Protein 2JRT (pdb70)

Solvent-accessible surface area: 6737 Å² total; per-residue (Å²): 182,208,168,108,158,39,85,39,68,205,112,9,94,12,110,97,64,78,81,9,22,91,95,75,20,12,81,94,141,20,134,198,36,69,77,87,89,50,14,20,0,0,45,0,29,36,68,30,0,8,61,44,160,23,0,15,84,78,0,82,32,61,82,137,52,4,24,114,2,23,22,58,42,9,0,120,33,97,193,73,114,134,128,72,21,61,108,70,62,173,100,12,136,154,101

Organism: Cereibacter sphaeroides (strain ATCC 17023 / DSM 158 / JCM 6121 / CCUG 31486 / LMG 2827 / NBRC 12203 / NCIMB 8253 / ATH 2.4.1.) (NCBI:txid272943)

Foldseek 3Di:
DPDVADPDDQKDADPVRDIQGPVNQDDLPDPPDDLVNLLNLLVCCLRPVGPPVVSCVSNVHDCVGNLVSLVPNLPPDPPDCDPVSVSSVVVSDDD

InterPro domains:
  IPR009534 Protein of unknown function DUF1153 [NF051866] (1-90)
  IPR009534 Protein of unknown function DUF1153 [PF06627] (5-90)
  IPR010921 Trp repressor/replication initiator [SSF48295] (1-91)
  IPR036388 Winged helix-like DNA-binding domain superfamily [G3DSA:1.10.10.10] (10-92)

CATH classification: 1.10.10.10

Structure (mmCIF, N/CA/C/O backbone):
data_2JRT
#
_entry.id   2JRT
#
loop_
_atom_site.group_PDB
_atom_site.id
_atom_site.type_symbol
_atom_site.label_atom_id
_atom_site.label_alt_id
_atom_site.label_comp_id
_atom_site.label_asym_id
_atom_site.label_entity_id
_atom_site.label_seq_id
_atom_site.pdbx_PDB_ins_code
_atom_site.Cartn_x
_atom_site.Cartn_y
_atom_site.Cartn_z
_atom_site.occupancy
_atom_site.B_iso_or_equiv
_atom_site.auth_seq_id
_atom_site.auth_comp_id
_atom_site.auth_asym_id
_atom_site.auth_atom_id
_atom_site.pdbx_PDB_model_num
ATOM 1 N N . MET A 1 1 ? 6.331 19.682 9.900 1.00 60.00 1 MET A N 1
ATOM 2 C CA . MET A 1 1 ? 5.926 19.511 8.484 1.00 59.61 1 MET A CA 1
ATOM 3 C C . MET A 1 1 ? 4.522 20.058 8.272 1.00 59.61 1 MET A C 1
ATOM 4 O O . MET A 1 1 ? 3.747 20.179 9.220 1.00 61.00 1 MET A O 1
ATOM 20 N N . TYR A 1 2 ? 4.194 20.394 7.032 1.00 59.42 2 TYR A N 1
ATOM 21 C CA . TYR A 1 2 ? 2.854 20.852 6.694 1.00 59.02 2 TYR A CA 1
ATOM 22 C C . TYR A 1 2 ? 2.282 20.006 5.569 1.00 59.22 2 TYR A C 1
ATOM 23 O O . TYR A 1 2 ? 2.859 19.949 4.482 1.00 61.00 2 TYR A O 1
ATOM 41 N N . LEU A 1 3 ? 1.169 19.332 5.862 1.00 59.22 3 LEU A N 1
ATOM 42 C CA . LEU A 1 3 ? 0.471 18.461 4.910 1.00 59.02 3 LEU A CA 1
ATOM 43 C C . LEU A 1 3 ? 1.259 17.172 4.681 1.00 59.22 3 LEU A C 1
ATOM 44 O O . LEU A 1 3 ? 0.754 16.073 4.916 1.00 61.00 3 LEU A O 1
ATOM 60 N N . LYS A 1 4 ? 2.496 17.311 4.229 1.00 59.22 4 LYS A N 1
ATOM 61 C CA . LYS A 1 4 ? 3.335 16.163 3.936 1.00 58.82 4 LYS A CA 1
ATOM 62 C C . LYS A 1 4 ? 4.072 15.679 5.181 1.00 59.22 4 LYS A C 1
ATOM 63 O O . LYS A 1 4 ? 5.220 16.051 5.421 1.00 61.00 4 LYS A O 1
ATOM 82 N N . ARG A 1 5 ? 3.391 14.882 5.990 1.00 59.22 5 ARG A N 1
ATOM 83 C CA . ARG A 1 5 ? 4.033 14.207 7.107 1.00 59.02 5 ARG A CA 1
ATOM 84 C C . ARG A 1 5 ? 3.672 12.730 7.101 1.00 58.82 5 ARG A C 1
ATOM 85 O O . ARG A 1 5 ? 2.596 12.335 7.554 1.00 61.00 5 ARG A O 1
ATOM 106 N N . VAL A 1 6 ? 4.562 11.918 6.557 1.00 60.00 6 VAL A N 1
ATOM 107 C CA . VAL A 1 6 ? 4.369 10.482 6.561 1.00 59.22 6 VAL A CA 1
ATOM 108 C C . VAL A 1 6 ? 5.018 9.887 7.802 1.00 59.02 6 VAL A C 1
ATOM 109 O O . VAL A 1 6 ? 6.194 9.512 7.788 1.00 61.00 6 VAL A O 1
ATOM 122 N N . ASP A 1 7 ? 4.261 9.847 8.886 1.00 59.42 7 ASP A N 1
ATOM 123 C CA . ASP A 1 7 ? 4.773 9.341 10.150 1.00 58.82 7 ASP A CA 1
ATOM 124 C C . ASP A 1 7 ? 4.540 7.837 10.234 1.00 58.82 7 ASP A C 1
ATOM 125 O O . ASP A 1 7 ? 4.030 7.233 9.290 1.00 61.00 7 ASP A O 1
ATOM 134 N N . GLY A 1 8 ? 4.911 7.241 11.351 1.00 59.22 8 GLY A N 1
ATOM 135 C CA . GLY A 1 8 ? 4.800 5.808 11.501 1.00 58.82 8 GLY A CA 1
ATOM 136 C C . GLY A 1 8 ? 6.159 5.144 11.509 1.00 56.85 8 GLY A C 1
ATOM 137 O O . GLY A 1 8 ? 7.180 5.828 11.410 1.00 61.00 8 GLY A O 1
ATOM 141 N N . PRO A 1 9 ? 6.211 3.815 11.644 1.00 57.08 9 PRO A N 1
ATOM 142 C CA . PRO A 1 9 ? 7.468 3.071 11.656 1.00 33.85 9 PRO A CA 1
ATOM 143 C C . PRO A 1 9 ? 8.103 2.985 10.272 1.00 34.23 9 PRO A C 1
ATOM 144 O O . PRO A 1 9 ? 7.433 3.167 9.252 1.00 61.00 9 PRO A O 1
ATOM 155 N N . ARG A 1 10 ? 9.403 2.717 10.245 1.00 21.90 10 ARG A N 1
ATOM 156 C CA . ARG A 1 10 ? 10.117 2.516 8.991 1.00 61.00 10 ARG A CA 1
ATOM 157 C C . ARG A 1 10 ? 9.715 1.182 8.377 1.00 11.17 10 ARG A C 1
ATOM 158 O O . ARG A 1 10 ? 9.755 0.999 7.162 1.00 61.00 10 ARG A O 1
ATOM 179 N N . GLN A 1 11 ? 9.317 0.257 9.236 1.00 9.09 11 GLN A N 1
ATOM 180 C CA . GLN A 1 11 ? 8.862 -1.050 8.807 1.00 9.09 11 GLN A CA 1
ATOM 181 C C . GLN A 1 11 ? 7.788 -1.567 9.750 1.00 8.26 11 GLN A C 1
ATOM 182 O O . GLN A 1 11 ? 7.946 -1.529 10.971 1.00 61.00 11 GLN A O 1
ATOM 196 N N . VAL A 1 12 ? 6.690 -2.026 9.176 1.00 8.11 12 VAL A N 1
ATOM 197 C CA . VAL A 1 12 ? 5.576 -2.548 9.951 1.00 8.26 12 VAL A CA 1
ATOM 198 C C . VAL A 1 12 ? 5.471 -4.054 9.780 1.00 9.45 12 VAL A C 1
ATOM 199 O O . VAL A 1 12 ? 6.101 -4.631 8.894 1.00 61.00 12 VAL A O 1
ATOM 212 N N . THR A 1 13 ? 4.677 -4.689 10.623 1.00 13.15 13 THR A N 1
ATOM 213 C CA . THR A 1 13 ? 4.529 -6.132 10.584 1.00 17.57 13 THR A CA 1
ATOM 214 C C . THR A 1 13 ? 3.164 -6.509 10.011 1.00 22.23 13 THR A C 1
ATOM 215 O O . THR A 1 13 ? 2.182 -5.794 10.205 1.00 61.00 13 THR A O 1
ATOM 226 N N . LEU A 1 14 ? 3.115 -7.607 9.273 1.00 17.86 14 LEU A N 1
ATOM 227 C CA . LEU A 1 14 ? 1.863 -8.096 8.716 1.00 23.23 14 LEU A CA 1
ATOM 228 C C . LEU A 1 14 ? 1.302 -9.202 9.596 1.00 28.20 14 LEU A C 1
ATOM 229 O O . LEU A 1 14 ? 2.050 -9.858 10.322 1.00 61.00 14 LEU A O 1
ATOM 245 N N . PRO A 1 15 ? -0.017 -9.441 9.534 1.00 34.23 15 PRO A N 1
ATOM 246 C CA . PRO A 1 15 ? -0.637 -10.563 10.241 1.00 38.05 15 PRO A CA 1
ATOM 247 C C . PRO A 1 15 ? -0.207 -11.885 9.615 1.00 40.31 15 PRO A C 1
ATOM 248 O O . PRO A 1 15 ? -0.352 -12.958 10.203 1.00 61.00 15 PRO A O 1
ATOM 259 N N . ASP A 1 16 ? 0.334 -11.775 8.406 1.00 43.25 16 ASP A N 1
ATOM 260 C CA . ASP A 1 16 ? 0.873 -12.909 7.669 1.00 46.76 16 ASP A CA 1
ATOM 261 C C . ASP A 1 16 ? 2.157 -13.410 8.326 1.00 43.97 16 ASP A C 1
ATOM 262 O O . ASP A 1 16 ? 2.529 -14.574 8.186 1.00 61.00 16 ASP A O 1
ATOM 271 N N . GLY A 1 17 ? 2.827 -12.517 9.046 1.00 35.00 17 GLY A N 1
ATOM 272 C CA . GLY A 1 17 ? 4.135 -12.828 9.598 1.00 31.19 17 GLY A CA 1
ATOM 273 C C . GLY A 1 17 ? 5.239 -12.195 8.775 1.00 31.94 17 GLY A C 1
ATOM 274 O O . GLY A 1 17 ? 6.426 -12.365 9.052 1.00 61.00 17 GLY A O 1
ATOM 278 N N . THR A 1 18 ? 4.827 -11.458 7.756 1.00 33.47 18 THR A N 1
ATOM 279 C CA . THR A 1 18 ? 5.746 -10.789 6.856 1.00 32.70 18 THR A CA 1
ATOM 280 C C . THR A 1 18 ? 6.146 -9.422 7.417 1.00 24.96 18 THR A C 1
ATOM 281 O O . THR A 1 18 ? 5.506 -8.909 8.342 1.00 61.00 18 THR A O 1
ATOM 292 N N . VAL A 1 19 ? 7.208 -8.851 6.870 1.00 26.02 19 VAL A N 1
ATOM 293 C CA . VAL A 1 19 ? 7.650 -7.516 7.235 1.00 17.01 19 VAL A CA 1
ATOM 294 C C . VAL A 1 19 ? 7.422 -6.564 6.065 1.00 16.45 19 VAL A C 1
ATOM 295 O O . VAL A 1 19 ? 7.751 -6.885 4.921 1.00 61.00 19 VAL A O 1
ATOM 308 N N . LEU A 1 20 ? 6.841 -5.413 6.349 1.00 14.60 20 LEU A N 1
ATOM 309 C CA . LEU A 1 20 ? 6.569 -4.417 5.324 1.00 13.38 20 LEU A CA 1
ATOM 310 C C . LEU A 1 20 ? 7.311 -3.129 5.640 1.00 9.81 20 LEU A C 1
ATOM 311 O O . LEU A 1 20 ? 6.861 -2.322 6.453 1.00 61.00 20 LEU A O 1
ATOM 327 N N . SER A 1 21 ? 8.466 -2.959 5.028 1.00 14.60 21 SER A N 1
ATOM 328 C CA . SER A 1 21 ? 9.248 -1.758 5.227 1.00 14.10 21 SER A CA 1
ATOM 329 C C . SER A 1 21 ? 8.821 -0.689 4.232 1.00 13.62 21 SER A C 1
ATOM 330 O O . SER A 1 21 ? 8.033 -0.955 3.321 1.00 61.00 21 SER A O 1
ATOM 338 N N . ARG A 1 22 ? 9.354 0.510 4.390 1.00 15.91 22 ARG A N 1
ATOM 339 C CA . ARG A 1 22 ? 9.077 1.589 3.455 1.00 19.05 22 ARG A CA 1
ATOM 340 C C . ARG A 1 22 ? 9.855 1.373 2.159 1.00 20.29 22 ARG A C 1
ATOM 341 O O . ARG A 1 22 ? 9.756 2.159 1.215 1.00 61.00 22 ARG A O 1
ATOM 362 N N . ALA A 1 23 ? 10.633 0.297 2.132 1.00 18.45 23 ALA A N 1
ATOM 363 C CA . ALA A 1 23 ? 11.337 -0.117 0.932 1.00 20.92 23 ALA A CA 1
ATOM 364 C C . ALA A 1 23 ? 10.607 -1.276 0.253 1.00 17.29 23 ALA A C 1
ATOM 365 O O . ALA A 1 23 ? 10.881 -1.605 -0.903 1.00 61.00 23 ALA A O 1
ATOM 372 N N . ASP A 1 24 ? 9.672 -1.890 0.980 1.00 14.86 24 ASP A N 1
ATOM 373 C CA . ASP A 1 24 ? 8.893 -3.014 0.452 1.00 18.45 24 ASP A CA 1
ATOM 374 C C . ASP A 1 24 ? 7.779 -2.529 -0.460 1.00 17.01 24 ASP A C 1
ATOM 375 O O . ASP A 1 24 ? 7.207 -3.310 -1.222 1.00 61.00 24 ASP A O 1
ATOM 384 N N . LEU A 1 25 ? 7.460 -1.243 -0.363 1.00 9.63 25 LEU A N 1
ATOM 385 C CA . LEU A 1 25 ? 6.446 -0.635 -1.214 1.00 10.00 25 LEU A CA 1
ATOM 386 C C . LEU A 1 25 ? 6.750 -0.880 -2.691 1.00 10.18 25 LEU A C 1
ATOM 387 O O . LEU A 1 25 ? 7.903 -0.791 -3.121 1.00 61.00 25 LEU A O 1
ATOM 403 N N . PRO A 1 26 ? 5.717 -1.218 -3.478 1.00 10.57 26 PRO A N 1
ATOM 404 C CA . PRO A 1 26 ? 5.856 -1.496 -4.913 1.00 10.97 26 PRO A CA 1
ATOM 405 C C . PRO A 1 26 ? 6.405 -0.290 -5.679 1.00 60.00 26 PRO A C 1
ATOM 406 O O . PRO A 1 26 ? 6.311 0.845 -5.209 1.00 61.00 26 PRO A O 1
ATOM 417 N N . PRO A 1 27 ? 7.004 -0.526 -6.860 1.00 11.59 27 PRO A N 1
ATOM 418 C CA . PRO A 1 27 ? 7.570 0.542 -7.690 1.00 12.02 27 PRO A CA 1
ATOM 419 C C . PRO A 1 27 ? 6.529 1.588 -8.081 1.00 13.62 27 PRO A C 1
ATOM 420 O O . PRO A 1 27 ? 5.342 1.292 -8.183 1.00 61.00 27 PRO A O 1
ATOM 431 N N . LEU A 1 28 ? 6.984 2.806 -8.309 1.00 17.86 28 LEU A N 1
ATOM 432 C CA . LEU A 1 28 ? 6.092 3.899 -8.664 1.00 36.52 28 LEU A CA 1
ATOM 433 C C . LEU A 1 28 ? 5.749 3.842 -10.146 1.00 43.61 28 LEU A C 1
ATOM 434 O O . LEU A 1 28 ? 4.713 4.342 -10.576 1.00 61.00 28 LEU A O 1
ATOM 450 N N . ASP A 1 29 ? 6.631 3.218 -10.917 1.00 30.06 29 ASP A N 1
ATOM 451 C CA . ASP A 1 29 ? 6.475 3.141 -12.365 1.00 31.94 29 ASP A CA 1
ATOM 452 C C . ASP A 1 29 ? 5.503 2.039 -12.759 1.00 30.06 29 ASP A C 1
ATOM 453 O O . ASP A 1 29 ? 5.017 2.004 -13.892 1.00 61.00 29 ASP A O 1
ATOM 462 N N . THR A 1 30 ? 5.215 1.144 -11.824 1.00 31.94 30 THR A N 1
ATOM 463 C CA . THR A 1 30 ? 4.374 0.000 -12.119 1.00 35.00 30 THR A CA 1
ATOM 464 C C . THR A 1 30 ? 2.917 0.435 -12.274 1.00 48.42 30 THR A C 1
ATOM 465 O O . THR A 1 30 ? 2.422 1.288 -11.534 1.00 61.00 30 THR A O 1
ATOM 476 N N . ARG A 1 31 ? 2.252 -0.117 -13.272 1.00 29.31 31 ARG A N 1
ATOM 477 C CA . ARG A 1 31 ? 0.854 0.182 -13.504 1.00 61.00 31 ARG A CA 1
ATOM 478 C C . ARG A 1 31 ? 0.053 -1.113 -13.535 1.00 23.23 31 ARG A C 1
ATOM 479 O O . ARG A 1 31 ? -1.151 -1.127 -13.273 1.00 61.00 31 ARG A O 1
ATOM 500 N N . ARG A 1 32 ? 0.739 -2.209 -13.839 1.00 45.73 32 ARG A N 1
ATOM 501 C CA . ARG A 1 32 ? 0.141 -3.531 -13.751 1.00 46.42 32 ARG A CA 1
ATOM 502 C C . ARG A 1 32 ? 0.021 -3.926 -12.284 1.00 45.03 32 ARG A C 1
ATOM 503 O O . ARG A 1 32 ? 0.873 -4.627 -11.728 1.00 61.00 32 ARG A O 1
ATOM 524 N N . TRP A 1 33 ? -1.013 -3.411 -11.650 1.00 21.90 33 TRP A N 1
ATOM 525 C CA . TRP A 1 33 ? -1.234 -3.638 -10.236 1.00 20.29 33 TRP A CA 1
ATOM 526 C C . TRP A 1 33 ? -1.841 -5.007 -9.962 1.00 24.26 33 TRP A C 1
ATOM 527 O O . TRP A 1 33 ? -3.051 -5.206 -10.083 1.00 61.00 33 TRP A O 1
ATOM 548 N N . VAL A 1 34 ? -0.983 -5.954 -9.605 1.00 19.97 34 VAL A N 1
ATOM 549 C CA . VAL A 1 34 ? -1.437 -7.269 -9.179 1.00 23.57 34 VAL A CA 1
ATOM 550 C C . VAL A 1 34 ? -1.926 -7.209 -7.735 1.00 18.75 34 VAL A C 1
ATOM 551 O O . VAL A 1 34 ? -1.659 -6.234 -7.025 1.00 61.00 34 VAL A O 1
ATOM 564 N N . ALA A 1 35 ? -2.632 -8.248 -7.306 1.00 20.92 35 ALA A N 1
ATOM 565 C CA . ALA A 1 35 ? -3.248 -8.278 -5.980 1.00 19.05 35 ALA A CA 1
ATOM 566 C C . ALA A 1 35 ? -2.228 -8.042 -4.869 1.00 17.29 35 ALA A C 1
ATOM 567 O O . ALA A 1 35 ? -2.466 -7.245 -3.964 1.00 61.00 35 ALA A O 1
ATOM 574 N N . SER A 1 36 ? -1.089 -8.720 -4.950 1.00 18.16 36 SER A N 1
ATOM 575 C CA . SER A 1 36 ? -0.064 -8.627 -3.913 1.00 18.16 36 SER A CA 1
ATOM 576 C C . SER A 1 36 ? 0.529 -7.216 -3.816 1.00 16.73 36 SER A C 1
ATOM 577 O O . SER A 1 36 ? 0.860 -6.750 -2.725 1.00 61.00 36 SER A O 1
ATOM 585 N N . ARG A 1 37 ? 0.655 -6.535 -4.951 1.00 15.37 37 ARG A N 1
ATOM 586 C CA . ARG A 1 37 ? 1.183 -5.174 -4.961 1.00 13.15 37 ARG A CA 1
ATOM 587 C C . ARG A 1 37 ? 0.168 -4.206 -4.370 1.00 60.00 37 ARG A C 1
ATOM 588 O O . ARG A 1 37 ? 0.526 -3.292 -3.629 1.00 61.00 37 ARG A O 1
ATOM 609 N N . LYS A 1 38 ? -1.100 -4.423 -4.692 1.00 10.77 38 LYS A N 1
ATOM 610 C CA . LYS A 1 38 ? -2.178 -3.639 -4.103 1.00 10.00 38 LYS A CA 1
ATOM 611 C C . LYS A 1 38 ? -2.241 -3.887 -2.598 1.00 9.63 38 LYS A C 1
ATOM 612 O O . LYS A 1 38 ? -2.420 -2.957 -1.807 1.00 61.00 38 LYS A O 1
ATOM 631 N N . ALA A 1 39 ? -2.077 -5.149 -2.216 1.00 10.38 39 ALA A N 1
ATOM 632 C CA . ALA A 1 39 ? -2.083 -5.543 -0.815 1.00 10.77 39 ALA A CA 1
ATOM 633 C C . ALA A 1 39 ? -0.979 -4.836 -0.039 1.00 10.00 39 ALA A C 1
ATOM 634 O O . ALA A 1 39 ? -1.215 -4.315 1.046 1.00 61.00 39 ALA A O 1
ATOM 641 N N . ALA A 1 40 ? 0.221 -4.812 -0.611 1.00 9.63 40 ALA A N 1
ATOM 642 C CA . ALA A 1 40 ? 1.368 -4.175 0.029 1.00 9.45 40 ALA A CA 1
ATOM 643 C C . ALA A 1 40 ? 1.088 -2.705 0.334 1.00 8.59 40 ALA A C 1
ATOM 644 O O . ALA A 1 40 ? 1.424 -2.212 1.411 1.00 61.00 40 ALA A O 1
ATOM 651 N N . VAL A 1 41 ? 0.457 -2.017 -0.611 1.00 8.42 41 VAL A N 1
ATOM 652 C CA . VAL A 1 41 ? 0.150 -0.600 -0.450 1.00 7.80 41 VAL A CA 1
ATOM 653 C C . VAL A 1 41 ? -0.898 -0.378 0.634 1.00 7.65 41 VAL A C 1
ATOM 654 O O . VAL A 1 41 ? -0.712 0.449 1.528 1.00 61.00 41 VAL A O 1
ATOM 667 N N . VAL A 1 42 ? -1.992 -1.124 0.564 1.00 7.95 42 VAL A N 1
ATOM 668 C CA . VAL A 1 42 ? -3.088 -0.932 1.501 1.00 8.11 42 VAL A CA 1
ATOM 669 C C . VAL A 1 42 ? -2.683 -1.346 2.921 1.00 8.11 42 VAL A C 1
ATOM 670 O O . VAL A 1 42 ? -3.033 -0.670 3.889 1.00 61.00 42 VAL A O 1
ATOM 683 N N . LYS A 1 43 ? -1.916 -2.432 3.045 1.00 8.11 43 LYS A N 1
ATOM 684 C CA . LYS A 1 43 ? -1.434 -2.874 4.351 1.00 7.95 43 LYS A CA 1
ATOM 685 C C . LYS A 1 43 ? -0.527 -1.816 4.963 1.00 7.35 43 LYS A C 1
ATOM 686 O O . LYS A 1 43 ? -0.505 -1.634 6.181 1.00 61.00 43 LYS A O 1
ATOM 705 N N . ALA A 1 44 ? 0.219 -1.122 4.109 1.00 7.35 44 ALA A N 1
ATOM 706 C CA . ALA A 1 44 ? 1.121 -0.070 4.555 1.00 7.21 44 ALA A CA 1
ATOM 707 C C . ALA A 1 44 ? 0.348 1.043 5.246 1.00 7.21 44 ALA A C 1
ATOM 708 O O . ALA A 1 44 ? 0.714 1.482 6.333 1.00 61.00 44 ALA A O 1
ATOM 715 N N . VAL A 1 45 ? -0.733 1.480 4.618 1.00 7.50 45 VAL A N 1
ATOM 716 C CA . VAL A 1 45 ? -1.570 2.528 5.186 1.00 7.50 45 VAL A CA 1
ATOM 717 C C . VAL A 1 45 ? -2.241 2.050 6.472 1.00 7.80 45 VAL A C 1
ATOM 718 O O . VAL A 1 45 ? -2.242 2.751 7.483 1.00 61.00 45 VAL A O 1
ATOM 731 N N . ILE A 1 46 ? -2.786 0.840 6.427 1.00 7.65 46 ILE A N 1
ATOM 732 C CA . ILE A 1 46 ? -3.496 0.268 7.567 1.00 8.42 46 ILE A CA 1
ATOM 733 C C . ILE A 1 46 ? -2.578 0.117 8.782 1.00 7.95 46 ILE A C 1
ATOM 734 O O . ILE A 1 46 ? -2.977 0.404 9.908 1.00 61.00 46 ILE A O 1
ATOM 750 N N . HIS A 1 47 ? -1.339 -0.302 8.553 1.00 7.35 47 HIS A N 1
ATOM 751 C CA . HIS A 1 47 ? -0.402 -0.520 9.655 1.00 7.35 47 HIS A CA 1
ATOM 752 C C . HIS A 1 47 ? 0.307 0.766 10.061 1.00 7.65 47 HIS A C 1
ATOM 753 O O . HIS A 1 47 ? 1.113 0.766 10.989 1.00 61.00 47 HIS A O 1
ATOM 768 N N . GLY A 1 48 ? 0.021 1.855 9.362 1.00 7.95 48 GLY A N 1
ATOM 769 C CA . GLY A 1 48 ? 0.595 3.137 9.726 1.00 8.11 48 GLY A CA 1
ATOM 770 C C . GLY A 1 48 ? 2.011 3.306 9.217 1.00 7.95 48 GLY A C 1
ATOM 771 O O . GLY A 1 48 ? 2.778 4.103 9.753 1.00 61.00 48 GLY A O 1
ATOM 775 N N . LEU A 1 49 ? 2.353 2.550 8.186 1.00 7.50 49 LEU A N 1
ATOM 776 C CA . LEU A 1 49 ? 3.656 2.657 7.550 1.00 7.35 49 LEU A CA 1
ATOM 777 C C . LEU A 1 49 ? 3.709 3.939 6.734 1.00 8.11 49 LEU A C 1
ATOM 778 O O . LEU A 1 49 ? 4.677 4.700 6.793 1.00 61.00 49 LEU A O 1
ATOM 794 N N . ILE A 1 50 ? 2.648 4.157 5.971 1.00 8.11 50 ILE A N 1
ATOM 795 C CA . ILE A 1 50 ? 2.460 5.386 5.215 1.00 8.42 50 ILE A CA 1
ATOM 796 C C . ILE A 1 50 ? 1.034 5.873 5.425 1.00 8.59 50 ILE A C 1
ATOM 797 O O . ILE A 1 50 ? 0.264 5.235 6.141 1.00 61.00 50 ILE A O 1
ATOM 813 N N . THR A 1 51 ? 0.671 6.982 4.805 1.00 61.00 51 THR A N 1
ATOM 814 C CA . THR A 1 51 ? -0.686 7.476 4.924 1.00 10.57 51 THR A CA 1
ATOM 815 C C . THR A 1 51 ? -1.433 7.298 3.600 1.00 10.57 51 THR A C 1
ATOM 816 O O . THR A 1 51 ? -0.816 7.213 2.529 1.00 61.00 51 THR A O 1
ATOM 827 N N . GLU A 1 52 ? -2.757 7.223 3.688 1.00 11.80 52 GLU A N 1
ATOM 828 C CA . GLU A 1 52 ? -3.613 6.971 2.531 1.00 12.46 52 GLU A CA 1
ATOM 829 C C . GLU A 1 52 ? -3.341 7.982 1.415 1.00 12.91 52 GLU A C 1
ATOM 830 O O . GLU A 1 52 ? -3.211 7.613 0.246 1.00 61.00 52 GLU A O 1
ATOM 842 N N . ARG A 1 53 ? -3.213 9.250 1.788 1.00 13.86 53 ARG A N 1
ATOM 843 C CA . ARG A 1 53 ? -2.985 10.318 0.818 1.00 18.45 53 ARG A CA 1
ATOM 844 C C . ARG A 1 53 ? -1.592 10.243 0.204 1.00 13.38 53 ARG A C 1
ATOM 845 O O . ARG A 1 53 ? -1.350 10.801 -0.862 1.00 61.00 53 ARG A O 1
ATOM 866 N N . GLU A 1 54 ? -0.683 9.554 0.876 1.00 12.91 54 GLU A N 1
ATOM 867 C CA . GLU A 1 54 ? 0.663 9.372 0.358 1.00 12.24 54 GLU A CA 1
ATOM 868 C C . GLU A 1 54 ? 0.662 8.291 -0.710 1.00 12.24 54 GLU A C 1
ATOM 869 O O . GLU A 1 54 ? 1.364 8.389 -1.715 1.00 61.00 54 GLU A O 1
ATOM 881 N N . ALA A 1 55 ? -0.146 7.263 -0.490 1.00 11.59 55 ALA A N 1
ATOM 882 C CA . ALA A 1 55 ? -0.265 6.175 -1.449 1.00 11.38 55 ALA A CA 1
ATOM 883 C C . ALA A 1 55 ? -0.898 6.672 -2.743 1.00 12.68 55 ALA A C 1
ATOM 884 O O . ALA A 1 55 ? -0.391 6.418 -3.836 1.00 61.00 55 ALA A O 1
ATOM 891 N N . LEU A 1 56 ? -1.997 7.406 -2.603 1.00 11.59 56 LEU A N 1
ATOM 892 C CA . LEU A 1 56 ? -2.698 7.982 -3.747 1.00 12.46 56 LEU A CA 1
ATOM 893 C C . LEU A 1 56 ? -1.787 8.945 -4.500 1.00 13.15 56 LEU A C 1
ATOM 894 O O . LEU A 1 56 ? -1.840 9.044 -5.726 1.00 61.00 56 LEU A O 1
ATOM 910 N N . ASP A 1 57 ? -0.942 9.634 -3.745 1.00 12.02 57 ASP A N 1
ATOM 911 C CA . ASP A 1 57 ? -0.029 10.630 -4.289 1.00 12.68 57 ASP A CA 1
ATOM 912 C C . ASP A 1 57 ? 1.045 9.988 -5.162 1.00 12.91 57 ASP A C 1
ATOM 913 O O . ASP A 1 57 ? 1.211 10.349 -6.329 1.00 61.00 57 ASP A O 1
ATOM 922 N N . ARG A 1 58 ? 1.754 9.019 -4.599 1.00 13.62 58 ARG A N 1
ATOM 923 C CA . ARG A 1 58 ? 2.930 8.454 -5.256 1.00 14.10 58 ARG A CA 1
ATOM 924 C C . ARG A 1 58 ? 2.563 7.484 -6.379 1.00 14.86 58 ARG A C 1
ATOM 925 O O . ARG A 1 58 ? 3.275 7.388 -7.379 1.00 61.00 58 ARG A O 1
ATOM 946 N N . TYR A 1 59 ? 1.453 6.774 -6.231 1.00 12.02 59 TYR A N 1
ATOM 947 C CA . TYR A 1 59 ? 1.071 5.768 -7.219 1.00 12.91 59 TYR A CA 1
ATOM 948 C C . TYR A 1 59 ? 0.061 6.323 -8.212 1.00 15.91 59 TYR A C 1
ATOM 949 O O . TYR A 1 59 ? -0.396 5.605 -9.105 1.00 61.00 59 TYR A O 1
ATOM 967 N N . SER A 1 60 ? -0.272 7.602 -8.054 1.00 15.11 60 SER A N 1
ATOM 968 C CA . SER A 1 60 ? -1.233 8.272 -8.926 1.00 16.73 60 SER A CA 1
ATOM 969 C C . SER A 1 60 ? -2.577 7.546 -8.903 1.00 18.75 60 SER A C 1
ATOM 970 O O . SER A 1 60 ? -3.005 6.960 -9.899 1.00 61.00 60 SER A O 1
ATOM 978 N N . LEU A 1 61 ? -3.229 7.575 -7.748 1.00 14.35 61 LEU A N 1
ATOM 979 C CA . LEU A 1 61 ? -4.481 6.855 -7.558 1.00 14.60 61 LEU A CA 1
ATOM 980 C C . LEU A 1 61 ? -5.577 7.784 -7.059 1.00 14.60 61 LEU A C 1
ATOM 981 O O . LEU A 1 61 ? -5.305 8.897 -6.600 1.00 61.00 61 LEU A O 1
ATOM 997 N N . SER A 1 62 ? -6.814 7.325 -7.162 1.00 14.35 62 SER A N 1
ATOM 998 C CA . SER A 1 62 ? -7.948 8.034 -6.590 1.00 14.60 62 SER A CA 1
ATOM 999 C C . SER A 1 62 ? -8.385 7.328 -5.312 1.00 13.86 62 SER A C 1
ATOM 1000 O O . SER A 1 62 ? -8.032 6.168 -5.095 1.00 61.00 62 SER A O 1
ATOM 1008 N N . GLU A 1 63 ? -9.149 8.009 -4.467 1.00 22.23 63 GLU A N 1
ATOM 1009 C CA . GLU A 1 63 ? -9.568 7.429 -3.206 1.00 31.19 63 GLU A CA 1
ATOM 1010 C C . GLU A 1 63 ? -10.526 6.264 -3.440 1.00 26.02 63 GLU A C 1
ATOM 1011 O O . GLU A 1 63 ? -10.504 5.273 -2.710 1.00 61.00 63 GLU A O 1
ATOM 1023 N N . GLU A 1 64 ? -11.352 6.380 -4.474 1.00 23.23 64 GLU A N 1
ATOM 1024 C CA . GLU A 1 64 ? -12.266 5.303 -4.849 1.00 25.31 64 GLU A CA 1
ATOM 1025 C C . GLU A 1 64 ? -11.487 4.061 -5.282 1.00 18.45 64 GLU A C 1
ATOM 1026 O O . GLU A 1 64 ? -11.947 2.932 -5.110 1.00 61.00 64 GLU A O 1
ATOM 1038 N N . GLU A 1 65 ? -10.296 4.287 -5.827 1.00 15.11 65 GLU A N 1
ATOM 1039 C CA . GLU A 1 65 ? -9.398 3.206 -6.210 1.00 14.86 65 GLU A CA 1
ATOM 1040 C C . GLU A 1 65 ? -8.913 2.484 -4.957 1.00 13.86 65 GLU A C 1
ATOM 1041 O O . GLU A 1 65 ? -9.038 1.269 -4.835 1.00 61.00 65 GLU A O 1
ATOM 1053 N N . PHE A 1 66 ? -8.402 3.261 -4.008 1.00 13.38 66 PHE A N 1
ATOM 1054 C CA . PHE A 1 66 ? -7.900 2.718 -2.751 1.00 12.46 66 PHE A CA 1
ATOM 1055 C C . PHE A 1 66 ? -9.016 1.996 -1.996 1.00 12.68 66 PHE A C 1
ATOM 1056 O O . PHE A 1 66 ? -8.773 1.000 -1.307 1.00 61.00 66 PHE A O 1
ATOM 1073 N N . ALA A 1 67 ? -10.240 2.498 -2.140 1.00 13.15 67 ALA A N 1
ATOM 1074 C CA . ALA A 1 67 ? -11.409 1.860 -1.549 1.00 14.35 67 ALA A CA 1
ATOM 1075 C C . ALA A 1 67 ? -11.574 0.441 -2.087 1.00 61.00 67 ALA A C 1
ATOM 1076 O O . ALA A 1 67 ? -11.935 -0.474 -1.347 1.00 61.00 67 ALA A O 1
ATOM 1083 N N . LEU A 1 68 ? -11.294 0.268 -3.373 1.00 14.35 68 LEU A N 1
ATOM 1084 C CA . LEU A 1 68 ? -11.336 -1.049 -3.996 1.00 14.60 68 LEU A CA 1
ATOM 1085 C C . LEU A 1 68 ? -10.224 -1.926 -3.438 1.00 14.60 68 LEU A C 1
ATOM 1086 O O . LEU A 1 68 ? -10.451 -3.082 -3.097 1.00 61.00 68 LEU A O 1
ATOM 1102 N N . TRP A 1 69 ? -9.026 -1.353 -3.334 1.00 13.62 69 TRP A N 1
ATOM 1103 C CA . TRP A 1 69 ? -7.855 -2.083 -2.838 1.00 13.38 69 TRP A CA 1
ATOM 1104 C C . TRP A 1 69 ? -8.110 -2.661 -1.447 1.00 13.86 69 TRP A C 1
ATOM 1105 O O . TRP A 1 69 ? -7.947 -3.861 -1.226 1.00 61.00 69 TRP A O 1
ATOM 1126 N N . ARG A 1 70 ? -8.532 -1.814 -0.512 1.00 12.46 70 ARG A N 1
ATOM 1127 C CA . ARG A 1 70 ? -8.774 -2.261 0.853 1.00 12.91 70 ARG A CA 1
ATOM 1128 C C . ARG A 1 70 ? -9.943 -3.243 0.921 1.00 15.64 70 ARG A C 1
ATOM 1129 O O . ARG A 1 70 ? -9.980 -4.111 1.791 1.00 61.00 70 ARG A O 1
ATOM 1150 N N . SER A 1 71 ? -10.877 -3.126 -0.012 1.00 16.45 71 SER A N 1
ATOM 1151 C CA . SER A 1 71 ? -12.027 -4.015 -0.046 1.00 17.86 71 SER A CA 1
ATOM 1152 C C . SER A 1 71 ? -11.668 -5.359 -0.676 1.00 17.29 71 SER A C 1
ATOM 1153 O O . SER A 1 71 ? -12.254 -6.382 -0.338 1.00 61.00 71 SER A O 1
ATOM 1161 N N . ALA A 1 72 ? -10.693 -5.353 -1.572 1.00 17.29 72 ALA A N 1
ATOM 1162 C CA . ALA A 1 72 ? -10.291 -6.565 -2.267 1.00 20.92 72 ALA A CA 1
ATOM 1163 C C . ALA A 1 72 ? -9.226 -7.332 -1.493 1.00 23.92 72 ALA A C 1
ATOM 1164 O O . ALA A 1 72 ? -8.976 -8.506 -1.766 1.00 61.00 72 ALA A O 1
ATOM 1171 N N . VAL A 1 73 ? -8.600 -6.673 -0.527 1.00 18.75 73 VAL A N 1
ATOM 1172 C CA . VAL A 1 73 ? -7.543 -7.307 0.246 1.00 26.74 73 VAL A CA 1
ATOM 1173 C C . VAL A 1 73 ? -7.925 -7.447 1.716 1.00 38.80 73 VAL A C 1
ATOM 1174 O O . VAL A 1 73 ? -8.156 -8.552 2.204 1.00 61.00 73 VAL A O 1
ATOM 1187 N N . ALA A 1 74 ? -8.025 -6.319 2.407 1.00 47.76 74 ALA A N 1
ATOM 1188 C CA . ALA A 1 74 ? -8.159 -6.320 3.859 1.00 52.42 74 ALA A CA 1
ATOM 1189 C C . ALA A 1 74 ? -9.532 -6.792 4.313 1.00 55.89 74 ALA A C 1
ATOM 1190 O O . ALA A 1 74 ? -9.653 -7.497 5.318 1.00 61.00 74 ALA A O 1
ATOM 1197 N N . ALA A 1 75 ? -10.561 -6.413 3.572 1.00 56.85 75 ALA A N 1
ATOM 1198 C CA . ALA A 1 75 ? -11.932 -6.697 3.976 1.00 57.75 75 ALA A CA 1
ATOM 1199 C C . ALA A 1 75 ? -12.641 -7.594 2.972 1.00 57.53 75 ALA A C 1
ATOM 1200 O O . ALA A 1 75 ? -13.870 -7.634 2.926 1.00 61.00 75 ALA A O 1
ATOM 1207 N N . HIS A 1 76 ? -11.872 -8.332 2.183 1.00 56.85 76 HIS A N 1
ATOM 1208 C CA . HIS A 1 76 ? -12.460 -9.204 1.172 1.00 56.85 76 HIS A CA 1
ATOM 1209 C C . HIS A 1 76 ? -12.854 -10.540 1.791 1.00 58.61 76 HIS A C 1
ATOM 1210 O O . HIS A 1 76 ? -13.527 -11.359 1.167 1.00 61.00 76 HIS A O 1
ATOM 1225 N N . GLY A 1 77 ? -12.444 -10.747 3.034 1.00 58.61 77 GLY A N 1
ATOM 1226 C CA . GLY A 1 77 ? -12.797 -11.960 3.736 1.00 58.19 77 GLY A CA 1
ATOM 1227 C C . GLY A 1 77 ? -14.106 -11.818 4.483 1.00 58.61 77 GLY A C 1
ATOM 1228 O O . GLY A 1 77 ? -14.209 -12.195 5.648 1.00 61.00 77 GLY A O 1
ATOM 1232 N N . GLU A 1 78 ? -15.112 -11.281 3.805 1.00 58.40 78 GLU A N 1
ATOM 1233 C CA . GLU A 1 78 ? -16.407 -11.032 4.423 1.00 58.61 78 GLU A CA 1
ATOM 1234 C C . GLU A 1 78 ? -17.296 -12.270 4.350 1.00 58.61 78 GLU A C 1
ATOM 1235 O O . GLU A 1 78 ? -18.514 -12.188 4.528 1.00 61.00 78 GLU A O 1
ATOM 1247 N N . LYS A 1 79 ? -16.673 -13.416 4.100 1.00 58.40 79 LYS A N 1
ATOM 1248 C CA . LYS A 1 79 ? -17.374 -14.692 4.116 1.00 57.31 79 LYS A CA 1
ATOM 1249 C C . LYS A 1 79 ? -17.913 -14.957 5.514 1.00 57.31 79 LYS A C 1
ATOM 1250 O O . LYS A 1 79 ? -19.065 -15.354 5.692 1.00 61.00 79 LYS A O 1
ATOM 1269 N N . ALA A 1 80 ? -17.063 -14.720 6.501 1.00 57.08 80 ALA A N 1
ATOM 1270 C CA . ALA A 1 80 ? -17.437 -14.856 7.893 1.00 57.08 80 ALA A CA 1
ATOM 1271 C C . ALA A 1 80 ? -16.688 -13.829 8.729 1.00 57.53 80 ALA A C 1
ATOM 1272 O O . ALA A 1 80 ? -15.468 -13.689 8.605 1.00 61.00 80 ALA A O 1
ATOM 1279 N N . LEU A 1 81 ? -17.415 -13.105 9.563 1.00 55.39 81 LEU A N 1
ATOM 1280 C CA . LEU A 1 81 ? -16.810 -12.094 10.409 1.00 54.08 81 LEU A CA 1
ATOM 1281 C C . LEU A 1 81 ? -16.107 -12.748 11.587 1.00 54.35 81 LEU A C 1
ATOM 1282 O O . LEU A 1 81 ? -16.693 -12.949 12.655 1.00 61.00 81 LEU A O 1
ATOM 1298 N N . LYS A 1 82 ? -14.863 -13.135 11.352 1.00 54.35 82 LYS A N 1
ATOM 1299 C CA . LYS A 1 82 ? -13.993 -13.643 12.400 1.00 54.88 82 LYS A CA 1
ATOM 1300 C C . LYS A 1 82 ? -13.898 -12.611 13.520 1.00 55.89 82 LYS A C 1
ATOM 1301 O O . LYS A 1 82 ? -14.068 -11.421 13.273 1.00 61.00 82 LYS A O 1
ATOM 1320 N N . VAL A 1 83 ? -13.637 -13.059 14.741 1.00 56.37 83 VAL A N 1
ATOM 1321 C CA . VAL A 1 83 ? -13.518 -12.155 15.884 1.00 56.37 83 VAL A CA 1
ATOM 1322 C C . VAL A 1 83 ? -12.494 -11.044 15.610 1.00 56.37 83 VAL A C 1
ATOM 1323 O O . VAL A 1 83 ? -12.640 -9.915 16.074 1.00 61.00 83 VAL A O 1
ATOM 1336 N N . THR A 1 84 ? -11.479 -11.364 14.819 1.00 57.08 84 THR A N 1
ATOM 1337 C CA . THR A 1 84 ? -10.443 -10.407 14.468 1.00 57.08 84 THR A CA 1
ATOM 1338 C C . THR A 1 84 ? -10.866 -9.548 13.268 1.00 56.85 84 THR A C 1
ATOM 1339 O O . THR A 1 84 ? -10.269 -8.510 12.980 1.00 61.00 84 THR A O 1
ATOM 1350 N N . MET A 1 85 ? -11.921 -9.979 12.585 1.00 55.13 85 MET A N 1
ATOM 1351 C CA . MET A 1 85 ? -12.387 -9.307 11.376 1.00 54.62 85 MET A CA 1
ATOM 1352 C C . MET A 1 85 ? -13.088 -8.000 11.725 1.00 53.81 85 MET A C 1
ATOM 1353 O O . MET A 1 85 ? -13.132 -7.077 10.916 1.00 61.00 85 MET A O 1
ATOM 1367 N N . ILE A 1 86 ? -13.622 -7.915 12.938 1.00 53.54 86 ILE A N 1
ATOM 1368 C CA . ILE A 1 86 ? -14.283 -6.695 13.379 1.00 54.88 86 ILE A CA 1
ATOM 1369 C C . ILE A 1 86 ? -13.257 -5.573 13.495 1.00 54.62 86 ILE A C 1
ATOM 1370 O O . ILE A 1 86 ? -13.538 -4.424 13.160 1.00 61.00 86 ILE A O 1
ATOM 1386 N N . GLN A 1 87 ? -12.052 -5.926 13.936 1.00 55.13 87 GLN A N 1
ATOM 1387 C CA . GLN A 1 87 ? -10.961 -4.965 14.045 1.00 55.89 87 GLN A CA 1
ATOM 1388 C C . GLN A 1 87 ? -10.639 -4.389 12.670 1.00 55.39 87 GLN A C 1
ATOM 1389 O O . GLN A 1 87 ? -10.343 -3.200 12.534 1.00 61.00 87 GLN A O 1
ATOM 1403 N N . LYS A 1 88 ? -10.718 -5.246 11.651 1.00 55.64 88 LYS A N 1
ATOM 1404 C CA . LYS A 1 88 ? -10.557 -4.816 10.268 1.00 55.64 88 LYS A CA 1
ATOM 1405 C C . LYS A 1 88 ? -11.518 -3.674 9.963 1.00 56.37 88 LYS A C 1
ATOM 1406 O O . LYS A 1 88 ? -11.106 -2.607 9.528 1.00 61.00 88 LYS A O 1
ATOM 1425 N N . TYR A 1 89 ? -12.797 -3.905 10.238 1.00 55.89 89 TYR A N 1
ATOM 1426 C CA . TYR A 1 89 ? -13.845 -2.941 9.913 1.00 56.37 89 TYR A CA 1
ATOM 1427 C C . TYR A 1 89 ? -13.833 -1.741 10.860 1.00 55.13 89 TYR A C 1
ATOM 1428 O O . TYR A 1 89 ? -14.513 -0.743 10.616 1.00 61.00 89 TYR A O 1
ATOM 1446 N N . ARG A 1 90 ? -13.075 -1.842 11.945 1.00 55.89 90 ARG A N 1
ATOM 1447 C CA . ARG A 1 90 ? -12.944 -0.733 12.888 1.00 55.64 90 ARG A CA 1
ATOM 1448 C C . ARG A 1 90 ? -11.914 0.272 12.394 1.00 55.89 90 ARG A C 1
ATOM 1449 O O . ARG A 1 90 ? -12.075 1.481 12.576 1.00 61.00 90 ARG A O 1
ATOM 1470 N N . GLN A 1 91 ? -10.857 -0.228 11.771 1.00 55.39 91 GLN A N 1
ATOM 1471 C CA . GLN A 1 91 ? -9.791 0.633 11.281 1.00 56.37 91 GLN A CA 1
ATOM 1472 C C . GLN A 1 91 ? -10.013 0.980 9.810 1.00 58.19 91 GLN A C 1
ATOM 1473 O O . GLN A 1 91 ? -9.713 2.093 9.369 1.00 61.00 91 GLN A O 1
ATOM 1487 N N . LEU A 1 92 ? -10.546 0.026 9.062 1.00 57.53 92 LEU A N 1
ATOM 1488 C CA . LEU A 1 92 ? -10.902 0.246 7.669 1.00 58.19 92 LEU A CA 1
ATOM 1489 C C . LEU A 1 92 ? -12.209 1.023 7.614 1.00 59.02 92 LEU A C 1
ATOM 1490 O O . LEU A 1 92 ? -13.222 0.586 8.159 1.00 61.00 92 LEU A O 1
ATOM 1506 N N . HIS A 1 93 ? -12.185 2.174 6.964 1.00 59.22 93 HIS A N 1
ATOM 1507 C CA . HIS A 1 93 ? -13.355 3.031 6.910 1.00 58.82 93 HIS A CA 1
ATOM 1508 C C . HIS A 1 93 ? -14.054 2.927 5.564 1.00 59.22 93 HIS A C 1
ATOM 1509 O O . HIS A 1 93 ? -13.461 3.200 4.521 1.00 61.00 93 HIS A O 1
ATOM 1524 N N . HIS A 1 94 ? -15.312 2.497 5.618 1.00 59.61 94 HIS A N 1
ATOM 1525 C CA . HIS A 1 94 ? -16.191 2.423 4.454 1.00 59.02 94 HIS A CA 1
ATOM 1526 C C . HIS A 1 94 ? -15.815 1.266 3.534 1.00 59.22 94 HIS A C 1
ATOM 1527 O O . HIS A 1 94 ? -15.016 1.422 2.603 1.00 61.00 94 HIS A O 1
ATOM 1542 N N . HIS A 1 95 ? -16.383 0.103 3.813 1.00 59.81 95 HIS A N 1
ATOM 1543 C CA . HIS A 1 95 ? -16.234 -1.054 2.945 1.00 59.81 95 HIS A CA 1
ATOM 1544 C C . HIS A 1 95 ? -17.504 -1.242 2.127 1.00 59.81 95 HIS A C 1
ATOM 1545 O O . HIS A 1 95 ? -17.509 -0.851 0.944 1.00 61.00 95 HIS A O 1
ATOM 1561 N N . MET A 1 1 ? 15.810 23.559 11.916 1.00 61.00 1 MET A N 2
ATOM 1562 C CA . MET A 1 1 ? 14.799 23.228 10.884 1.00 61.00 1 MET A CA 2
ATOM 1563 C C . MET A 1 1 ? 14.384 21.762 10.972 1.00 61.00 1 MET A C 2
ATOM 1564 O O . MET A 1 1 ? 13.250 21.416 10.641 1.00 61.00 1 MET A O 2
ATOM 1580 N N . TYR A 1 2 ? 15.304 20.908 11.431 1.00 61.00 2 TYR A N 2
ATOM 1581 C CA . TYR A 1 2 ? 15.099 19.458 11.451 1.00 61.00 2 TYR A CA 2
ATOM 1582 C C . TYR A 1 2 ? 15.055 18.916 10.024 1.00 61.00 2 TYR A C 2
ATOM 1583 O O . TYR A 1 2 ? 16.085 18.545 9.465 1.00 61.00 2 TYR A O 2
ATOM 1601 N N . LEU A 1 3 ? 13.863 18.923 9.429 1.00 61.00 3 LEU A N 2
ATOM 1602 C CA . LEU A 1 3 ? 13.639 18.386 8.087 1.00 61.00 3 LEU A CA 2
ATOM 1603 C C . LEU A 1 3 ? 14.182 16.962 7.936 1.00 61.00 3 LEU A C 2
ATOM 1604 O O . LEU A 1 3 ? 15.151 16.725 7.214 1.00 61.00 3 LEU A O 2
ATOM 1620 N N . LYS A 1 4 ? 13.575 16.030 8.658 1.00 61.00 4 LYS A N 2
ATOM 1621 C CA . LYS A 1 4 ? 13.846 14.605 8.482 1.00 61.00 4 LYS A CA 2
ATOM 1622 C C . LYS A 1 4 ? 12.532 13.848 8.502 1.00 61.00 4 LYS A C 2
ATOM 1623 O O . LYS A 1 4 ? 12.458 12.715 8.981 1.00 61.00 4 LYS A O 2
ATOM 1642 N N . ARG A 1 5 ? 11.500 14.480 7.964 1.00 61.00 5 ARG A N 2
ATOM 1643 C CA . ARG A 1 5 ? 10.156 13.938 8.037 1.00 61.00 5 ARG A CA 2
ATOM 1644 C C . ARG A 1 5 ? 9.941 12.827 7.020 1.00 61.00 5 ARG A C 2
ATOM 1645 O O . ARG A 1 5 ? 9.757 13.077 5.831 1.00 61.00 5 ARG A O 2
ATOM 1666 N N . VAL A 1 6 ? 9.993 11.599 7.504 1.00 61.00 6 VAL A N 2
ATOM 1667 C CA . VAL A 1 6 ? 9.572 10.448 6.724 1.00 61.00 6 VAL A CA 2
ATOM 1668 C C . VAL A 1 6 ? 8.092 10.209 7.004 1.00 61.00 6 VAL A C 2
ATOM 1669 O O . VAL A 1 6 ? 7.367 9.637 6.190 1.00 61.00 6 VAL A O 2
ATOM 1682 N N . ASP A 1 7 ? 7.677 10.695 8.176 1.00 61.00 7 ASP A N 2
ATOM 1683 C CA . ASP A 1 7 ? 6.292 10.641 8.640 1.00 61.00 7 ASP A CA 2
ATOM 1684 C C . ASP A 1 7 ? 5.849 9.206 8.872 1.00 61.00 7 ASP A C 2
ATOM 1685 O O . ASP A 1 7 ? 5.260 8.567 8.000 1.00 61.00 7 ASP A O 2
ATOM 1694 N N . GLY A 1 8 ? 6.176 8.688 10.045 1.00 61.00 8 GLY A N 2
ATOM 1695 C CA . GLY A 1 8 ? 5.778 7.345 10.398 1.00 61.00 8 GLY A CA 2
ATOM 1696 C C . GLY A 1 8 ? 6.965 6.417 10.533 1.00 61.00 8 GLY A C 2
ATOM 1697 O O . GLY A 1 8 ? 8.110 6.849 10.378 1.00 61.00 8 GLY A O 2
ATOM 1701 N N . PRO A 1 9 ? 6.720 5.131 10.827 1.00 61.00 9 PRO A N 2
ATOM 1702 C CA . PRO A 1 9 ? 7.779 4.133 10.966 1.00 61.00 9 PRO A CA 2
ATOM 1703 C C . PRO A 1 9 ? 8.400 3.772 9.621 1.00 61.00 9 PRO A C 2
ATOM 1704 O O . PRO A 1 9 ? 7.908 4.179 8.563 1.00 61.00 9 PRO A O 2
ATOM 1715 N N . ARG A 1 10 ? 9.480 3.011 9.662 1.00 61.00 10 ARG A N 2
ATOM 1716 C CA . ARG A 1 10 ? 10.136 2.566 8.445 1.00 61.00 10 ARG A CA 2
ATOM 1717 C C . ARG A 1 10 ? 9.755 1.133 8.106 1.00 61.00 10 ARG A C 2
ATOM 1718 O O . ARG A 1 10 ? 9.899 0.709 6.963 1.00 61.00 10 ARG A O 2
ATOM 1739 N N . GLN A 1 11 ? 9.262 0.395 9.096 1.00 61.00 11 GLN A N 2
ATOM 1740 C CA . GLN A 1 11 ? 8.845 -0.985 8.882 1.00 61.00 11 GLN A CA 2
ATOM 1741 C C . GLN A 1 11 ? 7.690 -1.355 9.808 1.00 61.00 11 GLN A C 2
ATOM 1742 O O . GLN A 1 11 ? 7.611 -0.876 10.940 1.00 61.00 11 GLN A O 2
ATOM 1756 N N . VAL A 1 12 ? 6.788 -2.189 9.309 1.00 61.00 12 VAL A N 2
ATOM 1757 C CA . VAL A 1 12 ? 5.672 -2.689 10.104 1.00 61.00 12 VAL A CA 2
ATOM 1758 C C . VAL A 1 12 ? 5.549 -4.205 9.969 1.00 61.00 12 VAL A C 2
ATOM 1759 O O . VAL A 1 12 ? 6.071 -4.799 9.023 1.00 61.00 12 VAL A O 2
ATOM 1772 N N . THR A 1 13 ? 4.870 -4.822 10.923 1.00 61.00 13 THR A N 2
ATOM 1773 C CA . THR A 1 13 ? 4.667 -6.262 10.916 1.00 61.00 13 THR A CA 2
ATOM 1774 C C . THR A 1 13 ? 3.362 -6.619 10.202 1.00 61.00 13 THR A C 2
ATOM 1775 O O . THR A 1 13 ? 2.376 -5.878 10.275 1.00 61.00 13 THR A O 2
ATOM 1786 N N . LEU A 1 14 ? 3.366 -7.738 9.491 1.00 61.00 14 LEU A N 2
ATOM 1787 C CA . LEU A 1 14 ? 2.177 -8.212 8.795 1.00 61.00 14 LEU A CA 2
ATOM 1788 C C . LEU A 1 14 ? 1.508 -9.321 9.588 1.00 61.00 14 LEU A C 2
ATOM 1789 O O . LEU A 1 14 ? 2.149 -9.979 10.406 1.00 61.00 14 LEU A O 2
ATOM 1805 N N . PRO A 1 15 ? 0.206 -9.555 9.353 1.00 61.00 15 PRO A N 2
ATOM 1806 C CA . PRO A 1 15 ? -0.491 -10.711 9.911 1.00 61.00 15 PRO A CA 2
ATOM 1807 C C . PRO A 1 15 ? 0.024 -11.991 9.273 1.00 61.00 15 PRO A C 2
ATOM 1808 O O . PRO A 1 15 ? -0.146 -13.090 9.799 1.00 61.00 15 PRO A O 2
ATOM 1819 N N . ASP A 1 16 ? 0.679 -11.813 8.132 1.00 61.00 16 ASP A N 2
ATOM 1820 C CA . ASP A 1 16 ? 1.276 -12.910 7.389 1.00 61.00 16 ASP A CA 2
ATOM 1821 C C . ASP A 1 16 ? 2.592 -13.331 8.042 1.00 61.00 16 ASP A C 2
ATOM 1822 O O . ASP A 1 16 ? 3.174 -14.358 7.694 1.00 61.00 16 ASP A O 2
ATOM 1831 N N . GLY A 1 17 ? 3.056 -12.522 8.995 1.00 61.00 17 GLY A N 2
ATOM 1832 C CA . GLY A 1 17 ? 4.308 -12.800 9.676 1.00 61.00 17 GLY A CA 2
ATOM 1833 C C . GLY A 1 17 ? 5.491 -12.139 9.002 1.00 61.00 17 GLY A C 2
ATOM 1834 O O . GLY A 1 17 ? 6.633 -12.280 9.441 1.00 61.00 17 GLY A O 2
ATOM 1838 N N . THR A 1 18 ? 5.213 -11.421 7.927 1.00 61.00 18 THR A N 2
ATOM 1839 C CA . THR A 1 18 ? 6.244 -10.764 7.143 1.00 61.00 18 THR A CA 2
ATOM 1840 C C . THR A 1 18 ? 6.583 -9.386 7.717 1.00 61.00 18 THR A C 2
ATOM 1841 O O . THR A 1 18 ? 5.929 -8.912 8.653 1.00 61.00 18 THR A O 2
ATOM 1852 N N . VAL A 1 19 ? 7.611 -8.756 7.160 1.00 61.00 19 VAL A N 2
ATOM 1853 C CA . VAL A 1 19 ? 7.975 -7.392 7.511 1.00 61.00 19 VAL A CA 2
ATOM 1854 C C . VAL A 1 19 ? 7.832 -6.491 6.293 1.00 61.00 19 VAL A C 2
ATOM 1855 O O . VAL A 1 19 ? 8.408 -6.762 5.239 1.00 61.00 19 VAL A O 2
ATOM 1868 N N . LEU A 1 20 ? 7.050 -5.437 6.438 1.00 61.00 20 LEU A N 2
ATOM 1869 C CA . LEU A 1 20 ? 6.820 -4.500 5.354 1.00 61.00 20 LEU A CA 2
ATOM 1870 C C . LEU A 1 20 ? 7.451 -3.159 5.684 1.00 61.00 20 LEU A C 2
ATOM 1871 O O . LEU A 1 20 ? 6.971 -2.430 6.554 1.00 61.00 20 LEU A O 2
ATOM 1887 N N . SER A 1 21 ? 8.552 -2.854 5.025 1.00 61.00 21 SER A N 2
ATOM 1888 C CA . SER A 1 21 ? 9.179 -1.561 5.187 1.00 61.00 21 SER A CA 2
ATOM 1889 C C . SER A 1 21 ? 8.717 -0.642 4.067 1.00 61.00 21 SER A C 2
ATOM 1890 O O . SER A 1 21 ? 8.089 -1.095 3.110 1.00 61.00 21 SER A O 2
ATOM 1898 N N . ARG A 1 22 ? 9.023 0.641 4.177 1.00 61.00 22 ARG A N 2
ATOM 1899 C CA . ARG A 1 22 ? 8.646 1.596 3.142 1.00 61.00 22 ARG A CA 2
ATOM 1900 C C . ARG A 1 22 ? 9.452 1.338 1.867 1.00 61.00 22 ARG A C 2
ATOM 1901 O O . ARG A 1 22 ? 9.109 1.817 0.784 1.00 61.00 22 ARG A O 2
ATOM 1922 N N . ALA A 1 23 ? 10.515 0.548 2.006 1.00 61.00 23 ALA A N 2
ATOM 1923 C CA . ALA A 1 23 ? 11.327 0.140 0.869 1.00 61.00 23 ALA A CA 2
ATOM 1924 C C . ALA A 1 23 ? 10.738 -1.103 0.208 1.00 61.00 23 ALA A C 2
ATOM 1925 O O . ALA A 1 23 ? 11.047 -1.411 -0.941 1.00 61.00 23 ALA A O 2
ATOM 1932 N N . ASP A 1 24 ? 9.876 -1.805 0.941 1.00 61.00 24 ASP A N 2
ATOM 1933 C CA . ASP A 1 24 ? 9.212 -3.000 0.419 1.00 61.00 24 ASP A CA 2
ATOM 1934 C C . ASP A 1 24 ? 8.020 -2.617 -0.442 1.00 61.00 24 ASP A C 2
ATOM 1935 O O . ASP A 1 24 ? 7.446 -3.457 -1.135 1.00 61.00 24 ASP A O 2
ATOM 1944 N N . LEU A 1 25 ? 7.643 -1.349 -0.375 1.00 61.00 25 LEU A N 2
ATOM 1945 C CA . LEU A 1 25 ? 6.558 -0.824 -1.191 1.00 61.00 25 LEU A CA 2
ATOM 1946 C C . LEU A 1 25 ? 6.877 -0.972 -2.678 1.00 61.00 25 LEU A C 2
ATOM 1947 O O . LEU A 1 25 ? 8.022 -0.777 -3.098 1.00 61.00 25 LEU A O 2
ATOM 1963 N N . PRO A 1 26 ? 5.867 -1.339 -3.483 1.00 61.00 26 PRO A N 2
ATOM 1964 C CA . PRO A 1 26 ? 6.020 -1.540 -4.931 1.00 61.00 26 PRO A CA 2
ATOM 1965 C C . PRO A 1 26 ? 6.515 -0.285 -5.654 1.00 61.00 26 PRO A C 2
ATOM 1966 O O . PRO A 1 26 ? 6.371 0.831 -5.153 1.00 61.00 26 PRO A O 2
ATOM 1977 N N . PRO A 1 27 ? 7.117 -0.460 -6.840 1.00 61.00 27 PRO A N 2
ATOM 1978 C CA . PRO A 1 27 ? 7.613 0.654 -7.658 1.00 61.00 27 PRO A CA 2
ATOM 1979 C C . PRO A 1 27 ? 6.506 1.632 -8.052 1.00 61.00 27 PRO A C 2
ATOM 1980 O O . PRO A 1 27 ? 5.384 1.229 -8.373 1.00 61.00 27 PRO A O 2
ATOM 1991 N N . LEU A 1 28 ? 6.844 2.916 -8.034 1.00 61.00 28 LEU A N 2
ATOM 1992 C CA . LEU A 1 28 ? 5.891 3.987 -8.327 1.00 61.00 28 LEU A CA 2
ATOM 1993 C C . LEU A 1 28 ? 5.354 3.889 -9.753 1.00 61.00 28 LEU A C 2
ATOM 1994 O O . LEU A 1 28 ? 4.226 4.297 -10.029 1.00 61.00 28 LEU A O 2
ATOM 2010 N N . ASP A 1 29 ? 6.162 3.333 -10.648 1.00 61.00 29 ASP A N 2
ATOM 2011 C CA . ASP A 1 29 ? 5.806 3.259 -12.064 1.00 61.00 29 ASP A CA 2
ATOM 2012 C C . ASP A 1 29 ? 4.925 2.039 -12.347 1.00 61.00 29 ASP A C 2
ATOM 2013 O O . ASP A 1 29 ? 4.719 1.650 -13.495 1.00 61.00 29 ASP A O 2
ATOM 2022 N N . THR A 1 30 ? 4.397 1.431 -11.296 1.00 61.00 30 THR A N 2
ATOM 2023 C CA . THR A 1 30 ? 3.480 0.321 -11.460 1.00 61.00 30 THR A CA 2
ATOM 2024 C C . THR A 1 30 ? 2.093 0.829 -11.818 1.00 61.00 30 THR A C 2
ATOM 2025 O O . THR A 1 30 ? 1.450 1.528 -11.037 1.00 61.00 30 THR A O 2
ATOM 2036 N N . ARG A 1 31 ? 1.662 0.501 -13.022 1.00 61.00 31 ARG A N 2
ATOM 2037 C CA . ARG A 1 31 ? 0.331 0.836 -13.475 1.00 61.00 31 ARG A CA 2
ATOM 2038 C C . ARG A 1 31 ? -0.479 -0.446 -13.609 1.00 61.00 31 ARG A C 2
ATOM 2039 O O . ARG A 1 31 ? -1.641 -0.516 -13.204 1.00 61.00 31 ARG A O 2
ATOM 2060 N N . ARG A 1 32 ? 0.146 -1.477 -14.171 1.00 61.00 32 ARG A N 2
ATOM 2061 C CA . ARG A 1 32 ? -0.477 -2.791 -14.244 1.00 61.00 32 ARG A CA 2
ATOM 2062 C C . ARG A 1 32 ? -0.311 -3.516 -12.912 1.00 61.00 32 ARG A C 2
ATOM 2063 O O . ARG A 1 32 ? 0.498 -4.434 -12.767 1.00 61.00 32 ARG A O 2
ATOM 2084 N N . TRP A 1 33 ? -1.078 -3.057 -11.933 1.00 61.00 33 TRP A N 2
ATOM 2085 C CA . TRP A 1 33 ? -1.010 -3.575 -10.573 1.00 61.00 33 TRP A CA 2
ATOM 2086 C C . TRP A 1 33 ? -1.464 -5.026 -10.484 1.00 61.00 33 TRP A C 2
ATOM 2087 O O . TRP A 1 33 ? -2.466 -5.418 -11.087 1.00 61.00 33 TRP A O 2
ATOM 2108 N N . VAL A 1 34 ? -0.718 -5.813 -9.725 1.00 61.00 34 VAL A N 2
ATOM 2109 C CA . VAL A 1 34 ? -1.117 -7.171 -9.399 1.00 61.00 34 VAL A CA 2
ATOM 2110 C C . VAL A 1 34 ? -1.609 -7.218 -7.958 1.00 61.00 34 VAL A C 2
ATOM 2111 O O . VAL A 1 34 ? -1.415 -6.258 -7.204 1.00 61.00 34 VAL A O 2
ATOM 2124 N N . ALA A 1 35 ? -2.226 -8.328 -7.578 1.00 61.00 35 ALA A N 2
ATOM 2125 C CA . ALA A 1 35 ? -2.830 -8.468 -6.255 1.00 61.00 35 ALA A CA 2
ATOM 2126 C C . ALA A 1 35 ? -1.819 -8.236 -5.134 1.00 61.00 35 ALA A C 2
ATOM 2127 O O . ALA A 1 35 ? -2.093 -7.498 -4.188 1.00 61.00 35 ALA A O 2
ATOM 2134 N N . SER A 1 36 ? -0.651 -8.858 -5.251 1.00 61.00 36 SER A N 2
ATOM 2135 C CA . SER A 1 36 ? 0.375 -8.766 -4.218 1.00 61.00 36 SER A CA 2
ATOM 2136 C C . SER A 1 36 ? 0.839 -7.323 -4.001 1.00 61.00 36 SER A C 2
ATOM 2137 O O . SER A 1 36 ? 1.049 -6.898 -2.864 1.00 61.00 36 SER A O 2
ATOM 2145 N N . ARG A 1 37 ? 0.976 -6.566 -5.086 1.00 61.00 37 ARG A N 2
ATOM 2146 C CA . ARG A 1 37 ? 1.454 -5.190 -4.990 1.00 61.00 37 ARG A CA 2
ATOM 2147 C C . ARG A 1 37 ? 0.388 -4.292 -4.367 1.00 61.00 37 ARG A C 2
ATOM 2148 O O . ARG A 1 37 ? 0.701 -3.408 -3.567 1.00 61.00 37 ARG A O 2
ATOM 2169 N N . LYS A 1 38 ? -0.868 -4.527 -4.730 1.00 61.00 38 LYS A N 2
ATOM 2170 C CA . LYS A 1 38 ? -1.981 -3.779 -4.152 1.00 61.00 38 LYS A CA 2
ATOM 2171 C C . LYS A 1 38 ? -2.069 -4.028 -2.652 1.00 61.00 38 LYS A C 2
ATOM 2172 O O . LYS A 1 38 ? -2.228 -3.093 -1.862 1.00 61.00 38 LYS A O 2
ATOM 2191 N N . ALA A 1 39 ? -1.953 -5.295 -2.273 1.00 61.00 39 ALA A N 2
ATOM 2192 C CA . ALA A 1 39 ? -1.998 -5.689 -0.873 1.00 61.00 39 ALA A CA 2
ATOM 2193 C C . ALA A 1 39 ? -0.913 -4.991 -0.064 1.00 61.00 39 ALA A C 2
ATOM 2194 O O . ALA A 1 39 ? -1.170 -4.501 1.032 1.00 61.00 39 ALA A O 2
ATOM 2201 N N . ALA A 1 40 ? 0.294 -4.939 -0.616 1.00 61.00 40 ALA A N 2
ATOM 2202 C CA . ALA A 1 40 ? 1.425 -4.311 0.060 1.00 61.00 40 ALA A CA 2
ATOM 2203 C C . ALA A 1 40 ? 1.130 -2.850 0.396 1.00 61.00 40 ALA A C 2
ATOM 2204 O O . ALA A 1 40 ? 1.427 -2.386 1.496 1.00 61.00 40 ALA A O 2
ATOM 2211 N N . VAL A 1 41 ? 0.522 -2.141 -0.545 1.00 61.00 41 VAL A N 2
ATOM 2212 C CA . VAL A 1 41 ? 0.224 -0.724 -0.359 1.00 61.00 41 VAL A CA 2
ATOM 2213 C C . VAL A 1 41 ? -0.858 -0.517 0.694 1.00 61.00 41 VAL A C 2
ATOM 2214 O O . VAL A 1 41 ? -0.684 0.268 1.628 1.00 61.00 41 VAL A O 2
ATOM 2227 N N . VAL A 1 42 ? -1.970 -1.226 0.551 1.00 61.00 42 VAL A N 2
ATOM 2228 C CA . VAL A 1 42 ? -3.094 -1.062 1.463 1.00 61.00 42 VAL A CA 2
ATOM 2229 C C . VAL A 1 42 ? -2.719 -1.512 2.881 1.00 61.00 42 VAL A C 2
ATOM 2230 O O . VAL A 1 42 ? -3.119 -0.887 3.863 1.00 61.00 42 VAL A O 2
ATOM 2243 N N . LYS A 1 43 ? -1.918 -2.577 2.985 1.00 61.00 43 LYS A N 2
ATOM 2244 C CA . LYS A 1 43 ? -1.449 -3.046 4.285 1.00 61.00 43 LYS A CA 2
ATOM 2245 C C . LYS A 1 43 ? -0.571 -1.992 4.948 1.00 61.00 43 LYS A C 2
ATOM 2246 O O . LYS A 1 43 ? -0.647 -1.786 6.160 1.00 61.00 43 LYS A O 2
ATOM 2265 N N . ALA A 1 44 ? 0.258 -1.332 4.146 1.00 61.00 44 ALA A N 2
ATOM 2266 C CA . ALA A 1 44 ? 1.154 -0.298 4.650 1.00 61.00 44 ALA A CA 2
ATOM 2267 C C . ALA A 1 44 ? 0.365 0.811 5.337 1.00 61.00 44 ALA A C 2
ATOM 2268 O O . ALA A 1 44 ? 0.700 1.232 6.443 1.00 61.00 44 ALA A O 2
ATOM 2275 N N . VAL A 1 45 ? -0.697 1.258 4.686 1.00 61.00 45 VAL A N 2
ATOM 2276 C CA . VAL A 1 45 ? -1.542 2.317 5.225 1.00 61.00 45 VAL A CA 2
ATOM 2277 C C . VAL A 1 45 ? -2.290 1.848 6.474 1.00 61.00 45 VAL A C 2
ATOM 2278 O O . VAL A 1 45 ? -2.298 2.528 7.499 1.00 61.00 45 VAL A O 2
ATOM 2291 N N . ILE A 1 46 ? -2.904 0.674 6.379 1.00 61.00 46 ILE A N 2
ATOM 2292 C CA . ILE A 1 46 ? -3.726 0.138 7.460 1.00 61.00 46 ILE A CA 2
ATOM 2293 C C . ILE A 1 46 ? -2.897 -0.168 8.715 1.00 61.00 46 ILE A C 2
ATOM 2294 O O . ILE A 1 46 ? -3.389 -0.050 9.840 1.00 61.00 46 ILE A O 2
ATOM 2310 N N . HIS A 1 47 ? -1.638 -0.541 8.530 1.00 61.00 47 HIS A N 2
ATOM 2311 C CA . HIS A 1 47 ? -0.768 -0.834 9.668 1.00 61.00 47 HIS A CA 2
ATOM 2312 C C . HIS A 1 47 ? -0.150 0.437 10.235 1.00 61.00 47 HIS A C 2
ATOM 2313 O O . HIS A 1 47 ? 0.340 0.444 11.363 1.00 61.00 47 HIS A O 2
ATOM 2328 N N . GLY A 1 48 ? -0.172 1.509 9.454 1.00 61.00 48 GLY A N 2
ATOM 2329 C CA . GLY A 1 48 ? 0.362 2.771 9.923 1.00 61.00 48 GLY A CA 2
ATOM 2330 C C . GLY A 1 48 ? 1.780 3.027 9.449 1.00 61.00 48 GLY A C 2
ATOM 2331 O O . GLY A 1 48 ? 2.477 3.881 9.995 1.00 61.00 48 GLY A O 2
ATOM 2335 N N . LEU A 1 49 ? 2.203 2.289 8.431 1.00 61.00 49 LEU A N 2
ATOM 2336 C CA . LEU A 1 49 ? 3.528 2.466 7.853 1.00 61.00 49 LEU A CA 2
ATOM 2337 C C . LEU A 1 49 ? 3.567 3.766 7.062 1.00 61.00 49 LEU A C 2
ATOM 2338 O O . LEU A 1 49 ? 4.418 4.623 7.288 1.00 61.00 49 LEU A O 2
ATOM 2354 N N . ILE A 1 50 ? 2.622 3.898 6.143 1.00 61.00 50 ILE A N 2
ATOM 2355 C CA . ILE A 1 50 ? 2.484 5.109 5.354 1.00 61.00 50 ILE A CA 2
ATOM 2356 C C . ILE A 1 50 ? 1.070 5.643 5.501 1.00 61.00 50 ILE A C 2
ATOM 2357 O O . ILE A 1 50 ? 0.217 4.990 6.105 1.00 61.00 50 ILE A O 2
ATOM 2373 N N . THR A 1 51 ? 0.814 6.811 4.946 1.00 61.00 51 THR A N 2
ATOM 2374 C CA . THR A 1 51 ? -0.516 7.375 4.993 1.00 61.00 51 THR A CA 2
ATOM 2375 C C . THR A 1 51 ? -1.263 7.129 3.685 1.00 61.00 51 THR A C 2
ATOM 2376 O O . THR A 1 51 ? -0.658 7.013 2.611 1.00 61.00 51 THR A O 2
ATOM 2387 N N . GLU A 1 52 ? -2.577 7.043 3.806 1.00 61.00 52 GLU A N 2
ATOM 2388 C CA . GLU A 1 52 ? -3.475 6.833 2.678 1.00 61.00 52 GLU A CA 2
ATOM 2389 C C . GLU A 1 52 ? -3.234 7.885 1.605 1.00 61.00 52 GLU A C 2
ATOM 2390 O O . GLU A 1 52 ? -3.205 7.589 0.411 1.00 61.00 52 GLU A O 2
ATOM 2402 N N . ARG A 1 53 ? -3.019 9.111 2.059 1.00 61.00 53 ARG A N 2
ATOM 2403 C CA . ARG A 1 53 ? -2.819 10.245 1.171 1.00 61.00 53 ARG A CA 2
ATOM 2404 C C . ARG A 1 53 ? -1.537 10.078 0.359 1.00 61.00 53 ARG A C 2
ATOM 2405 O O . ARG A 1 53 ? -1.481 10.445 -0.814 1.00 61.00 53 ARG A O 2
ATOM 2426 N N . GLU A 1 54 ? -0.520 9.494 0.988 1.00 61.00 54 GLU A N 2
ATOM 2427 C CA . GLU A 1 54 ? 0.762 9.280 0.332 1.00 61.00 54 GLU A CA 2
ATOM 2428 C C . GLU A 1 54 ? 0.612 8.249 -0.768 1.00 61.00 54 GLU A C 2
ATOM 2429 O O . GLU A 1 54 ? 1.056 8.463 -1.890 1.00 61.00 54 GLU A O 2
ATOM 2441 N N . ALA A 1 55 ? -0.028 7.133 -0.436 1.00 61.00 55 ALA A N 2
ATOM 2442 C CA . ALA A 1 55 ? -0.215 6.042 -1.384 1.00 61.00 55 ALA A CA 2
ATOM 2443 C C . ALA A 1 55 ? -0.878 6.537 -2.665 1.00 61.00 55 ALA A C 2
ATOM 2444 O O . ALA A 1 55 ? -0.451 6.199 -3.767 1.00 61.00 55 ALA A O 2
ATOM 2451 N N . LEU A 1 56 ? -1.909 7.356 -2.507 1.00 61.00 56 LEU A N 2
ATOM 2452 C CA . LEU A 1 56 ? -2.612 7.939 -3.644 1.00 61.00 56 LEU A CA 2
ATOM 2453 C C . LEU A 1 56 ? -1.677 8.825 -4.457 1.00 61.00 56 LEU A C 2
ATOM 2454 O O . LEU A 1 56 ? -1.623 8.733 -5.680 1.00 61.00 56 LEU A O 2
ATOM 2470 N N . ASP A 1 57 ? -0.927 9.665 -3.761 1.00 61.00 57 ASP A N 2
ATOM 2471 C CA . ASP A 1 57 ? -0.064 10.644 -4.408 1.00 61.00 57 ASP A CA 2
ATOM 2472 C C . ASP A 1 57 ? 1.095 9.971 -5.142 1.00 61.00 57 ASP A C 2
ATOM 2473 O O . ASP A 1 57 ? 1.339 10.248 -6.316 1.00 61.00 57 ASP A O 2
ATOM 2482 N N . ARG A 1 58 ? 1.790 9.070 -4.450 1.00 61.00 58 ARG A N 2
ATOM 2483 C CA . ARG A 1 58 ? 3.000 8.449 -4.984 1.00 61.00 58 ARG A CA 2
ATOM 2484 C C . ARG A 1 58 ? 2.698 7.431 -6.083 1.00 61.00 58 ARG A C 2
ATOM 2485 O O . ARG A 1 58 ? 3.505 7.241 -6.991 1.00 61.00 58 ARG A O 2
ATOM 2506 N N . TYR A 1 59 ? 1.542 6.781 -6.012 1.00 61.00 59 TYR A N 2
ATOM 2507 C CA . TYR A 1 59 ? 1.207 5.746 -6.987 1.00 61.00 59 TYR A CA 2
ATOM 2508 C C . TYR A 1 59 ? 0.181 6.238 -7.998 1.00 61.00 59 TYR A C 2
ATOM 2509 O O . TYR A 1 59 ? -0.295 5.462 -8.831 1.00 61.00 59 TYR A O 2
ATOM 2527 N N . SER A 1 60 ? -0.160 7.520 -7.910 1.00 61.00 60 SER A N 2
ATOM 2528 C CA . SER A 1 60 ? -1.092 8.145 -8.844 1.00 61.00 60 SER A CA 2
ATOM 2529 C C . SER A 1 60 ? -2.474 7.505 -8.735 1.00 61.00 60 SER A C 2
ATOM 2530 O O . SER A 1 60 ? -3.242 7.474 -9.694 1.00 61.00 60 SER A O 2
ATOM 2538 N N . LEU A 1 61 ? -2.797 7.029 -7.544 1.00 61.00 61 LEU A N 2
ATOM 2539 C CA . LEU A 1 61 ? -4.047 6.327 -7.315 1.00 61.00 61 LEU A CA 2
ATOM 2540 C C . LEU A 1 61 ? -5.152 7.309 -6.971 1.00 61.00 61 LEU A C 2
ATOM 2541 O O . LEU A 1 61 ? -4.911 8.332 -6.332 1.00 61.00 61 LEU A O 2
ATOM 2557 N N . SER A 1 62 ? -6.359 7.003 -7.407 1.00 61.00 62 SER A N 2
ATOM 2558 C CA . SER A 1 62 ? -7.516 7.785 -7.026 1.00 61.00 62 SER A CA 2
ATOM 2559 C C . SER A 1 62 ? -8.128 7.203 -5.757 1.00 61.00 62 SER A C 2
ATOM 2560 O O . SER A 1 62 ? -7.856 6.056 -5.396 1.00 61.00 62 SER A O 2
ATOM 2568 N N . GLU A 1 63 ? -8.949 7.990 -5.088 1.00 61.00 63 GLU A N 2
ATOM 2569 C CA . GLU A 1 63 ? -9.552 7.578 -3.841 1.00 61.00 63 GLU A CA 2
ATOM 2570 C C . GLU A 1 63 ? -10.467 6.372 -4.054 1.00 61.00 63 GLU A C 2
ATOM 2571 O O . GLU A 1 63 ? -10.499 5.452 -3.236 1.00 61.00 63 GLU A O 2
ATOM 2583 N N . GLU A 1 64 ? -11.186 6.367 -5.174 1.00 61.00 64 GLU A N 2
ATOM 2584 C CA . GLU A 1 64 ? -12.072 5.258 -5.508 1.00 61.00 64 GLU A CA 2
ATOM 2585 C C . GLU A 1 64 ? -11.276 3.997 -5.855 1.00 61.00 64 GLU A C 2
ATOM 2586 O O . GLU A 1 64 ? -11.762 2.879 -5.686 1.00 61.00 64 GLU A O 2
ATOM 2598 N N . GLU A 1 65 ? -10.047 4.190 -6.326 1.00 61.00 65 GLU A N 2
ATOM 2599 C CA . GLU A 1 65 ? -9.136 3.079 -6.598 1.00 61.00 65 GLU A CA 2
ATOM 2600 C C . GLU A 1 65 ? -8.781 2.381 -5.284 1.00 61.00 65 GLU A C 2
ATOM 2601 O O . GLU A 1 65 ? -9.054 1.192 -5.097 1.00 61.00 65 GLU A O 2
ATOM 2613 N N . PHE A 1 66 ? -8.217 3.149 -4.355 1.00 61.00 66 PHE A N 2
ATOM 2614 C CA . PHE A 1 66 ? -7.808 2.623 -3.058 1.00 61.00 66 PHE A CA 2
ATOM 2615 C C . PHE A 1 66 ? -9.012 2.063 -2.301 1.00 61.00 66 PHE A C 2
ATOM 2616 O O . PHE A 1 66 ? -8.882 1.123 -1.512 1.00 61.00 66 PHE A O 2
ATOM 2633 N N . ALA A 1 67 ? -10.185 2.640 -2.555 1.00 61.00 67 ALA A N 2
ATOM 2634 C CA . ALA A 1 67 ? -11.426 2.157 -1.966 1.00 61.00 67 ALA A CA 2
ATOM 2635 C C . ALA A 1 67 ? -11.705 0.719 -2.388 1.00 61.00 67 ALA A C 2
ATOM 2636 O O . ALA A 1 67 ? -12.185 -0.084 -1.593 1.00 61.00 67 ALA A O 2
ATOM 2643 N N . LEU A 1 68 ? -11.389 0.397 -3.637 1.00 61.00 68 LEU A N 2
ATOM 2644 C CA . LEU A 1 68 ? -11.559 -0.959 -4.147 1.00 61.00 68 LEU A CA 2
ATOM 2645 C C . LEU A 1 68 ? -10.528 -1.892 -3.526 1.00 61.00 68 LEU A C 2
ATOM 2646 O O . LEU A 1 68 ? -10.845 -3.028 -3.156 1.00 61.00 68 LEU A O 2
ATOM 2662 N N . TRP A 1 69 ? -9.296 -1.400 -3.411 1.00 61.00 69 TRP A N 2
ATOM 2663 C CA . TRP A 1 69 ? -8.215 -2.167 -2.786 1.00 61.00 69 TRP A CA 2
ATOM 2664 C C . TRP A 1 69 ? -8.617 -2.602 -1.382 1.00 61.00 69 TRP A C 2
ATOM 2665 O O . TRP A 1 69 ? -8.579 -3.785 -1.047 1.00 61.00 69 TRP A O 2
ATOM 2686 N N . ARG A 1 70 ? -9.031 -1.634 -0.574 1.00 61.00 70 ARG A N 2
ATOM 2687 C CA . ARG A 1 70 ? -9.435 -1.904 0.798 1.00 61.00 70 ARG A CA 2
ATOM 2688 C C . ARG A 1 70 ? -10.770 -2.649 0.840 1.00 61.00 70 ARG A C 2
ATOM 2689 O O . ARG A 1 70 ? -11.106 -3.276 1.839 1.00 61.00 70 ARG A O 2
ATOM 2710 N N . SER A 1 71 ? -11.524 -2.581 -0.247 1.00 61.00 71 SER A N 2
ATOM 2711 C CA . SER A 1 71 ? -12.790 -3.291 -0.338 1.00 61.00 71 SER A CA 2
ATOM 2712 C C . SER A 1 71 ? -12.539 -4.790 -0.435 1.00 61.00 71 SER A C 2
ATOM 2713 O O . SER A 1 71 ? -13.242 -5.589 0.175 1.00 61.00 71 SER A O 2
ATOM 2721 N N . ALA A 1 72 ? -11.521 -5.161 -1.198 1.00 61.00 72 ALA A N 2
ATOM 2722 C CA . ALA A 1 72 ? -11.178 -6.564 -1.372 1.00 61.00 72 ALA A CA 2
ATOM 2723 C C . ALA A 1 72 ? -10.307 -7.075 -0.227 1.00 61.00 72 ALA A C 2
ATOM 2724 O O . ALA A 1 72 ? -10.556 -8.151 0.319 1.00 61.00 72 ALA A O 2
ATOM 2731 N N . VAL A 1 73 ? -9.296 -6.298 0.143 1.00 61.00 73 VAL A N 2
ATOM 2732 C CA . VAL A 1 73 ? -8.324 -6.736 1.139 1.00 61.00 73 VAL A CA 2
ATOM 2733 C C . VAL A 1 73 ? -8.853 -6.580 2.566 1.00 61.00 73 VAL A C 2
ATOM 2734 O O . VAL A 1 73 ? -8.816 -7.525 3.351 1.00 61.00 73 VAL A O 2
ATOM 2747 N N . ALA A 1 74 ? -9.377 -5.402 2.892 1.00 61.00 74 ALA A N 2
ATOM 2748 C CA . ALA A 1 74 ? -9.814 -5.111 4.260 1.00 61.00 74 ALA A CA 2
ATOM 2749 C C . ALA A 1 74 ? -11.198 -5.697 4.538 1.00 61.00 74 ALA A C 2
ATOM 2750 O O . ALA A 1 74 ? -11.890 -5.274 5.465 1.00 61.00 74 ALA A O 2
ATOM 2757 N N . ALA A 1 75 ? -11.591 -6.662 3.722 1.00 61.00 75 ALA A N 2
ATOM 2758 C CA . ALA A 1 75 ? -12.813 -7.419 3.939 1.00 61.00 75 ALA A CA 2
ATOM 2759 C C . ALA A 1 75 ? -12.529 -8.906 3.764 1.00 61.00 75 ALA A C 2
ATOM 2760 O O . ALA A 1 75 ? -13.439 -9.731 3.678 1.00 61.00 75 ALA A O 2
ATOM 2767 N N . HIS A 1 76 ? -11.242 -9.233 3.720 1.00 61.00 76 HIS A N 2
ATOM 2768 C CA . HIS A 1 76 ? -10.798 -10.607 3.534 1.00 61.00 76 HIS A CA 2
ATOM 2769 C C . HIS A 1 76 ? -10.918 -11.395 4.832 1.00 61.00 76 HIS A C 2
ATOM 2770 O O . HIS A 1 76 ? -10.146 -11.193 5.767 1.00 61.00 76 HIS A O 2
ATOM 2785 N N . GLY A 1 77 ? -11.885 -12.295 4.875 1.00 61.00 77 GLY A N 2
ATOM 2786 C CA . GLY A 1 77 ? -12.059 -13.148 6.028 1.00 61.00 77 GLY A CA 2
ATOM 2787 C C . GLY A 1 77 ? -11.760 -14.590 5.696 1.00 61.00 77 GLY A C 2
ATOM 2788 O O . GLY A 1 77 ? -12.575 -15.270 5.074 1.00 61.00 77 GLY A O 2
ATOM 2792 N N . GLU A 1 78 ? -10.583 -15.056 6.085 1.00 61.00 78 GLU A N 2
ATOM 2793 C CA . GLU A 1 78 ? -10.188 -16.432 5.818 1.00 61.00 78 GLU A CA 2
ATOM 2794 C C . GLU A 1 78 ? -10.661 -17.335 6.947 1.00 61.00 78 GLU A C 2
ATOM 2795 O O . GLU A 1 78 ? -10.866 -18.534 6.760 1.00 61.00 78 GLU A O 2
ATOM 2807 N N . LYS A 1 79 ? -10.826 -16.743 8.119 1.00 61.00 79 LYS A N 2
ATOM 2808 C CA . LYS A 1 79 ? -11.258 -17.478 9.295 1.00 61.00 79 LYS A CA 2
ATOM 2809 C C . LYS A 1 79 ? -12.777 -17.415 9.454 1.00 61.00 79 LYS A C 2
ATOM 2810 O O . LYS A 1 79 ? -13.448 -18.444 9.465 1.00 61.00 79 LYS A O 2
ATOM 2829 N N . ALA A 1 80 ? -13.308 -16.201 9.556 1.00 61.00 80 ALA A N 2
ATOM 2830 C CA . ALA A 1 80 ? -14.741 -15.988 9.732 1.00 61.00 80 ALA A CA 2
ATOM 2831 C C . ALA A 1 80 ? -15.055 -14.501 9.662 1.00 61.00 80 ALA A C 2
ATOM 2832 O O . ALA A 1 80 ? -14.179 -13.667 9.899 1.00 61.00 80 ALA A O 2
ATOM 2839 N N . LEU A 1 81 ? -16.287 -14.166 9.319 1.00 61.00 81 LEU A N 2
ATOM 2840 C CA . LEU A 1 81 ? -16.711 -12.775 9.299 1.00 61.00 81 LEU A CA 2
ATOM 2841 C C . LEU A 1 81 ? -17.735 -12.519 10.393 1.00 61.00 81 LEU A C 2
ATOM 2842 O O . LEU A 1 81 ? -18.943 -12.583 10.164 1.00 61.00 81 LEU A O 2
ATOM 2858 N N . LYS A 1 82 ? -17.226 -12.270 11.589 1.00 61.00 82 LYS A N 2
ATOM 2859 C CA . LYS A 1 82 ? -18.055 -11.961 12.745 1.00 61.00 82 LYS A CA 2
ATOM 2860 C C . LYS A 1 82 ? -18.052 -10.454 12.978 1.00 61.00 82 LYS A C 2
ATOM 2861 O O . LYS A 1 82 ? -17.136 -9.768 12.522 1.00 61.00 82 LYS A O 2
ATOM 2880 N N . VAL A 1 83 ? -19.059 -9.949 13.693 1.00 61.00 83 VAL A N 2
ATOM 2881 C CA . VAL A 1 83 ? -19.209 -8.508 13.937 1.00 61.00 83 VAL A CA 2
ATOM 2882 C C . VAL A 1 83 ? -17.909 -7.867 14.448 1.00 61.00 83 VAL A C 2
ATOM 2883 O O . VAL A 1 83 ? -17.554 -6.756 14.056 1.00 61.00 83 VAL A O 2
ATOM 2896 N N . THR A 1 84 ? -17.192 -8.588 15.298 1.00 61.00 84 THR A N 2
ATOM 2897 C CA . THR A 1 84 ? -15.949 -8.097 15.871 1.00 61.00 84 THR A CA 2
ATOM 2898 C C . THR A 1 84 ? -14.808 -8.149 14.853 1.00 61.00 84 THR A C 2
ATOM 2899 O O . THR A 1 84 ? -13.925 -7.286 14.838 1.00 61.00 84 THR A O 2
ATOM 2910 N N . MET A 1 85 ? -14.850 -9.147 13.984 1.00 61.00 85 MET A N 2
ATOM 2911 C CA . MET A 1 85 ? -13.773 -9.388 13.033 1.00 61.00 85 MET A CA 2
ATOM 2912 C C . MET A 1 85 ? -13.741 -8.327 11.942 1.00 61.00 85 MET A C 2
ATOM 2913 O O . MET A 1 85 ? -12.674 -8.009 11.426 1.00 61.00 85 MET A O 2
ATOM 2927 N N . ILE A 1 86 ? -14.903 -7.770 11.603 1.00 61.00 86 ILE A N 2
ATOM 2928 C CA . ILE A 1 86 ? -14.983 -6.743 10.560 1.00 61.00 86 ILE A CA 2
ATOM 2929 C C . ILE A 1 86 ? -14.046 -5.573 10.862 1.00 61.00 86 ILE A C 2
ATOM 2930 O O . ILE A 1 86 ? -13.324 -5.103 9.979 1.00 61.00 86 ILE A O 2
ATOM 2946 N N . GLN A 1 87 ? -14.037 -5.124 12.111 1.00 61.00 87 GLN A N 2
ATOM 2947 C CA . GLN A 1 87 ? -13.155 -4.034 12.512 1.00 61.00 87 GLN A CA 2
ATOM 2948 C C . GLN A 1 87 ? -11.696 -4.476 12.450 1.00 61.00 87 GLN A C 2
ATOM 2949 O O . GLN A 1 87 ? -10.807 -3.673 12.175 1.00 61.00 87 GLN A O 2
ATOM 2963 N N . LYS A 1 88 ? -11.458 -5.763 12.678 1.00 61.00 88 LYS A N 2
ATOM 2964 C CA . LYS A 1 88 ? -10.103 -6.304 12.661 1.00 61.00 88 LYS A CA 2
ATOM 2965 C C . LYS A 1 88 ? -9.579 -6.417 11.234 1.00 61.00 88 LYS A C 2
ATOM 2966 O O . LYS A 1 88 ? -8.381 -6.556 11.025 1.00 61.00 88 LYS A O 2
ATOM 2985 N N . TYR A 1 89 ? -10.485 -6.376 10.260 1.00 61.00 89 TYR A N 2
ATOM 2986 C CA . TYR A 1 89 ? -10.089 -6.395 8.855 1.00 61.00 89 TYR A CA 2
ATOM 2987 C C . TYR A 1 89 ? -9.974 -4.972 8.324 1.00 61.00 89 TYR A C 2
ATOM 2988 O O . TYR A 1 89 ? -9.008 -4.631 7.642 1.00 61.00 89 TYR A O 2
ATOM 3006 N N . ARG A 1 90 ? -10.965 -4.143 8.647 1.00 61.00 90 ARG A N 2
ATOM 3007 C CA . ARG A 1 90 ? -10.962 -2.741 8.239 1.00 61.00 90 ARG A CA 2
ATOM 3008 C C . ARG A 1 90 ? -9.771 -2.010 8.843 1.00 61.00 90 ARG A C 2
ATOM 3009 O O . ARG A 1 90 ? -9.092 -1.233 8.174 1.00 61.00 90 ARG A O 2
ATOM 3030 N N . GLN A 1 91 ? -9.529 -2.267 10.116 1.00 61.00 91 GLN A N 2
ATOM 3031 C CA . GLN A 1 91 ? -8.415 -1.678 10.818 1.00 61.00 91 GLN A CA 2
ATOM 3032 C C . GLN A 1 91 ? -7.474 -2.796 11.243 1.00 61.00 91 GLN A C 2
ATOM 3033 O O . GLN A 1 91 ? -7.229 -3.008 12.431 1.00 61.00 91 GLN A O 2
ATOM 3047 N N . LEU A 1 92 ? -6.998 -3.541 10.256 1.00 61.00 92 LEU A N 2
ATOM 3048 C CA . LEU A 1 92 ? -6.121 -4.676 10.496 1.00 61.00 92 LEU A CA 2
ATOM 3049 C C . LEU A 1 92 ? -4.806 -4.229 11.125 1.00 61.00 92 LEU A C 2
ATOM 3050 O O . LEU A 1 92 ? -3.905 -3.734 10.445 1.00 61.00 92 LEU A O 2
ATOM 3066 N N . HIS A 1 93 ? -4.705 -4.401 12.428 1.00 61.00 93 HIS A N 2
ATOM 3067 C CA . HIS A 1 93 ? -3.488 -4.086 13.150 1.00 61.00 93 HIS A CA 2
ATOM 3068 C C . HIS A 1 93 ? -2.743 -5.375 13.469 1.00 61.00 93 HIS A C 2
ATOM 3069 O O . HIS A 1 93 ? -1.528 -5.465 13.283 1.00 61.00 93 HIS A O 2
ATOM 3084 N N . HIS A 1 94 ? -3.494 -6.374 13.918 1.00 61.00 94 HIS A N 2
ATOM 3085 C CA . HIS A 1 94 ? -2.942 -7.677 14.267 1.00 61.00 94 HIS A CA 2
ATOM 3086 C C . HIS A 1 94 ? -4.086 -8.679 14.426 1.00 61.00 94 HIS A C 2
ATOM 3087 O O . HIS A 1 94 ? -5.183 -8.304 14.834 1.00 61.00 94 HIS A O 2
ATOM 3102 N N . HIS A 1 95 ? -3.849 -9.941 14.084 1.00 61.00 95 HIS A N 2
ATOM 3103 C CA . HIS A 1 95 ? -4.894 -10.953 14.220 1.00 61.00 95 HIS A CA 2
ATOM 3104 C C . HIS A 1 95 ? -5.055 -11.389 15.679 1.00 61.00 95 HIS A C 2
ATOM 3105 O O . HIS A 1 95 ? -5.702 -10.647 16.445 1.00 61.00 95 HIS A O 2
ATOM 3121 N N . MET A 1 1 ? 17.060 12.418 17.918 1.00 61.00 1 MET A N 3
ATOM 3122 C CA . MET A 1 1 ? 15.901 13.042 18.589 1.00 61.00 1 MET A CA 3
ATOM 3123 C C . MET A 1 1 ? 14.658 12.186 18.416 1.00 61.00 1 MET A C 3
ATOM 3124 O O . MET A 1 1 ? 14.276 11.851 17.296 1.00 61.00 1 MET A O 3
ATOM 3140 N N . TYR A 1 2 ? 14.048 11.815 19.534 1.00 61.00 2 TYR A N 3
ATOM 3141 C CA . TYR A 1 2 ? 12.808 11.052 19.528 1.00 61.00 2 TYR A CA 3
ATOM 3142 C C . TYR A 1 2 ? 11.762 11.731 20.406 1.00 61.00 2 TYR A C 3
ATOM 3143 O O . TYR A 1 2 ? 10.669 11.200 20.609 1.00 61.00 2 TYR A O 3
ATOM 3161 N N . LEU A 1 3 ? 12.103 12.903 20.932 1.00 61.00 3 LEU A N 3
ATOM 3162 C CA . LEU A 1 3 ? 11.189 13.647 21.791 1.00 61.00 3 LEU A CA 3
ATOM 3163 C C . LEU A 1 3 ? 10.183 14.423 20.954 1.00 61.00 3 LEU A C 3
ATOM 3164 O O . LEU A 1 3 ? 8.982 14.150 20.992 1.00 61.00 3 LEU A O 3
ATOM 3180 N N . LYS A 1 4 ? 10.682 15.381 20.187 1.00 61.00 4 LYS A N 3
ATOM 3181 C CA . LYS A 1 4 ? 9.832 16.204 19.340 1.00 61.00 4 LYS A CA 3
ATOM 3182 C C . LYS A 1 4 ? 9.942 15.786 17.881 1.00 61.00 4 LYS A C 3
ATOM 3183 O O . LYS A 1 4 ? 9.506 16.510 16.983 1.00 61.00 4 LYS A O 3
ATOM 3202 N N . ARG A 1 5 ? 10.522 14.621 17.646 1.00 61.00 5 ARG A N 3
ATOM 3203 C CA . ARG A 1 5 ? 10.659 14.101 16.296 1.00 61.00 5 ARG A CA 3
ATOM 3204 C C . ARG A 1 5 ? 10.456 12.595 16.275 1.00 61.00 5 ARG A C 3
ATOM 3205 O O . ARG A 1 5 ? 11.344 11.829 16.647 1.00 61.00 5 ARG A O 3
ATOM 3226 N N . VAL A 1 6 ? 9.268 12.177 15.875 1.00 61.00 6 VAL A N 3
ATOM 3227 C CA . VAL A 1 6 ? 8.990 10.770 15.666 1.00 61.00 6 VAL A CA 3
ATOM 3228 C C . VAL A 1 6 ? 9.107 10.450 14.183 1.00 61.00 6 VAL A C 3
ATOM 3229 O O . VAL A 1 6 ? 8.219 10.781 13.391 1.00 61.00 6 VAL A O 3
ATOM 3242 N N . ASP A 1 7 ? 10.226 9.847 13.810 1.00 61.00 7 ASP A N 3
ATOM 3243 C CA . ASP A 1 7 ? 10.490 9.500 12.424 1.00 61.00 7 ASP A CA 3
ATOM 3244 C C . ASP A 1 7 ? 9.407 8.566 11.912 1.00 61.00 7 ASP A C 3
ATOM 3245 O O . ASP A 1 7 ? 8.957 7.675 12.635 1.00 61.00 7 ASP A O 3
ATOM 3254 N N . GLY A 1 8 ? 8.968 8.805 10.686 1.00 61.00 8 GLY A N 3
ATOM 3255 C CA . GLY A 1 8 ? 7.919 7.995 10.092 1.00 61.00 8 GLY A CA 3
ATOM 3256 C C . GLY A 1 8 ? 8.255 6.518 10.113 1.00 61.00 8 GLY A C 3
ATOM 3257 O O . GLY A 1 8 ? 9.393 6.149 9.823 1.00 61.00 8 GLY A O 3
ATOM 3261 N N . PRO A 1 9 ? 7.283 5.655 10.452 1.00 61.00 9 PRO A N 3
ATOM 3262 C CA . PRO A 1 9 ? 7.509 4.212 10.581 1.00 61.00 9 PRO A CA 3
ATOM 3263 C C . PRO A 1 9 ? 8.264 3.645 9.387 1.00 61.00 9 PRO A C 3
ATOM 3264 O O . PRO A 1 9 ? 7.887 3.873 8.234 1.00 61.00 9 PRO A O 3
ATOM 3275 N N . ARG A 1 10 ? 9.331 2.923 9.672 1.00 61.00 10 ARG A N 3
ATOM 3276 C CA . ARG A 1 10 ? 10.221 2.438 8.635 1.00 61.00 10 ARG A CA 3
ATOM 3277 C C . ARG A 1 10 ? 9.911 0.990 8.285 1.00 61.00 10 ARG A C 3
ATOM 3278 O O . ARG A 1 10 ? 10.342 0.488 7.244 1.00 61.00 10 ARG A O 3
ATOM 3299 N N . GLN A 1 11 ? 9.150 0.330 9.150 1.00 61.00 11 GLN A N 3
ATOM 3300 C CA . GLN A 1 11 ? 8.696 -1.030 8.893 1.00 61.00 11 GLN A CA 3
ATOM 3301 C C . GLN A 1 11 ? 7.545 -1.400 9.825 1.00 61.00 11 GLN A C 3
ATOM 3302 O O . GLN A 1 11 ? 7.516 -0.994 10.988 1.00 61.00 11 GLN A O 3
ATOM 3316 N N . VAL A 1 12 ? 6.587 -2.143 9.291 1.00 61.00 12 VAL A N 3
ATOM 3317 C CA . VAL A 1 12 ? 5.434 -2.601 10.055 1.00 61.00 12 VAL A CA 3
ATOM 3318 C C . VAL A 1 12 ? 5.244 -4.101 9.867 1.00 61.00 12 VAL A C 3
ATOM 3319 O O . VAL A 1 12 ? 5.785 -4.683 8.930 1.00 61.00 12 VAL A O 3
ATOM 3332 N N . THR A 1 13 ? 4.486 -4.725 10.748 1.00 61.00 13 THR A N 3
ATOM 3333 C CA . THR A 1 13 ? 4.265 -6.161 10.668 1.00 61.00 13 THR A CA 3
ATOM 3334 C C . THR A 1 13 ? 2.962 -6.475 9.932 1.00 61.00 13 THR A C 3
ATOM 3335 O O . THR A 1 13 ? 1.939 -5.821 10.150 1.00 61.00 13 THR A O 3
ATOM 3346 N N . LEU A 1 14 ? 3.011 -7.460 9.043 1.00 61.00 14 LEU A N 3
ATOM 3347 C CA . LEU A 1 14 ? 1.824 -7.911 8.323 1.00 61.00 14 LEU A CA 3
ATOM 3348 C C . LEU A 1 14 ? 1.074 -8.939 9.152 1.00 61.00 14 LEU A C 3
ATOM 3349 O O . LEU A 1 14 ? 1.644 -9.532 10.065 1.00 61.00 14 LEU A O 3
ATOM 3365 N N . PRO A 1 15 ? -0.211 -9.183 8.842 1.00 61.00 15 PRO A N 3
ATOM 3366 C CA . PRO A 1 15 ? -0.970 -10.266 9.463 1.00 61.00 15 PRO A CA 3
ATOM 3367 C C . PRO A 1 15 ? -0.438 -11.613 8.996 1.00 61.00 15 PRO A C 3
ATOM 3368 O O . PRO A 1 15 ? -0.686 -12.652 9.606 1.00 61.00 15 PRO A O 3
ATOM 3379 N N . ASP A 1 16 ? 0.317 -11.554 7.905 1.00 61.00 16 ASP A N 3
ATOM 3380 C CA . ASP A 1 16 ? 0.963 -12.716 7.319 1.00 61.00 16 ASP A CA 3
ATOM 3381 C C . ASP A 1 16 ? 2.146 -13.152 8.178 1.00 61.00 16 ASP A C 3
ATOM 3382 O O . ASP A 1 16 ? 2.632 -14.276 8.067 1.00 61.00 16 ASP A O 3
ATOM 3391 N N . GLY A 1 17 ? 2.607 -12.249 9.038 1.00 61.00 17 GLY A N 3
ATOM 3392 C CA . GLY A 1 17 ? 3.788 -12.513 9.837 1.00 61.00 17 GLY A CA 3
ATOM 3393 C C . GLY A 1 17 ? 5.030 -11.944 9.188 1.00 61.00 17 GLY A C 3
ATOM 3394 O O . GLY A 1 17 ? 6.118 -11.979 9.762 1.00 61.00 17 GLY A O 3
ATOM 3398 N N . THR A 1 18 ? 4.852 -11.422 7.986 1.00 61.00 18 THR A N 3
ATOM 3399 C CA . THR A 1 18 ? 5.937 -10.835 7.219 1.00 61.00 18 THR A CA 3
ATOM 3400 C C . THR A 1 18 ? 6.255 -9.422 7.726 1.00 61.00 18 THR A C 3
ATOM 3401 O O . THR A 1 18 ? 5.495 -8.858 8.522 1.00 61.00 18 THR A O 3
ATOM 3412 N N . VAL A 1 19 ? 7.368 -8.861 7.269 1.00 61.00 19 VAL A N 3
ATOM 3413 C CA . VAL A 1 19 ? 7.747 -7.495 7.610 1.00 61.00 19 VAL A CA 3
ATOM 3414 C C . VAL A 1 19 ? 7.584 -6.586 6.395 1.00 61.00 19 VAL A C 3
ATOM 3415 O O . VAL A 1 19 ? 8.013 -6.923 5.289 1.00 61.00 19 VAL A O 3
ATOM 3428 N N . LEU A 1 20 ? 6.935 -5.452 6.601 1.00 61.00 20 LEU A N 3
ATOM 3429 C CA . LEU A 1 20 ? 6.697 -4.487 5.538 1.00 61.00 20 LEU A CA 3
ATOM 3430 C C . LEU A 1 20 ? 7.476 -3.210 5.803 1.00 61.00 20 LEU A C 3
ATOM 3431 O O . LEU A 1 20 ? 7.045 -2.361 6.585 1.00 61.00 20 LEU A O 3
ATOM 3447 N N . SER A 1 21 ? 8.634 -3.087 5.186 1.00 61.00 21 SER A N 3
ATOM 3448 C CA . SER A 1 21 ? 9.434 -1.886 5.334 1.00 61.00 21 SER A CA 3
ATOM 3449 C C . SER A 1 21 ? 9.024 -0.863 4.285 1.00 61.00 21 SER A C 3
ATOM 3450 O O . SER A 1 21 ? 8.235 -1.165 3.388 1.00 61.00 21 SER A O 3
ATOM 3458 N N . ARG A 1 22 ? 9.568 0.338 4.385 1.00 61.00 22 ARG A N 3
ATOM 3459 C CA . ARG A 1 22 ? 9.258 1.394 3.433 1.00 61.00 22 ARG A CA 3
ATOM 3460 C C . ARG A 1 22 ? 9.874 1.089 2.070 1.00 61.00 22 ARG A C 3
ATOM 3461 O O . ARG A 1 22 ? 9.568 1.744 1.075 1.00 61.00 22 ARG A O 3
ATOM 3482 N N . ALA A 1 23 ? 10.749 0.090 2.034 1.00 61.00 23 ALA A N 3
ATOM 3483 C CA . ALA A 1 23 ? 11.363 -0.343 0.789 1.00 61.00 23 ALA A CA 3
ATOM 3484 C C . ALA A 1 23 ? 10.639 -1.562 0.227 1.00 61.00 23 ALA A C 3
ATOM 3485 O O . ALA A 1 23 ? 10.948 -2.033 -0.870 1.00 61.00 23 ALA A O 3
ATOM 3492 N N . ASP A 1 24 ? 9.671 -2.073 0.984 1.00 61.00 24 ASP A N 3
ATOM 3493 C CA . ASP A 1 24 ? 8.873 -3.212 0.534 1.00 61.00 24 ASP A CA 3
ATOM 3494 C C . ASP A 1 24 ? 7.732 -2.747 -0.352 1.00 61.00 24 ASP A C 3
ATOM 3495 O O . ASP A 1 24 ? 7.115 -3.551 -1.053 1.00 61.00 24 ASP A O 3
ATOM 3504 N N . LEU A 1 25 ? 7.450 -1.448 -0.309 1.00 61.00 25 LEU A N 3
ATOM 3505 C CA . LEU A 1 25 ? 6.445 -0.855 -1.180 1.00 61.00 25 LEU A CA 3
ATOM 3506 C C . LEU A 1 25 ? 6.814 -1.075 -2.646 1.00 61.00 25 LEU A C 3
ATOM 3507 O O . LEU A 1 25 ? 7.992 -1.020 -3.012 1.00 61.00 25 LEU A O 3
ATOM 3523 N N . PRO A 1 26 ? 5.815 -1.356 -3.491 1.00 61.00 26 PRO A N 3
ATOM 3524 C CA . PRO A 1 26 ? 6.025 -1.566 -4.925 1.00 61.00 26 PRO A CA 3
ATOM 3525 C C . PRO A 1 26 ? 6.557 -0.310 -5.612 1.00 61.00 26 PRO A C 3
ATOM 3526 O O . PRO A 1 26 ? 6.211 0.809 -5.229 1.00 61.00 26 PRO A O 3
ATOM 3537 N N . PRO A 1 27 ? 7.409 -0.488 -6.633 1.00 61.00 27 PRO A N 3
ATOM 3538 C CA . PRO A 1 27 ? 8.030 0.625 -7.359 1.00 61.00 27 PRO A CA 3
ATOM 3539 C C . PRO A 1 27 ? 7.005 1.520 -8.049 1.00 61.00 27 PRO A C 3
ATOM 3540 O O . PRO A 1 27 ? 5.912 1.076 -8.406 1.00 61.00 27 PRO A O 3
ATOM 3551 N N . LEU A 1 28 ? 7.379 2.777 -8.263 1.00 61.00 28 LEU A N 3
ATOM 3552 C CA . LEU A 1 28 ? 6.486 3.756 -8.879 1.00 61.00 28 LEU A CA 3
ATOM 3553 C C . LEU A 1 28 ? 6.274 3.450 -10.361 1.00 61.00 28 LEU A C 3
ATOM 3554 O O . LEU A 1 28 ? 5.425 4.053 -11.014 1.00 61.00 28 LEU A O 3
ATOM 3570 N N . ASP A 1 29 ? 7.051 2.505 -10.879 1.00 61.00 29 ASP A N 3
ATOM 3571 C CA . ASP A 1 29 ? 6.967 2.124 -12.285 1.00 61.00 29 ASP A CA 3
ATOM 3572 C C . ASP A 1 29 ? 5.852 1.114 -12.502 1.00 61.00 29 ASP A C 3
ATOM 3573 O O . ASP A 1 29 ? 5.518 0.775 -13.639 1.00 61.00 29 ASP A O 3
ATOM 3582 N N . THR A 1 30 ? 5.284 0.628 -11.409 1.00 61.00 30 THR A N 3
ATOM 3583 C CA . THR A 1 30 ? 4.216 -0.346 -11.483 1.00 61.00 30 THR A CA 3
ATOM 3584 C C . THR A 1 30 ? 2.888 0.322 -11.806 1.00 61.00 30 THR A C 3
ATOM 3585 O O . THR A 1 30 ? 2.270 0.946 -10.945 1.00 61.00 30 THR A O 3
ATOM 3596 N N . ARG A 1 31 ? 2.477 0.234 -13.060 1.00 61.00 31 ARG A N 3
ATOM 3597 C CA . ARG A 1 31 ? 1.152 0.679 -13.446 1.00 61.00 31 ARG A CA 3
ATOM 3598 C C . ARG A 1 31 ? 0.257 -0.542 -13.625 1.00 61.00 31 ARG A C 3
ATOM 3599 O O . ARG A 1 31 ? -0.940 -0.504 -13.343 1.00 61.00 31 ARG A O 3
ATOM 3620 N N . ARG A 1 32 ? 0.854 -1.641 -14.075 1.00 61.00 32 ARG A N 3
ATOM 3621 C CA . ARG A 1 32 ? 0.135 -2.899 -14.160 1.00 61.00 32 ARG A CA 3
ATOM 3622 C C . ARG A 1 32 ? 0.049 -3.505 -12.760 1.00 61.00 32 ARG A C 3
ATOM 3623 O O . ARG A 1 32 ? 0.853 -4.360 -12.378 1.00 61.00 32 ARG A O 3
ATOM 3644 N N . TRP A 1 33 ? -0.904 -3.005 -11.989 1.00 61.00 33 TRP A N 3
ATOM 3645 C CA . TRP A 1 33 ? -1.071 -3.399 -10.594 1.00 61.00 33 TRP A CA 3
ATOM 3646 C C . TRP A 1 33 ? -1.680 -4.789 -10.447 1.00 61.00 33 TRP A C 3
ATOM 3647 O O . TRP A 1 33 ? -2.804 -5.042 -10.881 1.00 61.00 33 TRP A O 3
ATOM 3668 N N . VAL A 1 34 ? -0.929 -5.683 -9.825 1.00 61.00 34 VAL A N 3
ATOM 3669 C CA . VAL A 1 34 ? -1.450 -6.984 -9.441 1.00 61.00 34 VAL A CA 3
ATOM 3670 C C . VAL A 1 34 ? -1.894 -6.941 -7.981 1.00 61.00 34 VAL A C 3
ATOM 3671 O O . VAL A 1 34 ? -1.506 -6.030 -7.242 1.00 61.00 34 VAL A O 3
ATOM 3684 N N . ALA A 1 35 ? -2.702 -7.915 -7.576 1.00 61.00 35 ALA A N 3
ATOM 3685 C CA . ALA A 1 35 ? -3.285 -7.939 -6.233 1.00 61.00 35 ALA A CA 3
ATOM 3686 C C . ALA A 1 35 ? -2.225 -7.877 -5.139 1.00 61.00 35 ALA A C 3
ATOM 3687 O O . ALA A 1 35 ? -2.391 -7.163 -4.154 1.00 61.00 35 ALA A O 3
ATOM 3694 N N . SER A 1 36 ? -1.136 -8.614 -5.317 1.00 61.00 36 SER A N 3
ATOM 3695 C CA . SER A 1 36 ? -0.075 -8.665 -4.317 1.00 61.00 36 SER A CA 3
ATOM 3696 C C . SER A 1 36 ? 0.567 -7.291 -4.104 1.00 61.00 36 SER A C 3
ATOM 3697 O O . SER A 1 36 ? 0.799 -6.877 -2.966 1.00 61.00 36 SER A O 3
ATOM 3705 N N . ARG A 1 37 ? 0.839 -6.579 -5.194 1.00 61.00 37 ARG A N 3
ATOM 3706 C CA . ARG A 1 37 ? 1.442 -5.250 -5.105 1.00 61.00 37 ARG A CA 3
ATOM 3707 C C . ARG A 1 37 ? 0.439 -4.245 -4.544 1.00 61.00 37 ARG A C 3
ATOM 3708 O O . ARG A 1 37 ? 0.808 -3.343 -3.791 1.00 61.00 37 ARG A O 3
ATOM 3729 N N . LYS A 1 38 ? -0.832 -4.414 -4.898 1.00 61.00 38 LYS A N 3
ATOM 3730 C CA . LYS A 1 38 ? -1.896 -3.588 -4.333 1.00 61.00 38 LYS A CA 3
ATOM 3731 C C . LYS A 1 38 ? -1.991 -3.805 -2.827 1.00 61.00 38 LYS A C 3
ATOM 3732 O O . LYS A 1 38 ? -2.110 -2.852 -2.056 1.00 61.00 38 LYS A O 3
ATOM 3751 N N . ALA A 1 39 ? -1.921 -5.069 -2.425 1.00 61.00 39 ALA A N 3
ATOM 3752 C CA . ALA A 1 39 ? -1.974 -5.442 -1.021 1.00 61.00 39 ALA A CA 3
ATOM 3753 C C . ALA A 1 39 ? -0.850 -4.783 -0.237 1.00 61.00 39 ALA A C 3
ATOM 3754 O O . ALA A 1 39 ? -1.070 -4.275 0.856 1.00 61.00 39 ALA A O 3
ATOM 3761 N N . ALA A 1 40 ? 0.345 -4.778 -0.810 1.00 61.00 40 ALA A N 3
ATOM 3762 C CA . ALA A 1 40 ? 1.506 -4.182 -0.159 1.00 61.00 40 ALA A CA 3
ATOM 3763 C C . ALA A 1 40 ? 1.254 -2.713 0.175 1.00 61.00 40 ALA A C 3
ATOM 3764 O O . ALA A 1 40 ? 1.574 -2.252 1.272 1.00 61.00 40 ALA A O 3
ATOM 3771 N N . VAL A 1 41 ? 0.655 -1.995 -0.768 1.00 61.00 41 VAL A N 3
ATOM 3772 C CA . VAL A 1 41 ? 0.357 -0.578 -0.584 1.00 61.00 41 VAL A CA 3
ATOM 3773 C C . VAL A 1 41 ? -0.680 -0.368 0.510 1.00 61.00 41 VAL A C 3
ATOM 3774 O O . VAL A 1 41 ? -0.468 0.410 1.439 1.00 61.00 41 VAL A O 3
ATOM 3787 N N . VAL A 1 42 ? -1.796 -1.077 0.407 1.00 61.00 42 VAL A N 3
ATOM 3788 C CA . VAL A 1 42 ? -2.900 -0.883 1.334 1.00 61.00 42 VAL A CA 3
ATOM 3789 C C . VAL A 1 42 ? -2.546 -1.383 2.739 1.00 61.00 42 VAL A C 3
ATOM 3790 O O . VAL A 1 42 ? -2.939 -0.774 3.734 1.00 61.00 42 VAL A O 3
ATOM 3803 N N . LYS A 1 43 ? -1.780 -2.472 2.823 1.00 61.00 43 LYS A N 3
ATOM 3804 C CA . LYS A 1 43 ? -1.335 -2.984 4.113 1.00 61.00 43 LYS A CA 3
ATOM 3805 C C . LYS A 1 43 ? -0.465 -1.951 4.812 1.00 61.00 43 LYS A C 3
ATOM 3806 O O . LYS A 1 43 ? -0.497 -1.822 6.037 1.00 61.00 43 LYS A O 3
ATOM 3825 N N . ALA A 1 44 ? 0.300 -1.205 4.024 1.00 61.00 44 ALA A N 3
ATOM 3826 C CA . ALA A 1 44 ? 1.153 -0.154 4.556 1.00 61.00 44 ALA A CA 3
ATOM 3827 C C . ALA A 1 44 ? 0.315 0.929 5.221 1.00 61.00 44 ALA A C 3
ATOM 3828 O O . ALA A 1 44 ? 0.631 1.379 6.318 1.00 61.00 44 ALA A O 3
ATOM 3835 N N . VAL A 1 45 ? -0.762 1.326 4.564 1.00 61.00 45 VAL A N 3
ATOM 3836 C CA . VAL A 1 45 ? -1.652 2.351 5.100 1.00 61.00 45 VAL A CA 3
ATOM 3837 C C . VAL A 1 45 ? -2.373 1.842 6.347 1.00 61.00 45 VAL A C 3
ATOM 3838 O O . VAL A 1 45 ? -2.493 2.555 7.346 1.00 61.00 45 VAL A O 3
ATOM 3851 N N . ILE A 1 46 ? -2.830 0.596 6.284 1.00 61.00 46 ILE A N 3
ATOM 3852 C CA . ILE A 1 46 ? -3.574 -0.010 7.382 1.00 61.00 46 ILE A CA 3
ATOM 3853 C C . ILE A 1 46 ? -2.692 -0.213 8.616 1.00 61.00 46 ILE A C 3
ATOM 3854 O O . ILE A 1 46 ? -3.130 0.016 9.745 1.00 61.00 46 ILE A O 3
ATOM 3870 N N . HIS A 1 47 ? -1.443 -0.612 8.405 1.00 61.00 47 HIS A N 3
ATOM 3871 C CA . HIS A 1 47 ? -0.530 -0.845 9.528 1.00 61.00 47 HIS A CA 3
ATOM 3872 C C . HIS A 1 47 ? 0.113 0.449 10.002 1.00 61.00 47 HIS A C 3
ATOM 3873 O O . HIS A 1 47 ? 0.691 0.498 11.085 1.00 61.00 47 HIS A O 3
ATOM 3888 N N . GLY A 1 48 ? 0.026 1.489 9.189 1.00 61.00 48 GLY A N 3
ATOM 3889 C CA . GLY A 1 48 ? 0.548 2.781 9.592 1.00 61.00 48 GLY A CA 3
ATOM 3890 C C . GLY A 1 48 ? 1.972 3.015 9.130 1.00 61.00 48 GLY A C 3
ATOM 3891 O O . GLY A 1 48 ? 2.708 3.788 9.739 1.00 61.00 48 GLY A O 3
ATOM 3895 N N . LEU A 1 49 ? 2.369 2.336 8.064 1.00 61.00 49 LEU A N 3
ATOM 3896 C CA . LEU A 1 49 ? 3.679 2.549 7.465 1.00 61.00 49 LEU A CA 3
ATOM 3897 C C . LEU A 1 49 ? 3.662 3.852 6.680 1.00 61.00 49 LEU A C 3
ATOM 3898 O O . LEU A 1 49 ? 4.567 4.680 6.788 1.00 61.00 49 LEU A O 3
ATOM 3914 N N . ILE A 1 50 ? 2.610 4.016 5.895 1.00 61.00 50 ILE A N 3
ATOM 3915 C CA . ILE A 1 50 ? 2.379 5.239 5.149 1.00 61.00 50 ILE A CA 3
ATOM 3916 C C . ILE A 1 50 ? 0.937 5.678 5.348 1.00 61.00 50 ILE A C 3
ATOM 3917 O O . ILE A 1 50 ? 0.125 4.921 5.881 1.00 61.00 50 ILE A O 3
ATOM 3933 N N . THR A 1 51 ? 0.616 6.886 4.925 1.00 61.00 51 THR A N 3
ATOM 3934 C CA . THR A 1 51 ? -0.749 7.365 5.008 1.00 61.00 51 THR A CA 3
ATOM 3935 C C . THR A 1 51 ? -1.473 7.142 3.679 1.00 61.00 51 THR A C 3
ATOM 3936 O O . THR A 1 51 ? -0.842 6.992 2.627 1.00 61.00 51 THR A O 3
ATOM 3947 N N . GLU A 1 52 ? -2.795 7.101 3.740 1.00 61.00 52 GLU A N 3
ATOM 3948 C CA . GLU A 1 52 ? -3.624 6.880 2.564 1.00 61.00 52 GLU A CA 3
ATOM 3949 C C . GLU A 1 52 ? -3.345 7.938 1.500 1.00 61.00 52 GLU A C 3
ATOM 3950 O O . GLU A 1 52 ? -3.240 7.631 0.312 1.00 61.00 52 GLU A O 3
ATOM 3962 N N . ARG A 1 53 ? -3.185 9.179 1.941 1.00 61.00 53 ARG A N 3
ATOM 3963 C CA . ARG A 1 53 ? -2.935 10.289 1.030 1.00 61.00 53 ARG A CA 3
ATOM 3964 C C . ARG A 1 53 ? -1.545 10.186 0.412 1.00 61.00 53 ARG A C 3
ATOM 3965 O O . ARG A 1 53 ? -1.286 10.731 -0.656 1.00 61.00 53 ARG A O 3
ATOM 3986 N N . GLU A 1 54 ? -0.660 9.465 1.088 1.00 61.00 54 GLU A N 3
ATOM 3987 C CA . GLU A 1 54 ? 0.663 9.175 0.554 1.00 61.00 54 GLU A CA 3
ATOM 3988 C C . GLU A 1 54 ? 0.526 8.233 -0.629 1.00 61.00 54 GLU A C 3
ATOM 3989 O O . GLU A 1 54 ? 1.071 8.478 -1.702 1.00 61.00 54 GLU A O 3
ATOM 4001 N N . ALA A 1 55 ? -0.250 7.175 -0.427 1.00 61.00 55 ALA A N 3
ATOM 4002 C CA . ALA A 1 55 ? -0.440 6.152 -1.448 1.00 61.00 55 ALA A CA 3
ATOM 4003 C C . ALA A 1 55 ? -1.142 6.727 -2.674 1.00 61.00 55 ALA A C 3
ATOM 4004 O O . ALA A 1 55 ? -0.722 6.494 -3.810 1.00 61.00 55 ALA A O 3
ATOM 4011 N N . LEU A 1 56 ? -2.200 7.493 -2.434 1.00 61.00 56 LEU A N 3
ATOM 4012 C CA . LEU A 1 56 ? -2.971 8.102 -3.511 1.00 61.00 56 LEU A CA 3
ATOM 4013 C C . LEU A 1 56 ? -2.116 9.086 -4.300 1.00 61.00 56 LEU A C 3
ATOM 4014 O O . LEU A 1 56 ? -2.310 9.270 -5.500 1.00 61.00 56 LEU A O 3
ATOM 4030 N N . ASP A 1 57 ? -1.169 9.707 -3.621 1.00 61.00 57 ASP A N 3
ATOM 4031 C CA . ASP A 1 57 ? -0.297 10.686 -4.248 1.00 61.00 57 ASP A CA 3
ATOM 4032 C C . ASP A 1 57 ? 0.815 10.007 -5.042 1.00 61.00 57 ASP A C 3
ATOM 4033 O O . ASP A 1 57 ? 0.904 10.163 -6.261 1.00 61.00 57 ASP A O 3
ATOM 4042 N N . ARG A 1 58 ? 1.631 9.220 -4.349 1.00 61.00 58 ARG A N 3
ATOM 4043 C CA . ARG A 1 58 ? 2.826 8.625 -4.949 1.00 61.00 58 ARG A CA 3
ATOM 4044 C C . ARG A 1 58 ? 2.477 7.647 -6.069 1.00 61.00 58 ARG A C 3
ATOM 4045 O O . ARG A 1 58 ? 3.240 7.488 -7.022 1.00 61.00 58 ARG A O 3
ATOM 4066 N N . TYR A 1 59 ? 1.325 6.995 -5.965 1.00 61.00 59 TYR A N 3
ATOM 4067 C CA . TYR A 1 59 ? 0.922 6.032 -6.980 1.00 61.00 59 TYR A CA 3
ATOM 4068 C C . TYR A 1 59 ? -0.151 6.614 -7.888 1.00 61.00 59 TYR A C 3
ATOM 4069 O O . TYR A 1 59 ? -0.651 5.929 -8.778 1.00 61.00 59 TYR A O 3
ATOM 4087 N N . SER A 1 60 ? -0.489 7.884 -7.662 1.00 61.00 60 SER A N 3
ATOM 4088 C CA . SER A 1 60 ? -1.485 8.582 -8.474 1.00 61.00 60 SER A CA 3
ATOM 4089 C C . SER A 1 60 ? -2.807 7.813 -8.489 1.00 61.00 60 SER A C 3
ATOM 4090 O O . SER A 1 60 ? -3.364 7.517 -9.548 1.00 61.00 60 SER A O 3
ATOM 4098 N N . LEU A 1 61 ? -3.299 7.494 -7.302 1.00 61.00 61 LEU A N 3
ATOM 4099 C CA . LEU A 1 61 ? -4.516 6.716 -7.158 1.00 61.00 61 LEU A CA 3
ATOM 4100 C C . LEU A 1 61 ? -5.662 7.607 -6.711 1.00 61.00 61 LEU A C 3
ATOM 4101 O O . LEU A 1 61 ? -5.453 8.598 -6.008 1.00 61.00 61 LEU A O 3
ATOM 4117 N N . SER A 1 62 ? -6.861 7.264 -7.131 1.00 61.00 62 SER A N 3
ATOM 4118 C CA . SER A 1 62 ? -8.049 7.974 -6.695 1.00 61.00 62 SER A CA 3
ATOM 4119 C C . SER A 1 62 ? -8.638 7.288 -5.466 1.00 61.00 62 SER A C 3
ATOM 4120 O O . SER A 1 62 ? -8.344 6.120 -5.197 1.00 61.00 62 SER A O 3
ATOM 4128 N N . GLU A 1 63 ? -9.469 8.012 -4.729 1.00 61.00 63 GLU A N 3
ATOM 4129 C CA . GLU A 1 63 ? -10.088 7.487 -3.529 1.00 61.00 63 GLU A CA 3
ATOM 4130 C C . GLU A 1 63 ? -10.979 6.291 -3.867 1.00 61.00 63 GLU A C 3
ATOM 4131 O O . GLU A 1 63 ? -11.063 5.325 -3.104 1.00 61.00 63 GLU A O 3
ATOM 4143 N N . GLU A 1 64 ? -11.627 6.364 -5.027 1.00 61.00 64 GLU A N 3
ATOM 4144 C CA . GLU A 1 64 ? -12.459 5.275 -5.537 1.00 61.00 64 GLU A CA 3
ATOM 4145 C C . GLU A 1 64 ? -11.649 3.987 -5.704 1.00 61.00 64 GLU A C 3
ATOM 4146 O O . GLU A 1 64 ? -12.148 2.890 -5.457 1.00 61.00 64 GLU A O 3
ATOM 4158 N N . GLU A 1 65 ? -10.393 4.139 -6.107 1.00 61.00 65 GLU A N 3
ATOM 4159 C CA . GLU A 1 65 ? -9.515 3.006 -6.360 1.00 61.00 65 GLU A CA 3
ATOM 4160 C C . GLU A 1 65 ? -9.080 2.370 -5.041 1.00 61.00 65 GLU A C 3
ATOM 4161 O O . GLU A 1 65 ? -9.260 1.169 -4.830 1.00 61.00 65 GLU A O 3
ATOM 4173 N N . PHE A 1 66 ? -8.544 3.189 -4.140 1.00 61.00 66 PHE A N 3
ATOM 4174 C CA . PHE A 1 66 ? -8.035 2.694 -2.864 1.00 61.00 66 PHE A CA 3
ATOM 4175 C C . PHE A 1 66 ? -9.154 2.055 -2.039 1.00 61.00 66 PHE A C 3
ATOM 4176 O O . PHE A 1 66 ? -8.913 1.126 -1.262 1.00 61.00 66 PHE A O 3
ATOM 4193 N N . ALA A 1 67 ? -10.376 2.555 -2.213 1.00 61.00 67 ALA A N 3
ATOM 4194 C CA . ALA A 1 67 ? -11.535 1.980 -1.547 1.00 61.00 67 ALA A CA 3
ATOM 4195 C C . ALA A 1 67 ? -11.694 0.516 -1.933 1.00 61.00 67 ALA A C 3
ATOM 4196 O O . ALA A 1 67 ? -11.970 -0.337 -1.086 1.00 61.00 67 ALA A O 3
ATOM 4203 N N . LEU A 1 68 ? -11.491 0.232 -3.211 1.00 61.00 68 LEU A N 3
ATOM 4204 C CA . LEU A 1 68 ? -11.563 -1.128 -3.719 1.00 61.00 68 LEU A CA 3
ATOM 4205 C C . LEU A 1 68 ? -10.423 -1.960 -3.147 1.00 61.00 68 LEU A C 3
ATOM 4206 O O . LEU A 1 68 ? -10.636 -3.083 -2.684 1.00 61.00 68 LEU A O 3
ATOM 4222 N N . TRP A 1 69 ? -9.219 -1.386 -3.165 1.00 61.00 69 TRP A N 3
ATOM 4223 C CA . TRP A 1 69 ? -8.025 -2.063 -2.650 1.00 61.00 69 TRP A CA 3
ATOM 4224 C C . TRP A 1 69 ? -8.246 -2.573 -1.234 1.00 61.00 69 TRP A C 3
ATOM 4225 O O . TRP A 1 69 ? -8.114 -3.768 -0.967 1.00 61.00 69 TRP A O 3
ATOM 4246 N N . ARG A 1 70 ? -8.606 -1.667 -0.334 1.00 61.00 70 ARG A N 3
ATOM 4247 C CA . ARG A 1 70 ? -8.751 -2.009 1.074 1.00 61.00 70 ARG A CA 3
ATOM 4248 C C . ARG A 1 70 ? -9.885 -3.008 1.292 1.00 61.00 70 ARG A C 3
ATOM 4249 O O . ARG A 1 70 ? -9.810 -3.847 2.179 1.00 61.00 70 ARG A O 3
ATOM 4270 N N . SER A 1 71 ? -10.912 -2.944 0.457 1.00 61.00 71 SER A N 3
ATOM 4271 C CA . SER A 1 71 ? -12.055 -3.840 0.595 1.00 61.00 71 SER A CA 3
ATOM 4272 C C . SER A 1 71 ? -11.710 -5.250 0.114 1.00 61.00 71 SER A C 3
ATOM 4273 O O . SER A 1 71 ? -12.231 -6.235 0.634 1.00 61.00 71 SER A O 3
ATOM 4281 N N . ALA A 1 72 ? -10.825 -5.343 -0.869 1.00 61.00 72 ALA A N 3
ATOM 4282 C CA . ALA A 1 72 ? -10.417 -6.640 -1.395 1.00 61.00 72 ALA A CA 3
ATOM 4283 C C . ALA A 1 72 ? -9.354 -7.286 -0.514 1.00 61.00 72 ALA A C 3
ATOM 4284 O O . ALA A 1 72 ? -9.442 -8.470 -0.188 1.00 61.00 72 ALA A O 3
ATOM 4291 N N . VAL A 1 73 ? -8.360 -6.502 -0.119 1.00 61.00 73 VAL A N 3
ATOM 4292 C CA . VAL A 1 73 ? -7.239 -7.029 0.650 1.00 61.00 73 VAL A CA 3
ATOM 4293 C C . VAL A 1 73 ? -7.639 -7.344 2.093 1.00 61.00 73 VAL A C 3
ATOM 4294 O O . VAL A 1 73 ? -7.176 -8.330 2.666 1.00 61.00 73 VAL A O 3
ATOM 4307 N N . ALA A 1 74 ? -8.507 -6.527 2.673 1.00 61.00 74 ALA A N 3
ATOM 4308 C CA . ALA A 1 74 ? -8.977 -6.773 4.034 1.00 61.00 74 ALA A CA 3
ATOM 4309 C C . ALA A 1 74 ? -9.865 -8.008 4.080 1.00 61.00 74 ALA A C 3
ATOM 4310 O O . ALA A 1 74 ? -9.883 -8.736 5.074 1.00 61.00 74 ALA A O 3
ATOM 4317 N N . ALA A 1 75 ? -10.586 -8.247 2.989 1.00 61.00 75 ALA A N 3
ATOM 4318 C CA . ALA A 1 75 ? -11.451 -9.415 2.875 1.00 61.00 75 ALA A CA 3
ATOM 4319 C C . ALA A 1 75 ? -10.636 -10.662 2.549 1.00 61.00 75 ALA A C 3
ATOM 4320 O O . ALA A 1 75 ? -11.096 -11.786 2.737 1.00 61.00 75 ALA A O 3
ATOM 4327 N N . HIS A 1 76 ? -9.421 -10.453 2.059 1.00 61.00 76 HIS A N 3
ATOM 4328 C CA . HIS A 1 76 ? -8.510 -11.552 1.780 1.00 61.00 76 HIS A CA 3
ATOM 4329 C C . HIS A 1 76 ? -8.115 -12.238 3.087 1.00 61.00 76 HIS A C 3
ATOM 4330 O O . HIS A 1 76 ? -7.690 -11.576 4.039 1.00 61.00 76 HIS A O 3
ATOM 4345 N N . GLY A 1 77 ? -8.251 -13.558 3.131 1.00 61.00 77 GLY A N 3
ATOM 4346 C CA . GLY A 1 77 ? -7.933 -14.298 4.338 1.00 61.00 77 GLY A CA 3
ATOM 4347 C C . GLY A 1 77 ? -8.965 -14.085 5.422 1.00 61.00 77 GLY A C 3
ATOM 4348 O O . GLY A 1 77 ? -8.637 -14.049 6.605 1.00 61.00 77 GLY A O 3
ATOM 4352 N N . GLU A 1 78 ? -10.218 -13.962 4.998 1.00 61.00 78 GLU A N 3
ATOM 4353 C CA . GLU A 1 78 ? -11.347 -13.719 5.897 1.00 61.00 78 GLU A CA 3
ATOM 4354 C C . GLU A 1 78 ? -11.440 -14.758 7.015 1.00 61.00 78 GLU A C 3
ATOM 4355 O O . GLU A 1 78 ? -11.921 -14.464 8.111 1.00 61.00 78 GLU A O 3
ATOM 4367 N N . LYS A 1 79 ? -10.976 -15.969 6.739 1.00 61.00 79 LYS A N 3
ATOM 4368 C CA . LYS A 1 79 ? -11.159 -17.082 7.654 1.00 61.00 79 LYS A CA 3
ATOM 4369 C C . LYS A 1 79 ? -9.952 -17.239 8.570 1.00 61.00 79 LYS A C 3
ATOM 4370 O O . LYS A 1 79 ? -9.852 -18.207 9.327 1.00 61.00 79 LYS A O 3
ATOM 4389 N N . ALA A 1 80 ? -9.039 -16.285 8.498 1.00 61.00 80 ALA A N 3
ATOM 4390 C CA . ALA A 1 80 ? -7.883 -16.265 9.374 1.00 61.00 80 ALA A CA 3
ATOM 4391 C C . ALA A 1 80 ? -8.020 -15.130 10.379 1.00 61.00 80 ALA A C 3
ATOM 4392 O O . ALA A 1 80 ? -8.020 -13.959 10.009 1.00 61.00 80 ALA A O 3
ATOM 4399 N N . LEU A 1 81 ? -8.160 -15.475 11.649 1.00 61.00 81 LEU A N 3
ATOM 4400 C CA . LEU A 1 81 ? -8.335 -14.467 12.685 1.00 61.00 81 LEU A CA 3
ATOM 4401 C C . LEU A 1 81 ? -7.125 -14.424 13.609 1.00 61.00 81 LEU A C 3
ATOM 4402 O O . LEU A 1 81 ? -7.204 -14.792 14.780 1.00 61.00 81 LEU A O 3
ATOM 4418 N N . LYS A 1 82 ? -5.993 -14.006 13.056 1.00 61.00 82 LYS A N 3
ATOM 4419 C CA . LYS A 1 82 ? -4.786 -13.794 13.836 1.00 61.00 82 LYS A CA 3
ATOM 4420 C C . LYS A 1 82 ? -4.862 -12.417 14.494 1.00 61.00 82 LYS A C 3
ATOM 4421 O O . LYS A 1 82 ? -5.641 -11.575 14.058 1.00 61.00 82 LYS A O 3
ATOM 4440 N N . VAL A 1 83 ? -4.053 -12.191 15.523 1.00 61.00 83 VAL A N 3
ATOM 4441 C CA . VAL A 1 83 ? -4.058 -10.924 16.259 1.00 61.00 83 VAL A CA 3
ATOM 4442 C C . VAL A 1 83 ? -3.903 -9.703 15.332 1.00 61.00 83 VAL A C 3
ATOM 4443 O O . VAL A 1 83 ? -4.416 -8.621 15.628 1.00 61.00 83 VAL A O 3
ATOM 4456 N N . THR A 1 84 ? -3.225 -9.884 14.205 1.00 61.00 84 THR A N 3
ATOM 4457 C CA . THR A 1 84 ? -2.989 -8.790 13.270 1.00 61.00 84 THR A CA 3
ATOM 4458 C C . THR A 1 84 ? -4.062 -8.747 12.169 1.00 61.00 84 THR A C 3
ATOM 4459 O O . THR A 1 84 ? -4.003 -7.923 11.255 1.00 61.00 84 THR A O 3
ATOM 4470 N N . MET A 1 85 ? -5.046 -9.635 12.256 1.00 61.00 85 MET A N 3
ATOM 4471 C CA . MET A 1 85 ? -6.081 -9.726 11.229 1.00 61.00 85 MET A CA 3
ATOM 4472 C C . MET A 1 85 ? -7.300 -8.878 11.573 1.00 61.00 85 MET A C 3
ATOM 4473 O O . MET A 1 85 ? -8.040 -8.463 10.684 1.00 61.00 85 MET A O 3
ATOM 4487 N N . ILE A 1 86 ? -7.492 -8.605 12.857 1.00 61.00 86 ILE A N 3
ATOM 4488 C CA . ILE A 1 86 ? -8.698 -7.923 13.323 1.00 61.00 86 ILE A CA 3
ATOM 4489 C C . ILE A 1 86 ? -8.820 -6.530 12.709 1.00 61.00 86 ILE A C 3
ATOM 4490 O O . ILE A 1 86 ? -9.908 -6.123 12.298 1.00 61.00 86 ILE A O 3
ATOM 4506 N N . GLN A 1 87 ? -7.703 -5.814 12.624 1.00 61.00 87 GLN A N 3
ATOM 4507 C CA . GLN A 1 87 ? -7.700 -4.464 12.068 1.00 61.00 87 GLN A CA 3
ATOM 4508 C C . GLN A 1 87 ? -8.253 -4.464 10.642 1.00 61.00 87 GLN A C 3
ATOM 4509 O O . GLN A 1 87 ? -8.905 -3.512 10.216 1.00 61.00 87 GLN A O 3
ATOM 4523 N N . LYS A 1 88 ? -8.019 -5.558 9.919 1.00 61.00 88 LYS A N 3
ATOM 4524 C CA . LYS A 1 88 ? -8.530 -5.707 8.560 1.00 61.00 88 LYS A CA 3
ATOM 4525 C C . LYS A 1 88 ? -10.053 -5.678 8.546 1.00 61.00 88 LYS A C 3
ATOM 4526 O O . LYS A 1 88 ? -10.666 -5.138 7.630 1.00 61.00 88 LYS A O 3
ATOM 4545 N N . TYR A 1 89 ? -10.655 -6.243 9.581 1.00 61.00 89 TYR A N 3
ATOM 4546 C CA . TYR A 1 89 ? -12.104 -6.375 9.646 1.00 61.00 89 TYR A CA 3
ATOM 4547 C C . TYR A 1 89 ? -12.730 -5.166 10.329 1.00 61.00 89 TYR A C 3
ATOM 4548 O O . TYR A 1 89 ? -13.949 -5.001 10.332 1.00 61.00 89 TYR A O 3
ATOM 4566 N N . ARG A 1 90 ? -11.888 -4.317 10.902 1.00 61.00 90 ARG A N 3
ATOM 4567 C CA . ARG A 1 90 ? -12.358 -3.119 11.581 1.00 61.00 90 ARG A CA 3
ATOM 4568 C C . ARG A 1 90 ? -12.233 -1.893 10.683 1.00 61.00 90 ARG A C 3
ATOM 4569 O O . ARG A 1 90 ? -12.970 -0.918 10.838 1.00 61.00 90 ARG A O 3
ATOM 4590 N N . GLN A 1 91 ? -11.312 -1.941 9.729 1.00 61.00 91 GLN A N 3
ATOM 4591 C CA . GLN A 1 91 ? -11.164 -0.843 8.787 1.00 61.00 91 GLN A CA 3
ATOM 4592 C C . GLN A 1 91 ? -12.034 -1.109 7.577 1.00 61.00 91 GLN A C 3
ATOM 4593 O O . GLN A 1 91 ? -12.391 -0.192 6.834 1.00 61.00 91 GLN A O 3
ATOM 4607 N N . LEU A 1 92 ? -12.378 -2.375 7.391 1.00 61.00 92 LEU A N 3
ATOM 4608 C CA . LEU A 1 92 ? -13.382 -2.753 6.418 1.00 61.00 92 LEU A CA 3
ATOM 4609 C C . LEU A 1 92 ? -14.744 -2.370 6.984 1.00 61.00 92 LEU A C 3
ATOM 4610 O O . LEU A 1 92 ? -15.458 -3.187 7.570 1.00 61.00 92 LEU A O 3
ATOM 4626 N N . HIS A 1 93 ? -15.048 -1.094 6.854 1.00 61.00 93 HIS A N 3
ATOM 4627 C CA . HIS A 1 93 ? -16.251 -0.505 7.412 1.00 61.00 93 HIS A CA 3
ATOM 4628 C C . HIS A 1 93 ? -16.407 0.898 6.845 1.00 61.00 93 HIS A C 3
ATOM 4629 O O . HIS A 1 93 ? -16.049 1.877 7.496 1.00 61.00 93 HIS A O 3
ATOM 4644 N N . HIS A 1 94 ? -16.912 0.961 5.607 1.00 61.00 94 HIS A N 3
ATOM 4645 C CA . HIS A 1 94 ? -16.956 2.185 4.787 1.00 61.00 94 HIS A CA 3
ATOM 4646 C C . HIS A 1 94 ? -15.608 2.920 4.774 1.00 61.00 94 HIS A C 3
ATOM 4647 O O . HIS A 1 94 ? -14.598 2.421 5.276 1.00 61.00 94 HIS A O 3
ATOM 4662 N N . HIS A 1 95 ? -15.587 4.083 4.149 1.00 61.00 95 HIS A N 3
ATOM 4663 C CA . HIS A 1 95 ? -14.380 4.898 4.096 1.00 61.00 95 HIS A CA 3
ATOM 4664 C C . HIS A 1 95 ? -14.545 6.102 5.008 1.00 61.00 95 HIS A C 3
ATOM 4665 O O . HIS A 1 95 ? -13.680 6.315 5.875 1.00 61.00 95 HIS A O 3
ATOM 4681 N N . MET A 1 1 ? 18.828 23.470 8.607 1.00 61.00 1 MET A N 4
ATOM 4682 C CA . MET A 1 1 ? 17.401 23.141 8.407 1.00 61.00 1 MET A CA 4
ATOM 4683 C C . MET A 1 1 ? 16.938 22.145 9.461 1.00 61.00 1 MET A C 4
ATOM 4684 O O . MET A 1 1 ? 17.676 21.231 9.833 1.00 61.00 1 MET A O 4
ATOM 4700 N N . TYR A 1 2 ? 15.725 22.331 9.951 1.00 61.00 2 TYR A N 4
ATOM 4701 C CA . TYR A 1 2 ? 15.142 21.399 10.898 1.00 61.00 2 TYR A CA 4
ATOM 4702 C C . TYR A 1 2 ? 14.444 20.278 10.140 1.00 61.00 2 TYR A C 4
ATOM 4703 O O . TYR A 1 2 ? 13.902 20.504 9.057 1.00 61.00 2 TYR A O 4
ATOM 4721 N N . LEU A 1 3 ? 14.474 19.070 10.690 1.00 61.00 3 LEU A N 4
ATOM 4722 C CA . LEU A 1 3 ? 13.821 17.938 10.051 1.00 61.00 3 LEU A CA 4
ATOM 4723 C C . LEU A 1 3 ? 12.306 18.086 10.178 1.00 61.00 3 LEU A C 4
ATOM 4724 O O . LEU A 1 3 ? 11.693 17.585 11.123 1.00 61.00 3 LEU A O 4
ATOM 4740 N N . LYS A 1 4 ? 11.719 18.826 9.250 1.00 61.00 4 LYS A N 4
ATOM 4741 C CA . LYS A 1 4 ? 10.280 19.001 9.217 1.00 61.00 4 LYS A CA 4
ATOM 4742 C C . LYS A 1 4 ? 9.688 18.140 8.111 1.00 61.00 4 LYS A C 4
ATOM 4743 O O . LYS A 1 4 ? 9.550 18.571 6.966 1.00 61.00 4 LYS A O 4
ATOM 4762 N N . ARG A 1 5 ? 9.378 16.906 8.462 1.00 61.00 5 ARG A N 4
ATOM 4763 C CA . ARG A 1 5 ? 8.847 15.935 7.519 1.00 61.00 5 ARG A CA 4
ATOM 4764 C C . ARG A 1 5 ? 8.132 14.848 8.305 1.00 61.00 5 ARG A C 4
ATOM 4765 O O . ARG A 1 5 ? 8.389 14.692 9.502 1.00 61.00 5 ARG A O 4
ATOM 4786 N N . VAL A 1 6 ? 7.237 14.110 7.662 1.00 61.00 6 VAL A N 4
ATOM 4787 C CA . VAL A 1 6 ? 6.583 12.996 8.328 1.00 61.00 6 VAL A CA 4
ATOM 4788 C C . VAL A 1 6 ? 7.570 11.848 8.496 1.00 61.00 6 VAL A C 4
ATOM 4789 O O . VAL A 1 6 ? 7.792 11.055 7.579 1.00 61.00 6 VAL A O 4
ATOM 4802 N N . ASP A 1 7 ? 8.200 11.802 9.657 1.00 61.00 7 ASP A N 4
ATOM 4803 C CA . ASP A 1 7 ? 9.183 10.775 9.952 1.00 61.00 7 ASP A CA 4
ATOM 4804 C C . ASP A 1 7 ? 8.538 9.688 10.794 1.00 61.00 7 ASP A C 4
ATOM 4805 O O . ASP A 1 7 ? 8.474 9.791 12.020 1.00 61.00 7 ASP A O 4
ATOM 4814 N N . GLY A 1 8 ? 8.014 8.673 10.132 1.00 61.00 8 GLY A N 4
ATOM 4815 C CA . GLY A 1 8 ? 7.322 7.616 10.835 1.00 61.00 8 GLY A CA 4
ATOM 4816 C C . GLY A 1 8 ? 8.133 6.341 10.899 1.00 61.00 8 GLY A C 4
ATOM 4817 O O . GLY A 1 8 ? 9.364 6.385 10.861 1.00 61.00 8 GLY A O 4
ATOM 4821 N N . PRO A 1 9 ? 7.471 5.185 11.013 1.00 61.00 9 PRO A N 4
ATOM 4822 C CA . PRO A 1 9 ? 8.143 3.891 11.055 1.00 61.00 9 PRO A CA 4
ATOM 4823 C C . PRO A 1 9 ? 8.644 3.475 9.680 1.00 61.00 9 PRO A C 4
ATOM 4824 O O . PRO A 1 9 ? 7.997 3.748 8.667 1.00 61.00 9 PRO A O 4
ATOM 4835 N N . ARG A 1 10 ? 9.799 2.832 9.640 1.00 61.00 10 ARG A N 4
ATOM 4836 C CA . ARG A 1 10 ? 10.338 2.329 8.384 1.00 61.00 10 ARG A CA 4
ATOM 4837 C C . ARG A 1 10 ? 9.879 0.902 8.138 1.00 61.00 10 ARG A C 4
ATOM 4838 O O . ARG A 1 10 ? 9.961 0.407 7.019 1.00 61.00 10 ARG A O 4
ATOM 4859 N N . GLN A 1 11 ? 9.384 0.247 9.180 1.00 61.00 11 GLN A N 4
ATOM 4860 C CA . GLN A 1 11 ? 8.924 -1.128 9.059 1.00 61.00 11 GLN A CA 4
ATOM 4861 C C . GLN A 1 11 ? 7.704 -1.378 9.941 1.00 61.00 11 GLN A C 4
ATOM 4862 O O . GLN A 1 11 ? 7.581 -0.808 11.028 1.00 61.00 11 GLN A O 4
ATOM 4876 N N . VAL A 1 12 ? 6.799 -2.212 9.449 1.00 61.00 12 VAL A N 4
ATOM 4877 C CA . VAL A 1 12 ? 5.650 -2.678 10.220 1.00 61.00 12 VAL A CA 4
ATOM 4878 C C . VAL A 1 12 ? 5.507 -4.187 10.058 1.00 61.00 12 VAL A C 4
ATOM 4879 O O . VAL A 1 12 ? 6.245 -4.798 9.284 1.00 61.00 12 VAL A O 4
ATOM 4892 N N . THR A 1 13 ? 4.566 -4.785 10.771 1.00 61.00 13 THR A N 4
ATOM 4893 C CA . THR A 1 13 ? 4.381 -6.227 10.719 1.00 61.00 13 THR A CA 4
ATOM 4894 C C . THR A 1 13 ? 3.088 -6.588 9.989 1.00 61.00 13 THR A C 4
ATOM 4895 O O . THR A 1 13 ? 2.093 -5.864 10.067 1.00 61.00 13 THR A O 4
ATOM 4906 N N . LEU A 1 14 ? 3.119 -7.691 9.253 1.00 61.00 14 LEU A N 4
ATOM 4907 C CA . LEU A 1 14 ? 1.935 -8.197 8.573 1.00 61.00 14 LEU A CA 4
ATOM 4908 C C . LEU A 1 14 ? 1.238 -9.244 9.436 1.00 61.00 14 LEU A C 4
ATOM 4909 O O . LEU A 1 14 ? 1.869 -9.883 10.278 1.00 61.00 14 LEU A O 4
ATOM 4925 N N . PRO A 1 15 ? -0.069 -9.462 9.212 1.00 61.00 15 PRO A N 4
ATOM 4926 C CA . PRO A 1 15 ? -0.814 -10.549 9.856 1.00 61.00 15 PRO A CA 4
ATOM 4927 C C . PRO A 1 15 ? -0.355 -11.901 9.320 1.00 61.00 15 PRO A C 4
ATOM 4928 O O . PRO A 1 15 ? -0.798 -12.958 9.768 1.00 61.00 15 PRO A O 4
ATOM 4939 N N . ASP A 1 16 ? 0.525 -11.835 8.335 1.00 61.00 16 ASP A N 4
ATOM 4940 C CA . ASP A 1 16 ? 1.088 -13.011 7.701 1.00 61.00 16 ASP A CA 4
ATOM 4941 C C . ASP A 1 16 ? 2.438 -13.351 8.326 1.00 61.00 16 ASP A C 4
ATOM 4942 O O . ASP A 1 16 ? 3.086 -14.325 7.941 1.00 61.00 16 ASP A O 4
ATOM 4951 N N . GLY A 1 17 ? 2.863 -12.534 9.292 1.00 61.00 17 GLY A N 4
ATOM 4952 C CA . GLY A 1 17 ? 4.115 -12.784 9.992 1.00 61.00 17 GLY A CA 4
ATOM 4953 C C . GLY A 1 17 ? 5.308 -12.140 9.310 1.00 61.00 17 GLY A C 4
ATOM 4954 O O . GLY A 1 17 ? 6.446 -12.299 9.748 1.00 61.00 17 GLY A O 4
ATOM 4958 N N . THR A 1 18 ? 5.047 -11.412 8.239 1.00 61.00 18 THR A N 4
ATOM 4959 C CA . THR A 1 18 ? 6.100 -10.791 7.450 1.00 61.00 18 THR A CA 4
ATOM 4960 C C . THR A 1 18 ? 6.383 -9.364 7.938 1.00 61.00 18 THR A C 4
ATOM 4961 O O . THR A 1 18 ? 5.618 -8.813 8.735 1.00 61.00 18 THR A O 4
ATOM 4972 N N . VAL A 1 19 ? 7.479 -8.776 7.465 1.00 61.00 19 VAL A N 4
ATOM 4973 C CA . VAL A 1 19 ? 7.814 -7.392 7.772 1.00 61.00 19 VAL A CA 4
ATOM 4974 C C . VAL A 1 19 ? 7.611 -6.525 6.538 1.00 61.00 19 VAL A C 4
ATOM 4975 O O . VAL A 1 19 ? 8.103 -6.844 5.452 1.00 61.00 19 VAL A O 4
ATOM 4988 N N . LEU A 1 20 ? 6.877 -5.442 6.705 1.00 61.00 20 LEU A N 4
ATOM 4989 C CA . LEU A 1 20 ? 6.608 -4.516 5.619 1.00 61.00 20 LEU A CA 4
ATOM 4990 C C . LEU A 1 20 ? 7.334 -3.208 5.865 1.00 61.00 20 LEU A C 4
ATOM 4991 O O . LEU A 1 20 ? 6.954 -2.436 6.743 1.00 61.00 20 LEU A O 4
ATOM 5007 N N . SER A 1 21 ? 8.391 -2.974 5.118 1.00 61.00 21 SER A N 4
ATOM 5008 C CA . SER A 1 21 ? 9.123 -1.734 5.229 1.00 61.00 21 SER A CA 4
ATOM 5009 C C . SER A 1 21 ? 8.626 -0.755 4.171 1.00 61.00 21 SER A C 4
ATOM 5010 O O . SER A 1 21 ? 7.923 -1.148 3.239 1.00 61.00 21 SER A O 4
ATOM 5018 N N . ARG A 1 22 ? 8.993 0.510 4.304 1.00 61.00 22 ARG A N 4
ATOM 5019 C CA . ARG A 1 22 ? 8.604 1.519 3.324 1.00 61.00 22 ARG A CA 4
ATOM 5020 C C . ARG A 1 22 ? 9.402 1.341 2.034 1.00 61.00 22 ARG A C 4
ATOM 5021 O O . ARG A 1 22 ? 9.204 2.068 1.058 1.00 61.00 22 ARG A O 4
ATOM 5042 N N . ALA A 1 23 ? 10.309 0.370 2.051 1.00 61.00 23 ALA A N 4
ATOM 5043 C CA . ALA A 1 23 ? 11.077 0.004 0.873 1.00 61.00 23 ALA A CA 4
ATOM 5044 C C . ALA A 1 23 ? 10.400 -1.146 0.130 1.00 61.00 23 ALA A C 4
ATOM 5045 O O . ALA A 1 23 ? 10.697 -1.403 -1.035 1.00 61.00 23 ALA A O 4
ATOM 5052 N N . ASP A 1 24 ? 9.480 -1.831 0.814 1.00 61.00 24 ASP A N 4
ATOM 5053 C CA . ASP A 1 24 ? 8.761 -2.957 0.214 1.00 61.00 24 ASP A CA 4
ATOM 5054 C C . ASP A 1 24 ? 7.636 -2.462 -0.673 1.00 61.00 24 ASP A C 4
ATOM 5055 O O . ASP A 1 24 ? 7.044 -3.236 -1.425 1.00 61.00 24 ASP A O 4
ATOM 5064 N N . LEU A 1 25 ? 7.334 -1.174 -0.568 1.00 61.00 25 LEU A N 4
ATOM 5065 C CA . LEU A 1 25 ? 6.307 -0.562 -1.396 1.00 61.00 25 LEU A CA 4
ATOM 5066 C C . LEU A 1 25 ? 6.656 -0.716 -2.874 1.00 61.00 25 LEU A C 4
ATOM 5067 O O . LEU A 1 25 ? 7.787 -0.438 -3.283 1.00 61.00 25 LEU A O 4
ATOM 5083 N N . PRO A 1 26 ? 5.692 -1.195 -3.678 1.00 61.00 26 PRO A N 4
ATOM 5084 C CA . PRO A 1 26 ? 5.874 -1.421 -5.118 1.00 61.00 26 PRO A CA 4
ATOM 5085 C C . PRO A 1 26 ? 6.351 -0.167 -5.856 1.00 61.00 26 PRO A C 4
ATOM 5086 O O . PRO A 1 26 ? 6.150 0.956 -5.388 1.00 61.00 26 PRO A O 4
ATOM 5097 N N . PRO A 1 27 ? 7.005 -0.350 -7.014 1.00 61.00 27 PRO A N 4
ATOM 5098 C CA . PRO A 1 27 ? 7.517 0.756 -7.828 1.00 61.00 27 PRO A CA 4
ATOM 5099 C C . PRO A 1 27 ? 6.410 1.683 -8.316 1.00 61.00 27 PRO A C 4
ATOM 5100 O O . PRO A 1 27 ? 5.250 1.283 -8.439 1.00 61.00 27 PRO A O 4
ATOM 5111 N N . LEU A 1 28 ? 6.779 2.919 -8.621 1.00 61.00 28 LEU A N 4
ATOM 5112 C CA . LEU A 1 28 ? 5.815 3.926 -9.052 1.00 61.00 28 LEU A CA 4
ATOM 5113 C C . LEU A 1 28 ? 5.500 3.767 -10.536 1.00 61.00 28 LEU A C 4
ATOM 5114 O O . LEU A 1 28 ? 4.726 4.534 -11.110 1.00 61.00 28 LEU A O 4
ATOM 5130 N N . ASP A 1 29 ? 6.110 2.763 -11.151 1.00 61.00 29 ASP A N 4
ATOM 5131 C CA . ASP A 1 29 ? 5.935 2.502 -12.574 1.00 61.00 29 ASP A CA 4
ATOM 5132 C C . ASP A 1 29 ? 4.862 1.446 -12.794 1.00 61.00 29 ASP A C 4
ATOM 5133 O O . ASP A 1 29 ? 4.561 1.076 -13.930 1.00 61.00 29 ASP A O 4
ATOM 5142 N N . THR A 1 30 ? 4.295 0.960 -11.703 1.00 61.00 30 THR A N 4
ATOM 5143 C CA . THR A 1 30 ? 3.325 -0.116 -11.766 1.00 61.00 30 THR A CA 4
ATOM 5144 C C . THR A 1 30 ? 1.917 0.406 -12.031 1.00 61.00 30 THR A C 4
ATOM 5145 O O . THR A 1 30 ? 1.414 1.263 -11.305 1.00 61.00 30 THR A O 4
ATOM 5156 N N . ARG A 1 31 ? 1.301 -0.097 -13.085 1.00 61.00 31 ARG A N 4
ATOM 5157 C CA . ARG A 1 31 ? -0.118 0.110 -13.301 1.00 61.00 31 ARG A CA 4
ATOM 5158 C C . ARG A 1 31 ? -0.820 -1.221 -13.497 1.00 61.00 31 ARG A C 4
ATOM 5159 O O . ARG A 1 31 ? -2.022 -1.341 -13.261 1.00 61.00 31 ARG A O 4
ATOM 5180 N N . ARG A 1 32 ? -0.063 -2.237 -13.901 1.00 61.00 32 ARG A N 4
ATOM 5181 C CA . ARG A 1 32 ? -0.579 -3.597 -13.899 1.00 61.00 32 ARG A CA 4
ATOM 5182 C C . ARG A 1 32 ? -0.529 -4.142 -12.474 1.00 61.00 32 ARG A C 4
ATOM 5183 O O . ARG A 1 32 ? 0.280 -5.007 -12.137 1.00 61.00 32 ARG A O 4
ATOM 5204 N N . TRP A 1 33 ? -1.384 -3.584 -11.632 1.00 61.00 33 TRP A N 4
ATOM 5205 C CA . TRP A 1 33 ? -1.383 -3.879 -10.211 1.00 61.00 33 TRP A CA 4
ATOM 5206 C C . TRP A 1 33 ? -1.926 -5.267 -9.916 1.00 61.00 33 TRP A C 4
ATOM 5207 O O . TRP A 1 33 ? -3.126 -5.509 -10.025 1.00 61.00 33 TRP A O 4
ATOM 5228 N N . VAL A 1 34 ? -1.035 -6.180 -9.553 1.00 61.00 34 VAL A N 4
ATOM 5229 C CA . VAL A 1 34 ? -1.446 -7.488 -9.063 1.00 61.00 34 VAL A CA 4
ATOM 5230 C C . VAL A 1 34 ? -1.839 -7.381 -7.593 1.00 61.00 34 VAL A C 4
ATOM 5231 O O . VAL A 1 34 ? -1.533 -6.377 -6.940 1.00 61.00 34 VAL A O 4
ATOM 5244 N N . ALA A 1 35 ? -2.498 -8.408 -7.076 1.00 61.00 35 ALA A N 4
ATOM 5245 C CA . ALA A 1 35 ? -2.994 -8.388 -5.703 1.00 61.00 35 ALA A CA 4
ATOM 5246 C C . ALA A 1 35 ? -1.859 -8.193 -4.710 1.00 61.00 35 ALA A C 4
ATOM 5247 O O . ALA A 1 35 ? -2.005 -7.471 -3.727 1.00 61.00 35 ALA A O 4
ATOM 5254 N N . SER A 1 36 ? -0.726 -8.821 -4.994 1.00 61.00 36 SER A N 4
ATOM 5255 C CA . SER A 1 36 ? 0.452 -8.734 -4.146 1.00 61.00 36 SER A CA 4
ATOM 5256 C C . SER A 1 36 ? 0.897 -7.283 -3.952 1.00 61.00 36 SER A C 4
ATOM 5257 O O . SER A 1 36 ? 1.180 -6.851 -2.834 1.00 61.00 36 SER A O 4
ATOM 5265 N N . ARG A 1 37 ? 0.938 -6.533 -5.045 1.00 61.00 37 ARG A N 4
ATOM 5266 C CA . ARG A 1 37 ? 1.422 -5.159 -5.006 1.00 61.00 37 ARG A CA 4
ATOM 5267 C C . ARG A 1 37 ? 0.376 -4.234 -4.391 1.00 61.00 37 ARG A C 4
ATOM 5268 O O . ARG A 1 37 ? 0.712 -3.325 -3.632 1.00 61.00 37 ARG A O 4
ATOM 5289 N N . LYS A 1 38 ? -0.892 -4.479 -4.705 1.00 61.00 38 LYS A N 4
ATOM 5290 C CA . LYS A 1 38 ? -1.982 -3.705 -4.111 1.00 61.00 38 LYS A CA 4
ATOM 5291 C C . LYS A 1 38 ? -2.006 -3.904 -2.599 1.00 61.00 38 LYS A C 4
ATOM 5292 O O . LYS A 1 38 ? -2.159 -2.946 -1.838 1.00 61.00 38 LYS A O 4
ATOM 5311 N N . ALA A 1 39 ? -1.852 -5.157 -2.180 1.00 61.00 39 ALA A N 4
ATOM 5312 C CA . ALA A 1 39 ? -1.849 -5.508 -0.768 1.00 61.00 39 ALA A CA 4
ATOM 5313 C C . ALA A 1 39 ? -0.742 -4.777 -0.025 1.00 61.00 39 ALA A C 4
ATOM 5314 O O . ALA A 1 39 ? -0.965 -4.253 1.059 1.00 61.00 39 ALA A O 4
ATOM 5321 N N . ALA A 1 40 ? 0.443 -4.741 -0.619 1.00 61.00 40 ALA A N 4
ATOM 5322 C CA . ALA A 1 40 ? 1.588 -4.083 0.003 1.00 61.00 40 ALA A CA 4
ATOM 5323 C C . ALA A 1 40 ? 1.284 -2.622 0.319 1.00 61.00 40 ALA A C 4
ATOM 5324 O O . ALA A 1 40 ? 1.613 -2.129 1.401 1.00 61.00 40 ALA A O 4
ATOM 5331 N N . VAL A 1 41 ? 0.639 -1.938 -0.617 1.00 61.00 41 VAL A N 4
ATOM 5332 C CA . VAL A 1 41 ? 0.295 -0.531 -0.441 1.00 61.00 41 VAL A CA 4
ATOM 5333 C C . VAL A 1 41 ? -0.759 -0.350 0.646 1.00 61.00 41 VAL A C 4
ATOM 5334 O O . VAL A 1 41 ? -0.566 0.418 1.591 1.00 61.00 41 VAL A O 4
ATOM 5347 N N . VAL A 1 42 ? -1.869 -1.064 0.515 1.00 61.00 42 VAL A N 4
ATOM 5348 C CA . VAL A 1 42 ? -2.987 -0.899 1.433 1.00 61.00 42 VAL A CA 4
ATOM 5349 C C . VAL A 1 42 ? -2.622 -1.378 2.846 1.00 61.00 42 VAL A C 4
ATOM 5350 O O . VAL A 1 42 ? -3.007 -0.755 3.835 1.00 61.00 42 VAL A O 4
ATOM 5363 N N . LYS A 1 43 ? -1.849 -2.462 2.942 1.00 61.00 43 LYS A N 4
ATOM 5364 C CA . LYS A 1 43 ? -1.420 -2.979 4.238 1.00 61.00 43 LYS A CA 4
ATOM 5365 C C . LYS A 1 43 ? -0.491 -1.988 4.926 1.00 61.00 43 LYS A C 4
ATOM 5366 O O . LYS A 1 43 ? -0.455 -1.912 6.153 1.00 61.00 43 LYS A O 4
ATOM 5385 N N . ALA A 1 44 ? 0.253 -1.223 4.134 1.00 61.00 44 ALA A N 4
ATOM 5386 C CA . ALA A 1 44 ? 1.136 -0.200 4.676 1.00 61.00 44 ALA A CA 4
ATOM 5387 C C . ALA A 1 44 ? 0.329 0.883 5.379 1.00 61.00 44 ALA A C 4
ATOM 5388 O O . ALA A 1 44 ? 0.710 1.366 6.446 1.00 61.00 44 ALA A O 4
ATOM 5395 N N . VAL A 1 45 ? -0.796 1.251 4.788 1.00 61.00 45 VAL A N 4
ATOM 5396 C CA . VAL A 1 45 ? -1.673 2.256 5.378 1.00 61.00 45 VAL A CA 4
ATOM 5397 C C . VAL A 1 45 ? -2.384 1.695 6.612 1.00 61.00 45 VAL A C 4
ATOM 5398 O O . VAL A 1 45 ? -2.534 2.380 7.624 1.00 61.00 45 VAL A O 4
ATOM 5411 N N . ILE A 1 46 ? -2.797 0.439 6.521 1.00 61.00 46 ILE A N 4
ATOM 5412 C CA . ILE A 1 46 ? -3.547 -0.207 7.596 1.00 61.00 46 ILE A CA 4
ATOM 5413 C C . ILE A 1 46 ? -2.670 -0.474 8.829 1.00 61.00 46 ILE A C 4
ATOM 5414 O O . ILE A 1 46 ? -3.141 -0.402 9.964 1.00 61.00 46 ILE A O 4
ATOM 5430 N N . HIS A 1 47 ? -1.389 -0.752 8.615 1.00 61.00 47 HIS A N 4
ATOM 5431 C CA . HIS A 1 47 ? -0.492 -1.056 9.733 1.00 61.00 47 HIS A CA 4
ATOM 5432 C C . HIS A 1 47 ? 0.186 0.195 10.274 1.00 61.00 47 HIS A C 4
ATOM 5433 O O . HIS A 1 47 ? 0.963 0.117 11.229 1.00 61.00 47 HIS A O 4
ATOM 5448 N N . GLY A 1 48 ? -0.097 1.339 9.669 1.00 61.00 48 GLY A N 4
ATOM 5449 C CA . GLY A 1 48 ? 0.466 2.588 10.151 1.00 61.00 48 GLY A CA 4
ATOM 5450 C C . GLY A 1 48 ? 1.894 2.800 9.690 1.00 61.00 48 GLY A C 4
ATOM 5451 O O . GLY A 1 48 ? 2.728 3.311 10.436 1.00 61.00 48 GLY A O 4
ATOM 5455 N N . LEU A 1 49 ? 2.172 2.392 8.465 1.00 61.00 49 LEU A N 4
ATOM 5456 C CA . LEU A 1 49 ? 3.485 2.573 7.869 1.00 61.00 49 LEU A CA 4
ATOM 5457 C C . LEU A 1 49 ? 3.493 3.839 7.021 1.00 61.00 49 LEU A C 4
ATOM 5458 O O . LEU A 1 49 ? 4.420 4.651 7.084 1.00 61.00 49 LEU A O 4
ATOM 5474 N N . ILE A 1 50 ? 2.443 3.989 6.224 1.00 61.00 50 ILE A N 4
ATOM 5475 C CA . ILE A 1 50 ? 2.245 5.179 5.416 1.00 61.00 50 ILE A CA 4
ATOM 5476 C C . ILE A 1 50 ? 0.814 5.666 5.587 1.00 61.00 50 ILE A C 4
ATOM 5477 O O . ILE A 1 50 ? 0.003 5.000 6.229 1.00 61.00 50 ILE A O 4
ATOM 5493 N N . THR A 1 51 ? 0.501 6.815 5.016 1.00 61.00 51 THR A N 4
ATOM 5494 C CA . THR A 1 51 ? -0.855 7.327 5.063 1.00 61.00 51 THR A CA 4
ATOM 5495 C C . THR A 1 51 ? -1.531 7.151 3.703 1.00 61.00 51 THR A C 4
ATOM 5496 O O . THR A 1 51 ? -0.852 7.073 2.670 1.00 61.00 51 THR A O 4
ATOM 5507 N N . GLU A 1 52 ? -2.861 7.084 3.709 1.00 61.00 52 GLU A N 4
ATOM 5508 C CA . GLU A 1 52 ? -3.640 6.867 2.491 1.00 61.00 52 GLU A CA 4
ATOM 5509 C C . GLU A 1 52 ? -3.280 7.904 1.433 1.00 61.00 52 GLU A C 4
ATOM 5510 O O . GLU A 1 52 ? -3.082 7.575 0.263 1.00 61.00 52 GLU A O 4
ATOM 5522 N N . ARG A 1 53 ? -3.158 9.151 1.864 1.00 61.00 53 ARG A N 4
ATOM 5523 C CA . ARG A 1 53 ? -2.878 10.253 0.958 1.00 61.00 53 ARG A CA 4
ATOM 5524 C C . ARG A 1 53 ? -1.485 10.140 0.344 1.00 61.00 53 ARG A C 4
ATOM 5525 O O . ARG A 1 53 ? -1.261 10.614 -0.762 1.00 61.00 53 ARG A O 4
ATOM 5546 N N . GLU A 1 54 ? -0.556 9.495 1.044 1.00 61.00 54 GLU A N 4
ATOM 5547 C CA . GLU A 1 54 ? 0.782 9.308 0.501 1.00 61.00 54 GLU A CA 4
ATOM 5548 C C . GLU A 1 54 ? 0.741 8.250 -0.587 1.00 61.00 54 GLU A C 4
ATOM 5549 O O . GLU A 1 54 ? 1.388 8.383 -1.625 1.00 61.00 54 GLU A O 4
ATOM 5561 N N . ALA A 1 55 ? -0.042 7.203 -0.344 1.00 61.00 55 ALA A N 4
ATOM 5562 C CA . ALA A 1 55 ? -0.213 6.133 -1.316 1.00 61.00 55 ALA A CA 4
ATOM 5563 C C . ALA A 1 55 ? -0.846 6.677 -2.590 1.00 61.00 55 ALA A C 4
ATOM 5564 O O . ALA A 1 55 ? -0.369 6.422 -3.696 1.00 61.00 55 ALA A O 4
ATOM 5571 N N . LEU A 1 56 ? -1.910 7.447 -2.414 1.00 61.00 56 LEU A N 4
ATOM 5572 C CA . LEU A 1 56 ? -2.609 8.068 -3.529 1.00 61.00 56 LEU A CA 4
ATOM 5573 C C . LEU A 1 56 ? -1.703 9.054 -4.254 1.00 61.00 56 LEU A C 4
ATOM 5574 O O . LEU A 1 56 ? -1.745 9.167 -5.476 1.00 61.00 56 LEU A O 4
ATOM 5590 N N . ASP A 1 57 ? -0.882 9.756 -3.490 1.00 61.00 57 ASP A N 4
ATOM 5591 C CA . ASP A 1 57 ? 0.014 10.766 -4.042 1.00 61.00 57 ASP A CA 4
ATOM 5592 C C . ASP A 1 57 ? 1.129 10.140 -4.871 1.00 61.00 57 ASP A C 4
ATOM 5593 O O . ASP A 1 57 ? 1.291 10.461 -6.047 1.00 61.00 57 ASP A O 4
ATOM 5602 N N . ARG A 1 58 ? 1.883 9.233 -4.257 1.00 61.00 58 ARG A N 4
ATOM 5603 C CA . ARG A 1 58 ? 3.075 8.672 -4.890 1.00 61.00 58 ARG A CA 4
ATOM 5604 C C . ARG A 1 58 ? 2.730 7.755 -6.066 1.00 61.00 58 ARG A C 4
ATOM 5605 O O . ARG A 1 58 ? 3.562 7.534 -6.944 1.00 61.00 58 ARG A O 4
ATOM 5626 N N . TYR A 1 59 ? 1.517 7.212 -6.086 1.00 61.00 59 TYR A N 4
ATOM 5627 C CA . TYR A 1 59 ? 1.128 6.289 -7.155 1.00 61.00 59 TYR A CA 4
ATOM 5628 C C . TYR A 1 59 ? 0.132 6.920 -8.120 1.00 61.00 59 TYR A C 4
ATOM 5629 O O . TYR A 1 59 ? -0.296 6.275 -9.077 1.00 61.00 59 TYR A O 4
ATOM 5647 N N . SER A 1 60 ? -0.238 8.175 -7.863 1.00 61.00 60 SER A N 4
ATOM 5648 C CA . SER A 1 60 ? -1.210 8.882 -8.693 1.00 61.00 60 SER A CA 4
ATOM 5649 C C . SER A 1 60 ? -2.548 8.141 -8.673 1.00 61.00 60 SER A C 4
ATOM 5650 O O . SER A 1 60 ? -3.184 7.924 -9.708 1.00 61.00 60 SER A O 4
ATOM 5658 N N . LEU A 1 61 ? -2.974 7.764 -7.476 1.00 61.00 61 LEU A N 4
ATOM 5659 C CA . LEU A 1 61 ? -4.214 7.024 -7.299 1.00 61.00 61 LEU A CA 4
ATOM 5660 C C . LEU A 1 61 ? -5.310 7.955 -6.803 1.00 61.00 61 LEU A C 4
ATOM 5661 O O . LEU A 1 61 ? -5.027 9.025 -6.265 1.00 61.00 61 LEU A O 4
ATOM 5677 N N . SER A 1 62 ? -6.552 7.541 -6.979 1.00 61.00 62 SER A N 4
ATOM 5678 C CA . SER A 1 62 ? -7.688 8.302 -6.485 1.00 61.00 62 SER A CA 4
ATOM 5679 C C . SER A 1 62 ? -8.439 7.482 -5.437 1.00 61.00 62 SER A C 4
ATOM 5680 O O . SER A 1 62 ? -8.143 6.300 -5.249 1.00 61.00 62 SER A O 4
ATOM 5688 N N . GLU A 1 63 ? -9.396 8.104 -4.751 1.00 61.00 63 GLU A N 4
ATOM 5689 C CA . GLU A 1 63 ? -10.206 7.410 -3.754 1.00 61.00 63 GLU A CA 4
ATOM 5690 C C . GLU A 1 63 ? -10.862 6.164 -4.341 1.00 61.00 63 GLU A C 4
ATOM 5691 O O . GLU A 1 63 ? -10.884 5.112 -3.703 1.00 61.00 63 GLU A O 4
ATOM 5703 N N . GLU A 1 64 ? -11.381 6.293 -5.560 1.00 61.00 64 GLU A N 4
ATOM 5704 C CA . GLU A 1 64 ? -11.991 5.170 -6.279 1.00 61.00 64 GLU A CA 4
ATOM 5705 C C . GLU A 1 64 ? -11.063 3.956 -6.319 1.00 61.00 64 GLU A C 4
ATOM 5706 O O . GLU A 1 64 ? -11.510 2.816 -6.219 1.00 61.00 64 GLU A O 4
ATOM 5718 N N . GLU A 1 65 ? -9.772 4.223 -6.443 1.00 61.00 65 GLU A N 4
ATOM 5719 C CA . GLU A 1 65 ? -8.772 3.178 -6.575 1.00 61.00 65 GLU A CA 4
ATOM 5720 C C . GLU A 1 65 ? -8.540 2.497 -5.227 1.00 61.00 65 GLU A C 4
ATOM 5721 O O . GLU A 1 65 ? -8.827 1.311 -5.053 1.00 61.00 65 GLU A O 4
ATOM 5733 N N . PHE A 1 66 ? -8.071 3.278 -4.258 1.00 61.00 66 PHE A N 4
ATOM 5734 C CA . PHE A 1 66 ? -7.671 2.747 -2.956 1.00 61.00 66 PHE A CA 4
ATOM 5735 C C . PHE A 1 66 ? -8.849 2.097 -2.230 1.00 61.00 66 PHE A C 4
ATOM 5736 O O . PHE A 1 66 ? -8.675 1.123 -1.489 1.00 61.00 66 PHE A O 4
ATOM 5753 N N . ALA A 1 67 ? -10.047 2.628 -2.447 1.00 61.00 67 ALA A N 4
ATOM 5754 C CA . ALA A 1 67 ? -11.248 2.070 -1.843 1.00 61.00 67 ALA A CA 4
ATOM 5755 C C . ALA A 1 67 ? -11.473 0.634 -2.308 1.00 61.00 67 ALA A C 4
ATOM 5756 O O . ALA A 1 67 ? -11.898 -0.219 -1.531 1.00 61.00 67 ALA A O 4
ATOM 5763 N N . LEU A 1 68 ? -11.155 0.371 -3.572 1.00 61.00 68 LEU A N 4
ATOM 5764 C CA . LEU A 1 68 ? -11.294 -0.967 -4.137 1.00 61.00 68 LEU A CA 4
ATOM 5765 C C . LEU A 1 68 ? -10.174 -1.871 -3.638 1.00 61.00 68 LEU A C 4
ATOM 5766 O O . LEU A 1 68 ? -10.388 -3.056 -3.367 1.00 61.00 68 LEU A O 4
ATOM 5782 N N . TRP A 1 69 ? -8.979 -1.300 -3.509 1.00 61.00 69 TRP A N 4
ATOM 5783 C CA . TRP A 1 69 ? -7.824 -2.041 -3.009 1.00 61.00 69 TRP A CA 4
ATOM 5784 C C . TRP A 1 69 ? -8.113 -2.626 -1.629 1.00 61.00 69 TRP A C 4
ATOM 5785 O O . TRP A 1 69 ? -7.886 -3.812 -1.390 1.00 61.00 69 TRP A O 4
ATOM 5806 N N . ARG A 1 70 ? -8.633 -1.801 -0.728 1.00 61.00 70 ARG A N 4
ATOM 5807 C CA . ARG A 1 70 ? -8.989 -2.274 0.601 1.00 61.00 70 ARG A CA 4
ATOM 5808 C C . ARG A 1 70 ? -10.272 -3.104 0.561 1.00 61.00 70 ARG A C 4
ATOM 5809 O O . ARG A 1 70 ? -10.499 -3.943 1.429 1.00 61.00 70 ARG A O 4
ATOM 5830 N N . SER A 1 71 ? -11.101 -2.892 -0.449 1.00 61.00 71 SER A N 4
ATOM 5831 C CA . SER A 1 71 ? -12.275 -3.734 -0.644 1.00 61.00 71 SER A CA 4
ATOM 5832 C C . SER A 1 71 ? -11.836 -5.166 -0.946 1.00 61.00 71 SER A C 4
ATOM 5833 O O . SER A 1 71 ? -12.514 -6.131 -0.590 1.00 61.00 71 SER A O 4
ATOM 5841 N N . ALA A 1 72 ? -10.686 -5.297 -1.590 1.00 61.00 72 ALA A N 4
ATOM 5842 C CA . ALA A 1 72 ? -10.133 -6.606 -1.897 1.00 61.00 72 ALA A CA 4
ATOM 5843 C C . ALA A 1 72 ? -9.308 -7.150 -0.731 1.00 61.00 72 ALA A C 4
ATOM 5844 O O . ALA A 1 72 ? -9.560 -8.253 -0.246 1.00 61.00 72 ALA A O 4
ATOM 5851 N N . VAL A 1 73 ? -8.343 -6.362 -0.271 1.00 61.00 73 VAL A N 4
ATOM 5852 C CA . VAL A 1 73 ? -7.366 -6.832 0.709 1.00 61.00 73 VAL A CA 4
ATOM 5853 C C . VAL A 1 73 ? -7.879 -6.738 2.151 1.00 61.00 73 VAL A C 4
ATOM 5854 O O . VAL A 1 73 ? -7.730 -7.681 2.930 1.00 61.00 73 VAL A O 4
ATOM 5867 N N . ALA A 1 74 ? -8.479 -5.609 2.516 1.00 61.00 74 ALA A N 4
ATOM 5868 C CA . ALA A 1 74 ? -8.944 -5.417 3.887 1.00 61.00 74 ALA A CA 4
ATOM 5869 C C . ALA A 1 74 ? -10.148 -6.304 4.171 1.00 61.00 74 ALA A C 4
ATOM 5870 O O . ALA A 1 74 ? -10.207 -6.973 5.203 1.00 61.00 74 ALA A O 4
ATOM 5877 N N . ALA A 1 75 ? -11.083 -6.343 3.228 1.00 61.00 75 ALA A N 4
ATOM 5878 C CA . ALA A 1 75 ? -12.278 -7.169 3.366 1.00 61.00 75 ALA A CA 4
ATOM 5879 C C . ALA A 1 75 ? -11.959 -8.644 3.129 1.00 61.00 75 ALA A C 4
ATOM 5880 O O . ALA A 1 75 ? -12.851 -9.492 3.135 1.00 61.00 75 ALA A O 4
ATOM 5887 N N . HIS A 1 76 ? -10.686 -8.946 2.906 1.00 61.00 76 HIS A N 4
ATOM 5888 C CA . HIS A 1 76 ? -10.234 -10.325 2.794 1.00 61.00 76 HIS A CA 4
ATOM 5889 C C . HIS A 1 76 ? -10.204 -10.954 4.184 1.00 61.00 76 HIS A C 4
ATOM 5890 O O . HIS A 1 76 ? -9.399 -10.564 5.034 1.00 61.00 76 HIS A O 4
ATOM 5905 N N . GLY A 1 77 ? -11.094 -11.909 4.411 1.00 61.00 77 GLY A N 4
ATOM 5906 C CA . GLY A 1 77 ? -11.218 -12.516 5.719 1.00 61.00 77 GLY A CA 4
ATOM 5907 C C . GLY A 1 77 ? -12.280 -11.831 6.558 1.00 61.00 77 GLY A C 4
ATOM 5908 O O . GLY A 1 77 ? -12.253 -11.898 7.784 1.00 61.00 77 GLY A O 4
ATOM 5912 N N . GLU A 1 78 ? -13.228 -11.179 5.884 1.00 61.00 78 GLU A N 4
ATOM 5913 C CA . GLU A 1 78 ? -14.296 -10.437 6.557 1.00 61.00 78 GLU A CA 4
ATOM 5914 C C . GLU A 1 78 ? -15.262 -11.376 7.279 1.00 61.00 78 GLU A C 4
ATOM 5915 O O . GLU A 1 78 ? -16.012 -10.954 8.158 1.00 61.00 78 GLU A O 4
ATOM 5927 N N . LYS A 1 79 ? -15.236 -12.648 6.902 1.00 61.00 79 LYS A N 4
ATOM 5928 C CA . LYS A 1 79 ? -16.176 -13.622 7.441 1.00 61.00 79 LYS A CA 4
ATOM 5929 C C . LYS A 1 79 ? -15.721 -14.116 8.810 1.00 61.00 79 LYS A C 4
ATOM 5930 O O . LYS A 1 79 ? -16.499 -14.716 9.556 1.00 61.00 79 LYS A O 4
ATOM 5949 N N . ALA A 1 80 ? -14.467 -13.860 9.141 1.00 61.00 80 ALA A N 4
ATOM 5950 C CA . ALA A 1 80 ? -13.904 -14.322 10.398 1.00 61.00 80 ALA A CA 4
ATOM 5951 C C . ALA A 1 80 ? -13.279 -13.168 11.168 1.00 61.00 80 ALA A C 4
ATOM 5952 O O . ALA A 1 80 ? -12.188 -12.705 10.834 1.00 61.00 80 ALA A O 4
ATOM 5959 N N . LEU A 1 81 ? -13.975 -12.703 12.196 1.00 61.00 81 LEU A N 4
ATOM 5960 C CA . LEU A 1 81 ? -13.482 -11.598 13.006 1.00 61.00 81 LEU A CA 4
ATOM 5961 C C . LEU A 1 81 ? -12.447 -12.093 14.008 1.00 61.00 81 LEU A C 4
ATOM 5962 O O . LEU A 1 81 ? -12.743 -12.296 15.186 1.00 61.00 81 LEU A O 4
ATOM 5978 N N . LYS A 1 82 ? -11.241 -12.325 13.517 1.00 61.00 82 LYS A N 4
ATOM 5979 C CA . LYS A 1 82 ? -10.129 -12.727 14.361 1.00 61.00 82 LYS A CA 4
ATOM 5980 C C . LYS A 1 82 ? -9.532 -11.487 15.018 1.00 61.00 82 LYS A C 4
ATOM 5981 O O . LYS A 1 82 ? -9.798 -10.376 14.567 1.00 61.00 82 LYS A O 4
ATOM 6000 N N . VAL A 1 83 ? -8.739 -11.668 16.074 1.00 61.00 83 VAL A N 4
ATOM 6001 C CA . VAL A 1 83 ? -8.152 -10.542 16.810 1.00 61.00 83 VAL A CA 4
ATOM 6002 C C . VAL A 1 83 ? -7.436 -9.561 15.872 1.00 61.00 83 VAL A C 4
ATOM 6003 O O . VAL A 1 83 ? -7.446 -8.348 16.095 1.00 61.00 83 VAL A O 4
ATOM 6016 N N . THR A 1 84 ? -6.849 -10.089 14.811 1.00 61.00 84 THR A N 4
ATOM 6017 C CA . THR A 1 84 ? -6.122 -9.281 13.846 1.00 61.00 84 THR A CA 4
ATOM 6018 C C . THR A 1 84 ? -7.076 -8.428 13.003 1.00 61.00 84 THR A C 4
ATOM 6019 O O . THR A 1 84 ? -6.705 -7.371 12.492 1.00 61.00 84 THR A O 4
ATOM 6030 N N . MET A 1 85 ? -8.315 -8.885 12.880 1.00 61.00 85 MET A N 4
ATOM 6031 C CA . MET A 1 85 ? -9.306 -8.220 12.046 1.00 61.00 85 MET A CA 4
ATOM 6032 C C . MET A 1 85 ? -9.809 -6.941 12.696 1.00 61.00 85 MET A C 4
ATOM 6033 O O . MET A 1 85 ? -10.267 -6.029 12.009 1.00 61.00 85 MET A O 4
ATOM 6047 N N . ILE A 1 86 ? -9.703 -6.866 14.016 1.00 61.00 86 ILE A N 4
ATOM 6048 C CA . ILE A 1 86 ? -10.172 -5.694 14.750 1.00 61.00 86 ILE A CA 4
ATOM 6049 C C . ILE A 1 86 ? -9.366 -4.451 14.372 1.00 61.00 86 ILE A C 4
ATOM 6050 O O . ILE A 1 86 ? -9.883 -3.334 14.413 1.00 61.00 86 ILE A O 4
ATOM 6066 N N . GLN A 1 87 ? -8.113 -4.646 13.972 1.00 61.00 87 GLN A N 4
ATOM 6067 C CA . GLN A 1 87 ? -7.286 -3.536 13.508 1.00 61.00 87 GLN A CA 4
ATOM 6068 C C . GLN A 1 87 ? -7.933 -2.873 12.292 1.00 61.00 87 GLN A C 4
ATOM 6069 O O . GLN A 1 87 ? -7.971 -1.646 12.177 1.00 61.00 87 GLN A O 4
ATOM 6083 N N . LYS A 1 88 ? -8.482 -3.698 11.409 1.00 61.00 88 LYS A N 4
ATOM 6084 C CA . LYS A 1 88 ? -9.173 -3.199 10.229 1.00 61.00 88 LYS A CA 4
ATOM 6085 C C . LYS A 1 88 ? -10.415 -2.415 10.638 1.00 61.00 88 LYS A C 4
ATOM 6086 O O . LYS A 1 88 ? -10.758 -1.413 10.022 1.00 61.00 88 LYS A O 4
ATOM 6105 N N . TYR A 1 89 ? -11.064 -2.868 11.706 1.00 61.00 89 TYR A N 4
ATOM 6106 C CA . TYR A 1 89 ? -12.327 -2.281 12.141 1.00 61.00 89 TYR A CA 4
ATOM 6107 C C . TYR A 1 89 ? -12.106 -0.998 12.945 1.00 61.00 89 TYR A C 4
ATOM 6108 O O . TYR A 1 89 ? -12.950 -0.104 12.934 1.00 61.00 89 TYR A O 4
ATOM 6126 N N . ARG A 1 90 ? -10.975 -0.906 13.639 1.00 61.00 90 ARG A N 4
ATOM 6127 C CA . ARG A 1 90 ? -10.664 0.293 14.416 1.00 61.00 90 ARG A CA 4
ATOM 6128 C C . ARG A 1 90 ? -10.231 1.429 13.492 1.00 61.00 90 ARG A C 4
ATOM 6129 O O . ARG A 1 90 ? -10.452 2.603 13.786 1.00 61.00 90 ARG A O 4
ATOM 6150 N N . GLN A 1 91 ? -9.624 1.075 12.365 1.00 61.00 91 GLN A N 4
ATOM 6151 C CA . GLN A 1 91 ? -9.215 2.069 11.385 1.00 61.00 91 GLN A CA 4
ATOM 6152 C C . GLN A 1 91 ? -10.302 2.227 10.320 1.00 61.00 91 GLN A C 4
ATOM 6153 O O . GLN A 1 91 ? -10.198 3.060 9.420 1.00 61.00 91 GLN A O 4
ATOM 6167 N N . LEU A 1 92 ? -11.359 1.432 10.448 1.00 61.00 92 LEU A N 4
ATOM 6168 C CA . LEU A 1 92 ? -12.435 1.414 9.463 1.00 61.00 92 LEU A CA 4
ATOM 6169 C C . LEU A 1 92 ? -13.173 2.747 9.414 1.00 61.00 92 LEU A C 4
ATOM 6170 O O . LEU A 1 92 ? -13.745 3.199 10.410 1.00 61.00 92 LEU A O 4
ATOM 6186 N N . HIS A 1 93 ? -13.128 3.376 8.252 1.00 61.00 93 HIS A N 4
ATOM 6187 C CA . HIS A 1 93 ? -13.893 4.580 7.969 1.00 61.00 93 HIS A CA 4
ATOM 6188 C C . HIS A 1 93 ? -14.379 4.502 6.531 1.00 61.00 93 HIS A C 4
ATOM 6189 O O . HIS A 1 93 ? -13.811 3.754 5.733 1.00 61.00 93 HIS A O 4
ATOM 6204 N N . HIS A 1 94 ? -15.428 5.240 6.196 1.00 61.00 94 HIS A N 4
ATOM 6205 C CA . HIS A 1 94 ? -15.885 5.293 4.814 1.00 61.00 94 HIS A CA 4
ATOM 6206 C C . HIS A 1 94 ? -14.795 5.942 3.973 1.00 61.00 94 HIS A C 4
ATOM 6207 O O . HIS A 1 94 ? -14.462 5.471 2.884 1.00 61.00 94 HIS A O 4
ATOM 6222 N N . HIS A 1 95 ? -14.252 7.025 4.507 1.00 61.00 95 HIS A N 4
ATOM 6223 C CA . HIS A 1 95 ? -13.058 7.653 3.971 1.00 61.00 95 HIS A CA 4
ATOM 6224 C C . HIS A 1 95 ? -12.512 8.641 4.986 1.00 61.00 95 HIS A C 4
ATOM 6225 O O . HIS A 1 95 ? -11.467 8.352 5.596 1.00 61.00 95 HIS A O 4
ATOM 6241 N N . MET A 1 1 ? -0.644 11.122 18.105 1.00 61.00 1 MET A N 5
ATOM 6242 C CA . MET A 1 1 ? -1.227 9.790 17.793 1.00 61.00 1 MET A CA 5
ATOM 6243 C C . MET A 1 1 ? -0.731 8.731 18.778 1.00 61.00 1 MET A C 5
ATOM 6244 O O . MET A 1 1 ? -1.287 7.635 18.858 1.00 61.00 1 MET A O 5
ATOM 6260 N N . TYR A 1 2 ? 0.312 9.068 19.526 1.00 61.00 2 TYR A N 5
ATOM 6261 C CA . TYR A 1 2 ? 0.950 8.136 20.445 1.00 61.00 2 TYR A CA 5
ATOM 6262 C C . TYR A 1 2 ? 2.030 8.887 21.203 1.00 61.00 2 TYR A C 5
ATOM 6263 O O . TYR A 1 2 ? 1.929 9.112 22.408 1.00 61.00 2 TYR A O 5
ATOM 6281 N N . LEU A 1 3 ? 3.058 9.286 20.467 1.00 61.00 3 LEU A N 5
ATOM 6282 C CA . LEU A 1 3 ? 4.058 10.210 20.973 1.00 61.00 3 LEU A CA 5
ATOM 6283 C C . LEU A 1 3 ? 3.646 11.625 20.591 1.00 61.00 3 LEU A C 5
ATOM 6284 O O . LEU A 1 3 ? 2.626 11.814 19.922 1.00 61.00 3 LEU A O 5
ATOM 6300 N N . LYS A 1 4 ? 4.436 12.610 20.995 1.00 61.00 4 LYS A N 5
ATOM 6301 C CA . LYS A 1 4 ? 4.132 14.005 20.682 1.00 61.00 4 LYS A CA 5
ATOM 6302 C C . LYS A 1 4 ? 4.666 14.385 19.307 1.00 61.00 4 LYS A C 5
ATOM 6303 O O . LYS A 1 4 ? 4.447 15.502 18.831 1.00 61.00 4 LYS A O 5
ATOM 6322 N N . ARG A 1 5 ? 5.364 13.456 18.676 1.00 61.00 5 ARG A N 5
ATOM 6323 C CA . ARG A 1 5 ? 5.882 13.660 17.337 1.00 61.00 5 ARG A CA 5
ATOM 6324 C C . ARG A 1 5 ? 5.617 12.422 16.491 1.00 61.00 5 ARG A C 5
ATOM 6325 O O . ARG A 1 5 ? 5.649 11.301 17.001 1.00 61.00 5 ARG A O 5
ATOM 6346 N N . VAL A 1 6 ? 5.335 12.625 15.215 1.00 61.00 6 VAL A N 5
ATOM 6347 C CA . VAL A 1 6 ? 5.104 11.518 14.302 1.00 61.00 6 VAL A CA 5
ATOM 6348 C C . VAL A 1 6 ? 6.419 11.050 13.689 1.00 61.00 6 VAL A C 5
ATOM 6349 O O . VAL A 1 6 ? 6.910 11.632 12.722 1.00 61.00 6 VAL A O 5
ATOM 6362 N N . ASP A 1 7 ? 7.001 10.020 14.282 1.00 61.00 7 ASP A N 5
ATOM 6363 C CA . ASP A 1 7 ? 8.206 9.411 13.738 1.00 61.00 7 ASP A CA 5
ATOM 6364 C C . ASP A 1 7 ? 7.816 8.436 12.639 1.00 61.00 7 ASP A C 5
ATOM 6365 O O . ASP A 1 7 ? 7.029 7.518 12.874 1.00 61.00 7 ASP A O 5
ATOM 6374 N N . GLY A 1 8 ? 8.338 8.661 11.440 1.00 61.00 8 GLY A N 5
ATOM 6375 C CA . GLY A 1 8 ? 7.977 7.840 10.298 1.00 61.00 8 GLY A CA 5
ATOM 6376 C C . GLY A 1 8 ? 8.359 6.381 10.469 1.00 61.00 8 GLY A C 5
ATOM 6377 O O . GLY A 1 8 ? 9.546 6.048 10.526 1.00 61.00 8 GLY A O 5
ATOM 6381 N N . PRO A 1 9 ? 7.366 5.482 10.559 1.00 61.00 9 PRO A N 5
ATOM 6382 C CA . PRO A 1 9 ? 7.610 4.046 10.663 1.00 61.00 9 PRO A CA 5
ATOM 6383 C C . PRO A 1 9 ? 8.202 3.502 9.373 1.00 61.00 9 PRO A C 5
ATOM 6384 O O . PRO A 1 9 ? 7.621 3.649 8.299 1.00 61.00 9 PRO A O 5
ATOM 6395 N N . ARG A 1 10 ? 9.369 2.890 9.478 1.00 61.00 10 ARG A N 5
ATOM 6396 C CA . ARG A 1 10 ? 10.061 2.388 8.304 1.00 61.00 10 ARG A CA 5
ATOM 6397 C C . ARG A 1 10 ? 9.759 0.911 8.092 1.00 61.00 10 ARG A C 5
ATOM 6398 O O . ARG A 1 10 ? 10.058 0.357 7.038 1.00 61.00 10 ARG A O 5
ATOM 6419 N N . GLN A 1 11 ? 9.153 0.283 9.091 1.00 61.00 11 GLN A N 5
ATOM 6420 C CA . GLN A 1 11 ? 8.747 -1.109 8.982 1.00 61.00 11 GLN A CA 5
ATOM 6421 C C . GLN A 1 11 ? 7.534 -1.376 9.862 1.00 61.00 11 GLN A C 5
ATOM 6422 O O . GLN A 1 11 ? 7.422 -0.830 10.961 1.00 61.00 11 GLN A O 5
ATOM 6436 N N . VAL A 1 12 ? 6.617 -2.188 9.360 1.00 61.00 12 VAL A N 5
ATOM 6437 C CA . VAL A 1 12 ? 5.431 -2.577 10.107 1.00 61.00 12 VAL A CA 5
ATOM 6438 C C . VAL A 1 12 ? 5.230 -4.085 10.037 1.00 61.00 12 VAL A C 5
ATOM 6439 O O . VAL A 1 12 ? 5.707 -4.743 9.111 1.00 61.00 12 VAL A O 5
ATOM 6452 N N . THR A 1 13 ? 4.533 -4.628 11.018 1.00 61.00 13 THR A N 5
ATOM 6453 C CA . THR A 1 13 ? 4.304 -6.059 11.083 1.00 61.00 13 THR A CA 5
ATOM 6454 C C . THR A 1 13 ? 2.941 -6.425 10.487 1.00 61.00 13 THR A C 5
ATOM 6455 O O . THR A 1 13 ? 1.937 -5.746 10.724 1.00 61.00 13 THR A O 5
ATOM 6466 N N . LEU A 1 14 ? 2.920 -7.486 9.696 1.00 61.00 14 LEU A N 5
ATOM 6467 C CA . LEU A 1 14 ? 1.684 -7.970 9.099 1.00 61.00 14 LEU A CA 5
ATOM 6468 C C . LEU A 1 14 ? 0.995 -8.956 10.034 1.00 61.00 14 LEU A C 5
ATOM 6469 O O . LEU A 1 14 ? 1.634 -9.535 10.915 1.00 61.00 14 LEU A O 5
ATOM 6485 N N . PRO A 1 15 ? -0.319 -9.166 9.855 1.00 61.00 15 PRO A N 5
ATOM 6486 C CA . PRO A 1 15 ? -1.042 -10.242 10.533 1.00 61.00 15 PRO A CA 5
ATOM 6487 C C . PRO A 1 15 ? -0.634 -11.590 9.951 1.00 61.00 15 PRO A C 5
ATOM 6488 O O . PRO A 1 15 ? -0.887 -12.648 10.529 1.00 61.00 15 PRO A O 5
ATOM 6499 N N . ASP A 1 16 ? 0.011 -11.521 8.788 1.00 61.00 16 ASP A N 5
ATOM 6500 C CA . ASP A 1 16 ? 0.538 -12.688 8.100 1.00 61.00 16 ASP A CA 5
ATOM 6501 C C . ASP A 1 16 ? 1.802 -13.175 8.802 1.00 61.00 16 ASP A C 5
ATOM 6502 O O . ASP A 1 16 ? 2.258 -14.294 8.582 1.00 61.00 16 ASP A O 5
ATOM 6511 N N . GLY A 1 17 ? 2.365 -12.321 9.652 1.00 61.00 17 GLY A N 5
ATOM 6512 C CA . GLY A 1 17 ? 3.604 -12.651 10.329 1.00 61.00 17 GLY A CA 5
ATOM 6513 C C . GLY A 1 17 ? 4.810 -12.113 9.586 1.00 61.00 17 GLY A C 5
ATOM 6514 O O . GLY A 1 17 ? 5.954 -12.345 9.978 1.00 61.00 17 GLY A O 5
ATOM 6518 N N . THR A 1 18 ? 4.547 -11.397 8.506 1.00 61.00 18 THR A N 5
ATOM 6519 C CA . THR A 1 18 ? 5.592 -10.842 7.666 1.00 61.00 18 THR A CA 5
ATOM 6520 C C . THR A 1 18 ? 6.003 -9.449 8.156 1.00 61.00 18 THR A C 5
ATOM 6521 O O . THR A 1 18 ? 5.344 -8.869 9.024 1.00 61.00 18 THR A O 5
ATOM 6532 N N . VAL A 1 19 ? 7.090 -8.924 7.601 1.00 61.00 19 VAL A N 5
ATOM 6533 C CA . VAL A 1 19 ? 7.529 -7.565 7.887 1.00 61.00 19 VAL A CA 5
ATOM 6534 C C . VAL A 1 19 ? 7.465 -6.725 6.618 1.00 61.00 19 VAL A C 5
ATOM 6535 O O . VAL A 1 19 ? 8.028 -7.095 5.589 1.00 61.00 19 VAL A O 5
ATOM 6548 N N . LEU A 1 20 ? 6.763 -5.609 6.699 1.00 61.00 20 LEU A N 5
ATOM 6549 C CA . LEU A 1 20 ? 6.596 -4.719 5.563 1.00 61.00 20 LEU A CA 5
ATOM 6550 C C . LEU A 1 20 ? 7.296 -3.395 5.828 1.00 61.00 20 LEU A C 5
ATOM 6551 O O . LEU A 1 20 ? 6.862 -2.609 6.670 1.00 61.00 20 LEU A O 5
ATOM 6567 N N . SER A 1 21 ? 8.390 -3.159 5.134 1.00 61.00 21 SER A N 5
ATOM 6568 C CA . SER A 1 21 ? 9.121 -1.920 5.293 1.00 61.00 21 SER A CA 5
ATOM 6569 C C . SER A 1 21 ? 8.762 -0.956 4.170 1.00 61.00 21 SER A C 5
ATOM 6570 O O . SER A 1 21 ? 8.109 -1.342 3.197 1.00 61.00 21 SER A O 5
ATOM 6578 N N . ARG A 1 22 ? 9.194 0.291 4.294 1.00 61.00 22 ARG A N 5
ATOM 6579 C CA . ARG A 1 22 ? 8.918 1.289 3.270 1.00 61.00 22 ARG A CA 5
ATOM 6580 C C . ARG A 1 22 ? 9.747 1.020 2.016 1.00 61.00 22 ARG A C 5
ATOM 6581 O O . ARG A 1 22 ? 9.566 1.672 0.989 1.00 61.00 22 ARG A O 5
ATOM 6602 N N . ALA A 1 23 ? 10.649 0.049 2.107 1.00 61.00 23 ALA A N 5
ATOM 6603 C CA . ALA A 1 23 ? 11.431 -0.383 0.957 1.00 61.00 23 ALA A CA 5
ATOM 6604 C C . ALA A 1 23 ? 10.744 -1.545 0.246 1.00 61.00 23 ALA A C 5
ATOM 6605 O O . ALA A 1 23 ? 11.146 -1.948 -0.843 1.00 61.00 23 ALA A O 5
ATOM 6612 N N . ASP A 1 24 ? 9.695 -2.076 0.870 1.00 61.00 24 ASP A N 5
ATOM 6613 C CA . ASP A 1 24 ? 8.934 -3.180 0.292 1.00 61.00 24 ASP A CA 5
ATOM 6614 C C . ASP A 1 24 ? 7.794 -2.654 -0.558 1.00 61.00 24 ASP A C 5
ATOM 6615 O O . ASP A 1 24 ? 7.064 -3.424 -1.184 1.00 61.00 24 ASP A O 5
ATOM 6624 N N . LEU A 1 25 ? 7.635 -1.337 -0.562 1.00 61.00 25 LEU A N 5
ATOM 6625 C CA . LEU A 1 25 ? 6.618 -0.696 -1.378 1.00 61.00 25 LEU A CA 5
ATOM 6626 C C . LEU A 1 25 ? 6.951 -0.844 -2.859 1.00 61.00 25 LEU A C 5
ATOM 6627 O O . LEU A 1 25 ? 8.100 -0.645 -3.268 1.00 61.00 25 LEU A O 5
ATOM 6643 N N . PRO A 1 26 ? 5.947 -1.202 -3.672 1.00 61.00 26 PRO A N 5
ATOM 6644 C CA . PRO A 1 26 ? 6.111 -1.374 -5.117 1.00 61.00 26 PRO A CA 5
ATOM 6645 C C . PRO A 1 26 ? 6.532 -0.068 -5.792 1.00 61.00 26 PRO A C 5
ATOM 6646 O O . PRO A 1 26 ? 6.197 1.019 -5.317 1.00 61.00 26 PRO A O 5
ATOM 6657 N N . PRO A 1 27 ? 7.293 -0.158 -6.894 1.00 61.00 27 PRO A N 5
ATOM 6658 C CA . PRO A 1 27 ? 7.795 1.020 -7.610 1.00 61.00 27 PRO A CA 5
ATOM 6659 C C . PRO A 1 27 ? 6.673 1.903 -8.158 1.00 61.00 27 PRO A C 5
ATOM 6660 O O . PRO A 1 27 ? 5.588 1.416 -8.483 1.00 61.00 27 PRO A O 5
ATOM 6671 N N . LEU A 1 28 ? 6.954 3.195 -8.282 1.00 61.00 28 LEU A N 5
ATOM 6672 C CA . LEU A 1 28 ? 5.964 4.173 -8.732 1.00 61.00 28 LEU A CA 5
ATOM 6673 C C . LEU A 1 28 ? 5.645 3.991 -10.211 1.00 61.00 28 LEU A C 5
ATOM 6674 O O . LEU A 1 28 ? 4.603 4.434 -10.694 1.00 61.00 28 LEU A O 5
ATOM 6690 N N . ASP A 1 29 ? 6.552 3.337 -10.922 1.00 61.00 29 ASP A N 5
ATOM 6691 C CA . ASP A 1 29 ? 6.393 3.110 -12.354 1.00 61.00 29 ASP A CA 5
ATOM 6692 C C . ASP A 1 29 ? 5.451 1.933 -12.609 1.00 61.00 29 ASP A C 5
ATOM 6693 O O . ASP A 1 29 ? 5.238 1.523 -13.749 1.00 61.00 29 ASP A O 5
ATOM 6702 N N . THR A 1 30 ? 4.879 1.401 -11.539 1.00 61.00 30 THR A N 5
ATOM 6703 C CA . THR A 1 30 ? 3.973 0.275 -11.643 1.00 61.00 30 THR A CA 5
ATOM 6704 C C . THR A 1 30 ? 2.555 0.733 -11.966 1.00 61.00 30 THR A C 5
ATOM 6705 O O . THR A 1 30 ? 1.856 1.271 -11.110 1.00 61.00 30 THR A O 5
ATOM 6716 N N . ARG A 1 31 ? 2.154 0.555 -13.214 1.00 61.00 31 ARG A N 5
ATOM 6717 C CA . ARG A 1 31 ? 0.767 0.734 -13.597 1.00 61.00 31 ARG A CA 5
ATOM 6718 C C . ARG A 1 31 ? 0.160 -0.623 -13.914 1.00 61.00 31 ARG A C 5
ATOM 6719 O O . ARG A 1 31 ? 0.891 -1.618 -13.992 1.00 61.00 31 ARG A O 5
ATOM 6740 N N . ARG A 1 32 ? -1.162 -0.658 -14.072 1.00 61.00 32 ARG A N 5
ATOM 6741 C CA . ARG A 1 32 ? -1.923 -1.905 -14.238 1.00 61.00 32 ARG A CA 5
ATOM 6742 C C . ARG A 1 32 ? -2.072 -2.594 -12.889 1.00 61.00 32 ARG A C 5
ATOM 6743 O O . ARG A 1 32 ? -3.184 -2.920 -12.466 1.00 61.00 32 ARG A O 5
ATOM 6764 N N . TRP A 1 33 ? -0.933 -2.808 -12.230 1.00 61.00 33 TRP A N 5
ATOM 6765 C CA . TRP A 1 33 ? -0.880 -3.362 -10.884 1.00 61.00 33 TRP A CA 5
ATOM 6766 C C . TRP A 1 33 ? -1.256 -4.834 -10.844 1.00 61.00 33 TRP A C 5
ATOM 6767 O O . TRP A 1 33 ? -1.893 -5.362 -11.753 1.00 61.00 33 TRP A O 5
ATOM 6788 N N . VAL A 1 34 ? -0.830 -5.482 -9.774 1.00 61.00 34 VAL A N 5
ATOM 6789 C CA . VAL A 1 34 ? -1.209 -6.849 -9.491 1.00 61.00 34 VAL A CA 5
ATOM 6790 C C . VAL A 1 34 ? -1.610 -6.952 -8.024 1.00 61.00 34 VAL A C 5
ATOM 6791 O O . VAL A 1 34 ? -1.272 -6.067 -7.228 1.00 61.00 34 VAL A O 5
ATOM 6804 N N . ALA A 1 35 ? -2.320 -8.011 -7.671 1.00 61.00 35 ALA A N 5
ATOM 6805 C CA . ALA A 1 35 ? -2.888 -8.150 -6.332 1.00 61.00 35 ALA A CA 5
ATOM 6806 C C . ALA A 1 35 ? -1.825 -8.076 -5.236 1.00 61.00 35 ALA A C 5
ATOM 6807 O O . ALA A 1 35 ? -2.044 -7.453 -4.200 1.00 61.00 35 ALA A O 5
ATOM 6814 N N . SER A 1 36 ? -0.683 -8.708 -5.469 1.00 61.00 36 SER A N 5
ATOM 6815 C CA . SER A 1 36 ? 0.397 -8.733 -4.491 1.00 61.00 36 SER A CA 5
ATOM 6816 C C . SER A 1 36 ? 0.869 -7.319 -4.130 1.00 61.00 36 SER A C 5
ATOM 6817 O O . SER A 1 36 ? 1.003 -6.979 -2.952 1.00 61.00 36 SER A O 5
ATOM 6825 N N . ARG A 1 37 ? 1.097 -6.499 -5.149 1.00 61.00 37 ARG A N 5
ATOM 6826 C CA . ARG A 1 37 ? 1.571 -5.131 -4.944 1.00 61.00 37 ARG A CA 5
ATOM 6827 C C . ARG A 1 37 ? 0.489 -4.272 -4.302 1.00 61.00 37 ARG A C 5
ATOM 6828 O O . ARG A 1 37 ? 0.773 -3.454 -3.431 1.00 61.00 37 ARG A O 5
ATOM 6849 N N . LYS A 1 38 ? -0.749 -4.473 -4.729 1.00 61.00 38 LYS A N 5
ATOM 6850 C CA . LYS A 1 38 ? -1.879 -3.754 -4.147 1.00 61.00 38 LYS A CA 5
ATOM 6851 C C . LYS A 1 38 ? -2.030 -4.094 -2.669 1.00 61.00 38 LYS A C 5
ATOM 6852 O O . LYS A 1 38 ? -2.277 -3.213 -1.843 1.00 61.00 38 LYS A O 5
ATOM 6871 N N . ALA A 1 39 ? -1.866 -5.373 -2.342 1.00 61.00 39 ALA A N 5
ATOM 6872 C CA . ALA A 1 39 ? -1.957 -5.833 -0.964 1.00 61.00 39 ALA A CA 5
ATOM 6873 C C . ALA A 1 39 ? -0.878 -5.193 -0.104 1.00 61.00 39 ALA A C 5
ATOM 6874 O O . ALA A 1 39 ? -1.127 -4.823 1.039 1.00 61.00 39 ALA A O 5
ATOM 6881 N N . ALA A 1 40 ? 0.318 -5.059 -0.660 1.00 61.00 40 ALA A N 5
ATOM 6882 C CA . ALA A 1 40 ? 1.422 -4.436 0.054 1.00 61.00 40 ALA A CA 5
ATOM 6883 C C . ALA A 1 40 ? 1.116 -2.974 0.360 1.00 61.00 40 ALA A C 5
ATOM 6884 O O . ALA A 1 40 ? 1.320 -2.510 1.482 1.00 61.00 40 ALA A O 5
ATOM 6891 N N . VAL A 1 41 ? 0.604 -2.258 -0.637 1.00 61.00 41 VAL A N 5
ATOM 6892 C CA . VAL A 1 41 ? 0.284 -0.842 -0.482 1.00 61.00 41 VAL A CA 5
ATOM 6893 C C . VAL A 1 41 ? -0.809 -0.631 0.559 1.00 61.00 41 VAL A C 5
ATOM 6894 O O . VAL A 1 41 ? -0.675 0.211 1.448 1.00 61.00 41 VAL A O 5
ATOM 6907 N N . VAL A 1 42 ? -1.887 -1.401 0.456 1.00 61.00 42 VAL A N 5
ATOM 6908 C CA . VAL A 1 42 ? -3.011 -1.237 1.366 1.00 61.00 42 VAL A CA 5
ATOM 6909 C C . VAL A 1 42 ? -2.616 -1.599 2.799 1.00 61.00 42 VAL A C 5
ATOM 6910 O O . VAL A 1 42 ? -2.967 -0.888 3.741 1.00 61.00 42 VAL A O 5
ATOM 6923 N N . LYS A 1 43 ? -1.851 -2.679 2.967 1.00 61.00 43 LYS A N 5
ATOM 6924 C CA . LYS A 1 43 ? -1.408 -3.093 4.294 1.00 61.00 43 LYS A CA 5
ATOM 6925 C C . LYS A 1 43 ? -0.451 -2.064 4.888 1.00 61.00 43 LYS A C 5
ATOM 6926 O O . LYS A 1 43 ? -0.395 -1.891 6.109 1.00 61.00 43 LYS A O 5
ATOM 6945 N N . ALA A 1 44 ? 0.290 -1.382 4.021 1.00 61.00 44 ALA A N 5
ATOM 6946 C CA . ALA A 1 44 ? 1.202 -0.327 4.450 1.00 61.00 44 ALA A CA 5
ATOM 6947 C C . ALA A 1 44 ? 0.433 0.798 5.129 1.00 61.00 44 ALA A C 5
ATOM 6948 O O . ALA A 1 44 ? 0.789 1.230 6.224 1.00 61.00 44 ALA A O 5
ATOM 6955 N N . VAL A 1 45 ? -0.630 1.259 4.486 1.00 61.00 45 VAL A N 5
ATOM 6956 C CA . VAL A 1 45 ? -1.457 2.322 5.048 1.00 61.00 45 VAL A CA 5
ATOM 6957 C C . VAL A 1 45 ? -2.155 1.851 6.319 1.00 61.00 45 VAL A C 5
ATOM 6958 O O . VAL A 1 45 ? -2.162 2.551 7.331 1.00 61.00 45 VAL A O 5
ATOM 6971 N N . ILE A 1 46 ? -2.724 0.649 6.260 1.00 61.00 46 ILE A N 5
ATOM 6972 C CA . ILE A 1 46 ? -3.469 0.080 7.381 1.00 61.00 46 ILE A CA 5
ATOM 6973 C C . ILE A 1 46 ? -2.625 0.020 8.658 1.00 61.00 46 ILE A C 5
ATOM 6974 O O . ILE A 1 46 ? -3.113 0.329 9.743 1.00 61.00 46 ILE A O 5
ATOM 6990 N N . HIS A 1 47 ? -1.355 -0.352 8.527 1.00 61.00 47 HIS A N 5
ATOM 6991 C CA . HIS A 1 47 ? -0.496 -0.505 9.701 1.00 61.00 47 HIS A CA 5
ATOM 6992 C C . HIS A 1 47 ? 0.200 0.801 10.068 1.00 61.00 47 HIS A C 5
ATOM 6993 O O . HIS A 1 47 ? 0.894 0.874 11.082 1.00 61.00 47 HIS A O 5
ATOM 7008 N N . GLY A 1 48 ? 0.023 1.824 9.243 1.00 61.00 48 GLY A N 5
ATOM 7009 C CA . GLY A 1 48 ? 0.602 3.122 9.538 1.00 61.00 48 GLY A CA 5
ATOM 7010 C C . GLY A 1 48 ? 2.007 3.280 8.993 1.00 61.00 48 GLY A C 5
ATOM 7011 O O . GLY A 1 48 ? 2.741 4.171 9.410 1.00 61.00 48 GLY A O 5
ATOM 7015 N N . LEU A 1 49 ? 2.378 2.420 8.055 1.00 61.00 49 LEU A N 5
ATOM 7016 C CA . LEU A 1 49 ? 3.685 2.502 7.414 1.00 61.00 49 LEU A CA 5
ATOM 7017 C C . LEU A 1 49 ? 3.738 3.740 6.528 1.00 61.00 49 LEU A C 5
ATOM 7018 O O . LEU A 1 49 ? 4.720 4.487 6.523 1.00 61.00 49 LEU A O 5
ATOM 7034 N N . ILE A 1 50 ? 2.669 3.935 5.771 1.00 61.00 50 ILE A N 5
ATOM 7035 C CA . ILE A 1 50 ? 2.507 5.124 4.954 1.00 61.00 50 ILE A CA 5
ATOM 7036 C C . ILE A 1 50 ? 1.124 5.701 5.192 1.00 61.00 50 ILE A C 5
ATOM 7037 O O . ILE A 1 50 ? 0.297 5.082 5.863 1.00 61.00 50 ILE A O 5
ATOM 7053 N N . THR A 1 51 ? 0.869 6.873 4.647 1.00 61.00 51 THR A N 5
ATOM 7054 C CA . THR A 1 51 ? -0.445 7.462 4.740 1.00 61.00 51 THR A CA 5
ATOM 7055 C C . THR A 1 51 ? -1.217 7.239 3.443 1.00 61.00 51 THR A C 5
ATOM 7056 O O . THR A 1 51 ? -0.628 7.138 2.358 1.00 61.00 51 THR A O 5
ATOM 7067 N N . GLU A 1 52 ? -2.529 7.139 3.570 1.00 61.00 52 GLU A N 5
ATOM 7068 C CA . GLU A 1 52 ? -3.409 6.866 2.445 1.00 61.00 52 GLU A CA 5
ATOM 7069 C C . GLU A 1 52 ? -3.230 7.920 1.361 1.00 61.00 52 GLU A C 5
ATOM 7070 O O . GLU A 1 52 ? -3.185 7.605 0.172 1.00 61.00 52 GLU A O 5
ATOM 7082 N N . ARG A 1 53 ? -3.079 9.173 1.781 1.00 61.00 53 ARG A N 5
ATOM 7083 C CA . ARG A 1 53 ? -2.928 10.279 0.846 1.00 61.00 53 ARG A CA 5
ATOM 7084 C C . ARG A 1 53 ? -1.601 10.146 0.101 1.00 61.00 53 ARG A C 5
ATOM 7085 O O . ARG A 1 53 ? -1.490 10.538 -1.059 1.00 61.00 53 ARG A O 5
ATOM 7106 N N . GLU A 1 54 ? -0.606 9.561 0.763 1.00 61.00 54 GLU A N 5
ATOM 7107 C CA . GLU A 1 54 ? 0.693 9.347 0.139 1.00 61.00 54 GLU A CA 5
ATOM 7108 C C . GLU A 1 54 ? 0.556 8.341 -0.988 1.00 61.00 54 GLU A C 5
ATOM 7109 O O . GLU A 1 54 ? 1.046 8.567 -2.092 1.00 61.00 54 GLU A O 5
ATOM 7121 N N . ALA A 1 55 ? -0.137 7.245 -0.711 1.00 61.00 55 ALA A N 5
ATOM 7122 C CA . ALA A 1 55 ? -0.316 6.186 -1.694 1.00 61.00 55 ALA A CA 5
ATOM 7123 C C . ALA A 1 55 ? -1.034 6.713 -2.932 1.00 61.00 55 ALA A C 5
ATOM 7124 O O . ALA A 1 55 ? -0.687 6.367 -4.062 1.00 61.00 55 ALA A O 5
ATOM 7131 N N . LEU A 1 56 ? -2.015 7.573 -2.704 1.00 61.00 56 LEU A N 5
ATOM 7132 C CA . LEU A 1 56 ? -2.793 8.161 -3.786 1.00 61.00 56 LEU A CA 5
ATOM 7133 C C . LEU A 1 56 ? -1.939 9.122 -4.606 1.00 61.00 56 LEU A C 5
ATOM 7134 O O . LEU A 1 56 ? -2.128 9.266 -5.811 1.00 61.00 56 LEU A O 5
ATOM 7150 N N . ASP A 1 57 ? -0.992 9.766 -3.943 1.00 61.00 57 ASP A N 5
ATOM 7151 C CA . ASP A 1 57 ? -0.122 10.738 -4.593 1.00 61.00 57 ASP A CA 5
ATOM 7152 C C . ASP A 1 57 ? 0.982 10.049 -5.381 1.00 61.00 57 ASP A C 5
ATOM 7153 O O . ASP A 1 57 ? 1.137 10.273 -6.582 1.00 61.00 57 ASP A O 5
ATOM 7162 N N . ARG A 1 58 ? 1.733 9.198 -4.695 1.00 61.00 58 ARG A N 5
ATOM 7163 C CA . ARG A 1 58 ? 2.935 8.598 -5.265 1.00 61.00 58 ARG A CA 5
ATOM 7164 C C . ARG A 1 58 ? 2.602 7.630 -6.400 1.00 61.00 58 ARG A C 5
ATOM 7165 O O . ARG A 1 58 ? 3.317 7.573 -7.399 1.00 61.00 58 ARG A O 5
ATOM 7186 N N . TYR A 1 59 ? 1.507 6.895 -6.264 1.00 61.00 59 TYR A N 5
ATOM 7187 C CA . TYR A 1 59 ? 1.139 5.905 -7.268 1.00 61.00 59 TYR A CA 5
ATOM 7188 C C . TYR A 1 59 ? 0.108 6.458 -8.241 1.00 61.00 59 TYR A C 5
ATOM 7189 O O . TYR A 1 59 ? -0.300 5.768 -9.173 1.00 61.00 59 TYR A O 5
ATOM 7207 N N . SER A 1 60 ? -0.298 7.705 -8.016 1.00 61.00 60 SER A N 5
ATOM 7208 C CA . SER A 1 60 ? -1.329 8.347 -8.824 1.00 61.00 60 SER A CA 5
ATOM 7209 C C . SER A 1 60 ? -2.612 7.519 -8.781 1.00 61.00 60 SER A C 5
ATOM 7210 O O . SER A 1 60 ? -2.951 6.807 -9.727 1.00 61.00 60 SER A O 5
ATOM 7218 N N . LEU A 1 61 ? -3.297 7.588 -7.653 1.00 61.00 61 LEU A N 5
ATOM 7219 C CA . LEU A 1 61 ? -4.516 6.826 -7.447 1.00 61.00 61 LEU A CA 5
ATOM 7220 C C . LEU A 1 61 ? -5.642 7.751 -7.005 1.00 61.00 61 LEU A C 5
ATOM 7221 O O . LEU A 1 61 ? -5.574 8.965 -7.195 1.00 61.00 61 LEU A O 5
ATOM 7237 N N . SER A 1 62 ? -6.682 7.172 -6.433 1.00 61.00 62 SER A N 5
ATOM 7238 C CA . SER A 1 62 ? -7.787 7.935 -5.885 1.00 61.00 62 SER A CA 5
ATOM 7239 C C . SER A 1 62 ? -8.372 7.187 -4.700 1.00 61.00 62 SER A C 5
ATOM 7240 O O . SER A 1 62 ? -8.193 5.974 -4.584 1.00 61.00 62 SER A O 5
ATOM 7248 N N . GLU A 1 63 ? -9.045 7.908 -3.817 1.00 61.00 63 GLU A N 5
ATOM 7249 C CA . GLU A 1 63 ? -9.612 7.324 -2.619 1.00 61.00 63 GLU A CA 5
ATOM 7250 C C . GLU A 1 63 ? -10.603 6.212 -2.969 1.00 61.00 63 GLU A C 5
ATOM 7251 O O . GLU A 1 63 ? -10.627 5.165 -2.323 1.00 61.00 63 GLU A O 5
ATOM 7263 N N . GLU A 1 64 ? -11.405 6.444 -4.004 1.00 61.00 64 GLU A N 5
ATOM 7264 C CA . GLU A 1 64 ? -12.343 5.439 -4.499 1.00 61.00 64 GLU A CA 5
ATOM 7265 C C . GLU A 1 64 ? -11.605 4.174 -4.948 1.00 61.00 64 GLU A C 5
ATOM 7266 O O . GLU A 1 64 ? -12.074 3.056 -4.739 1.00 61.00 64 GLU A O 5
ATOM 7278 N N . GLU A 1 65 ? -10.433 4.370 -5.549 1.00 61.00 65 GLU A N 5
ATOM 7279 C CA . GLU A 1 65 ? -9.599 3.266 -6.009 1.00 61.00 65 GLU A CA 5
ATOM 7280 C C . GLU A 1 65 ? -9.058 2.490 -4.808 1.00 61.00 65 GLU A C 5
ATOM 7281 O O . GLU A 1 65 ? -9.189 1.268 -4.731 1.00 61.00 65 GLU A O 5
ATOM 7293 N N . PHE A 1 66 ? -8.485 3.217 -3.851 1.00 61.00 66 PHE A N 5
ATOM 7294 C CA . PHE A 1 66 ? -7.913 2.605 -2.655 1.00 61.00 66 PHE A CA 5
ATOM 7295 C C . PHE A 1 66 ? -8.994 1.885 -1.851 1.00 61.00 66 PHE A C 5
ATOM 7296 O O . PHE A 1 66 ? -8.740 0.851 -1.229 1.00 61.00 66 PHE A O 5
ATOM 7313 N N . ALA A 1 67 ? -10.201 2.438 -1.872 1.00 61.00 67 ALA A N 5
ATOM 7314 C CA . ALA A 1 67 ? -11.345 1.810 -1.232 1.00 61.00 67 ALA A CA 5
ATOM 7315 C C . ALA A 1 67 ? -11.583 0.424 -1.816 1.00 61.00 67 ALA A C 5
ATOM 7316 O O . ALA A 1 67 ? -11.876 -0.521 -1.090 1.00 61.00 67 ALA A O 5
ATOM 7323 N N . LEU A 1 68 ? -11.429 0.312 -3.129 1.00 61.00 68 LEU A N 5
ATOM 7324 C CA . LEU A 1 68 ? -11.572 -0.966 -3.808 1.00 61.00 68 LEU A CA 5
ATOM 7325 C C . LEU A 1 68 ? -10.458 -1.913 -3.390 1.00 61.00 68 LEU A C 5
ATOM 7326 O O . LEU A 1 68 ? -10.698 -3.091 -3.136 1.00 61.00 68 LEU A O 5
ATOM 7342 N N . TRP A 1 69 ? -9.240 -1.380 -3.303 1.00 61.00 69 TRP A N 5
ATOM 7343 C CA . TRP A 1 69 ? -8.077 -2.167 -2.898 1.00 61.00 69 TRP A CA 5
ATOM 7344 C C . TRP A 1 69 ? -8.304 -2.831 -1.543 1.00 61.00 69 TRP A C 5
ATOM 7345 O O . TRP A 1 69 ? -8.133 -4.039 -1.398 1.00 61.00 69 TRP A O 5
ATOM 7366 N N . ARG A 1 70 ? -8.707 -2.044 -0.552 1.00 61.00 70 ARG A N 5
ATOM 7367 C CA . ARG A 1 70 ? -8.917 -2.574 0.788 1.00 61.00 70 ARG A CA 5
ATOM 7368 C C . ARG A 1 70 ? -10.164 -3.454 0.863 1.00 61.00 70 ARG A C 5
ATOM 7369 O O . ARG A 1 70 ? -10.270 -4.305 1.742 1.00 61.00 70 ARG A O 5
ATOM 7390 N N . SER A 1 71 ? -11.094 -3.270 -0.062 1.00 61.00 71 SER A N 5
ATOM 7391 C CA . SER A 1 71 ? -12.274 -4.123 -0.124 1.00 61.00 71 SER A CA 5
ATOM 7392 C C . SER A 1 71 ? -11.945 -5.447 -0.817 1.00 61.00 71 SER A C 5
ATOM 7393 O O . SER A 1 71 ? -12.610 -6.460 -0.599 1.00 61.00 71 SER A O 5
ATOM 7401 N N . ALA A 1 72 ? -10.903 -5.434 -1.637 1.00 61.00 72 ALA A N 5
ATOM 7402 C CA . ALA A 1 72 ? -10.462 -6.635 -2.326 1.00 61.00 72 ALA A CA 5
ATOM 7403 C C . ALA A 1 72 ? -9.445 -7.410 -1.491 1.00 61.00 72 ALA A C 5
ATOM 7404 O O . ALA A 1 72 ? -9.269 -8.614 -1.674 1.00 61.00 72 ALA A O 5
ATOM 7411 N N . VAL A 1 73 ? -8.771 -6.719 -0.578 1.00 61.00 73 VAL A N 5
ATOM 7412 C CA . VAL A 1 73 ? -7.764 -7.361 0.260 1.00 61.00 73 VAL A CA 5
ATOM 7413 C C . VAL A 1 73 ? -8.244 -7.512 1.702 1.00 61.00 73 VAL A C 5
ATOM 7414 O O . VAL A 1 73 ? -8.490 -8.625 2.165 1.00 61.00 73 VAL A O 5
ATOM 7427 N N . ALA A 1 74 ? -8.390 -6.392 2.400 1.00 61.00 74 ALA A N 5
ATOM 7428 C CA . ALA A 1 74 ? -8.752 -6.410 3.817 1.00 61.00 74 ALA A CA 5
ATOM 7429 C C . ALA A 1 74 ? -10.157 -6.961 4.027 1.00 61.00 74 ALA A C 5
ATOM 7430 O O . ALA A 1 74 ? -10.400 -7.738 4.950 1.00 61.00 74 ALA A O 5
ATOM 7437 N N . ALA A 1 75 ? -11.079 -6.568 3.158 1.00 61.00 75 ALA A N 5
ATOM 7438 C CA . ALA A 1 75 ? -12.454 -7.044 3.242 1.00 61.00 75 ALA A CA 5
ATOM 7439 C C . ALA A 1 75 ? -12.553 -8.486 2.760 1.00 61.00 75 ALA A C 5
ATOM 7440 O O . ALA A 1 75 ? -13.565 -9.155 2.959 1.00 61.00 75 ALA A O 5
ATOM 7447 N N . HIS A 1 76 ? -11.484 -8.961 2.133 1.00 61.00 76 HIS A N 5
ATOM 7448 C CA . HIS A 1 76 ? -11.405 -10.347 1.699 1.00 61.00 76 HIS A CA 5
ATOM 7449 C C . HIS A 1 76 ? -10.820 -11.204 2.823 1.00 61.00 76 HIS A C 5
ATOM 7450 O O . HIS A 1 76 ? -10.602 -12.406 2.668 1.00 61.00 76 HIS A O 5
ATOM 7465 N N . GLY A 1 77 ? -10.596 -10.572 3.971 1.00 61.00 77 GLY A N 5
ATOM 7466 C CA . GLY A 1 77 ? -10.217 -11.299 5.169 1.00 61.00 77 GLY A CA 5
ATOM 7467 C C . GLY A 1 77 ? -11.426 -11.943 5.815 1.00 61.00 77 GLY A C 5
ATOM 7468 O O . GLY A 1 77 ? -11.379 -12.383 6.961 1.00 61.00 77 GLY A O 5
ATOM 7472 N N . GLU A 1 78 ? -12.504 -11.992 5.038 1.00 61.00 78 GLU A N 5
ATOM 7473 C CA . GLU A 1 78 ? -13.786 -12.576 5.422 1.00 61.00 78 GLU A CA 5
ATOM 7474 C C . GLU A 1 78 ? -13.638 -13.979 6.015 1.00 61.00 78 GLU A C 5
ATOM 7475 O O . GLU A 1 78 ? -14.467 -14.420 6.812 1.00 61.00 78 GLU A O 5
ATOM 7487 N N . LYS A 1 79 ? -12.581 -14.670 5.623 1.00 61.00 79 LYS A N 5
ATOM 7488 C CA . LYS A 1 79 ? -12.368 -16.045 6.043 1.00 61.00 79 LYS A CA 5
ATOM 7489 C C . LYS A 1 79 ? -11.400 -16.139 7.221 1.00 61.00 79 LYS A C 5
ATOM 7490 O O . LYS A 1 79 ? -10.995 -17.231 7.607 1.00 61.00 79 LYS A O 5
ATOM 7509 N N . ALA A 1 80 ? -11.042 -14.999 7.798 1.00 61.00 80 ALA A N 5
ATOM 7510 C CA . ALA A 1 80 ? -10.083 -14.988 8.894 1.00 61.00 80 ALA A CA 5
ATOM 7511 C C . ALA A 1 80 ? -10.355 -13.860 9.882 1.00 61.00 80 ALA A C 5
ATOM 7512 O O . ALA A 1 80 ? -9.442 -13.143 10.290 1.00 61.00 80 ALA A O 5
ATOM 7519 N N . LEU A 1 81 ? -11.609 -13.716 10.286 1.00 61.00 81 LEU A N 5
ATOM 7520 C CA . LEU A 1 81 ? -11.957 -12.747 11.314 1.00 61.00 81 LEU A CA 5
ATOM 7521 C C . LEU A 1 81 ? -11.643 -13.292 12.703 1.00 61.00 81 LEU A C 5
ATOM 7522 O O . LEU A 1 81 ? -12.532 -13.738 13.430 1.00 61.00 81 LEU A O 5
ATOM 7538 N N . LYS A 1 82 ? -10.366 -13.288 13.043 1.00 61.00 82 LYS A N 5
ATOM 7539 C CA . LYS A 1 82 ? -9.914 -13.704 14.362 1.00 61.00 82 LYS A CA 5
ATOM 7540 C C . LYS A 1 82 ? -9.717 -12.466 15.233 1.00 61.00 82 LYS A C 5
ATOM 7541 O O . LYS A 1 82 ? -9.421 -11.400 14.702 1.00 61.00 82 LYS A O 5
ATOM 7560 N N . VAL A 1 83 ? -9.891 -12.601 16.551 1.00 61.00 83 VAL A N 5
ATOM 7561 C CA . VAL A 1 83 ? -9.789 -11.461 17.474 1.00 61.00 83 VAL A CA 5
ATOM 7562 C C . VAL A 1 83 ? -8.515 -10.647 17.216 1.00 61.00 83 VAL A C 5
ATOM 7563 O O . VAL A 1 83 ? -8.520 -9.415 17.283 1.00 61.00 83 VAL A O 5
ATOM 7576 N N . THR A 1 84 ? -7.450 -11.359 16.893 1.00 61.00 84 THR A N 5
ATOM 7577 C CA . THR A 1 84 ? -6.180 -10.763 16.528 1.00 61.00 84 THR A CA 5
ATOM 7578 C C . THR A 1 84 ? -6.316 -9.903 15.272 1.00 61.00 84 THR A C 5
ATOM 7579 O O . THR A 1 84 ? -5.936 -8.730 15.258 1.00 61.00 84 THR A O 5
ATOM 7590 N N . MET A 1 85 ? -6.878 -10.502 14.228 1.00 61.00 85 MET A N 5
ATOM 7591 C CA . MET A 1 85 ? -7.058 -9.843 12.941 1.00 61.00 85 MET A CA 5
ATOM 7592 C C . MET A 1 85 ? -7.996 -8.647 13.059 1.00 61.00 85 MET A C 5
ATOM 7593 O O . MET A 1 85 ? -7.834 -7.646 12.363 1.00 61.00 85 MET A O 5
ATOM 7607 N N . ILE A 1 86 ? -8.963 -8.748 13.957 1.00 61.00 86 ILE A N 5
ATOM 7608 C CA . ILE A 1 86 ? -9.941 -7.688 14.145 1.00 61.00 86 ILE A CA 5
ATOM 7609 C C . ILE A 1 86 ? -9.302 -6.447 14.757 1.00 61.00 86 ILE A C 5
ATOM 7610 O O . ILE A 1 86 ? -9.721 -5.324 14.478 1.00 61.00 86 ILE A O 5
ATOM 7626 N N . GLN A 1 87 ? -8.272 -6.637 15.572 1.00 61.00 87 GLN A N 5
ATOM 7627 C CA . GLN A 1 87 ? -7.552 -5.498 16.123 1.00 61.00 87 GLN A CA 5
ATOM 7628 C C . GLN A 1 87 ? -6.864 -4.754 14.988 1.00 61.00 87 GLN A C 5
ATOM 7629 O O . GLN A 1 87 ? -6.721 -3.533 15.020 1.00 61.00 87 GLN A O 5
ATOM 7643 N N . LYS A 1 88 ? -6.477 -5.504 13.962 1.00 61.00 88 LYS A N 5
ATOM 7644 C CA . LYS A 1 88 ? -5.853 -4.920 12.787 1.00 61.00 88 LYS A CA 5
ATOM 7645 C C . LYS A 1 88 ? -6.904 -4.210 11.939 1.00 61.00 88 LYS A C 5
ATOM 7646 O O . LYS A 1 88 ? -6.584 -3.320 11.156 1.00 61.00 88 LYS A O 5
ATOM 7665 N N . TYR A 1 89 ? -8.163 -4.609 12.104 1.00 61.00 89 TYR A N 5
ATOM 7666 C CA . TYR A 1 89 ? -9.271 -3.925 11.451 1.00 61.00 89 TYR A CA 5
ATOM 7667 C C . TYR A 1 89 ? -9.644 -2.670 12.233 1.00 61.00 89 TYR A C 5
ATOM 7668 O O . TYR A 1 89 ? -10.201 -1.724 11.682 1.00 61.00 89 TYR A O 5
ATOM 7686 N N . ARG A 1 90 ? -9.337 -2.671 13.523 1.00 61.00 90 ARG A N 5
ATOM 7687 C CA . ARG A 1 90 ? -9.606 -1.518 14.372 1.00 61.00 90 ARG A CA 5
ATOM 7688 C C . ARG A 1 90 ? -8.536 -0.447 14.193 1.00 61.00 90 ARG A C 5
ATOM 7689 O O . ARG A 1 90 ? -8.778 0.733 14.441 1.00 61.00 90 ARG A O 5
ATOM 7710 N N . GLN A 1 91 ? -7.353 -0.862 13.755 1.00 61.00 91 GLN A N 5
ATOM 7711 C CA . GLN A 1 91 ? -6.302 0.088 13.404 1.00 61.00 91 GLN A CA 5
ATOM 7712 C C . GLN A 1 91 ? -6.450 0.479 11.937 1.00 61.00 91 GLN A C 5
ATOM 7713 O O . GLN A 1 91 ? -5.751 1.355 11.431 1.00 61.00 91 GLN A O 5
ATOM 7727 N N . LEU A 1 92 ? -7.387 -0.186 11.276 1.00 61.00 92 LEU A N 5
ATOM 7728 C CA . LEU A 1 92 ? -7.709 0.071 9.885 1.00 61.00 92 LEU A CA 5
ATOM 7729 C C . LEU A 1 92 ? -8.817 1.111 9.805 1.00 61.00 92 LEU A C 5
ATOM 7730 O O . LEU A 1 92 ? -9.891 0.919 10.375 1.00 61.00 92 LEU A O 5
ATOM 7746 N N . HIS A 1 93 ? -8.546 2.209 9.113 1.00 61.00 93 HIS A N 5
ATOM 7747 C CA . HIS A 1 93 ? -9.546 3.251 8.894 1.00 61.00 93 HIS A CA 5
ATOM 7748 C C . HIS A 1 93 ? -9.049 4.248 7.860 1.00 61.00 93 HIS A C 5
ATOM 7749 O O . HIS A 1 93 ? -9.520 4.265 6.724 1.00 61.00 93 HIS A O 5
ATOM 7764 N N . HIS A 1 94 ? -8.084 5.063 8.260 1.00 61.00 94 HIS A N 5
ATOM 7765 C CA . HIS A 1 94 ? -7.501 6.063 7.377 1.00 61.00 94 HIS A CA 5
ATOM 7766 C C . HIS A 1 94 ? -6.285 6.693 8.040 1.00 61.00 94 HIS A C 5
ATOM 7767 O O . HIS A 1 94 ? -6.417 7.592 8.870 1.00 61.00 94 HIS A O 5
ATOM 7782 N N . HIS A 1 95 ? -5.109 6.215 7.691 1.00 61.00 95 HIS A N 5
ATOM 7783 C CA . HIS A 1 95 ? -3.885 6.777 8.229 1.00 61.00 95 HIS A CA 5
ATOM 7784 C C . HIS A 1 95 ? -3.358 7.829 7.277 1.00 61.00 95 HIS A C 5
ATOM 7785 O O . HIS A 1 95 ? -3.249 8.998 7.684 1.00 61.00 95 HIS A O 5
ATOM 7801 N N . MET A 1 1 ? 17.454 5.753 20.402 1.00 61.00 1 MET A N 6
ATOM 7802 C CA . MET A 1 1 ? 17.168 6.110 18.996 1.00 61.00 1 MET A CA 6
ATOM 7803 C C . MET A 1 1 ? 16.433 7.440 18.933 1.00 61.00 1 MET A C 6
ATOM 7804 O O . MET A 1 1 ? 16.490 8.223 19.882 1.00 61.00 1 MET A O 6
ATOM 7820 N N . TYR A 1 2 ? 15.769 7.690 17.800 1.00 61.00 2 TYR A N 6
ATOM 7821 C CA . TYR A 1 2 ? 15.032 8.931 17.555 1.00 61.00 2 TYR A CA 6
ATOM 7822 C C . TYR A 1 2 ? 16.002 10.076 17.295 1.00 61.00 2 TYR A C 6
ATOM 7823 O O . TYR A 1 2 ? 16.178 10.484 16.146 1.00 61.00 2 TYR A O 6
ATOM 7841 N N . LEU A 1 3 ? 16.638 10.567 18.362 1.00 61.00 3 LEU A N 6
ATOM 7842 C CA . LEU A 1 3 ? 17.627 11.645 18.278 1.00 61.00 3 LEU A CA 6
ATOM 7843 C C . LEU A 1 3 ? 17.008 12.921 17.712 1.00 61.00 3 LEU A C 6
ATOM 7844 O O . LEU A 1 3 ? 16.517 13.768 18.461 1.00 61.00 3 LEU A O 6
ATOM 7860 N N . LYS A 1 4 ? 17.027 13.051 16.394 1.00 61.00 4 LYS A N 6
ATOM 7861 C CA . LYS A 1 4 ? 16.370 14.162 15.722 1.00 61.00 4 LYS A CA 6
ATOM 7862 C C . LYS A 1 4 ? 14.879 13.876 15.614 1.00 61.00 4 LYS A C 6
ATOM 7863 O O . LYS A 1 4 ? 14.049 14.592 16.176 1.00 61.00 4 LYS A O 6
ATOM 7882 N N . ARG A 1 5 ? 14.565 12.810 14.890 1.00 61.00 5 ARG A N 6
ATOM 7883 C CA . ARG A 1 5 ? 13.195 12.373 14.668 1.00 61.00 5 ARG A CA 6
ATOM 7884 C C . ARG A 1 5 ? 13.205 11.174 13.736 1.00 61.00 5 ARG A C 6
ATOM 7885 O O . ARG A 1 5 ? 13.937 11.162 12.747 1.00 61.00 5 ARG A O 6
ATOM 7906 N N . VAL A 1 6 ? 12.418 10.161 14.059 1.00 61.00 6 VAL A N 6
ATOM 7907 C CA . VAL A 1 6 ? 12.282 9.012 13.181 1.00 61.00 6 VAL A CA 6
ATOM 7908 C C . VAL A 1 6 ? 11.294 9.348 12.072 1.00 61.00 6 VAL A C 6
ATOM 7909 O O . VAL A 1 6 ? 10.222 9.891 12.341 1.00 61.00 6 VAL A O 6
ATOM 7922 N N . ASP A 1 7 ? 11.666 9.057 10.831 1.00 61.00 7 ASP A N 6
ATOM 7923 C CA . ASP A 1 7 ? 10.805 9.339 9.687 1.00 61.00 7 ASP A CA 6
ATOM 7924 C C . ASP A 1 7 ? 9.675 8.313 9.627 1.00 61.00 7 ASP A C 6
ATOM 7925 O O . ASP A 1 7 ? 9.719 7.366 8.834 1.00 61.00 7 ASP A O 6
ATOM 7934 N N . GLY A 1 8 ? 8.695 8.484 10.511 1.00 61.00 8 GLY A N 6
ATOM 7935 C CA . GLY A 1 8 ? 7.578 7.563 10.589 1.00 61.00 8 GLY A CA 6
ATOM 7936 C C . GLY A 1 8 ? 8.023 6.144 10.890 1.00 61.00 8 GLY A C 6
ATOM 7937 O O . GLY A 1 8 ? 9.091 5.929 11.466 1.00 61.00 8 GLY A O 6
ATOM 7941 N N . PRO A 1 9 ? 7.204 5.147 10.544 1.00 61.00 9 PRO A N 6
ATOM 7942 C CA . PRO A 1 9 ? 7.594 3.748 10.621 1.00 61.00 9 PRO A CA 6
ATOM 7943 C C . PRO A 1 9 ? 8.411 3.339 9.404 1.00 61.00 9 PRO A C 6
ATOM 7944 O O . PRO A 1 9 ? 7.994 3.552 8.267 1.00 61.00 9 PRO A O 6
ATOM 7955 N N . ARG A 1 10 ? 9.584 2.779 9.647 1.00 61.00 10 ARG A N 6
ATOM 7956 C CA . ARG A 1 10 ? 10.423 2.290 8.567 1.00 61.00 10 ARG A CA 6
ATOM 7957 C C . ARG A 1 10 ? 9.900 0.947 8.075 1.00 61.00 10 ARG A C 6
ATOM 7958 O O . ARG A 1 10 ? 10.017 0.615 6.893 1.00 61.00 10 ARG A O 6
ATOM 7979 N N . GLN A 1 11 ? 9.309 0.190 8.987 1.00 61.00 11 GLN A N 6
ATOM 7980 C CA . GLN A 1 11 ? 8.818 -1.138 8.677 1.00 61.00 11 GLN A CA 6
ATOM 7981 C C . GLN A 1 11 ? 7.712 -1.531 9.647 1.00 61.00 11 GLN A C 6
ATOM 7982 O O . GLN A 1 11 ? 7.769 -1.198 10.831 1.00 61.00 11 GLN A O 6
ATOM 7996 N N . VAL A 1 12 ? 6.700 -2.212 9.135 1.00 61.00 12 VAL A N 6
ATOM 7997 C CA . VAL A 1 12 ? 5.582 -2.657 9.954 1.00 61.00 12 VAL A CA 6
ATOM 7998 C C . VAL A 1 12 ? 5.402 -4.163 9.839 1.00 61.00 12 VAL A C 6
ATOM 7999 O O . VAL A 1 12 ? 5.821 -4.775 8.855 1.00 61.00 12 VAL A O 6
ATOM 8012 N N . THR A 1 13 ? 4.791 -4.756 10.847 1.00 61.00 13 THR A N 6
ATOM 8013 C CA . THR A 1 13 ? 4.577 -6.189 10.871 1.00 61.00 13 THR A CA 6
ATOM 8014 C C . THR A 1 13 ? 3.200 -6.545 10.308 1.00 61.00 13 THR A C 6
ATOM 8015 O O . THR A 1 13 ? 2.198 -5.895 10.624 1.00 61.00 13 THR A O 6
ATOM 8026 N N . LEU A 1 14 ? 3.160 -7.563 9.461 1.00 61.00 14 LEU A N 6
ATOM 8027 C CA . LEU A 1 14 ? 1.907 -8.033 8.884 1.00 61.00 14 LEU A CA 6
ATOM 8028 C C . LEU A 1 14 ? 1.285 -9.100 9.774 1.00 61.00 14 LEU A C 6
ATOM 8029 O O . LEU A 1 14 ? 1.987 -9.764 10.541 1.00 61.00 14 LEU A O 6
ATOM 8045 N N . PRO A 1 15 ? -0.039 -9.296 9.673 1.00 61.00 15 PRO A N 6
ATOM 8046 C CA . PRO A 1 15 ? -0.722 -10.411 10.331 1.00 61.00 15 PRO A CA 6
ATOM 8047 C C . PRO A 1 15 ? -0.315 -11.728 9.685 1.00 61.00 15 PRO A C 6
ATOM 8048 O O . PRO A 1 15 ? -0.549 -12.810 10.219 1.00 61.00 15 PRO A O 6
ATOM 8059 N N . ASP A 1 16 ? 0.300 -11.603 8.517 1.00 61.00 16 ASP A N 6
ATOM 8060 C CA . ASP A 1 16 ? 0.840 -12.737 7.784 1.00 61.00 16 ASP A CA 6
ATOM 8061 C C . ASP A 1 16 ? 2.136 -13.204 8.437 1.00 61.00 16 ASP A C 6
ATOM 8062 O O . ASP A 1 16 ? 2.625 -14.299 8.162 1.00 61.00 16 ASP A O 6
ATOM 8071 N N . GLY A 1 17 ? 2.687 -12.358 9.306 1.00 61.00 17 GLY A N 6
ATOM 8072 C CA . GLY A 1 17 ? 3.956 -12.654 9.947 1.00 61.00 17 GLY A CA 6
ATOM 8073 C C . GLY A 1 17 ? 5.120 -12.056 9.184 1.00 61.00 17 GLY A C 6
ATOM 8074 O O . GLY A 1 17 ? 6.282 -12.265 9.534 1.00 61.00 17 GLY A O 6
ATOM 8078 N N . THR A 1 18 ? 4.795 -11.316 8.141 1.00 61.00 18 THR A N 6
ATOM 8079 C CA . THR A 1 18 ? 5.793 -10.725 7.264 1.00 61.00 18 THR A CA 6
ATOM 8080 C C . THR A 1 18 ? 6.215 -9.336 7.763 1.00 61.00 18 THR A C 6
ATOM 8081 O O . THR A 1 18 ? 5.592 -8.778 8.672 1.00 61.00 18 THR A O 6
ATOM 8092 N N . VAL A 1 19 ? 7.276 -8.794 7.171 1.00 61.00 19 VAL A N 6
ATOM 8093 C CA . VAL A 1 19 ? 7.724 -7.436 7.460 1.00 61.00 19 VAL A CA 6
ATOM 8094 C C . VAL A 1 19 ? 7.569 -6.564 6.218 1.00 61.00 19 VAL A C 6
ATOM 8095 O O . VAL A 1 19 ? 8.054 -6.913 5.140 1.00 61.00 19 VAL A O 6
ATOM 8108 N N . LEU A 1 20 ? 6.882 -5.444 6.374 1.00 61.00 20 LEU A N 6
ATOM 8109 C CA . LEU A 1 20 ? 6.645 -4.525 5.272 1.00 61.00 20 LEU A CA 6
ATOM 8110 C C . LEU A 1 20 ? 7.337 -3.197 5.542 1.00 61.00 20 LEU A C 6
ATOM 8111 O O . LEU A 1 20 ? 6.893 -2.414 6.382 1.00 61.00 20 LEU A O 6
ATOM 8127 N N . SER A 1 21 ? 8.442 -2.963 4.855 1.00 61.00 21 SER A N 6
ATOM 8128 C CA . SER A 1 21 ? 9.189 -1.733 5.033 1.00 61.00 21 SER A CA 6
ATOM 8129 C C . SER A 1 21 ? 8.765 -0.698 4.001 1.00 61.00 21 SER A C 6
ATOM 8130 O O . SER A 1 21 ? 8.049 -1.012 3.049 1.00 61.00 21 SER A O 6
ATOM 8138 N N . ARG A 1 22 ? 9.223 0.533 4.186 1.00 61.00 22 ARG A N 6
ATOM 8139 C CA . ARG A 1 22 ? 8.945 1.608 3.241 1.00 61.00 22 ARG A CA 6
ATOM 8140 C C . ARG A 1 22 ? 9.626 1.348 1.896 1.00 61.00 22 ARG A C 6
ATOM 8141 O O . ARG A 1 22 ? 9.321 2.003 0.900 1.00 61.00 22 ARG A O 6
ATOM 8162 N N . ALA A 1 23 ? 10.543 0.387 1.876 1.00 61.00 23 ALA A N 6
ATOM 8163 C CA . ALA A 1 23 ? 11.229 0.012 0.647 1.00 61.00 23 ALA A CA 6
ATOM 8164 C C . ALA A 1 23 ? 10.570 -1.211 0.018 1.00 61.00 23 ALA A C 6
ATOM 8165 O O . ALA A 1 23 ? 10.908 -1.606 -1.099 1.00 61.00 23 ALA A O 6
ATOM 8172 N N . ASP A 1 24 ? 9.628 -1.812 0.739 1.00 61.00 24 ASP A N 6
ATOM 8173 C CA . ASP A 1 24 ? 8.874 -2.945 0.211 1.00 61.00 24 ASP A CA 6
ATOM 8174 C C . ASP A 1 24 ? 7.682 -2.447 -0.586 1.00 61.00 24 ASP A C 6
ATOM 8175 O O . ASP A 1 24 ? 7.041 -3.213 -1.310 1.00 61.00 24 ASP A O 6
ATOM 8184 N N . LEU A 1 25 ? 7.379 -1.162 -0.429 1.00 61.00 25 LEU A N 6
ATOM 8185 C CA . LEU A 1 25 ? 6.364 -0.508 -1.239 1.00 61.00 25 LEU A CA 6
ATOM 8186 C C . LEU A 1 25 ? 6.707 -0.657 -2.718 1.00 61.00 25 LEU A C 6
ATOM 8187 O O . LEU A 1 25 ? 7.835 -0.379 -3.129 1.00 61.00 25 LEU A O 6
ATOM 8203 N N . PRO A 1 26 ? 5.741 -1.108 -3.528 1.00 61.00 26 PRO A N 6
ATOM 8204 C CA . PRO A 1 26 ? 5.941 -1.338 -4.962 1.00 61.00 26 PRO A CA 6
ATOM 8205 C C . PRO A 1 26 ? 6.415 -0.077 -5.690 1.00 61.00 26 PRO A C 6
ATOM 8206 O O . PRO A 1 26 ? 6.085 1.044 -5.293 1.00 61.00 26 PRO A O 6
ATOM 8217 N N . PRO A 1 27 ? 7.215 -0.243 -6.754 1.00 61.00 27 PRO A N 6
ATOM 8218 C CA . PRO A 1 27 ? 7.767 0.881 -7.515 1.00 61.00 27 PRO A CA 6
ATOM 8219 C C . PRO A 1 27 ? 6.691 1.662 -8.264 1.00 61.00 27 PRO A C 6
ATOM 8220 O O . PRO A 1 27 ? 5.635 1.125 -8.601 1.00 61.00 27 PRO A O 6
ATOM 8231 N N . LEU A 1 28 ? 6.979 2.930 -8.540 1.00 61.00 28 LEU A N 6
ATOM 8232 C CA . LEU A 1 28 ? 6.037 3.804 -9.235 1.00 61.00 28 LEU A CA 6
ATOM 8233 C C . LEU A 1 28 ? 5.861 3.367 -10.685 1.00 61.00 28 LEU A C 6
ATOM 8234 O O . LEU A 1 28 ? 4.899 3.750 -11.358 1.00 61.00 28 LEU A O 6
ATOM 8250 N N . ASP A 1 29 ? 6.802 2.556 -11.158 1.00 61.00 29 ASP A N 6
ATOM 8251 C CA . ASP A 1 29 ? 6.746 2.010 -12.507 1.00 61.00 29 ASP A CA 6
ATOM 8252 C C . ASP A 1 29 ? 5.594 1.034 -12.638 1.00 61.00 29 ASP A C 6
ATOM 8253 O O . ASP A 1 29 ? 5.101 0.786 -13.739 1.00 61.00 29 ASP A O 6
ATOM 8262 N N . THR A 1 30 ? 5.169 0.481 -11.510 1.00 61.00 30 THR A N 6
ATOM 8263 C CA . THR A 1 30 ? 4.060 -0.445 -11.501 1.00 61.00 30 THR A CA 6
ATOM 8264 C C . THR A 1 30 ? 2.772 0.262 -11.883 1.00 61.00 30 THR A C 6
ATOM 8265 O O . THR A 1 30 ? 2.292 1.151 -11.178 1.00 61.00 30 THR A O 6
ATOM 8276 N N . ARG A 1 31 ? 2.239 -0.118 -13.025 1.00 61.00 31 ARG A N 6
ATOM 8277 C CA . ARG A 1 31 ? 0.997 0.436 -13.503 1.00 61.00 31 ARG A CA 6
ATOM 8278 C C . ARG A 1 31 ? -0.026 -0.679 -13.626 1.00 61.00 31 ARG A C 6
ATOM 8279 O O . ARG A 1 31 ? -1.190 -0.519 -13.262 1.00 61.00 31 ARG A O 6
ATOM 8300 N N . ARG A 1 32 ? 0.420 -1.821 -14.130 1.00 61.00 32 ARG A N 6
ATOM 8301 C CA . ARG A 1 32 ? -0.388 -3.021 -14.059 1.00 61.00 32 ARG A CA 6
ATOM 8302 C C . ARG A 1 32 ? -0.302 -3.567 -12.641 1.00 61.00 32 ARG A C 6
ATOM 8303 O O . ARG A 1 32 ? 0.526 -4.427 -12.333 1.00 61.00 32 ARG A O 6
ATOM 8324 N N . TRP A 1 33 ? -1.111 -2.994 -11.771 1.00 61.00 33 TRP A N 6
ATOM 8325 C CA . TRP A 1 33 ? -1.139 -3.381 -10.372 1.00 61.00 33 TRP A CA 6
ATOM 8326 C C . TRP A 1 33 ? -1.656 -4.799 -10.190 1.00 61.00 33 TRP A C 6
ATOM 8327 O O . TRP A 1 33 ? -2.791 -5.113 -10.551 1.00 61.00 33 TRP A O 6
ATOM 8348 N N . VAL A 1 34 ? -0.813 -5.650 -9.631 1.00 61.00 34 VAL A N 6
ATOM 8349 C CA . VAL A 1 34 ? -1.227 -6.993 -9.266 1.00 61.00 34 VAL A CA 6
ATOM 8350 C C . VAL A 1 34 ? -1.677 -7.007 -7.811 1.00 61.00 34 VAL A C 6
ATOM 8351 O O . VAL A 1 34 ? -1.349 -6.090 -7.051 1.00 61.00 34 VAL A O 6
ATOM 8364 N N . ALA A 1 35 ? -2.418 -8.041 -7.429 1.00 61.00 35 ALA A N 6
ATOM 8365 C CA . ALA A 1 35 ? -2.976 -8.139 -6.084 1.00 61.00 35 ALA A CA 6
ATOM 8366 C C . ALA A 1 35 ? -1.895 -8.014 -5.015 1.00 61.00 35 ALA A C 6
ATOM 8367 O O . ALA A 1 35 ? -2.082 -7.327 -4.015 1.00 61.00 35 ALA A O 6
ATOM 8374 N N . SER A 1 36 ? -0.759 -8.663 -5.241 1.00 61.00 36 SER A N 6
ATOM 8375 C CA . SER A 1 36 ? 0.337 -8.650 -4.278 1.00 61.00 36 SER A CA 6
ATOM 8376 C C . SER A 1 36 ? 0.846 -7.231 -4.014 1.00 61.00 36 SER A C 6
ATOM 8377 O O . SER A 1 36 ? 1.119 -6.863 -2.869 1.00 61.00 36 SER A O 6
ATOM 8385 N N . ARG A 1 37 ? 0.946 -6.427 -5.071 1.00 61.00 37 ARG A N 6
ATOM 8386 C CA . ARG A 1 37 ? 1.468 -5.068 -4.947 1.00 61.00 37 ARG A CA 6
ATOM 8387 C C . ARG A 1 37 ? 0.402 -4.129 -4.397 1.00 61.00 37 ARG A C 6
ATOM 8388 O O . ARG A 1 37 ? 0.710 -3.194 -3.661 1.00 61.00 37 ARG A O 6
ATOM 8409 N N . LYS A 1 38 ? -0.852 -4.395 -4.741 1.00 61.00 38 LYS A N 6
ATOM 8410 C CA . LYS A 1 38 ? -1.969 -3.648 -4.172 1.00 61.00 38 LYS A CA 6
ATOM 8411 C C . LYS A 1 38 ? -2.079 -3.914 -2.674 1.00 61.00 38 LYS A C 6
ATOM 8412 O O . LYS A 1 38 ? -2.284 -2.995 -1.879 1.00 61.00 38 LYS A O 6
ATOM 8431 N N . ALA A 1 39 ? -1.930 -5.182 -2.301 1.00 61.00 39 ALA A N 6
ATOM 8432 C CA . ALA A 1 39 ? -1.992 -5.591 -0.906 1.00 61.00 39 ALA A CA 6
ATOM 8433 C C . ALA A 1 39 ? -0.893 -4.926 -0.087 1.00 61.00 39 ALA A C 6
ATOM 8434 O O . ALA A 1 39 ? -1.122 -4.516 1.047 1.00 61.00 39 ALA A O 6
ATOM 8441 N N . ALA A 1 40 ? 0.293 -4.811 -0.667 1.00 61.00 40 ALA A N 6
ATOM 8442 C CA . ALA A 1 40 ? 1.416 -4.184 0.018 1.00 61.00 40 ALA A CA 6
ATOM 8443 C C . ALA A 1 40 ? 1.092 -2.737 0.377 1.00 61.00 40 ALA A C 6
ATOM 8444 O O . ALA A 1 40 ? 1.340 -2.295 1.498 1.00 61.00 40 ALA A O 6
ATOM 8451 N N . VAL A 1 41 ? 0.505 -2.015 -0.568 1.00 61.00 41 VAL A N 6
ATOM 8452 C CA . VAL A 1 41 ? 0.160 -0.617 -0.353 1.00 61.00 41 VAL A CA 6
ATOM 8453 C C . VAL A 1 41 ? -0.932 -0.470 0.704 1.00 61.00 41 VAL A C 6
ATOM 8454 O O . VAL A 1 41 ? -0.802 0.325 1.636 1.00 61.00 41 VAL A O 6
ATOM 8467 N N . VAL A 1 42 ? -1.998 -1.251 0.571 1.00 61.00 42 VAL A N 6
ATOM 8468 C CA . VAL A 1 42 ? -3.125 -1.147 1.488 1.00 61.00 42 VAL A CA 6
ATOM 8469 C C . VAL A 1 42 ? -2.734 -1.576 2.904 1.00 61.00 42 VAL A C 6
ATOM 8470 O O . VAL A 1 42 ? -3.121 -0.935 3.882 1.00 61.00 42 VAL A O 6
ATOM 8483 N N . LYS A 1 43 ? -1.935 -2.636 3.018 1.00 61.00 43 LYS A N 6
ATOM 8484 C CA . LYS A 1 43 ? -1.480 -3.103 4.322 1.00 61.00 43 LYS A CA 6
ATOM 8485 C C . LYS A 1 43 ? -0.576 -2.063 4.975 1.00 61.00 43 LYS A C 6
ATOM 8486 O O . LYS A 1 43 ? -0.607 -1.878 6.194 1.00 61.00 43 LYS A O 6
ATOM 8505 N N . ALA A 1 44 ? 0.212 -1.376 4.158 1.00 61.00 44 ALA A N 6
ATOM 8506 C CA . ALA A 1 44 ? 1.084 -0.317 4.645 1.00 61.00 44 ALA A CA 6
ATOM 8507 C C . ALA A 1 44 ? 0.266 0.776 5.315 1.00 61.00 44 ALA A C 6
ATOM 8508 O O . ALA A 1 44 ? 0.593 1.235 6.408 1.00 61.00 44 ALA A O 6
ATOM 8515 N N . VAL A 1 45 ? -0.812 1.171 4.655 1.00 61.00 45 VAL A N 6
ATOM 8516 C CA . VAL A 1 45 ? -1.687 2.222 5.153 1.00 61.00 45 VAL A CA 6
ATOM 8517 C C . VAL A 1 45 ? -2.415 1.789 6.425 1.00 61.00 45 VAL A C 6
ATOM 8518 O O . VAL A 1 45 ? -2.485 2.542 7.397 1.00 61.00 45 VAL A O 6
ATOM 8531 N N . ILE A 1 46 ? -2.940 0.571 6.413 1.00 61.00 46 ILE A N 6
ATOM 8532 C CA . ILE A 1 46 ? -3.715 0.056 7.537 1.00 61.00 46 ILE A CA 6
ATOM 8533 C C . ILE A 1 46 ? -2.845 -0.104 8.788 1.00 61.00 46 ILE A C 6
ATOM 8534 O O . ILE A 1 46 ? -3.290 0.175 9.902 1.00 61.00 46 ILE A O 6
ATOM 8550 N N . HIS A 1 47 ? -1.599 -0.526 8.605 1.00 61.00 47 HIS A N 6
ATOM 8551 C CA . HIS A 1 47 ? -0.702 -0.727 9.742 1.00 61.00 47 HIS A CA 6
ATOM 8552 C C . HIS A 1 47 ? -0.071 0.586 10.190 1.00 61.00 47 HIS A C 6
ATOM 8553 O O . HIS A 1 47 ? 0.443 0.690 11.303 1.00 61.00 47 HIS A O 6
ATOM 8568 N N . GLY A 1 48 ? -0.102 1.586 9.326 1.00 61.00 48 GLY A N 6
ATOM 8569 C CA . GLY A 1 48 ? 0.389 2.895 9.703 1.00 61.00 48 GLY A CA 6
ATOM 8570 C C . GLY A 1 48 ? 1.749 3.216 9.114 1.00 61.00 48 GLY A C 6
ATOM 8571 O O . GLY A 1 48 ? 2.302 4.281 9.387 1.00 61.00 48 GLY A O 6
ATOM 8575 N N . LEU A 1 49 ? 2.281 2.300 8.304 1.00 61.00 49 LEU A N 6
ATOM 8576 C CA . LEU A 1 49 ? 3.563 2.508 7.627 1.00 61.00 49 LEU A CA 6
ATOM 8577 C C . LEU A 1 49 ? 3.512 3.800 6.822 1.00 61.00 49 LEU A C 6
ATOM 8578 O O . LEU A 1 49 ? 4.368 4.673 6.958 1.00 61.00 49 LEU A O 6
ATOM 8594 N N . ILE A 1 50 ? 2.488 3.910 5.992 1.00 61.00 50 ILE A N 6
ATOM 8595 C CA . ILE A 1 50 ? 2.214 5.129 5.258 1.00 61.00 50 ILE A CA 6
ATOM 8596 C C . ILE A 1 50 ? 0.757 5.508 5.468 1.00 61.00 50 ILE A C 6
ATOM 8597 O O . ILE A 1 50 ? 0.047 4.848 6.228 1.00 61.00 50 ILE A O 6
ATOM 8613 N N . THR A 1 51 ? 0.305 6.553 4.804 1.00 61.00 51 THR A N 6
ATOM 8614 C CA . THR A 1 51 ? -1.086 6.947 4.895 1.00 61.00 51 THR A CA 6
ATOM 8615 C C . THR A 1 51 ? -1.717 6.983 3.507 1.00 61.00 51 THR A C 6
ATOM 8616 O O . THR A 1 51 ? -1.012 6.926 2.496 1.00 61.00 51 THR A O 6
ATOM 8627 N N . GLU A 1 52 ? -3.041 7.067 3.468 1.00 61.00 52 GLU A N 6
ATOM 8628 C CA . GLU A 1 52 ? -3.787 7.084 2.216 1.00 61.00 52 GLU A CA 6
ATOM 8629 C C . GLU A 1 52 ? -3.315 8.197 1.299 1.00 61.00 52 GLU A C 6
ATOM 8630 O O . GLU A 1 52 ? -3.043 7.973 0.122 1.00 61.00 52 GLU A O 6
ATOM 8642 N N . ARG A 1 53 ? -3.193 9.389 1.856 1.00 61.00 53 ARG A N 6
ATOM 8643 C CA . ARG A 1 53 ? -2.799 10.558 1.084 1.00 61.00 53 ARG A CA 6
ATOM 8644 C C . ARG A 1 53 ? -1.391 10.389 0.513 1.00 61.00 53 ARG A C 6
ATOM 8645 O O . ARG A 1 53 ? -1.070 10.922 -0.547 1.00 61.00 53 ARG A O 6
ATOM 8666 N N . GLU A 1 54 ? -0.568 9.632 1.225 1.00 61.00 54 GLU A N 6
ATOM 8667 C CA . GLU A 1 54 ? 0.791 9.344 0.793 1.00 61.00 54 GLU A CA 6
ATOM 8668 C C . GLU A 1 54 ? 0.775 8.387 -0.394 1.00 61.00 54 GLU A C 6
ATOM 8669 O O . GLU A 1 54 ? 1.438 8.617 -1.407 1.00 61.00 54 GLU A O 6
ATOM 8681 N N . ALA A 1 55 ? -0.016 7.329 -0.275 1.00 61.00 55 ALA A N 6
ATOM 8682 C CA . ALA A 1 55 ? -0.100 6.311 -1.310 1.00 61.00 55 ALA A CA 6
ATOM 8683 C C . ALA A 1 55 ? -0.733 6.869 -2.578 1.00 61.00 55 ALA A C 6
ATOM 8684 O O . ALA A 1 55 ? -0.192 6.720 -3.677 1.00 61.00 55 ALA A O 6
ATOM 8691 N N . LEU A 1 56 ? -1.871 7.534 -2.414 1.00 61.00 56 LEU A N 6
ATOM 8692 C CA . LEU A 1 56 ? -2.620 8.072 -3.544 1.00 61.00 56 LEU A CA 6
ATOM 8693 C C . LEU A 1 56 ? -1.788 9.092 -4.311 1.00 61.00 56 LEU A C 6
ATOM 8694 O O . LEU A 1 56 ? -1.853 9.163 -5.537 1.00 61.00 56 LEU A O 6
ATOM 8710 N N . ASP A 1 57 ? -0.993 9.867 -3.584 1.00 61.00 57 ASP A N 6
ATOM 8711 C CA . ASP A 1 57 ? -0.179 10.907 -4.200 1.00 61.00 57 ASP A CA 6
ATOM 8712 C C . ASP A 1 57 ? 0.946 10.310 -5.035 1.00 61.00 57 ASP A C 6
ATOM 8713 O O . ASP A 1 57 ? 1.065 10.596 -6.228 1.00 61.00 57 ASP A O 6
ATOM 8722 N N . ARG A 1 58 ? 1.762 9.470 -4.409 1.00 61.00 58 ARG A N 6
ATOM 8723 C CA . ARG A 1 58 ? 2.943 8.920 -5.069 1.00 61.00 58 ARG A CA 6
ATOM 8724 C C . ARG A 1 58 ? 2.567 8.002 -6.232 1.00 61.00 58 ARG A C 6
ATOM 8725 O O . ARG A 1 58 ? 3.223 8.008 -7.271 1.00 61.00 58 ARG A O 6
ATOM 8746 N N . TYR A 1 59 ? 1.504 7.225 -6.070 1.00 61.00 59 TYR A N 6
ATOM 8747 C CA . TYR A 1 59 ? 1.126 6.254 -7.088 1.00 61.00 59 TYR A CA 6
ATOM 8748 C C . TYR A 1 59 ? 0.116 6.826 -8.075 1.00 61.00 59 TYR A C 6
ATOM 8749 O O . TYR A 1 59 ? -0.303 6.131 -9.000 1.00 61.00 59 TYR A O 6
ATOM 8767 N N . SER A 1 60 ? -0.265 8.089 -7.877 1.00 61.00 60 SER A N 6
ATOM 8768 C CA . SER A 1 60 ? -1.231 8.754 -8.755 1.00 61.00 60 SER A CA 6
ATOM 8769 C C . SER A 1 60 ? -2.560 7.995 -8.770 1.00 61.00 60 SER A C 6
ATOM 8770 O O . SER A 1 60 ? -3.214 7.873 -9.806 1.00 61.00 60 SER A O 6
ATOM 8778 N N . LEU A 1 61 ? -2.954 7.503 -7.605 1.00 61.00 61 LEU A N 6
ATOM 8779 C CA . LEU A 1 61 ? -4.171 6.718 -7.473 1.00 61.00 61 LEU A CA 6
ATOM 8780 C C . LEU A 1 61 ? -5.343 7.607 -7.088 1.00 61.00 61 LEU A C 6
ATOM 8781 O O . LEU A 1 61 ? -5.161 8.763 -6.712 1.00 61.00 61 LEU A O 6
ATOM 8797 N N . SER A 1 62 ? -6.539 7.059 -7.181 1.00 61.00 62 SER A N 6
ATOM 8798 C CA . SER A 1 62 ? -7.730 7.761 -6.744 1.00 61.00 62 SER A CA 6
ATOM 8799 C C . SER A 1 62 ? -8.224 7.155 -5.436 1.00 61.00 62 SER A C 6
ATOM 8800 O O . SER A 1 62 ? -7.968 5.982 -5.154 1.00 61.00 62 SER A O 6
ATOM 8808 N N . GLU A 1 63 ? -8.914 7.954 -4.638 1.00 61.00 63 GLU A N 6
ATOM 8809 C CA . GLU A 1 63 ? -9.378 7.522 -3.330 1.00 61.00 63 GLU A CA 6
ATOM 8810 C C . GLU A 1 63 ? -10.378 6.371 -3.461 1.00 61.00 63 GLU A C 6
ATOM 8811 O O . GLU A 1 63 ? -10.389 5.445 -2.647 1.00 61.00 63 GLU A O 6
ATOM 8823 N N . GLU A 1 64 ? -11.192 6.416 -4.510 1.00 61.00 64 GLU A N 6
ATOM 8824 C CA . GLU A 1 64 ? -12.157 5.354 -4.787 1.00 61.00 64 GLU A CA 6
ATOM 8825 C C . GLU A 1 64 ? -11.450 4.083 -5.262 1.00 61.00 64 GLU A C 6
ATOM 8826 O O . GLU A 1 64 ? -11.974 2.978 -5.123 1.00 61.00 64 GLU A O 6
ATOM 8838 N N . GLU A 1 65 ? -10.257 4.251 -5.816 1.00 61.00 65 GLU A N 6
ATOM 8839 C CA . GLU A 1 65 ? -9.443 3.125 -6.257 1.00 61.00 65 GLU A CA 6
ATOM 8840 C C . GLU A 1 65 ? -8.929 2.368 -5.036 1.00 61.00 65 GLU A C 6
ATOM 8841 O O . GLU A 1 65 ? -9.101 1.152 -4.919 1.00 61.00 65 GLU A O 6
ATOM 8853 N N . PHE A 1 66 ? -8.345 3.109 -4.098 1.00 61.00 66 PHE A N 6
ATOM 8854 C CA . PHE A 1 66 ? -7.818 2.520 -2.875 1.00 61.00 66 PHE A CA 6
ATOM 8855 C C . PHE A 1 66 ? -8.945 1.884 -2.063 1.00 61.00 66 PHE A C 6
ATOM 8856 O O . PHE A 1 66 ? -8.731 0.909 -1.334 1.00 61.00 66 PHE A O 6
ATOM 8873 N N . ALA A 1 67 ? -10.146 2.440 -2.193 1.00 61.00 67 ALA A N 6
ATOM 8874 C CA . ALA A 1 67 ? -11.327 1.869 -1.559 1.00 61.00 67 ALA A CA 6
ATOM 8875 C C . ALA A 1 67 ? -11.565 0.448 -2.055 1.00 61.00 67 ALA A C 6
ATOM 8876 O O . ALA A 1 67 ? -11.907 -0.441 -1.277 1.00 61.00 67 ALA A O 6
ATOM 8883 N N . LEU A 1 68 ? -11.361 0.235 -3.353 1.00 61.00 68 LEU A N 6
ATOM 8884 C CA . LEU A 1 68 ? -11.496 -1.091 -3.941 1.00 61.00 68 LEU A CA 6
ATOM 8885 C C . LEU A 1 68 ? -10.402 -2.010 -3.416 1.00 61.00 68 LEU A C 6
ATOM 8886 O O . LEU A 1 68 ? -10.660 -3.164 -3.073 1.00 61.00 68 LEU A O 6
ATOM 8902 N N . TRP A 1 69 ? -9.181 -1.482 -3.345 1.00 61.00 69 TRP A N 6
ATOM 8903 C CA . TRP A 1 69 ? -8.036 -2.248 -2.844 1.00 61.00 69 TRP A CA 6
ATOM 8904 C C . TRP A 1 69 ? -8.322 -2.823 -1.461 1.00 61.00 69 TRP A C 6
ATOM 8905 O O . TRP A 1 69 ? -8.228 -4.032 -1.249 1.00 61.00 69 TRP A O 6
ATOM 8926 N N . ARG A 1 70 ? -8.692 -1.954 -0.528 1.00 61.00 70 ARG A N 6
ATOM 8927 C CA . ARG A 1 70 ? -8.896 -2.362 0.855 1.00 61.00 70 ARG A CA 6
ATOM 8928 C C . ARG A 1 70 ? -10.140 -3.238 0.994 1.00 61.00 70 ARG A C 6
ATOM 8929 O O . ARG A 1 70 ? -10.199 -4.108 1.866 1.00 61.00 70 ARG A O 6
ATOM 8950 N N . SER A 1 71 ? -11.116 -3.028 0.120 1.00 61.00 71 SER A N 6
ATOM 8951 C CA . SER A 1 71 ? -12.351 -3.797 0.163 1.00 61.00 71 SER A CA 6
ATOM 8952 C C . SER A 1 71 ? -12.121 -5.201 -0.392 1.00 61.00 71 SER A C 6
ATOM 8953 O O . SER A 1 71 ? -12.791 -6.156 -0.001 1.00 61.00 71 SER A O 6
ATOM 8961 N N . ALA A 1 72 ? -11.168 -5.327 -1.302 1.00 61.00 72 ALA A N 6
ATOM 8962 C CA . ALA A 1 72 ? -10.856 -6.617 -1.894 1.00 61.00 72 ALA A CA 6
ATOM 8963 C C . ALA A 1 72 ? -9.857 -7.394 -1.045 1.00 61.00 72 ALA A C 6
ATOM 8964 O O . ALA A 1 72 ? -9.973 -8.610 -0.900 1.00 61.00 72 ALA A O 6
ATOM 8971 N N . VAL A 1 73 ? -8.874 -6.697 -0.488 1.00 61.00 73 VAL A N 6
ATOM 8972 C CA . VAL A 1 73 ? -7.829 -7.353 0.289 1.00 61.00 73 VAL A CA 6
ATOM 8973 C C . VAL A 1 73 ? -8.261 -7.563 1.738 1.00 61.00 73 VAL A C 6
ATOM 8974 O O . VAL A 1 73 ? -8.447 -8.697 2.179 1.00 61.00 73 VAL A O 6
ATOM 8987 N N . ALA A 1 74 ? -8.437 -6.472 2.469 1.00 61.00 74 ALA A N 6
ATOM 8988 C CA . ALA A 1 74 ? -8.740 -6.550 3.893 1.00 61.00 74 ALA A CA 6
ATOM 8989 C C . ALA A 1 74 ? -10.177 -7.002 4.130 1.00 61.00 74 ALA A C 6
ATOM 8990 O O . ALA A 1 74 ? -10.448 -7.814 5.019 1.00 61.00 74 ALA A O 6
ATOM 8997 N N . ALA A 1 75 ? -11.091 -6.499 3.315 1.00 61.00 75 ALA A N 6
ATOM 8998 C CA . ALA A 1 75 ? -12.508 -6.786 3.494 1.00 61.00 75 ALA A CA 6
ATOM 8999 C C . ALA A 1 75 ? -12.924 -8.049 2.742 1.00 61.00 75 ALA A C 6
ATOM 9000 O O . ALA A 1 75 ? -14.113 -8.314 2.569 1.00 61.00 75 ALA A O 6
ATOM 9007 N N . HIS A 1 76 ? -11.943 -8.831 2.296 1.00 61.00 76 HIS A N 6
ATOM 9008 C CA . HIS A 1 76 ? -12.223 -10.131 1.693 1.00 61.00 76 HIS A CA 6
ATOM 9009 C C . HIS A 1 76 ? -12.870 -11.042 2.733 1.00 61.00 76 HIS A C 6
ATOM 9010 O O . HIS A 1 76 ? -13.729 -11.866 2.419 1.00 61.00 76 HIS A O 6
ATOM 9025 N N . GLY A 1 77 ? -12.439 -10.878 3.972 1.00 61.00 77 GLY A N 6
ATOM 9026 C CA . GLY A 1 77 ? -13.045 -11.585 5.074 1.00 61.00 77 GLY A CA 6
ATOM 9027 C C . GLY A 1 77 ? -13.757 -10.629 6.005 1.00 61.00 77 GLY A C 6
ATOM 9028 O O . GLY A 1 77 ? -13.226 -10.265 7.055 1.00 61.00 77 GLY A O 6
ATOM 9032 N N . GLU A 1 78 ? -14.941 -10.190 5.601 1.00 61.00 78 GLU A N 6
ATOM 9033 C CA . GLU A 1 78 ? -15.722 -9.251 6.398 1.00 61.00 78 GLU A CA 6
ATOM 9034 C C . GLU A 1 78 ? -16.869 -9.961 7.109 1.00 61.00 78 GLU A C 6
ATOM 9035 O O . GLU A 1 78 ? -17.658 -9.336 7.816 1.00 61.00 78 GLU A O 6
ATOM 9047 N N . LYS A 1 79 ? -16.964 -11.267 6.908 1.00 61.00 79 LYS A N 6
ATOM 9048 C CA . LYS A 1 79 ? -18.059 -12.041 7.472 1.00 61.00 79 LYS A CA 6
ATOM 9049 C C . LYS A 1 79 ? -17.675 -12.615 8.829 1.00 61.00 79 LYS A C 6
ATOM 9050 O O . LYS A 1 79 ? -18.536 -12.963 9.637 1.00 61.00 79 LYS A O 6
ATOM 9069 N N . ALA A 1 80 ? -16.380 -12.713 9.074 1.00 61.00 80 ALA A N 6
ATOM 9070 C CA . ALA A 1 80 ? -15.887 -13.214 10.344 1.00 61.00 80 ALA A CA 6
ATOM 9071 C C . ALA A 1 80 ? -15.507 -12.059 11.255 1.00 61.00 80 ALA A C 6
ATOM 9072 O O . ALA A 1 80 ? -14.375 -11.584 11.228 1.00 61.00 80 ALA A O 6
ATOM 9079 N N . LEU A 1 81 ? -16.463 -11.590 12.039 1.00 61.00 81 LEU A N 6
ATOM 9080 C CA . LEU A 1 81 ? -16.208 -10.495 12.960 1.00 61.00 81 LEU A CA 6
ATOM 9081 C C . LEU A 1 81 ? -15.528 -11.008 14.222 1.00 61.00 81 LEU A C 6
ATOM 9082 O O . LEU A 1 81 ? -16.162 -11.195 15.260 1.00 61.00 81 LEU A O 6
ATOM 9098 N N . LYS A 1 82 ? -14.240 -11.278 14.109 1.00 61.00 82 LYS A N 6
ATOM 9099 C CA . LYS A 1 82 ? -13.447 -11.689 15.251 1.00 61.00 82 LYS A CA 6
ATOM 9100 C C . LYS A 1 82 ? -12.732 -10.469 15.809 1.00 61.00 82 LYS A C 6
ATOM 9101 O O . LYS A 1 82 ? -12.686 -9.434 15.147 1.00 61.00 82 LYS A O 6
ATOM 9120 N N . VAL A 1 83 ? -12.176 -10.587 17.009 1.00 61.00 83 VAL A N 6
ATOM 9121 C CA . VAL A 1 83 ? -11.559 -9.451 17.697 1.00 61.00 83 VAL A CA 6
ATOM 9122 C C . VAL A 1 83 ? -10.496 -8.744 16.843 1.00 61.00 83 VAL A C 6
ATOM 9123 O O . VAL A 1 83 ? -10.319 -7.528 16.935 1.00 61.00 83 VAL A O 6
ATOM 9136 N N . THR A 1 84 ? -9.811 -9.495 15.995 1.00 61.00 84 THR A N 6
ATOM 9137 C CA . THR A 1 84 ? -8.765 -8.928 15.156 1.00 61.00 84 THR A CA 6
ATOM 9138 C C . THR A 1 84 ? -9.363 -8.177 13.962 1.00 61.00 84 THR A C 6
ATOM 9139 O O . THR A 1 84 ? -8.709 -7.338 13.344 1.00 61.00 84 THR A O 6
ATOM 9150 N N . MET A 1 85 ? -10.621 -8.463 13.660 1.00 61.00 85 MET A N 6
ATOM 9151 C CA . MET A 1 85 ? -11.242 -7.982 12.435 1.00 61.00 85 MET A CA 6
ATOM 9152 C C . MET A 1 85 ? -11.894 -6.619 12.608 1.00 61.00 85 MET A C 6
ATOM 9153 O O . MET A 1 85 ? -12.165 -5.940 11.621 1.00 61.00 85 MET A O 6
ATOM 9167 N N . ILE A 1 86 ? -12.132 -6.200 13.844 1.00 61.00 86 ILE A N 6
ATOM 9168 C CA . ILE A 1 86 ? -12.780 -4.912 14.085 1.00 61.00 86 ILE A CA 6
ATOM 9169 C C . ILE A 1 86 ? -11.943 -3.764 13.508 1.00 61.00 86 ILE A C 6
ATOM 9170 O O . ILE A 1 86 ? -12.483 -2.755 13.047 1.00 61.00 86 ILE A O 6
ATOM 9186 N N . GLN A 1 87 ? -10.630 -3.952 13.482 1.00 61.00 87 GLN A N 6
ATOM 9187 C CA . GLN A 1 87 ? -9.718 -2.931 12.982 1.00 61.00 87 GLN A CA 6
ATOM 9188 C C . GLN A 1 87 ? -10.008 -2.598 11.515 1.00 61.00 87 GLN A C 6
ATOM 9189 O O . GLN A 1 87 ? -9.952 -1.433 11.111 1.00 61.00 87 GLN A O 6
ATOM 9203 N N . LYS A 1 88 ? -10.352 -3.616 10.726 1.00 61.00 88 LYS A N 6
ATOM 9204 C CA . LYS A 1 88 ? -10.589 -3.421 9.298 1.00 61.00 88 LYS A CA 6
ATOM 9205 C C . LYS A 1 88 ? -11.909 -2.693 9.068 1.00 61.00 88 LYS A C 6
ATOM 9206 O O . LYS A 1 88 ? -12.075 -1.984 8.077 1.00 61.00 88 LYS A O 6
ATOM 9225 N N . TYR A 1 89 ? -12.844 -2.854 9.994 1.00 61.00 89 TYR A N 6
ATOM 9226 C CA . TYR A 1 89 ? -14.147 -2.215 9.868 1.00 61.00 89 TYR A CA 6
ATOM 9227 C C . TYR A 1 89 ? -14.047 -0.752 10.270 1.00 61.00 89 TYR A C 6
ATOM 9228 O O . TYR A 1 89 ? -14.751 0.101 9.734 1.00 61.00 89 TYR A O 6
ATOM 9246 N N . ARG A 1 90 ? -13.147 -0.463 11.200 1.00 61.00 90 ARG A N 6
ATOM 9247 C CA . ARG A 1 90 ? -12.952 0.902 11.659 1.00 61.00 90 ARG A CA 6
ATOM 9248 C C . ARG A 1 90 ? -12.103 1.696 10.672 1.00 61.00 90 ARG A C 6
ATOM 9249 O O . ARG A 1 90 ? -12.209 2.917 10.604 1.00 61.00 90 ARG A O 6
ATOM 9270 N N . GLN A 1 91 ? -11.268 1.008 9.889 1.00 61.00 91 GLN A N 6
ATOM 9271 C CA . GLN A 1 91 ? -10.485 1.691 8.861 1.00 61.00 91 GLN A CA 6
ATOM 9272 C C . GLN A 1 91 ? -11.324 1.862 7.606 1.00 61.00 91 GLN A C 6
ATOM 9273 O O . GLN A 1 91 ? -10.956 2.592 6.687 1.00 61.00 91 GLN A O 6
ATOM 9287 N N . LEU A 1 92 ? -12.458 1.174 7.582 1.00 61.00 92 LEU A N 6
ATOM 9288 C CA . LEU A 1 92 ? -13.423 1.326 6.509 1.00 61.00 92 LEU A CA 6
ATOM 9289 C C . LEU A 1 92 ? -14.224 2.594 6.755 1.00 61.00 92 LEU A C 6
ATOM 9290 O O . LEU A 1 92 ? -14.728 3.229 5.827 1.00 61.00 92 LEU A O 6
ATOM 9306 N N . HIS A 1 93 ? -14.306 2.965 8.027 1.00 61.00 93 HIS A N 6
ATOM 9307 C CA . HIS A 1 93 ? -14.955 4.197 8.434 1.00 61.00 93 HIS A CA 6
ATOM 9308 C C . HIS A 1 93 ? -14.021 5.377 8.180 1.00 61.00 93 HIS A C 6
ATOM 9309 O O . HIS A 1 93 ? -13.434 5.935 9.102 1.00 61.00 93 HIS A O 6
ATOM 9324 N N . HIS A 1 94 ? -13.849 5.715 6.909 1.00 61.00 94 HIS A N 6
ATOM 9325 C CA . HIS A 1 94 ? -13.037 6.864 6.531 1.00 61.00 94 HIS A CA 6
ATOM 9326 C C . HIS A 1 94 ? -13.933 8.085 6.366 1.00 61.00 94 HIS A C 6
ATOM 9327 O O . HIS A 1 94 ? -13.473 9.189 6.073 1.00 61.00 94 HIS A O 6
ATOM 9342 N N . HIS A 1 95 ? -15.226 7.854 6.542 1.00 61.00 95 HIS A N 6
ATOM 9343 C CA . HIS A 1 95 ? -16.215 8.918 6.567 1.00 61.00 95 HIS A CA 6
ATOM 9344 C C . HIS A 1 95 ? -17.323 8.539 7.542 1.00 61.00 95 HIS A C 6
ATOM 9345 O O . HIS A 1 95 ? -17.495 9.246 8.550 1.00 61.00 95 HIS A O 6
ATOM 9361 N N . MET A 1 1 ? 18.515 18.686 6.208 1.00 61.00 1 MET A N 7
ATOM 9362 C CA . MET A 1 1 ? 18.895 17.376 6.788 1.00 61.00 1 MET A CA 7
ATOM 9363 C C . MET A 1 1 ? 19.108 17.491 8.295 1.00 61.00 1 MET A C 7
ATOM 9364 O O . MET A 1 1 ? 18.617 16.663 9.062 1.00 61.00 1 MET A O 7
ATOM 9380 N N . TYR A 1 2 ? 19.823 18.527 8.715 1.00 61.00 2 TYR A N 7
ATOM 9381 C CA . TYR A 1 2 ? 20.165 18.693 10.117 1.00 61.00 2 TYR A CA 7
ATOM 9382 C C . TYR A 1 2 ? 19.025 19.357 10.878 1.00 61.00 2 TYR A C 7
ATOM 9383 O O . TYR A 1 2 ? 18.993 20.582 11.032 1.00 61.00 2 TYR A O 7
ATOM 9401 N N . LEU A 1 3 ? 18.078 18.531 11.305 1.00 61.00 3 LEU A N 7
ATOM 9402 C CA . LEU A 1 3 ? 16.938 18.965 12.104 1.00 61.00 3 LEU A CA 7
ATOM 9403 C C . LEU A 1 3 ? 16.074 17.748 12.405 1.00 61.00 3 LEU A C 7
ATOM 9404 O O . LEU A 1 3 ? 16.088 17.218 13.518 1.00 61.00 3 LEU A O 7
ATOM 9420 N N . LYS A 1 4 ? 15.347 17.300 11.393 1.00 61.00 4 LYS A N 7
ATOM 9421 C CA . LYS A 1 4 ? 14.504 16.124 11.500 1.00 61.00 4 LYS A CA 7
ATOM 9422 C C . LYS A 1 4 ? 13.999 15.731 10.120 1.00 61.00 4 LYS A C 7
ATOM 9423 O O . LYS A 1 4 ? 13.405 16.545 9.409 1.00 61.00 4 LYS A O 7
ATOM 9442 N N . ARG A 1 5 ? 14.266 14.497 9.737 1.00 61.00 5 ARG A N 7
ATOM 9443 C CA . ARG A 1 5 ? 13.735 13.939 8.508 1.00 61.00 5 ARG A CA 7
ATOM 9444 C C . ARG A 1 5 ? 12.499 13.118 8.851 1.00 61.00 5 ARG A C 7
ATOM 9445 O O . ARG A 1 5 ? 12.265 12.833 10.026 1.00 61.00 5 ARG A O 7
ATOM 9466 N N . VAL A 1 6 ? 11.693 12.767 7.855 1.00 61.00 6 VAL A N 7
ATOM 9467 C CA . VAL A 1 6 ? 10.524 11.929 8.093 1.00 61.00 6 VAL A CA 7
ATOM 9468 C C . VAL A 1 6 ? 10.953 10.547 8.581 1.00 61.00 6 VAL A C 7
ATOM 9469 O O . VAL A 1 6 ? 11.190 9.632 7.790 1.00 61.00 6 VAL A O 7
ATOM 9482 N N . ASP A 1 7 ? 11.092 10.420 9.889 1.00 61.00 7 ASP A N 7
ATOM 9483 C CA . ASP A 1 7 ? 11.482 9.164 10.505 1.00 61.00 7 ASP A CA 7
ATOM 9484 C C . ASP A 1 7 ? 10.461 8.762 11.550 1.00 61.00 7 ASP A C 7
ATOM 9485 O O . ASP A 1 7 ? 10.296 9.430 12.573 1.00 61.00 7 ASP A O 7
ATOM 9494 N N . GLY A 1 8 ? 9.763 7.685 11.267 1.00 61.00 8 GLY A N 7
ATOM 9495 C CA . GLY A 1 8 ? 8.775 7.163 12.180 1.00 61.00 8 GLY A CA 7
ATOM 9496 C C . GLY A 1 8 ? 8.546 5.699 11.920 1.00 61.00 8 GLY A C 7
ATOM 9497 O O . GLY A 1 8 ? 9.417 4.881 12.209 1.00 61.00 8 GLY A O 7
ATOM 9501 N N . PRO A 1 9 ? 7.398 5.329 11.350 1.00 61.00 9 PRO A N 7
ATOM 9502 C CA . PRO A 1 9 ? 7.147 3.955 10.945 1.00 61.00 9 PRO A CA 7
ATOM 9503 C C . PRO A 1 9 ? 7.877 3.621 9.649 1.00 61.00 9 PRO A C 7
ATOM 9504 O O . PRO A 1 9 ? 7.346 3.809 8.553 1.00 61.00 9 PRO A O 7
ATOM 9515 N N . ARG A 1 10 ? 9.117 3.173 9.771 1.00 61.00 10 ARG A N 7
ATOM 9516 C CA . ARG A 1 10 ? 9.899 2.814 8.600 1.00 61.00 10 ARG A CA 7
ATOM 9517 C C . ARG A 1 10 ? 9.577 1.393 8.167 1.00 61.00 10 ARG A C 7
ATOM 9518 O O . ARG A 1 10 ? 9.813 1.018 7.020 1.00 61.00 10 ARG A O 7
ATOM 9539 N N . GLN A 1 11 ? 9.004 0.621 9.085 1.00 61.00 11 GLN A N 7
ATOM 9540 C CA . GLN A 1 11 ? 8.642 -0.762 8.810 1.00 61.00 11 GLN A CA 7
ATOM 9541 C C . GLN A 1 11 ? 7.498 -1.208 9.709 1.00 61.00 11 GLN A C 7
ATOM 9542 O O . GLN A 1 11 ? 7.445 -0.852 10.887 1.00 61.00 11 GLN A O 7
ATOM 9556 N N . VAL A 1 12 ? 6.581 -1.973 9.143 1.00 61.00 12 VAL A N 7
ATOM 9557 C CA . VAL A 1 12 ? 5.443 -2.487 9.887 1.00 61.00 12 VAL A CA 7
ATOM 9558 C C . VAL A 1 12 ? 5.387 -4.007 9.809 1.00 61.00 12 VAL A C 7
ATOM 9559 O O . VAL A 1 12 ? 5.967 -4.616 8.905 1.00 61.00 12 VAL A O 7
ATOM 9572 N N . THR A 1 13 ? 4.684 -4.608 10.752 1.00 61.00 13 THR A N 7
ATOM 9573 C CA . THR A 1 13 ? 4.575 -6.052 10.823 1.00 61.00 13 THR A CA 7
ATOM 9574 C C . THR A 1 13 ? 3.244 -6.521 10.244 1.00 61.00 13 THR A C 7
ATOM 9575 O O . THR A 1 13 ? 2.180 -6.009 10.601 1.00 61.00 13 THR A O 7
ATOM 9586 N N . LEU A 1 14 ? 3.309 -7.482 9.336 1.00 61.00 14 LEU A N 7
ATOM 9587 C CA . LEU A 1 14 ? 2.112 -8.054 8.738 1.00 61.00 14 LEU A CA 7
ATOM 9588 C C . LEU A 1 14 ? 1.555 -9.143 9.645 1.00 61.00 14 LEU A C 7
ATOM 9589 O O . LEU A 1 14 ? 2.305 -9.761 10.400 1.00 61.00 14 LEU A O 7
ATOM 9605 N N . PRO A 1 15 ? 0.237 -9.413 9.576 1.00 61.00 15 PRO A N 7
ATOM 9606 C CA . PRO A 1 15 ? -0.364 -10.534 10.298 1.00 61.00 15 PRO A CA 7
ATOM 9607 C C . PRO A 1 15 ? 0.129 -11.853 9.718 1.00 61.00 15 PRO A C 7
ATOM 9608 O O . PRO A 1 15 ? -0.005 -12.915 10.322 1.00 61.00 15 PRO A O 7
ATOM 9619 N N . ASP A 1 16 ? 0.718 -11.742 8.532 1.00 61.00 16 ASP A N 7
ATOM 9620 C CA . ASP A 1 16 ? 1.334 -12.861 7.840 1.00 61.00 16 ASP A CA 7
ATOM 9621 C C . ASP A 1 16 ? 2.654 -13.238 8.510 1.00 61.00 16 ASP A C 7
ATOM 9622 O O . ASP A 1 16 ? 3.195 -14.318 8.279 1.00 61.00 16 ASP A O 7
ATOM 9631 N N . GLY A 1 17 ? 3.172 -12.335 9.338 1.00 61.00 17 GLY A N 7
ATOM 9632 C CA . GLY A 1 17 ? 4.465 -12.549 9.965 1.00 61.00 17 GLY A CA 7
ATOM 9633 C C . GLY A 1 17 ? 5.588 -11.938 9.151 1.00 61.00 17 GLY A C 7
ATOM 9634 O O . GLY A 1 17 ? 6.764 -12.073 9.486 1.00 61.00 17 GLY A O 7
ATOM 9638 N N . THR A 1 18 ? 5.207 -11.269 8.073 1.00 61.00 18 THR A N 7
ATOM 9639 C CA . THR A 1 18 ? 6.153 -10.646 7.161 1.00 61.00 18 THR A CA 7
ATOM 9640 C C . THR A 1 18 ? 6.511 -9.232 7.636 1.00 61.00 18 THR A C 7
ATOM 9641 O O . THR A 1 18 ? 5.842 -8.682 8.516 1.00 61.00 18 THR A O 7
ATOM 9652 N N . VAL A 1 19 ? 7.562 -8.659 7.061 1.00 61.00 19 VAL A N 7
ATOM 9653 C CA . VAL A 1 19 ? 7.958 -7.287 7.359 1.00 61.00 19 VAL A CA 7
ATOM 9654 C C . VAL A 1 19 ? 7.766 -6.411 6.125 1.00 61.00 19 VAL A C 7
ATOM 9655 O O . VAL A 1 19 ? 8.209 -6.759 5.030 1.00 61.00 19 VAL A O 7
ATOM 9668 N N . LEU A 1 20 ? 7.089 -5.289 6.306 1.00 61.00 20 LEU A N 7
ATOM 9669 C CA . LEU A 1 20 ? 6.837 -4.356 5.217 1.00 61.00 20 LEU A CA 7
ATOM 9670 C C . LEU A 1 20 ? 7.392 -2.983 5.565 1.00 61.00 20 LEU A C 7
ATOM 9671 O O . LEU A 1 20 ? 6.850 -2.280 6.416 1.00 61.00 20 LEU A O 7
ATOM 9687 N N . SER A 1 21 ? 8.489 -2.613 4.928 1.00 61.00 21 SER A N 7
ATOM 9688 C CA . SER A 1 21 ? 9.085 -1.311 5.161 1.00 61.00 21 SER A CA 7
ATOM 9689 C C . SER A 1 21 ? 8.718 -0.357 4.033 1.00 61.00 21 SER A C 7
ATOM 9690 O O . SER A 1 21 ? 8.116 -0.764 3.038 1.00 61.00 21 SER A O 7
ATOM 9698 N N . ARG A 1 22 ? 9.089 0.907 4.177 1.00 61.00 22 ARG A N 7
ATOM 9699 C CA . ARG A 1 22 ? 8.784 1.910 3.165 1.00 61.00 22 ARG A CA 7
ATOM 9700 C C . ARG A 1 22 ? 9.633 1.695 1.915 1.00 61.00 22 ARG A C 7
ATOM 9701 O O . ARG A 1 22 ? 9.400 2.318 0.879 1.00 61.00 22 ARG A O 7
ATOM 9722 N N . ALA A 1 23 ? 10.608 0.805 2.019 1.00 61.00 23 ALA A N 7
ATOM 9723 C CA . ALA A 1 23 ? 11.432 0.433 0.878 1.00 61.00 23 ALA A CA 7
ATOM 9724 C C . ALA A 1 23 ? 10.901 -0.841 0.224 1.00 61.00 23 ALA A C 7
ATOM 9725 O O . ALA A 1 23 ? 11.375 -1.254 -0.834 1.00 61.00 23 ALA A O 7
ATOM 9732 N N . ASP A 1 24 ? 9.909 -1.458 0.863 1.00 61.00 24 ASP A N 7
ATOM 9733 C CA . ASP A 1 24 ? 9.308 -2.685 0.343 1.00 61.00 24 ASP A CA 7
ATOM 9734 C C . ASP A 1 24 ? 8.129 -2.370 -0.561 1.00 61.00 24 ASP A C 7
ATOM 9735 O O . ASP A 1 24 ? 7.703 -3.214 -1.349 1.00 61.00 24 ASP A O 7
ATOM 9744 N N . LEU A 1 25 ? 7.604 -1.153 -0.437 1.00 61.00 25 LEU A N 7
ATOM 9745 C CA . LEU A 1 25 ? 6.482 -0.702 -1.254 1.00 61.00 25 LEU A CA 7
ATOM 9746 C C . LEU A 1 25 ? 6.770 -0.900 -2.738 1.00 61.00 25 LEU A C 7
ATOM 9747 O O . LEU A 1 25 ? 7.892 -0.661 -3.195 1.00 61.00 25 LEU A O 7
ATOM 9763 N N . PRO A 1 26 ? 5.759 -1.339 -3.508 1.00 61.00 26 PRO A N 7
ATOM 9764 C CA . PRO A 1 26 ? 5.903 -1.578 -4.947 1.00 61.00 26 PRO A CA 7
ATOM 9765 C C . PRO A 1 26 ? 6.417 -0.331 -5.663 1.00 61.00 26 PRO A C 7
ATOM 9766 O O . PRO A 1 26 ? 6.003 0.785 -5.353 1.00 61.00 26 PRO A O 7
ATOM 9777 N N . PRO A 1 27 ? 7.350 -0.502 -6.605 1.00 61.00 27 PRO A N 7
ATOM 9778 C CA . PRO A 1 27 ? 7.993 0.619 -7.292 1.00 61.00 27 PRO A CA 7
ATOM 9779 C C . PRO A 1 27 ? 6.998 1.499 -8.045 1.00 61.00 27 PRO A C 7
ATOM 9780 O O . PRO A 1 27 ? 5.965 1.023 -8.514 1.00 61.00 27 PRO A O 7
ATOM 9791 N N . LEU A 1 28 ? 7.330 2.780 -8.164 1.00 61.00 28 LEU A N 7
ATOM 9792 C CA . LEU A 1 28 ? 6.501 3.728 -8.906 1.00 61.00 28 LEU A CA 7
ATOM 9793 C C . LEU A 1 28 ? 6.494 3.362 -10.388 1.00 61.00 28 LEU A C 7
ATOM 9794 O O . LEU A 1 28 ? 5.652 3.817 -11.158 1.00 61.00 28 LEU A O 7
ATOM 9810 N N . ASP A 1 29 ? 7.454 2.531 -10.769 1.00 61.00 29 ASP A N 7
ATOM 9811 C CA . ASP A 1 29 ? 7.536 1.987 -12.117 1.00 61.00 29 ASP A CA 7
ATOM 9812 C C . ASP A 1 29 ? 6.337 1.093 -12.421 1.00 61.00 29 ASP A C 7
ATOM 9813 O O . ASP A 1 29 ? 5.914 0.970 -13.572 1.00 61.00 29 ASP A O 7
ATOM 9822 N N . THR A 1 30 ? 5.783 0.490 -11.379 1.00 61.00 30 THR A N 7
ATOM 9823 C CA . THR A 1 30 ? 4.669 -0.428 -11.522 1.00 61.00 30 THR A CA 7
ATOM 9824 C C . THR A 1 30 ? 3.421 0.264 -12.051 1.00 61.00 30 THR A C 7
ATOM 9825 O O . THR A 1 30 ? 2.895 1.193 -11.438 1.00 61.00 30 THR A O 7
ATOM 9836 N N . ARG A 1 31 ? 2.964 -0.197 -13.204 1.00 61.00 31 ARG A N 7
ATOM 9837 C CA . ARG A 1 31 ? 1.702 0.249 -13.753 1.00 61.00 31 ARG A CA 7
ATOM 9838 C C . ARG A 1 31 ? 0.740 -0.934 -13.795 1.00 61.00 31 ARG A C 7
ATOM 9839 O O . ARG A 1 31 ? -0.465 -0.787 -13.570 1.00 61.00 31 ARG A O 7
ATOM 9860 N N . ARG A 1 32 ? 1.290 -2.115 -14.081 1.00 61.00 32 ARG A N 7
ATOM 9861 C CA . ARG A 1 32 ? 0.525 -3.352 -14.007 1.00 61.00 32 ARG A CA 7
ATOM 9862 C C . ARG A 1 32 ? 0.263 -3.702 -12.551 1.00 61.00 32 ARG A C 7
ATOM 9863 O O . ARG A 1 32 ? 1.007 -4.469 -11.934 1.00 61.00 32 ARG A O 7
ATOM 9884 N N . TRP A 1 33 ? -0.760 -3.087 -11.992 1.00 61.00 33 TRP A N 7
ATOM 9885 C CA . TRP A 1 33 ? -1.130 -3.325 -10.607 1.00 61.00 33 TRP A CA 7
ATOM 9886 C C . TRP A 1 33 ? -1.800 -4.679 -10.421 1.00 61.00 33 TRP A C 7
ATOM 9887 O O . TRP A 1 33 ? -3.011 -4.816 -10.588 1.00 61.00 33 TRP A O 7
ATOM 9908 N N . VAL A 1 34 ? -0.995 -5.676 -10.087 1.00 61.00 34 VAL A N 7
ATOM 9909 C CA . VAL A 1 34 ? -1.512 -6.997 -9.774 1.00 61.00 34 VAL A CA 7
ATOM 9910 C C . VAL A 1 34 ? -1.982 -7.046 -8.320 1.00 61.00 34 VAL A C 7
ATOM 9911 O O . VAL A 1 34 ? -1.712 -6.121 -7.544 1.00 61.00 34 VAL A O 7
ATOM 9924 N N . ALA A 1 35 ? -2.661 -8.125 -7.958 1.00 61.00 35 ALA A N 7
ATOM 9925 C CA . ALA A 1 35 ? -3.297 -8.251 -6.647 1.00 61.00 35 ALA A CA 7
ATOM 9926 C C . ALA A 1 35 ? -2.312 -8.052 -5.493 1.00 61.00 35 ALA A C 7
ATOM 9927 O O . ALA A 1 35 ? -2.541 -7.223 -4.614 1.00 61.00 35 ALA A O 7
ATOM 9934 N N . SER A 1 36 ? -1.218 -8.803 -5.505 1.00 61.00 36 SER A N 7
ATOM 9935 C CA . SER A 1 36 ? -0.267 -8.787 -4.395 1.00 61.00 36 SER A CA 7
ATOM 9936 C C . SER A 1 36 ? 0.402 -7.417 -4.225 1.00 61.00 36 SER A C 7
ATOM 9937 O O . SER A 1 36 ? 0.714 -7.010 -3.105 1.00 61.00 36 SER A O 7
ATOM 9945 N N . ARG A 1 37 ? 0.609 -6.701 -5.328 1.00 61.00 37 ARG A N 7
ATOM 9946 C CA . ARG A 1 37 ? 1.213 -5.371 -5.260 1.00 61.00 37 ARG A CA 7
ATOM 9947 C C . ARG A 1 37 ? 0.238 -4.378 -4.639 1.00 61.00 37 ARG A C 7
ATOM 9948 O O . ARG A 1 37 ? 0.627 -3.528 -3.840 1.00 61.00 37 ARG A O 7
ATOM 9969 N N . LYS A 1 38 ? -1.032 -4.506 -5.003 1.00 61.00 38 LYS A N 7
ATOM 9970 C CA . LYS A 1 38 ? -2.086 -3.700 -4.392 1.00 61.00 38 LYS A CA 7
ATOM 9971 C C . LYS A 1 38 ? -2.193 -4.012 -2.902 1.00 61.00 38 LYS A C 7
ATOM 9972 O O . LYS A 1 38 ? -2.342 -3.111 -2.074 1.00 61.00 38 LYS A O 7
ATOM 9991 N N . ALA A 1 39 ? -2.105 -5.300 -2.578 1.00 61.00 39 ALA A N 7
ATOM 9992 C CA . ALA A 1 39 ? -2.192 -5.762 -1.198 1.00 61.00 39 ALA A CA 7
ATOM 9993 C C . ALA A 1 39 ? -1.066 -5.185 -0.349 1.00 61.00 39 ALA A C 7
ATOM 9994 O O . ALA A 1 39 ? -1.275 -4.825 0.806 1.00 61.00 39 ALA A O 7
ATOM 10001 N N . ALA A 1 40 ? 0.125 -5.098 -0.923 1.00 61.00 40 ALA A N 7
ATOM 10002 C CA . ALA A 1 40 ? 1.269 -4.526 -0.223 1.00 61.00 40 ALA A CA 7
ATOM 10003 C C . ALA A 1 40 ? 1.007 -3.068 0.140 1.00 61.00 40 ALA A C 7
ATOM 10004 O O . ALA A 1 40 ? 1.286 -2.636 1.260 1.00 61.00 40 ALA A O 7
ATOM 10011 N N . VAL A 1 41 ? 0.444 -2.322 -0.801 1.00 61.00 41 VAL A N 7
ATOM 10012 C CA . VAL A 1 41 ? 0.150 -0.909 -0.587 1.00 61.00 41 VAL A CA 7
ATOM 10013 C C . VAL A 1 41 ? -0.898 -0.722 0.505 1.00 61.00 41 VAL A C 7
ATOM 10014 O O . VAL A 1 41 ? -0.727 0.090 1.412 1.00 61.00 41 VAL A O 7
ATOM 10027 N N . VAL A 1 42 ? -1.982 -1.485 0.421 1.00 61.00 42 VAL A N 7
ATOM 10028 C CA . VAL A 1 42 ? -3.069 -1.341 1.373 1.00 61.00 42 VAL A CA 7
ATOM 10029 C C . VAL A 1 42 ? -2.643 -1.800 2.771 1.00 61.00 42 VAL A C 7
ATOM 10030 O O . VAL A 1 42 ? -2.989 -1.163 3.764 1.00 61.00 42 VAL A O 7
ATOM 10043 N N . LYS A 1 43 ? -1.860 -2.877 2.848 1.00 61.00 43 LYS A N 7
ATOM 10044 C CA . LYS A 1 43 ? -1.373 -3.363 4.134 1.00 61.00 43 LYS A CA 7
ATOM 10045 C C . LYS A 1 43 ? -0.469 -2.320 4.789 1.00 61.00 43 LYS A C 7
ATOM 10046 O O . LYS A 1 43 ? -0.419 -2.210 6.016 1.00 61.00 43 LYS A O 7
ATOM 10065 N N . ALA A 1 44 ? 0.223 -1.548 3.962 1.00 61.00 44 ALA A N 7
ATOM 10066 C CA . ALA A 1 44 ? 1.090 -0.484 4.451 1.00 61.00 44 ALA A CA 7
ATOM 10067 C C . ALA A 1 44 ? 0.280 0.592 5.169 1.00 61.00 44 ALA A C 7
ATOM 10068 O O . ALA A 1 44 ? 0.656 1.049 6.248 1.00 61.00 44 ALA A O 7
ATOM 10075 N N . VAL A 1 45 ? -0.837 0.984 4.573 1.00 61.00 45 VAL A N 7
ATOM 10076 C CA . VAL A 1 45 ? -1.697 2.010 5.155 1.00 61.00 45 VAL A CA 7
ATOM 10077 C C . VAL A 1 45 ? -2.452 1.467 6.366 1.00 61.00 45 VAL A C 7
ATOM 10078 O O . VAL A 1 45 ? -2.642 2.167 7.362 1.00 61.00 45 VAL A O 7
ATOM 10091 N N . ILE A 1 46 ? -2.877 0.213 6.272 1.00 61.00 46 ILE A N 7
ATOM 10092 C CA . ILE A 1 46 ? -3.619 -0.440 7.345 1.00 61.00 46 ILE A CA 7
ATOM 10093 C C . ILE A 1 46 ? -2.792 -0.514 8.633 1.00 61.00 46 ILE A C 7
ATOM 10094 O O . ILE A 1 46 ? -3.316 -0.304 9.729 1.00 61.00 46 ILE A O 7
ATOM 10110 N N . HIS A 1 47 ? -1.498 -0.778 8.499 1.00 61.00 47 HIS A N 7
ATOM 10111 C CA . HIS A 1 47 ? -0.630 -0.887 9.671 1.00 61.00 47 HIS A CA 7
ATOM 10112 C C . HIS A 1 47 ? -0.104 0.473 10.103 1.00 61.00 47 HIS A C 7
ATOM 10113 O O . HIS A 1 47 ? 0.353 0.639 11.233 1.00 61.00 47 HIS A O 7
ATOM 10128 N N . GLY A 1 48 ? -0.162 1.442 9.204 1.00 61.00 48 GLY A N 7
ATOM 10129 C CA . GLY A 1 48 ? 0.305 2.773 9.536 1.00 61.00 48 GLY A CA 7
ATOM 10130 C C . GLY A 1 48 ? 1.738 3.013 9.102 1.00 61.00 48 GLY A C 7
ATOM 10131 O O . GLY A 1 48 ? 2.439 3.835 9.689 1.00 61.00 48 GLY A O 7
ATOM 10135 N N . LEU A 1 49 ? 2.173 2.283 8.085 1.00 61.00 49 LEU A N 7
ATOM 10136 C CA . LEU A 1 49 ? 3.492 2.481 7.495 1.00 61.00 49 LEU A CA 7
ATOM 10137 C C . LEU A 1 49 ? 3.475 3.754 6.670 1.00 61.00 49 LEU A C 7
ATOM 10138 O O . LEU A 1 49 ? 4.335 4.630 6.799 1.00 61.00 49 LEU A O 7
ATOM 10154 N N . ILE A 1 50 ? 2.476 3.835 5.815 1.00 61.00 50 ILE A N 7
ATOM 10155 C CA . ILE A 1 50 ? 2.220 5.029 5.044 1.00 61.00 50 ILE A CA 7
ATOM 10156 C C . ILE A 1 50 ? 0.791 5.460 5.292 1.00 61.00 50 ILE A C 7
ATOM 10157 O O . ILE A 1 50 ? -0.010 4.678 5.807 1.00 61.00 50 ILE A O 7
ATOM 10173 N N . THR A 1 51 ? 0.463 6.686 4.949 1.00 61.00 51 THR A N 7
ATOM 10174 C CA . THR A 1 51 ? -0.903 7.136 5.086 1.00 61.00 51 THR A CA 7
ATOM 10175 C C . THR A 1 51 ? -1.659 6.893 3.779 1.00 61.00 51 THR A C 7
ATOM 10176 O O . THR A 1 51 ? -1.050 6.715 2.716 1.00 61.00 51 THR A O 7
ATOM 10187 N N . GLU A 1 52 ? -2.980 6.862 3.872 1.00 61.00 52 GLU A N 7
ATOM 10188 C CA . GLU A 1 52 ? -3.831 6.478 2.754 1.00 61.00 52 GLU A CA 7
ATOM 10189 C C . GLU A 1 52 ? -3.576 7.368 1.539 1.00 61.00 52 GLU A C 7
ATOM 10190 O O . GLU A 1 52 ? -3.425 6.877 0.421 1.00 61.00 52 GLU A O 7
ATOM 10202 N N . ARG A 1 53 ? -3.500 8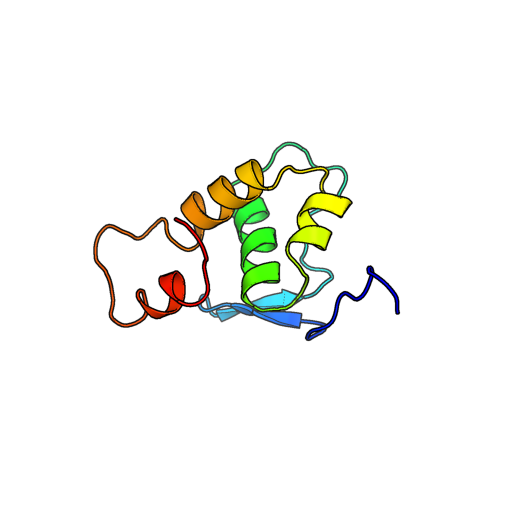.673 1.763 1.00 61.00 53 ARG A N 7
ATOM 10203 C CA . ARG A 1 53 ? -3.218 9.607 0.682 1.00 61.00 53 ARG A CA 7
ATOM 10204 C C . ARG A 1 53 ? -1.779 9.503 0.206 1.00 61.00 53 ARG A C 7
ATOM 10205 O O . ARG A 1 53 ? -1.489 9.799 -0.942 1.00 61.00 53 ARG A O 7
ATOM 10226 N N . GLU A 1 54 ? -0.880 9.070 1.079 1.00 61.00 54 GLU A N 7
ATOM 10227 C CA . GLU A 1 54 ? 0.513 8.899 0.693 1.00 61.00 54 GLU A CA 7
ATOM 10228 C C . GLU A 1 54 ? 0.610 7.843 -0.398 1.00 61.00 54 GLU A C 7
ATOM 10229 O O . GLU A 1 54 ? 1.404 7.969 -1.332 1.00 61.00 54 GLU A O 7
ATOM 10241 N N . ALA A 1 55 ? -0.227 6.820 -0.286 1.00 61.00 55 ALA A N 7
ATOM 10242 C CA . ALA A 1 55 ? -0.321 5.798 -1.318 1.00 61.00 55 ALA A CA 7
ATOM 10243 C C . ALA A 1 55 ? -0.880 6.392 -2.609 1.00 61.00 55 ALA A C 7
ATOM 10244 O O . ALA A 1 55 ? -0.339 6.178 -3.692 1.00 61.00 55 ALA A O 7
ATOM 10251 N N . LEU A 1 56 ? -1.953 7.160 -2.474 1.00 61.00 56 LEU A N 7
ATOM 10252 C CA . LEU A 1 56 ? -2.618 7.776 -3.619 1.00 61.00 56 LEU A CA 7
ATOM 10253 C C . LEU A 1 56 ? -1.684 8.734 -4.347 1.00 61.00 56 LEU A C 7
ATOM 10254 O O . LEU A 1 56 ? -1.458 8.602 -5.545 1.00 61.00 56 LEU A O 7
ATOM 10270 N N . ASP A 1 57 ? -1.123 9.673 -3.598 1.00 61.00 57 ASP A N 7
ATOM 10271 C CA . ASP A 1 57 ? -0.326 10.757 -4.162 1.00 61.00 57 ASP A CA 7
ATOM 10272 C C . ASP A 1 57 ? 0.935 10.252 -4.853 1.00 61.00 57 ASP A C 7
ATOM 10273 O O . ASP A 1 57 ? 1.389 10.856 -5.823 1.00 61.00 57 ASP A O 7
ATOM 10282 N N . ARG A 1 58 ? 1.504 9.148 -4.376 1.00 61.00 58 ARG A N 7
ATOM 10283 C CA . ARG A 1 58 ? 2.739 8.639 -4.970 1.00 61.00 58 ARG A CA 7
ATOM 10284 C C . ARG A 1 58 ? 2.465 7.730 -6.168 1.00 61.00 58 ARG A C 7
ATOM 10285 O O . ARG A 1 58 ? 3.328 7.557 -7.026 1.00 61.00 58 ARG A O 7
ATOM 10306 N N . TYR A 1 59 ? 1.276 7.149 -6.235 1.00 61.00 59 TYR A N 7
ATOM 10307 C CA . TYR A 1 59 ? 0.950 6.234 -7.327 1.00 61.00 59 TYR A CA 7
ATOM 10308 C C . TYR A 1 59 ? -0.081 6.841 -8.274 1.00 61.00 59 TYR A C 7
ATOM 10309 O O . TYR A 1 59 ? -0.539 6.176 -9.203 1.00 61.00 59 TYR A O 7
ATOM 10327 N N . SER A 1 60 ? -0.447 8.099 -8.024 1.00 61.00 60 SER A N 7
ATOM 10328 C CA . SER A 1 60 ? -1.436 8.810 -8.841 1.00 61.00 60 SER A CA 7
ATOM 10329 C C . SER A 1 60 ? -2.802 8.125 -8.756 1.00 61.00 60 SER A C 7
ATOM 10330 O O . SER A 1 60 ? -3.640 8.256 -9.652 1.00 61.00 60 SER A O 7
ATOM 10338 N N . LEU A 1 61 ? -3.026 7.422 -7.656 1.00 61.00 61 LEU A N 7
ATOM 10339 C CA . LEU A 1 61 ? -4.256 6.674 -7.457 1.00 61.00 61 LEU A CA 7
ATOM 10340 C C . LEU A 1 61 ? -5.371 7.585 -6.972 1.00 61.00 61 LEU A C 7
ATOM 10341 O O . LEU A 1 61 ? -5.123 8.623 -6.361 1.00 61.00 61 LEU A O 7
ATOM 10357 N N . SER A 1 62 ? -6.596 7.190 -7.245 1.00 61.00 62 SER A N 7
ATOM 10358 C CA . SER A 1 62 ? -7.748 7.921 -6.774 1.00 61.00 62 SER A CA 7
ATOM 10359 C C . SER A 1 62 ? -8.204 7.347 -5.444 1.00 61.00 62 SER A C 7
ATOM 10360 O O . SER A 1 62 ? -7.960 6.174 -5.152 1.00 61.00 62 SER A O 7
ATOM 10368 N N . GLU A 1 63 ? -8.859 8.171 -4.649 1.00 61.00 63 GLU A N 7
ATOM 10369 C CA . GLU A 1 63 ? -9.332 7.771 -3.342 1.00 61.00 63 GLU A CA 7
ATOM 10370 C C . GLU A 1 63 ? -10.254 6.559 -3.444 1.00 61.00 63 GLU A C 7
ATOM 10371 O O . GLU A 1 63 ? -10.153 5.616 -2.657 1.00 61.00 63 GLU A O 7
ATOM 10383 N N . GLU A 1 64 ? -11.130 6.583 -4.445 1.00 61.00 64 GLU A N 7
ATOM 10384 C CA . GLU A 1 64 ? -12.090 5.504 -4.666 1.00 61.00 64 GLU A CA 7
ATOM 10385 C C . GLU A 1 64 ? -11.382 4.225 -5.106 1.00 61.00 64 GLU A C 7
ATOM 10386 O O . GLU A 1 64 ? -11.833 3.122 -4.805 1.00 61.00 64 GLU A O 7
ATOM 10398 N N . GLU A 1 65 ? -10.260 4.388 -5.800 1.00 61.00 65 GLU A N 7
ATOM 10399 C CA . GLU A 1 65 ? -9.433 3.259 -6.210 1.00 61.00 65 GLU A CA 7
ATOM 10400 C C . GLU A 1 65 ? -8.944 2.507 -4.974 1.00 61.00 65 GLU A C 7
ATOM 10401 O O . GLU A 1 65 ? -9.252 1.331 -4.779 1.00 61.00 65 GLU A O 7
ATOM 10413 N N . PHE A 1 66 ? -8.230 3.219 -4.112 1.00 61.00 66 PHE A N 7
ATOM 10414 C CA . PHE A 1 66 ? -7.674 2.622 -2.907 1.00 61.00 66 PHE A CA 7
ATOM 10415 C C . PHE A 1 66 ? -8.786 2.137 -1.980 1.00 61.00 66 PHE A C 7
ATOM 10416 O O . PHE A 1 66 ? -8.618 1.154 -1.250 1.00 61.00 66 PHE A O 7
ATOM 10433 N N . ALA A 1 67 ? -9.919 2.832 -2.013 1.00 61.00 67 ALA A N 7
ATOM 10434 C CA . ALA A 1 67 ? -11.087 2.421 -1.248 1.00 61.00 67 ALA A CA 7
ATOM 10435 C C . ALA A 1 67 ? -11.493 1.006 -1.631 1.00 61.00 67 ALA A C 7
ATOM 10436 O O . ALA A 1 67 ? -11.778 0.181 -0.766 1.00 61.00 67 ALA A O 7
ATOM 10443 N N . LEU A 1 68 ? -11.495 0.728 -2.930 1.00 61.00 68 LEU A N 7
ATOM 10444 C CA . LEU A 1 68 ? -11.813 -0.603 -3.427 1.00 61.00 68 LEU A CA 7
ATOM 10445 C C . LEU A 1 68 ? -10.735 -1.600 -3.011 1.00 61.00 68 LEU A C 7
ATOM 10446 O O . LEU A 1 68 ? -11.042 -2.731 -2.636 1.00 61.00 68 LEU A O 7
ATOM 10462 N N . TRP A 1 69 ? -9.477 -1.168 -3.071 1.00 61.00 69 TRP A N 7
ATOM 10463 C CA . TRP A 1 69 ? -8.348 -2.011 -2.663 1.00 61.00 69 TRP A CA 7
ATOM 10464 C C . TRP A 1 69 ? -8.550 -2.551 -1.250 1.00 61.00 69 TRP A C 7
ATOM 10465 O O . TRP A 1 69 ? -8.452 -3.755 -1.017 1.00 61.00 69 TRP A O 7
ATOM 10486 N N . ARG A 1 70 ? -8.844 -1.664 -0.307 1.00 61.00 70 ARG A N 7
ATOM 10487 C CA . ARG A 1 70 ? -9.018 -2.070 1.079 1.00 61.00 70 ARG A CA 7
ATOM 10488 C C . ARG A 1 70 ? -10.381 -2.719 1.308 1.00 61.00 70 ARG A C 7
ATOM 10489 O O . ARG A 1 70 ? -10.556 -3.473 2.259 1.00 61.00 70 ARG A O 7
ATOM 10510 N N . SER A 1 71 ? -11.338 -2.444 0.435 1.00 61.00 71 SER A N 7
ATOM 10511 C CA . SER A 1 71 ? -12.632 -3.114 0.502 1.00 61.00 71 SER A CA 7
ATOM 10512 C C . SER A 1 71 ? -12.520 -4.525 -0.062 1.00 61.00 71 SER A C 7
ATOM 10513 O O . SER A 1 71 ? -13.404 -5.362 0.128 1.00 61.00 71 SER A O 7
ATOM 10521 N N . ALA A 1 72 ? -11.435 -4.769 -0.782 1.00 61.00 72 ALA A N 7
ATOM 10522 C CA . ALA A 1 72 ? -11.127 -6.098 -1.273 1.00 61.00 72 ALA A CA 7
ATOM 10523 C C . ALA A 1 72 ? -10.231 -6.845 -0.290 1.00 61.00 72 ALA A C 7
ATOM 10524 O O . ALA A 1 72 ? -10.637 -7.847 0.290 1.00 61.00 72 ALA A O 7
ATOM 10531 N N . VAL A 1 73 ? -9.019 -6.332 -0.088 1.00 61.00 73 VAL A N 7
ATOM 10532 C CA . VAL A 1 73 ? -8.011 -7.016 0.722 1.00 61.00 73 VAL A CA 7
ATOM 10533 C C . VAL A 1 73 ? -8.414 -7.088 2.196 1.00 61.00 73 VAL A C 7
ATOM 10534 O O . VAL A 1 73 ? -8.405 -8.165 2.794 1.00 61.00 73 VAL A O 7
ATOM 10547 N N . ALA A 1 74 ? -8.800 -5.948 2.768 1.00 61.00 74 ALA A N 7
ATOM 10548 C CA . ALA A 1 74 ? -9.129 -5.880 4.191 1.00 61.00 74 ALA A CA 7
ATOM 10549 C C . ALA A 1 74 ? -10.527 -6.423 4.456 1.00 61.00 74 ALA A C 7
ATOM 10550 O O . ALA A 1 74 ? -11.065 -6.279 5.552 1.00 61.00 74 ALA A O 7
ATOM 10557 N N . ALA A 1 75 ? -11.114 -7.038 3.443 1.00 61.00 75 ALA A N 7
ATOM 10558 C CA . ALA A 1 75 ? -12.387 -7.719 3.593 1.00 61.00 75 ALA A CA 7
ATOM 10559 C C . ALA A 1 75 ? -12.307 -9.105 2.967 1.00 61.00 75 ALA A C 7
ATOM 10560 O O . ALA A 1 75 ? -13.320 -9.776 2.778 1.00 61.00 75 ALA A O 7
ATOM 10567 N N . HIS A 1 76 ? -11.088 -9.531 2.656 1.00 61.00 76 HIS A N 7
ATOM 10568 C CA . HIS A 1 76 ? -10.870 -10.828 2.033 1.00 61.00 76 HIS A CA 7
ATOM 10569 C C . HIS A 1 76 ? -10.385 -11.841 3.056 1.00 61.00 76 HIS A C 7
ATOM 10570 O O . HIS A 1 76 ? -9.272 -11.738 3.573 1.00 61.00 76 HIS A O 7
ATOM 10585 N N . GLY A 1 77 ? -11.232 -12.814 3.333 1.00 61.00 77 GLY A N 7
ATOM 10586 C CA . GLY A 1 77 ? -10.890 -13.863 4.260 1.00 61.00 77 GLY A CA 7
ATOM 10587 C C . GLY A 1 77 ? -11.897 -14.983 4.223 1.00 61.00 77 GLY A C 7
ATOM 10588 O O . GLY A 1 77 ? -12.872 -14.979 4.969 1.00 61.00 77 GLY A O 7
ATOM 10592 N N . GLU A 1 78 ? -11.683 -15.928 3.323 1.00 61.00 78 GLU A N 7
ATOM 10593 C CA . GLU A 1 78 ? -12.560 -17.080 3.207 1.00 61.00 78 GLU A CA 7
ATOM 10594 C C . GLU A 1 78 ? -11.931 -18.284 3.895 1.00 61.00 78 GLU A C 7
ATOM 10595 O O . GLU A 1 78 ? -12.613 -19.255 4.228 1.00 61.00 78 GLU A O 7
ATOM 10607 N N . LYS A 1 79 ? -10.625 -18.209 4.106 1.00 61.00 79 LYS A N 7
ATOM 10608 C CA . LYS A 1 79 ? -9.873 -19.314 4.678 1.00 61.00 79 LYS A CA 7
ATOM 10609 C C . LYS A 1 79 ? -10.081 -19.405 6.187 1.00 61.00 79 LYS A C 7
ATOM 10610 O O . LYS A 1 79 ? -10.562 -20.421 6.691 1.00 61.00 79 LYS A O 7
ATOM 10629 N N . ALA A 1 80 ? -9.728 -18.343 6.905 1.00 61.00 80 ALA A N 7
ATOM 10630 C CA . ALA A 1 80 ? -9.839 -18.344 8.359 1.00 61.00 80 ALA A CA 7
ATOM 10631 C C . ALA A 1 80 ? -9.973 -16.929 8.906 1.00 61.00 80 ALA A C 7
ATOM 10632 O O . ALA A 1 80 ? -9.242 -16.023 8.503 1.00 61.00 80 ALA A O 7
ATOM 10639 N N . LEU A 1 81 ? -10.904 -16.752 9.830 1.00 61.00 81 LEU A N 7
ATOM 10640 C CA . LEU A 1 81 ? -11.101 -15.475 10.496 1.00 61.00 81 LEU A CA 7
ATOM 10641 C C . LEU A 1 81 ? -10.724 -15.606 11.963 1.00 61.00 81 LEU A C 7
ATOM 10642 O O . LEU A 1 81 ? -11.568 -15.908 12.808 1.00 61.00 81 LEU A O 7
ATOM 10658 N N . LYS A 1 82 ? -9.445 -15.419 12.254 1.00 61.00 82 LYS A N 7
ATOM 10659 C CA . LYS A 1 82 ? -8.958 -15.484 13.623 1.00 61.00 82 LYS A CA 7
ATOM 10660 C C . LYS A 1 82 ? -9.558 -14.336 14.432 1.00 61.00 82 LYS A C 7
ATOM 10661 O O . LYS A 1 82 ? -9.914 -13.304 13.869 1.00 61.00 82 LYS A O 7
ATOM 10680 N N . VAL A 1 83 ? -9.674 -14.511 15.744 1.00 61.00 83 VAL A N 7
ATOM 10681 C CA . VAL A 1 83 ? -10.187 -13.456 16.620 1.00 61.00 83 VAL A CA 7
ATOM 10682 C C . VAL A 1 83 ? -9.337 -12.189 16.502 1.00 61.00 83 VAL A C 7
ATOM 10683 O O . VAL A 1 83 ? -9.791 -11.082 16.789 1.00 61.00 83 VAL A O 7
ATOM 10696 N N . THR A 1 84 ? -8.109 -12.363 16.042 1.00 61.00 84 THR A N 7
ATOM 10697 C CA . THR A 1 84 ? -7.188 -11.261 15.831 1.00 61.00 84 THR A CA 7
ATOM 10698 C C . THR A 1 84 ? -7.395 -10.626 14.445 1.00 61.00 84 THR A C 7
ATOM 10699 O O . THR A 1 84 ? -6.844 -9.564 14.140 1.00 61.00 84 THR A O 7
ATOM 10710 N N . MET A 1 85 ? -8.214 -11.268 13.617 1.00 61.00 85 MET A N 7
ATOM 10711 C CA . MET A 1 85 ? -8.363 -10.871 12.221 1.00 61.00 85 MET A CA 7
ATOM 10712 C C . MET A 1 85 ? -9.510 -9.880 12.030 1.00 61.00 85 MET A C 7
ATOM 10713 O O . MET A 1 85 ? -9.478 -9.063 11.109 1.00 61.00 85 MET A O 7
ATOM 10727 N N . ILE A 1 86 ? -10.514 -9.938 12.907 1.00 61.00 86 ILE A N 7
ATOM 10728 C CA . ILE A 1 86 ? -11.696 -9.078 12.783 1.00 61.00 86 ILE A CA 7
ATOM 10729 C C . ILE A 1 86 ? -11.300 -7.601 12.795 1.00 61.00 86 ILE A C 7
ATOM 10730 O O . ILE A 1 86 ? -11.872 -6.793 12.064 1.00 61.00 86 ILE A O 7
ATOM 10746 N N . GLN A 1 87 ? -10.305 -7.267 13.616 1.00 61.00 87 GLN A N 7
ATOM 10747 C CA . GLN A 1 87 ? -9.752 -5.914 13.668 1.00 61.00 87 GLN A CA 7
ATOM 10748 C C . GLN A 1 87 ? -9.422 -5.390 12.266 1.00 61.00 87 GLN A C 7
ATOM 10749 O O . GLN A 1 87 ? -9.756 -4.256 11.919 1.00 61.00 87 GLN A O 7
ATOM 10763 N N . LYS A 1 88 ? -8.805 -6.244 11.454 1.00 61.00 88 LYS A N 7
ATOM 10764 C CA . LYS A 1 88 ? -8.362 -5.860 10.117 1.00 61.00 88 LYS A CA 7
ATOM 10765 C C . LYS A 1 88 ? -9.558 -5.630 9.200 1.00 61.00 88 LYS A C 7
ATOM 10766 O O . LYS A 1 88 ? -9.508 -4.800 8.294 1.00 61.00 88 LYS A O 7
ATOM 10785 N N . TYR A 1 89 ? -10.639 -6.353 9.461 1.00 61.00 89 TYR A N 7
ATOM 10786 C CA . TYR A 1 89 ? -11.852 -6.229 8.664 1.00 61.00 89 TYR A CA 7
ATOM 10787 C C . TYR A 1 89 ? -12.660 -5.012 9.099 1.00 61.00 89 TYR A C 7
ATOM 10788 O O . TYR A 1 89 ? -13.524 -4.541 8.368 1.00 61.00 89 TYR A O 7
ATOM 10806 N N . ARG A 1 90 ? -12.385 -4.512 10.297 1.00 61.00 90 ARG A N 7
ATOM 10807 C CA . ARG A 1 90 ? -13.141 -3.391 10.841 1.00 61.00 90 ARG A CA 7
ATOM 10808 C C . ARG A 1 90 ? -12.520 -2.058 10.459 1.00 61.00 90 ARG A C 7
ATOM 10809 O O . ARG A 1 90 ? -13.223 -1.063 10.307 1.00 61.00 90 ARG A O 7
ATOM 10830 N N . GLN A 1 91 ? -11.206 -2.038 10.294 1.00 61.00 91 GLN A N 7
ATOM 10831 C CA . GLN A 1 91 ? -10.500 -0.801 9.959 1.00 61.00 91 GLN A CA 7
ATOM 10832 C C . GLN A 1 91 ? -10.469 -0.555 8.451 1.00 61.00 91 GLN A C 7
ATOM 10833 O O . GLN A 1 91 ? -9.670 0.245 7.959 1.00 61.00 91 GLN A O 7
ATOM 10847 N N . LEU A 1 92 ? -11.342 -1.223 7.714 1.00 61.00 92 LEU A N 7
ATOM 10848 C CA . LEU A 1 92 ? -11.396 -1.043 6.266 1.00 61.00 92 LEU A CA 7
ATOM 10849 C C . LEU A 1 92 ? -12.072 0.281 5.892 1.00 61.00 92 LEU A C 7
ATOM 10850 O O . LEU A 1 92 ? -11.909 0.756 4.770 1.00 61.00 92 LEU A O 7
ATOM 10866 N N . HIS A 1 93 ? -12.773 0.882 6.863 1.00 61.00 93 HIS A N 7
ATOM 10867 C CA . HIS A 1 93 ? -13.688 2.015 6.637 1.00 61.00 93 HIS A CA 7
ATOM 10868 C C . HIS A 1 93 ? -14.423 1.916 5.302 1.00 61.00 93 HIS A C 7
ATOM 10869 O O . HIS A 1 93 ? -13.993 2.451 4.280 1.00 61.00 93 HIS A O 7
ATOM 10884 N N . HIS A 1 94 ? -15.545 1.218 5.343 1.00 61.00 94 HIS A N 7
ATOM 10885 C CA . HIS A 1 94 ? -16.349 0.941 4.158 1.00 61.00 94 HIS A CA 7
ATOM 10886 C C . HIS A 1 94 ? -17.763 0.556 4.569 1.00 61.00 94 HIS A C 7
ATOM 10887 O O . HIS A 1 94 ? -18.726 0.833 3.849 1.00 61.00 94 HIS A O 7
ATOM 10902 N N . HIS A 1 95 ? -17.867 -0.072 5.738 1.00 61.00 95 HIS A N 7
ATOM 10903 C CA . HIS A 1 95 ? -19.116 -0.657 6.206 1.00 61.00 95 HIS A CA 7
ATOM 10904 C C . HIS A 1 95 ? -19.515 -1.787 5.256 1.00 61.00 95 HIS A C 7
ATOM 10905 O O . HIS A 1 95 ? -20.694 -1.859 4.857 1.00 61.00 95 HIS A O 7
ATOM 10921 N N . MET A 1 1 ? 16.644 9.213 14.002 1.00 61.00 1 MET A N 8
ATOM 10922 C CA . MET A 1 1 ? 15.421 10.026 14.167 1.00 61.00 1 MET A CA 8
ATOM 10923 C C . MET A 1 1 ? 15.203 10.886 12.930 1.00 61.00 1 MET A C 8
ATOM 10924 O O . MET A 1 1 ? 16.148 11.473 12.403 1.00 61.00 1 MET A O 8
ATOM 10940 N N . TYR A 1 2 ? 13.965 10.956 12.462 1.00 61.00 2 TYR A N 8
ATOM 10941 C CA . TYR A 1 2 ? 13.656 11.6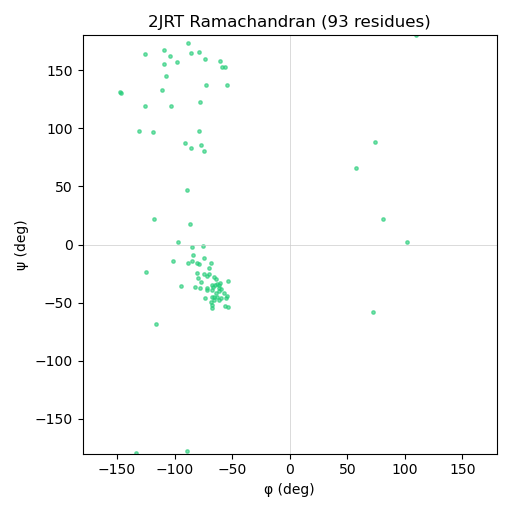99 11.249 1.00 61.00 2 TYR A CA 8
ATOM 10942 C C . TYR A 1 2 ? 13.278 13.141 11.548 1.00 61.00 2 TYR A C 8
ATOM 10943 O O . TYR A 1 2 ? 12.161 13.417 11.982 1.00 61.00 2 TYR A O 8
ATOM 10961 N N . LEU A 1 3 ? 14.239 14.039 11.326 1.00 61.00 3 LEU A N 8
ATOM 10962 C CA . LEU A 1 3 ? 14.023 15.487 11.402 1.00 61.00 3 LEU A CA 8
ATOM 10963 C C . LEU A 1 3 ? 13.471 15.923 12.759 1.00 61.00 3 LEU A C 8
ATOM 10964 O O . LEU A 1 3 ? 14.230 16.192 13.693 1.00 61.00 3 LEU A O 8
ATOM 10980 N N . LYS A 1 4 ? 12.156 15.985 12.860 1.00 61.00 4 LYS A N 8
ATOM 10981 C CA . LYS A 1 4 ? 11.498 16.419 14.078 1.00 61.00 4 LYS A CA 8
ATOM 10982 C C . LYS A 1 4 ? 10.293 15.531 14.351 1.00 61.00 4 LYS A C 8
ATOM 10983 O O . LYS A 1 4 ? 10.188 14.907 15.407 1.00 61.00 4 LYS A O 8
ATOM 11002 N N . ARG A 1 5 ? 9.389 15.482 13.384 1.00 61.00 5 ARG A N 8
ATOM 11003 C CA . ARG A 1 5 ? 8.198 14.657 13.485 1.00 61.00 5 ARG A CA 8
ATOM 11004 C C . ARG A 1 5 ? 8.356 13.406 12.634 1.00 61.00 5 ARG A C 8
ATOM 11005 O O . ARG A 1 5 ? 8.557 13.490 11.421 1.00 61.00 5 ARG A O 8
ATOM 11026 N N . VAL A 1 6 ? 8.274 12.252 13.273 1.00 61.00 6 VAL A N 8
ATOM 11027 C CA . VAL A 1 6 ? 8.401 10.983 12.574 1.00 61.00 6 VAL A CA 8
ATOM 11028 C C . VAL A 1 6 ? 7.097 10.652 11.861 1.00 61.00 6 VAL A C 8
ATOM 11029 O O . VAL A 1 6 ? 6.062 10.449 12.503 1.00 61.00 6 VAL A O 8
ATOM 11042 N N . ASP A 1 7 ? 7.146 10.605 10.538 1.00 61.00 7 ASP A N 8
ATOM 11043 C CA . ASP A 1 7 ? 5.956 10.357 9.734 1.00 61.00 7 ASP A CA 8
ATOM 11044 C C . ASP A 1 7 ? 5.570 8.883 9.761 1.00 61.00 7 ASP A C 8
ATOM 11045 O O . ASP A 1 7 ? 4.412 8.532 9.541 1.00 61.00 7 ASP A O 8
ATOM 11054 N N . GLY A 1 8 ? 6.535 8.025 10.045 1.00 61.00 8 GLY A N 8
ATOM 11055 C CA . GLY A 1 8 ? 6.252 6.612 10.165 1.00 61.00 8 GLY A CA 8
ATOM 11056 C C . GLY A 1 8 ? 7.508 5.791 10.353 1.00 61.00 8 GLY A C 8
ATOM 11057 O O . GLY A 1 8 ? 8.612 6.298 10.149 1.00 61.00 8 GLY A O 8
ATOM 11061 N N . PRO A 1 9 ? 7.371 4.519 10.754 1.00 61.00 9 PRO A N 8
ATOM 11062 C CA . PRO A 1 9 ? 8.502 3.610 10.924 1.00 61.00 9 PRO A CA 8
ATOM 11063 C C . PRO A 1 9 ? 9.026 3.111 9.582 1.00 61.00 9 PRO A C 8
ATOM 11064 O O . PRO A 1 9 ? 8.431 3.379 8.539 1.00 61.00 9 PRO A O 8
ATOM 11075 N N . ARG A 1 10 ? 10.124 2.368 9.607 1.00 61.00 10 ARG A N 8
ATOM 11076 C CA . ARG A 1 10 ? 10.705 1.853 8.377 1.00 61.00 10 ARG A CA 8
ATOM 11077 C C . ARG A 1 10 ? 10.095 0.509 8.016 1.00 61.00 10 ARG A C 8
ATOM 11078 O O . ARG A 1 10 ? 10.158 0.079 6.867 1.00 61.00 10 ARG A O 8
ATOM 11099 N N . GLN A 1 11 ? 9.502 -0.151 9.002 1.00 61.00 11 GLN A N 8
ATOM 11100 C CA . GLN A 1 11 ? 8.864 -1.442 8.783 1.00 61.00 11 GLN A CA 8
ATOM 11101 C C . GLN A 1 11 ? 7.695 -1.643 9.740 1.00 61.00 11 GLN A C 8
ATOM 11102 O O . GLN A 1 11 ? 7.727 -1.189 10.885 1.00 61.00 11 GLN A O 8
ATOM 11116 N N . VAL A 1 12 ? 6.659 -2.311 9.251 1.00 61.00 12 VAL A N 8
ATOM 11117 C CA . VAL A 1 12 ? 5.491 -2.642 10.056 1.00 61.00 12 VAL A CA 8
ATOM 11118 C C . VAL A 1 12 ? 5.173 -4.129 9.945 1.00 61.00 12 VAL A C 8
ATOM 11119 O O . VAL A 1 12 ? 5.562 -4.783 8.975 1.00 61.00 12 VAL A O 8
ATOM 11132 N N . THR A 1 13 ? 4.474 -4.658 10.934 1.00 61.00 13 THR A N 8
ATOM 11133 C CA . THR A 1 13 ? 4.130 -6.070 10.958 1.00 61.00 13 THR A CA 8
ATOM 11134 C C . THR A 1 13 ? 2.789 -6.321 10.266 1.00 61.00 13 THR A C 8
ATOM 11135 O O . THR A 1 13 ? 1.832 -5.568 10.452 1.00 61.00 13 THR A O 8
ATOM 11146 N N . LEU A 1 14 ? 2.729 -7.370 9.456 1.00 61.00 14 LEU A N 8
ATOM 11147 C CA . LEU A 1 14 ? 1.488 -7.758 8.795 1.00 61.00 14 LEU A CA 8
ATOM 11148 C C . LEU A 1 14 ? 0.723 -8.757 9.660 1.00 61.00 14 LEU A C 8
ATOM 11149 O O . LEU A 1 14 ? 1.314 -9.425 10.506 1.00 61.00 14 LEU A O 8
ATOM 11165 N N . PRO A 1 15 ? -0.599 -8.889 9.449 1.00 61.00 15 PRO A N 8
ATOM 11166 C CA . PRO A 1 15 ? -1.417 -9.866 10.176 1.00 61.00 15 PRO A CA 8
ATOM 11167 C C . PRO A 1 15 ? -1.172 -11.284 9.674 1.00 61.00 15 PRO A C 8
ATOM 11168 O O . PRO A 1 15 ? -1.708 -12.256 10.209 1.00 61.00 15 PRO A O 8
ATOM 11179 N N . ASP A 1 16 ? -0.354 -11.381 8.636 1.00 61.00 16 ASP A N 8
ATOM 11180 C CA . ASP A 1 16 ? 0.014 -12.658 8.052 1.00 61.00 16 ASP A CA 8
ATOM 11181 C C . ASP A 1 16 ? 1.422 -13.060 8.495 1.00 61.00 16 ASP A C 8
ATOM 11182 O O . ASP A 1 16 ? 1.956 -14.077 8.055 1.00 61.00 16 ASP A O 8
ATOM 11191 N N . GLY A 1 17 ? 2.016 -12.250 9.373 1.00 61.00 17 GLY A N 8
ATOM 11192 C CA . GLY A 1 17 ? 3.293 -12.601 9.971 1.00 61.00 17 GLY A CA 8
ATOM 11193 C C . GLY A 1 17 ? 4.488 -11.998 9.258 1.00 61.00 17 GLY A C 8
ATOM 11194 O O . GLY A 1 17 ? 5.612 -12.068 9.757 1.00 61.00 17 GLY A O 8
ATOM 11198 N N . THR A 1 18 ? 4.250 -11.412 8.095 1.00 61.00 18 THR A N 8
ATOM 11199 C CA . THR A 1 18 ? 5.319 -10.831 7.291 1.00 61.00 18 THR A CA 8
ATOM 11200 C C . THR A 1 18 ? 5.721 -9.445 7.823 1.00 61.00 18 THR A C 8
ATOM 11201 O O . THR A 1 18 ? 5.034 -8.874 8.679 1.00 61.00 18 THR A O 8
ATOM 11212 N N . VAL A 1 19 ? 6.843 -8.926 7.332 1.00 61.00 19 VAL A N 8
ATOM 11213 C CA . VAL A 1 19 ? 7.272 -7.563 7.632 1.00 61.00 19 VAL A CA 8
ATOM 11214 C C . VAL A 1 19 ? 7.181 -6.701 6.376 1.00 61.00 19 VAL A C 8
ATOM 11215 O O . VAL A 1 19 ? 7.627 -7.106 5.302 1.00 61.00 19 VAL A O 8
ATOM 11228 N N . LEU A 1 20 ? 6.594 -5.525 6.515 1.00 61.00 20 LEU A N 8
ATOM 11229 C CA . LEU A 1 20 ? 6.456 -4.595 5.403 1.00 61.00 20 LEU A CA 8
ATOM 11230 C C . LEU A 1 20 ? 7.295 -3.353 5.653 1.00 61.00 20 LEU A C 8
ATOM 11231 O O . LEU A 1 20 ? 6.963 -2.529 6.506 1.00 61.00 20 LEU A O 8
ATOM 11247 N N . SER A 1 21 ? 8.394 -3.241 4.931 1.00 61.00 21 SER A N 8
ATOM 11248 C CA . SER A 1 21 ? 9.262 -2.089 5.053 1.00 61.00 21 SER A CA 8
ATOM 11249 C C . SER A 1 21 ? 8.914 -1.047 3.993 1.00 61.00 21 SER A C 8
ATOM 11250 O O . SER A 1 21 ? 8.223 -1.347 3.017 1.00 61.00 21 SER A O 8
ATOM 11258 N N . ARG A 1 22 ? 9.391 0.175 4.184 1.00 61.00 22 ARG A N 8
ATOM 11259 C CA . ARG A 1 22 ? 9.124 1.256 3.242 1.00 61.00 22 ARG A CA 8
ATOM 11260 C C . ARG A 1 22 ? 9.870 1.047 1.928 1.00 61.00 22 ARG A C 8
ATOM 11261 O O . ARG A 1 22 ? 9.604 1.730 0.940 1.00 61.00 22 ARG A O 8
ATOM 11282 N N . ALA A 1 23 ? 10.798 0.096 1.919 1.00 61.00 23 ALA A N 8
ATOM 11283 C CA . ALA A 1 23 ? 11.511 -0.264 0.700 1.00 61.00 23 ALA A CA 8
ATOM 11284 C C . ALA A 1 23 ? 10.820 -1.431 0.006 1.00 61.00 23 ALA A C 8
ATOM 11285 O O . ALA A 1 23 ? 11.177 -1.805 -1.115 1.00 61.00 23 ALA A O 8
ATOM 11292 N N . ASP A 1 24 ? 9.826 -2.000 0.675 1.00 61.00 24 ASP A N 8
ATOM 11293 C CA . ASP A 1 24 ? 9.085 -3.135 0.137 1.00 61.00 24 ASP A CA 8
ATOM 11294 C C . ASP A 1 24 ? 7.862 -2.651 -0.632 1.00 61.00 24 ASP A C 8
ATOM 11295 O O . ASP A 1 24 ? 7.221 -3.414 -1.353 1.00 61.00 24 ASP A O 8
ATOM 11304 N N . LEU A 1 25 ? 7.547 -1.367 -0.472 1.00 61.00 25 LEU A N 8
ATOM 11305 C CA . LEU A 1 25 ? 6.482 -0.743 -1.244 1.00 61.00 25 LEU A CA 8
ATOM 11306 C C . LEU A 1 25 ? 6.786 -0.822 -2.737 1.00 61.00 25 LEU A C 8
ATOM 11307 O O . LEU A 1 25 ? 7.934 -0.653 -3.154 1.00 61.00 25 LEU A O 8
ATOM 11323 N N . PRO A 1 26 ? 5.762 -1.100 -3.557 1.00 61.00 26 PRO A N 8
ATOM 11324 C CA . PRO A 1 26 ? 5.916 -1.220 -5.011 1.00 61.00 26 PRO A CA 8
ATOM 11325 C C . PRO A 1 26 ? 6.408 0.079 -5.651 1.00 61.00 26 PRO A C 8
ATOM 11326 O O . PRO A 1 26 ? 5.976 1.168 -5.278 1.00 61.00 26 PRO A O 8
ATOM 11337 N N . PRO A 1 27 ? 7.337 -0.034 -6.612 1.00 61.00 27 PRO A N 8
ATOM 11338 C CA . PRO A 1 27 ? 7.918 1.117 -7.318 1.00 61.00 27 PRO A CA 8
ATOM 11339 C C . PRO A 1 27 ? 6.902 1.863 -8.184 1.00 61.00 27 PRO A C 8
ATOM 11340 O O . PRO A 1 27 ? 5.822 1.350 -8.492 1.00 61.00 27 PRO A O 8
ATOM 11351 N N . LEU A 1 28 ? 7.278 3.063 -8.607 1.00 61.00 28 LEU A N 8
ATOM 11352 C CA . LEU A 1 28 ? 6.378 3.942 -9.348 1.00 61.00 28 LEU A CA 8
ATOM 11353 C C . LEU A 1 28 ? 6.283 3.545 -10.820 1.00 61.00 28 LEU A C 8
ATOM 11354 O O . LEU A 1 28 ? 5.505 4.127 -11.578 1.00 61.00 28 LEU A O 8
ATOM 11370 N N . ASP A 1 29 ? 7.075 2.557 -11.223 1.00 61.00 29 ASP A N 8
ATOM 11371 C CA . ASP A 1 29 ? 7.037 2.063 -12.600 1.00 61.00 29 ASP A CA 8
ATOM 11372 C C . ASP A 1 29 ? 5.760 1.274 -12.820 1.00 61.00 29 ASP A C 8
ATOM 11373 O O . ASP A 1 29 ? 5.263 1.156 -13.942 1.00 61.00 29 ASP A O 8
ATOM 11382 N N . THR A 1 30 ? 5.231 0.764 -11.725 1.00 61.00 30 THR A N 8
ATOM 11383 C CA . THR A 1 30 ? 4.119 -0.149 -11.759 1.00 61.00 30 THR A CA 8
ATOM 11384 C C . THR A 1 30 ? 2.791 0.572 -11.957 1.00 61.00 30 THR A C 8
ATOM 11385 O O . THR A 1 30 ? 2.373 1.382 -11.127 1.00 61.00 30 THR A O 8
ATOM 11396 N N . ARG A 1 31 ? 2.149 0.289 -13.079 1.00 61.00 31 ARG A N 8
ATOM 11397 C CA . ARG A 1 31 ? 0.801 0.764 -13.332 1.00 61.00 31 ARG A CA 8
ATOM 11398 C C . ARG A 1 31 ? -0.151 -0.414 -13.448 1.00 61.00 31 ARG A C 8
ATOM 11399 O O . ARG A 1 31 ? -1.339 -0.301 -13.138 1.00 61.00 31 ARG A O 8
ATOM 11420 N N . ARG A 1 32 ? 0.373 -1.551 -13.886 1.00 61.00 32 ARG A N 8
ATOM 11421 C CA . ARG A 1 32 ? -0.391 -2.787 -13.860 1.00 61.00 32 ARG A CA 8
ATOM 11422 C C . ARG A 1 32 ? -0.460 -3.305 -12.435 1.00 61.00 32 ARG A C 8
ATOM 11423 O O . ARG A 1 32 ? 0.293 -4.193 -12.036 1.00 61.00 32 ARG A O 8
ATOM 11444 N N . TRP A 1 33 ? -1.331 -2.695 -11.658 1.00 61.00 33 TRP A N 8
ATOM 11445 C CA . TRP A 1 33 ? -1.482 -3.042 -10.262 1.00 61.00 33 TRP A CA 8
ATOM 11446 C C . TRP A 1 33 ? -2.140 -4.399 -10.094 1.00 61.00 33 TRP A C 8
ATOM 11447 O O . TRP A 1 33 ? -3.302 -4.590 -10.449 1.00 61.00 33 TRP A O 8
ATOM 11468 N N . VAL A 1 34 ? -1.371 -5.343 -9.577 1.00 61.00 34 VAL A N 8
ATOM 11469 C CA . VAL A 1 34 ? -1.878 -6.665 -9.257 1.00 61.00 34 VAL A CA 8
ATOM 11470 C C . VAL A 1 34 ? -2.071 -6.788 -7.746 1.00 61.00 34 VAL A C 8
ATOM 11471 O O . VAL A 1 34 ? -1.562 -5.957 -6.989 1.00 61.00 34 VAL A O 8
ATOM 11484 N N . ALA A 1 35 ? -2.789 -7.822 -7.316 1.00 61.00 35 ALA A N 8
ATOM 11485 C CA . ALA A 1 35 ? -3.161 -7.988 -5.909 1.00 61.00 35 ALA A CA 8
ATOM 11486 C C . ALA A 1 35 ? -1.952 -7.926 -4.973 1.00 61.00 35 ALA A C 8
ATOM 11487 O O . ALA A 1 35 ? -2.022 -7.312 -3.912 1.00 61.00 35 ALA A O 8
ATOM 11494 N N . SER A 1 36 ? -0.853 -8.553 -5.375 1.00 61.00 36 SER A N 8
ATOM 11495 C CA . SER A 1 36 ? 0.364 -8.573 -4.565 1.00 61.00 36 SER A CA 8
ATOM 11496 C C . SER A 1 36 ? 0.840 -7.153 -4.246 1.00 61.00 36 SER A C 8
ATOM 11497 O O . SER A 1 36 ? 1.098 -6.810 -3.090 1.00 61.00 36 SER A O 8
ATOM 11505 N N . ARG A 1 37 ? 0.927 -6.326 -5.279 1.00 61.00 37 ARG A N 8
ATOM 11506 C CA . ARG A 1 37 ? 1.430 -4.969 -5.130 1.00 61.00 37 ARG A CA 8
ATOM 11507 C C . ARG A 1 37 ? 0.400 -4.082 -4.437 1.00 61.00 37 ARG A C 8
ATOM 11508 O O . ARG A 1 37 ? 0.756 -3.201 -3.654 1.00 61.00 37 ARG A O 8
ATOM 11529 N N . LYS A 1 38 ? -0.874 -4.323 -4.724 1.00 61.00 38 LYS A N 8
ATOM 11530 C CA . LYS A 1 38 ? -1.959 -3.588 -4.080 1.00 61.00 38 LYS A CA 8
ATOM 11531 C C . LYS A 1 38 ? -1.960 -3.847 -2.577 1.00 61.00 38 LYS A C 8
ATOM 11532 O O . LYS A 1 38 ? -2.120 -2.920 -1.776 1.00 61.00 38 LYS A O 8
ATOM 11551 N N . ALA A 1 39 ? -1.769 -5.111 -2.207 1.00 61.00 39 ALA A N 8
ATOM 11552 C CA . ALA A 1 39 ? -1.740 -5.514 -0.807 1.00 61.00 39 ALA A CA 8
ATOM 11553 C C . ALA A 1 39 ? -0.656 -4.769 -0.041 1.00 61.00 39 ALA A C 8
ATOM 11554 O O . ALA A 1 39 ? -0.890 -4.287 1.062 1.00 61.00 39 ALA A O 8
ATOM 11561 N N . ALA A 1 40 ? 0.523 -4.669 -0.637 1.00 61.00 40 ALA A N 8
ATOM 11562 C CA . ALA A 1 40 ? 1.640 -3.976 -0.004 1.00 61.00 40 ALA A CA 8
ATOM 11563 C C . ALA A 1 40 ? 1.289 -2.516 0.294 1.00 61.00 40 ALA A C 8
ATOM 11564 O O . ALA A 1 40 ? 1.589 -2.006 1.373 1.00 61.00 40 ALA A O 8
ATOM 11571 N N . VAL A 1 41 ? 0.630 -1.861 -0.654 1.00 61.00 41 VAL A N 8
ATOM 11572 C CA . VAL A 1 41 ? 0.255 -0.459 -0.498 1.00 61.00 41 VAL A CA 8
ATOM 11573 C C . VAL A 1 41 ? -0.792 -0.283 0.595 1.00 61.00 41 VAL A C 8
ATOM 11574 O O . VAL A 1 41 ? -0.621 0.529 1.507 1.00 61.00 41 VAL A O 8
ATOM 11587 N N . VAL A 1 42 ? -1.870 -1.048 0.507 1.00 61.00 42 VAL A N 8
ATOM 11588 C CA . VAL A 1 42 ? -2.978 -0.897 1.435 1.00 61.00 42 VAL A CA 8
ATOM 11589 C C . VAL A 1 42 ? -2.572 -1.291 2.858 1.00 61.00 42 VAL A C 8
ATOM 11590 O O . VAL A 1 42 ? -2.926 -0.610 3.820 1.00 61.00 42 VAL A O 8
ATOM 11603 N N . LYS A 1 43 ? -1.790 -2.359 2.989 1.00 61.00 43 LYS A N 8
ATOM 11604 C CA . LYS A 1 43 ? -1.341 -2.811 4.300 1.00 61.00 43 LYS A CA 8
ATOM 11605 C C . LYS A 1 43 ? -0.403 -1.787 4.931 1.00 61.00 43 LYS A C 8
ATOM 11606 O O . LYS A 1 43 ? -0.323 -1.682 6.155 1.00 61.00 43 LYS A O 8
ATOM 11625 N N . ALA A 1 44 ? 0.297 -1.030 4.095 1.00 61.00 44 ALA A N 8
ATOM 11626 C CA . ALA A 1 44 ? 1.190 0.012 4.576 1.00 61.00 44 ALA A CA 8
ATOM 11627 C C . ALA A 1 44 ? 0.406 1.094 5.307 1.00 61.00 44 ALA A C 8
ATOM 11628 O O . ALA A 1 44 ? 0.772 1.505 6.408 1.00 61.00 44 ALA A O 8
ATOM 11635 N N . VAL A 1 45 ? -0.685 1.539 4.698 1.00 61.00 45 VAL A N 8
ATOM 11636 C CA . VAL A 1 45 ? -1.534 2.563 5.296 1.00 61.00 45 VAL A CA 8
ATOM 11637 C C . VAL A 1 45 ? -2.257 2.017 6.524 1.00 61.00 45 VAL A C 8
ATOM 11638 O O . VAL A 1 45 ? -2.348 2.681 7.557 1.00 61.00 45 VAL A O 8
ATOM 11651 N N . ILE A 1 46 ? -2.748 0.791 6.405 1.00 61.00 46 ILE A N 8
ATOM 11652 C CA . ILE A 1 46 ? -3.492 0.144 7.480 1.00 61.00 46 ILE A CA 8
ATOM 11653 C C . ILE A 1 46 ? -2.628 -0.054 8.734 1.00 61.00 46 ILE A C 8
ATOM 11654 O O . ILE A 1 46 ? -3.138 -0.081 9.853 1.00 61.00 46 ILE A O 8
ATOM 11670 N N . HIS A 1 47 ? -1.316 -0.167 8.555 1.00 61.00 47 HIS A N 8
ATOM 11671 C CA . HIS A 1 47 ? -0.425 -0.389 9.693 1.00 61.00 47 HIS A CA 8
ATOM 11672 C C . HIS A 1 47 ? 0.301 0.883 10.114 1.00 61.00 47 HIS A C 8
ATOM 11673 O O . HIS A 1 47 ? 1.098 0.861 11.048 1.00 61.00 47 HIS A O 8
ATOM 11688 N N . GLY A 1 48 ? 0.036 1.981 9.425 1.00 61.00 48 GLY A N 8
ATOM 11689 C CA . GLY A 1 48 ? 0.626 3.250 9.813 1.00 61.00 48 GLY A CA 8
ATOM 11690 C C . GLY A 1 48 ? 2.053 3.403 9.327 1.00 61.00 48 GLY A C 8
ATOM 11691 O O . GLY A 1 48 ? 2.826 4.196 9.873 1.00 61.00 48 GLY A O 8
ATOM 11695 N N . LEU A 1 49 ? 2.406 2.633 8.307 1.00 61.00 49 LEU A N 8
ATOM 11696 C CA . LEU A 1 49 ? 3.715 2.730 7.686 1.00 61.00 49 LEU A CA 8
ATOM 11697 C C . LEU A 1 49 ? 3.766 3.986 6.831 1.00 61.00 49 LEU A C 8
ATOM 11698 O O . LEU A 1 49 ? 4.718 4.763 6.893 1.00 61.00 49 LEU A O 8
ATOM 11714 N N . ILE A 1 50 ? 2.722 4.167 6.037 1.00 61.00 50 ILE A N 8
ATOM 11715 C CA . ILE A 1 50 ? 2.545 5.371 5.241 1.00 61.00 50 ILE A CA 8
ATOM 11716 C C . ILE A 1 50 ? 1.121 5.876 5.431 1.00 61.00 50 ILE A C 8
ATOM 11717 O O . ILE A 1 50 ? 0.285 5.170 5.997 1.00 61.00 50 ILE A O 8
ATOM 11733 N N . THR A 1 51 ? 0.842 7.080 4.966 1.00 61.00 51 THR A N 8
ATOM 11734 C CA . THR A 1 51 ? -0.497 7.629 5.068 1.00 61.00 51 THR A CA 8
ATOM 11735 C C . THR A 1 51 ? -1.277 7.386 3.777 1.00 61.00 51 THR A C 8
ATOM 11736 O O . THR A 1 51 ? -0.691 7.184 2.705 1.00 61.00 51 THR A O 8
ATOM 11747 N N . GLU A 1 52 ? -2.598 7.395 3.890 1.00 61.00 52 GLU A N 8
ATOM 11748 C CA . GLU A 1 52 ? -3.482 7.123 2.767 1.00 61.00 52 GLU A CA 8
ATOM 11749 C C . GLU A 1 52 ? -3.268 8.152 1.662 1.00 61.00 52 GLU A C 8
ATOM 11750 O O . GLU A 1 52 ? -3.256 7.815 0.478 1.00 61.00 52 GLU A O 8
ATOM 11762 N N . ARG A 1 53 ? -3.068 9.402 2.069 1.00 61.00 53 ARG A N 8
ATOM 11763 C CA . ARG A 1 53 ? -2.763 10.476 1.132 1.00 61.00 53 ARG A CA 8
ATOM 11764 C C . ARG A 1 53 ? -1.503 10.157 0.350 1.00 61.00 53 ARG A C 8
ATOM 11765 O O . ARG A 1 53 ? -1.448 10.355 -0.858 1.00 61.00 53 ARG A O 8
ATOM 11786 N N . GLU A 1 54 ? -0.508 9.643 1.058 1.00 61.00 54 GLU A N 8
ATOM 11787 C CA . GLU A 1 54 ? 0.766 9.284 0.460 1.00 61.00 54 GLU A CA 8
ATOM 11788 C C . GLU A 1 54 ? 0.547 8.286 -0.663 1.00 61.00 54 GLU A C 8
ATOM 11789 O O . GLU A 1 54 ? 1.051 8.470 -1.767 1.00 61.00 54 GLU A O 8
ATOM 11801 N N . ALA A 1 55 ? -0.242 7.256 -0.387 1.00 61.00 55 ALA A N 8
ATOM 11802 C CA . ALA A 1 55 ? -0.514 6.219 -1.373 1.00 61.00 55 ALA A CA 8
ATOM 11803 C C . ALA A 1 55 ? -1.203 6.798 -2.605 1.00 61.00 55 ALA A C 8
ATOM 11804 O O . ALA A 1 55 ? -0.798 6.527 -3.739 1.00 61.00 55 ALA A O 8
ATOM 11811 N N . LEU A 1 56 ? -2.229 7.615 -2.376 1.00 61.00 56 LEU A N 8
ATOM 11812 C CA . LEU A 1 56 ? -3.000 8.210 -3.465 1.00 61.00 56 LEU A CA 8
ATOM 11813 C C . LEU A 1 56 ? -2.139 9.165 -4.287 1.00 61.00 56 LEU A C 8
ATOM 11814 O O . LEU A 1 56 ? -2.311 9.277 -5.499 1.00 61.00 56 LEU A O 8
ATOM 11830 N N . ASP A 1 57 ? -1.210 9.847 -3.626 1.00 61.00 57 ASP A N 8
ATOM 11831 C CA . ASP A 1 57 ? -0.327 10.788 -4.308 1.00 61.00 57 ASP A CA 8
ATOM 11832 C C . ASP A 1 57 ? 0.756 10.055 -5.096 1.00 61.00 57 ASP A C 8
ATOM 11833 O O . ASP A 1 57 ? 0.841 10.190 -6.314 1.00 61.00 57 ASP A O 8
ATOM 11842 N N . ARG A 1 58 ? 1.563 9.264 -4.396 1.00 61.00 58 ARG A N 8
ATOM 11843 C CA . ARG A 1 58 ? 2.748 8.645 -4.993 1.00 61.00 58 ARG A CA 8
ATOM 11844 C C . ARG A 1 58 ? 2.385 7.662 -6.107 1.00 61.00 58 ARG A C 8
ATOM 11845 O O . ARG A 1 58 ? 3.106 7.548 -7.094 1.00 61.00 58 ARG A O 8
ATOM 11866 N N . TYR A 1 59 ? 1.266 6.967 -5.966 1.00 61.00 59 TYR A N 8
ATOM 11867 C CA . TYR A 1 59 ? 0.884 5.960 -6.949 1.00 61.00 59 TYR A CA 8
ATOM 11868 C C . TYR A 1 59 ? -0.195 6.483 -7.885 1.00 61.00 59 TYR A C 8
ATOM 11869 O O . TYR A 1 59 ? -0.660 5.756 -8.764 1.00 61.00 59 TYR A O 8
ATOM 11887 N N . SER A 1 60 ? -0.574 7.746 -7.695 1.00 61.00 60 SER A N 8
ATOM 11888 C CA . SER A 1 60 ? -1.622 8.370 -8.496 1.00 61.00 60 SER A CA 8
ATOM 11889 C C . SER A 1 60 ? -2.908 7.545 -8.430 1.00 61.00 60 SER A C 8
ATOM 11890 O O . SER A 1 60 ? -3.390 7.026 -9.440 1.00 61.00 60 SER A O 8
ATOM 11898 N N . LEU A 1 61 ? -3.442 7.419 -7.225 1.00 61.00 61 LEU A N 8
ATOM 11899 C CA . LEU A 1 61 ? -4.632 6.619 -6.987 1.00 61.00 61 LEU A CA 8
ATOM 11900 C C . LEU A 1 61 ? -5.799 7.513 -6.606 1.00 61.00 61 LEU A C 8
ATOM 11901 O O . LEU A 1 61 ? -5.612 8.561 -5.987 1.00 61.00 61 LEU A O 8
ATOM 11917 N N . SER A 1 62 ? -6.991 7.100 -6.983 1.00 61.00 62 SER A N 8
ATOM 11918 C CA . SER A 1 62 ? -8.197 7.815 -6.607 1.00 61.00 62 SER A CA 8
ATOM 11919 C C . SER A 1 62 ? -8.856 7.138 -5.411 1.00 61.00 62 SER A C 8
ATOM 11920 O O . SER A 1 62 ? -8.469 6.030 -5.026 1.00 61.00 62 SER A O 8
ATOM 11928 N N . GLU A 1 63 ? -9.848 7.802 -4.827 1.00 61.00 63 GLU A N 8
ATOM 11929 C CA . GLU A 1 63 ? -10.502 7.315 -3.625 1.00 61.00 63 GLU A CA 8
ATOM 11930 C C . GLU A 1 63 ? -11.101 5.925 -3.841 1.00 61.00 63 GLU A C 8
ATOM 11931 O O . GLU A 1 63 ? -10.952 5.039 -2.997 1.00 61.00 63 GLU A O 8
ATOM 11943 N N . GLU A 1 64 ? -11.770 5.734 -4.975 1.00 61.00 64 GLU A N 8
ATOM 11944 C CA . GLU A 1 64 ? -12.383 4.448 -5.292 1.00 61.00 64 GLU A CA 8
ATOM 11945 C C . GLU A 1 64 ? -11.322 3.379 -5.509 1.00 61.00 64 GLU A C 8
ATOM 11946 O O . GLU A 1 64 ? -11.534 2.214 -5.180 1.00 61.00 64 GLU A O 8
ATOM 11958 N N . GLU A 1 65 ? -10.175 3.789 -6.042 1.00 61.00 65 GLU A N 8
ATOM 11959 C CA . GLU A 1 65 ? -9.076 2.871 -6.305 1.00 61.00 65 GLU A CA 8
ATOM 11960 C C . GLU A 1 65 ? -8.637 2.206 -5.009 1.00 61.00 65 GLU A C 8
ATOM 11961 O O . GLU A 1 65 ? -8.739 0.990 -4.854 1.00 61.00 65 GLU A O 8
ATOM 11973 N N . PHE A 1 66 ? -8.198 3.025 -4.060 1.00 61.00 66 PHE A N 8
ATOM 11974 C CA . PHE A 1 66 ? -7.723 2.526 -2.778 1.00 61.00 66 PHE A CA 8
ATOM 11975 C C . PHE A 1 66 ? -8.846 1.798 -2.043 1.00 61.00 66 PHE A C 8
ATOM 11976 O O . PHE A 1 66 ? -8.605 0.838 -1.307 1.00 61.00 66 PHE A O 8
ATOM 11993 N N . ALA A 1 67 ? -10.077 2.254 -2.256 1.00 61.00 67 ALA A N 8
ATOM 11994 C CA . ALA A 1 67 ? -11.244 1.609 -1.671 1.00 61.00 67 ALA A CA 8
ATOM 11995 C C . ALA A 1 67 ? -11.385 0.180 -2.187 1.00 61.00 67 ALA A C 8
ATOM 11996 O O . ALA A 1 67 ? -11.681 -0.734 -1.423 1.00 61.00 67 ALA A O 8
ATOM 12003 N N . LEU A 1 68 ? -11.157 -0.007 -3.481 1.00 61.00 68 LEU A N 8
ATOM 12004 C CA . LEU A 1 68 ? -11.202 -1.336 -4.083 1.00 61.00 68 LEU A CA 8
ATOM 12005 C C . LEU A 1 68 ? -10.093 -2.214 -3.519 1.00 61.00 68 LEU A C 8
ATOM 12006 O O . LEU A 1 68 ? -10.333 -3.358 -3.135 1.00 61.00 68 LEU A O 8
ATOM 12022 N N . TRP A 1 69 ? -8.886 -1.660 -3.454 1.00 61.00 69 TRP A N 8
ATOM 12023 C CA . TRP A 1 69 ? -7.722 -2.389 -2.949 1.00 61.00 69 TRP A CA 8
ATOM 12024 C C . TRP A 1 69 ? -7.977 -2.909 -1.539 1.00 61.00 69 TRP A C 8
ATOM 12025 O O . TRP A 1 69 ? -7.777 -4.091 -1.254 1.00 61.00 69 TRP A O 8
ATOM 12046 N N . ARG A 1 70 ? -8.441 -2.027 -0.662 1.00 61.00 70 ARG A N 8
ATOM 12047 C CA . ARG A 1 70 ? -8.665 -2.388 0.731 1.00 61.00 70 ARG A CA 8
ATOM 12048 C C . ARG A 1 70 ? -9.854 -3.337 0.869 1.00 61.00 70 ARG A C 8
ATOM 12049 O O . ARG A 1 70 ? -9.941 -4.092 1.833 1.00 61.00 70 ARG A O 8
ATOM 12070 N N . SER A 1 71 ? -10.750 -3.322 -0.107 1.00 61.00 71 SER A N 8
ATOM 12071 C CA . SER A 1 71 ? -11.904 -4.210 -0.081 1.00 61.00 71 SER A CA 8
ATOM 12072 C C . SER A 1 71 ? -11.547 -5.587 -0.641 1.00 61.00 71 SER A C 8
ATOM 12073 O O . SER A 1 71 ? -12.131 -6.597 -0.250 1.00 61.00 71 SER A O 8
ATOM 12081 N N . ALA A 1 72 ? -10.587 -5.624 -1.553 1.00 61.00 72 ALA A N 8
ATOM 12082 C CA . ALA A 1 72 ? -10.160 -6.878 -2.159 1.00 61.00 72 ALA A CA 8
ATOM 12083 C C . ALA A 1 72 ? -9.180 -7.623 -1.262 1.00 61.00 72 ALA A C 8
ATOM 12084 O O . ALA A 1 72 ? -9.148 -8.853 -1.247 1.00 61.00 72 ALA A O 8
ATOM 12091 N N . VAL A 1 73 ? -8.381 -6.876 -0.514 1.00 61.00 73 VAL A N 8
ATOM 12092 C CA . VAL A 1 73 ? -7.379 -7.474 0.355 1.00 61.00 73 VAL A CA 8
ATOM 12093 C C . VAL A 1 73 ? -7.853 -7.523 1.804 1.00 61.00 73 VAL A C 8
ATOM 12094 O O . VAL A 1 73 ? -8.037 -8.599 2.370 1.00 61.00 73 VAL A O 8
ATOM 12107 N N . ALA A 1 74 ? -8.072 -6.355 2.395 1.00 61.00 74 ALA A N 8
ATOM 12108 C CA . ALA A 1 74 ? -8.364 -6.269 3.821 1.00 61.00 74 ALA A CA 8
ATOM 12109 C C . ALA A 1 74 ? -9.781 -6.736 4.139 1.00 61.00 74 ALA A C 8
ATOM 12110 O O . ALA A 1 74 ? -10.007 -7.407 5.145 1.00 61.00 74 ALA A O 8
ATOM 12117 N N . ALA A 1 75 ? -10.724 -6.396 3.275 1.00 61.00 75 ALA A N 8
ATOM 12118 C CA . ALA A 1 75 ? -12.124 -6.732 3.508 1.00 61.00 75 ALA A CA 8
ATOM 12119 C C . ALA A 1 75 ? -12.473 -8.089 2.909 1.00 61.00 75 ALA A C 8
ATOM 12120 O O . ALA A 1 75 ? -13.642 -8.482 2.864 1.00 61.00 75 ALA A O 8
ATOM 12127 N N . HIS A 1 76 ? -11.451 -8.801 2.452 1.00 61.00 76 HIS A N 8
ATOM 12128 C CA . HIS A 1 76 ? -11.636 -10.130 1.895 1.00 61.00 76 HIS A CA 8
ATOM 12129 C C . HIS A 1 76 ? -11.914 -11.127 3.013 1.00 61.00 76 HIS A C 8
ATOM 12130 O O . HIS A 1 76 ? -11.035 -11.442 3.814 1.00 61.00 76 HIS A O 8
ATOM 12145 N N . GLY A 1 77 ? -13.150 -11.593 3.066 1.00 61.00 77 GLY A N 8
ATOM 12146 C CA . GLY A 1 77 ? -13.547 -12.552 4.069 1.00 61.00 77 GLY A CA 8
ATOM 12147 C C . GLY A 1 77 ? -14.834 -13.237 3.685 1.00 61.00 77 GLY A C 8
ATOM 12148 O O . GLY A 1 77 ? -15.900 -12.919 4.215 1.00 61.00 77 GLY A O 8
ATOM 12152 N N . GLU A 1 78 ? -14.737 -14.178 2.759 1.00 61.00 78 GLU A N 8
ATOM 12153 C CA . GLU A 1 78 ? -15.906 -14.883 2.246 1.00 61.00 78 GLU A CA 8
ATOM 12154 C C . GLU A 1 78 ? -16.360 -15.958 3.225 1.00 61.00 78 GLU A C 8
ATOM 12155 O O . GLU A 1 78 ? -17.403 -16.582 3.038 1.00 61.00 78 GLU A O 8
ATOM 12167 N N . LYS A 1 79 ? -15.556 -16.178 4.258 1.00 61.00 79 LYS A N 8
ATOM 12168 C CA . LYS A 1 79 ? -15.883 -17.148 5.293 1.00 61.00 79 LYS A CA 8
ATOM 12169 C C . LYS A 1 79 ? -17.080 -16.664 6.100 1.00 61.00 79 LYS A C 8
ATOM 12170 O O . LYS A 1 79 ? -18.193 -17.167 5.947 1.00 61.00 79 LYS A O 8
ATOM 12189 N N . ALA A 1 80 ? -16.830 -15.667 6.939 1.00 61.00 80 ALA A N 8
ATOM 12190 C CA . ALA A 1 80 ? -17.853 -15.059 7.779 1.00 61.00 80 ALA A CA 8
ATOM 12191 C C . ALA A 1 80 ? -17.250 -13.884 8.529 1.00 61.00 80 ALA A C 8
ATOM 12192 O O . ALA A 1 80 ? -16.835 -14.012 9.678 1.00 61.00 80 ALA A O 8
ATOM 12199 N N . LEU A 1 81 ? -17.148 -12.755 7.846 1.00 61.00 81 LEU A N 8
ATOM 12200 C CA . LEU A 1 81 ? -16.530 -11.570 8.412 1.00 61.00 81 LEU A CA 8
ATOM 12201 C C . LEU A 1 81 ? -17.466 -10.377 8.298 1.00 61.00 81 LEU A C 8
ATOM 12202 O O . LEU A 1 81 ? -17.653 -9.819 7.214 1.00 61.00 81 LEU A O 8
ATOM 12218 N N . LYS A 1 82 ? -18.080 -10.016 9.411 1.00 61.00 82 LYS A N 8
ATOM 12219 C CA . LYS A 1 82 ? -18.878 -8.803 9.484 1.00 61.00 82 LYS A CA 8
ATOM 12220 C C . LYS A 1 82 ? -17.937 -7.607 9.568 1.00 61.00 82 LYS A C 8
ATOM 12221 O O . LYS A 1 82 ? -16.783 -7.769 9.960 1.00 61.00 82 LYS A O 8
ATOM 12240 N N . VAL A 1 83 ? -18.419 -6.424 9.191 1.00 61.00 83 VAL A N 8
ATOM 12241 C CA . VAL A 1 83 ? -17.597 -5.207 9.159 1.00 61.00 83 VAL A CA 8
ATOM 12242 C C . VAL A 1 83 ? -16.733 -5.052 10.418 1.00 61.00 83 VAL A C 8
ATOM 12243 O O . VAL A 1 83 ? -15.553 -4.708 10.334 1.00 61.00 83 VAL A O 8
ATOM 12256 N N . THR A 1 84 ? -17.318 -5.338 11.573 1.00 61.00 84 THR A N 8
ATOM 12257 C CA . THR A 1 84 ? -16.617 -5.251 12.843 1.00 61.00 84 THR A CA 8
ATOM 12258 C C . THR A 1 84 ? -15.492 -6.277 12.926 1.00 61.00 84 THR A C 8
ATOM 12259 O O . THR A 1 84 ? -14.389 -5.979 13.387 1.00 61.00 84 THR A O 8
ATOM 12270 N N . MET A 1 85 ? -15.785 -7.483 12.459 1.00 61.00 85 MET A N 8
ATOM 12271 C CA . MET A 1 85 ? -14.828 -8.581 12.482 1.00 61.00 85 MET A CA 8
ATOM 12272 C C . MET A 1 85 ? -13.582 -8.221 11.686 1.00 61.00 85 MET A C 8
ATOM 12273 O O . MET A 1 85 ? -12.463 -8.445 12.142 1.00 61.00 85 MET A O 8
ATOM 12287 N N . ILE A 1 86 ? -13.788 -7.623 10.517 1.00 61.00 86 ILE A N 8
ATOM 12288 C CA . ILE A 1 86 ? -12.685 -7.282 9.619 1.00 61.00 86 ILE A CA 8
ATOM 12289 C C . ILE A 1 86 ? -11.705 -6.330 10.297 1.00 61.00 86 ILE A C 8
ATOM 12290 O O . ILE A 1 86 ? -10.487 -6.517 10.222 1.00 61.00 86 ILE A O 8
ATOM 12306 N N . GLN A 1 87 ? -12.240 -5.322 10.977 1.00 61.00 87 GLN A N 8
ATOM 12307 C CA . GLN A 1 87 ? -11.416 -4.348 11.676 1.00 61.00 87 GLN A CA 8
ATOM 12308 C C . GLN A 1 87 ? -10.551 -5.034 12.730 1.00 61.00 87 GLN A C 8
ATOM 12309 O O . GLN A 1 87 ? -9.408 -4.647 12.953 1.00 61.00 87 GLN A O 8
ATOM 12323 N N . LYS A 1 88 ? -11.085 -6.086 13.339 1.00 61.00 88 LYS A N 8
ATOM 12324 C CA . LYS A 1 88 ? -10.382 -6.795 14.399 1.00 61.00 88 LYS A CA 8
ATOM 12325 C C . LYS A 1 88 ? -9.298 -7.717 13.845 1.00 61.00 88 LYS A C 8
ATOM 12326 O O . LYS A 1 88 ? -8.500 -8.269 14.603 1.00 61.00 88 LYS A O 8
ATOM 12345 N N . TYR A 1 89 ? -9.272 -7.891 12.527 1.00 61.00 89 TYR A N 8
ATOM 12346 C CA . TYR A 1 89 ? -8.246 -8.709 11.894 1.00 61.00 89 TYR A CA 8
ATOM 12347 C C . TYR A 1 89 ? -7.227 -7.835 11.167 1.00 61.00 89 TYR A C 8
ATOM 12348 O O . TYR A 1 89 ? -6.168 -8.307 10.756 1.00 61.00 89 TYR A O 8
ATOM 12366 N N . ARG A 1 90 ? -7.555 -6.561 10.996 1.00 61.00 90 ARG A N 8
ATOM 12367 C CA . ARG A 1 90 ? -6.664 -5.642 10.294 1.00 61.00 90 ARG A CA 8
ATOM 12368 C C . ARG A 1 90 ? -6.047 -4.640 11.263 1.00 61.00 90 ARG A C 8
ATOM 12369 O O . ARG A 1 90 ? -4.861 -4.321 11.174 1.00 61.00 90 ARG A O 8
ATOM 12390 N N . GLN A 1 91 ? -6.857 -4.161 12.197 1.00 61.00 91 GLN A N 8
ATOM 12391 C CA . GLN A 1 91 ? -6.399 -3.255 13.243 1.00 61.00 91 GLN A CA 8
ATOM 12392 C C . GLN A 1 91 ? -6.235 -4.029 14.545 1.00 61.00 91 GLN A C 8
ATOM 12393 O O . GLN A 1 91 ? -6.336 -3.468 15.637 1.00 61.00 91 GLN A O 8
ATOM 12407 N N . LEU A 1 92 ? -5.970 -5.327 14.404 1.00 61.00 92 LEU A N 8
ATOM 12408 C CA . LEU A 1 92 ? -5.869 -6.239 15.540 1.00 61.00 92 LEU A CA 8
ATOM 12409 C C . LEU A 1 92 ? -4.899 -5.722 16.604 1.00 61.00 92 LEU A C 8
ATOM 12410 O O . LEU A 1 92 ? -5.256 -5.658 17.783 1.00 61.00 92 LEU A O 8
ATOM 12426 N N . HIS A 1 93 ? -3.692 -5.343 16.175 1.00 61.00 93 HIS A N 8
ATOM 12427 C CA . HIS A 1 93 ? -2.632 -4.893 17.083 1.00 61.00 93 HIS A CA 8
ATOM 12428 C C . HIS A 1 93 ? -2.528 -5.826 18.290 1.00 61.00 93 HIS A C 8
ATOM 12429 O O . HIS A 1 93 ? -2.905 -5.471 19.408 1.00 61.00 93 HIS A O 8
ATOM 12444 N N . HIS A 1 94 ? -2.036 -7.031 18.049 1.00 61.00 94 HIS A N 8
ATOM 12445 C CA . HIS A 1 94 ? -1.978 -8.048 19.084 1.00 61.00 94 HIS A CA 8
ATOM 12446 C C . HIS A 1 94 ? -0.539 -8.362 19.457 1.00 61.00 94 HIS A C 8
ATOM 12447 O O . HIS A 1 94 ? 0.306 -8.569 18.589 1.00 61.00 94 HIS A O 8
ATOM 12462 N N . HIS A 1 95 ? -0.267 -8.378 20.751 1.00 61.00 95 HIS A N 8
ATOM 12463 C CA . HIS A 1 95 ? 1.043 -8.748 21.247 1.00 61.00 95 HIS A CA 8
ATOM 12464 C C . HIS A 1 95 ? 1.005 -10.188 21.735 1.00 61.00 95 HIS A C 8
ATOM 12465 O O . HIS A 1 95 ? 1.397 -11.088 20.971 1.00 61.00 95 HIS A O 8
ATOM 12481 N N . MET A 1 1 ? 11.875 9.644 7.555 1.00 61.00 1 MET A N 9
ATOM 12482 C CA . MET A 1 1 ? 12.998 10.378 8.181 1.00 61.00 1 MET A CA 9
ATOM 12483 C C . MET A 1 1 ? 13.274 9.822 9.568 1.00 61.00 1 MET A C 9
ATOM 12484 O O . MET A 1 1 ? 12.347 9.504 10.310 1.00 61.00 1 MET A O 9
ATOM 12500 N N . TYR A 1 2 ? 14.545 9.697 9.919 1.00 61.00 2 TYR A N 9
ATOM 12501 C CA . TYR A 1 2 ? 14.913 9.270 11.257 1.00 61.00 2 TYR A CA 9
ATOM 12502 C C . TYR A 1 2 ? 15.151 10.480 12.139 1.00 61.00 2 TYR A C 9
ATOM 12503 O O . TYR A 1 2 ? 16.227 11.082 12.128 1.00 61.00 2 TYR A O 9
ATOM 12521 N N . LEU A 1 3 ? 14.113 10.841 12.864 1.00 61.00 3 LEU A N 9
ATOM 12522 C CA . LEU A 1 3 ? 14.126 11.993 13.743 1.00 61.00 3 LEU A CA 9
ATOM 12523 C C . LEU A 1 3 ? 13.352 11.647 15.006 1.00 61.00 3 LEU A C 9
ATOM 12524 O O . LEU A 1 3 ? 12.451 10.806 14.963 1.00 61.00 3 LEU A O 9
ATOM 12540 N N . LYS A 1 4 ? 13.709 12.268 16.124 1.00 61.00 4 LYS A N 9
ATOM 12541 C CA . LYS A 1 4 ? 12.985 12.046 17.375 1.00 61.00 4 LYS A CA 9
ATOM 12542 C C . LYS A 1 4 ? 11.512 12.421 17.216 1.00 61.00 4 LYS A C 9
ATOM 12543 O O . LYS A 1 4 ? 10.653 11.925 17.947 1.00 61.00 4 LYS A O 9
ATOM 12562 N N . ARG A 1 5 ? 11.232 13.303 16.259 1.00 61.00 5 ARG A N 9
ATOM 12563 C CA . ARG A 1 5 ? 9.866 13.566 15.835 1.00 61.00 5 ARG A CA 9
ATOM 12564 C C . ARG A 1 5 ? 9.607 12.795 14.541 1.00 61.00 5 ARG A C 9
ATOM 12565 O O . ARG A 1 5 ? 9.900 13.274 13.444 1.00 61.00 5 ARG A O 9
ATOM 12586 N N . VAL A 1 6 ? 9.079 11.591 14.690 1.00 61.00 6 VAL A N 9
ATOM 12587 C CA . VAL A 1 6 ? 9.013 10.630 13.594 1.00 61.00 6 VAL A CA 9
ATOM 12588 C C . VAL A 1 6 ? 7.917 10.986 12.582 1.00 61.00 6 VAL A C 9
ATOM 12589 O O . VAL A 1 6 ? 6.850 11.485 12.948 1.00 61.00 6 VAL A O 9
ATOM 12602 N N . ASP A 1 7 ? 8.199 10.745 11.305 1.00 61.00 7 ASP A N 9
ATOM 12603 C CA . ASP A 1 7 ? 7.223 10.985 10.247 1.00 61.00 7 ASP A CA 9
ATOM 12604 C C . ASP A 1 7 ? 6.485 9.691 9.910 1.00 61.00 7 ASP A C 9
ATOM 12605 O O . ASP A 1 7 ? 5.424 9.709 9.282 1.00 61.00 7 ASP A O 9
ATOM 12614 N N . GLY A 1 8 ? 7.058 8.578 10.345 1.00 61.00 8 GLY A N 9
ATOM 12615 C CA . GLY A 1 8 ? 6.459 7.279 10.122 1.00 61.00 8 GLY A CA 9
ATOM 12616 C C . GLY A 1 8 ? 7.465 6.162 10.319 1.00 61.00 8 GLY A C 9
ATOM 12617 O O . GLY A 1 8 ? 8.646 6.335 10.005 1.00 61.00 8 GLY A O 9
ATOM 12621 N N . PRO A 1 9 ? 7.034 5.008 10.853 1.00 61.00 9 PRO A N 9
ATOM 12622 C CA . PRO A 1 9 ? 7.918 3.856 11.074 1.00 61.00 9 PRO A CA 9
ATOM 12623 C C . PRO A 1 9 ? 8.527 3.360 9.770 1.00 61.00 9 PRO A C 9
ATOM 12624 O O . PRO A 1 9 ? 7.889 3.435 8.720 1.00 61.00 9 PRO A O 9
ATOM 12635 N N . ARG A 1 10 ? 9.759 2.860 9.825 1.00 61.00 10 ARG A N 9
ATOM 12636 C CA . ARG A 1 10 ? 10.436 2.417 8.611 1.00 61.00 10 ARG A CA 9
ATOM 12637 C C . ARG A 1 10 ? 9.833 1.109 8.098 1.00 61.00 10 ARG A C 9
ATOM 12638 O O . ARG A 1 10 ? 9.889 0.826 6.900 1.00 61.00 10 ARG A O 9
ATOM 12659 N N . GLN A 1 11 ? 9.270 0.310 9.005 1.00 61.00 11 GLN A N 9
ATOM 12660 C CA . GLN A 1 11 ? 8.681 -0.968 8.629 1.00 61.00 11 GLN A CA 9
ATOM 12661 C C . GLN A 1 11 ? 7.589 -1.402 9.601 1.00 61.00 11 GLN A C 9
ATOM 12662 O O . GLN A 1 11 ? 7.676 -1.171 10.808 1.00 61.00 11 GLN A O 9
ATOM 12676 N N . VAL A 1 12 ? 6.564 -2.032 9.057 1.00 61.00 12 VAL A N 9
ATOM 12677 C CA . VAL A 1 12 ? 5.488 -2.592 9.851 1.00 61.00 12 VAL A CA 9
ATOM 12678 C C . VAL A 1 12 ? 5.437 -4.103 9.667 1.00 61.00 12 VAL A C 9
ATOM 12679 O O . VAL A 1 12 ? 5.933 -4.635 8.669 1.00 61.00 12 VAL A O 9
ATOM 12692 N N . THR A 1 13 ? 4.849 -4.791 10.627 1.00 61.00 13 THR A N 9
ATOM 12693 C CA . THR A 1 13 ? 4.779 -6.237 10.583 1.00 61.00 13 THR A CA 9
ATOM 12694 C C . THR A 1 13 ? 3.412 -6.692 10.075 1.00 61.00 13 THR A C 9
ATOM 12695 O O . THR A 1 13 ? 2.383 -6.092 10.395 1.00 61.00 13 THR A O 9
ATOM 12706 N N . LEU A 1 14 ? 3.409 -7.731 9.255 1.00 61.00 14 LEU A N 9
ATOM 12707 C CA . LEU A 1 14 ? 2.172 -8.303 8.750 1.00 61.00 14 LEU A CA 9
ATOM 12708 C C . LEU A 1 14 ? 1.733 -9.447 9.651 1.00 61.00 14 LEU A C 9
ATOM 12709 O O . LEU A 1 14 ? 2.571 -10.144 10.223 1.00 61.00 14 LEU A O 9
ATOM 12725 N N . PRO A 1 15 ? 0.415 -9.669 9.784 1.00 61.00 15 PRO A N 9
ATOM 12726 C CA . PRO A 1 15 ? -0.119 -10.818 10.523 1.00 61.00 15 PRO A CA 9
ATOM 12727 C C . PRO A 1 15 ? 0.274 -12.125 9.840 1.00 61.00 15 PRO A C 9
ATOM 12728 O O . PRO A 1 15 ? 0.224 -13.203 10.432 1.00 61.00 15 PRO A O 9
ATOM 12739 N N . ASP A 1 16 ? 0.673 -11.999 8.580 1.00 61.00 16 ASP A N 9
ATOM 12740 C CA . ASP A 1 16 ? 1.136 -13.125 7.781 1.00 61.00 16 ASP A CA 9
ATOM 12741 C C . ASP A 1 16 ? 2.562 -13.508 8.170 1.00 61.00 16 ASP A C 9
ATOM 12742 O O . ASP A 1 16 ? 3.071 -14.549 7.761 1.00 61.00 16 ASP A O 9
ATOM 12751 N N . GLY A 1 17 ? 3.202 -12.649 8.954 1.00 61.00 17 GLY A N 9
ATOM 12752 C CA . GLY A 1 17 ? 4.580 -12.872 9.345 1.00 61.00 17 GLY A CA 9
ATOM 12753 C C . GLY A 1 17 ? 5.551 -12.165 8.420 1.00 61.00 17 GLY A C 9
ATOM 12754 O O . GLY A 1 17 ? 6.764 -12.220 8.611 1.00 61.00 17 GLY A O 9
ATOM 12758 N N . THR A 1 18 ? 5.004 -11.502 7.416 1.00 61.00 18 THR A N 9
ATOM 12759 C CA . THR A 1 18 ? 5.801 -10.761 6.452 1.00 61.00 18 THR A CA 9
ATOM 12760 C C . THR A 1 18 ? 6.193 -9.394 7.027 1.00 61.00 18 THR A C 9
ATOM 12761 O O . THR A 1 18 ? 5.604 -8.935 8.010 1.00 61.00 18 THR A O 9
ATOM 12772 N N . VAL A 1 19 ? 7.186 -8.756 6.426 1.00 61.00 19 VAL A N 9
ATOM 12773 C CA . VAL A 1 19 ? 7.632 -7.441 6.863 1.00 61.00 19 VAL A CA 9
ATOM 12774 C C . VAL A 1 19 ? 7.465 -6.433 5.733 1.00 61.00 19 VAL A C 9
ATOM 12775 O O . VAL A 1 19 ? 7.998 -6.621 4.638 1.00 61.00 19 VAL A O 9
ATOM 12788 N N . LEU A 1 20 ? 6.724 -5.372 6.002 1.00 61.00 20 LEU A N 9
ATOM 12789 C CA . LEU A 1 20 ? 6.453 -4.353 5.002 1.00 61.00 20 LEU A CA 9
ATOM 12790 C C . LEU A 1 20 ? 7.125 -3.044 5.394 1.00 61.00 20 LEU A C 9
ATOM 12791 O O . LEU A 1 20 ? 6.721 -2.389 6.352 1.00 61.00 20 LEU A O 9
ATOM 12807 N N . SER A 1 21 ? 8.156 -2.672 4.659 1.00 61.00 21 SER A N 9
ATOM 12808 C CA . SER A 1 21 ? 8.910 -1.476 4.974 1.00 61.00 21 SER A CA 9
ATOM 12809 C C . SER A 1 21 ? 8.642 -0.376 3.952 1.00 61.00 21 SER A C 9
ATOM 12810 O O . SER A 1 21 ? 8.096 -0.630 2.878 1.00 61.00 21 SER A O 9
ATOM 12818 N N . ARG A 1 22 ? 9.037 0.843 4.295 1.00 61.00 22 ARG A N 9
ATOM 12819 C CA . ARG A 1 22 ? 8.847 2.000 3.423 1.00 61.00 22 ARG A CA 9
ATOM 12820 C C . ARG A 1 22 ? 9.621 1.840 2.115 1.00 61.00 22 ARG A C 9
ATOM 12821 O O . ARG A 1 22 ? 9.321 2.496 1.118 1.00 61.00 22 ARG A O 9
ATOM 12842 N N . ALA A 1 23 ? 10.616 0.961 2.126 1.00 61.00 23 ALA A N 9
ATOM 12843 C CA . ALA A 1 23 ? 11.413 0.685 0.938 1.00 61.00 23 ALA A CA 9
ATOM 12844 C C . ALA A 1 23 ? 10.961 -0.609 0.268 1.00 61.00 23 ALA A C 9
ATOM 12845 O O . ALA A 1 23 ? 11.474 -0.987 -0.784 1.00 61.00 23 ALA A O 9
ATOM 12852 N N . ASP A 1 24 ? 9.991 -1.283 0.879 1.00 61.00 24 ASP A N 9
ATOM 12853 C CA . ASP A 1 24 ? 9.485 -2.545 0.345 1.00 61.00 24 ASP A CA 9
ATOM 12854 C C . ASP A 1 24 ? 8.225 -2.301 -0.467 1.00 61.00 24 ASP A C 9
ATOM 12855 O O . ASP A 1 24 ? 7.796 -3.163 -1.237 1.00 61.00 24 ASP A O 9
ATOM 12864 N N . LEU A 1 25 ? 7.637 -1.118 -0.290 1.00 61.00 25 LEU A N 9
ATOM 12865 C CA . LEU A 1 25 ? 6.485 -0.706 -1.082 1.00 61.00 25 LEU A CA 9
ATOM 12866 C C . LEU A 1 25 ? 6.761 -0.890 -2.573 1.00 61.00 25 LEU A C 9
ATOM 12867 O O . LEU A 1 25 ? 7.877 -0.642 -3.042 1.00 61.00 25 LEU A O 9
ATOM 12883 N N . PRO A 1 26 ? 5.752 -1.352 -3.328 1.00 61.00 26 PRO A N 9
ATOM 12884 C CA . PRO A 1 26 ? 5.890 -1.627 -4.760 1.00 61.00 26 PRO A CA 9
ATOM 12885 C C . PRO A 1 26 ? 6.347 -0.396 -5.543 1.00 61.00 26 PRO A C 9
ATOM 12886 O O . PRO A 1 26 ? 6.029 0.736 -5.180 1.00 61.00 26 PRO A O 9
ATOM 12897 N N . PRO A 1 27 ? 7.122 -0.608 -6.615 1.00 61.00 27 PRO A N 9
ATOM 12898 C CA . PRO A 1 27 ? 7.666 0.487 -7.421 1.00 61.00 27 PRO A CA 9
ATOM 12899 C C . PRO A 1 27 ? 6.580 1.283 -8.138 1.00 61.00 27 PRO A C 9
ATOM 12900 O O . PRO A 1 27 ? 5.508 0.760 -8.452 1.00 61.00 27 PRO A O 9
ATOM 12911 N N . LEU A 1 28 ? 6.880 2.548 -8.411 1.00 61.00 28 LEU A N 9
ATOM 12912 C CA . LEU A 1 28 ? 5.939 3.445 -9.079 1.00 61.00 28 LEU A CA 9
ATOM 12913 C C . LEU A 1 28 ? 5.758 3.028 -10.538 1.00 61.00 28 LEU A C 9
ATOM 12914 O O . LEU A 1 28 ? 4.802 3.430 -11.203 1.00 61.00 28 LEU A O 9
ATOM 12930 N N . ASP A 1 29 ? 6.693 2.206 -11.013 1.00 61.00 29 ASP A N 9
ATOM 12931 C CA . ASP A 1 29 ? 6.678 1.699 -12.383 1.00 61.00 29 ASP A CA 9
ATOM 12932 C C . ASP A 1 29 ? 5.497 0.767 -12.601 1.00 61.00 29 ASP A C 9
ATOM 12933 O O . ASP A 1 29 ? 5.055 0.559 -13.729 1.00 61.00 29 ASP A O 9
ATOM 12942 N N . THR A 1 30 ? 4.994 0.202 -11.518 1.00 61.00 30 THR A N 9
ATOM 12943 C CA . THR A 1 30 ? 3.909 -0.753 -11.602 1.00 61.00 30 THR A CA 9
ATOM 12944 C C . THR A 1 30 ? 2.577 -0.060 -11.799 1.00 61.00 30 THR A C 9
ATOM 12945 O O . THR A 1 30 ? 2.052 0.576 -10.887 1.00 61.00 30 THR A O 9
ATOM 12956 N N . ARG A 1 31 ? 2.052 -0.161 -13.009 1.00 61.00 31 ARG A N 9
ATOM 12957 C CA . ARG A 1 31 ? 0.710 0.305 -13.273 1.00 61.00 31 ARG A CA 9
ATOM 12958 C C . ARG A 1 31 ? -0.231 -0.883 -13.403 1.00 61.00 31 ARG A C 9
ATOM 12959 O O . ARG A 1 31 ? -1.390 -0.819 -12.994 1.00 61.00 31 ARG A O 9
ATOM 12980 N N . ARG A 1 32 ? 0.270 -1.978 -13.963 1.00 61.00 32 ARG A N 9
ATOM 12981 C CA . ARG A 1 32 ? -0.485 -3.220 -13.968 1.00 61.00 32 ARG A CA 9
ATOM 12982 C C . ARG A 1 32 ? -0.377 -3.875 -12.593 1.00 61.00 32 ARG A C 9
ATOM 12983 O O . ARG A 1 32 ? 0.403 -4.800 -12.363 1.00 61.00 32 ARG A O 9
ATOM 13004 N N . TRP A 1 33 ? -1.138 -3.325 -11.663 1.00 61.00 33 TRP A N 9
ATOM 13005 C CA . TRP A 1 33 ? -1.094 -3.743 -10.272 1.00 61.00 33 TRP A CA 9
ATOM 13006 C C . TRP A 1 33 ? -1.576 -5.172 -10.083 1.00 61.00 33 TRP A C 9
ATOM 13007 O O . TRP A 1 33 ? -2.710 -5.510 -10.424 1.00 61.00 33 TRP A O 9
ATOM 13028 N N . VAL A 1 34 ? -0.706 -6.005 -9.532 1.00 61.00 34 VAL A N 9
ATOM 13029 C CA . VAL A 1 34 ? -1.081 -7.361 -9.182 1.00 61.00 34 VAL A CA 9
ATOM 13030 C C . VAL A 1 34 ? -1.588 -7.392 -7.744 1.00 61.00 34 VAL A C 9
ATOM 13031 O O . VAL A 1 34 ? -1.313 -6.472 -6.965 1.00 61.00 34 VAL A O 9
ATOM 13044 N N . ALA A 1 35 ? -2.324 -8.441 -7.395 1.00 61.00 35 ALA A N 9
ATOM 13045 C CA . ALA A 1 35 ? -2.951 -8.547 -6.080 1.00 61.00 35 ALA A CA 9
ATOM 13046 C C . ALA A 1 35 ? -1.933 -8.391 -4.951 1.00 61.00 35 ALA A C 9
ATOM 13047 O O . ALA A 1 35 ? -2.207 -7.730 -3.950 1.00 61.00 35 ALA A O 9
ATOM 13054 N N . SER A 1 36 ? -0.761 -8.984 -5.128 1.00 61.00 36 SER A N 9
ATOM 13055 C CA . SER A 1 36 ? 0.284 -8.946 -4.116 1.00 61.00 36 SER A CA 9
ATOM 13056 C C . SER A 1 36 ? 0.723 -7.510 -3.814 1.00 61.00 36 SER A C 9
ATOM 13057 O O . SER A 1 36 ? 0.916 -7.141 -2.655 1.00 61.00 36 SER A O 9
ATOM 13065 N N . ARG A 1 37 ? 0.847 -6.699 -4.858 1.00 61.00 37 ARG A N 9
ATOM 13066 C CA . ARG A 1 37 ? 1.368 -5.346 -4.712 1.00 61.00 37 ARG A CA 9
ATOM 13067 C C . ARG A 1 37 ? 0.283 -4.385 -4.247 1.00 61.00 37 ARG A C 9
ATOM 13068 O O . ARG A 1 37 ? 0.565 -3.415 -3.546 1.00 61.00 37 ARG A O 9
ATOM 13089 N N . LYS A 1 38 ? -0.956 -4.661 -4.632 1.00 61.00 38 LYS A N 9
ATOM 13090 C CA . LYS A 1 38 ? -2.092 -3.900 -4.121 1.00 61.00 38 LYS A CA 9
ATOM 13091 C C . LYS A 1 38 ? -2.224 -4.111 -2.620 1.00 61.00 38 LYS A C 9
ATOM 13092 O O . LYS A 1 38 ? -2.454 -3.164 -1.864 1.00 61.00 38 LYS A O 9
ATOM 13111 N N . ALA A 1 39 ? -2.055 -5.361 -2.199 1.00 61.00 39 ALA A N 9
ATOM 13112 C CA . ALA A 1 39 ? -2.128 -5.716 -0.791 1.00 61.00 39 ALA A CA 9
ATOM 13113 C C . ALA A 1 39 ? -1.048 -5.000 0.009 1.00 61.00 39 ALA A C 9
ATOM 13114 O O . ALA A 1 39 ? -1.282 -4.581 1.137 1.00 61.00 39 ALA A O 9
ATOM 13121 N N . ALA A 1 40 ? 0.130 -4.856 -0.585 1.00 61.00 40 ALA A N 9
ATOM 13122 C CA . ALA A 1 40 ? 1.242 -4.185 0.077 1.00 61.00 40 ALA A CA 9
ATOM 13123 C C . ALA A 1 40 ? 0.902 -2.729 0.377 1.00 61.00 40 ALA A C 9
ATOM 13124 O O . ALA A 1 40 ? 1.091 -2.257 1.497 1.00 61.00 40 ALA A O 9
ATOM 13131 N N . VAL A 1 41 ? 0.381 -2.026 -0.621 1.00 61.00 41 VAL A N 9
ATOM 13132 C CA . VAL A 1 41 ? 0.050 -0.611 -0.470 1.00 61.00 41 VAL A CA 9
ATOM 13133 C C . VAL A 1 41 ? -1.042 -0.406 0.573 1.00 61.00 41 VAL A C 9
ATOM 13134 O O . VAL A 1 41 ? -0.915 0.440 1.462 1.00 61.00 41 VAL A O 9
ATOM 13147 N N . VAL A 1 42 ? -2.108 -1.188 0.475 1.00 61.00 42 VAL A N 9
ATOM 13148 C CA . VAL A 1 42 ? -3.240 -1.033 1.378 1.00 61.00 42 VAL A CA 9
ATOM 13149 C C . VAL A 1 42 ? -2.862 -1.409 2.814 1.00 61.00 42 VAL A C 9
ATOM 13150 O O . VAL A 1 42 ? -3.246 -0.718 3.759 1.00 61.00 42 VAL A O 9
ATOM 13163 N N . LYS A 1 43 ? -2.076 -2.470 2.980 1.00 61.00 43 LYS A N 9
ATOM 13164 C CA . LYS A 1 43 ? -1.662 -2.900 4.312 1.00 61.00 43 LYS A CA 9
ATOM 13165 C C . LYS A 1 43 ? -0.683 -1.904 4.920 1.00 61.00 43 LYS A C 9
ATOM 13166 O O . LYS A 1 43 ? -0.565 -1.807 6.142 1.00 61.00 43 LYS A O 9
ATOM 13185 N N . ALA A 1 44 ? 0.010 -1.159 4.066 1.00 61.00 44 ALA A N 9
ATOM 13186 C CA . ALA A 1 44 ? 0.933 -0.132 4.525 1.00 61.00 44 ALA A CA 9
ATOM 13187 C C . ALA A 1 44 ? 0.180 0.960 5.272 1.00 61.00 44 ALA A C 9
ATOM 13188 O O . ALA A 1 44 ? 0.548 1.334 6.386 1.00 61.00 44 ALA A O 9
ATOM 13195 N N . VAL A 1 45 ? -0.887 1.453 4.660 1.00 61.00 45 VAL A N 9
ATOM 13196 C CA . VAL A 1 45 ? -1.717 2.474 5.285 1.00 61.00 45 VAL A CA 9
ATOM 13197 C C . VAL A 1 45 ? -2.404 1.908 6.524 1.00 61.00 45 VAL A C 9
ATOM 13198 O O . VAL A 1 45 ? -2.447 2.549 7.577 1.00 61.00 45 VAL A O 9
ATOM 13211 N N . ILE A 1 46 ? -2.911 0.692 6.387 1.00 61.00 46 ILE A N 9
ATOM 13212 C CA . ILE A 1 46 ? -3.620 0.012 7.462 1.00 61.00 46 ILE A CA 9
ATOM 13213 C C . ILE A 1 46 ? -2.744 -0.185 8.705 1.00 61.00 46 ILE A C 9
ATOM 13214 O O . ILE A 1 46 ? -3.200 0.019 9.831 1.00 61.00 46 ILE A O 9
ATOM 13230 N N . HIS A 1 47 ? -1.487 -0.563 8.508 1.00 61.00 47 HIS A N 9
ATOM 13231 C CA . HIS A 1 47 ? -0.599 -0.835 9.637 1.00 61.00 47 HIS A CA 9
ATOM 13232 C C . HIS A 1 47 ? 0.092 0.430 10.134 1.00 61.00 47 HIS A C 9
ATOM 13233 O O . HIS A 1 47 ? 0.871 0.382 11.082 1.00 61.00 47 HIS A O 9
ATOM 13248 N N . GLY A 1 48 ? -0.185 1.554 9.489 1.00 61.00 48 GLY A N 9
ATOM 13249 C CA . GLY A 1 48 ? 0.355 2.819 9.949 1.00 61.00 48 GLY A CA 9
ATOM 13250 C C . GLY A 1 48 ? 1.743 3.097 9.411 1.00 61.00 48 GLY A C 9
ATOM 13251 O O . GLY A 1 48 ? 2.453 3.963 9.923 1.00 61.00 48 GLY A O 9
ATOM 13255 N N . LEU A 1 49 ? 2.133 2.360 8.379 1.00 61.00 49 LEU A N 9
ATOM 13256 C CA . LEU A 1 49 ? 3.419 2.571 7.731 1.00 61.00 49 LEU A CA 9
ATOM 13257 C C . LEU A 1 49 ? 3.406 3.904 7.000 1.00 61.00 49 LEU A C 9
ATOM 13258 O O . LEU A 1 49 ? 4.270 4.757 7.205 1.00 61.00 49 LEU A O 9
ATOM 13274 N N . ILE A 1 50 ? 2.399 4.078 6.156 1.00 61.00 50 ILE A N 9
ATOM 13275 C CA . ILE A 1 50 ? 2.200 5.326 5.439 1.00 61.00 50 ILE A CA 9
ATOM 13276 C C . ILE A 1 50 ? 0.758 5.789 5.619 1.00 61.00 50 ILE A C 9
ATOM 13277 O O . ILE A 1 50 ? -0.079 5.047 6.136 1.00 61.00 50 ILE A O 9
ATOM 13293 N N . THR A 1 51 ? 0.475 7.010 5.207 1.00 61.00 51 THR A N 9
ATOM 13294 C CA . THR A 1 51 ? -0.879 7.525 5.246 1.00 61.00 51 THR A CA 9
ATOM 13295 C C . THR A 1 51 ? -1.558 7.332 3.880 1.00 61.00 51 THR A C 9
ATOM 13296 O O . THR A 1 51 ? -0.887 7.147 2.863 1.00 61.00 51 THR A O 9
ATOM 13307 N N . GLU A 1 52 ? -2.887 7.357 3.865 1.00 61.00 52 GLU A N 9
ATOM 13308 C CA . GLU A 1 52 ? -3.650 7.073 2.649 1.00 61.00 52 GLU A CA 9
ATOM 13309 C C . GLU A 1 52 ? -3.368 8.124 1.579 1.00 61.00 52 GLU A C 9
ATOM 13310 O O . GLU A 1 52 ? -3.181 7.797 0.404 1.00 61.00 52 GLU A O 9
ATOM 13322 N N . ARG A 1 53 ? -3.324 9.387 2.003 1.00 61.00 53 ARG A N 9
ATOM 13323 C CA . ARG A 1 53 ? -2.973 10.503 1.121 1.00 61.00 53 ARG A CA 9
ATOM 13324 C C . ARG A 1 53 ? -1.641 10.233 0.429 1.00 61.00 53 ARG A C 9
ATOM 13325 O O . ARG A 1 53 ? -1.480 10.495 -0.761 1.00 61.00 53 ARG A O 9
ATOM 13346 N N . GLU A 1 54 ? -0.705 9.682 1.194 1.00 61.00 54 GLU A N 9
ATOM 13347 C CA . GLU A 1 54 ? 0.619 9.338 0.690 1.00 61.00 54 GLU A CA 9
ATOM 13348 C C . GLU A 1 54 ? 0.508 8.310 -0.427 1.00 61.00 54 GLU A C 9
ATOM 13349 O O . GLU A 1 54 ? 1.036 8.514 -1.518 1.00 61.00 54 GLU A O 9
ATOM 13361 N N . ALA A 1 55 ? -0.209 7.222 -0.154 1.00 61.00 55 ALA A N 9
ATOM 13362 C CA . ALA A 1 55 ? -0.364 6.131 -1.115 1.00 61.00 55 ALA A CA 9
ATOM 13363 C C . ALA A 1 55 ? -0.956 6.628 -2.428 1.00 61.00 55 ALA A C 9
ATOM 13364 O O . ALA A 1 55 ? -0.465 6.302 -3.512 1.00 61.00 55 ALA A O 9
ATOM 13371 N N . LEU A 1 56 ? -2.004 7.428 -2.318 1.00 61.00 56 LEU A N 9
ATOM 13372 C CA . LEU A 1 56 ? -2.697 7.959 -3.483 1.00 61.00 56 LEU A CA 9
ATOM 13373 C C . LEU A 1 56 ? -1.803 8.903 -4.273 1.00 61.00 56 LEU A C 9
ATOM 13374 O O . LEU A 1 56 ? -1.731 8.819 -5.492 1.00 61.00 56 LEU A O 9
ATOM 13390 N N . ASP A 1 57 ? -1.110 9.786 -3.575 1.00 61.00 57 ASP A N 9
ATOM 13391 C CA . ASP A 1 57 ? -0.267 10.778 -4.233 1.00 61.00 57 ASP A CA 9
ATOM 13392 C C . ASP A 1 57 ? 0.933 10.148 -4.927 1.00 61.00 57 ASP A C 9
ATOM 13393 O O . ASP A 1 57 ? 1.204 10.441 -6.092 1.00 61.00 57 ASP A O 9
ATOM 13402 N N . ARG A 1 58 ? 1.644 9.274 -4.223 1.00 61.00 58 ARG A N 9
ATOM 13403 C CA . ARG A 1 58 ? 2.870 8.682 -4.760 1.00 61.00 58 ARG A CA 9
ATOM 13404 C C . ARG A 1 58 ? 2.590 7.806 -5.982 1.00 61.00 58 ARG A C 9
ATOM 13405 O O . ARG A 1 58 ? 3.347 7.829 -6.950 1.00 61.00 58 ARG A O 9
ATOM 13426 N N . TYR A 1 59 ? 1.505 7.046 -5.948 1.00 61.00 59 TYR A N 9
ATOM 13427 C CA . TYR A 1 59 ? 1.183 6.143 -7.047 1.00 61.00 59 TYR A CA 9
ATOM 13428 C C . TYR A 1 59 ? 0.195 6.782 -8.015 1.00 61.00 59 TYR A C 9
ATOM 13429 O O . TYR A 1 59 ? -0.228 6.152 -8.986 1.00 61.00 59 TYR A O 9
ATOM 13447 N N . SER A 1 60 ? -0.176 8.029 -7.736 1.00 61.00 60 SER A N 9
ATOM 13448 C CA . SER A 1 60 ? -1.118 8.768 -8.576 1.00 61.00 60 SER A CA 9
ATOM 13449 C C . SER A 1 60 ? -2.466 8.055 -8.629 1.00 61.00 60 SER A C 9
ATOM 13450 O O . SER A 1 60 ? -3.196 8.127 -9.618 1.00 61.00 60 SER A O 9
ATOM 13458 N N . LEU A 1 61 ? -2.800 7.394 -7.531 1.00 61.00 61 LEU A N 9
ATOM 13459 C CA . LEU A 1 61 ? -4.051 6.673 -7.421 1.00 61.00 61 LEU A CA 9
ATOM 13460 C C . LEU A 1 61 ? -5.133 7.609 -6.917 1.00 61.00 61 LEU A C 9
ATOM 13461 O O . LEU A 1 61 ? -4.846 8.590 -6.234 1.00 61.00 61 LEU A O 9
ATOM 13477 N N . SER A 1 62 ? -6.366 7.317 -7.263 1.00 61.00 62 SER A N 9
ATOM 13478 C CA . SER A 1 62 ? -7.486 8.094 -6.776 1.00 61.00 62 SER A CA 9
ATOM 13479 C C . SER A 1 62 ? -8.082 7.418 -5.551 1.00 61.00 62 SER A C 9
ATOM 13480 O O . SER A 1 62 ? -7.865 6.226 -5.328 1.00 61.00 62 SER A O 9
ATOM 13488 N N . GLU A 1 63 ? -8.814 8.182 -4.759 1.00 61.00 63 GLU A N 9
ATOM 13489 C CA . GLU A 1 63 ? -9.418 7.680 -3.542 1.00 61.00 63 GLU A CA 9
ATOM 13490 C C . GLU A 1 63 ? -10.378 6.531 -3.851 1.00 61.00 63 GLU A C 9
ATOM 13491 O O . GLU A 1 63 ? -10.503 5.581 -3.075 1.00 61.00 63 GLU A O 9
ATOM 13503 N N . GLU A 1 64 ? -11.035 6.626 -5.003 1.00 61.00 64 GLU A N 9
ATOM 13504 C CA . GLU A 1 64 ? -11.899 5.562 -5.507 1.00 61.00 64 GLU A CA 9
ATOM 13505 C C . GLU A 1 64 ? -11.126 4.247 -5.654 1.00 61.00 64 GLU A C 9
ATOM 13506 O O . GLU A 1 64 ? -11.638 3.174 -5.338 1.00 61.00 64 GLU A O 9
ATOM 13518 N N . GLU A 1 65 ? -9.885 4.354 -6.113 1.00 61.00 65 GLU A N 9
ATOM 13519 C CA . GLU A 1 65 ? -9.035 3.194 -6.347 1.00 61.00 65 GLU A CA 9
ATOM 13520 C C . GLU A 1 65 ? -8.729 2.493 -5.027 1.00 61.00 65 GLU A C 9
ATOM 13521 O O . GLU A 1 65 ? -9.017 1.312 -4.851 1.00 61.00 65 GLU A O 9
ATOM 13533 N N . PHE A 1 66 ? -8.176 3.253 -4.088 1.00 61.00 66 PHE A N 9
ATOM 13534 C CA . PHE A 1 66 ? -7.780 2.714 -2.793 1.00 61.00 66 PHE A CA 9
ATOM 13535 C C . PHE A 1 66 ? -8.981 2.121 -2.060 1.00 61.00 66 PHE A C 9
ATOM 13536 O O . PHE A 1 66 ? -8.847 1.162 -1.296 1.00 61.00 66 PHE A O 9
ATOM 13553 N N . ALA A 1 67 ? -10.154 2.702 -2.296 1.00 61.00 67 ALA A N 9
ATOM 13554 C CA . ALA A 1 67 ? -11.390 2.190 -1.723 1.00 61.00 67 ALA A CA 9
ATOM 13555 C C . ALA A 1 67 ? -11.635 0.758 -2.180 1.00 61.00 67 ALA A C 9
ATOM 13556 O O . ALA A 1 67 ? -11.983 -0.108 -1.377 1.00 61.00 67 ALA A O 9
ATOM 13563 N N . LEU A 1 68 ? -11.427 0.516 -3.467 1.00 61.00 68 LEU A N 9
ATOM 13564 C CA . LEU A 1 68 ? -11.599 -0.812 -4.035 1.00 61.00 68 LEU A CA 9
ATOM 13565 C C . LEU A 1 68 ? -10.555 -1.771 -3.475 1.00 61.00 68 LEU A C 9
ATOM 13566 O O . LEU A 1 68 ? -10.870 -2.907 -3.124 1.00 61.00 68 LEU A O 9
ATOM 13582 N N . TRP A 1 69 ? -9.315 -1.297 -3.375 1.00 61.00 69 TRP A N 9
ATOM 13583 C CA . TRP A 1 69 ? -8.212 -2.115 -2.871 1.00 61.00 69 TRP A CA 9
ATOM 13584 C C . TRP A 1 69 ? -8.513 -2.654 -1.474 1.00 61.00 69 TRP A C 9
ATOM 13585 O O . TRP A 1 69 ? -8.468 -3.860 -1.245 1.00 61.00 69 TRP A O 9
ATOM 13606 N N . ARG A 1 70 ? -8.839 -1.764 -0.544 1.00 61.00 70 ARG A N 9
ATOM 13607 C CA . ARG A 1 70 ? -9.096 -2.173 0.832 1.00 61.00 70 ARG A CA 9
ATOM 13608 C C . ARG A 1 70 ? -10.332 -3.068 0.920 1.00 61.00 70 ARG A C 9
ATOM 13609 O O . ARG A 1 70 ? -10.428 -3.915 1.806 1.00 61.00 70 ARG A O 9
ATOM 13630 N N . SER A 1 71 ? -11.255 -2.910 -0.015 1.00 61.00 71 SER A N 9
ATOM 13631 C CA . SER A 1 71 ? -12.448 -3.740 -0.040 1.00 61.00 71 SER A CA 9
ATOM 13632 C C . SER A 1 71 ? -12.119 -5.141 -0.555 1.00 61.00 71 SER A C 9
ATOM 13633 O O . SER A 1 71 ? -12.670 -6.135 -0.080 1.00 61.00 71 SER A O 9
ATOM 13641 N N . ALA A 1 72 ? -11.198 -5.217 -1.506 1.00 61.00 72 ALA A N 9
ATOM 13642 C CA . ALA A 1 72 ? -10.842 -6.487 -2.127 1.00 61.00 72 ALA A CA 9
ATOM 13643 C C . ALA A 1 72 ? -9.790 -7.243 -1.316 1.00 61.00 72 ALA A C 9
ATOM 13644 O O . ALA A 1 72 ? -9.669 -8.463 -1.430 1.00 61.00 72 ALA A O 9
ATOM 13651 N N . VAL A 1 73 ? -9.027 -6.522 -0.503 1.00 61.00 73 VAL A N 9
ATOM 13652 C CA . VAL A 1 73 ? -7.953 -7.138 0.268 1.00 61.00 73 VAL A CA 9
ATOM 13653 C C . VAL A 1 73 ? -8.348 -7.358 1.725 1.00 61.00 73 VAL A C 9
ATOM 13654 O O . VAL A 1 73 ? -8.315 -8.488 2.215 1.00 61.00 73 VAL A O 9
ATOM 13667 N N . ALA A 1 74 ? -8.717 -6.284 2.417 1.00 61.00 74 ALA A N 9
ATOM 13668 C CA . ALA A 1 74 ? -9.039 -6.372 3.837 1.00 61.00 74 ALA A CA 9
ATOM 13669 C C . ALA A 1 74 ? -10.320 -7.169 4.054 1.00 61.00 74 ALA A C 9
ATOM 13670 O O . ALA A 1 74 ? -10.385 -8.038 4.924 1.00 61.00 74 ALA A O 9
ATOM 13677 N N . ALA A 1 75 ? -11.331 -6.879 3.253 1.00 61.00 75 ALA A N 9
ATOM 13678 C CA . ALA A 1 75 ? -12.591 -7.599 3.338 1.00 61.00 75 ALA A CA 9
ATOM 13679 C C . ALA A 1 75 ? -12.521 -8.861 2.492 1.00 61.00 75 ALA A C 9
ATOM 13680 O O . ALA A 1 75 ? -12.551 -9.973 3.024 1.00 61.00 75 ALA A O 9
ATOM 13687 N N . HIS A 1 76 ? -12.431 -8.668 1.175 1.00 61.00 76 HIS A N 9
ATOM 13688 C CA . HIS A 1 76 ? -12.231 -9.755 0.210 1.00 61.00 76 HIS A CA 9
ATOM 13689 C C . HIS A 1 76 ? -13.498 -10.598 0.036 1.00 61.00 76 HIS A C 9
ATOM 13690 O O . HIS A 1 76 ? -13.565 -11.460 -0.838 1.00 61.00 76 HIS A O 9
ATOM 13705 N N . GLY A 1 77 ? -14.502 -10.342 0.857 1.00 61.00 77 GLY A N 9
ATOM 13706 C CA . GLY A 1 77 ? -15.735 -11.085 0.759 1.00 61.00 77 GLY A CA 9
ATOM 13707 C C . GLY A 1 77 ? -16.595 -10.931 1.990 1.00 61.00 77 GLY A C 9
ATOM 13708 O O . GLY A 1 77 ? -16.379 -11.608 2.996 1.00 61.00 77 GLY A O 9
ATOM 13712 N N . GLU A 1 78 ? -17.575 -10.046 1.912 1.00 61.00 78 GLU A N 9
ATOM 13713 C CA . GLU A 1 78 ? -18.516 -9.829 3.007 1.00 61.00 78 GLU A CA 9
ATOM 13714 C C . GLU A 1 78 ? -19.655 -10.846 2.931 1.00 61.00 78 GLU A C 9
ATOM 13715 O O . GLU A 1 78 ? -20.788 -10.576 3.328 1.00 61.00 78 GLU A O 9
ATOM 13727 N N . LYS A 1 79 ? -19.322 -12.027 2.433 1.00 61.00 79 LYS A N 9
ATOM 13728 C CA . LYS A 1 79 ? -20.293 -13.090 2.224 1.00 61.00 79 LYS A CA 9
ATOM 13729 C C . LYS A 1 79 ? -20.521 -13.860 3.515 1.00 61.00 79 LYS A C 9
ATOM 13730 O O . LYS A 1 79 ? -21.635 -14.281 3.816 1.00 61.00 79 LYS A O 9
ATOM 13749 N N . ALA A 1 80 ? -19.452 -14.023 4.280 1.00 61.00 80 ALA A N 9
ATOM 13750 C CA . ALA A 1 80 ? -19.506 -14.775 5.521 1.00 61.00 80 ALA A CA 9
ATOM 13751 C C . ALA A 1 80 ? -19.131 -13.890 6.697 1.00 61.00 80 ALA A C 9
ATOM 13752 O O . ALA A 1 80 ? -17.952 -13.632 6.940 1.00 61.00 80 ALA A O 9
ATOM 13759 N N . LEU A 1 81 ? -20.134 -13.416 7.416 1.00 61.00 81 LEU A N 9
ATOM 13760 C CA . LEU A 1 81 ? -19.901 -12.510 8.526 1.00 61.00 81 LEU A CA 9
ATOM 13761 C C . LEU A 1 81 ? -19.643 -13.279 9.815 1.00 61.00 81 LEU A C 9
ATOM 13762 O O . LEU A 1 81 ? -20.540 -13.449 10.643 1.00 61.00 81 LEU A O 9
ATOM 13778 N N . LYS A 1 82 ? -18.427 -13.777 9.958 1.00 61.00 82 LYS A N 9
ATOM 13779 C CA . LYS A 1 82 ? -17.998 -14.409 11.196 1.00 61.00 82 LYS A CA 9
ATOM 13780 C C . LYS A 1 82 ? -17.507 -13.327 12.148 1.00 61.00 82 LYS A C 9
ATOM 13781 O O . LYS A 1 82 ? -17.125 -12.255 11.697 1.00 61.00 82 LYS A O 9
ATOM 13800 N N . VAL A 1 83 ? -17.523 -13.597 13.453 1.00 61.00 83 VAL A N 9
ATOM 13801 C CA . VAL A 1 83 ? -17.128 -12.606 14.461 1.00 61.00 83 VAL A CA 9
ATOM 13802 C C . VAL A 1 83 ? -15.748 -12.002 14.162 1.00 61.00 83 VAL A C 9
ATOM 13803 O O . VAL A 1 83 ? -15.500 -10.828 14.434 1.00 61.00 83 VAL A O 9
ATOM 13816 N N . THR A 1 84 ? -14.872 -12.799 13.567 1.00 61.00 84 THR A N 9
ATOM 13817 C CA . THR A 1 84 ? -13.527 -12.355 13.222 1.00 61.00 84 THR A CA 9
ATOM 13818 C C . THR A 1 84 ? -13.546 -11.419 12.004 1.00 61.00 84 THR A C 9
ATOM 13819 O O . THR A 1 84 ? -12.589 -10.691 11.744 1.00 61.00 84 THR A O 9
ATOM 13830 N N . MET A 1 85 ? -14.652 -11.431 11.274 1.00 61.00 85 MET A N 9
ATOM 13831 C CA . MET A 1 85 ? -14.779 -10.650 10.052 1.00 61.00 85 MET A CA 9
ATOM 13832 C C . MET A 1 85 ? -15.203 -9.214 10.341 1.00 61.00 85 MET A C 9
ATOM 13833 O O . MET A 1 85 ? -14.789 -8.293 9.639 1.00 61.00 85 MET A O 9
ATOM 13847 N N . ILE A 1 86 ? -16.003 -9.023 11.388 1.00 61.00 86 ILE A N 9
ATOM 13848 C CA . ILE A 1 86 ? -16.561 -7.704 11.694 1.00 61.00 86 ILE A CA 9
ATOM 13849 C C . ILE A 1 86 ? -15.458 -6.679 11.953 1.00 61.00 86 ILE A C 9
ATOM 13850 O O . ILE A 1 86 ? -15.546 -5.539 11.495 1.00 61.00 86 ILE A O 9
ATOM 13866 N N . GLN A 1 87 ? -14.405 -7.089 12.654 1.00 61.00 87 GLN A N 9
ATOM 13867 C CA . GLN A 1 87 ? -13.306 -6.177 12.955 1.00 61.00 87 GLN A CA 9
ATOM 13868 C C . GLN A 1 87 ? -12.627 -5.706 11.670 1.00 61.00 87 GLN A C 9
ATOM 13869 O O . GLN A 1 87 ? -12.158 -4.572 11.590 1.00 61.00 87 GLN A O 9
ATOM 13883 N N . LYS A 1 88 ? -12.603 -6.566 10.655 1.00 61.00 88 LYS A N 9
ATOM 13884 C CA . LYS A 1 88 ? -12.025 -6.196 9.371 1.00 61.00 88 LYS A CA 9
ATOM 13885 C C . LYS A 1 88 ? -12.948 -5.244 8.622 1.00 61.00 88 LYS A C 9
ATOM 13886 O O . LYS A 1 88 ? -12.487 -4.396 7.867 1.00 61.00 88 LYS A O 9
ATOM 13905 N N . TYR A 1 89 ? -14.251 -5.384 8.841 1.00 61.00 89 TYR A N 9
ATOM 13906 C CA . TYR A 1 89 ? -15.226 -4.495 8.215 1.00 61.00 89 TYR A CA 9
ATOM 13907 C C . TYR A 1 89 ? -15.169 -3.112 8.859 1.00 61.00 89 TYR A C 9
ATOM 13908 O O . TYR A 1 89 ? -15.489 -2.104 8.228 1.00 61.00 89 TYR A O 9
ATOM 13926 N N . ARG A 1 90 ? -14.755 -3.072 10.121 1.00 61.00 90 ARG A N 9
ATOM 13927 C CA . ARG A 1 90 ? -14.567 -1.805 10.817 1.00 61.00 90 ARG A CA 9
ATOM 13928 C C . ARG A 1 90 ? -13.321 -1.104 10.292 1.00 61.00 90 ARG A C 9
ATOM 13929 O O . ARG A 1 90 ? -13.307 0.108 10.103 1.00 61.00 90 ARG A O 9
ATOM 13950 N N . GLN A 1 91 ? -12.286 -1.889 10.040 1.00 61.00 91 GLN A N 9
ATOM 13951 C CA . GLN A 1 91 ? -11.036 -1.371 9.496 1.00 61.00 91 GLN A CA 9
ATOM 13952 C C . GLN A 1 91 ? -11.198 -1.075 7.999 1.00 61.00 91 GLN A C 9
ATOM 13953 O O . GLN A 1 91 ? -10.429 -0.321 7.403 1.00 61.00 91 GLN A O 9
ATOM 13967 N N . LEU A 1 92 ? -12.229 -1.669 7.413 1.00 61.00 92 LEU A N 9
ATOM 13968 C CA . LEU A 1 92 ? -12.591 -1.441 6.020 1.00 61.00 92 LEU A CA 9
ATOM 13969 C C . LEU A 1 92 ? -13.166 -0.041 5.826 1.00 61.00 92 LEU A C 9
ATOM 13970 O O . LEU A 1 92 ? -13.024 0.551 4.756 1.00 61.00 92 LEU A O 9
ATOM 13986 N N . HIS A 1 93 ? -13.801 0.464 6.886 1.00 61.00 93 HIS A N 9
ATOM 13987 C CA . HIS A 1 93 ? -14.537 1.731 6.862 1.00 61.00 93 HIS A CA 9
ATOM 13988 C C . HIS A 1 93 ? -13.763 2.835 6.139 1.00 61.00 93 HIS A C 9
ATOM 13989 O O . HIS A 1 93 ? -12.710 3.279 6.593 1.00 61.00 93 HIS A O 9
ATOM 14004 N N . HIS A 1 94 ? -14.305 3.263 5.006 1.00 61.00 94 HIS A N 9
ATOM 14005 C CA . HIS A 1 94 ? -13.701 4.321 4.208 1.00 61.00 94 HIS A CA 9
ATOM 14006 C C . HIS A 1 94 ? -14.761 5.360 3.843 1.00 61.00 94 HIS A C 9
ATOM 14007 O O . HIS A 1 94 ? -14.825 5.848 2.718 1.00 61.00 94 HIS A O 9
ATOM 14022 N N . HIS A 1 95 ? -15.596 5.687 4.815 1.00 61.00 95 HIS A N 9
ATOM 14023 C CA . HIS A 1 95 ? -16.641 6.679 4.626 1.00 61.00 95 HIS A CA 9
ATOM 14024 C C . HIS A 1 95 ? -17.028 7.256 5.978 1.00 61.00 95 HIS A C 9
ATOM 14025 O O . HIS A 1 95 ? -18.066 6.840 6.530 1.00 61.00 95 HIS A O 9
ATOM 14041 N N . MET A 1 1 ? 4.121 5.589 23.832 1.00 61.00 1 MET A N 10
ATOM 14042 C CA . MET A 1 1 ? 3.951 6.838 23.060 1.00 61.00 1 MET A CA 10
ATOM 14043 C C . MET A 1 1 ? 4.076 8.057 23.968 1.00 61.00 1 MET A C 10
ATOM 14044 O O . MET A 1 1 ? 3.106 8.472 24.605 1.00 61.00 1 MET A O 10
ATOM 14060 N N . TYR A 1 2 ? 5.276 8.612 24.047 1.00 61.00 2 TYR A N 10
ATOM 14061 C CA . TYR A 1 2 ? 5.517 9.805 24.847 1.00 61.00 2 TYR A CA 10
ATOM 14062 C C . TYR A 1 2 ? 6.354 10.817 24.072 1.00 61.00 2 TYR A C 10
ATOM 14063 O O . TYR A 1 2 ? 7.573 10.875 24.236 1.00 61.00 2 TYR A O 10
ATOM 14081 N N . LEU A 1 3 ? 5.686 11.570 23.196 1.00 61.00 3 LEU A N 10
ATOM 14082 C CA . LEU A 1 3 ? 6.297 12.672 22.434 1.00 61.00 3 LEU A CA 10
ATOM 14083 C C . LEU A 1 3 ? 7.276 12.189 21.361 1.00 61.00 3 LEU A C 10
ATOM 14084 O O . LEU A 1 3 ? 7.267 12.700 20.242 1.00 61.00 3 LEU A O 10
ATOM 14100 N N . LYS A 1 4 ? 8.122 11.233 21.698 1.00 61.00 4 LYS A N 10
ATOM 14101 C CA . LYS A 1 4 ? 9.094 10.710 20.751 1.00 61.00 4 LYS A CA 10
ATOM 14102 C C . LYS A 1 4 ? 8.425 9.747 19.777 1.00 61.00 4 LYS A C 10
ATOM 14103 O O . LYS A 1 4 ? 8.059 8.628 20.142 1.00 61.00 4 LYS A O 10
ATOM 14122 N N . ARG A 1 5 ? 8.249 10.202 18.547 1.00 61.00 5 ARG A N 10
ATOM 14123 C CA . ARG A 1 5 ? 7.605 9.409 17.516 1.00 61.00 5 ARG A CA 10
ATOM 14124 C C . ARG A 1 5 ? 8.203 9.721 16.153 1.00 61.00 5 ARG A C 10
ATOM 14125 O O . ARG A 1 5 ? 8.516 10.875 15.853 1.00 61.00 5 ARG A O 10
ATOM 14146 N N . VAL A 1 6 ? 8.372 8.694 15.337 1.00 61.00 6 VAL A N 10
ATOM 14147 C CA . VAL A 1 6 ? 8.741 8.895 13.950 1.00 61.00 6 VAL A CA 10
ATOM 14148 C C . VAL A 1 6 ? 7.469 9.068 13.122 1.00 61.00 6 VAL A C 10
ATOM 14149 O O . VAL A 1 6 ? 6.521 8.293 13.265 1.00 61.00 6 VAL A O 10
ATOM 14162 N N . ASP A 1 7 ? 7.433 10.115 12.303 1.00 61.00 7 ASP A N 10
ATOM 14163 C CA . ASP A 1 7 ? 6.259 10.418 11.484 1.00 61.00 7 ASP A CA 10
ATOM 14164 C C . ASP A 1 7 ? 5.904 9.232 10.597 1.00 61.00 7 ASP A C 10
ATOM 14165 O O . ASP A 1 7 ? 4.788 8.712 10.646 1.00 61.00 7 ASP A O 10
ATOM 14174 N N . GLY A 1 8 ? 6.866 8.803 9.799 1.00 61.00 8 GLY A N 10
ATOM 14175 C CA . GLY A 1 8 ? 6.665 7.653 8.950 1.00 61.00 8 GLY A CA 10
ATOM 14176 C C . GLY A 1 8 ? 7.547 6.493 9.358 1.00 61.00 8 GLY A C 10
ATOM 14177 O O . GLY A 1 8 ? 8.757 6.531 9.128 1.00 61.00 8 GLY A O 10
ATOM 14181 N N . PRO A 1 9 ? 6.971 5.462 9.995 1.00 61.00 9 PRO A N 10
ATOM 14182 C CA . PRO A 1 9 ? 7.715 4.268 10.404 1.00 61.00 9 PRO A CA 10
ATOM 14183 C C . PRO A 1 9 ? 8.409 3.610 9.222 1.00 61.00 9 PRO A C 10
ATOM 14184 O O . PRO A 1 9 ? 7.884 3.603 8.110 1.00 61.00 9 PRO A O 10
ATOM 14195 N N . ARG A 1 10 ? 9.584 3.056 9.460 1.00 61.00 10 ARG A N 10
ATOM 14196 C CA . ARG A 1 10 ? 10.382 2.503 8.380 1.00 61.00 10 ARG A CA 10
ATOM 14197 C C . ARG A 1 10 ? 9.926 1.096 8.017 1.00 61.00 10 ARG A C 10
ATOM 14198 O O . ARG A 1 10 ? 10.048 0.679 6.866 1.00 61.00 10 ARG A O 10
ATOM 14219 N N . GLN A 1 11 ? 9.384 0.372 8.989 1.00 61.00 11 GLN A N 10
ATOM 14220 C CA . GLN A 1 11 ? 8.884 -0.973 8.736 1.00 61.00 11 GLN A CA 10
ATOM 14221 C C . GLN A 1 11 ? 7.757 -1.342 9.690 1.00 61.00 11 GLN A C 10
ATOM 14222 O O . GLN A 1 11 ? 7.752 -0.940 10.856 1.00 61.00 11 GLN A O 10
ATOM 14236 N N . VAL A 1 12 ? 6.797 -2.091 9.173 1.00 61.00 12 VAL A N 10
ATOM 14237 C CA . VAL A 1 12 ? 5.688 -2.598 9.964 1.00 61.00 12 VAL A CA 10
ATOM 14238 C C . VAL A 1 12 ? 5.555 -4.105 9.769 1.00 61.00 12 VAL A C 10
ATOM 14239 O O . VAL A 1 12 ? 6.351 -4.718 9.053 1.00 61.00 12 VAL A O 10
ATOM 14252 N N . THR A 1 13 ? 4.554 -4.696 10.396 1.00 61.00 13 THR A N 10
ATOM 14253 C CA . THR A 1 13 ? 4.336 -6.129 10.298 1.00 61.00 13 THR A CA 10
ATOM 14254 C C . THR A 1 13 ? 2.971 -6.425 9.678 1.00 61.00 13 THR A C 10
ATOM 14255 O O . THR A 1 13 ? 2.021 -5.666 9.859 1.00 61.00 13 THR A O 10
ATOM 14266 N N . LEU A 1 14 ? 2.883 -7.515 8.930 1.00 61.00 14 LEU A N 10
ATOM 14267 C CA . LEU A 1 14 ? 1.624 -7.927 8.324 1.00 61.00 14 LEU A CA 10
ATOM 14268 C C . LEU A 1 14 ? 0.918 -8.937 9.218 1.00 61.00 14 LEU A C 10
ATOM 14269 O O . LEU A 1 14 ? 1.557 -9.586 10.046 1.00 61.00 14 LEU A O 10
ATOM 14285 N N . PRO A 1 15 ? -0.406 -9.101 9.055 1.00 61.00 15 PRO A N 10
ATOM 14286 C CA . PRO A 1 15 ? -1.150 -10.171 9.723 1.00 61.00 15 PRO A CA 10
ATOM 14287 C C . PRO A 1 15 ? -0.774 -11.520 9.125 1.00 61.00 15 PRO A C 10
ATOM 14288 O O . PRO A 1 15 ? -1.077 -12.578 9.676 1.00 61.00 15 PRO A O 10
ATOM 14299 N N . ASP A 1 16 ? -0.105 -11.448 7.984 1.00 61.00 16 ASP A N 10
ATOM 14300 C CA . ASP A 1 16 ? 0.406 -12.617 7.288 1.00 61.00 16 ASP A CA 10
ATOM 14301 C C . ASP A 1 16 ? 1.642 -13.153 8.002 1.00 61.00 16 ASP A C 10
ATOM 14302 O O . ASP A 1 16 ? 2.081 -14.277 7.761 1.00 61.00 16 ASP A O 10
ATOM 14311 N N . GLY A 1 17 ? 2.203 -12.327 8.878 1.00 61.00 17 GLY A N 10
ATOM 14312 C CA . GLY A 1 17 ? 3.424 -12.686 9.573 1.00 61.00 17 GLY A CA 10
ATOM 14313 C C . GLY A 1 17 ? 4.650 -12.150 8.865 1.00 61.00 17 GLY A C 10
ATOM 14314 O O . GLY A 1 17 ? 5.780 -12.389 9.289 1.00 61.00 17 GLY A O 10
ATOM 14318 N N . THR A 1 18 ? 4.420 -11.416 7.788 1.00 61.00 18 THR A N 10
ATOM 14319 C CA . THR A 1 18 ? 5.495 -10.871 6.976 1.00 61.00 18 THR A CA 10
ATOM 14320 C C . THR A 1 18 ? 5.932 -9.498 7.493 1.00 61.00 18 THR A C 10
ATOM 14321 O O . THR A 1 18 ? 5.280 -8.916 8.365 1.00 61.00 18 THR A O 10
ATOM 14332 N N . VAL A 1 19 ? 7.027 -8.980 6.944 1.00 61.00 19 VAL A N 10
ATOM 14333 C CA . VAL A 1 19 ? 7.501 -7.639 7.272 1.00 61.00 19 VAL A CA 10
ATOM 14334 C C . VAL A 1 19 ? 7.287 -6.700 6.084 1.00 61.00 19 VAL A C 10
ATOM 14335 O O . VAL A 1 19 ? 7.528 -7.074 4.935 1.00 61.00 19 VAL A O 10
ATOM 14348 N N . LEU A 1 20 ? 6.820 -5.491 6.366 1.00 61.00 20 LEU A N 10
ATOM 14349 C CA . LEU A 1 20 ? 6.551 -4.513 5.323 1.00 61.00 20 LEU A CA 10
ATOM 14350 C C . LEU A 1 20 ? 7.273 -3.209 5.617 1.00 61.00 20 LEU A C 10
ATOM 14351 O O . LEU A 1 20 ? 6.844 -2.424 6.460 1.00 61.00 20 LEU A O 10
ATOM 14367 N N . SER A 1 21 ? 8.385 -2.995 4.946 1.00 61.00 21 SER A N 10
ATOM 14368 C CA . SER A 1 21 ? 9.121 -1.757 5.086 1.00 61.00 21 SER A CA 10
ATOM 14369 C C . SER A 1 21 ? 8.652 -0.766 4.026 1.00 61.00 21 SER A C 10
ATOM 14370 O O . SER A 1 21 ? 7.960 -1.148 3.082 1.00 61.00 21 SER A O 10
ATOM 14378 N N . ARG A 1 22 ? 9.021 0.496 4.170 1.00 61.00 22 ARG A N 10
ATOM 14379 C CA . ARG A 1 22 ? 8.675 1.498 3.167 1.00 61.00 22 ARG A CA 10
ATOM 14380 C C . ARG A 1 22 ? 9.454 1.233 1.883 1.00 61.00 22 ARG A C 10
ATOM 14381 O O . ARG A 1 22 ? 9.055 1.658 0.801 1.00 61.00 22 ARG A O 10
ATOM 14402 N N . ALA A 1 23 ? 10.560 0.511 2.016 1.00 61.00 23 ALA A N 10
ATOM 14403 C CA . ALA A 1 23 ? 11.336 0.065 0.866 1.00 61.00 23 ALA A CA 10
ATOM 14404 C C . ALA A 1 23 ? 10.769 -1.234 0.289 1.00 61.00 23 ALA A C 10
ATOM 14405 O O . ALA A 1 23 ? 11.201 -1.693 -0.767 1.00 61.00 23 ALA A O 10
ATOM 14412 N N . ASP A 1 24 ? 9.802 -1.819 0.989 1.00 61.00 24 ASP A N 10
ATOM 14413 C CA . ASP A 1 24 ? 9.137 -3.037 0.520 1.00 61.00 24 ASP A CA 10
ATOM 14414 C C . ASP A 1 24 ? 7.956 -2.688 -0.367 1.00 61.00 24 ASP A C 10
ATOM 14415 O O . ASP A 1 24 ? 7.348 -3.565 -0.981 1.00 61.00 24 ASP A O 10
ATOM 14424 N N . LEU A 1 25 ? 7.627 -1.407 -0.415 1.00 61.00 25 LEU A N 10
ATOM 14425 C CA . LEU A 1 25 ? 6.551 -0.921 -1.263 1.00 61.00 25 LEU A CA 10
ATOM 14426 C C . LEU A 1 25 ? 6.891 -1.129 -2.736 1.00 61.00 25 LEU A C 10
ATOM 14427 O O . LEU A 1 25 ? 8.062 -1.065 -3.122 1.00 61.00 25 LEU A O 10
ATOM 14443 N N . PRO A 1 26 ? 5.877 -1.392 -3.571 1.00 61.00 26 PRO A N 10
ATOM 14444 C CA . PRO A 1 26 ? 6.071 -1.629 -5.006 1.00 61.00 26 PRO A CA 10
ATOM 14445 C C . PRO A 1 26 ? 6.601 -0.393 -5.730 1.00 61.00 26 PRO A C 10
ATOM 14446 O O . PRO A 1 26 ? 6.305 0.738 -5.338 1.00 61.00 26 PRO A O 10
ATOM 14457 N N . PRO A 1 27 ? 7.407 -0.596 -6.788 1.00 61.00 27 PRO A N 10
ATOM 14458 C CA . PRO A 1 27 ? 7.977 0.500 -7.575 1.00 61.00 27 PRO A CA 10
ATOM 14459 C C . PRO A 1 27 ? 6.912 1.466 -8.089 1.00 61.00 27 PRO A C 10
ATOM 14460 O O . PRO A 1 27 ? 5.810 1.061 -8.461 1.00 61.00 27 PRO A O 10
ATOM 14471 N N . LEU A 1 28 ? 7.260 2.745 -8.121 1.00 61.00 28 LEU A N 10
ATOM 14472 C CA . LEU A 1 28 ? 6.316 3.802 -8.478 1.00 61.00 28 LEU A CA 10
ATOM 14473 C C . LEU A 1 28 ? 5.864 3.684 -9.931 1.00 61.00 28 LEU A C 10
ATOM 14474 O O . LEU A 1 28 ? 4.784 4.147 -10.299 1.00 61.00 28 LEU A O 10
ATOM 14490 N N . ASP A 1 29 ? 6.695 3.056 -10.752 1.00 61.00 29 ASP A N 10
ATOM 14491 C CA . ASP A 1 29 ? 6.401 2.909 -12.170 1.00 61.00 29 ASP A CA 10
ATOM 14492 C C . ASP A 1 29 ? 5.421 1.768 -12.415 1.00 61.00 29 ASP A C 10
ATOM 14493 O O . ASP A 1 29 ? 4.952 1.579 -13.536 1.00 61.00 29 ASP A O 10
ATOM 14502 N N . THR A 1 30 ? 5.102 1.020 -11.366 1.00 61.00 30 THR A N 10
ATOM 14503 C CA . THR A 1 30 ? 4.151 -0.070 -11.482 1.00 61.00 30 THR A CA 10
ATOM 14504 C C . THR A 1 30 ? 2.751 0.457 -11.746 1.00 61.00 30 THR A C 10
ATOM 14505 O O . THR A 1 30 ? 2.082 0.973 -10.851 1.00 61.00 30 THR A O 10
ATOM 14516 N N . ARG A 1 31 ? 2.338 0.358 -12.994 1.00 61.00 31 ARG A N 10
ATOM 14517 C CA . ARG A 1 31 ? 0.977 0.663 -13.374 1.00 61.00 31 ARG A CA 10
ATOM 14518 C C . ARG A 1 31 ? 0.250 -0.652 -13.594 1.00 61.00 31 ARG A C 10
ATOM 14519 O O . ARG A 1 31 ? -0.967 -0.758 -13.440 1.00 61.00 31 ARG A O 10
ATOM 14540 N N . ARG A 1 32 ? 1.035 -1.664 -13.939 1.00 61.00 32 ARG A N 10
ATOM 14541 C CA . ARG A 1 32 ? 0.548 -3.028 -14.039 1.00 61.00 32 ARG A CA 10
ATOM 14542 C C . ARG A 1 32 ? 0.409 -3.610 -12.634 1.00 61.00 32 ARG A C 10
ATOM 14543 O O . ARG A 1 32 ? 1.240 -4.395 -12.172 1.00 61.00 32 ARG A O 10
ATOM 14564 N N . TRP A 1 33 ? -0.625 -3.166 -11.939 1.00 61.00 33 TRP A N 10
ATOM 14565 C CA . TRP A 1 33 ? -0.842 -3.554 -10.555 1.00 61.00 33 TRP A CA 10
ATOM 14566 C C . TRP A 1 33 ? -1.304 -4.995 -10.429 1.00 61.00 33 TRP A C 10
ATOM 14567 O O . TRP A 1 33 ? -2.293 -5.410 -11.034 1.00 61.00 33 TRP A O 10
ATOM 14588 N N . VAL A 1 34 ? -0.570 -5.754 -9.638 1.00 61.00 34 VAL A N 10
ATOM 14589 C CA . VAL A 1 34 ? -0.966 -7.101 -9.286 1.00 61.00 34 VAL A CA 10
ATOM 14590 C C . VAL A 1 34 ? -1.470 -7.120 -7.846 1.00 61.00 34 VAL A C 10
ATOM 14591 O O . VAL A 1 34 ? -1.141 -6.225 -7.063 1.00 61.00 34 VAL A O 10
ATOM 14604 N N . ALA A 1 35 ? -2.262 -8.128 -7.508 1.00 61.00 35 ALA A N 10
ATOM 14605 C CA . ALA A 1 35 ? -2.884 -8.228 -6.187 1.00 61.00 35 ALA A CA 10
ATOM 14606 C C . ALA A 1 35 ? -1.857 -8.115 -5.058 1.00 61.00 35 ALA A C 10
ATOM 14607 O O . ALA A 1 35 ? -2.110 -7.459 -4.045 1.00 61.00 35 ALA A O 10
ATOM 14614 N N . SER A 1 36 ? -0.701 -8.737 -5.246 1.00 61.00 36 SER A N 10
ATOM 14615 C CA . SER A 1 36 ? 0.345 -8.731 -4.232 1.00 61.00 36 SER A CA 10
ATOM 14616 C C . SER A 1 36 ? 0.870 -7.317 -3.981 1.00 61.00 36 SER A C 10
ATOM 14617 O O . SER A 1 36 ? 1.157 -6.948 -2.841 1.00 61.00 36 SER A O 10
ATOM 14625 N N . ARG A 1 37 ? 0.982 -6.521 -5.038 1.00 61.00 37 ARG A N 10
ATOM 14626 C CA . ARG A 1 37 ? 1.501 -5.165 -4.905 1.00 61.00 37 ARG A CA 10
ATOM 14627 C C . ARG A 1 37 ? 0.415 -4.223 -4.406 1.00 61.00 37 ARG A C 10
ATOM 14628 O O . ARG A 1 37 ? 0.700 -3.241 -3.724 1.00 61.00 37 ARG A O 10
ATOM 14649 N N . LYS A 1 38 ? -0.829 -4.540 -4.731 1.00 61.00 38 LYS A N 10
ATOM 14650 C CA . LYS A 1 38 ? -1.961 -3.817 -4.170 1.00 61.00 38 LYS A CA 10
ATOM 14651 C C . LYS A 1 38 ? -2.014 -4.027 -2.666 1.00 61.00 38 LYS A C 10
ATOM 14652 O O . LYS A 1 38 ? -2.170 -3.077 -1.898 1.00 61.00 38 LYS A O 10
ATOM 14671 N N . ALA A 1 39 ? -1.867 -5.284 -2.260 1.00 61.00 39 ALA A N 10
ATOM 14672 C CA . ALA A 1 39 ? -1.871 -5.650 -0.855 1.00 61.00 39 ALA A CA 10
ATOM 14673 C C . ALA A 1 39 ? -0.777 -4.909 -0.097 1.00 61.00 39 ALA A C 10
ATOM 14674 O O . ALA A 1 39 ? -0.993 -4.451 1.019 1.00 61.00 39 ALA A O 10
ATOM 14681 N N . ALA A 1 40 ? 0.386 -4.783 -0.719 1.00 61.00 40 ALA A N 10
ATOM 14682 C CA . ALA A 1 40 ? 1.513 -4.090 -0.106 1.00 61.00 40 ALA A CA 10
ATOM 14683 C C . ALA A 1 40 ? 1.160 -2.639 0.214 1.00 61.00 40 ALA A C 10
ATOM 14684 O O . ALA A 1 40 ? 1.467 -2.143 1.296 1.00 61.00 40 ALA A O 10
ATOM 14691 N N . VAL A 1 41 ? 0.496 -1.972 -0.722 1.00 61.00 41 VAL A N 10
ATOM 14692 C CA . VAL A 1 41 ? 0.130 -0.572 -0.551 1.00 61.00 41 VAL A CA 10
ATOM 14693 C C . VAL A 1 41 ? -0.950 -0.409 0.511 1.00 61.00 41 VAL A C 10
ATOM 14694 O O . VAL A 1 41 ? -0.811 0.397 1.432 1.00 61.00 41 VAL A O 10
ATOM 14707 N N . VAL A 1 42 ? -2.019 -1.188 0.392 1.00 61.00 42 VAL A N 10
ATOM 14708 C CA . VAL A 1 42 ? -3.154 -1.050 1.291 1.00 61.00 42 VAL A CA 10
ATOM 14709 C C . VAL A 1 42 ? -2.781 -1.448 2.721 1.00 61.00 42 VAL A C 10
ATOM 14710 O O . VAL A 1 42 ? -3.157 -0.768 3.678 1.00 61.00 42 VAL A O 10
ATOM 14723 N N . LYS A 1 43 ? -2.007 -2.519 2.870 1.00 61.00 43 LYS A N 10
ATOM 14724 C CA . LYS A 1 43 ? -1.598 -2.975 4.192 1.00 61.00 43 LYS A CA 10
ATOM 14725 C C . LYS A 1 43 ? -0.645 -1.967 4.830 1.00 61.00 43 LYS A C 10
ATOM 14726 O O . LYS A 1 43 ? -0.605 -1.830 6.053 1.00 61.00 43 LYS A O 10
ATOM 14745 N N . ALA A 1 44 ? 0.107 -1.253 3.998 1.00 61.00 44 ALA A N 10
ATOM 14746 C CA . ALA A 1 44 ? 1.033 -0.237 4.482 1.00 61.00 44 ALA A CA 10
ATOM 14747 C C . ALA A 1 44 ? 0.286 0.881 5.198 1.00 61.00 44 ALA A C 10
ATOM 14748 O O . ALA A 1 44 ? 0.681 1.303 6.285 1.00 61.00 44 ALA A O 10
ATOM 14755 N N . VAL A 1 45 ? -0.802 1.346 4.601 1.00 61.00 45 VAL A N 10
ATOM 14756 C CA . VAL A 1 45 ? -1.594 2.416 5.195 1.00 61.00 45 VAL A CA 10
ATOM 14757 C C . VAL A 1 45 ? -2.333 1.923 6.437 1.00 61.00 45 VAL A C 10
ATOM 14758 O O . VAL A 1 45 ? -2.382 2.608 7.460 1.00 61.00 45 VAL A O 10
ATOM 14771 N N . ILE A 1 46 ? -2.890 0.723 6.349 1.00 61.00 46 ILE A N 10
ATOM 14772 C CA . ILE A 1 46 ? -3.666 0.154 7.447 1.00 61.00 46 ILE A CA 10
ATOM 14773 C C . ILE A 1 46 ? -2.794 -0.080 8.687 1.00 61.00 46 ILE A C 10
ATOM 14774 O O . ILE A 1 46 ? -3.277 -0.005 9.820 1.00 61.00 46 ILE A O 10
ATOM 14790 N N . HIS A 1 47 ? -1.506 -0.336 8.481 1.00 61.00 47 HIS A N 10
ATOM 14791 C CA . HIS A 1 47 ? -0.590 -0.553 9.602 1.00 61.00 47 HIS A CA 10
ATOM 14792 C C . HIS A 1 47 ? 0.051 0.752 10.056 1.00 61.00 47 HIS A C 10
ATOM 14793 O O . HIS A 1 47 ? 0.718 0.796 11.086 1.00 61.00 47 HIS A O 10
ATOM 14808 N N . GLY A 1 48 ? -0.150 1.813 9.285 1.00 61.00 48 GLY A N 10
ATOM 14809 C CA . GLY A 1 48 ? 0.425 3.095 9.636 1.00 61.00 48 GLY A CA 10
ATOM 14810 C C . GLY A 1 48 ? 1.875 3.208 9.212 1.00 61.00 48 GLY A C 10
ATOM 14811 O O . GLY A 1 48 ? 2.654 3.930 9.833 1.00 61.00 48 GLY A O 10
ATOM 14815 N N . LEU A 1 49 ? 2.235 2.479 8.161 1.00 61.00 49 LEU A N 10
ATOM 14816 C CA . LEU A 1 49 ? 3.569 2.556 7.581 1.00 61.00 49 LEU A CA 10
ATOM 14817 C C . LEU A 1 49 ? 3.660 3.801 6.716 1.00 61.00 49 LEU A C 10
ATOM 14818 O O . LEU A 1 49 ? 4.642 4.546 6.758 1.00 61.00 49 LEU A O 10
ATOM 14834 N N . ILE A 1 50 ? 2.620 4.007 5.927 1.00 61.00 50 ILE A N 10
ATOM 14835 C CA . ILE A 1 50 ? 2.488 5.203 5.117 1.00 61.00 50 ILE A CA 10
ATOM 14836 C C . ILE A 1 50 ? 1.101 5.785 5.333 1.00 61.00 50 ILE A C 10
ATOM 14837 O O . ILE A 1 50 ? 0.218 5.108 5.862 1.00 61.00 50 ILE A O 10
ATOM 14853 N N . THR A 1 51 ? 0.905 7.027 4.941 1.00 61.00 51 THR A N 10
ATOM 14854 C CA . THR A 1 51 ? -0.406 7.632 5.045 1.00 61.00 51 THR A CA 10
ATOM 14855 C C . THR A 1 51 ? -1.187 7.419 3.756 1.00 61.00 51 THR A C 10
ATOM 14856 O O . THR A 1 51 ? -0.608 7.279 2.674 1.00 61.00 51 THR A O 10
ATOM 14867 N N . GLU A 1 52 ? -2.503 7.384 3.883 1.00 61.00 52 GLU A N 10
ATOM 14868 C CA . GLU A 1 52 ? -3.388 7.103 2.765 1.00 61.00 52 GLU A CA 10
ATOM 14869 C C . GLU A 1 52 ? -3.236 8.171 1.688 1.00 61.00 52 GLU A C 10
ATOM 14870 O O . GLU A 1 52 ? -3.275 7.881 0.492 1.00 61.00 52 GLU A O 10
ATOM 14882 N N . ARG A 1 53 ? -3.020 9.403 2.131 1.00 61.00 53 ARG A N 10
ATOM 14883 C CA . ARG A 1 53 ? -2.841 10.528 1.229 1.00 61.00 53 ARG A CA 10
ATOM 14884 C C . ARG A 1 53 ? -1.544 10.361 0.435 1.00 61.00 53 ARG A C 10
ATOM 14885 O O . ARG A 1 53 ? -1.466 10.740 -0.733 1.00 61.00 53 ARG A O 10
ATOM 14906 N N . GLU A 1 54 ? -0.543 9.762 1.075 1.00 61.00 54 GLU A N 10
ATOM 14907 C CA . GLU A 1 54 ? 0.745 9.521 0.432 1.00 61.00 54 GLU A CA 10
ATOM 14908 C C . GLU A 1 54 ? 0.604 8.463 -0.650 1.00 61.00 54 GLU A C 10
ATOM 14909 O O . GLU A 1 54 ? 1.125 8.621 -1.752 1.00 61.00 54 GLU A O 10
ATOM 14921 N N . ALA A 1 55 ? -0.124 7.396 -0.339 1.00 61.00 55 ALA A N 10
ATOM 14922 C CA . ALA A 1 55 ? -0.298 6.291 -1.275 1.00 61.00 55 ALA A CA 10
ATOM 14923 C C . ALA A 1 55 ? -0.959 6.770 -2.561 1.00 61.00 55 ALA A C 10
ATOM 14924 O O . ALA A 1 55 ? -0.523 6.431 -3.662 1.00 61.00 55 ALA A O 10
ATOM 14931 N N . LEU A 1 56 ? -1.997 7.580 -2.408 1.00 61.00 56 LEU A N 10
ATOM 14932 C CA . LEU A 1 56 ? -2.737 8.105 -3.546 1.00 61.00 56 LEU A CA 10
ATOM 14933 C C . LEU A 1 56 ? -1.869 9.045 -4.374 1.00 61.00 56 LEU A C 10
ATOM 14934 O O . LEU A 1 56 ? -1.998 9.111 -5.595 1.00 61.00 56 LEU A O 10
ATOM 14950 N N . ASP A 1 57 ? -0.974 9.757 -3.707 1.00 61.00 57 ASP A N 10
ATOM 14951 C CA . ASP A 1 57 ? -0.132 10.738 -4.376 1.00 61.00 57 ASP A CA 10
ATOM 14952 C C . ASP A 1 57 ? 1.026 10.065 -5.107 1.00 61.00 57 ASP A C 10
ATOM 14953 O O . ASP A 1 57 ? 1.208 10.260 -6.310 1.00 61.00 57 ASP A O 10
ATOM 14962 N N . ARG A 1 58 ? 1.783 9.247 -4.380 1.00 61.00 58 ARG A N 10
ATOM 14963 C CA . ARG A 1 58 ? 3.000 8.635 -4.920 1.00 61.00 58 ARG A CA 10
ATOM 14964 C C . ARG A 1 58 ? 2.691 7.623 -6.023 1.00 61.00 58 ARG A C 10
ATOM 14965 O O . ARG A 1 58 ? 3.489 7.436 -6.939 1.00 61.00 58 ARG A O 10
ATOM 14986 N N . TYR A 1 59 ? 1.534 6.975 -5.947 1.00 61.00 59 TYR A N 10
ATOM 14987 C CA . TYR A 1 59 ? 1.170 5.975 -6.947 1.00 61.00 59 TYR A CA 10
ATOM 14988 C C . TYR A 1 59 ? 0.157 6.526 -7.939 1.00 61.00 59 TYR A C 10
ATOM 14989 O O . TYR A 1 59 ? -0.279 5.818 -8.844 1.00 61.00 59 TYR A O 10
ATOM 15007 N N . SER A 1 60 ? -0.210 7.793 -7.758 1.00 61.00 60 SER A N 10
ATOM 15008 C CA . SER A 1 60 ? -1.159 8.461 -8.646 1.00 61.00 60 SER A CA 10
ATOM 15009 C C . SER A 1 60 ? -2.474 7.683 -8.708 1.00 61.00 60 SER A C 10
ATOM 15010 O O . SER A 1 60 ? -2.914 7.237 -9.774 1.00 61.00 60 SER A O 10
ATOM 15018 N N . LEU A 1 61 ? -3.082 7.513 -7.546 1.00 61.00 61 LEU A N 10
ATOM 15019 C CA . LEU A 1 61 ? -4.323 6.769 -7.423 1.00 61.00 61 LEU A CA 10
ATOM 15020 C C . LEU A 1 61 ? -5.432 7.682 -6.922 1.00 61.00 61 LEU A C 10
ATOM 15021 O O . LEU A 1 61 ? -5.229 8.885 -6.747 1.00 61.00 61 LEU A O 10
ATOM 15037 N N . SER A 1 62 ? -6.594 7.099 -6.684 1.00 61.00 62 SER A N 10
ATOM 15038 C CA . SER A 1 62 ? -7.737 7.838 -6.189 1.00 61.00 62 SER A CA 10
ATOM 15039 C C . SER A 1 62 ? -8.414 7.052 -5.073 1.00 61.00 62 SER A C 10
ATOM 15040 O O . SER A 1 62 ? -8.169 5.851 -4.930 1.00 61.00 62 SER A O 10
ATOM 15048 N N . GLU A 1 63 ? -9.250 7.727 -4.286 1.00 61.00 63 GLU A N 10
ATOM 15049 C CA . GLU A 1 63 ? -10.010 7.080 -3.215 1.00 61.00 63 GLU A CA 10
ATOM 15050 C C . GLU A 1 63 ? -10.757 5.863 -3.732 1.00 61.00 63 GLU A C 10
ATOM 15051 O O . GLU A 1 63 ? -10.702 4.798 -3.125 1.00 61.00 63 GLU A O 10
ATOM 15063 N N . GLU A 1 64 ? -11.448 6.033 -4.854 1.00 61.00 64 GLU A N 10
ATOM 15064 C CA . GLU A 1 64 ? -12.239 4.962 -5.453 1.00 61.00 64 GLU A CA 10
ATOM 15065 C C . GLU A 1 64 ? -11.401 3.705 -5.673 1.00 61.00 64 GLU A C 10
ATOM 15066 O O . GLU A 1 64 ? -11.879 2.589 -5.471 1.00 61.00 64 GLU A O 10
ATOM 15078 N N . GLU A 1 65 ? -10.146 3.900 -6.055 1.00 61.00 65 GLU A N 10
ATOM 15079 C CA . GLU A 1 65 ? -9.230 2.797 -6.306 1.00 61.00 65 GLU A CA 10
ATOM 15080 C C . GLU A 1 65 ? -8.853 2.119 -4.989 1.00 61.00 65 GLU A C 10
ATOM 15081 O O . GLU A 1 65 ? -9.123 0.933 -4.785 1.00 61.00 65 GLU A O 10
ATOM 15093 N N . PHE A 1 66 ? -8.272 2.896 -4.080 1.00 61.00 66 PHE A N 10
ATOM 15094 C CA . PHE A 1 66 ? -7.789 2.368 -2.808 1.00 61.00 66 PHE A CA 10
ATOM 15095 C C . PHE A 1 66 ? -8.937 1.784 -1.983 1.00 61.00 66 PHE A C 10
ATOM 15096 O O . PHE A 1 66 ? -8.756 0.810 -1.251 1.00 61.00 66 PHE A O 10
ATOM 15113 N N . ALA A 1 67 ? -10.115 2.381 -2.107 1.00 61.00 67 ALA A N 10
ATOM 15114 C CA . ALA A 1 67 ? -11.297 1.904 -1.405 1.00 61.00 67 ALA A CA 10
ATOM 15115 C C . ALA A 1 67 ? -11.649 0.485 -1.836 1.00 61.00 67 ALA A C 10
ATOM 15116 O O . ALA A 1 67 ? -12.097 -0.326 -1.025 1.00 61.00 67 ALA A O 10
ATOM 15123 N N . LEU A 1 68 ? -11.430 0.184 -3.109 1.00 61.00 68 LEU A N 10
ATOM 15124 C CA . LEU A 1 68 ? -11.664 -1.156 -3.620 1.00 61.00 68 LEU A CA 10
ATOM 15125 C C . LEU A 1 68 ? -10.585 -2.102 -3.116 1.00 61.00 68 LEU A C 10
ATOM 15126 O O . LEU A 1 68 ? -10.875 -3.222 -2.696 1.00 61.00 68 LEU A O 10
ATOM 15142 N N . TRP A 1 69 ? -9.341 -1.633 -3.143 1.00 61.00 69 TRP A N 10
ATOM 15143 C CA . TRP A 1 69 ? -8.211 -2.421 -2.651 1.00 61.00 69 TRP A CA 10
ATOM 15144 C C . TRP A 1 69 ? -8.444 -2.861 -1.207 1.00 61.00 69 TRP A C 10
ATOM 15145 O O . TRP A 1 69 ? -8.323 -4.042 -0.881 1.00 61.00 69 TRP A O 10
ATOM 15166 N N . ARG A 1 70 ? -8.799 -1.910 -0.350 1.00 61.00 70 ARG A N 10
ATOM 15167 C CA . ARG A 1 70 ? -8.998 -2.198 1.066 1.00 61.00 70 ARG A CA 10
ATOM 15168 C C . ARG A 1 70 ? -10.203 -3.119 1.268 1.00 61.00 70 ARG A C 10
ATOM 15169 O O . ARG A 1 70 ? -10.216 -3.941 2.180 1.00 61.00 70 ARG A O 10
ATOM 15190 N N . SER A 1 71 ? -11.192 -3.001 0.391 1.00 61.00 71 SER A N 10
ATOM 15191 C CA . SER A 1 71 ? -12.404 -3.795 0.505 1.00 61.00 71 SER A CA 10
ATOM 15192 C C . SER A 1 71 ? -12.152 -5.235 0.059 1.00 61.00 71 SER A C 10
ATOM 15193 O O . SER A 1 71 ? -12.780 -6.168 0.556 1.00 61.00 71 SER A O 10
ATOM 15201 N N . ALA A 1 72 ? -11.230 -5.410 -0.872 1.00 61.00 72 ALA A N 10
ATOM 15202 C CA . ALA A 1 72 ? -10.925 -6.732 -1.400 1.00 61.00 72 ALA A CA 10
ATOM 15203 C C . ALA A 1 72 ? -9.856 -7.434 -0.570 1.00 61.00 72 ALA A C 10
ATOM 15204 O O . ALA A 1 72 ? -9.972 -8.623 -0.274 1.00 61.00 72 ALA A O 10
ATOM 15211 N N . VAL A 1 73 ? -8.816 -6.700 -0.188 1.00 61.00 73 VAL A N 10
ATOM 15212 C CA . VAL A 1 73 ? -7.687 -7.295 0.515 1.00 61.00 73 VAL A CA 10
ATOM 15213 C C . VAL A 1 73 ? -7.973 -7.471 2.007 1.00 61.00 73 VAL A C 10
ATOM 15214 O O . VAL A 1 73 ? -7.871 -8.577 2.537 1.00 61.00 73 VAL A O 10
ATOM 15227 N N . ALA A 1 74 ? -8.337 -6.387 2.680 1.00 61.00 74 ALA A N 10
ATOM 15228 C CA . ALA A 1 74 ? -8.526 -6.421 4.126 1.00 61.00 74 ALA A CA 10
ATOM 15229 C C . ALA A 1 74 ? -9.802 -7.162 4.506 1.00 61.00 74 ALA A C 10
ATOM 15230 O O . ALA A 1 74 ? -9.828 -7.915 5.480 1.00 61.00 74 ALA A O 10
ATOM 15237 N N . ALA A 1 75 ? -10.855 -6.968 3.723 1.00 61.00 75 ALA A N 10
ATOM 15238 C CA . ALA A 1 75 ? -12.129 -7.626 3.985 1.00 61.00 75 ALA A CA 10
ATOM 15239 C C . ALA A 1 75 ? -12.202 -8.977 3.276 1.00 61.00 75 ALA A C 10
ATOM 15240 O O . ALA A 1 75 ? -13.286 -9.489 2.993 1.00 61.00 75 ALA A O 10
ATOM 15247 N N . HIS A 1 76 ? -11.037 -9.555 3.005 1.00 61.00 76 HIS A N 10
ATOM 15248 C CA . HIS A 1 76 ? -10.956 -10.860 2.359 1.00 61.00 76 HIS A CA 10
ATOM 15249 C C . HIS A 1 76 ? -11.200 -11.969 3.383 1.00 61.00 76 HIS A C 10
ATOM 15250 O O . HIS A 1 76 ? -11.493 -13.110 3.023 1.00 61.00 76 HIS A O 10
ATOM 15265 N N . GLY A 1 77 ? -11.082 -11.622 4.664 1.00 61.00 77 GLY A N 10
ATOM 15266 C CA . GLY A 1 77 ? -11.398 -12.562 5.728 1.00 61.00 77 GLY A CA 10
ATOM 15267 C C . GLY A 1 77 ? -12.894 -12.661 5.944 1.00 61.00 77 GLY A C 10
ATOM 15268 O O . GLY A 1 77 ? -13.389 -12.518 7.060 1.00 61.00 77 GLY A O 10
ATOM 15272 N N . GLU A 1 78 ? -13.600 -12.914 4.857 1.00 61.00 78 GLU A N 10
ATOM 15273 C CA . GLU A 1 78 ? -15.055 -12.881 4.826 1.00 61.00 78 GLU A CA 10
ATOM 15274 C C . GLU A 1 78 ? -15.657 -14.241 5.162 1.00 61.00 78 GLU A C 10
ATOM 15275 O O . GLU A 1 78 ? -16.855 -14.354 5.419 1.00 61.00 78 GLU A O 10
ATOM 15287 N N . LYS A 1 79 ? -14.822 -15.268 5.155 1.00 61.00 79 LYS A N 10
ATOM 15288 C CA . LYS A 1 79 ? -15.293 -16.633 5.330 1.00 61.00 79 LYS A CA 10
ATOM 15289 C C . LYS A 1 79 ? -15.325 -17.004 6.807 1.00 61.00 79 LYS A C 10
ATOM 15290 O O . LYS A 1 79 ? -15.989 -17.962 7.207 1.00 61.00 79 LYS A O 10
ATOM 15309 N N . ALA A 1 80 ? -14.590 -16.245 7.608 1.00 61.00 80 ALA A N 10
ATOM 15310 C CA . ALA A 1 80 ? -14.563 -16.436 9.046 1.00 61.00 80 ALA A CA 10
ATOM 15311 C C . ALA A 1 80 ? -14.125 -15.155 9.739 1.00 61.00 80 ALA A C 10
ATOM 15312 O O . ALA A 1 80 ? -12.952 -14.777 9.688 1.00 61.00 80 ALA A O 10
ATOM 15319 N N . LEU A 1 81 ? -15.076 -14.476 10.360 1.00 61.00 81 LEU A N 10
ATOM 15320 C CA . LEU A 1 81 ? -14.779 -13.256 11.094 1.00 61.00 81 LEU A CA 10
ATOM 15321 C C . LEU A 1 81 ? -14.151 -13.584 12.444 1.00 61.00 81 LEU A C 10
ATOM 15322 O O . LEU A 1 81 ? -14.836 -13.653 13.468 1.00 61.00 81 LEU A O 10
ATOM 15338 N N . LYS A 1 82 ? -12.852 -13.841 12.421 1.00 61.00 82 LYS A N 10
ATOM 15339 C CA . LYS A 1 82 ? -12.079 -14.014 13.640 1.00 61.00 82 LYS A CA 10
ATOM 15340 C C . LYS A 1 82 ? -11.973 -12.663 14.338 1.00 61.00 82 LYS A C 10
ATOM 15341 O O . LYS A 1 82 ? -12.062 -11.635 13.676 1.00 61.00 82 LYS A O 10
ATOM 15360 N N . VAL A 1 83 ? -11.796 -12.659 15.658 1.00 61.00 83 VAL A N 10
ATOM 15361 C CA . VAL A 1 83 ? -11.719 -11.411 16.428 1.00 61.00 83 VAL A CA 10
ATOM 15362 C C . VAL A 1 83 ? -10.710 -10.432 15.815 1.00 61.00 83 VAL A C 10
ATOM 15363 O O . VAL A 1 83 ? -10.926 -9.218 15.813 1.00 61.00 83 VAL A O 10
ATOM 15376 N N . THR A 1 84 ? -9.632 -10.974 15.269 1.00 61.00 84 THR A N 10
ATOM 15377 C CA . THR A 1 84 ? -8.615 -10.179 14.608 1.00 61.00 84 THR A CA 10
ATOM 15378 C C . THR A 1 84 ? -9.190 -9.478 13.375 1.00 61.00 84 THR A C 10
ATOM 15379 O O . THR A 1 84 ? -8.855 -8.331 13.086 1.00 61.00 84 THR A O 10
ATOM 15390 N N . MET A 1 85 ? -10.090 -10.166 12.682 1.00 61.00 85 MET A N 10
ATOM 15391 C CA . MET A 1 85 ? -10.684 -9.650 11.458 1.00 61.00 85 MET A CA 10
ATOM 15392 C C . MET A 1 85 ? -11.581 -8.463 11.758 1.00 61.00 85 MET A C 10
ATOM 15393 O O . MET A 1 85 ? -11.641 -7.516 10.978 1.00 61.00 85 MET A O 10
ATOM 15407 N N . ILE A 1 86 ? -12.265 -8.503 12.898 1.00 61.00 86 ILE A N 10
ATOM 15408 C CA . ILE A 1 86 ? -13.111 -7.385 13.307 1.00 61.00 86 ILE A CA 10
ATOM 15409 C C . ILE A 1 86 ? -12.251 -6.156 13.561 1.00 61.00 86 ILE A C 10
ATOM 15410 O O . ILE A 1 86 ? -12.607 -5.043 13.171 1.00 61.00 86 ILE A O 10
ATOM 15426 N N . GLN A 1 87 ? -11.105 -6.372 14.194 1.00 61.00 87 GLN A N 10
ATOM 15427 C CA . GLN A 1 87 ? -10.156 -5.296 14.431 1.00 61.00 87 GLN A CA 10
ATOM 15428 C C . GLN A 1 87 ? -9.700 -4.709 13.101 1.00 61.00 87 GLN A C 10
ATOM 15429 O O . GLN A 1 87 ? -9.597 -3.491 12.949 1.00 61.00 87 GLN A O 10
ATOM 15443 N N . LYS A 1 88 ? -9.449 -5.588 12.131 1.00 61.00 88 LYS A N 10
ATOM 15444 C CA . LYS A 1 88 ? -9.029 -5.164 10.802 1.00 61.00 88 LYS A CA 10
ATOM 15445 C C . LYS A 1 88 ? -10.135 -4.367 10.124 1.00 61.00 88 LYS A C 10
ATOM 15446 O O . LYS A 1 88 ? -9.865 -3.382 9.450 1.00 61.00 88 LYS A O 10
ATOM 15465 N N . TYR A 1 89 ? -11.380 -4.793 10.322 1.00 61.00 89 TYR A N 10
ATOM 15466 C CA . TYR A 1 89 ? -12.532 -4.093 9.761 1.00 61.00 89 TYR A CA 10
ATOM 15467 C C . TYR A 1 89 ? -12.653 -2.682 10.337 1.00 61.00 89 TYR A C 10
ATOM 15468 O O . TYR A 1 89 ? -13.058 -1.751 9.642 1.00 61.00 89 TYR A O 10
ATOM 15486 N N . ARG A 1 90 ? -12.304 -2.529 11.609 1.00 61.00 90 ARG A N 10
ATOM 15487 C CA . ARG A 1 90 ? -12.404 -1.236 12.277 1.00 61.00 90 ARG A CA 10
ATOM 15488 C C . ARG A 1 90 ? -11.293 -0.296 11.821 1.00 61.00 90 ARG A C 10
ATOM 15489 O O . ARG A 1 90 ? -11.529 0.888 11.583 1.00 61.00 90 ARG A O 10
ATOM 15510 N N . GLN A 1 91 ? -10.084 -0.829 11.680 1.00 61.00 91 GLN A N 10
ATOM 15511 C CA . GLN A 1 91 ? -8.939 -0.017 11.275 1.00 61.00 91 GLN A CA 10
ATOM 15512 C C . GLN A 1 91 ? -8.881 0.111 9.752 1.00 61.00 91 GLN A C 10
ATOM 15513 O O . GLN A 1 91 ? -8.068 0.859 9.203 1.00 61.00 91 GLN A O 10
ATOM 15527 N N . LEU A 1 92 ? -9.754 -0.630 9.083 1.00 61.00 92 LEU A N 10
ATOM 15528 C CA . LEU A 1 92 ? -9.956 -0.490 7.650 1.00 61.00 92 LEU A CA 10
ATOM 15529 C C . LEU A 1 92 ? -10.647 0.837 7.372 1.00 61.00 92 LEU A C 10
ATOM 15530 O O . LEU A 1 92 ? -10.406 1.482 6.350 1.00 61.00 92 LEU A O 10
ATOM 15546 N N . HIS A 1 93 ? -11.493 1.243 8.306 1.00 61.00 93 HIS A N 10
ATOM 15547 C CA . HIS A 1 93 ? -12.243 2.480 8.177 1.00 61.00 93 HIS A CA 10
ATOM 15548 C C . HIS A 1 93 ? -11.389 3.666 8.606 1.00 61.00 93 HIS A C 10
ATOM 15549 O O . HIS A 1 93 ? -10.801 3.665 9.684 1.00 61.00 93 HIS A O 10
ATOM 15564 N N . HIS A 1 94 ? -11.327 4.672 7.750 1.00 61.00 94 HIS A N 10
ATOM 15565 C CA . HIS A 1 94 ? -10.599 5.895 8.056 1.00 61.00 94 HIS A CA 10
ATOM 15566 C C . HIS A 1 94 ? -11.498 7.110 7.887 1.00 61.00 94 HIS A C 10
ATOM 15567 O O . HIS A 1 94 ? -12.674 6.980 7.544 1.00 61.00 94 HIS A O 10
ATOM 15582 N N . HIS A 1 95 ? -10.937 8.283 8.141 1.00 61.00 95 HIS A N 10
ATOM 15583 C CA . HIS A 1 95 ? -11.661 9.540 8.014 1.00 61.00 95 HIS A CA 10
ATOM 15584 C C . HIS A 1 95 ? -10.676 10.702 8.103 1.00 61.00 95 HIS A C 10
ATOM 15585 O O . HIS A 1 95 ? -11.101 11.826 8.442 1.00 61.00 95 HIS A O 10
ATOM 15601 N N . MET A 1 1 ? 2.876 16.439 11.404 1.00 61.00 1 MET A N 11
ATOM 15602 C CA . MET A 1 1 ? 3.774 17.613 11.354 1.00 61.00 1 MET A CA 11
ATOM 15603 C C . MET A 1 1 ? 3.243 18.620 10.336 1.00 61.00 1 MET A C 11
ATOM 15604 O O . MET A 1 1 ? 2.332 18.307 9.567 1.00 61.00 1 MET A O 11
ATOM 15620 N N . TYR A 1 2 ? 3.778 19.836 10.359 1.00 61.00 2 TYR A N 11
ATOM 15621 C CA . TYR A 1 2 ? 3.393 20.863 9.400 1.00 61.00 2 TYR A CA 11
ATOM 15622 C C . TYR A 1 2 ? 3.696 20.394 7.978 1.00 61.00 2 TYR A C 11
ATOM 15623 O O . TYR A 1 2 ? 4.800 19.912 7.704 1.00 61.00 2 TYR A O 11
ATOM 15641 N N . LEU A 1 3 ? 2.706 20.528 7.090 1.00 61.00 3 LEU A N 11
ATOM 15642 C CA . LEU A 1 3 ? 2.812 20.048 5.706 1.00 61.00 3 LEU A CA 11
ATOM 15643 C C . LEU A 1 3 ? 2.883 18.527 5.682 1.00 61.00 3 LEU A C 11
ATOM 15644 O O . LEU A 1 3 ? 3.556 17.937 4.834 1.00 61.00 3 LEU A O 11
ATOM 15660 N N . LYS A 1 4 ? 2.158 17.910 6.616 1.00 61.00 4 LYS A N 11
ATOM 15661 C CA . LYS A 1 4 ? 2.165 16.460 6.812 1.00 61.00 4 LYS A CA 11
ATOM 15662 C C . LYS A 1 4 ? 3.520 15.997 7.332 1.00 61.00 4 LYS A C 11
ATOM 15663 O O . LYS A 1 4 ? 3.697 15.854 8.542 1.00 61.00 4 LYS A O 11
ATOM 15682 N N . ARG A 1 5 ? 4.471 15.808 6.411 1.00 61.00 5 ARG A N 11
ATOM 15683 C CA . ARG A 1 5 ? 5.826 15.358 6.736 1.00 61.00 5 ARG A CA 11
ATOM 15684 C C . ARG A 1 5 ? 5.817 13.949 7.326 1.00 61.00 5 ARG A C 11
ATOM 15685 O O . ARG A 1 5 ? 5.147 13.671 8.318 1.00 61.00 5 ARG A O 11
ATOM 15706 N N . VAL A 1 6 ? 6.578 13.058 6.714 1.00 61.00 6 VAL A N 11
ATOM 15707 C CA . VAL A 1 6 ? 6.561 11.654 7.098 1.00 61.00 6 VAL A CA 11
ATOM 15708 C C . VAL A 1 6 ? 7.535 11.368 8.237 1.00 61.00 6 VAL A C 11
ATOM 15709 O O . VAL A 1 6 ? 8.753 11.439 8.062 1.00 61.00 6 VAL A O 11
ATOM 15722 N N . ASP A 1 7 ? 6.984 11.067 9.404 1.00 61.00 7 ASP A N 11
ATOM 15723 C CA . ASP A 1 7 ? 7.769 10.590 10.533 1.00 61.00 7 ASP A CA 11
ATOM 15724 C C . ASP A 1 7 ? 7.044 9.434 11.203 1.00 61.00 7 ASP A C 11
ATOM 15725 O O . ASP A 1 7 ? 5.921 9.587 11.685 1.00 61.00 7 ASP A O 11
ATOM 15734 N N . GLY A 1 8 ? 7.682 8.281 11.222 1.00 61.00 8 GLY A N 11
ATOM 15735 C CA . GLY A 1 8 ? 7.072 7.115 11.812 1.00 61.00 8 GLY A CA 11
ATOM 15736 C C . GLY A 1 8 ? 7.892 5.870 11.570 1.00 61.00 8 GLY A C 11
ATOM 15737 O O . GLY A 1 8 ? 9.119 5.947 11.485 1.00 61.00 8 GLY A O 11
ATOM 15741 N N . PRO A 1 9 ? 7.244 4.710 11.449 1.00 61.00 9 PRO A N 11
ATOM 15742 C CA . PRO A 1 9 ? 7.925 3.441 11.209 1.00 61.00 9 PRO A CA 11
ATOM 15743 C C . PRO A 1 9 ? 8.415 3.317 9.773 1.00 61.00 9 PRO A C 11
ATOM 15744 O O . PRO A 1 9 ? 7.731 3.726 8.833 1.00 61.00 9 PRO A O 11
ATOM 15755 N N . ARG A 1 10 ? 9.603 2.760 9.606 1.00 61.00 10 ARG A N 11
ATOM 15756 C CA . ARG A 1 10 ? 10.128 2.491 8.280 1.00 61.00 10 ARG A CA 11
ATOM 15757 C C . ARG A 1 10 ? 9.755 1.082 7.846 1.00 61.00 10 ARG A C 11
ATOM 15758 O O . ARG A 1 10 ? 9.923 0.712 6.683 1.00 61.00 10 ARG A O 11
ATOM 15779 N N . GLN A 1 11 ? 9.242 0.304 8.790 1.00 61.00 11 GLN A N 11
ATOM 15780 C CA . GLN A 1 11 ? 8.747 -1.030 8.502 1.00 61.00 11 GLN A CA 11
ATOM 15781 C C . GLN A 1 11 ? 7.689 -1.442 9.513 1.00 61.00 11 GLN A C 11
ATOM 15782 O O . GLN A 1 11 ? 7.831 -1.210 10.713 1.00 61.00 11 GLN A O 11
ATOM 15796 N N . VAL A 1 12 ? 6.616 -2.032 9.008 1.00 61.00 12 VAL A N 11
ATOM 15797 C CA . VAL A 1 12 ? 5.522 -2.493 9.849 1.00 61.00 12 VAL A CA 11
ATOM 15798 C C . VAL A 1 12 ? 5.347 -4.000 9.727 1.00 61.00 12 VAL A C 11
ATOM 15799 O O . VAL A 1 12 ? 5.824 -4.620 8.773 1.00 61.00 12 VAL A O 11
ATOM 15812 N N . THR A 1 13 ? 4.661 -4.583 10.694 1.00 61.00 13 THR A N 11
ATOM 15813 C CA . THR A 1 13 ? 4.461 -6.021 10.725 1.00 61.00 13 THR A CA 11
ATOM 15814 C C . THR A 1 13 ? 3.117 -6.395 10.105 1.00 61.00 13 THR A C 11
ATOM 15815 O O . THR A 1 13 ? 2.116 -5.698 10.290 1.00 61.00 13 THR A O 11
ATOM 15826 N N . LEU A 1 14 ? 3.100 -7.484 9.353 1.00 61.00 14 LEU A N 11
ATOM 15827 C CA . LEU A 1 14 ? 1.869 -7.989 8.762 1.00 61.00 14 LEU A CA 11
ATOM 15828 C C . LEU A 1 14 ? 1.283 -9.075 9.648 1.00 61.00 14 LEU A C 11
ATOM 15829 O O . LEU A 1 14 ? 2.020 -9.759 10.360 1.00 61.00 14 LEU A O 11
ATOM 15845 N N . PRO A 1 15 ? -0.047 -9.268 9.606 1.00 61.00 15 PRO A N 11
ATOM 15846 C CA . PRO A 1 15 ? -0.701 -10.365 10.323 1.00 61.00 15 PRO A CA 11
ATOM 15847 C C . PRO A 1 15 ? -0.346 -11.706 9.689 1.00 61.00 15 PRO A C 11
ATOM 15848 O O . PRO A 1 15 ? -0.635 -12.774 10.230 1.00 61.00 15 PRO A O 11
ATOM 15859 N N . ASP A 1 16 ? 0.294 -11.618 8.531 1.00 61.00 16 ASP A N 11
ATOM 15860 C CA . ASP A 1 16 ? 0.762 -12.782 7.801 1.00 61.00 16 ASP A CA 11
ATOM 15861 C C . ASP A 1 16 ? 2.129 -13.209 8.329 1.00 61.00 16 ASP A C 11
ATOM 15862 O O . ASP A 1 16 ? 2.678 -14.234 7.925 1.00 61.00 16 ASP A O 11
ATOM 15871 N N . GLY A 1 17 ? 2.672 -12.405 9.240 1.00 61.00 17 GLY A N 11
ATOM 15872 C CA . GLY A 1 17 ? 3.979 -12.681 9.801 1.00 61.00 17 GLY A CA 11
ATOM 15873 C C . GLY A 1 17 ? 5.101 -12.150 8.930 1.00 61.00 17 GLY A C 11
ATOM 15874 O O . GLY A 1 17 ? 6.256 -12.559 9.064 1.00 61.00 17 GLY A O 11
ATOM 15878 N N . THR A 1 18 ? 4.756 -11.245 8.032 1.00 61.00 18 THR A N 11
ATOM 15879 C CA . THR A 1 18 ? 5.725 -10.649 7.126 1.00 61.00 18 THR A CA 11
ATOM 15880 C C . THR A 1 18 ? 6.123 -9.255 7.623 1.00 61.00 18 THR A C 11
ATOM 15881 O O . THR A 1 18 ? 5.494 -8.718 8.538 1.00 61.00 18 THR A O 11
ATOM 15892 N N . VAL A 1 19 ? 7.163 -8.681 7.036 1.00 61.00 19 VAL A N 11
ATOM 15893 C CA . VAL A 1 19 ? 7.569 -7.322 7.357 1.00 61.00 19 VAL A CA 11
ATOM 15894 C C . VAL A 1 19 ? 7.461 -6.449 6.115 1.00 61.00 19 VAL A C 11
ATOM 15895 O O . VAL A 1 19 ? 7.986 -6.792 5.055 1.00 61.00 19 VAL A O 11
ATOM 15908 N N . LEU A 1 20 ? 6.766 -5.334 6.243 1.00 61.00 20 LEU A N 11
ATOM 15909 C CA . LEU A 1 20 ? 6.567 -4.424 5.130 1.00 61.00 20 LEU A CA 11
ATOM 15910 C C . LEU A 1 20 ? 7.236 -3.092 5.414 1.00 61.00 20 LEU A C 11
ATOM 15911 O O . LEU A 1 20 ? 6.780 -2.325 6.264 1.00 61.00 20 LEU A O 11
ATOM 15927 N N . SER A 1 21 ? 8.331 -2.829 4.726 1.00 61.00 21 SER A N 11
ATOM 15928 C CA . SER A 1 21 ? 9.028 -1.572 4.886 1.00 61.00 21 SER A CA 11
ATOM 15929 C C . SER A 1 21 ? 8.557 -0.583 3.828 1.00 61.00 21 SER A C 11
ATOM 15930 O O . SER A 1 21 ? 7.877 -0.964 2.873 1.00 61.00 21 SER A O 11
ATOM 15938 N N . ARG A 1 22 ? 8.917 0.681 3.990 1.00 61.00 22 ARG A N 11
ATOM 15939 C CA . ARG A 1 22 ? 8.545 1.698 3.016 1.00 61.00 22 ARG A CA 11
ATOM 15940 C C . ARG A 1 22 ? 9.333 1.505 1.725 1.00 61.00 22 ARG A C 11
ATOM 15941 O O . ARG A 1 22 ? 9.034 2.125 0.702 1.00 61.00 22 ARG A O 11
ATOM 15962 N N . ALA A 1 23 ? 10.337 0.631 1.782 1.00 61.00 23 ALA A N 11
ATOM 15963 C CA . ALA A 1 23 ? 11.107 0.265 0.605 1.00 61.00 23 ALA A CA 11
ATOM 15964 C C . ALA A 1 23 ? 10.598 -1.047 0.013 1.00 61.00 23 ALA A C 11
ATOM 15965 O O . ALA A 1 23 ? 10.959 -1.415 -1.106 1.00 61.00 23 ALA A O 11
ATOM 15972 N N . ASP A 1 24 ? 9.759 -1.754 0.766 1.00 61.00 24 ASP A N 11
ATOM 15973 C CA . ASP A 1 24 ? 9.138 -2.979 0.266 1.00 61.00 24 ASP A CA 11
ATOM 15974 C C . ASP A 1 24 ? 7.885 -2.644 -0.520 1.00 61.00 24 ASP A C 11
ATOM 15975 O O . ASP A 1 24 ? 7.276 -3.515 -1.147 1.00 61.00 24 ASP A O 11
ATOM 15984 N N . LEU A 1 25 ? 7.498 -1.378 -0.468 1.00 61.00 25 LEU A N 11
ATOM 15985 C CA . LEU A 1 25 ? 6.388 -0.882 -1.262 1.00 61.00 25 LEU A CA 11
ATOM 15986 C C . LEU A 1 25 ? 6.707 -0.997 -2.749 1.00 61.00 25 LEU A C 11
ATOM 15987 O O . LEU A 1 25 ? 7.843 -0.755 -3.163 1.00 61.00 25 LEU A O 11
ATOM 16003 N N . PRO A 1 26 ? 5.706 -1.375 -3.563 1.00 61.00 26 PRO A N 11
ATOM 16004 C CA . PRO A 1 26 ? 5.865 -1.525 -5.014 1.00 61.00 26 PRO A CA 11
ATOM 16005 C C . PRO A 1 26 ? 6.430 -0.261 -5.657 1.00 61.00 26 PRO A C 11
ATOM 16006 O O . PRO A 1 26 ? 6.108 0.852 -5.241 1.00 61.00 26 PRO A O 11
ATOM 16017 N N . PRO A 1 27 ? 7.301 -0.420 -6.662 1.00 61.00 27 PRO A N 11
ATOM 16018 C CA . PRO A 1 27 ? 7.970 0.708 -7.311 1.00 61.00 27 PRO A CA 11
ATOM 16019 C C . PRO A 1 27 ? 6.995 1.647 -8.013 1.00 61.00 27 PRO A C 11
ATOM 16020 O O . PRO A 1 27 ? 5.887 1.255 -8.383 1.00 61.00 27 PRO A O 11
ATOM 16031 N N . LEU A 1 28 ? 7.422 2.889 -8.202 1.00 61.00 28 LEU A N 11
ATOM 16032 C CA . LEU A 1 28 ? 6.603 3.897 -8.865 1.00 61.00 28 LEU A CA 11
ATOM 16033 C C . LEU A 1 28 ? 6.413 3.539 -10.334 1.00 61.00 28 LEU A C 11
ATOM 16034 O O . LEU A 1 28 ? 5.476 3.999 -10.987 1.00 61.00 28 LEU A O 11
ATOM 16050 N N . ASP A 1 29 ? 7.325 2.717 -10.838 1.00 61.00 29 ASP A N 11
ATOM 16051 C CA . ASP A 1 29 ? 7.276 2.224 -12.211 1.00 61.00 29 ASP A CA 11
ATOM 16052 C C . ASP A 1 29 ? 6.074 1.307 -12.429 1.00 61.00 29 ASP A C 11
ATOM 16053 O O . ASP A 1 29 ? 5.627 1.109 -13.560 1.00 61.00 29 ASP A O 11
ATOM 16062 N N . THR A 1 30 ? 5.545 0.769 -11.342 1.00 61.00 30 THR A N 11
ATOM 16063 C CA . THR A 1 30 ? 4.428 -0.151 -11.412 1.00 61.00 30 THR A CA 11
ATOM 16064 C C . THR A 1 30 ? 3.145 0.523 -11.890 1.00 61.00 30 THR A C 11
ATOM 16065 O O . THR A 1 30 ? 2.602 1.417 -11.232 1.00 61.00 30 THR A O 11
ATOM 16076 N N . ARG A 1 31 ? 2.677 0.097 -13.051 1.00 61.00 31 ARG A N 11
ATOM 16077 C CA . ARG A 1 31 ? 1.355 0.464 -13.512 1.00 61.00 31 ARG A CA 11
ATOM 16078 C C . ARG A 1 31 ? 0.433 -0.747 -13.430 1.00 61.00 31 ARG A C 11
ATOM 16079 O O . ARG A 1 31 ? -0.733 -0.642 -13.043 1.00 61.00 31 ARG A O 11
ATOM 16100 N N . ARG A 1 32 ? 0.963 -1.905 -13.803 1.00 61.00 32 ARG A N 11
ATOM 16101 C CA . ARG A 1 32 ? 0.222 -3.147 -13.688 1.00 61.00 32 ARG A CA 11
ATOM 16102 C C . ARG A 1 32 ? 0.048 -3.527 -12.224 1.00 61.00 32 ARG A C 11
ATOM 16103 O O . ARG A 1 32 ? 0.875 -4.234 -11.638 1.00 61.00 32 ARG A O 11
ATOM 16124 N N . TRP A 1 33 ? -1.005 -3.006 -11.626 1.00 61.00 33 TRP A N 11
ATOM 16125 C CA . TRP A 1 33 ? -1.332 -3.316 -10.249 1.00 61.00 33 TRP A CA 11
ATOM 16126 C C . TRP A 1 33 ? -1.966 -4.695 -10.123 1.00 61.00 33 TRP A C 11
ATOM 16127 O O . TRP A 1 33 ? -3.150 -4.877 -10.403 1.00 61.00 33 TRP A O 11
ATOM 16148 N N . VAL A 1 34 ? -1.159 -5.667 -9.723 1.00 61.00 34 VAL A N 11
ATOM 16149 C CA . VAL A 1 34 ? -1.658 -6.999 -9.423 1.00 61.00 34 VAL A CA 11
ATOM 16150 C C . VAL A 1 34 ? -2.088 -7.070 -7.964 1.00 61.00 34 VAL A C 11
ATOM 16151 O O . VAL A 1 34 ? -1.846 -6.132 -7.197 1.00 61.00 34 VAL A O 11
ATOM 16164 N N . ALA A 1 35 ? -2.713 -8.174 -7.581 1.00 61.00 35 ALA A N 11
ATOM 16165 C CA . ALA A 1 35 ? -3.218 -8.342 -6.223 1.00 61.00 35 ALA A CA 11
ATOM 16166 C C . ALA A 1 35 ? -2.101 -8.210 -5.192 1.00 61.00 35 ALA A C 11
ATOM 16167 O O . ALA A 1 35 ? -2.279 -7.581 -4.150 1.00 61.00 35 ALA A O 11
ATOM 16174 N N . SER A 1 36 ? -0.950 -8.794 -5.501 1.00 61.00 36 SER A N 11
ATOM 16175 C CA . SER A 1 36 ? 0.202 -8.758 -4.606 1.00 61.00 36 SER A CA 11
ATOM 16176 C C . SER A 1 36 ? 0.631 -7.315 -4.311 1.00 61.00 36 SER A C 11
ATOM 16177 O O . SER A 1 36 ? 0.787 -6.923 -3.154 1.00 61.00 36 SER A O 11
ATOM 16185 N N . ARG A 1 37 ? 0.795 -6.529 -5.369 1.00 61.00 37 ARG A N 11
ATOM 16186 C CA . ARG A 1 37 ? 1.271 -5.157 -5.242 1.00 61.00 37 ARG A CA 11
ATOM 16187 C C . ARG A 1 37 ? 0.220 -4.258 -4.600 1.00 61.00 37 ARG A C 11
ATOM 16188 O O . ARG A 1 37 ? 0.550 -3.379 -3.803 1.00 61.00 37 ARG A O 11
ATOM 16209 N N . LYS A 1 38 ? -1.044 -4.486 -4.939 1.00 61.00 38 LYS A N 11
ATOM 16210 C CA . LYS A 1 38 ? -2.143 -3.741 -4.328 1.00 61.00 38 LYS A CA 11
ATOM 16211 C C . LYS A 1 38 ? -2.185 -3.985 -2.822 1.00 61.00 38 LYS A C 11
ATOM 16212 O O . LYS A 1 38 ? -2.365 -3.054 -2.038 1.00 61.00 38 LYS A O 11
ATOM 16231 N N . ALA A 1 39 ? -2.007 -5.246 -2.433 1.00 61.00 39 ALA A N 11
ATOM 16232 C CA . ALA A 1 39 ? -2.045 -5.633 -1.028 1.00 61.00 39 ALA A CA 11
ATOM 16233 C C . ALA A 1 39 ? -0.949 -4.937 -0.231 1.00 61.00 39 ALA A C 11
ATOM 16234 O O . ALA A 1 39 ? -1.191 -4.454 0.871 1.00 61.00 39 ALA A O 11
ATOM 16241 N N . ALA A 1 40 ? 0.247 -4.878 -0.799 1.00 61.00 40 ALA A N 11
ATOM 16242 C CA . ALA A 1 40 ? 1.375 -4.229 -0.141 1.00 61.00 40 ALA A CA 11
ATOM 16243 C C . ALA A 1 40 ? 1.066 -2.766 0.166 1.00 61.00 40 ALA A C 11
ATOM 16244 O O . ALA A 1 40 ? 1.358 -2.276 1.256 1.00 61.00 40 ALA A O 11
ATOM 16251 N N . VAL A 1 41 ? 0.449 -2.080 -0.790 1.00 61.00 41 VAL A N 11
ATOM 16252 C CA . VAL A 1 41 ? 0.119 -0.669 -0.624 1.00 61.00 41 VAL A CA 11
ATOM 16253 C C . VAL A 1 41 ? -0.937 -0.470 0.456 1.00 61.00 41 VAL A C 11
ATOM 16254 O O . VAL A 1 41 ? -0.770 0.356 1.354 1.00 61.00 41 VAL A O 11
ATOM 16267 N N . VAL A 1 42 ? -2.019 -1.234 0.375 1.00 61.00 42 VAL A N 11
ATOM 16268 C CA . VAL A 1 42 ? -3.124 -1.069 1.309 1.00 61.00 42 VAL A CA 11
ATOM 16269 C C . VAL A 1 42 ? -2.714 -1.462 2.731 1.00 61.00 42 VAL A C 11
ATOM 16270 O O . VAL A 1 42 ? -3.087 -0.793 3.693 1.00 61.00 42 VAL A O 11
ATOM 16283 N N . LYS A 1 43 ? -1.915 -2.520 2.862 1.00 61.00 43 LYS A N 11
ATOM 16284 C CA . LYS A 1 43 ? -1.454 -2.961 4.177 1.00 61.00 43 LYS A CA 11
ATOM 16285 C C . LYS A 1 43 ? -0.505 -1.932 4.790 1.00 61.00 43 LYS A C 11
ATOM 16286 O O . LYS A 1 43 ? -0.399 -1.827 6.011 1.00 61.00 43 LYS A O 11
ATOM 16305 N N . ALA A 1 44 ? 0.174 -1.174 3.939 1.00 61.00 44 ALA A N 11
ATOM 16306 C CA . ALA A 1 44 ? 1.098 -0.143 4.395 1.00 61.00 44 ALA A CA 11
ATOM 16307 C C . ALA A 1 44 ? 0.360 0.966 5.131 1.00 61.00 44 ALA A C 11
ATOM 16308 O O . ALA A 1 44 ? 0.730 1.340 6.243 1.00 61.00 44 ALA A O 11
ATOM 16315 N N . VAL A 1 45 ? -0.687 1.489 4.511 1.00 61.00 45 VAL A N 11
ATOM 16316 C CA . VAL A 1 45 ? -1.499 2.524 5.136 1.00 61.00 45 VAL A CA 11
ATOM 16317 C C . VAL A 1 45 ? -2.238 1.949 6.335 1.00 61.00 45 VAL A C 11
ATOM 16318 O O . VAL A 1 45 ? -2.338 2.580 7.389 1.00 61.00 45 VAL A O 11
ATOM 16331 N N . ILE A 1 46 ? -2.728 0.734 6.159 1.00 61.00 46 ILE A N 11
ATOM 16332 C CA . ILE A 1 46 ? -3.487 0.030 7.180 1.00 61.00 46 ILE A CA 11
ATOM 16333 C C . ILE A 1 46 ? -2.697 -0.128 8.485 1.00 61.00 46 ILE A C 11
ATOM 16334 O O . ILE A 1 46 ? -3.261 -0.008 9.571 1.00 61.00 46 ILE A O 11
ATOM 16350 N N . HIS A 1 47 ? -1.394 -0.366 8.387 1.00 61.00 47 HIS A N 11
ATOM 16351 C CA . HIS A 1 47 ? -0.575 -0.541 9.587 1.00 61.00 47 HIS A CA 11
ATOM 16352 C C . HIS A 1 47 ? 0.101 0.761 10.003 1.00 61.00 47 HIS A C 11
ATOM 16353 O O . HIS A 1 47 ? 0.895 0.783 10.942 1.00 61.00 47 HIS A O 11
ATOM 16368 N N . GLY A 1 48 ? -0.209 1.842 9.300 1.00 61.00 48 GLY A N 11
ATOM 16369 C CA . GLY A 1 48 ? 0.315 3.143 9.671 1.00 61.00 48 GLY A CA 11
ATOM 16370 C C . GLY A 1 48 ? 1.741 3.358 9.207 1.00 61.00 48 GLY A C 11
ATOM 16371 O O . GLY A 1 48 ? 2.422 4.267 9.683 1.00 61.00 48 GLY A O 11
ATOM 16375 N N . LEU A 1 49 ? 2.189 2.518 8.283 1.00 61.00 49 LEU A N 11
ATOM 16376 C CA . LEU A 1 49 ? 3.520 2.643 7.702 1.00 61.00 49 LEU A CA 11
ATOM 16377 C C . LEU A 1 49 ? 3.602 3.930 6.897 1.00 61.00 49 LEU A C 11
ATOM 16378 O O . LEU A 1 49 ? 4.509 4.743 7.069 1.00 61.00 49 LEU A O 11
ATOM 16394 N N . ILE A 1 50 ? 2.629 4.098 6.019 1.00 61.00 50 ILE A N 11
ATOM 16395 C CA . ILE A 1 50 ? 2.496 5.313 5.243 1.00 61.00 50 ILE A CA 11
ATOM 16396 C C . ILE A 1 50 ? 1.102 5.879 5.447 1.00 61.00 50 ILE A C 11
ATOM 16397 O O . ILE A 1 50 ? 0.232 5.207 6.010 1.00 61.00 50 ILE A O 11
ATOM 16413 N N . THR A 1 51 ? 0.878 7.102 5.008 1.00 61.00 51 THR A N 11
ATOM 16414 C CA . THR A 1 51 ? -0.440 7.686 5.116 1.00 61.00 51 THR A CA 11
ATOM 16415 C C . THR A 1 51 ? -1.268 7.394 3.866 1.00 61.00 51 THR A C 11
ATOM 16416 O O . THR A 1 51 ? -0.732 7.188 2.771 1.00 61.00 51 THR A O 11
ATOM 16427 N N . GLU A 1 52 ? -2.575 7.357 4.059 1.00 61.00 52 GLU A N 11
ATOM 16428 C CA . GLU A 1 52 ? -3.525 7.042 3.003 1.00 61.00 52 GLU A CA 11
ATOM 16429 C C . GLU A 1 52 ? -3.360 8.002 1.831 1.00 61.00 52 GLU A C 11
ATOM 16430 O O . GLU A 1 52 ? -3.416 7.606 0.668 1.00 61.00 52 GLU A O 11
ATOM 16442 N N . ARG A 1 53 ? -3.111 9.261 2.158 1.00 61.00 53 ARG A N 11
ATOM 16443 C CA . ARG A 1 53 ? -2.941 10.295 1.150 1.00 61.00 53 ARG A CA 11
ATOM 16444 C C . ARG A 1 53 ? -1.583 10.178 0.465 1.00 61.00 53 ARG A C 11
ATOM 16445 O O . ARG A 1 53 ? -1.401 10.665 -0.651 1.00 61.00 53 ARG A O 11
ATOM 16466 N N . GLU A 1 54 ? -0.636 9.514 1.122 1.00 61.00 54 GLU A N 11
ATOM 16467 C CA . GLU A 1 54 ? 0.665 9.268 0.518 1.00 61.00 54 GLU A CA 11
ATOM 16468 C C . GLU A 1 54 ? 0.521 8.252 -0.595 1.00 61.00 54 GLU A C 11
ATOM 16469 O O . GLU A 1 54 ? 1.039 8.446 -1.688 1.00 61.00 54 GLU A O 11
ATOM 16481 N N . ALA A 1 55 ? -0.208 7.179 -0.316 1.00 61.00 55 ALA A N 11
ATOM 16482 C CA . ALA A 1 55 ? -0.400 6.110 -1.290 1.00 61.00 55 ALA A CA 11
ATOM 16483 C C . ALA A 1 55 ? -1.062 6.644 -2.553 1.00 61.00 55 ALA A C 11
ATOM 16484 O O . ALA A 1 55 ? -0.647 6.324 -3.671 1.00 61.00 55 ALA A O 11
ATOM 16491 N N . LEU A 1 56 ? -2.073 7.481 -2.366 1.00 61.00 56 LEU A N 11
ATOM 16492 C CA . LEU A 1 56 ? -2.805 8.065 -3.482 1.00 61.00 56 LEU A CA 11
ATOM 16493 C C . LEU A 1 56 ? -1.923 9.040 -4.258 1.00 61.00 56 LEU A C 11
ATOM 16494 O O . LEU A 1 56 ? -2.129 9.260 -5.449 1.00 61.00 56 LEU A O 11
ATOM 16510 N N . ASP A 1 57 ? -0.940 9.617 -3.587 1.00 61.00 57 ASP A N 11
ATOM 16511 C CA . ASP A 1 57 ? -0.050 10.570 -4.234 1.00 61.00 57 ASP A CA 11
ATOM 16512 C C . ASP A 1 57 ? 1.100 9.870 -4.947 1.00 61.00 57 ASP A C 11
ATOM 16513 O O . ASP A 1 57 ? 1.287 10.039 -6.150 1.00 61.00 57 ASP A O 11
ATOM 16522 N N . ARG A 1 58 ? 1.849 9.061 -4.206 1.00 61.00 58 ARG A N 11
ATOM 16523 C CA . ARG A 1 58 ? 3.059 8.428 -4.734 1.00 61.00 58 ARG A CA 11
ATOM 16524 C C . ARG A 1 58 ? 2.751 7.441 -5.860 1.00 61.00 58 ARG A C 11
ATOM 16525 O O . ARG A 1 58 ? 3.606 7.166 -6.695 1.00 61.00 58 ARG A O 11
ATOM 16546 N N . TYR A 1 59 ? 1.536 6.911 -5.890 1.00 61.00 59 TYR A N 11
ATOM 16547 C CA . TYR A 1 59 ? 1.163 5.965 -6.937 1.00 61.00 59 TYR A CA 11
ATOM 16548 C C . TYR A 1 59 ? 0.081 6.541 -7.837 1.00 61.00 59 TYR A C 11
ATOM 16549 O O . TYR A 1 59 ? -0.410 5.857 -8.734 1.00 61.00 59 TYR A O 11
ATOM 16567 N N . SER A 1 60 ? -0.265 7.806 -7.599 1.00 61.00 60 SER A N 11
ATOM 16568 C CA . SER A 1 60 ? -1.343 8.481 -8.323 1.00 61.00 60 SER A CA 11
ATOM 16569 C C . SER A 1 60 ? -2.595 7.607 -8.368 1.00 61.00 60 SER A C 11
ATOM 16570 O O . SER A 1 60 ? -3.043 7.163 -9.429 1.00 61.00 60 SER A O 11
ATOM 16578 N N . LEU A 1 61 ? -3.131 7.343 -7.189 1.00 61.00 61 LEU A N 11
ATOM 16579 C CA . LEU A 1 61 ? -4.305 6.505 -7.040 1.00 61.00 61 LEU A CA 11
ATOM 16580 C C . LEU A 1 61 ? -5.493 7.357 -6.638 1.00 61.00 61 LEU A C 11
ATOM 16581 O O . LEU A 1 61 ? -5.344 8.360 -5.938 1.00 61.00 61 LEU A O 11
ATOM 16597 N N . SER A 1 62 ? -6.665 6.960 -7.083 1.00 61.00 62 SER A N 11
ATOM 16598 C CA . SER A 1 62 ? -7.878 7.660 -6.732 1.00 61.00 62 SER A CA 11
ATOM 16599 C C . SER A 1 62 ? -8.458 7.081 -5.453 1.00 61.00 62 SER A C 11
ATOM 16600 O O . SER A 1 62 ? -8.176 5.936 -5.091 1.00 61.00 62 SER A O 11
ATOM 16608 N N . GLU A 1 63 ? -9.254 7.885 -4.775 1.00 61.00 63 GLU A N 11
ATOM 16609 C CA . GLU A 1 63 ? -9.866 7.499 -3.524 1.00 61.00 63 GLU A CA 11
ATOM 16610 C C . GLU A 1 63 ? -10.711 6.240 -3.701 1.00 61.00 63 GLU A C 11
ATOM 16611 O O . GLU A 1 63 ? -10.679 5.332 -2.871 1.00 61.00 63 GLU A O 11
ATOM 16623 N N . GLU A 1 64 ? -11.441 6.185 -4.808 1.00 61.00 64 GLU A N 11
ATOM 16624 C CA . GLU A 1 64 ? -12.280 5.036 -5.121 1.00 61.00 64 GLU A CA 11
ATOM 16625 C C . GLU A 1 64 ? -11.425 3.809 -5.437 1.00 61.00 64 GLU A C 11
ATOM 16626 O O . GLU A 1 64 ? -11.810 2.682 -5.133 1.00 61.00 64 GLU A O 11
ATOM 16638 N N . GLU A 1 65 ? -10.257 4.044 -6.025 1.00 61.00 65 GLU A N 11
ATOM 16639 C CA . GLU A 1 65 ? -9.320 2.970 -6.340 1.00 61.00 65 GLU A CA 11
ATOM 16640 C C . GLU A 1 65 ? -8.863 2.295 -5.046 1.00 61.00 65 GLU A C 11
ATOM 16641 O O . GLU A 1 65 ? -9.067 1.097 -4.847 1.00 61.00 65 GLU A O 11
ATOM 16653 N N . PHE A 1 66 ? -8.302 3.090 -4.141 1.00 61.00 66 PHE A N 11
ATOM 16654 C CA . PHE A 1 66 ? -7.795 2.576 -2.871 1.00 61.00 66 PHE A CA 11
ATOM 16655 C C . PHE A 1 66 ? -8.925 1.962 -2.045 1.00 61.00 66 PHE A C 11
ATOM 16656 O O . PHE A 1 66 ? -8.718 0.992 -1.309 1.00 61.00 66 PHE A O 11
ATOM 16673 N N . ALA A 1 67 ? -10.123 2.528 -2.170 1.00 61.00 67 ALA A N 11
ATOM 16674 C CA . ALA A 1 67 ? -11.296 1.996 -1.488 1.00 61.00 67 ALA A CA 11
ATOM 16675 C C . ALA A 1 67 ? -11.557 0.557 -1.917 1.00 61.00 67 ALA A C 11
ATOM 16676 O O . ALA A 1 67 ? -11.881 -0.298 -1.093 1.00 61.00 67 ALA A O 11
ATOM 16683 N N . LEU A 1 68 ? -11.393 0.293 -3.208 1.00 61.00 68 LEU A N 11
ATOM 16684 C CA . LEU A 1 68 ? -11.565 -1.050 -3.740 1.00 61.00 68 LEU A CA 11
ATOM 16685 C C . LEU A 1 68 ? -10.496 -1.984 -3.190 1.00 61.00 68 LEU A C 11
ATOM 16686 O O . LEU A 1 68 ? -10.799 -3.091 -2.741 1.00 61.00 68 LEU A O 11
ATOM 16702 N N . TRP A 1 69 ? -9.243 -1.523 -3.217 1.00 61.00 69 TRP A N 11
ATOM 16703 C CA . TRP A 1 69 ? -8.110 -2.330 -2.750 1.00 61.00 69 TRP A CA 11
ATOM 16704 C C . TRP A 1 69 ? -8.357 -2.860 -1.341 1.00 61.00 69 TRP A C 11
ATOM 16705 O O . TRP A 1 69 ? -8.204 -4.053 -1.079 1.00 61.00 69 TRP A O 11
ATOM 16726 N N . ARG A 1 70 ? -8.767 -1.977 -0.443 1.00 61.00 70 ARG A N 11
ATOM 16727 C CA . ARG A 1 70 ? -8.964 -2.360 0.948 1.00 61.00 70 ARG A CA 11
ATOM 16728 C C . ARG A 1 70 ? -10.206 -3.239 1.098 1.00 61.00 70 ARG A C 11
ATOM 16729 O O . ARG A 1 70 ? -10.248 -4.115 1.955 1.00 61.00 70 ARG A O 11
ATOM 16750 N N . SER A 1 71 ? -11.198 -3.026 0.245 1.00 61.00 71 SER A N 11
ATOM 16751 C CA . SER A 1 71 ? -12.420 -3.820 0.295 1.00 61.00 71 SER A CA 11
ATOM 16752 C C . SER A 1 71 ? -12.192 -5.205 -0.308 1.00 61.00 71 SER A C 11
ATOM 16753 O O . SER A 1 71 ? -12.972 -6.131 -0.082 1.00 61.00 71 SER A O 11
ATOM 16761 N N . ALA A 1 72 ? -11.121 -5.343 -1.081 1.00 61.00 72 ALA A N 11
ATOM 16762 C CA . ALA A 1 72 ? -10.767 -6.628 -1.661 1.00 61.00 72 ALA A CA 11
ATOM 16763 C C . ALA A 1 72 ? -9.753 -7.374 -0.794 1.00 61.00 72 ALA A C 11
ATOM 16764 O O . ALA A 1 72 ? -9.869 -8.580 -0.586 1.00 61.00 72 ALA A O 11
ATOM 16771 N N . VAL A 1 73 ? -8.756 -6.650 -0.292 1.00 61.00 73 VAL A N 11
ATOM 16772 C CA . VAL A 1 73 ? -7.670 -7.262 0.469 1.00 61.00 73 VAL A CA 11
ATOM 16773 C C . VAL A 1 73 ? -7.983 -7.327 1.964 1.00 61.00 73 VAL A C 11
ATOM 16774 O O . VAL A 1 73 ? -7.905 -8.391 2.574 1.00 61.00 73 VAL A O 11
ATOM 16787 N N . ALA A 1 74 ? -8.344 -6.195 2.552 1.00 61.00 74 ALA A N 11
ATOM 16788 C CA . ALA A 1 74 ? -8.559 -6.129 3.994 1.00 61.00 74 ALA A CA 11
ATOM 16789 C C . ALA A 1 74 ? -9.890 -6.758 4.384 1.00 61.00 74 ALA A C 11
ATOM 16790 O O . ALA A 1 74 ? -10.045 -7.268 5.492 1.00 61.00 74 ALA A O 11
ATOM 16797 N N . ALA A 1 75 ? -10.847 -6.719 3.466 1.00 61.00 75 ALA A N 11
ATOM 16798 C CA . ALA A 1 75 ? -12.146 -7.335 3.695 1.00 61.00 75 ALA A CA 11
ATOM 16799 C C . ALA A 1 75 ? -12.153 -8.775 3.197 1.00 61.00 75 ALA A C 11
ATOM 16800 O O . ALA A 1 75 ? -13.199 -9.424 3.143 1.00 61.00 75 ALA A O 11
ATOM 16807 N N . HIS A 1 76 ? -10.979 -9.273 2.826 1.00 61.00 76 HIS A N 11
ATOM 16808 C CA . HIS A 1 76 ? -10.840 -10.661 2.419 1.00 61.00 76 HIS A CA 11
ATOM 16809 C C . HIS A 1 76 ? -10.886 -11.542 3.660 1.00 61.00 76 HIS A C 11
ATOM 16810 O O . HIS A 1 76 ? -9.992 -11.487 4.505 1.00 61.00 76 HIS A O 11
ATOM 16825 N N . GLY A 1 77 ? -11.930 -12.345 3.770 1.00 61.00 77 GLY A N 11
ATOM 16826 C CA . GLY A 1 77 ? -12.128 -13.142 4.958 1.00 61.00 77 GLY A CA 11
ATOM 16827 C C . GLY A 1 77 ? -13.339 -12.685 5.744 1.00 61.00 77 GLY A C 11
ATOM 16828 O O . GLY A 1 77 ? -13.474 -12.997 6.927 1.00 61.00 77 GLY A O 11
ATOM 16832 N N . GLU A 1 78 ? -14.234 -11.957 5.076 1.00 61.00 78 GLU A N 11
ATOM 16833 C CA . GLU A 1 78 ? -15.464 -11.474 5.701 1.00 61.00 78 GLU A CA 11
ATOM 16834 C C . GLU A 1 78 ? -16.423 -12.627 5.983 1.00 61.00 78 GLU A C 11
ATOM 16835 O O . GLU A 1 78 ? -17.475 -12.448 6.595 1.00 61.00 78 GLU A O 11
ATOM 16847 N N . LYS A 1 79 ? -16.043 -13.814 5.535 1.00 61.00 79 LYS A N 11
ATOM 16848 C CA . LYS A 1 79 ? -16.839 -15.012 5.746 1.00 61.00 79 LYS A CA 11
ATOM 16849 C C . LYS A 1 79 ? -16.409 -15.716 7.028 1.00 61.00 79 LYS A C 11
ATOM 16850 O O . LYS A 1 79 ? -16.978 -16.741 7.408 1.00 61.00 79 LYS A O 11
ATOM 16869 N N . ALA A 1 80 ? -15.392 -15.164 7.678 1.00 61.00 80 ALA A N 11
ATOM 16870 C CA . ALA A 1 80 ? -14.900 -15.694 8.942 1.00 61.00 80 ALA A CA 11
ATOM 16871 C C . ALA A 1 80 ? -14.204 -14.595 9.733 1.00 61.00 80 ALA A C 11
ATOM 16872 O O . ALA A 1 80 ? -13.002 -14.363 9.575 1.00 61.00 80 ALA A O 11
ATOM 16879 N N . LEU A 1 81 ? -14.966 -13.910 10.571 1.00 61.00 81 LEU A N 11
ATOM 16880 C CA . LEU A 1 81 ? -14.447 -12.779 11.324 1.00 61.00 81 LEU A CA 11
ATOM 16881 C C . LEU A 1 81 ? -13.542 -13.230 12.462 1.00 61.00 81 LEU A C 11
ATOM 16882 O O . LEU A 1 81 ? -13.981 -13.406 13.600 1.00 61.00 81 LEU A O 11
ATOM 16898 N N . LYS A 1 82 ? -12.286 -13.467 12.129 1.00 61.00 82 LYS A N 11
ATOM 16899 C CA . LYS A 1 82 ? -11.250 -13.653 13.130 1.00 61.00 82 LYS A CA 11
ATOM 16900 C C . LYS A 1 82 ? -10.941 -12.295 13.746 1.00 61.00 82 LYS A C 11
ATOM 16901 O O . LYS A 1 82 ? -11.206 -11.279 13.115 1.00 61.00 82 LYS A O 11
ATOM 16920 N N . VAL A 1 83 ? -10.399 -12.265 14.962 1.00 61.00 83 VAL A N 11
ATOM 16921 C CA . VAL A 1 83 ? -10.073 -10.994 15.622 1.00 61.00 83 VAL A CA 11
ATOM 16922 C C . VAL A 1 83 ? -9.234 -10.100 14.700 1.00 61.00 83 VAL A C 11
ATOM 16923 O O . VAL A 1 83 ? -9.390 -8.877 14.679 1.00 61.00 83 VAL A O 11
ATOM 16936 N N . THR A 1 84 ? -8.389 -10.735 13.902 1.00 61.00 84 THR A N 11
ATOM 16937 C CA . THR A 1 84 ? -7.533 -10.046 12.952 1.00 61.00 84 THR A CA 11
ATOM 16938 C C . THR A 1 84 ? -8.348 -9.388 11.833 1.00 61.00 84 THR A C 11
ATOM 16939 O O . THR A 1 84 ? -7.881 -8.469 11.162 1.00 61.00 84 THR A O 11
ATOM 16950 N N . MET A 1 85 ? -9.561 -9.872 11.628 1.00 61.00 85 MET A N 11
ATOM 16951 C CA . MET A 1 85 ? -10.444 -9.313 10.617 1.00 61.00 85 MET A CA 11
ATOM 16952 C C . MET A 1 85 ? -11.076 -8.034 11.126 1.00 61.00 85 MET A C 11
ATOM 16953 O O . MET A 1 85 ? -11.174 -7.056 10.394 1.00 61.00 85 MET A O 11
ATOM 16967 N N . ILE A 1 86 ? -11.465 -8.032 12.395 1.00 61.00 86 ILE A N 11
ATOM 16968 C CA . ILE A 1 86 ? -12.138 -6.879 12.979 1.00 61.00 86 ILE A CA 11
ATOM 16969 C C . ILE A 1 86 ? -11.198 -5.689 13.019 1.00 61.00 86 ILE A C 11
ATOM 16970 O O . ILE A 1 86 ? -11.596 -4.561 12.718 1.00 61.00 86 ILE A O 11
ATOM 16986 N N . GLN A 1 87 ? -9.944 -5.950 13.368 1.00 61.00 87 GLN A N 11
ATOM 16987 C CA . GLN A 1 87 ? -8.922 -4.917 13.336 1.00 61.00 87 GLN A CA 11
ATOM 16988 C C . GLN A 1 87 ? -8.861 -4.304 11.942 1.00 61.00 87 GLN A C 11
ATOM 16989 O O . GLN A 1 87 ? -8.943 -3.085 11.788 1.00 61.00 87 GLN A O 11
ATOM 17003 N N . LYS A 1 88 ? -8.775 -5.168 10.930 1.00 61.00 88 LYS A N 11
ATOM 17004 C CA . LYS A 1 88 ? -8.695 -4.725 9.542 1.00 61.00 88 LYS A CA 11
ATOM 17005 C C . LYS A 1 88 ? -9.914 -3.895 9.151 1.00 61.00 88 LYS A C 11
ATOM 17006 O O . LYS A 1 88 ? -9.789 -2.940 8.398 1.00 61.00 88 LYS A O 11
ATOM 17025 N N . TYR A 1 89 ? -11.081 -4.249 9.680 1.00 61.00 89 TYR A N 11
ATOM 17026 C CA . TYR A 1 89 ? -12.316 -3.539 9.351 1.00 61.00 89 TYR A CA 11
ATOM 17027 C C . TYR A 1 89 ? -12.337 -2.148 9.981 1.00 61.00 89 TYR A C 11
ATOM 17028 O O . TYR A 1 89 ? -12.949 -1.224 9.447 1.00 61.00 89 TYR A O 11
ATOM 17046 N N . ARG A 1 90 ? -11.665 -1.998 11.116 1.00 61.00 90 ARG A N 11
ATOM 17047 C CA . ARG A 1 90 ? -11.589 -0.706 11.788 1.00 61.00 90 ARG A CA 11
ATOM 17048 C C . ARG A 1 90 ? -10.589 0.201 11.085 1.00 61.00 90 ARG A C 11
ATOM 17049 O O . ARG A 1 90 ? -10.716 1.425 11.111 1.00 61.00 90 ARG A O 11
ATOM 17070 N N . GLN A 1 91 ? -9.615 -0.409 10.431 1.00 61.00 91 GLN A N 11
ATOM 17071 C CA . GLN A 1 91 ? -8.618 0.330 9.662 1.00 61.00 91 GLN A CA 11
ATOM 17072 C C . GLN A 1 91 ? -8.985 0.289 8.183 1.00 61.00 91 GLN A C 11
ATOM 17073 O O . GLN A 1 91 ? -8.189 0.624 7.303 1.00 61.00 91 GLN A O 11
ATOM 17087 N N . LEU A 1 92 ? -10.223 -0.103 7.931 1.00 61.00 92 LEU A N 11
ATOM 17088 C CA . LEU A 1 92 ? -10.770 -0.160 6.592 1.00 61.00 92 LEU A CA 11
ATOM 17089 C C . LEU A 1 92 ? -11.894 0.860 6.480 1.00 61.00 92 LEU A C 11
ATOM 17090 O O . LEU A 1 92 ? -12.894 0.771 7.185 1.00 61.00 92 LEU A O 11
ATOM 17106 N N . HIS A 1 93 ? -11.716 1.837 5.611 1.00 61.00 93 HIS A N 11
ATOM 17107 C CA . HIS A 1 93 ? -12.737 2.847 5.390 1.00 61.00 93 HIS A CA 11
ATOM 17108 C C . HIS A 1 93 ? -13.604 2.452 4.209 1.00 61.00 93 HIS A C 11
ATOM 17109 O O . HIS A 1 93 ? -13.127 2.388 3.075 1.00 61.00 93 HIS A O 11
ATOM 17124 N N . HIS A 1 94 ? -14.867 2.163 4.485 1.00 61.00 94 HIS A N 11
ATOM 17125 C CA . HIS A 1 94 ? -15.800 1.717 3.458 1.00 61.00 94 HIS A CA 11
ATOM 17126 C C . HIS A 1 94 ? -17.155 2.384 3.641 1.00 61.00 94 HIS A C 11
ATOM 17127 O O . HIS A 1 94 ? -17.375 3.106 4.616 1.00 61.00 94 HIS A O 11
ATOM 17142 N N . HIS A 1 95 ? -18.060 2.131 2.708 1.00 61.00 95 HIS A N 11
ATOM 17143 C CA . HIS A 1 95 ? -19.435 2.578 2.845 1.00 61.00 95 HIS A CA 11
ATOM 17144 C C . HIS A 1 95 ? -20.370 1.375 2.760 1.00 61.00 95 HIS A C 11
ATOM 17145 O O . HIS A 1 95 ? -21.271 1.360 1.900 1.00 61.00 95 HIS A O 11
ATOM 17161 N N . MET A 1 1 ? 14.990 10.342 19.487 1.00 61.00 1 MET A N 12
ATOM 17162 C CA . MET A 1 1 ? 14.092 10.958 20.495 1.00 61.00 1 MET A CA 12
ATOM 17163 C C . MET A 1 1 ? 13.045 11.853 19.838 1.00 61.00 1 MET A C 12
ATOM 17164 O O . MET A 1 1 ? 11.927 11.964 20.332 1.00 61.00 1 MET A O 12
ATOM 17180 N N . TYR A 1 2 ? 13.403 12.491 18.728 1.00 61.00 2 TYR A N 12
ATOM 17181 C CA . TYR A 1 2 ? 12.543 13.502 18.133 1.00 61.00 2 TYR A CA 12
ATOM 17182 C C . TYR A 1 2 ? 12.471 13.352 16.620 1.00 61.00 2 TYR A C 12
ATOM 17183 O O . TYR A 1 2 ? 13.456 13.571 15.914 1.00 61.00 2 TYR A O 12
ATOM 17201 N N . LEU A 1 3 ? 11.309 12.960 16.134 1.00 61.00 3 LEU A N 12
ATOM 17202 C CA . LEU A 1 3 ? 11.071 12.877 14.706 1.00 61.00 3 LEU A CA 12
ATOM 17203 C C . LEU A 1 3 ? 10.479 14.184 14.194 1.00 61.00 3 LEU A C 12
ATOM 17204 O O . LEU A 1 3 ? 9.303 14.479 14.420 1.00 61.00 3 LEU A O 12
ATOM 17220 N N . LYS A 1 4 ? 11.313 14.970 13.527 1.00 61.00 4 LYS A N 12
ATOM 17221 C CA . LYS A 1 4 ? 10.884 16.237 12.955 1.00 61.00 4 LYS A CA 12
ATOM 17222 C C . LYS A 1 4 ? 10.063 15.972 11.696 1.00 61.00 4 LYS A C 12
ATOM 17223 O O . LYS A 1 4 ? 9.151 16.723 11.353 1.00 61.00 4 LYS A O 12
ATOM 17242 N N . ARG A 1 5 ? 10.399 14.888 11.014 1.00 61.00 5 ARG A N 12
ATOM 17243 C CA . ARG A 1 5 ? 9.624 14.422 9.877 1.00 61.00 5 ARG A CA 12
ATOM 17244 C C . ARG A 1 5 ? 9.418 12.923 9.999 1.00 61.00 5 ARG A C 12
ATOM 17245 O O . ARG A 1 5 ? 10.321 12.137 9.709 1.00 61.00 5 ARG A O 12
ATOM 17266 N N . VAL A 1 6 ? 8.242 12.533 10.458 1.00 61.00 6 VAL A N 12
ATOM 17267 C CA . VAL A 1 6 ? 7.940 11.127 10.665 1.00 61.00 6 VAL A CA 12
ATOM 17268 C C . VAL A 1 6 ? 7.794 10.403 9.331 1.00 61.00 6 VAL A C 12
ATOM 17269 O O . VAL A 1 6 ? 6.721 10.391 8.727 1.00 61.00 6 VAL A O 12
ATOM 17282 N N . ASP A 1 7 ? 8.890 9.821 8.866 1.00 61.00 7 ASP A N 12
ATOM 17283 C CA . ASP A 1 7 ? 8.888 9.052 7.629 1.00 61.00 7 ASP A CA 12
ATOM 17284 C C . ASP A 1 7 ? 8.486 7.614 7.934 1.00 61.00 7 ASP A C 12
ATOM 17285 O O . ASP A 1 7 ? 9.225 6.671 7.656 1.00 61.00 7 ASP A O 12
ATOM 17294 N N . GLY A 1 8 ? 7.320 7.472 8.550 1.00 61.00 8 GLY A N 12
ATOM 17295 C CA . GLY A 1 8 ? 6.821 6.169 8.930 1.00 61.00 8 GLY A CA 12
ATOM 17296 C C . GLY A 1 8 ? 7.669 5.506 10.002 1.00 61.00 8 GLY A C 12
ATOM 17297 O O . GLY A 1 8 ? 8.678 6.061 10.437 1.00 61.00 8 GLY A O 12
ATOM 17301 N N . PRO A 1 9 ? 7.276 4.309 10.458 1.00 61.00 9 PRO A N 12
ATOM 17302 C CA . PRO A 1 9 ? 8.053 3.526 11.415 1.00 61.00 9 PRO A CA 12
ATOM 17303 C C . PRO A 1 9 ? 9.131 2.697 10.718 1.00 61.00 9 PRO A C 12
ATOM 17304 O O . PRO A 1 9 ? 9.639 1.726 11.283 1.00 61.00 9 PRO A O 12
ATOM 17315 N N . ARG A 1 10 ? 9.469 3.108 9.487 1.00 61.00 10 ARG A N 12
ATOM 17316 C CA . ARG A 1 10 ? 10.428 2.403 8.628 1.00 61.00 10 ARG A CA 12
ATOM 17317 C C . ARG A 1 10 ? 9.837 1.098 8.091 1.00 61.00 10 ARG A C 12
ATOM 17318 O O . ARG A 1 10 ? 9.790 0.883 6.878 1.00 61.00 10 ARG A O 12
ATOM 17339 N N . GLN A 1 11 ? 9.374 0.241 8.990 1.00 61.00 11 GLN A N 12
ATOM 17340 C CA . GLN A 1 11 ? 8.780 -1.033 8.607 1.00 61.00 11 GLN A CA 12
ATOM 17341 C C . GLN A 1 11 ? 7.684 -1.440 9.586 1.00 61.00 11 GLN A C 12
ATOM 17342 O O . GLN A 1 11 ? 7.718 -1.069 10.758 1.00 61.00 11 GLN A O 12
ATOM 17356 N N . VAL A 1 12 ? 6.709 -2.190 9.087 1.00 61.00 12 VAL A N 12
ATOM 17357 C CA . VAL A 1 12 ? 5.603 -2.671 9.904 1.00 61.00 12 VAL A CA 12
ATOM 17358 C C . VAL A 1 12 ? 5.412 -4.172 9.710 1.00 61.00 12 VAL A C 12
ATOM 17359 O O . VAL A 1 12 ? 5.950 -4.759 8.767 1.00 61.00 12 VAL A O 12
ATOM 17372 N N . THR A 1 13 ? 4.647 -4.789 10.598 1.00 61.00 13 THR A N 12
ATOM 17373 C CA . THR A 1 13 ? 4.399 -6.221 10.520 1.00 61.00 13 THR A CA 12
ATOM 17374 C C . THR A 1 13 ? 3.012 -6.505 9.942 1.00 61.00 13 THR A C 12
ATOM 17375 O O . THR A 1 13 ? 2.053 -5.779 10.209 1.00 61.00 13 THR A O 12
ATOM 17386 N N . LEU A 1 14 ? 2.916 -7.550 9.134 1.00 61.00 14 LEU A N 12
ATOM 17387 C CA . LEU A 1 14 ? 1.640 -7.973 8.578 1.00 61.00 14 LEU A CA 12
ATOM 17388 C C . LEU A 1 14 ? 1.046 -9.085 9.430 1.00 61.00 14 LEU A C 12
ATOM 17389 O O . LEU A 1 14 ? 1.783 -9.847 10.053 1.00 61.00 14 LEU A O 12
ATOM 17405 N N . PRO A 1 15 ? -0.292 -9.202 9.471 1.00 61.00 15 PRO A N 12
ATOM 17406 C CA . PRO A 1 15 ? -0.955 -10.340 10.112 1.00 61.00 15 PRO A CA 12
ATOM 17407 C C . PRO A 1 15 ? -0.713 -11.609 9.302 1.00 61.00 15 PRO A C 12
ATOM 17408 O O . PRO A 1 15 ? -0.961 -12.726 9.757 1.00 61.00 15 PRO A O 12
ATOM 17419 N N . ASP A 1 16 ? -0.209 -11.400 8.091 1.00 61.00 16 ASP A N 12
ATOM 17420 C CA . ASP A 1 16 ? 0.187 -12.475 7.201 1.00 61.00 16 ASP A CA 12
ATOM 17421 C C . ASP A 1 16 ? 1.529 -13.044 7.656 1.00 61.00 16 ASP A C 12
ATOM 17422 O O . ASP A 1 16 ? 2.007 -14.047 7.126 1.00 61.00 16 ASP A O 12
ATOM 17431 N N . GLY A 1 17 ? 2.136 -12.381 8.642 1.00 61.00 17 GLY A N 12
ATOM 17432 C CA . GLY A 1 17 ? 3.425 -12.809 9.158 1.00 61.00 17 GLY A CA 12
ATOM 17433 C C . GLY A 1 17 ? 4.579 -12.265 8.345 1.00 61.00 17 GLY A C 12
ATOM 17434 O O . GLY A 1 17 ? 5.715 -12.718 8.475 1.00 61.00 17 GLY A O 12
ATOM 17438 N N . THR A 1 18 ? 4.284 -11.285 7.509 1.00 61.00 18 THR A N 12
ATOM 17439 C CA . THR A 1 18 ? 5.275 -10.703 6.622 1.00 61.00 18 THR A CA 12
ATOM 17440 C C . THR A 1 18 ? 5.827 -9.393 7.205 1.00 61.00 18 THR A C 12
ATOM 17441 O O . THR A 1 18 ? 5.280 -8.857 8.174 1.00 61.00 18 THR A O 12
ATOM 17452 N N . VAL A 1 19 ? 6.914 -8.894 6.621 1.00 61.00 19 VAL A N 12
ATOM 17453 C CA . VAL A 1 19 ? 7.469 -7.597 6.995 1.00 61.00 19 VAL A CA 12
ATOM 17454 C C . VAL A 1 19 ? 7.336 -6.626 5.828 1.00 61.00 19 VAL A C 12
ATOM 17455 O O . VAL A 1 19 ? 7.807 -6.899 4.723 1.00 61.00 19 VAL A O 12
ATOM 17468 N N . LEU A 1 20 ? 6.685 -5.502 6.072 1.00 61.00 20 LEU A N 12
ATOM 17469 C CA . LEU A 1 20 ? 6.465 -4.507 5.037 1.00 61.00 20 LEU A CA 12
ATOM 17470 C C . LEU A 1 20 ? 7.177 -3.212 5.393 1.00 61.00 20 LEU A C 12
ATOM 17471 O O . LEU A 1 20 ? 6.861 -2.569 6.391 1.00 61.00 20 LEU A O 12
ATOM 17487 N N . SER A 1 21 ? 8.151 -2.850 4.585 1.00 61.00 21 SER A N 12
ATOM 17488 C CA . SER A 1 21 ? 8.927 -1.648 4.816 1.00 61.00 21 SER A CA 12
ATOM 17489 C C . SER A 1 21 ? 8.554 -0.574 3.792 1.00 61.00 21 SER A C 12
ATOM 17490 O O . SER A 1 21 ? 7.976 -0.884 2.750 1.00 61.00 21 SER A O 12
ATOM 17498 N N . ARG A 1 22 ? 8.881 0.681 4.084 1.00 61.00 22 ARG A N 12
ATOM 17499 C CA . ARG A 1 22 ? 8.542 1.786 3.187 1.00 61.00 22 ARG A CA 12
ATOM 17500 C C . ARG A 1 22 ? 9.294 1.685 1.862 1.00 61.00 22 ARG A C 12
ATOM 17501 O O . ARG A 1 22 ? 8.842 2.205 0.842 1.00 61.00 22 ARG A O 12
ATOM 17522 N N . ALA A 1 23 ? 10.438 1.019 1.877 1.00 61.00 23 ALA A N 12
ATOM 17523 C CA . ALA A 1 23 ? 11.199 0.784 0.660 1.00 61.00 23 ALA A CA 12
ATOM 17524 C C . ALA A 1 23 ? 10.830 -0.565 0.049 1.00 61.00 23 ALA A C 12
ATOM 17525 O O . ALA A 1 23 ? 11.292 -0.914 -1.036 1.00 61.00 23 ALA A O 12
ATOM 17532 N N . ASP A 1 24 ? 9.991 -1.323 0.752 1.00 61.00 24 ASP A N 12
ATOM 17533 C CA . ASP A 1 24 ? 9.537 -2.619 0.260 1.00 61.00 24 ASP A CA 12
ATOM 17534 C C . ASP A 1 24 ? 8.283 -2.441 -0.584 1.00 61.00 24 ASP A C 12
ATOM 17535 O O . ASP A 1 24 ? 7.896 -3.327 -1.344 1.00 61.00 24 ASP A O 12
ATOM 17544 N N . LEU A 1 25 ? 7.660 -1.274 -0.437 1.00 61.00 25 LEU A N 12
ATOM 17545 C CA . LEU A 1 25 ? 6.507 -0.897 -1.246 1.00 61.00 25 LEU A CA 12
ATOM 17546 C C . LEU A 1 25 ? 6.847 -0.976 -2.732 1.00 61.00 25 LEU A C 12
ATOM 17547 O O . LEU A 1 25 ? 7.987 -0.717 -3.129 1.00 61.00 25 LEU A O 12
ATOM 17563 N N . PRO A 1 26 ? 5.862 -1.334 -3.568 1.00 61.00 26 PRO A N 12
ATOM 17564 C CA . PRO A 1 26 ? 6.063 -1.504 -5.010 1.00 61.00 26 PRO A CA 12
ATOM 17565 C C . PRO A 1 26 ? 6.615 -0.243 -5.676 1.00 61.00 26 PRO A C 12
ATOM 17566 O O . PRO A 1 26 ? 6.355 0.877 -5.224 1.00 61.00 26 PRO A O 12
ATOM 17577 N N . PRO A 1 27 ? 7.408 -0.409 -6.748 1.00 61.00 27 PRO A N 12
ATOM 17578 C CA . PRO A 1 27 ? 7.959 0.715 -7.505 1.00 61.00 27 PRO A CA 12
ATOM 17579 C C . PRO A 1 27 ? 6.857 1.582 -8.102 1.00 61.00 27 PRO A C 12
ATOM 17580 O O . PRO A 1 27 ? 5.739 1.121 -8.309 1.00 61.00 27 PRO A O 12
ATOM 17591 N N . LEU A 1 28 ? 7.178 2.834 -8.391 1.00 61.00 28 LEU A N 12
ATOM 17592 C CA . LEU A 1 28 ? 6.187 3.783 -8.890 1.00 61.00 28 LEU A CA 12
ATOM 17593 C C . LEU A 1 28 ? 5.834 3.488 -10.351 1.00 61.00 28 LEU A C 12
ATOM 17594 O O . LEU A 1 28 ? 4.923 4.090 -10.919 1.00 61.00 28 LEU A O 12
ATOM 17610 N N . ASP A 1 29 ? 6.560 2.550 -10.942 1.00 61.00 29 ASP A N 12
ATOM 17611 C CA . ASP A 1 29 ? 6.411 2.216 -12.357 1.00 61.00 29 ASP A CA 12
ATOM 17612 C C . ASP A 1 29 ? 5.272 1.230 -12.588 1.00 61.00 29 ASP A C 12
ATOM 17613 O O . ASP A 1 29 ? 4.846 1.021 -13.725 1.00 61.00 29 ASP A O 12
ATOM 17622 N N . THR A 1 30 ? 4.780 0.623 -11.517 1.00 61.00 30 THR A N 12
ATOM 17623 C CA . THR A 1 30 ? 3.818 -0.459 -11.645 1.00 61.00 30 THR A CA 12
ATOM 17624 C C . THR A 1 30 ? 2.438 0.033 -12.091 1.00 61.00 30 THR A C 12
ATOM 17625 O O . THR A 1 30 ? 1.737 0.743 -11.371 1.00 61.00 30 THR A O 12
ATOM 17636 N N . ARG A 1 31 ? 2.072 -0.333 -13.311 1.00 61.00 31 ARG A N 12
ATOM 17637 C CA . ARG A 1 31 ? 0.709 -0.158 -13.788 1.00 61.00 31 ARG A CA 12
ATOM 17638 C C . ARG A 1 31 ? 0.001 -1.505 -13.793 1.00 61.00 31 ARG A C 12
ATOM 17639 O O . ARG A 1 31 ? -1.214 -1.593 -13.599 1.00 61.00 31 ARG A O 12
ATOM 17660 N N . ARG A 1 32 ? 0.780 -2.559 -13.992 1.00 61.00 32 ARG A N 12
ATOM 17661 C CA . ARG A 1 32 ? 0.265 -3.915 -13.903 1.00 61.00 32 ARG A CA 12
ATOM 17662 C C . ARG A 1 32 ? 0.172 -4.327 -12.434 1.00 61.00 32 ARG A C 12
ATOM 17663 O O . ARG A 1 32 ? 0.976 -5.111 -11.925 1.00 61.00 32 ARG A O 12
ATOM 17684 N N . TRP A 1 33 ? -0.791 -3.735 -11.747 1.00 61.00 33 TRP A N 12
ATOM 17685 C CA . TRP A 1 33 ? -0.970 -3.949 -10.319 1.00 61.00 33 TRP A CA 12
ATOM 17686 C C . TRP A 1 33 ? -1.402 -5.372 -10.004 1.00 61.00 33 TRP A C 12
ATOM 17687 O O . TRP A 1 33 ? -2.559 -5.741 -10.200 1.00 61.00 33 TRP A O 12
ATOM 17708 N N . VAL A 1 34 ? -0.459 -6.167 -9.526 1.00 61.00 34 VAL A N 12
ATOM 17709 C CA . VAL A 1 34 ? -0.766 -7.502 -9.043 1.00 61.00 34 VAL A CA 12
ATOM 17710 C C . VAL A 1 34 ? -1.272 -7.423 -7.608 1.00 61.00 34 VAL A C 12
ATOM 17711 O O . VAL A 1 34 ? -1.076 -6.405 -6.932 1.00 61.00 34 VAL A O 12
ATOM 17724 N N . ALA A 1 35 ? -1.903 -8.489 -7.137 1.00 61.00 35 ALA A N 12
ATOM 17725 C CA . ALA A 1 35 ? -2.489 -8.504 -5.802 1.00 61.00 35 ALA A CA 12
ATOM 17726 C C . ALA A 1 35 ? -1.433 -8.245 -4.734 1.00 61.00 35 ALA A C 12
ATOM 17727 O O . ALA A 1 35 ? -1.682 -7.532 -3.766 1.00 61.00 35 ALA A O 12
ATOM 17734 N N . SER A 1 36 ? -0.250 -8.816 -4.934 1.00 61.00 36 SER A N 12
ATOM 17735 C CA . SER A 1 36 ? 0.855 -8.661 -3.995 1.00 61.00 36 SER A CA 12
ATOM 17736 C C . SER A 1 36 ? 1.226 -7.188 -3.805 1.00 61.00 36 SER A C 12
ATOM 17737 O O . SER A 1 36 ? 1.554 -6.759 -2.695 1.00 61.00 36 SER A O 12
ATOM 17745 N N . ARG A 1 37 ? 1.156 -6.413 -4.881 1.00 61.00 37 ARG A N 12
ATOM 17746 C CA . ARG A 1 37 ? 1.532 -5.008 -4.822 1.00 61.00 37 ARG A CA 12
ATOM 17747 C C . ARG A 1 37 ? 0.409 -4.165 -4.234 1.00 61.00 37 ARG A C 12
ATOM 17748 O O . ARG A 1 37 ? 0.657 -3.271 -3.427 1.00 61.00 37 ARG A O 12
ATOM 17769 N N . LYS A 1 38 ? -0.825 -4.456 -4.633 1.00 61.00 38 LYS A N 12
ATOM 17770 C CA . LYS A 1 38 ? -1.985 -3.754 -4.091 1.00 61.00 38 LYS A CA 12
ATOM 17771 C C . LYS A 1 38 ? -2.095 -3.974 -2.586 1.00 61.00 38 LYS A C 12
ATOM 17772 O O . LYS A 1 38 ? -2.327 -3.031 -1.825 1.00 61.00 38 LYS A O 12
ATOM 17791 N N . ALA A 1 39 ? -1.925 -5.225 -2.169 1.00 61.00 39 ALA A N 12
ATOM 17792 C CA . ALA A 1 39 ? -1.986 -5.585 -0.762 1.00 61.00 39 ALA A CA 12
ATOM 17793 C C . ALA A 1 39 ? -0.933 -4.833 0.042 1.00 61.00 39 ALA A C 12
ATOM 17794 O O . ALA A 1 39 ? -1.216 -4.343 1.129 1.00 61.00 39 ALA A O 12
ATOM 17801 N N . ALA A 1 40 ? 0.270 -4.734 -0.507 1.00 61.00 40 ALA A N 12
ATOM 17802 C CA . ALA A 1 40 ? 1.364 -4.041 0.166 1.00 61.00 40 ALA A CA 12
ATOM 17803 C C . ALA A 1 40 ? 0.994 -2.590 0.460 1.00 61.00 40 ALA A C 12
ATOM 17804 O O . ALA A 1 40 ? 1.147 -2.118 1.585 1.00 61.00 40 ALA A O 12
ATOM 17811 N N . VAL A 1 41 ? 0.476 -1.903 -0.549 1.00 61.00 41 VAL A N 12
ATOM 17812 C CA . VAL A 1 41 ? 0.119 -0.494 -0.423 1.00 61.00 41 VAL A CA 12
ATOM 17813 C C . VAL A 1 41 ? -0.980 -0.292 0.618 1.00 61.00 41 VAL A C 12
ATOM 17814 O O . VAL A 1 41 ? -0.855 0.546 1.514 1.00 61.00 41 VAL A O 12
ATOM 17827 N N . VAL A 1 42 ? -2.046 -1.074 0.509 1.00 61.00 42 VAL A N 12
ATOM 17828 C CA . VAL A 1 42 ? -3.185 -0.913 1.400 1.00 61.00 42 VAL A CA 12
ATOM 17829 C C . VAL A 1 42 ? -2.831 -1.325 2.833 1.00 61.00 42 VAL A C 12
ATOM 17830 O O . VAL A 1 42 ? -3.198 -0.638 3.787 1.00 61.00 42 VAL A O 12
ATOM 17843 N N . LYS A 1 43 ? -2.086 -2.421 2.985 1.00 61.00 43 LYS A N 12
ATOM 17844 C CA . LYS A 1 43 ? -1.679 -2.886 4.306 1.00 61.00 43 LYS A CA 12
ATOM 17845 C C . LYS A 1 43 ? -0.737 -1.877 4.957 1.00 61.00 43 LYS A C 12
ATOM 17846 O O . LYS A 1 43 ? -0.708 -1.745 6.181 1.00 61.00 43 LYS A O 12
ATOM 17865 N N . ALA A 1 44 ? 0.021 -1.161 4.132 1.00 61.00 44 ALA A N 12
ATOM 17866 C CA . ALA A 1 44 ? 0.948 -0.147 4.623 1.00 61.00 44 ALA A CA 12
ATOM 17867 C C . ALA A 1 44 ? 0.196 0.958 5.353 1.00 61.00 44 ALA A C 12
ATOM 17868 O O . ALA A 1 44 ? 0.582 1.370 6.446 1.00 61.00 44 ALA A O 12
ATOM 17875 N N . VAL A 1 45 ? -0.894 1.418 4.750 1.00 61.00 45 VAL A N 12
ATOM 17876 C CA . VAL A 1 45 ? -1.713 2.472 5.349 1.00 61.00 45 VAL A CA 12
ATOM 17877 C C . VAL A 1 45 ? -2.426 1.963 6.597 1.00 61.00 45 VAL A C 12
ATOM 17878 O O . VAL A 1 45 ? -2.522 2.664 7.605 1.00 61.00 45 VAL A O 12
ATOM 17891 N N . ILE A 1 46 ? -2.914 0.731 6.523 1.00 61.00 46 ILE A N 12
ATOM 17892 C CA . ILE A 1 46 ? -3.665 0.130 7.620 1.00 61.00 46 ILE A CA 12
ATOM 17893 C C . ILE A 1 46 ? -2.771 -0.114 8.844 1.00 61.00 46 ILE A C 12
ATOM 17894 O O . ILE A 1 46 ? -3.252 -0.178 9.975 1.00 61.00 46 ILE A O 12
ATOM 17910 N N . HIS A 1 47 ? -1.466 -0.233 8.619 1.00 61.00 47 HIS A N 12
ATOM 17911 C CA . HIS A 1 47 ? -0.531 -0.462 9.718 1.00 61.00 47 HIS A CA 12
ATOM 17912 C C . HIS A 1 47 ? 0.158 0.822 10.151 1.00 61.00 47 HIS A C 12
ATOM 17913 O O . HIS A 1 47 ? 0.885 0.835 11.144 1.00 61.00 47 HIS A O 12
ATOM 17928 N N . GLY A 1 48 ? -0.056 1.894 9.403 1.00 61.00 48 GLY A N 12
ATOM 17929 C CA . GLY A 1 48 ? 0.545 3.168 9.755 1.00 61.00 48 GLY A CA 12
ATOM 17930 C C . GLY A 1 48 ? 1.963 3.306 9.235 1.00 61.00 48 GLY A C 12
ATOM 17931 O O . GLY A 1 48 ? 2.733 4.130 9.723 1.00 61.00 48 GLY A O 12
ATOM 17935 N N . LEU A 1 49 ? 2.306 2.491 8.245 1.00 61.00 49 LEU A N 12
ATOM 17936 C CA . LEU A 1 49 ? 3.614 2.562 7.609 1.00 61.00 49 LEU A CA 12
ATOM 17937 C C . LEU A 1 49 ? 3.671 3.789 6.717 1.00 61.00 49 LEU A C 12
ATOM 17938 O O . LEU A 1 49 ? 4.678 4.501 6.661 1.00 61.00 49 LEU A O 12
ATOM 17954 N N . ILE A 1 50 ? 2.579 4.012 6.010 1.00 61.00 50 ILE A N 12
ATOM 17955 C CA . ILE A 1 50 ? 2.415 5.191 5.184 1.00 61.00 50 ILE A CA 12
ATOM 17956 C C . ILE A 1 50 ? 1.028 5.760 5.427 1.00 61.00 50 ILE A C 12
ATOM 17957 O O . ILE A 1 50 ? 0.173 5.089 6.008 1.00 61.00 50 ILE A O 12
ATOM 17973 N N . THR A 1 51 ? 0.795 6.981 4.999 1.00 61.00 51 THR A N 12
ATOM 17974 C CA . THR A 1 51 ? -0.525 7.559 5.112 1.00 61.00 51 THR A CA 12
ATOM 17975 C C . THR A 1 51 ? -1.312 7.322 3.828 1.00 61.00 51 THR A C 12
ATOM 17976 O O . THR A 1 51 ? -0.733 7.142 2.751 1.00 61.00 51 THR A O 12
ATOM 17987 N N . GLU A 1 52 ? -2.631 7.306 3.961 1.00 61.00 52 GLU A N 12
ATOM 17988 C CA . GLU A 1 52 ? -3.531 7.031 2.851 1.00 61.00 52 GLU A CA 12
ATOM 17989 C C . GLU A 1 52 ? -3.268 7.990 1.694 1.00 61.00 52 GLU A C 12
ATOM 17990 O O . GLU A 1 52 ? -3.190 7.582 0.537 1.00 61.00 52 GLU A O 12
ATOM 18002 N N . ARG A 1 53 ? -3.095 9.262 2.027 1.00 61.00 53 ARG A N 12
ATOM 18003 C CA . ARG A 1 53 ? -2.846 10.288 1.027 1.00 61.00 53 ARG A CA 12
ATOM 18004 C C . ARG A 1 53 ? -1.500 10.085 0.351 1.00 61.00 53 ARG A C 12
ATOM 18005 O O . ARG A 1 53 ? -1.345 10.384 -0.829 1.00 61.00 53 ARG A O 12
ATOM 18026 N N . GLU A 1 54 ? -0.537 9.558 1.096 1.00 61.00 54 GLU A N 12
ATOM 18027 C CA . GLU A 1 54 ? 0.785 9.293 0.547 1.00 61.00 54 GLU A CA 12
ATOM 18028 C C . GLU A 1 54 ? 0.687 8.227 -0.529 1.00 61.00 54 GLU A C 12
ATOM 18029 O O . GLU A 1 54 ? 1.277 8.361 -1.598 1.00 61.00 54 GLU A O 12
ATOM 18041 N N . ALA A 1 55 ? -0.096 7.191 -0.256 1.00 61.00 55 ALA A N 12
ATOM 18042 C CA . ALA A 1 55 ? -0.301 6.119 -1.218 1.00 61.00 55 ALA A CA 12
ATOM 18043 C C . ALA A 1 55 ? -0.940 6.660 -2.493 1.00 61.00 55 ALA A C 12
ATOM 18044 O O . ALA A 1 55 ? -0.531 6.322 -3.606 1.00 61.00 55 ALA A O 12
ATOM 18051 N N . LEU A 1 56 ? -1.927 7.528 -2.314 1.00 61.00 56 LEU A N 12
ATOM 18052 C CA . LEU A 1 56 ? -2.660 8.114 -3.429 1.00 61.00 56 LEU A CA 12
ATOM 18053 C C . LEU A 1 56 ? -1.784 9.079 -4.223 1.00 61.00 56 LEU A C 12
ATOM 18054 O O . LEU A 1 56 ? -1.979 9.258 -5.420 1.00 61.00 56 LEU A O 12
ATOM 18070 N N . ASP A 1 57 ? -0.815 9.695 -3.565 1.00 61.00 57 ASP A N 12
ATOM 18071 C CA . ASP A 1 57 ? 0.008 10.707 -4.221 1.00 61.00 57 ASP A CA 12
ATOM 18072 C C . ASP A 1 57 ? 1.306 10.139 -4.790 1.00 61.00 57 ASP A C 12
ATOM 18073 O O . ASP A 1 57 ? 1.869 10.709 -5.722 1.00 61.00 57 ASP A O 12
ATOM 18082 N N . ARG A 1 58 ? 1.790 9.029 -4.248 1.00 61.00 58 ARG A N 12
ATOM 18083 C CA . ARG A 1 58 ? 3.007 8.420 -4.782 1.00 61.00 58 ARG A CA 12
ATOM 18084 C C . ARG A 1 58 ? 2.687 7.517 -5.969 1.00 61.00 58 ARG A C 12
ATOM 18085 O O . ARG A 1 58 ? 3.568 7.185 -6.756 1.00 61.00 58 ARG A O 12
ATOM 18106 N N . TYR A 1 59 ? 1.426 7.124 -6.099 1.00 61.00 59 TYR A N 12
ATOM 18107 C CA . TYR A 1 59 ? 1.009 6.292 -7.223 1.00 61.00 59 TYR A CA 12
ATOM 18108 C C . TYR A 1 59 ? -0.015 7.011 -8.095 1.00 61.00 59 TYR A C 12
ATOM 18109 O O . TYR A 1 59 ? -0.490 6.457 -9.086 1.00 61.00 59 TYR A O 12
ATOM 18127 N N . SER A 1 60 ? -0.342 8.248 -7.718 1.00 61.00 60 SER A N 12
ATOM 18128 C CA . SER A 1 60 ? -1.298 9.071 -8.464 1.00 61.00 60 SER A CA 12
ATOM 18129 C C . SER A 1 60 ? -2.668 8.392 -8.551 1.00 61.00 60 SER A C 12
ATOM 18130 O O . SER A 1 60 ? -3.365 8.485 -9.563 1.00 61.00 60 SER A O 12
ATOM 18138 N N . LEU A 1 61 ? -3.061 7.742 -7.463 1.00 61.00 61 LEU A N 12
ATOM 18139 C CA . LEU A 1 61 ? -4.307 6.993 -7.419 1.00 61.00 61 LEU A CA 12
ATOM 18140 C C . LEU A 1 61 ? -5.453 7.860 -6.909 1.00 61.00 61 LEU A C 12
ATOM 18141 O O . LEU A 1 61 ? -5.236 8.955 -6.383 1.00 61.00 61 LEU A O 12
ATOM 18157 N N . SER A 1 62 ? -6.669 7.362 -7.078 1.00 61.00 62 SER A N 12
ATOM 18158 C CA . SER A 1 62 ? -7.859 8.022 -6.564 1.00 61.00 62 SER A CA 12
ATOM 18159 C C . SER A 1 62 ? -8.381 7.275 -5.340 1.00 61.00 62 SER A C 12
ATOM 18160 O O . SER A 1 62 ? -8.019 6.118 -5.111 1.00 61.00 62 SER A O 12
ATOM 18168 N N . GLU A 1 63 ? -9.239 7.924 -4.568 1.00 61.00 63 GLU A N 12
ATOM 18169 C CA . GLU A 1 63 ? -9.758 7.344 -3.347 1.00 61.00 63 GLU A CA 12
ATOM 18170 C C . GLU A 1 63 ? -10.621 6.122 -3.655 1.00 61.00 63 GLU A C 12
ATOM 18171 O O . GLU A 1 63 ? -10.572 5.122 -2.939 1.00 61.00 63 GLU A O 12
ATOM 18183 N N . GLU A 1 64 ? -11.392 6.199 -4.735 1.00 61.00 64 GLU A N 12
ATOM 18184 C CA . GLU A 1 64 ? -12.243 5.086 -5.152 1.00 61.00 64 GLU A CA 12
ATOM 18185 C C . GLU A 1 64 ? -11.406 3.864 -5.526 1.00 61.00 64 GLU A C 12
ATOM 18186 O O . GLU A 1 64 ? -11.856 2.727 -5.381 1.00 61.00 64 GLU A O 12
ATOM 18198 N N . GLU A 1 65 ? -10.184 4.111 -5.987 1.00 61.00 65 GLU A N 12
ATOM 18199 C CA . GLU A 1 65 ? -9.248 3.041 -6.314 1.00 61.00 65 GLU A CA 12
ATOM 18200 C C . GLU A 1 65 ? -8.845 2.324 -5.030 1.00 61.00 65 GLU A C 12
ATOM 18201 O O . GLU A 1 65 ? -9.055 1.120 -4.875 1.00 61.00 65 GLU A O 12
ATOM 18213 N N . PHE A 1 66 ? -8.312 3.102 -4.094 1.00 61.00 66 PHE A N 12
ATOM 18214 C CA . PHE A 1 66 ? -7.859 2.579 -2.812 1.00 61.00 66 PHE A CA 12
ATOM 18215 C C . PHE A 1 66 ? -9.015 1.916 -2.062 1.00 61.00 66 PHE A C 12
ATOM 18216 O O . PHE A 1 66 ? -8.817 0.950 -1.322 1.00 61.00 66 PHE A O 12
ATOM 18233 N N . ALA A 1 67 ? -10.220 2.443 -2.258 1.00 61.00 67 ALA A N 12
ATOM 18234 C CA . ALA A 1 67 ? -11.421 1.878 -1.656 1.00 61.00 67 ALA A CA 12
ATOM 18235 C C . ALA A 1 67 ? -11.651 0.450 -2.137 1.00 61.00 67 ALA A C 12
ATOM 18236 O O . ALA A 1 67 ? -12.014 -0.427 -1.355 1.00 61.00 67 ALA A O 12
ATOM 18243 N N . LEU A 1 68 ? -11.428 0.221 -3.424 1.00 61.00 68 LEU A N 12
ATOM 18244 C CA . LEU A 1 68 ? -11.559 -1.113 -3.993 1.00 61.00 68 LEU A CA 12
ATOM 18245 C C . LEU A 1 68 ? -10.485 -2.031 -3.430 1.00 61.00 68 LEU A C 12
ATOM 18246 O O . LEU A 1 68 ? -10.758 -3.178 -3.069 1.00 61.00 68 LEU A O 12
ATOM 18262 N N . TRP A 1 69 ? -9.267 -1.506 -3.334 1.00 61.00 69 TRP A N 12
ATOM 18263 C CA . TRP A 1 69 ? -8.136 -2.269 -2.810 1.00 61.00 69 TRP A CA 12
ATOM 18264 C C . TRP A 1 69 ? -8.409 -2.747 -1.387 1.00 61.00 69 TRP A C 12
ATOM 18265 O O . TRP A 1 69 ? -8.326 -3.940 -1.097 1.00 61.00 69 TRP A O 12
ATOM 18286 N N . ARG A 1 70 ? -8.752 -1.813 -0.504 1.00 61.00 70 ARG A N 12
ATOM 18287 C CA . ARG A 1 70 ? -8.980 -2.132 0.903 1.00 61.00 70 ARG A CA 12
ATOM 18288 C C . ARG A 1 70 ? -10.181 -3.057 1.069 1.00 61.00 70 ARG A C 12
ATOM 18289 O O . ARG A 1 70 ? -10.251 -3.831 2.018 1.00 61.00 70 ARG A O 12
ATOM 18310 N N . SER A 1 71 ? -11.109 -2.983 0.127 1.00 61.00 71 SER A N 12
ATOM 18311 C CA . SER A 1 71 ? -12.286 -3.835 0.156 1.00 61.00 71 SER A CA 12
ATOM 18312 C C . SER A 1 71 ? -11.909 -5.269 -0.209 1.00 61.00 71 SER A C 12
ATOM 18313 O O . SER A 1 71 ? -12.335 -6.220 0.443 1.00 61.00 71 SER A O 12
ATOM 18321 N N . ALA A 1 72 ? -11.082 -5.413 -1.235 1.00 61.00 72 ALA A N 12
ATOM 18322 C CA . ALA A 1 72 ? -10.728 -6.728 -1.747 1.00 61.00 72 ALA A CA 12
ATOM 18323 C C . ALA A 1 72 ? -9.676 -7.411 -0.880 1.00 61.00 72 ALA A C 12
ATOM 18324 O O . ALA A 1 72 ? -9.747 -8.615 -0.646 1.00 61.00 72 ALA A O 12
ATOM 18331 N N . VAL A 1 73 ? -8.705 -6.644 -0.399 1.00 61.00 73 VAL A N 12
ATOM 18332 C CA . VAL A 1 73 ? -7.587 -7.213 0.346 1.00 61.00 73 VAL A CA 12
ATOM 18333 C C . VAL A 1 73 ? -7.962 -7.524 1.796 1.00 61.00 73 VAL A C 12
ATOM 18334 O O . VAL A 1 73 ? -7.618 -8.587 2.319 1.00 61.00 73 VAL A O 12
ATOM 18347 N N . ALA A 1 74 ? -8.668 -6.609 2.444 1.00 61.00 74 ALA A N 12
ATOM 18348 C CA . ALA A 1 74 ? -8.985 -6.771 3.858 1.00 61.00 74 ALA A CA 12
ATOM 18349 C C . ALA A 1 74 ? -10.137 -7.750 4.064 1.00 61.00 74 ALA A C 12
ATOM 18350 O O . ALA A 1 74 ? -10.080 -8.604 4.947 1.00 61.00 74 ALA A O 12
ATOM 18357 N N . ALA A 1 75 ? -11.165 -7.652 3.230 1.00 61.00 75 ALA A N 12
ATOM 18358 C CA . ALA A 1 75 ? -12.350 -8.495 3.380 1.00 61.00 75 ALA A CA 12
ATOM 18359 C C . ALA A 1 75 ? -12.152 -9.856 2.711 1.00 61.00 75 ALA A C 12
ATOM 18360 O O . ALA A 1 75 ? -13.114 -10.591 2.476 1.00 61.00 75 ALA A O 12
ATOM 18367 N N . HIS A 1 76 ? -10.904 -10.192 2.419 1.00 61.00 76 HIS A N 12
ATOM 18368 C CA . HIS A 1 76 ? -10.575 -11.479 1.823 1.00 61.00 76 HIS A CA 12
ATOM 18369 C C . HIS A 1 76 ? -10.019 -12.415 2.891 1.00 61.00 76 HIS A C 12
ATOM 18370 O O . HIS A 1 76 ? -9.548 -13.511 2.593 1.00 61.00 76 HIS A O 12
ATOM 18385 N N . GLY A 1 77 ? -10.055 -11.963 4.137 1.00 61.00 77 GLY A N 12
ATOM 18386 C CA . GLY A 1 77 ? -9.620 -12.796 5.238 1.00 61.00 77 GLY A CA 12
ATOM 18387 C C . GLY A 1 77 ? -10.787 -13.496 5.892 1.00 61.00 77 GLY A C 12
ATOM 18388 O O . GLY A 1 77 ? -11.262 -13.081 6.946 1.00 61.00 77 GLY A O 12
ATOM 18392 N N . GLU A 1 78 ? -11.261 -14.554 5.256 1.00 61.00 78 GLU A N 12
ATOM 18393 C CA . GLU A 1 78 ? -12.439 -15.264 5.727 1.00 61.00 78 GLU A CA 12
ATOM 18394 C C . GLU A 1 78 ? -12.047 -16.475 6.568 1.00 61.00 78 GLU A C 12
ATOM 18395 O O . GLU A 1 78 ? -12.871 -17.047 7.283 1.00 61.00 78 GLU A O 12
ATOM 18407 N N . LYS A 1 79 ? -10.781 -16.851 6.486 1.00 61.00 79 LYS A N 12
ATOM 18408 C CA . LYS A 1 79 ? -10.304 -18.076 7.109 1.00 61.00 79 LYS A CA 12
ATOM 18409 C C . LYS A 1 79 ? -10.093 -17.906 8.607 1.00 61.00 79 LYS A C 12
ATOM 18410 O O . LYS A 1 79 ? -10.582 -18.709 9.402 1.00 61.00 79 LYS A O 12
ATOM 18429 N N . ALA A 1 80 ? -9.373 -16.864 8.992 1.00 61.00 80 ALA A N 12
ATOM 18430 C CA . ALA A 1 80 ? -9.036 -16.659 10.392 1.00 61.00 80 ALA A CA 12
ATOM 18431 C C . ALA A 1 80 ? -9.353 -15.238 10.833 1.00 61.00 80 ALA A C 12
ATOM 18432 O O . ALA A 1 80 ? -8.900 -14.273 10.222 1.00 61.00 80 ALA A O 12
ATOM 18439 N N . LEU A 1 81 ? -10.142 -15.123 11.891 1.00 61.00 81 LEU A N 12
ATOM 18440 C CA . LEU A 1 81 ? -10.495 -13.834 12.459 1.00 61.00 81 LEU A CA 12
ATOM 18441 C C . LEU A 1 81 ? -10.140 -13.797 13.942 1.00 61.00 81 LEU A C 12
ATOM 18442 O O . LEU A 1 81 ? -10.945 -14.179 14.797 1.00 61.00 81 LEU A O 12
ATOM 18458 N N . LYS A 1 82 ? -8.919 -13.381 14.244 1.00 61.00 82 LYS A N 12
ATOM 18459 C CA . LYS A 1 82 ? -8.510 -13.175 15.627 1.00 61.00 82 LYS A CA 12
ATOM 18460 C C . LYS A 1 82 ? -9.224 -11.944 16.166 1.00 61.00 82 LYS A C 12
ATOM 18461 O O . LYS A 1 82 ? -9.593 -11.069 15.389 1.00 61.00 82 LYS A O 12
ATOM 18480 N N . VAL A 1 83 ? -9.420 -11.870 17.480 1.00 61.00 83 VAL A N 12
ATOM 18481 C CA . VAL A 1 83 ? -10.119 -10.735 18.092 1.00 61.00 83 VAL A CA 12
ATOM 18482 C C . VAL A 1 83 ? -9.473 -9.400 17.693 1.00 61.00 83 VAL A C 12
ATOM 18483 O O . VAL A 1 83 ? -10.141 -8.370 17.598 1.00 61.00 83 VAL A O 12
ATOM 18496 N N . THR A 1 84 ? -8.173 -9.435 17.437 1.00 61.00 84 THR A N 12
ATOM 18497 C CA . THR A 1 84 ? -7.429 -8.258 17.016 1.00 61.00 84 THR A CA 12
ATOM 18498 C C . THR A 1 84 ? -7.703 -7.928 15.545 1.00 61.00 84 THR A C 12
ATOM 18499 O O . THR A 1 84 ? -7.558 -6.781 15.107 1.00 61.00 84 THR A O 12
ATOM 18510 N N . MET A 1 85 ? -8.119 -8.942 14.795 1.00 61.00 85 MET A N 12
ATOM 18511 C CA . MET A 1 85 ? -8.323 -8.825 13.358 1.00 61.00 85 MET A CA 12
ATOM 18512 C C . MET A 1 85 ? -9.620 -8.092 13.042 1.00 61.00 85 MET A C 12
ATOM 18513 O O . MET A 1 85 ? -9.695 -7.367 12.049 1.00 61.00 85 MET A O 12
ATOM 18527 N N . ILE A 1 86 ? -10.624 -8.250 13.900 1.00 61.00 86 ILE A N 12
ATOM 18528 C CA . ILE A 1 86 ? -11.904 -7.568 13.707 1.00 61.00 86 ILE A CA 12
ATOM 18529 C C . ILE A 1 86 ? -11.700 -6.056 13.679 1.00 61.00 86 ILE A C 12
ATOM 18530 O O . ILE A 1 86 ? -12.326 -5.351 12.893 1.00 61.00 86 ILE A O 12
ATOM 18546 N N . GLN A 1 87 ? -10.794 -5.575 14.524 1.00 61.00 87 GLN A N 12
ATOM 18547 C CA . GLN A 1 87 ? -10.423 -4.161 14.549 1.00 61.00 87 GLN A CA 12
ATOM 18548 C C . GLN A 1 87 ? -10.057 -3.672 13.146 1.00 61.00 87 GLN A C 12
ATOM 18549 O O . GLN A 1 87 ? -10.571 -2.657 12.663 1.00 61.00 87 GLN A O 12
ATOM 18563 N N . LYS A 1 88 ? -9.190 -4.432 12.488 1.00 61.00 88 LYS A N 12
ATOM 18564 C CA . LYS A 1 88 ? -8.719 -4.092 11.152 1.00 61.00 88 LYS A CA 12
ATOM 18565 C C . LYS A 1 88 ? -9.875 -4.119 10.155 1.00 61.00 88 LYS A C 12
ATOM 18566 O O . LYS A 1 88 ? -9.893 -3.358 9.193 1.00 61.00 88 LYS A O 12
ATOM 18585 N N . TYR A 1 89 ? -10.844 -4.993 10.404 1.00 61.00 89 TYR A N 12
ATOM 18586 C CA . TYR A 1 89 ? -11.991 -5.133 9.516 1.00 61.00 89 TYR A CA 12
ATOM 18587 C C . TYR A 1 89 ? -13.048 -4.067 9.805 1.00 61.00 89 TYR A C 12
ATOM 18588 O O . TYR A 1 89 ? -13.915 -3.803 8.973 1.00 61.00 89 TYR A O 12
ATOM 18606 N N . ARG A 1 90 ? -12.982 -3.460 10.983 1.00 61.00 90 ARG A N 12
ATOM 18607 C CA . ARG A 1 90 ? -13.916 -2.398 11.337 1.00 61.00 90 ARG A CA 12
ATOM 18608 C C . ARG A 1 90 ? -13.444 -1.065 10.775 1.00 61.00 90 ARG A C 12
ATOM 18609 O O . ARG A 1 90 ? -14.241 -0.152 10.569 1.00 61.00 90 ARG A O 12
ATOM 18630 N N . GLN A 1 91 ? -12.149 -0.959 10.520 1.00 61.00 91 GLN A N 12
ATOM 18631 C CA . GLN A 1 91 ? -11.594 0.237 9.897 1.00 61.00 91 GLN A CA 12
ATOM 18632 C C . GLN A 1 91 ? -11.372 -0.010 8.410 1.00 61.00 91 GLN A C 12
ATOM 18633 O O . GLN A 1 91 ? -10.683 0.752 7.727 1.00 61.00 91 GLN A O 12
ATOM 18647 N N . LEU A 1 92 ? -11.979 -1.085 7.927 1.00 61.00 92 LEU A N 12
ATOM 18648 C CA . LEU A 1 92 ? -11.866 -1.495 6.534 1.00 61.00 92 LEU A CA 12
ATOM 18649 C C . LEU A 1 92 ? -12.388 -0.408 5.597 1.00 61.00 92 LEU A C 12
ATOM 18650 O O . LEU A 1 92 ? -11.728 -0.057 4.619 1.00 61.00 92 LEU A O 12
ATOM 18666 N N . HIS A 1 93 ? -13.565 0.128 5.894 1.00 61.00 93 HIS A N 12
ATOM 18667 C CA . HIS A 1 93 ? -14.150 1.170 5.058 1.00 61.00 93 HIS A CA 12
ATOM 18668 C C . HIS A 1 93 ? -14.083 2.514 5.767 1.00 61.00 93 HIS A C 12
ATOM 18669 O O . HIS A 1 93 ? -13.636 3.507 5.195 1.00 61.00 93 HIS A O 12
ATOM 18684 N N . HIS A 1 94 ? -14.530 2.541 7.012 1.00 61.00 94 HIS A N 12
ATOM 18685 C CA . HIS A 1 94 ? -14.460 3.754 7.815 1.00 61.00 94 HIS A CA 12
ATOM 18686 C C . HIS A 1 94 ? -14.229 3.406 9.282 1.00 61.00 94 HIS A C 12
ATOM 18687 O O . HIS A 1 94 ? -13.090 3.247 9.711 1.00 61.00 94 HIS A O 12
ATOM 18702 N N . HIS A 1 95 ? -15.321 3.248 10.025 1.00 61.00 95 HIS A N 12
ATOM 18703 C CA . HIS A 1 95 ? -15.280 3.006 11.466 1.00 61.00 95 HIS A CA 12
ATOM 18704 C C . HIS A 1 95 ? -16.688 2.763 11.975 1.00 61.00 95 HIS A C 12
ATOM 18705 O O . HIS A 1 95 ? -17.412 3.758 12.186 1.00 61.00 95 HIS A O 12
ATOM 18721 N N . MET A 1 1 ? 7.497 16.593 4.603 1.00 61.00 1 MET A N 13
ATOM 18722 C CA . MET A 1 1 ? 8.702 17.432 4.426 1.00 61.00 1 MET A CA 13
ATOM 18723 C C . MET A 1 1 ? 9.804 16.922 5.354 1.00 61.00 1 MET A C 13
ATOM 18724 O O . MET A 1 1 ? 9.687 15.826 5.897 1.00 61.00 1 MET A O 13
ATOM 18740 N N . TYR A 1 2 ? 10.861 17.703 5.538 1.00 61.00 2 TYR A N 13
ATOM 18741 C CA . TYR A 1 2 ? 12.003 17.271 6.338 1.00 61.00 2 TYR A CA 13
ATOM 18742 C C . TYR A 1 2 ? 11.692 17.356 7.831 1.00 61.00 2 TYR A C 13
ATOM 18743 O O . TYR A 1 2 ? 11.616 16.338 8.516 1.00 61.00 2 TYR A O 13
ATOM 18761 N N . LEU A 1 3 ? 11.507 18.571 8.329 1.00 61.00 3 LEU A N 13
ATOM 18762 C CA . LEU A 1 3 ? 11.145 18.772 9.729 1.00 61.00 3 LEU A CA 13
ATOM 18763 C C . LEU A 1 3 ? 9.653 18.543 9.899 1.00 61.00 3 LEU A C 13
ATOM 18764 O O . LEU A 1 3 ? 9.201 17.923 10.863 1.00 61.00 3 LEU A O 13
ATOM 18780 N N . LYS A 1 4 ? 8.892 19.048 8.941 1.00 61.00 4 LYS A N 13
ATOM 18781 C CA . LYS A 1 4 ? 7.452 18.856 8.921 1.00 61.00 4 LYS A CA 13
ATOM 18782 C C . LYS A 1 4 ? 7.124 17.543 8.220 1.00 61.00 4 LYS A C 13
ATOM 18783 O O . LYS A 1 4 ? 6.756 17.523 7.046 1.00 61.00 4 LYS A O 13
ATOM 18802 N N . ARG A 1 5 ? 7.306 16.442 8.927 1.00 61.00 5 ARG A N 13
ATOM 18803 C CA . ARG A 1 5 ? 7.082 15.128 8.345 1.00 61.00 5 ARG A CA 13
ATOM 18804 C C . ARG A 1 5 ? 6.060 14.357 9.164 1.00 61.00 5 ARG A C 13
ATOM 18805 O O . ARG A 1 5 ? 6.014 14.481 10.388 1.00 61.00 5 ARG A O 13
ATOM 18826 N N . VAL A 1 6 ? 5.232 13.578 8.485 1.00 61.00 6 VAL A N 13
ATOM 18827 C CA . VAL A 1 6 ? 4.256 12.738 9.161 1.00 61.00 6 VAL A CA 13
ATOM 18828 C C . VAL A 1 6 ? 4.970 11.594 9.873 1.00 61.00 6 VAL A C 13
ATOM 18829 O O . VAL A 1 6 ? 5.797 10.906 9.273 1.00 61.00 6 VAL A O 13
ATOM 18842 N N . ASP A 1 7 ? 4.664 11.408 11.152 1.00 61.00 7 ASP A N 13
ATOM 18843 C CA . ASP A 1 7 ? 5.299 10.360 11.943 1.00 61.00 7 ASP A CA 13
ATOM 18844 C C . ASP A 1 7 ? 4.835 8.980 11.496 1.00 61.00 7 ASP A C 13
ATOM 18845 O O . ASP A 1 7 ? 3.686 8.592 11.712 1.00 61.00 7 ASP A O 13
ATOM 18854 N N . GLY A 1 8 ? 5.731 8.265 10.845 1.00 61.00 8 GLY A N 13
ATOM 18855 C CA . GLY A 1 8 ? 5.442 6.919 10.421 1.00 61.00 8 GLY A CA 13
ATOM 18856 C C . GLY A 1 8 ? 6.643 6.019 10.600 1.00 61.00 8 GLY A C 13
ATOM 18857 O O . GLY A 1 8 ? 7.782 6.489 10.528 1.00 61.00 8 GLY A O 13
ATOM 18861 N N . PRO A 1 9 ? 6.428 4.724 10.859 1.00 61.00 9 PRO A N 13
ATOM 18862 C CA . PRO A 1 9 ? 7.511 3.762 11.040 1.00 61.00 9 PRO A CA 13
ATOM 18863 C C . PRO A 1 9 ? 8.242 3.467 9.735 1.00 61.00 9 PRO A C 13
ATOM 18864 O O . PRO A 1 9 ? 7.720 3.705 8.646 1.00 61.00 9 PRO A O 13
ATOM 18875 N N . ARG A 1 10 ? 9.454 2.953 9.857 1.00 61.00 10 ARG A N 13
ATOM 18876 C CA . ARG A 1 10 ? 10.236 2.552 8.699 1.00 61.00 10 ARG A CA 13
ATOM 18877 C C . ARG A 1 10 ? 9.804 1.172 8.231 1.00 61.00 10 ARG A C 13
ATOM 18878 O O . ARG A 1 10 ? 9.980 0.814 7.067 1.00 61.00 10 ARG A O 13
ATOM 18899 N N . GLN A 1 11 ? 9.230 0.406 9.149 1.00 61.00 11 GLN A N 13
ATOM 18900 C CA . GLN A 1 11 ? 8.749 -0.929 8.840 1.00 61.00 11 GLN A CA 13
ATOM 18901 C C . GLN A 1 11 ? 7.632 -1.336 9.791 1.00 61.00 11 GLN A C 13
ATOM 18902 O O . GLN A 1 11 ? 7.652 -0.991 10.973 1.00 61.00 11 GLN A O 13
ATOM 18916 N N . VAL A 1 12 ? 6.653 -2.050 9.262 1.00 61.00 12 VAL A N 13
ATOM 18917 C CA . VAL A 1 12 ? 5.541 -2.553 10.054 1.00 61.00 12 VAL A CA 13
ATOM 18918 C C . VAL A 1 12 ? 5.449 -4.069 9.935 1.00 61.00 12 VAL A C 13
ATOM 18919 O O . VAL A 1 12 ? 6.010 -4.662 9.015 1.00 61.00 12 VAL A O 13
ATOM 18932 N N . THR A 1 13 ? 4.751 -4.695 10.869 1.00 61.00 13 THR A N 13
ATOM 18933 C CA . THR A 1 13 ? 4.605 -6.140 10.861 1.00 61.00 13 THR A CA 13
ATOM 18934 C C . THR A 1 13 ? 3.292 -6.553 10.197 1.00 61.00 13 THR A C 13
ATOM 18935 O O . THR A 1 13 ? 2.270 -5.881 10.344 1.00 61.00 13 THR A O 13
ATOM 18946 N N . LEU A 1 14 ? 3.336 -7.638 9.437 1.00 61.00 14 LEU A N 13
ATOM 18947 C CA . LEU A 1 14 ? 2.133 -8.206 8.846 1.00 61.00 14 LEU A CA 13
ATOM 18948 C C . LEU A 1 14 ? 1.557 -9.256 9.778 1.00 61.00 14 LEU A C 13
ATOM 18949 O O . LEU A 1 14 ? 2.304 -10.007 10.404 1.00 61.00 14 LEU A O 13
ATOM 18965 N N . PRO A 1 15 ? 0.224 -9.338 9.866 1.00 61.00 15 PRO A N 13
ATOM 18966 C CA . PRO A 1 15 ? -0.456 -10.413 10.594 1.00 61.00 15 PRO A CA 13
ATOM 18967 C C . PRO A 1 15 ? -0.179 -11.769 9.949 1.00 61.00 15 PRO A C 13
ATOM 18968 O O . PRO A 1 15 ? -0.530 -12.822 10.481 1.00 61.00 15 PRO A O 13
ATOM 18979 N N . ASP A 1 16 ? 0.444 -11.719 8.780 1.00 61.00 16 ASP A N 13
ATOM 18980 C CA . ASP A 1 16 ? 0.842 -12.910 8.051 1.00 61.00 16 ASP A CA 13
ATOM 18981 C C . ASP A 1 16 ? 2.200 -13.397 8.547 1.00 61.00 16 ASP A C 13
ATOM 18982 O O . ASP A 1 16 ? 2.712 -14.422 8.096 1.00 61.00 16 ASP A O 13
ATOM 18991 N N . GLY A 1 17 ? 2.779 -12.648 9.482 1.00 61.00 17 GLY A N 13
ATOM 18992 C CA . GLY A 1 17 ? 4.096 -12.968 9.990 1.00 61.00 17 GLY A CA 13
ATOM 18993 C C . GLY A 1 17 ? 5.179 -12.580 9.008 1.00 61.00 17 GLY A C 13
ATOM 18994 O O . GLY A 1 17 ? 5.941 -13.422 8.533 1.00 61.00 17 GLY A O 13
ATOM 18998 N N . THR A 1 18 ? 5.227 -11.300 8.678 1.00 61.00 18 THR A N 13
ATOM 18999 C CA . THR A 1 18 ? 6.184 -10.785 7.709 1.00 61.00 18 THR A CA 13
ATOM 19000 C C . THR A 1 18 ? 6.523 -9.328 8.046 1.00 61.00 18 THR A C 13
ATOM 19001 O O . THR A 1 18 ? 5.832 -8.706 8.854 1.00 61.00 18 THR A O 13
ATOM 19012 N N . VAL A 1 19 ? 7.576 -8.789 7.441 1.00 61.00 19 VAL A N 13
ATOM 19013 C CA . VAL A 1 19 ? 7.973 -7.405 7.677 1.00 61.00 19 VAL A CA 13
ATOM 19014 C C . VAL A 1 19 ? 7.743 -6.558 6.428 1.00 61.00 19 VAL A C 13
ATOM 19015 O O . VAL A 1 19 ? 8.148 -6.937 5.328 1.00 61.00 19 VAL A O 13
ATOM 19028 N N . LEU A 1 20 ? 7.087 -5.424 6.609 1.00 61.00 20 LEU A N 13
ATOM 19029 C CA . LEU A 1 20 ? 6.792 -4.510 5.515 1.00 61.00 20 LEU A CA 13
ATOM 19030 C C . LEU A 1 20 ? 7.449 -3.161 5.771 1.00 61.00 20 LEU A C 13
ATOM 19031 O O . LEU A 1 20 ? 6.946 -2.357 6.552 1.00 61.00 20 LEU A O 13
ATOM 19047 N N . SER A 1 21 ? 8.594 -2.931 5.147 1.00 61.00 21 SER A N 13
ATOM 19048 C CA . SER A 1 21 ? 9.265 -1.649 5.266 1.00 61.00 21 SER A CA 13
ATOM 19049 C C . SER A 1 21 ? 8.765 -0.717 4.173 1.00 61.00 21 SER A C 13
ATOM 19050 O O . SER A 1 21 ? 8.036 -1.143 3.273 1.00 61.00 21 SER A O 13
ATOM 19058 N N . ARG A 1 22 ? 9.157 0.546 4.231 1.00 61.00 22 ARG A N 13
ATOM 19059 C CA . ARG A 1 22 ? 8.745 1.506 3.218 1.00 61.00 22 ARG A CA 13
ATOM 19060 C C . ARG A 1 22 ? 9.436 1.197 1.892 1.00 61.00 22 ARG A C 13
ATOM 19061 O O . ARG A 1 22 ? 9.054 1.704 0.840 1.00 61.00 22 ARG A O 13
ATOM 19082 N N . ALA A 1 23 ? 10.454 0.343 1.952 1.00 61.00 23 ALA A N 13
ATOM 19083 C CA . ALA A 1 23 ? 11.167 -0.091 0.762 1.00 61.00 23 ALA A CA 13
ATOM 19084 C C . ALA A 1 23 ? 10.543 -1.359 0.187 1.00 61.00 23 ALA A C 13
ATOM 19085 O O . ALA A 1 23 ? 10.917 -1.813 -0.890 1.00 61.00 23 ALA A O 13
ATOM 19092 N N . ASP A 1 24 ? 9.584 -1.926 0.918 1.00 61.00 24 ASP A N 13
ATOM 19093 C CA . ASP A 1 24 ? 8.870 -3.113 0.454 1.00 61.00 24 ASP A CA 13
ATOM 19094 C C . ASP A 1 24 ? 7.668 -2.714 -0.389 1.00 61.00 24 ASP A C 13
ATOM 19095 O O . ASP A 1 24 ? 6.967 -3.567 -0.938 1.00 61.00 24 ASP A O 13
ATOM 19104 N N . LEU A 1 25 ? 7.428 -1.412 -0.470 1.00 61.00 25 LEU A N 13
ATOM 19105 C CA . LEU A 1 25 ? 6.367 -0.876 -1.308 1.00 61.00 25 LEU A CA 13
ATOM 19106 C C . LEU A 1 25 ? 6.711 -1.064 -2.783 1.00 61.00 25 LEU A C 13
ATOM 19107 O O . LEU A 1 25 ? 7.886 -1.061 -3.157 1.00 61.00 25 LEU A O 13
ATOM 19123 N N . PRO A 1 26 ? 5.695 -1.256 -3.635 1.00 61.00 26 PRO A N 13
ATOM 19124 C CA . PRO A 1 26 ? 5.893 -1.393 -5.080 1.00 61.00 26 PRO A CA 13
ATOM 19125 C C . PRO A 1 26 ? 6.441 -0.109 -5.699 1.00 61.00 26 PRO A C 13
ATOM 19126 O O . PRO A 1 26 ? 6.187 0.985 -5.197 1.00 61.00 26 PRO A O 13
ATOM 19137 N N . PRO A 1 27 ? 7.217 -0.234 -6.784 1.00 61.00 27 PRO A N 13
ATOM 19138 C CA . PRO A 1 27 ? 7.854 0.911 -7.439 1.00 61.00 27 PRO A CA 13
ATOM 19139 C C . PRO A 1 27 ? 6.850 1.838 -8.130 1.00 61.00 27 PRO A C 13
ATOM 19140 O O . PRO A 1 27 ? 5.694 1.475 -8.352 1.00 61.00 27 PRO A O 13
ATOM 19151 N N . LEU A 1 28 ? 7.314 3.030 -8.492 1.00 61.00 28 LEU A N 13
ATOM 19152 C CA . LEU A 1 28 ? 6.459 4.037 -9.109 1.00 61.00 28 LEU A CA 13
ATOM 19153 C C . LEU A 1 28 ? 6.228 3.731 -10.583 1.00 61.00 28 LEU A C 13
ATOM 19154 O O . LEU A 1 28 ? 5.346 4.309 -11.220 1.00 61.00 28 LEU A O 13
ATOM 19170 N N . ASP A 1 29 ? 7.030 2.820 -11.122 1.00 61.00 29 ASP A N 13
ATOM 19171 C CA . ASP A 1 29 ? 6.895 2.404 -12.516 1.00 61.00 29 ASP A CA 13
ATOM 19172 C C . ASP A 1 29 ? 5.781 1.379 -12.659 1.00 61.00 29 ASP A C 13
ATOM 19173 O O . ASP A 1 29 ? 5.499 0.894 -13.756 1.00 61.00 29 ASP A O 13
ATOM 19182 N N . THR A 1 30 ? 5.147 1.057 -11.546 1.00 61.00 30 THR A N 13
ATOM 19183 C CA . THR A 1 30 ? 4.085 0.079 -11.534 1.00 61.00 30 THR A CA 13
ATOM 19184 C C . THR A 1 30 ? 2.748 0.692 -11.924 1.00 61.00 30 THR A C 13
ATOM 19185 O O . THR A 1 30 ? 2.253 1.623 -11.285 1.00 61.00 30 THR A O 13
ATOM 19196 N N . ARG A 1 31 ? 2.187 0.164 -12.993 1.00 61.00 31 ARG A N 13
ATOM 19197 C CA . ARG A 1 31 ? 0.865 0.546 -13.429 1.00 61.00 31 ARG A CA 13
ATOM 19198 C C . ARG A 1 31 ? 0.036 -0.713 -13.633 1.00 61.00 31 ARG A C 13
ATOM 19199 O O . ARG A 1 31 ? -1.180 -0.724 -13.420 1.00 61.00 31 ARG A O 13
ATOM 19220 N N . ARG A 1 32 ? 0.708 -1.791 -14.020 1.00 61.00 32 ARG A N 13
ATOM 19221 C CA . ARG A 1 32 ? 0.073 -3.091 -14.072 1.00 61.00 32 ARG A CA 13
ATOM 19222 C C . ARG A 1 32 ? -0.001 -3.633 -12.652 1.00 61.00 32 ARG A C 13
ATOM 19223 O O . ARG A 1 32 ? 0.848 -4.410 -12.218 1.00 61.00 32 ARG A O 13
ATOM 19244 N N . TRP A 1 33 ? -0.984 -3.151 -11.913 1.00 61.00 33 TRP A N 13
ATOM 19245 C CA . TRP A 1 33 ? -1.137 -3.507 -10.512 1.00 61.00 33 TRP A CA 13
ATOM 19246 C C . TRP A 1 33 ? -1.697 -4.915 -10.337 1.00 61.00 33 TRP A C 13
ATOM 19247 O O . TRP A 1 33 ? -2.855 -5.184 -10.653 1.00 61.00 33 TRP A O 13
ATOM 19268 N N . VAL A 1 34 ? -0.853 -5.811 -9.842 1.00 61.00 34 VAL A N 13
ATOM 19269 C CA . VAL A 1 34 ? -1.286 -7.151 -9.472 1.00 61.00 34 VAL A CA 13
ATOM 19270 C C . VAL A 1 34 ? -1.732 -7.169 -8.013 1.00 61.00 34 VAL A C 13
ATOM 19271 O O . VAL A 1 34 ? -1.514 -6.198 -7.283 1.00 61.00 34 VAL A O 13
ATOM 19284 N N . ALA A 1 35 ? -2.336 -8.275 -7.589 1.00 61.00 35 ALA A N 13
ATOM 19285 C CA . ALA A 1 35 ? -2.899 -8.380 -6.245 1.00 61.00 35 ALA A CA 13
ATOM 19286 C C . ALA A 1 35 ? -1.839 -8.167 -5.166 1.00 61.00 35 ALA A C 13
ATOM 19287 O O . ALA A 1 35 ? -2.066 -7.433 -4.205 1.00 61.00 35 ALA A O 13
ATOM 19294 N N . SER A 1 36 ? -0.681 -8.791 -5.341 1.00 61.00 36 SER A N 13
ATOM 19295 C CA . SER A 1 36 ? 0.397 -8.699 -4.360 1.00 61.00 36 SER A CA 13
ATOM 19296 C C . SER A 1 36 ? 0.866 -7.254 -4.178 1.00 61.00 36 SER A C 13
ATOM 19297 O O . SER A 1 36 ? 1.101 -6.799 -3.056 1.00 61.00 36 SER A O 13
ATOM 19305 N N . ARG A 1 37 ? 0.975 -6.526 -5.286 1.00 61.00 37 ARG A N 13
ATOM 19306 C CA . ARG A 1 37 ? 1.421 -5.140 -5.242 1.00 61.00 37 ARG A CA 13
ATOM 19307 C C . ARG A 1 37 ? 0.359 -4.236 -4.625 1.00 61.00 37 ARG A C 13
ATOM 19308 O O . ARG A 1 37 ? 0.680 -3.321 -3.867 1.00 61.00 37 ARG A O 13
ATOM 19329 N N . LYS A 1 38 ? -0.903 -4.504 -4.936 1.00 61.00 38 LYS A N 13
ATOM 19330 C CA . LYS A 1 38 ? -2.006 -3.745 -4.349 1.00 61.00 38 LYS A CA 13
ATOM 19331 C C . LYS A 1 38 ? -2.079 -3.987 -2.843 1.00 61.00 38 LYS A C 13
ATOM 19332 O O . LYS A 1 38 ? -2.273 -3.053 -2.060 1.00 61.00 38 LYS A O 13
ATOM 19351 N N . ALA A 1 39 ? -1.904 -5.245 -2.449 1.00 61.00 39 ALA A N 13
ATOM 19352 C CA . ALA A 1 39 ? -1.961 -5.633 -1.045 1.00 61.00 39 ALA A CA 13
ATOM 19353 C C . ALA A 1 39 ? -0.874 -4.938 -0.233 1.00 61.00 39 ALA A C 13
ATOM 19354 O O . ALA A 1 39 ? -1.128 -4.469 0.870 1.00 61.00 39 ALA A O 13
ATOM 19361 N N . ALA A 1 40 ? 0.328 -4.868 -0.787 1.00 61.00 40 ALA A N 13
ATOM 19362 C CA . ALA A 1 40 ? 1.445 -4.222 -0.106 1.00 61.00 40 ALA A CA 13
ATOM 19363 C C . ALA A 1 40 ? 1.137 -2.752 0.178 1.00 61.00 40 ALA A C 13
ATOM 19364 O O . ALA A 1 40 ? 1.436 -2.244 1.260 1.00 61.00 40 ALA A O 13
ATOM 19371 N N . VAL A 1 41 ? 0.523 -2.079 -0.792 1.00 61.00 41 VAL A N 13
ATOM 19372 C CA . VAL A 1 41 ? 0.162 -0.673 -0.643 1.00 61.00 41 VAL A CA 13
ATOM 19373 C C . VAL A 1 41 ? -0.883 -0.487 0.451 1.00 61.00 41 VAL A C 13
ATOM 19374 O O . VAL A 1 41 ? -0.695 0.306 1.376 1.00 61.00 41 VAL A O 13
ATOM 19387 N N . VAL A 1 42 ? -1.975 -1.233 0.354 1.00 61.00 42 VAL A N 13
ATOM 19388 C CA . VAL A 1 42 ? -3.086 -1.075 1.282 1.00 61.00 42 VAL A CA 13
ATOM 19389 C C . VAL A 1 42 ? -2.689 -1.492 2.703 1.00 61.00 42 VAL A C 13
ATOM 19390 O O . VAL A 1 42 ? -3.041 -0.817 3.670 1.00 61.00 42 VAL A O 13
ATOM 19403 N N . LYS A 1 43 ? -1.922 -2.576 2.826 1.00 61.00 43 LYS A N 13
ATOM 19404 C CA . LYS A 1 43 ? -1.489 -3.047 4.136 1.00 61.00 43 LYS A CA 13
ATOM 19405 C C . LYS A 1 43 ? -0.567 -2.033 4.795 1.00 61.00 43 LYS A C 13
ATOM 19406 O O . LYS A 1 43 ? -0.554 -1.900 6.018 1.00 61.00 43 LYS A O 13
ATOM 19425 N N . ALA A 1 44 ? 0.192 -1.313 3.980 1.00 61.00 44 ALA A N 13
ATOM 19426 C CA . ALA A 1 44 ? 1.083 -0.278 4.481 1.00 61.00 44 ALA A CA 13
ATOM 19427 C C . ALA A 1 44 ? 0.286 0.813 5.185 1.00 61.00 44 ALA A C 13
ATOM 19428 O O . ALA A 1 44 ? 0.645 1.247 6.276 1.00 61.00 44 ALA A O 13
ATOM 19435 N N . VAL A 1 45 ? -0.807 1.235 4.564 1.00 61.00 45 VAL A N 13
ATOM 19436 C CA . VAL A 1 45 ? -1.675 2.253 5.144 1.00 61.00 45 VAL A CA 13
ATOM 19437 C C . VAL A 1 45 ? -2.376 1.720 6.391 1.00 61.00 45 VAL A C 13
ATOM 19438 O O . VAL A 1 45 ? -2.398 2.376 7.431 1.00 61.00 45 VAL A O 13
ATOM 19451 N N . ILE A 1 46 ? -2.914 0.509 6.285 1.00 61.00 46 ILE A N 13
ATOM 19452 C CA . ILE A 1 46 ? -3.667 -0.110 7.376 1.00 61.00 46 ILE A CA 13
ATOM 19453 C C . ILE A 1 46 ? -2.794 -0.319 8.621 1.00 61.00 46 ILE A C 13
ATOM 19454 O O . ILE A 1 46 ? -3.288 -0.280 9.748 1.00 61.00 46 ILE A O 13
ATOM 19470 N N . HIS A 1 47 ? -1.497 -0.529 8.423 1.00 61.00 47 HIS A N 13
ATOM 19471 C CA . HIS A 1 47 ? -0.588 -0.734 9.550 1.00 61.00 47 HIS A CA 13
ATOM 19472 C C . HIS A 1 47 ? 0.053 0.577 10.000 1.00 61.00 47 HIS A C 13
ATOM 19473 O O . HIS A 1 47 ? 0.646 0.643 11.074 1.00 61.00 47 HIS A O 13
ATOM 19488 N N . GLY A 1 48 ? -0.067 1.614 9.181 1.00 61.00 48 GLY A N 13
ATOM 19489 C CA . GLY A 1 48 ? 0.474 2.911 9.550 1.00 61.00 48 GLY A CA 13
ATOM 19490 C C . GLY A 1 48 ? 1.869 3.159 9.006 1.00 61.00 48 GLY A C 13
ATOM 19491 O O . GLY A 1 48 ? 2.512 4.140 9.374 1.00 61.00 48 GLY A O 13
ATOM 19495 N N . LEU A 1 49 ? 2.337 2.275 8.129 1.00 61.00 49 LEU A N 13
ATOM 19496 C CA . LEU A 1 49 ? 3.648 2.427 7.504 1.00 61.00 49 LEU A CA 13
ATOM 19497 C C . LEU A 1 49 ? 3.674 3.699 6.668 1.00 61.00 49 LEU A C 13
ATOM 19498 O O . LEU A 1 49 ? 4.653 4.450 6.664 1.00 61.00 49 LEU A O 13
ATOM 19514 N N . ILE A 1 50 ? 2.587 3.918 5.950 1.00 61.00 50 ILE A N 13
ATOM 19515 C CA . ILE A 1 50 ? 2.400 5.132 5.179 1.00 61.00 50 ILE A CA 13
ATOM 19516 C C . ILE A 1 50 ? 0.999 5.663 5.431 1.00 61.00 50 ILE A C 13
ATOM 19517 O O . ILE A 1 50 ? 0.218 5.042 6.155 1.00 61.00 50 ILE A O 13
ATOM 19533 N N . THR A 1 51 ? 0.673 6.798 4.851 1.00 61.00 51 THR A N 13
ATOM 19534 C CA . THR A 1 51 ? -0.668 7.323 4.956 1.00 61.00 51 THR A CA 13
ATOM 19535 C C . THR A 1 51 ? -1.403 7.139 3.631 1.00 61.00 51 THR A C 13
ATOM 19536 O O . THR A 1 51 ? -0.778 6.962 2.584 1.00 61.00 51 THR A O 13
ATOM 19547 N N . GLU A 1 52 ? -2.724 7.144 3.688 1.00 61.00 52 GLU A N 13
ATOM 19548 C CA . GLU A 1 52 ? -3.549 6.969 2.501 1.00 61.00 52 GLU A CA 13
ATOM 19549 C C . GLU A 1 52 ? -3.218 8.041 1.463 1.00 61.00 52 GLU A C 13
ATOM 19550 O O . GLU A 1 52 ? -3.092 7.757 0.273 1.00 61.00 52 GLU A O 13
ATOM 19562 N N . ARG A 1 53 ? -3.018 9.264 1.941 1.00 61.00 53 ARG A N 13
ATOM 19563 C CA . ARG A 1 53 ? -2.691 10.392 1.072 1.00 61.00 53 ARG A CA 13
ATOM 19564 C C . ARG A 1 53 ? -1.313 10.182 0.440 1.00 61.00 53 ARG A C 13
ATOM 19565 O O . ARG A 1 53 ? -1.036 10.663 -0.657 1.00 61.00 53 ARG A O 13
ATOM 19586 N N . GLU A 1 54 ? -0.467 9.437 1.143 1.00 61.00 54 GLU A N 13
ATOM 19587 C CA . GLU A 1 54 ? 0.864 9.094 0.655 1.00 61.00 54 GLU A CA 13
ATOM 19588 C C . GLU A 1 54 ? 0.747 8.187 -0.560 1.00 61.00 54 GLU A C 13
ATOM 19589 O O . GLU A 1 54 ? 1.312 8.470 -1.617 1.00 61.00 54 GLU A O 13
ATOM 19601 N N . ALA A 1 55 ? -0.028 7.118 -0.409 1.00 61.00 55 ALA A N 13
ATOM 19602 C CA . ALA A 1 55 ? -0.176 6.122 -1.459 1.00 61.00 55 ALA A CA 13
ATOM 19603 C C . ALA A 1 55 ? -0.854 6.716 -2.687 1.00 61.00 55 ALA A C 13
ATOM 19604 O O . ALA A 1 55 ? -0.393 6.531 -3.816 1.00 61.00 55 ALA A O 13
ATOM 19611 N N . LEU A 1 56 ? -1.938 7.447 -2.453 1.00 61.00 56 LEU A N 13
ATOM 19612 C CA . LEU A 1 56 ? -2.720 8.043 -3.529 1.00 61.00 56 LEU A CA 13
ATOM 19613 C C . LEU A 1 56 ? -1.881 9.015 -4.352 1.00 61.00 56 LEU A C 13
ATOM 19614 O O . LEU A 1 56 ? -2.042 9.108 -5.566 1.00 61.00 56 LEU A O 13
ATOM 19630 N N . ASP A 1 57 ? -0.977 9.723 -3.697 1.00 61.00 57 ASP A N 13
ATOM 19631 C CA . ASP A 1 57 ? -0.191 10.748 -4.371 1.00 61.00 57 ASP A CA 13
ATOM 19632 C C . ASP A 1 57 ? 0.965 10.141 -5.154 1.00 61.00 57 ASP A C 13
ATOM 19633 O O . A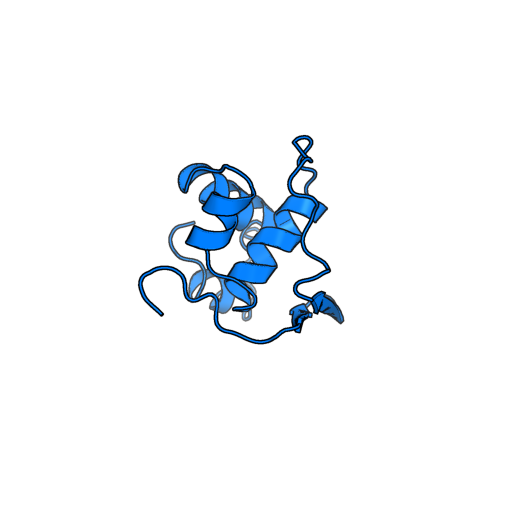SP A 1 57 ? 1.164 10.450 -6.329 1.00 61.00 57 ASP A O 13
ATOM 19642 N N . ARG A 1 58 ? 1.713 9.258 -4.501 1.00 61.00 58 ARG A N 13
ATOM 19643 C CA . ARG A 1 58 ? 2.936 8.710 -5.088 1.00 61.00 58 ARG A CA 13
ATOM 19644 C C . ARG A 1 58 ? 2.633 7.756 -6.244 1.00 61.00 58 ARG A C 13
ATOM 19645 O O . ARG A 1 58 ? 3.368 7.720 -7.231 1.00 61.00 58 ARG A O 13
ATOM 19666 N N . TYR A 1 59 ? 1.547 7.001 -6.136 1.00 61.00 59 TYR A N 13
ATOM 19667 C CA . TYR A 1 59 ? 1.207 6.018 -7.162 1.00 61.00 59 TYR A CA 13
ATOM 19668 C C . TYR A 1 59 ? 0.184 6.580 -8.139 1.00 61.00 59 TYR A C 13
ATOM 19669 O O . TYR A 1 59 ? -0.151 5.931 -9.133 1.00 61.00 59 TYR A O 13
ATOM 19687 N N . SER A 1 60 ? -0.289 7.791 -7.856 1.00 61.00 60 SER A N 13
ATOM 19688 C CA . SER A 1 60 ? -1.323 8.433 -8.661 1.00 61.00 60 SER A CA 13
ATOM 19689 C C . SER A 1 60 ? -2.595 7.589 -8.640 1.00 61.00 60 SER A C 13
ATOM 19690 O O . SER A 1 60 ? -2.929 6.902 -9.610 1.00 61.00 60 SER A O 13
ATOM 19698 N N . LEU A 1 61 ? -3.279 7.621 -7.509 1.00 61.00 61 LEU A N 13
ATOM 19699 C CA . LEU A 1 61 ? -4.488 6.839 -7.317 1.00 61.00 61 LEU A CA 13
ATOM 19700 C C . LEU A 1 61 ? -5.595 7.707 -6.741 1.00 61.00 61 LEU A C 13
ATOM 19701 O O . LEU A 1 61 ? -5.331 8.731 -6.111 1.00 61.00 61 LEU A O 13
ATOM 19717 N N . SER A 1 62 ? -6.830 7.292 -6.956 1.00 61.00 62 SER A N 13
ATOM 19718 C CA . SER A 1 62 ? -7.975 7.990 -6.403 1.00 61.00 62 SER A CA 13
ATOM 19719 C C . SER A 1 62 ? -8.504 7.230 -5.197 1.00 61.00 62 SER A C 13
ATOM 19720 O O . SER A 1 62 ? -8.241 6.034 -5.050 1.00 61.00 62 SER A O 13
ATOM 19728 N N . GLU A 1 63 ? -9.248 7.916 -4.339 1.00 61.00 63 GLU A N 13
ATOM 19729 C CA . GLU A 1 63 ? -9.801 7.301 -3.149 1.00 61.00 63 GLU A CA 13
ATOM 19730 C C . GLU A 1 63 ? -10.729 6.148 -3.519 1.00 61.00 63 GLU A C 13
ATOM 19731 O O . GLU A 1 63 ? -10.741 5.122 -2.849 1.00 61.00 63 GLU A O 13
ATOM 19743 N N . GLU A 1 64 ? -11.499 6.323 -4.591 1.00 61.00 64 GLU A N 13
ATOM 19744 C CA . GLU A 1 64 ? -12.393 5.271 -5.072 1.00 61.00 64 GLU A CA 13
ATOM 19745 C C . GLU A 1 64 ? -11.598 4.024 -5.465 1.00 61.00 64 GLU A C 13
ATOM 19746 O O . GLU A 1 64 ? -12.036 2.895 -5.236 1.00 61.00 64 GLU A O 13
ATOM 19758 N N . GLU A 1 65 ? -10.420 4.242 -6.036 1.00 61.00 65 GLU A N 13
ATOM 19759 C CA . GLU A 1 65 ? -9.529 3.154 -6.416 1.00 61.00 65 GLU A CA 13
ATOM 19760 C C . GLU A 1 65 ? -9.039 2.442 -5.161 1.00 61.00 65 GLU A C 13
ATOM 19761 O O . GLU A 1 65 ? -9.198 1.229 -5.009 1.00 61.00 65 GLU A O 13
ATOM 19773 N N . PHE A 1 66 ? -8.479 3.221 -4.242 1.00 61.00 66 PHE A N 13
ATOM 19774 C CA . PHE A 1 66 ? -7.960 2.685 -2.993 1.00 61.00 66 PHE A CA 13
ATOM 19775 C C . PHE A 1 66 ? -9.072 2.004 -2.199 1.00 61.00 66 PHE A C 13
ATOM 19776 O O . PHE A 1 66 ? -8.835 1.009 -1.516 1.00 61.00 66 PHE A O 13
ATOM 19793 N N . ALA A 1 67 ? -10.284 2.545 -2.301 1.00 61.00 67 ALA A N 13
ATOM 19794 C CA . ALA A 1 67 ? -11.449 1.956 -1.653 1.00 61.00 67 ALA A CA 13
ATOM 19795 C C . ALA A 1 67 ? -11.673 0.532 -2.140 1.00 61.00 67 ALA A C 13
ATOM 19796 O O . ALA A 1 67 ? -11.942 -0.365 -1.345 1.00 61.00 67 ALA A O 13
ATOM 19803 N N . LEU A 1 68 ? -11.547 0.332 -3.447 1.00 61.00 68 LEU A N 13
ATOM 19804 C CA . LEU A 1 68 ? -11.658 -0.998 -4.033 1.00 61.00 68 LEU A CA 13
ATOM 19805 C C . LEU A 1 68 ? -10.569 -1.906 -3.480 1.00 61.00 68 LEU A C 13
ATOM 19806 O O . LEU A 1 68 ? -10.829 -3.051 -3.119 1.00 61.00 68 LEU A O 13
ATOM 19822 N N . TRP A 1 69 ? -9.352 -1.377 -3.410 1.00 61.00 69 TRP A N 13
ATOM 19823 C CA . TRP A 1 69 ? -8.210 -2.132 -2.891 1.00 61.00 69 TRP A CA 13
ATOM 19824 C C . TRP A 1 69 ? -8.458 -2.590 -1.455 1.00 61.00 69 TRP A C 13
ATOM 19825 O O . TRP A 1 69 ? -8.384 -3.781 -1.152 1.00 61.00 69 TRP A O 13
ATOM 19846 N N . ARG A 1 70 ? -8.764 -1.641 -0.576 1.00 61.00 70 ARG A N 13
ATOM 19847 C CA . ARG A 1 70 ? -8.964 -1.942 0.840 1.00 61.00 70 ARG A CA 13
ATOM 19848 C C . ARG A 1 70 ? -10.199 -2.811 1.057 1.00 61.00 70 ARG A C 13
ATOM 19849 O O . ARG A 1 70 ? -10.216 -3.651 1.952 1.00 61.00 70 ARG A O 13
ATOM 19870 N N . SER A 1 71 ? -11.220 -2.627 0.228 1.00 61.00 71 SER A N 13
ATOM 19871 C CA . SER A 1 71 ? -12.430 -3.431 0.326 1.00 61.00 71 SER A CA 13
ATOM 19872 C C . SER A 1 71 ? -12.156 -4.858 -0.141 1.00 61.00 71 SER A C 13
ATOM 19873 O O . SER A 1 71 ? -12.686 -5.820 0.417 1.00 61.00 71 SER A O 13
ATOM 19881 N N . ALA A 1 72 ? -11.309 -4.987 -1.155 1.00 61.00 72 ALA A N 13
ATOM 19882 C CA . ALA A 1 72 ? -10.972 -6.288 -1.712 1.00 61.00 72 ALA A CA 13
ATOM 19883 C C . ALA A 1 72 ? -10.143 -7.100 -0.731 1.00 61.00 72 ALA A C 13
ATOM 19884 O O . ALA A 1 72 ? -10.495 -8.229 -0.396 1.00 61.00 72 ALA A O 13
ATOM 19891 N N . VAL A 1 73 ? -9.051 -6.508 -0.268 1.00 61.00 73 VAL A N 13
ATOM 19892 C CA . VAL A 1 73 ? -8.123 -7.188 0.627 1.00 61.00 73 VAL A CA 13
ATOM 19893 C C . VAL A 1 73 ? -8.777 -7.518 1.970 1.00 61.00 73 VAL A C 13
ATOM 19894 O O . VAL A 1 73 ? -8.572 -8.603 2.518 1.00 61.00 73 VAL A O 13
ATOM 19907 N N . ALA A 1 74 ? -9.564 -6.585 2.499 1.00 61.00 74 ALA A N 13
ATOM 19908 C CA . ALA A 1 74 ? -10.249 -6.800 3.770 1.00 61.00 74 ALA A CA 13
ATOM 19909 C C . ALA A 1 74 ? -11.246 -7.954 3.675 1.00 61.00 74 ALA A C 13
ATOM 19910 O O . ALA A 1 74 ? -11.255 -8.852 4.521 1.00 61.00 74 ALA A O 13
ATOM 19917 N N . ALA A 1 75 ? -12.065 -7.934 2.627 1.00 61.00 75 ALA A N 13
ATOM 19918 C CA . ALA A 1 75 ? -13.105 -8.942 2.440 1.00 61.00 75 ALA A CA 13
ATOM 19919 C C . ALA A 1 75 ? -12.521 -10.259 1.941 1.00 61.00 75 ALA A C 13
ATOM 19920 O O . ALA A 1 75 ? -13.196 -11.290 1.943 1.00 61.00 75 ALA A O 13
ATOM 19927 N N . HIS A 1 76 ? -11.273 -10.217 1.501 1.00 61.00 76 HIS A N 13
ATOM 19928 C CA . HIS A 1 76 ? -10.569 -11.421 1.101 1.00 61.00 76 HIS A CA 13
ATOM 19929 C C . HIS A 1 76 ? -10.270 -12.249 2.344 1.00 61.00 76 HIS A C 13
ATOM 19930 O O . HIS A 1 76 ? -9.353 -11.938 3.107 1.00 61.00 76 HIS A O 13
ATOM 19945 N N . GLY A 1 77 ? -11.073 -13.279 2.558 1.00 61.00 77 GLY A N 13
ATOM 19946 C CA . GLY A 1 77 ? -11.004 -14.026 3.794 1.00 61.00 77 GLY A CA 13
ATOM 19947 C C . GLY A 1 77 ? -11.654 -13.259 4.925 1.00 61.00 77 GLY A C 13
ATOM 19948 O O . GLY A 1 77 ? -11.063 -13.085 5.992 1.00 61.00 77 GLY A O 13
ATOM 19952 N N . GLU A 1 78 ? -12.872 -12.786 4.682 1.00 61.00 78 GLU A N 13
ATOM 19953 C CA . GLU A 1 78 ? -13.583 -11.961 5.651 1.00 61.00 78 GLU A CA 13
ATOM 19954 C C . GLU A 1 78 ? -14.307 -12.819 6.679 1.00 61.00 78 GLU A C 13
ATOM 19955 O O . GLU A 1 78 ? -14.740 -12.322 7.718 1.00 61.00 78 GLU A O 13
ATOM 19967 N N . LYS A 1 79 ? -14.436 -14.105 6.387 1.00 61.00 79 LYS A N 13
ATOM 19968 C CA . LYS A 1 79 ? -15.146 -15.013 7.275 1.00 61.00 79 LYS A CA 13
ATOM 19969 C C . LYS A 1 79 ? -14.220 -15.516 8.377 1.00 61.00 79 LYS A C 13
ATOM 19970 O O . LYS A 1 79 ? -14.673 -16.029 9.403 1.00 61.00 79 LYS A O 13
ATOM 19989 N N . ALA A 1 80 ? -12.923 -15.339 8.170 1.00 61.00 80 ALA A N 13
ATOM 19990 C CA . ALA A 1 80 ? -11.934 -15.727 9.157 1.00 61.00 80 ALA A CA 13
ATOM 19991 C C . ALA A 1 80 ? -11.586 -14.547 10.051 1.00 61.00 80 ALA A C 13
ATOM 19992 O O . ALA A 1 80 ? -10.596 -13.846 9.823 1.00 61.00 80 ALA A O 13
ATOM 19999 N N . LEU A 1 81 ? -12.416 -14.309 11.054 1.00 61.00 81 LEU A N 13
ATOM 20000 C CA . LEU A 1 81 ? -12.184 -13.213 11.978 1.00 61.00 81 LEU A CA 13
ATOM 20001 C C . LEU A 1 81 ? -11.249 -13.648 13.097 1.00 61.00 81 LEU A C 13
ATOM 20002 O O . LEU A 1 81 ? -11.681 -13.940 14.212 1.00 61.00 81 LEU A O 13
ATOM 20018 N N . LYS A 1 82 ? -9.970 -13.733 12.774 1.00 61.00 82 LYS A N 13
ATOM 20019 C CA . LYS A 1 82 ? -8.945 -14.002 13.769 1.00 61.00 82 LYS A CA 13
ATOM 20020 C C . LYS A 1 82 ? -8.777 -12.767 14.651 1.00 61.00 82 LYS A C 13
ATOM 20021 O O . LYS A 1 82 ? -9.112 -11.662 14.230 1.00 61.00 82 LYS A O 13
ATOM 20040 N N . VAL A 1 83 ? -8.267 -12.953 15.861 1.00 61.00 83 VAL A N 13
ATOM 20041 C CA . VAL A 1 83 ? -8.084 -11.852 16.807 1.00 61.00 83 VAL A CA 13
ATOM 20042 C C . VAL A 1 83 ? -7.115 -10.792 16.260 1.00 61.00 83 VAL A C 13
ATOM 20043 O O . VAL A 1 83 ? -7.016 -9.688 16.792 1.00 61.00 83 VAL A O 13
ATOM 20056 N N . THR A 1 84 ? -6.409 -11.132 15.190 1.00 61.00 84 THR A N 13
ATOM 20057 C CA . THR A 1 84 ? -5.501 -10.198 14.545 1.00 61.00 84 THR A CA 13
ATOM 20058 C C . THR A 1 84 ? -6.018 -9.822 13.147 1.00 61.00 84 THR A C 13
ATOM 20059 O O . THR A 1 84 ? -5.283 -9.291 12.312 1.00 61.00 84 THR A O 13
ATOM 20070 N N . MET A 1 85 ? -7.296 -10.092 12.900 1.00 61.00 85 MET A N 13
ATOM 20071 C CA . MET A 1 85 ? -7.903 -9.803 11.603 1.00 61.00 85 MET A CA 13
ATOM 20072 C C . MET A 1 85 ? -8.968 -8.720 11.703 1.00 61.00 85 MET A C 13
ATOM 20073 O O . MET A 1 85 ? -9.512 -8.294 10.690 1.00 61.00 85 MET A O 13
ATOM 20087 N N . ILE A 1 86 ? -9.263 -8.261 12.911 1.00 61.00 86 ILE A N 13
ATOM 20088 C CA . ILE A 1 86 ? -10.281 -7.232 13.087 1.00 61.00 86 ILE A CA 13
ATOM 20089 C C . ILE A 1 86 ? -9.759 -5.892 12.572 1.00 61.00 86 ILE A C 13
ATOM 20090 O O . ILE A 1 86 ? -10.527 -5.046 12.119 1.00 61.00 86 ILE A O 13
ATOM 20106 N N . GLN A 1 87 ? -8.442 -5.725 12.614 1.00 61.00 87 GLN A N 13
ATOM 20107 C CA . GLN A 1 87 ? -7.797 -4.492 12.166 1.00 61.00 87 GLN A CA 13
ATOM 20108 C C . GLN A 1 87 ? -8.163 -4.159 10.715 1.00 61.00 87 GLN A C 13
ATOM 20109 O O . GLN A 1 87 ? -8.418 -2.995 10.378 1.00 61.00 87 GLN A O 13
ATOM 20123 N N . LYS A 1 88 ? -8.230 -5.177 9.860 1.00 61.00 88 LYS A N 13
ATOM 20124 C CA . LYS A 1 88 ? -8.568 -4.955 8.457 1.00 61.00 88 LYS A CA 13
ATOM 20125 C C . LYS A 1 88 ? -10.044 -4.592 8.314 1.00 61.00 88 LYS A C 13
ATOM 20126 O O . LYS A 1 88 ? -10.489 -4.156 7.254 1.00 61.00 88 LYS A O 13
ATOM 20145 N N . TYR A 1 89 ? -10.799 -4.761 9.396 1.00 61.00 89 TYR A N 13
ATOM 20146 C CA . TYR A 1 89 ? -12.197 -4.350 9.433 1.00 61.00 89 TYR A CA 13
ATOM 20147 C C . TYR A 1 89 ? -12.319 -3.006 10.147 1.00 61.00 89 TYR A C 13
ATOM 20148 O O . TYR A 1 89 ? -13.383 -2.393 10.166 1.00 61.00 89 TYR A O 13
ATOM 20166 N N . ARG A 1 90 ? -11.224 -2.562 10.754 1.00 61.00 90 ARG A N 13
ATOM 20167 C CA . ARG A 1 90 ? -11.201 -1.276 11.442 1.00 61.00 90 ARG A CA 13
ATOM 20168 C C . ARG A 1 90 ? -10.922 -0.161 10.445 1.00 61.00 90 ARG A C 13
ATOM 20169 O O . ARG A 1 90 ? -11.451 0.941 10.567 1.00 61.00 90 ARG A O 13
ATOM 20190 N N . GLN A 1 91 ? -10.117 -0.473 9.435 1.00 61.00 91 GLN A N 13
ATOM 20191 C CA . GLN A 1 91 ? -9.779 0.499 8.394 1.00 61.00 91 GLN A CA 13
ATOM 20192 C C . GLN A 1 91 ? -10.993 0.766 7.515 1.00 61.00 91 GLN A C 13
ATOM 20193 O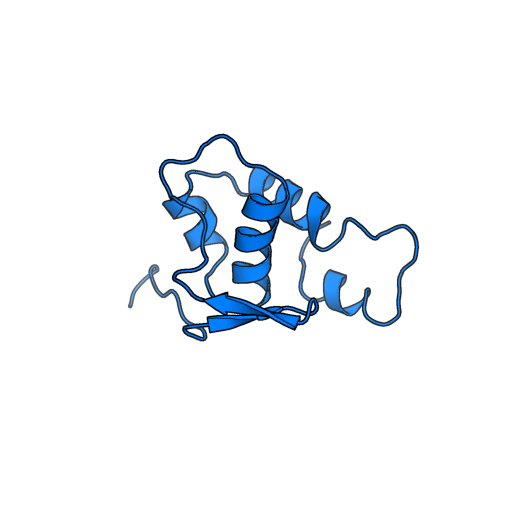 O . GLN A 1 91 ? -11.001 1.680 6.694 1.00 61.00 91 GLN A O 13
ATOM 20207 N N . LEU A 1 92 ? -12.020 -0.048 7.702 1.00 61.00 92 LEU A N 13
ATOM 20208 C CA . LEU A 1 92 ? -13.264 0.081 6.971 1.00 61.00 92 LEU A CA 13
ATOM 20209 C C . LEU A 1 92 ? -13.907 1.445 7.232 1.00 61.00 92 LEU A C 13
ATOM 20210 O O . LEU A 1 92 ? -14.528 2.025 6.345 1.00 61.00 92 LEU A O 13
ATOM 20226 N N . HIS A 1 93 ? -13.731 1.968 8.444 1.00 61.00 93 HIS A N 13
ATOM 20227 C CA . HIS A 1 93 ? -14.239 3.298 8.770 1.00 61.00 93 HIS A CA 13
ATOM 20228 C C . HIS A 1 93 ? -13.108 4.326 8.682 1.00 61.00 93 HIS A C 13
ATOM 20229 O O . HIS A 1 93 ? -13.141 5.365 9.343 1.00 61.00 93 HIS A O 13
ATOM 20244 N N . HIS A 1 94 ? -12.117 4.005 7.847 1.00 61.00 94 HIS A N 13
ATOM 20245 C CA . HIS A 1 94 ? -10.969 4.875 7.571 1.00 61.00 94 HIS A CA 13
ATOM 20246 C C . HIS A 1 94 ? -9.971 4.867 8.721 1.00 61.00 94 HIS A C 13
ATOM 20247 O O . HIS A 1 94 ? -8.928 4.225 8.641 1.00 61.00 94 HIS A O 13
ATOM 20262 N N . HIS A 1 95 ? -10.300 5.568 9.793 1.00 61.00 95 HIS A N 13
ATOM 20263 C CA . HIS A 1 95 ? -9.393 5.702 10.920 1.00 61.00 95 HIS A CA 13
ATOM 20264 C C . HIS A 1 95 ? -10.162 5.543 12.221 1.00 61.00 95 HIS A C 13
ATOM 20265 O O . HIS A 1 95 ? -10.062 4.469 12.846 1.00 61.00 95 HIS A O 13
ATOM 20281 N N . MET A 1 1 ? 11.546 8.229 9.528 1.00 61.00 1 MET A N 14
ATOM 20282 C CA . MET A 1 1 ? 12.004 8.553 10.898 1.00 61.00 1 MET A CA 14
ATOM 20283 C C . MET A 1 1 ? 10.997 9.462 11.587 1.00 61.00 1 MET A C 14
ATOM 20284 O O . MET A 1 1 ? 10.158 10.076 10.931 1.00 61.00 1 MET A O 14
ATOM 20300 N N . TYR A 1 2 ? 11.079 9.546 12.908 1.00 61.00 2 TYR A N 14
ATOM 20301 C CA . TYR A 1 2 ? 10.182 10.409 13.666 1.00 61.00 2 TYR A CA 14
ATOM 20302 C C . TYR A 1 2 ? 10.785 11.800 13.834 1.00 61.00 2 TYR A C 14
ATOM 20303 O O . TYR A 1 2 ? 10.477 12.714 13.063 1.00 61.00 2 TYR A O 14
ATOM 20321 N N . LEU A 1 3 ? 11.659 11.942 14.835 1.00 61.00 3 LEU A N 14
ATOM 20322 C CA . LEU A 1 3 ? 12.321 13.214 15.140 1.00 61.00 3 LEU A CA 14
ATOM 20323 C C . LEU A 1 3 ? 11.313 14.272 15.587 1.00 61.00 3 LEU A C 14
ATOM 20324 O O . LEU A 1 3 ? 11.077 14.451 16.782 1.00 61.00 3 LEU A O 14
ATOM 20340 N N . LYS A 1 4 ? 10.709 14.955 14.626 1.00 61.00 4 LYS A N 14
ATOM 20341 C CA . LYS A 1 4 ? 9.776 16.031 14.928 1.00 61.00 4 LYS A CA 14
ATOM 20342 C C . LYS A 1 4 ? 8.462 15.807 14.189 1.00 61.00 4 LYS A C 14
ATOM 20343 O O .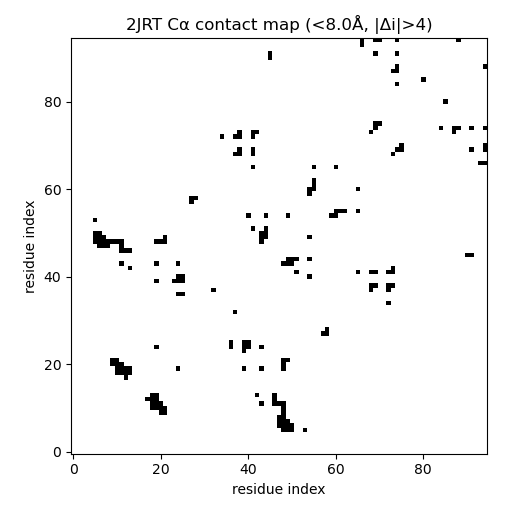 LYS A 1 4 ? 7.537 16.617 14.259 1.00 61.00 4 LYS A O 14
ATOM 20362 N N . ARG A 1 5 ? 8.384 14.688 13.488 1.00 61.00 5 ARG A N 14
ATOM 20363 C CA . ARG A 1 5 ? 7.233 14.372 12.659 1.00 61.00 5 ARG A CA 14
ATOM 20364 C C . ARG A 1 5 ? 6.768 12.944 12.924 1.00 61.00 5 ARG A C 14
ATOM 20365 O O . ARG A 1 5 ? 7.568 12.008 12.898 1.00 61.00 5 ARG A O 14
ATOM 20386 N N . VAL A 1 6 ? 5.477 12.781 13.186 1.00 61.00 6 VAL A N 14
ATOM 20387 C CA . VAL A 1 6 ? 4.905 11.458 13.386 1.00 61.00 6 VAL A CA 14
ATOM 20388 C C . VAL A 1 6 ? 4.729 10.783 12.032 1.00 61.00 6 VAL A C 14
ATOM 20389 O O . VAL A 1 6 ? 3.634 10.736 11.472 1.00 61.00 6 VAL A O 14
ATOM 20402 N N . ASP A 1 7 ? 5.839 10.321 11.487 1.00 61.00 7 ASP A N 14
ATOM 20403 C CA . ASP A 1 7 ? 5.867 9.739 10.157 1.00 61.00 7 ASP A CA 14
ATOM 20404 C C . ASP A 1 7 ? 5.573 8.244 10.208 1.00 61.00 7 ASP A C 14
ATOM 20405 O O . ASP A 1 7 ? 5.095 7.657 9.240 1.00 61.00 7 ASP A O 14
ATOM 20414 N N . GLY A 1 8 ? 5.839 7.636 11.353 1.00 61.00 8 GLY A N 14
ATOM 20415 C CA . GLY A 1 8 ? 5.578 6.223 11.515 1.00 61.00 8 GLY A CA 14
ATOM 20416 C C . GLY A 1 8 ? 6.849 5.403 11.461 1.00 61.00 8 GLY A C 14
ATOM 20417 O O . GLY A 1 8 ? 7.943 5.965 11.352 1.00 61.00 8 GLY A O 14
ATOM 20421 N N . PRO A 1 9 ? 6.740 4.074 11.540 1.00 61.00 9 PRO A N 14
ATOM 20422 C CA . PRO A 1 9 ? 7.891 3.179 11.500 1.00 61.00 9 PRO A CA 14
ATOM 20423 C C . PRO A 1 9 ? 8.408 2.972 10.081 1.00 61.00 9 PRO A C 14
ATOM 20424 O O . PRO A 1 9 ? 7.700 3.218 9.107 1.00 61.00 9 PRO A O 14
ATOM 20435 N N . ARG A 1 10 ? 9.648 2.514 9.972 1.00 61.00 10 ARG A N 14
ATOM 20436 C CA . ARG A 1 10 ? 10.241 2.210 8.676 1.00 61.00 10 ARG A CA 14
ATOM 20437 C C . ARG A 1 10 ? 9.687 0.892 8.148 1.00 61.00 10 ARG A C 14
ATOM 20438 O O . ARG A 1 10 ? 9.707 0.625 6.945 1.00 61.00 10 ARG A O 14
ATOM 20459 N N . GLN A 1 11 ? 9.199 0.072 9.071 1.00 61.00 11 GLN A N 14
ATOM 20460 C CA . GLN A 1 11 ? 8.663 -1.233 8.740 1.00 61.00 11 GLN A CA 14
ATOM 20461 C C . GLN A 1 11 ? 7.554 -1.618 9.710 1.00 61.00 11 GLN A C 14
ATOM 20462 O O . GLN A 1 11 ? 7.660 -1.384 10.916 1.00 61.00 11 GLN A O 14
ATOM 20476 N N . VAL A 1 12 ? 6.493 -2.189 9.173 1.00 61.00 12 VAL A N 14
ATOM 20477 C CA . VAL A 1 12 ? 5.363 -2.620 9.975 1.00 61.00 12 VAL A CA 14
ATOM 20478 C C . VAL A 1 12 ? 5.168 -4.122 9.850 1.00 61.00 12 VAL A C 14
ATOM 20479 O O . VAL A 1 12 ? 5.483 -4.713 8.819 1.00 61.00 12 VAL A O 14
ATOM 20492 N N . THR A 1 13 ? 4.659 -4.735 10.902 1.00 61.00 13 THR A N 14
ATOM 20493 C CA . THR A 1 13 ? 4.455 -6.172 10.916 1.00 61.00 13 THR A CA 14
ATOM 20494 C C . THR A 1 13 ? 3.104 -6.543 10.300 1.00 61.00 13 THR A C 14
ATOM 20495 O O . THR A 1 13 ? 2.090 -5.887 10.554 1.00 61.00 13 THR A O 14
ATOM 20506 N N . LEU A 1 14 ? 3.104 -7.574 9.465 1.00 61.00 14 LEU A N 14
ATOM 20507 C CA . LEU A 1 14 ? 1.867 -8.126 8.932 1.00 61.00 14 LEU A CA 14
ATOM 20508 C C . LEU A 1 14 ? 1.230 -9.018 9.990 1.00 61.00 14 LEU A C 14
ATOM 20509 O O . LEU A 1 14 ? 1.919 -9.479 10.898 1.00 61.00 14 LEU A O 14
ATOM 20525 N N . PRO A 1 15 ? -0.081 -9.298 9.880 1.00 61.00 15 PRO A N 14
ATOM 20526 C CA . PRO A 1 15 ? -0.781 -10.175 10.833 1.00 61.00 15 PRO A CA 14
ATOM 20527 C C . PRO A 1 15 ? -0.181 -11.582 10.859 1.00 61.00 15 PRO A C 14
ATOM 20528 O O . PRO A 1 15 ? -0.349 -12.334 11.818 1.00 61.00 15 PRO A O 14
ATOM 20539 N N . ASP A 1 16 ? 0.529 -11.912 9.793 1.00 61.00 16 ASP A N 14
ATOM 20540 C CA . ASP A 1 16 ? 1.196 -13.199 9.663 1.00 61.00 16 ASP A CA 14
ATOM 20541 C C . ASP A 1 16 ? 2.484 -13.238 10.482 1.00 61.00 16 ASP A C 14
ATOM 20542 O O . ASP A 1 16 ? 2.957 -14.307 10.874 1.00 61.00 16 ASP A O 14
ATOM 20551 N N . GLY A 1 17 ? 3.027 -12.065 10.769 1.00 61.00 17 GLY A N 14
ATOM 20552 C CA . GLY A 1 17 ? 4.306 -11.985 11.444 1.00 61.00 17 GLY A CA 14
ATOM 20553 C C . GLY A 1 17 ? 5.406 -11.562 10.492 1.00 61.00 17 GLY A C 14
ATOM 20554 O O . GLY A 1 17 ? 6.561 -11.408 10.890 1.00 61.00 17 GLY A O 14
ATOM 20558 N N . THR A 1 18 ? 5.040 -11.384 9.232 1.00 61.00 18 THR A N 14
ATOM 20559 C CA . THR A 1 18 ? 5.972 -10.951 8.208 1.00 61.00 18 THR A CA 14
ATOM 20560 C C . THR A 1 18 ? 6.283 -9.460 8.347 1.00 61.00 18 THR A C 14
ATOM 20561 O O . THR A 1 18 ? 5.591 -8.742 9.074 1.00 61.00 18 THR A O 14
ATOM 20572 N N . VAL A 1 19 ? 7.315 -9.000 7.656 1.00 61.00 19 VAL A N 14
ATOM 20573 C CA . VAL A 1 19 ? 7.721 -7.605 7.730 1.00 61.00 19 VAL A CA 14
ATOM 20574 C C . VAL A 1 19 ? 7.371 -6.861 6.444 1.00 61.00 19 VAL A C 14
ATOM 20575 O O . VAL A 1 19 ? 7.633 -7.341 5.339 1.00 61.00 19 VAL A O 14
ATOM 20588 N N . LEU A 1 20 ? 6.748 -5.702 6.604 1.00 61.00 20 LEU A N 14
ATOM 20589 C CA . LEU A 1 20 ? 6.437 -4.820 5.490 1.00 61.00 20 LEU A CA 14
ATOM 20590 C C . LEU A 1 20 ? 7.123 -3.479 5.697 1.00 61.00 20 LEU A C 14
ATOM 20591 O O . LEU A 1 20 ? 6.653 -2.640 6.465 1.00 61.00 20 LEU A O 14
ATOM 20607 N N . SER A 1 21 ? 8.254 -3.292 5.043 1.00 61.00 21 SER A N 14
ATOM 20608 C CA . SER A 1 21 ? 8.990 -2.052 5.167 1.00 61.00 21 SER A CA 14
ATOM 20609 C C . SER A 1 21 ? 8.626 -1.115 4.028 1.00 61.00 21 SER A C 14
ATOM 20610 O O . SER A 1 21 ? 7.901 -1.492 3.107 1.00 61.00 21 SER A O 14
ATOM 20618 N N . ARG A 1 22 ? 9.130 0.102 4.088 1.00 61.00 22 ARG A N 14
ATOM 20619 C CA . ARG A 1 22 ? 8.880 1.077 3.043 1.00 61.00 22 ARG A CA 14
ATOM 20620 C C . ARG A 1 22 ? 9.673 0.736 1.784 1.00 61.00 22 ARG A C 14
ATOM 20621 O O . ARG A 1 22 ? 9.422 1.282 0.713 1.00 61.00 22 ARG A O 14
ATOM 20642 N N . ALA A 1 23 ? 10.611 -0.193 1.921 1.00 61.00 23 ALA A N 14
ATOM 20643 C CA . ALA A 1 23 ? 11.349 -0.708 0.775 1.00 61.00 23 ALA A CA 14
ATOM 20644 C C . ALA A 1 23 ? 10.581 -1.858 0.125 1.00 61.00 23 ALA A C 14
ATOM 20645 O O . ALA A 1 23 ? 10.948 -2.342 -0.945 1.00 61.00 23 ALA A O 14
ATOM 20652 N N . ASP A 1 24 ? 9.516 -2.296 0.791 1.00 61.00 24 ASP A N 14
ATOM 20653 C CA . ASP A 1 24 ? 8.657 -3.346 0.255 1.00 61.00 24 ASP A CA 14
ATOM 20654 C C . ASP A 1 24 ? 7.598 -2.747 -0.659 1.00 61.00 24 ASP A C 14
ATOM 20655 O O . ASP A 1 24 ? 6.983 -3.457 -1.457 1.00 61.00 24 ASP A O 14
ATOM 20664 N N . LEU A 1 25 ? 7.395 -1.436 -0.538 1.00 61.00 25 LEU A N 14
ATOM 20665 C CA . LEU A 1 25 ? 6.462 -0.711 -1.394 1.00 61.00 25 LEU A CA 14
ATOM 20666 C C . LEU A 1 25 ? 6.834 -0.874 -2.867 1.00 61.00 25 LEU A C 14
ATOM 20667 O O . LEU A 1 25 ? 8.013 -0.815 -3.230 1.00 61.00 25 LEU A O 14
ATOM 20683 N N . PRO A 1 26 ? 5.831 -1.097 -3.730 1.00 61.00 26 PRO A N 14
ATOM 20684 C CA . PRO A 1 26 ? 6.037 -1.237 -5.176 1.00 61.00 26 PRO A CA 14
ATOM 20685 C C . PRO A 1 26 ? 6.586 0.043 -5.806 1.00 61.00 26 PRO A C 14
ATOM 20686 O O . PRO A 1 26 ? 6.404 1.138 -5.269 1.00 61.00 26 PRO A O 14
ATOM 20697 N N . PRO A 1 27 ? 7.283 -0.081 -6.947 1.00 61.00 27 PRO A N 14
ATOM 20698 C CA . PRO A 1 27 ? 7.870 1.068 -7.647 1.00 61.00 27 PRO A CA 14
ATOM 20699 C C . PRO A 1 27 ? 6.815 1.972 -8.278 1.00 61.00 27 PRO A C 14
ATOM 20700 O O . PRO A 1 27 ? 5.704 1.532 -8.579 1.00 61.00 27 PRO A O 14
ATOM 20711 N N . LEU A 1 28 ? 7.180 3.230 -8.501 1.00 61.00 28 LEU A N 14
ATOM 20712 C CA . LEU A 1 28 ? 6.281 4.206 -9.111 1.00 61.00 28 LEU A CA 14
ATOM 20713 C C . LEU A 1 28 ? 6.146 3.926 -10.604 1.00 61.00 28 LEU A C 14
ATOM 20714 O O . LEU A 1 28 ? 5.250 4.440 -11.273 1.00 61.00 28 LEU A O 14
ATOM 20730 N N . ASP A 1 29 ? 7.056 3.098 -11.109 1.00 61.00 29 ASP A N 14
ATOM 20731 C CA . ASP A 1 29 ? 7.050 2.686 -12.510 1.00 61.00 29 ASP A CA 14
ATOM 20732 C C . ASP A 1 29 ? 5.944 1.671 -12.762 1.00 61.00 29 ASP A C 14
ATOM 20733 O O . ASP A 1 29 ? 5.715 1.249 -13.900 1.00 61.00 29 ASP A O 14
ATOM 20742 N N . THR A 1 30 ? 5.263 1.282 -11.695 1.00 61.00 30 THR A N 14
ATOM 20743 C CA . THR A 1 30 ? 4.203 0.300 -11.775 1.00 61.00 30 THR A CA 14
ATOM 20744 C C . THR A 1 30 ? 2.923 0.904 -12.333 1.00 61.00 30 THR A C 14
ATOM 20745 O O . THR A 1 30 ? 2.288 1.747 -11.702 1.00 61.00 30 THR A O 14
ATOM 20756 N N . ARG A 1 31 ? 2.571 0.481 -13.533 1.00 61.00 31 ARG A N 14
ATOM 20757 C CA . ARG A 1 31 ? 1.280 0.802 -14.103 1.00 61.00 31 ARG A CA 14
ATOM 20758 C C . ARG A 1 31 ? 0.417 -0.446 -14.074 1.00 61.00 31 ARG A C 14
ATOM 20759 O O . ARG A 1 31 ? -0.779 -0.395 -13.793 1.00 61.00 31 ARG A O 14
ATOM 20780 N N . ARG A 1 32 ? 1.047 -1.579 -14.346 1.00 61.00 32 ARG A N 14
ATOM 20781 C CA . ARG A 1 32 ? 0.363 -2.855 -14.268 1.00 61.00 32 ARG A CA 14
ATOM 20782 C C . ARG A 1 32 ? 0.180 -3.248 -12.808 1.00 61.00 32 ARG A C 14
ATOM 20783 O O . ARG A 1 32 ? 1.016 -3.941 -12.218 1.00 61.00 32 ARG A O 14
ATOM 20804 N N . TRP A 1 33 ? -0.884 -2.745 -12.214 1.00 61.00 33 TRP A N 14
ATOM 20805 C CA . TRP A 1 33 ? -1.191 -3.033 -10.825 1.00 61.00 33 TRP A CA 14
ATOM 20806 C C . TRP A 1 33 ? -1.743 -4.439 -10.641 1.00 61.00 33 TRP A C 14
ATOM 20807 O O . TRP A 1 33 ? -2.867 -4.745 -11.035 1.00 61.00 33 TRP A O 14
ATOM 20828 N N . VAL A 1 34 ? -0.925 -5.295 -10.050 1.00 61.00 34 VAL A N 14
ATOM 20829 C CA . VAL A 1 34 ? -1.350 -6.632 -9.684 1.00 61.00 34 VAL A CA 14
ATOM 20830 C C . VAL A 1 34 ? -1.681 -6.678 -8.196 1.00 61.00 34 VAL A C 14
ATOM 20831 O O . VAL A 1 34 ? -1.257 -5.800 -7.438 1.00 61.00 34 VAL A O 14
ATOM 20844 N N . ALA A 1 35 ? -2.423 -7.701 -7.785 1.00 61.00 35 ALA A N 14
ATOM 20845 C CA . ALA A 1 35 ? -2.897 -7.820 -6.406 1.00 61.00 35 ALA A CA 14
ATOM 20846 C C . ALA A 1 35 ? -1.745 -7.802 -5.403 1.00 61.00 35 ALA A C 14
ATOM 20847 O O . ALA A 1 35 ? -1.873 -7.233 -4.320 1.00 61.00 35 ALA A O 14
ATOM 20854 N N . SER A 1 36 ? -0.625 -8.417 -5.774 1.00 61.00 36 SER A N 14
ATOM 20855 C CA . SER A 1 36 ? 0.556 -8.464 -4.917 1.00 61.00 36 SER A CA 14
ATOM 20856 C C . SER A 1 36 ? 0.989 -7.055 -4.508 1.00 61.00 36 SER A C 14
ATOM 20857 O O . SER A 1 36 ? 1.229 -6.777 -3.331 1.00 61.00 36 SER A O 14
ATOM 20865 N N . ARG A 1 37 ? 1.050 -6.164 -5.489 1.00 61.00 37 ARG A N 14
ATOM 20866 C CA . ARG A 1 37 ? 1.517 -4.806 -5.265 1.00 61.00 37 ARG A CA 14
ATOM 20867 C C . ARG A 1 37 ? 0.438 -3.971 -4.589 1.00 61.00 37 ARG A C 14
ATOM 20868 O O . ARG A 1 37 ? 0.737 -3.104 -3.772 1.00 61.00 37 ARG A O 14
ATOM 20889 N N . LYS A 1 38 ? -0.815 -4.250 -4.926 1.00 61.00 38 LYS A N 14
ATOM 20890 C CA . LYS A 1 38 ? -1.943 -3.547 -4.324 1.00 61.00 38 LYS A CA 14
ATOM 20891 C C . LYS A 1 38 ? -2.023 -3.834 -2.828 1.00 61.00 38 LYS A C 14
ATOM 20892 O O . LYS A 1 38 ? -2.176 -2.919 -2.017 1.00 61.00 38 LYS A O 14
ATOM 20911 N N . ALA A 1 39 ? -1.900 -5.109 -2.479 1.00 61.00 39 ALA A N 14
ATOM 20912 C CA . ALA A 1 39 ? -1.957 -5.537 -1.092 1.00 61.00 39 ALA A CA 14
ATOM 20913 C C . ALA A 1 39 ? -0.867 -4.868 -0.261 1.00 61.00 39 ALA A C 14
ATOM 20914 O O . ALA A 1 39 ? -1.130 -4.386 0.839 1.00 61.00 39 ALA A O 14
ATOM 20921 N N . ALA A 1 40 ? 0.345 -4.831 -0.798 1.00 61.00 40 ALA A N 14
ATOM 20922 C CA . ALA A 1 40 ? 1.473 -4.223 -0.098 1.00 61.00 40 ALA A CA 14
ATOM 20923 C C . ALA A 1 40 ? 1.209 -2.748 0.203 1.00 61.00 40 ALA A C 14
ATOM 20924 O O . ALA A 1 40 ? 1.534 -2.262 1.286 1.00 61.00 40 ALA A O 14
ATOM 20931 N N . VAL A 1 41 ? 0.603 -2.050 -0.751 1.00 61.00 41 VAL A N 14
ATOM 20932 C CA . VAL A 1 41 ? 0.294 -0.631 -0.586 1.00 61.00 41 VAL A CA 14
ATOM 20933 C C . VAL A 1 41 ? -0.745 -0.422 0.509 1.00 61.00 41 VAL A C 14
ATOM 20934 O O . VAL A 1 41 ? -0.539 0.362 1.436 1.00 61.00 41 VAL A O 14
ATOM 20947 N N . VAL A 1 42 ? -1.855 -1.137 0.406 1.00 61.00 42 VAL A N 14
ATOM 20948 C CA . VAL A 1 42 ? -2.964 -0.948 1.330 1.00 61.00 42 VAL A CA 14
ATOM 20949 C C . VAL A 1 42 ? -2.599 -1.414 2.744 1.00 61.00 42 VAL A C 14
ATOM 20950 O O . VAL A 1 42 ? -2.951 -0.763 3.727 1.00 61.00 42 VAL A O 14
ATOM 20963 N N . LYS A 1 43 ? -1.864 -2.521 2.845 1.00 61.00 43 LYS A N 14
ATOM 20964 C CA . LYS A 1 43 ? -1.443 -3.036 4.143 1.00 61.00 43 LYS A CA 14
ATOM 20965 C C . LYS A 1 43 ? -0.490 -2.058 4.817 1.00 61.00 43 LYS A C 14
ATOM 20966 O O . LYS A 1 43 ? -0.431 -1.981 6.046 1.00 61.00 43 LYS A O 14
ATOM 20985 N N . ALA A 1 44 ? 0.247 -1.312 4.002 1.00 61.00 44 ALA A N 14
ATOM 20986 C CA . ALA A 1 44 ? 1.156 -0.294 4.507 1.00 61.00 44 ALA A CA 14
ATOM 20987 C C . ALA A 1 44 ? 0.376 0.830 5.179 1.00 61.00 44 ALA A C 14
ATOM 20988 O O . ALA A 1 44 ? 0.695 1.242 6.293 1.00 61.00 44 ALA A O 14
ATOM 20995 N N . VAL A 1 45 ? -0.660 1.308 4.503 1.00 61.00 45 VAL A N 14
ATOM 20996 C CA . VAL A 1 45 ? -1.503 2.372 5.042 1.00 61.00 45 VAL A CA 14
ATOM 20997 C C . VAL A 1 45 ? -2.237 1.891 6.289 1.00 61.00 45 VAL A C 14
ATOM 20998 O O . VAL A 1 45 ? -2.325 2.601 7.290 1.00 61.00 45 VAL A O 14
ATOM 21011 N N . ILE A 1 46 ? -2.753 0.671 6.221 1.00 61.00 46 ILE A N 14
ATOM 21012 C CA . ILE A 1 46 ? -3.485 0.080 7.332 1.00 61.00 46 ILE A CA 14
ATOM 21013 C C . ILE A 1 46 ? -2.607 -0.045 8.581 1.00 61.00 46 ILE A C 14
ATOM 21014 O O . ILE A 1 46 ? -3.001 0.377 9.669 1.00 61.00 46 ILE A O 14
ATOM 21030 N N . HIS A 1 47 ? -1.405 -0.587 8.416 1.00 61.00 47 HIS A N 14
ATOM 21031 C CA . HIS A 1 47 ? -0.514 -0.814 9.555 1.00 61.00 47 HIS A CA 14
ATOM 21032 C C . HIS A 1 47 ? 0.163 0.473 10.016 1.00 61.00 47 HIS A C 14
ATOM 21033 O O . HIS A 1 47 ? 0.899 0.468 11.001 1.00 61.00 47 HIS A O 14
ATOM 21048 N N . GLY A 1 48 ? -0.072 1.565 9.302 1.00 61.00 48 GLY A N 14
ATOM 21049 C CA . GLY A 1 48 ? 0.489 2.843 9.707 1.00 61.00 48 GLY A CA 14
ATOM 21050 C C . GLY A 1 48 ? 1.917 3.030 9.238 1.00 61.00 48 GLY A C 14
ATOM 21051 O O . GLY A 1 48 ? 2.677 3.803 9.824 1.00 61.00 48 GLY A O 14
ATOM 21055 N N . LEU A 1 49 ? 2.279 2.318 8.184 1.00 61.00 49 LEU A N 14
ATOM 21056 C CA . LEU A 1 49 ? 3.599 2.440 7.583 1.00 61.00 49 LEU A CA 14
ATOM 21057 C C . LEU A 1 49 ? 3.670 3.723 6.773 1.00 61.00 49 LEU A C 14
ATOM 21058 O O . LEU A 1 49 ? 4.637 4.483 6.858 1.00 61.00 49 LEU A O 14
ATOM 21074 N N . ILE A 1 50 ? 2.631 3.943 5.983 1.00 61.00 50 ILE A N 14
ATOM 21075 C CA . ILE A 1 50 ? 2.480 5.170 5.218 1.00 61.00 50 ILE A CA 14
ATOM 21076 C C . ILE A 1 50 ? 1.064 5.699 5.394 1.00 61.00 50 ILE A C 14
ATOM 21077 O O . ILE A 1 50 ? 0.217 5.035 5.995 1.00 61.00 50 ILE A O 14
ATOM 21093 N N . THR A 1 51 ? 0.804 6.886 4.884 1.00 61.00 51 THR A N 14
ATOM 21094 C CA . THR A 1 51 ? -0.530 7.448 4.943 1.00 61.00 51 THR A CA 14
ATOM 21095 C C . THR A 1 51 ? -1.268 7.227 3.617 1.00 61.00 51 THR A C 14
ATOM 21096 O O . THR A 1 51 ? -0.644 7.012 2.570 1.00 61.00 51 THR A O 14
ATOM 21107 N N . GLU A 1 52 ? -2.595 7.258 3.677 1.00 61.00 52 GLU A N 14
ATOM 21108 C CA . GLU A 1 52 ? -3.437 6.982 2.517 1.00 61.00 52 GLU A CA 14
ATOM 21109 C C . GLU A 1 52 ? -3.127 7.954 1.383 1.00 61.00 52 GLU A C 14
ATOM 21110 O O . GLU A 1 52 ? -2.955 7.550 0.234 1.00 61.00 52 GLU A O 14
ATOM 21122 N N . ARG A 1 53 ? -3.031 9.232 1.729 1.00 61.00 53 ARG A N 14
ATOM 21123 C CA . ARG A 1 53 ? -2.728 10.274 0.753 1.00 61.00 53 ARG A CA 14
ATOM 21124 C C . ARG A 1 53 ? -1.346 10.068 0.145 1.00 61.00 53 ARG A C 14
ATOM 21125 O O . ARG A 1 53 ? -1.125 10.377 -1.019 1.00 61.00 53 ARG A O 14
ATOM 21146 N N . GLU A 1 54 ? -0.430 9.517 0.932 1.00 61.00 54 GLU A N 14
ATOM 21147 C CA . GLU A 1 54 ? 0.903 9.193 0.439 1.00 61.00 54 GLU A CA 14
ATOM 21148 C C . GLU A 1 54 ? 0.792 8.212 -0.716 1.00 61.00 54 GLU A C 14
ATOM 21149 O O . GLU A 1 54 ? 1.377 8.418 -1.779 1.00 61.00 54 GLU A O 14
ATOM 21161 N N . ALA A 1 55 ? 0.004 7.167 -0.506 1.00 61.00 55 ALA A N 14
ATOM 21162 C CA . ALA A 1 55 ? -0.197 6.151 -1.525 1.00 61.00 55 ALA A CA 14
ATOM 21163 C C . ALA A 1 55 ? -0.929 6.727 -2.733 1.00 61.00 55 ALA A C 14
ATOM 21164 O O . ALA A 1 55 ? -0.518 6.522 -3.875 1.00 61.00 55 ALA A O 14
ATOM 21171 N N . LEU A 1 56 ? -2.002 7.462 -2.470 1.00 61.00 56 LEU A N 14
ATOM 21172 C CA . LEU A 1 56 ? -2.813 8.059 -3.529 1.00 61.00 56 LEU A CA 14
ATOM 21173 C C . LEU A 1 56 ? -1.974 8.980 -4.411 1.00 61.00 56 LEU A C 14
ATOM 21174 O O . LEU A 1 56 ? -2.065 8.932 -5.636 1.00 61.00 56 LEU A O 14
ATOM 21190 N N . ASP A 1 57 ? -1.145 9.803 -3.783 1.00 61.00 57 ASP A N 14
ATOM 21191 C CA . ASP A 1 57 ? -0.307 10.748 -4.513 1.00 61.00 57 ASP A CA 14
ATOM 21192 C C . ASP A 1 57 ? 0.773 10.040 -5.323 1.00 61.00 57 ASP A C 14
ATOM 21193 O O . ASP A 1 57 ? 0.867 10.234 -6.536 1.00 61.00 57 ASP A O 14
ATOM 21202 N N . ARG A 1 58 ? 1.573 9.202 -4.667 1.00 61.00 58 ARG A N 14
ATOM 21203 C CA . ARG A 1 58 ? 2.743 8.613 -5.317 1.00 61.00 58 ARG A CA 14
ATOM 21204 C C . ARG A 1 58 ? 2.357 7.537 -6.335 1.00 61.00 58 ARG A C 14
ATOM 21205 O O . ARG A 1 58 ? 3.135 7.229 -7.235 1.00 61.00 58 ARG A O 14
ATOM 21226 N N . TYR A 1 59 ? 1.165 6.965 -6.204 1.00 61.00 59 TYR A N 14
ATOM 21227 C CA . TYR A 1 59 ? 0.750 5.895 -7.109 1.00 61.00 59 TYR A CA 14
ATOM 21228 C C . TYR A 1 59 ? -0.362 6.347 -8.051 1.00 61.00 59 TYR A C 14
ATOM 21229 O O . TYR A 1 59 ? -0.887 5.541 -8.817 1.00 61.00 59 TYR A O 14
ATOM 21247 N N . SER A 1 60 ? -0.724 7.629 -7.978 1.00 61.00 60 SER A N 14
ATOM 21248 C CA . SER A 1 60 ? -1.745 8.200 -8.859 1.00 61.00 60 SER A CA 14
ATOM 21249 C C . SER A 1 60 ? -3.089 7.503 -8.641 1.00 61.00 60 SER A C 14
ATOM 21250 O O . SER A 1 60 ? -3.864 7.298 -9.578 1.00 61.00 60 SER A O 14
ATOM 21258 N N . LEU A 1 61 ? -3.371 7.172 -7.393 1.00 61.00 61 LEU A N 14
ATOM 21259 C CA . LEU A 1 61 ? -4.587 6.457 -7.051 1.00 61.00 61 LEU A CA 14
ATOM 21260 C C . LEU A 1 61 ? -5.662 7.428 -6.595 1.00 61.00 61 LEU A C 14
ATOM 21261 O O . LEU A 1 61 ? -5.368 8.436 -5.953 1.00 61.00 61 LEU A O 14
ATOM 21277 N N . SER A 1 62 ? -6.899 7.119 -6.930 1.00 61.00 62 SER A N 14
ATOM 21278 C CA . SER A 1 62 ? -8.029 7.917 -6.498 1.00 61.00 62 SER A CA 14
ATOM 21279 C C . SER A 1 62 ? -8.699 7.257 -5.303 1.00 61.00 62 SER A C 14
ATOM 21280 O O . SER A 1 62 ? -8.437 6.088 -5.005 1.00 61.00 62 SER A O 14
ATOM 21288 N N . GLU A 1 63 ? -9.545 8.014 -4.626 1.00 61.00 63 GLU A N 14
ATOM 21289 C CA . GLU A 1 63 ? -10.243 7.546 -3.444 1.00 61.00 63 GLU A CA 14
ATOM 21290 C C . GLU A 1 63 ? -11.001 6.251 -3.726 1.00 61.00 63 GLU A C 14
ATOM 21291 O O . GLU A 1 63 ? -10.868 5.270 -2.992 1.00 61.00 63 GLU A O 14
ATOM 21303 N N . GLU A 1 64 ? -11.773 6.250 -4.809 1.00 61.00 64 GLU A N 14
ATOM 21304 C CA . GLU A 1 64 ? -12.588 5.094 -5.176 1.00 61.00 64 GLU A CA 14
ATOM 21305 C C . GLU A 1 64 ? -11.714 3.896 -5.554 1.00 61.00 64 GLU A C 14
ATOM 21306 O O . GLU A 1 64 ? -12.135 2.745 -5.421 1.00 61.00 64 GLU A O 14
ATOM 21318 N N . GLU A 1 65 ? -10.498 4.175 -6.011 1.00 61.00 65 GLU A N 14
ATOM 21319 C CA . GLU A 1 65 ? -9.537 3.129 -6.342 1.00 61.00 65 GLU A CA 14
ATOM 21320 C C . GLU A 1 65 ? -9.071 2.440 -5.060 1.00 61.00 65 GLU A C 14
ATOM 21321 O O . GLU A 1 65 ? -9.227 1.229 -4.895 1.00 61.00 65 GLU A O 14
ATOM 21333 N N . PHE A 1 66 ? -8.544 3.238 -4.133 1.00 61.00 66 PHE A N 14
ATOM 21334 C CA . PHE A 1 66 ? -8.027 2.718 -2.872 1.00 61.00 66 PHE A CA 14
ATOM 21335 C C . PHE A 1 66 ? -9.145 2.054 -2.068 1.00 61.00 66 PHE A C 14
ATOM 21336 O O . PHE A 1 66 ? -8.905 1.102 -1.320 1.00 61.00 66 PHE A O 14
ATOM 21353 N N . ALA A 1 67 ? -10.366 2.559 -2.235 1.00 61.00 67 ALA A N 14
ATOM 21354 C CA . ALA A 1 67 ? -11.537 1.967 -1.601 1.00 61.00 67 ALA A CA 14
ATOM 21355 C C . ALA A 1 67 ? -11.704 0.517 -2.040 1.00 61.00 67 ALA A C 14
ATOM 21356 O O . ALA A 1 67 ? -11.988 -0.359 -1.222 1.00 61.00 67 ALA A O 14
ATOM 21363 N N . LEU A 1 68 ? -11.505 0.269 -3.330 1.00 61.00 68 LEU A N 14
ATOM 21364 C CA . LEU A 1 68 ? -11.578 -1.081 -3.874 1.00 61.00 68 LEU A CA 14
ATOM 21365 C C . LEU A 1 68 ? -10.470 -1.946 -3.296 1.00 61.00 68 LEU A C 14
ATOM 21366 O O . LEU A 1 68 ? -10.713 -3.067 -2.846 1.00 61.00 68 LEU A O 14
ATOM 21382 N N . TRP A 1 69 ? -9.254 -1.405 -3.296 1.00 61.00 69 TRP A N 14
ATOM 21383 C CA . TRP A 1 69 ? -8.082 -2.130 -2.804 1.00 61.00 69 TRP A CA 14
ATOM 21384 C C . TRP A 1 69 ? -8.292 -2.634 -1.377 1.00 61.00 69 TRP A C 14
ATOM 21385 O O . TRP A 1 69 ? -8.153 -3.827 -1.105 1.00 61.00 69 TRP A O 14
ATOM 21406 N N . ARG A 1 70 ? -8.646 -1.730 -0.468 1.00 61.00 70 ARG A N 14
ATOM 21407 C CA . ARG A 1 70 ? -8.785 -2.094 0.939 1.00 61.00 70 ARG A CA 14
ATOM 21408 C C . ARG A 1 70 ? -9.973 -3.030 1.158 1.00 61.00 70 ARG A C 14
ATOM 21409 O O . ARG A 1 70 ? -9.975 -3.821 2.099 1.00 61.00 70 ARG A O 14
ATOM 21430 N N . SER A 1 71 ? -10.963 -2.963 0.278 1.00 61.00 71 SER A N 14
ATOM 21431 C CA . SER A 1 71 ? -12.119 -3.849 0.373 1.00 61.00 71 SER A CA 14
ATOM 21432 C C . SER A 1 71 ? -11.747 -5.264 -0.058 1.00 61.00 71 SER A C 14
ATOM 21433 O O . SER A 1 71 ? -12.188 -6.243 0.541 1.00 61.00 71 SER A O 14
ATOM 21441 N N . ALA A 1 72 ? -10.907 -5.364 -1.081 1.00 61.00 72 ALA A N 14
ATOM 21442 C CA . ALA A 1 72 ? -10.524 -6.658 -1.632 1.00 61.00 72 ALA A CA 14
ATOM 21443 C C . ALA A 1 72 ? -9.497 -7.363 -0.749 1.00 61.00 72 ALA A C 14
ATOM 21444 O O . ALA A 1 72 ? -9.308 -8.577 -0.851 1.00 61.00 72 ALA A O 14
ATOM 21451 N N . VAL A 1 73 ? -8.828 -6.602 0.107 1.00 61.00 73 VAL A N 14
ATOM 21452 C CA . VAL A 1 73 ? -7.804 -7.163 0.981 1.00 61.00 73 VAL A CA 14
ATOM 21453 C C . VAL A 1 73 ? -8.328 -7.387 2.396 1.00 61.00 73 VAL A C 14
ATOM 21454 O O . VAL A 1 73 ? -8.224 -8.489 2.934 1.00 61.00 73 VAL A O 14
ATOM 21467 N N . ALA A 1 74 ? -8.897 -6.349 2.995 1.00 61.00 74 ALA A N 14
ATOM 21468 C CA . ALA A 1 74 ? -9.343 -6.434 4.381 1.00 61.00 74 ALA A CA 14
ATOM 21469 C C . ALA A 1 74 ? -10.633 -7.233 4.496 1.00 61.00 74 ALA A C 14
ATOM 21470 O O . ALA A 1 74 ? -10.782 -8.063 5.393 1.00 61.00 74 ALA A O 14
ATOM 21477 N N . ALA A 1 75 ? -11.556 -7.008 3.570 1.00 61.00 75 ALA A N 14
ATOM 21478 C CA . ALA A 1 75 ? -12.832 -7.707 3.593 1.00 61.00 75 ALA A CA 14
ATOM 21479 C C . ALA A 1 75 ? -12.753 -8.995 2.781 1.00 61.00 75 ALA A C 14
ATOM 21480 O O . ALA A 1 75 ? -13.775 -9.576 2.412 1.00 61.00 75 ALA A O 14
ATOM 21487 N N . HIS A 1 76 ? -11.528 -9.441 2.520 1.00 61.00 76 HIS A N 14
ATOM 21488 C CA . HIS A 1 76 ? -11.304 -10.670 1.771 1.00 61.00 76 HIS A CA 14
ATOM 21489 C C . HIS A 1 76 ? -11.696 -11.875 2.620 1.00 61.00 76 HIS A C 14
ATOM 21490 O O . HIS A 1 76 ? -12.067 -12.927 2.097 1.00 61.00 76 HIS A O 14
ATOM 21505 N N . GLY A 1 77 ? -11.603 -11.711 3.933 1.00 61.00 77 GLY A N 14
ATOM 21506 C CA . GLY A 1 77 ? -12.039 -12.742 4.852 1.00 61.00 77 GLY A CA 14
ATOM 21507 C C . GLY A 1 77 ? -13.362 -12.373 5.483 1.00 61.00 77 GLY A C 14
ATOM 21508 O O . GLY A 1 77 ? -13.406 -11.866 6.602 1.00 61.00 77 GLY A O 14
ATOM 21512 N N . GLU A 1 78 ? -14.436 -12.610 4.747 1.00 61.00 78 GLU A N 14
ATOM 21513 C CA . GLU A 1 78 ? -15.768 -12.198 5.166 1.00 61.00 78 GLU A CA 14
ATOM 21514 C C . GLU A 1 78 ? -16.557 -13.377 5.720 1.00 61.00 78 GLU A C 14
ATOM 21515 O O . GLU A 1 78 ? -17.463 -13.204 6.537 1.00 61.00 78 GLU A O 14
ATOM 21527 N N . LYS A 1 79 ? -16.199 -14.575 5.280 1.00 61.00 79 LYS A N 14
ATOM 21528 C CA . LYS A 1 79 ? -16.968 -15.770 5.592 1.00 61.00 79 LYS A CA 14
ATOM 21529 C C . LYS A 1 79 ? -16.822 -16.163 7.056 1.00 61.00 79 LYS A C 14
ATOM 21530 O O . LYS A 1 79 ? -17.800 -16.537 7.707 1.00 61.00 79 LYS A O 14
ATOM 21549 N N . ALA A 1 80 ? -15.607 -16.079 7.569 1.00 61.00 80 ALA A N 14
ATOM 21550 C CA . ALA A 1 80 ? -15.344 -16.437 8.951 1.00 61.00 80 ALA A CA 14
ATOM 21551 C C . ALA A 1 80 ? -14.774 -15.256 9.717 1.00 61.00 80 ALA A C 14
ATOM 21552 O O . ALA A 1 80 ? -13.753 -14.686 9.327 1.00 61.00 80 ALA A O 14
ATOM 21559 N N . LEU A 1 81 ? -15.429 -14.896 10.811 1.00 61.00 81 LEU A N 14
ATOM 21560 C CA . LEU A 1 81 ? -14.966 -13.805 11.653 1.00 61.00 81 LEU A CA 14
ATOM 21561 C C . LEU A 1 81 ? -13.893 -14.299 12.612 1.00 61.00 81 LEU A C 14
ATOM 21562 O O . LEU A 1 81 ? -14.083 -14.321 13.831 1.00 61.00 81 LEU A O 14
ATOM 21578 N N . LYS A 1 82 ? -12.783 -14.739 12.038 1.00 61.00 82 LYS A N 14
ATOM 21579 C CA . LYS A 1 82 ? -11.613 -15.130 12.801 1.00 61.00 82 LYS A CA 14
ATOM 21580 C C . LYS A 1 82 ? -11.066 -13.910 13.533 1.00 61.00 82 LYS A C 14
ATOM 21581 O O . LYS A 1 82 ? -11.215 -12.795 13.048 1.00 61.00 82 LYS A O 14
ATOM 21600 N N . VAL A 1 83 ? -10.449 -14.116 14.692 1.00 61.00 83 VAL A N 14
ATOM 21601 C CA . VAL A 1 83 ? -9.974 -13.010 15.528 1.00 61.00 83 VAL A CA 14
ATOM 21602 C C . VAL A 1 83 ? -9.097 -12.029 14.735 1.00 61.00 83 VAL A C 14
ATOM 21603 O O . VAL A 1 83 ? -9.086 -10.826 15.000 1.00 61.00 83 VAL A O 14
ATOM 21616 N N . THR A 1 84 ? -8.403 -12.552 13.735 1.00 61.00 84 THR A N 14
ATOM 21617 C CA . THR A 1 84 ? -7.511 -11.761 12.909 1.00 61.00 84 THR A CA 14
ATOM 21618 C C . THR A 1 84 ? -8.288 -10.979 11.839 1.00 61.00 84 THR A C 14
ATOM 21619 O O . THR A 1 84 ? -7.751 -10.074 11.193 1.00 61.00 84 THR A O 14
ATOM 21630 N N . MET A 1 85 ? -9.557 -11.327 11.662 1.00 61.00 85 MET A N 14
ATOM 21631 C CA . MET A 1 85 ? -10.405 -10.696 10.656 1.00 61.00 85 MET A CA 14
ATOM 21632 C C . MET A 1 85 ? -11.086 -9.455 11.214 1.00 61.00 85 MET A C 14
ATOM 21633 O O . MET A 1 85 ? -11.404 -8.531 10.470 1.00 61.00 85 MET A O 14
ATOM 21647 N N . ILE A 1 86 ? -11.288 -9.421 12.525 1.00 61.00 86 ILE A N 14
ATOM 21648 C CA . ILE A 1 86 ? -11.889 -8.254 13.164 1.00 61.00 86 ILE A CA 14
ATOM 21649 C C . ILE A 1 86 ? -10.948 -7.064 13.042 1.00 61.00 86 ILE A C 14
ATOM 21650 O O . ILE A 1 86 ? -11.382 -5.934 12.816 1.00 61.00 86 ILE A O 14
ATOM 21666 N N . GLN A 1 87 ? -9.655 -7.342 13.168 1.00 61.00 87 GLN A N 14
ATOM 21667 C CA . GLN A 1 87 ? -8.610 -6.365 12.881 1.00 61.00 87 GLN A CA 14
ATOM 21668 C C . GLN A 1 87 ? -8.824 -5.757 11.497 1.00 61.00 87 GLN A C 14
ATOM 21669 O O . GLN A 1 87 ? -8.732 -4.541 11.308 1.00 61.00 87 GLN A O 14
ATOM 21683 N N . LYS A 1 88 ? -9.133 -6.625 10.542 1.00 61.00 88 LYS A N 14
ATOM 21684 C CA . LYS A 1 88 ? -9.346 -6.211 9.165 1.00 61.00 88 LYS A CA 14
ATOM 21685 C C . LYS A 1 88 ? -10.577 -5.319 9.063 1.00 61.00 88 LYS A C 14
ATOM 21686 O O . LYS A 1 88 ? -10.530 -4.268 8.436 1.00 61.00 88 LYS A O 14
ATOM 21705 N N . TYR A 1 89 ? -11.669 -5.739 9.699 1.00 61.00 89 TYR A N 14
ATOM 21706 C CA . TYR A 1 89 ? -12.922 -4.986 9.657 1.00 61.00 89 TYR A CA 14
ATOM 21707 C C . TYR A 1 89 ? -12.758 -3.616 10.314 1.00 61.00 89 TYR A C 14
ATOM 21708 O O . TYR A 1 89 ? -13.275 -2.613 9.816 1.00 61.00 89 TYR A O 14
ATOM 21726 N N . ARG A 1 90 ? -12.034 -3.580 11.431 1.00 61.00 90 ARG A N 14
ATOM 21727 C CA . ARG A 1 90 ? -11.842 -2.342 12.189 1.00 61.00 90 ARG A CA 14
ATOM 21728 C C . ARG A 1 90 ? -11.048 -1.317 11.395 1.00 61.00 90 ARG A C 14
ATOM 21729 O O . ARG A 1 90 ? -11.295 -0.116 11.496 1.00 61.00 90 ARG A O 14
ATOM 21750 N N . GLN A 1 91 ? -10.091 -1.785 10.609 1.00 61.00 91 GLN A N 14
ATOM 21751 C CA . GLN A 1 91 ? -9.296 -0.883 9.791 1.00 61.00 91 GLN A CA 14
ATOM 21752 C C . GLN A 1 91 ? -9.794 -0.888 8.348 1.00 61.00 91 GLN A C 14
ATOM 21753 O O . GLN A 1 91 ? -9.137 -0.379 7.440 1.00 61.00 91 GLN A O 14
ATOM 21767 N N . LEU A 1 92 ? -10.973 -1.464 8.155 1.00 61.00 92 LEU A N 14
ATOM 21768 C CA . LEU A 1 92 ? -11.661 -1.425 6.870 1.00 61.00 92 LEU A CA 14
ATOM 21769 C C . LEU A 1 92 ? -12.601 -0.234 6.832 1.00 61.00 92 LEU A C 14
ATOM 21770 O O . LEU A 1 92 ? -12.594 0.551 5.883 1.00 61.00 92 LEU A O 14
ATOM 21786 N N . HIS A 1 93 ? -13.406 -0.122 7.884 1.00 61.00 93 HIS A N 14
ATOM 21787 C CA . HIS A 1 93 ? -14.443 0.896 7.978 1.00 61.00 93 HIS A CA 14
ATOM 21788 C C . HIS A 1 93 ? -13.844 2.296 8.028 1.00 61.00 93 HIS A C 14
ATOM 21789 O O . HIS A 1 93 ? -13.203 2.678 9.010 1.00 61.00 93 HIS A O 14
ATOM 21804 N N . HIS A 1 94 ? -14.047 3.049 6.956 1.00 61.00 94 HIS A N 14
ATOM 21805 C CA . HIS A 1 94 ? -13.610 4.439 6.902 1.00 61.00 94 HIS A CA 14
ATOM 21806 C C . HIS A 1 94 ? -14.497 5.301 7.793 1.00 61.00 94 HIS A C 14
ATOM 21807 O O . HIS A 1 94 ? -15.564 4.866 8.226 1.00 61.00 94 HIS A O 14
ATOM 21822 N N . HIS A 1 95 ? -14.061 6.523 8.048 1.00 61.00 95 HIS A N 14
ATOM 21823 C CA . HIS A 1 95 ? -14.879 7.477 8.778 1.00 61.00 95 HIS A CA 14
ATOM 21824 C C . HIS A 1 95 ? -15.974 7.996 7.868 1.00 61.00 95 HIS A C 14
ATOM 21825 O O . HIS A 1 95 ? -15.637 8.556 6.804 1.00 61.00 95 HIS A O 14
ATOM 21841 N N . MET A 1 1 ? -0.232 21.447 9.559 1.00 61.00 1 MET A N 15
ATOM 21842 C CA . MET A 1 1 ? 1.120 21.581 10.142 1.00 61.00 1 MET A CA 15
ATOM 21843 C C . MET A 1 1 ? 2.139 21.933 9.064 1.00 61.00 1 MET A C 15
ATOM 21844 O O . MET A 1 1 ? 2.626 23.063 8.999 1.00 61.00 1 MET A O 15
ATOM 21860 N N . TYR A 1 2 ? 2.444 20.960 8.213 1.00 61.00 2 TYR A N 15
ATOM 21861 C CA . TYR A 1 2 ? 3.451 21.129 7.180 1.00 61.00 2 TYR A CA 15
ATOM 21862 C C . TYR A 1 2 ? 3.171 20.163 6.032 1.00 61.00 2 TYR A C 15
ATOM 21863 O O . TYR A 1 2 ? 2.574 19.106 6.242 1.00 61.00 2 TYR A O 15
ATOM 21881 N N . LEU A 1 3 ? 3.584 20.543 4.828 1.00 61.00 3 LEU A N 15
ATOM 21882 C CA . LEU A 1 3 ? 3.362 19.733 3.636 1.00 61.00 3 LEU A CA 15
ATOM 21883 C C . LEU A 1 3 ? 4.001 18.354 3.791 1.00 61.00 3 LEU A C 15
ATOM 21884 O O . LEU A 1 3 ? 3.304 17.339 3.858 1.00 61.00 3 LEU A O 15
ATOM 21900 N N . LYS A 1 4 ? 5.326 18.323 3.857 1.00 61.00 4 LYS A N 15
ATOM 21901 C CA . LYS A 1 4 ? 6.050 17.065 3.919 1.00 61.00 4 LYS A CA 15
ATOM 21902 C C . LYS A 1 4 ? 6.246 16.620 5.361 1.00 61.00 4 LYS A C 15
ATOM 21903 O O . LYS A 1 4 ? 7.033 17.201 6.108 1.00 61.00 4 LYS A O 15
ATOM 21922 N N . ARG A 1 5 ? 5.506 15.598 5.745 1.00 61.00 5 ARG A N 15
ATOM 21923 C CA . ARG A 1 5 ? 5.634 15.005 7.060 1.00 61.00 5 ARG A CA 15
ATOM 21924 C C . ARG A 1 5 ? 5.541 13.497 6.928 1.00 61.00 5 ARG A C 15
ATOM 21925 O O . ARG A 1 5 ? 4.573 12.979 6.370 1.00 61.00 5 ARG A O 15
ATOM 21946 N N . VAL A 1 6 ? 6.558 12.799 7.407 1.00 61.00 6 VAL A N 15
ATOM 21947 C CA . VAL A 1 6 ? 6.594 11.347 7.317 1.00 61.00 6 VAL A CA 15
ATOM 21948 C C . VAL A 1 6 ? 5.529 10.730 8.216 1.00 61.00 6 VAL A C 15
ATOM 21949 O O . VAL A 1 6 ? 5.657 10.717 9.440 1.00 61.00 6 VAL A O 15
ATOM 21962 N N . ASP A 1 7 ? 4.462 10.257 7.594 1.00 61.00 7 ASP A N 15
ATOM 21963 C CA . ASP A 1 7 ? 3.367 9.634 8.315 1.00 61.00 7 ASP A CA 15
ATOM 21964 C C . ASP A 1 7 ? 3.588 8.131 8.390 1.00 61.00 7 ASP A C 15
ATOM 21965 O O . ASP A 1 7 ? 3.503 7.433 7.376 1.00 61.00 7 ASP A O 15
ATOM 21974 N N . GLY A 1 8 ? 3.912 7.650 9.580 1.00 61.00 8 GLY A N 15
ATOM 21975 C CA . GLY A 1 8 ? 4.128 6.232 9.779 1.00 61.00 8 GLY A CA 15
ATOM 21976 C C . GLY A 1 8 ? 5.583 5.903 10.060 1.00 61.00 8 GLY A C 15
ATOM 21977 O O . GLY A 1 8 ? 6.468 6.722 9.801 1.00 61.00 8 GLY A O 15
ATOM 21981 N N . PRO A 1 9 ? 5.862 4.715 10.620 1.00 61.00 9 PRO A N 15
ATOM 21982 C CA . PRO A 1 9 ? 7.225 4.261 10.884 1.00 61.00 9 PRO A CA 15
ATOM 21983 C C . PRO A 1 9 ? 7.929 3.798 9.610 1.00 61.00 9 PRO A C 15
ATOM 21984 O O . PRO A 1 9 ? 7.345 3.813 8.528 1.00 61.00 9 PRO A O 15
ATOM 21995 N N . ARG A 1 10 ? 9.182 3.391 9.742 1.00 61.00 10 ARG A N 15
ATOM 21996 C CA . ARG A 1 10 ? 9.951 2.913 8.599 1.00 61.00 10 ARG A CA 15
ATOM 21997 C C . ARG A 1 10 ? 9.577 1.483 8.222 1.00 61.00 10 ARG A C 15
ATOM 21998 O O . ARG A 1 10 ? 9.753 1.074 7.071 1.00 61.00 10 ARG A O 15
ATOM 22019 N N . GLN A 1 11 ? 9.061 0.723 9.179 1.00 61.00 11 GLN A N 15
ATOM 22020 C CA . GLN A 1 11 ? 8.667 -0.653 8.915 1.00 61.00 11 GLN A CA 15
ATOM 22021 C C . GLN A 1 11 ? 7.518 -1.080 9.823 1.00 61.00 11 GLN A C 15
ATOM 22022 O O . GLN A 1 11 ? 7.401 -0.603 10.953 1.00 61.00 11 GLN A O 15
ATOM 22036 N N . VAL A 1 12 ? 6.666 -1.957 9.311 1.00 61.00 12 VAL A N 15
ATOM 22037 C CA . VAL A 1 12 ? 5.593 -2.546 10.098 1.00 61.00 12 VAL A CA 15
ATOM 22038 C C . VAL A 1 12 ? 5.605 -4.063 9.946 1.00 61.00 12 VAL A C 15
ATOM 22039 O O . VAL A 1 12 ? 6.153 -4.594 8.975 1.00 61.00 12 VAL A O 15
ATOM 22052 N N . THR A 1 13 ? 5.007 -4.755 10.903 1.00 61.00 13 THR A N 15
ATOM 22053 C CA . THR A 1 13 ? 4.977 -6.207 10.884 1.00 61.00 13 THR A CA 15
ATOM 22054 C C . THR A 1 13 ? 3.615 -6.710 10.409 1.00 61.00 13 THR A C 15
ATOM 22055 O O . THR A 1 13 ? 2.576 -6.161 10.781 1.00 61.00 13 THR A O 15
ATOM 22066 N N . LEU A 1 14 ? 3.622 -7.735 9.572 1.00 61.00 14 LEU A N 15
ATOM 22067 C CA . LEU A 1 14 ? 2.389 -8.346 9.103 1.00 61.00 14 LEU A CA 15
ATOM 22068 C C . LEU A 1 14 ? 1.922 -9.395 10.105 1.00 61.00 14 LEU A C 15
ATOM 22069 O O . LEU A 1 14 ? 2.740 -9.990 10.808 1.00 61.00 14 LEU A O 15
ATOM 22085 N N . PRO A 1 15 ? 0.605 -9.642 10.184 1.00 61.00 15 PRO A N 15
ATOM 22086 C CA . PRO A 1 15 ? 0.052 -10.713 11.022 1.00 61.00 15 PRO A CA 15
ATOM 22087 C C . PRO A 1 15 ? 0.457 -12.084 10.487 1.00 61.00 15 PRO A C 15
ATOM 22088 O O . PRO A 1 15 ? 0.372 -13.097 11.181 1.00 61.00 15 PRO A O 15
ATOM 22099 N N . ASP A 1 16 ? 0.900 -12.085 9.236 1.00 61.00 16 ASP A N 15
ATOM 22100 C CA . ASP A 1 16 ? 1.375 -13.288 8.562 1.00 61.00 16 ASP A CA 15
ATOM 22101 C C . ASP A 1 16 ? 2.789 -13.646 9.016 1.00 61.00 16 ASP A C 15
ATOM 22102 O O . ASP A 1 16 ? 3.209 -14.800 8.928 1.00 61.00 16 ASP A O 15
ATOM 22111 N N . GLY A 1 17 ? 3.507 -12.659 9.533 1.00 61.00 17 GLY A N 15
ATOM 22112 C CA . GLY A 1 17 ? 4.881 -12.881 9.941 1.00 61.00 17 GLY A CA 15
ATOM 22113 C C . GLY A 1 17 ? 5.862 -12.219 8.996 1.00 61.00 17 GLY A C 15
ATOM 22114 O O . GLY A 1 17 ? 7.076 -12.281 9.193 1.00 61.00 17 GLY A O 15
ATOM 22118 N N . THR A 1 18 ? 5.329 -11.583 7.966 1.00 61.00 18 THR A N 15
ATOM 22119 C CA . THR A 1 18 ? 6.146 -10.891 6.986 1.00 61.00 18 THR A CA 15
ATOM 22120 C C . THR A 1 18 ? 6.529 -9.494 7.476 1.00 61.00 18 THR A C 15
ATOM 22121 O O . THR A 1 18 ? 5.943 -8.981 8.436 1.00 61.00 18 THR A O 15
ATOM 22132 N N . VAL A 1 19 ? 7.514 -8.884 6.828 1.00 61.00 19 VAL A N 15
ATOM 22133 C CA . VAL A 1 19 ? 7.947 -7.534 7.176 1.00 61.00 19 VAL A CA 15
ATOM 22134 C C . VAL A 1 19 ? 7.668 -6.578 6.023 1.00 61.00 19 VAL A C 15
ATOM 22135 O O . VAL A 1 19 ? 8.020 -6.859 4.877 1.00 61.00 19 VAL A O 15
ATOM 22148 N N . LEU A 1 20 ? 7.035 -5.457 6.330 1.00 61.00 20 LEU A N 15
ATOM 22149 C CA . LEU A 1 20 ? 6.700 -4.464 5.324 1.00 61.00 20 LEU A CA 15
ATOM 22150 C C . LEU A 1 20 ? 7.307 -3.117 5.691 1.00 61.00 20 LEU A C 15
ATOM 22151 O O . LEU A 1 20 ? 6.831 -2.436 6.599 1.00 61.00 20 LEU A O 15
ATOM 22167 N N . SER A 1 21 ? 8.377 -2.753 5.011 1.00 61.00 21 SER A N 15
ATOM 22168 C CA . SER A 1 21 ? 9.011 -1.471 5.239 1.00 61.00 21 SER A CA 15
ATOM 22169 C C . SER A 1 21 ? 8.560 -0.476 4.180 1.00 61.00 21 SER A C 15
ATOM 22170 O O . SER A 1 21 ? 7.904 -0.854 3.208 1.00 61.00 21 SER A O 15
ATOM 22178 N N . ARG A 1 22 ? 8.915 0.790 4.355 1.00 61.00 22 ARG A N 15
ATOM 22179 C CA . ARG A 1 22 ? 8.571 1.821 3.380 1.00 61.00 22 ARG A CA 15
ATOM 22180 C C . ARG A 1 22 ? 9.368 1.632 2.089 1.00 61.00 22 ARG A C 15
ATOM 22181 O O . ARG A 1 22 ? 9.157 2.338 1.104 1.00 61.00 22 ARG A O 15
ATOM 22202 N N . ALA A 1 23 ? 10.280 0.665 2.100 1.00 61.00 23 ALA A N 15
ATOM 22203 C CA . ALA A 1 23 ? 11.058 0.330 0.919 1.00 61.00 23 ALA A CA 15
ATOM 22204 C C . ALA A 1 23 ? 10.519 -0.938 0.263 1.00 61.00 23 ALA A C 15
ATOM 22205 O O . ALA A 1 23 ? 11.014 -1.371 -0.778 1.00 61.00 23 ALA A O 15
ATOM 22212 N N . ASP A 1 24 ? 9.500 -1.533 0.881 1.00 61.00 24 ASP A N 15
ATOM 22213 C CA . ASP A 1 24 ? 8.863 -2.728 0.330 1.00 61.00 24 ASP A CA 15
ATOM 22214 C C . ASP A 1 24 ? 7.720 -2.344 -0.589 1.00 61.00 24 ASP A C 15
ATOM 22215 O O . ASP A 1 24 ? 7.183 -3.183 -1.317 1.00 61.00 24 ASP A O 15
ATOM 22224 N N . LEU A 1 25 ? 7.341 -1.072 -0.539 1.00 61.00 25 LEU A N 15
ATOM 22225 C CA . LEU A 1 25 ? 6.293 -0.548 -1.402 1.00 61.00 25 LEU A CA 15
ATOM 22226 C C . LEU A 1 25 ? 6.649 -0.765 -2.873 1.00 61.00 25 LEU A C 15
ATOM 22227 O O . LEU A 1 25 ? 7.771 -0.474 -3.296 1.00 61.00 25 LEU A O 15
ATOM 22243 N N . PRO A 1 26 ? 5.697 -1.304 -3.653 1.00 61.00 26 PRO A N 15
ATOM 22244 C CA . PRO A 1 26 ? 5.885 -1.611 -5.080 1.00 61.00 26 PRO A CA 15
ATOM 22245 C C . PRO A 1 26 ? 6.334 -0.395 -5.895 1.00 61.00 26 PRO A C 15
ATOM 22246 O O . PRO A 1 26 ? 6.195 0.748 -5.453 1.00 61.00 26 PRO A O 15
ATOM 22257 N N . PRO A 1 27 ? 6.886 -0.633 -7.098 1.00 61.00 27 PRO A N 15
ATOM 22258 C CA . PRO A 1 27 ? 7.379 0.432 -7.976 1.00 61.00 27 PRO A CA 15
ATOM 22259 C C . PRO A 1 27 ? 6.318 1.494 -8.250 1.00 61.00 27 PRO A C 15
ATOM 22260 O O . PRO A 1 27 ? 5.167 1.175 -8.555 1.00 61.00 27 PRO A O 15
ATOM 22271 N N . LEU A 1 28 ? 6.718 2.752 -8.145 1.00 61.00 28 LEU A N 15
ATOM 22272 C CA . LEU A 1 28 ? 5.797 3.873 -8.299 1.00 61.00 28 LEU A CA 15
ATOM 22273 C C . LEU A 1 28 ? 5.168 3.891 -9.690 1.00 61.00 28 LEU A C 15
ATOM 22274 O O . LEU A 1 28 ? 4.007 4.266 -9.847 1.00 61.00 28 LEU A O 15
ATOM 22290 N N . ASP A 1 29 ? 5.931 3.470 -10.689 1.00 61.00 29 ASP A N 15
ATOM 22291 C CA . ASP A 1 29 ? 5.480 3.517 -12.079 1.00 61.00 29 ASP A CA 15
ATOM 22292 C C . ASP A 1 29 ? 5.011 2.152 -12.558 1.00 61.00 29 ASP A C 15
ATOM 22293 O O . ASP A 1 29 ? 5.138 1.828 -13.741 1.00 61.00 29 ASP A O 15
ATOM 22302 N N . THR A 1 30 ? 4.452 1.358 -11.656 1.00 61.00 30 THR A N 15
ATOM 22303 C CA . THR A 1 30 ? 3.981 0.028 -12.012 1.00 61.00 30 THR A CA 15
ATOM 22304 C C . THR A 1 30 ? 2.778 0.094 -12.962 1.00 61.00 30 THR A C 15
ATOM 22305 O O . THR A 1 30 ? 2.743 -0.623 -13.964 1.00 61.00 30 THR A O 15
ATOM 22316 N N . ARG A 1 31 ? 1.819 0.980 -12.663 1.00 61.00 31 ARG A N 15
ATOM 22317 C CA . ARG A 1 31 ? 0.597 1.150 -13.466 1.00 61.00 31 ARG A CA 15
ATOM 22318 C C . ARG A 1 31 ? -0.298 -0.091 -13.423 1.00 61.00 31 ARG A C 15
ATOM 22319 O O . ARG A 1 31 ? -1.379 -0.066 -12.833 1.00 61.00 31 ARG A O 15
ATOM 22340 N N . ARG A 1 32 ? 0.149 -1.175 -14.040 1.00 61.00 32 ARG A N 15
ATOM 22341 C CA . ARG A 1 32 ? -0.628 -2.404 -14.072 1.00 61.00 32 ARG A CA 15
ATOM 22342 C C . ARG A 1 32 ? -0.510 -3.129 -12.737 1.00 61.00 32 ARG A C 15
ATOM 22343 O O . ARG A 1 32 ? 0.322 -4.026 -12.561 1.00 61.00 32 ARG A O 15
ATOM 22364 N N . TRP A 1 33 ? -1.319 -2.683 -11.792 1.00 61.00 33 TRP A N 15
ATOM 22365 C CA . TRP A 1 33 ? -1.337 -3.230 -10.442 1.00 61.00 33 TRP A CA 15
ATOM 22366 C C . TRP A 1 33 ? -1.815 -4.675 -10.398 1.00 61.00 33 TRP A C 15
ATOM 22367 O O . TRP A 1 33 ? -2.864 -5.013 -10.944 1.00 61.00 33 TRP A O 15
ATOM 22388 N N . VAL A 1 34 ? -1.044 -5.518 -9.732 1.00 61.00 34 VAL A N 15
ATOM 22389 C CA . VAL A 1 34 ? -1.458 -6.888 -9.473 1.00 61.00 34 VAL A CA 15
ATOM 22390 C C . VAL A 1 34 ? -1.901 -7.021 -8.018 1.00 61.00 34 VAL A C 15
ATOM 22391 O O . VAL A 1 34 ? -1.594 -6.157 -7.193 1.00 61.00 34 VAL A O 15
ATOM 22404 N N . ALA A 1 35 ? -2.601 -8.106 -7.714 1.00 61.00 35 ALA A N 15
ATOM 22405 C CA . ALA A 1 35 ? -3.204 -8.310 -6.396 1.00 61.00 35 ALA A CA 15
ATOM 22406 C C . ALA A 1 35 ? -2.181 -8.214 -5.263 1.00 61.00 35 ALA A C 15
ATOM 22407 O O . ALA A 1 35 ? -2.456 -7.621 -4.219 1.00 61.00 35 ALA A O 15
ATOM 22414 N N . SER A 1 36 ? -1.009 -8.793 -5.478 1.00 61.00 36 SER A N 15
ATOM 22415 C CA . SER A 1 36 ? 0.033 -8.818 -4.462 1.00 61.00 36 SER A CA 15
ATOM 22416 C C . SER A 1 36 ? 0.531 -7.408 -4.130 1.00 61.00 36 SER A C 15
ATOM 22417 O O . SER A 1 36 ? 0.679 -7.052 -2.961 1.00 61.00 36 SER A O 15
ATOM 22425 N N . ARG A 1 37 ? 0.766 -6.601 -5.161 1.00 61.00 37 ARG A N 15
ATOM 22426 C CA . ARG A 1 37 ? 1.301 -5.257 -4.963 1.00 61.00 37 ARG A CA 15
ATOM 22427 C C . ARG A 1 37 ? 0.251 -4.352 -4.331 1.00 61.00 37 ARG A C 15
ATOM 22428 O O . ARG A 1 37 ? 0.575 -3.495 -3.512 1.00 61.00 37 ARG A O 15
ATOM 22449 N N . LYS A 1 38 ? -1.007 -4.557 -4.708 1.00 61.00 38 LYS A N 15
ATOM 22450 C CA . LYS A 1 38 ? -2.117 -3.837 -4.086 1.00 61.00 38 LYS A CA 15
ATOM 22451 C C . LYS A 1 38 ? -2.184 -4.149 -2.596 1.00 61.00 38 LYS A C 15
ATOM 22452 O O . LYS A 1 38 ? -2.348 -3.254 -1.768 1.00 61.00 38 LYS A O 15
ATOM 22471 N N . ALA A 1 39 ? -2.041 -5.433 -2.274 1.00 61.00 39 ALA A N 15
ATOM 22472 C CA . ALA A 1 39 ? -2.098 -5.895 -0.894 1.00 61.00 39 ALA A CA 15
ATOM 22473 C C . ALA A 1 39 ? -1.029 -5.220 -0.044 1.00 61.00 39 ALA A C 15
ATOM 22474 O O . ALA A 1 39 ? -1.312 -4.750 1.052 1.00 61.00 39 ALA A O 15
ATOM 22481 N N . ALA A 1 40 ? 0.192 -5.166 -0.562 1.00 61.00 40 ALA A N 15
ATOM 22482 C CA . ALA A 1 40 ? 1.301 -4.540 0.148 1.00 61.00 40 ALA A CA 15
ATOM 22483 C C . ALA A 1 40 ? 0.994 -3.083 0.482 1.00 61.00 40 ALA A C 15
ATOM 22484 O O . ALA A 1 40 ? 1.242 -2.631 1.601 1.00 61.00 40 ALA A O 15
ATOM 22491 N N . VAL A 1 41 ? 0.442 -2.358 -0.486 1.00 61.00 41 VAL A N 15
ATOM 22492 C CA . VAL A 1 41 ? 0.136 -0.941 -0.307 1.00 61.00 41 VAL A CA 15
ATOM 22493 C C . VAL A 1 41 ? -0.971 -0.737 0.719 1.00 61.00 41 VAL A C 15
ATOM 22494 O O . VAL A 1 41 ? -0.839 0.078 1.632 1.00 61.00 41 VAL A O 15
ATOM 22507 N N . VAL A 1 42 ? -2.064 -1.479 0.576 1.00 61.00 42 VAL A N 15
ATOM 22508 C CA . VAL A 1 42 ? -3.194 -1.319 1.478 1.00 61.00 42 VAL A CA 15
ATOM 22509 C C . VAL A 1 42 ? -2.826 -1.756 2.900 1.00 61.00 42 VAL A C 15
ATOM 22510 O O . VAL A 1 42 ? -3.234 -1.120 3.874 1.00 61.00 42 VAL A O 15
ATOM 22523 N N . LYS A 1 43 ? -2.020 -2.811 3.021 1.00 61.00 43 LYS A N 15
ATOM 22524 C CA . LYS A 1 43 ? -1.556 -3.271 4.328 1.00 61.00 43 LYS A CA 15
ATOM 22525 C C . LYS A 1 43 ? -0.680 -2.209 4.980 1.00 61.00 43 LYS A C 15
ATOM 22526 O O . LYS A 1 43 ? -0.699 -2.041 6.199 1.00 61.00 43 LYS A O 15
ATOM 22545 N N . ALA A 1 44 ? 0.072 -1.487 4.158 1.00 61.00 44 ALA A N 15
ATOM 22546 C CA . ALA A 1 44 ? 0.928 -0.414 4.644 1.00 61.00 44 ALA A CA 15
ATOM 22547 C C . ALA A 1 44 ? 0.099 0.675 5.312 1.00 61.00 44 ALA A C 15
ATOM 22548 O O . ALA A 1 44 ? 0.420 1.123 6.410 1.00 61.00 44 ALA A O 15
ATOM 22555 N N . VAL A 1 45 ? -0.979 1.078 4.664 1.00 61.00 45 VAL A N 15
ATOM 22556 C CA . VAL A 1 45 ? -1.834 2.130 5.202 1.00 61.00 45 VAL A CA 15
ATOM 22557 C C . VAL A 1 45 ? -2.675 1.617 6.372 1.00 61.00 45 VAL A C 15
ATOM 22558 O O . VAL A 1 45 ? -2.939 2.351 7.322 1.00 61.00 45 VAL A O 15
ATOM 22571 N N . ILE A 1 46 ? -3.083 0.356 6.309 1.00 61.00 46 ILE A N 15
ATOM 22572 C CA . ILE A 1 46 ? -3.874 -0.243 7.382 1.00 61.00 46 ILE A CA 15
ATOM 22573 C C . ILE A 1 46 ? -3.048 -0.389 8.664 1.00 61.00 46 ILE A C 15
ATOM 22574 O O . ILE A 1 46 ? -3.528 -0.086 9.752 1.00 61.00 46 ILE A O 15
ATOM 22590 N N . HIS A 1 47 ? -1.801 -0.830 8.528 1.00 61.00 47 HIS A N 15
ATOM 22591 C CA . HIS A 1 47 ? -0.942 -1.030 9.695 1.00 61.00 47 HIS A CA 15
ATOM 22592 C C . HIS A 1 47 ? -0.347 0.292 10.170 1.00 61.00 47 HIS A C 15
ATOM 22593 O O . HIS A 1 47 ? 0.232 0.366 11.252 1.00 61.00 47 HIS A O 15
ATOM 22608 N N . GLY A 1 48 ? -0.486 1.329 9.355 1.00 61.00 48 GLY A N 15
ATOM 22609 C CA . GLY A 1 48 ? -0.030 2.649 9.749 1.00 61.00 48 GLY A CA 15
ATOM 22610 C C . GLY A 1 48 ? 1.394 2.936 9.321 1.00 61.00 48 GLY A C 15
ATOM 22611 O O . GLY A 1 48 ? 2.049 3.810 9.882 1.00 61.00 48 GLY A O 15
ATOM 22615 N N . LEU A 1 49 ? 1.869 2.203 8.324 1.00 61.00 49 LEU A N 15
ATOM 22616 C CA . LEU A 1 49 ? 3.211 2.398 7.789 1.00 61.00 49 LEU A CA 15
ATOM 22617 C C . LEU A 1 49 ? 3.275 3.693 6.995 1.00 61.00 49 LEU A C 15
ATOM 22618 O O . LEU A 1 49 ? 4.248 4.446 7.077 1.00 61.00 49 LEU A O 15
ATOM 22634 N N . ILE A 1 50 ? 2.236 3.928 6.211 1.00 61.00 50 ILE A N 15
ATOM 22635 C CA . ILE A 1 50 ? 2.121 5.145 5.425 1.00 61.00 50 ILE A CA 15
ATOM 22636 C C . ILE A 1 50 ? 0.695 5.666 5.483 1.00 61.00 50 ILE A C 15
ATOM 22637 O O . ILE A 1 50 ? -0.214 4.958 5.923 1.00 61.00 50 ILE A O 15
ATOM 22653 N N . THR A 1 51 ? 0.498 6.896 5.050 1.00 61.00 51 THR A N 15
ATOM 22654 C CA . THR A 1 51 ? -0.837 7.452 4.939 1.00 61.00 51 THR A CA 15
ATOM 22655 C C . THR A 1 51 ? -1.405 7.189 3.543 1.00 61.00 51 THR A C 15
ATOM 22656 O O . THR A 1 51 ? -0.662 6.928 2.589 1.00 61.00 51 THR A O 15
ATOM 22667 N N . GLU A 1 52 ? -2.724 7.249 3.437 1.00 61.00 52 GLU A N 15
ATOM 22668 C CA . GLU A 1 52 ? -3.414 6.982 2.186 1.00 61.00 52 GLU A CA 15
ATOM 22669 C C . GLU A 1 52 ? -2.936 7.947 1.105 1.00 61.00 52 GLU A C 15
ATOM 22670 O O . GLU A 1 52 ? -2.646 7.543 -0.020 1.00 61.00 52 GLU A O 15
ATOM 22682 N N . ARG A 1 53 ? -2.810 9.220 1.468 1.00 61.00 53 ARG A N 15
ATOM 22683 C CA . ARG A 1 53 ? -2.365 10.242 0.525 1.00 61.00 53 ARG A CA 15
ATOM 22684 C C . ARG A 1 53 ? -0.913 10.005 0.115 1.00 61.00 53 ARG A C 15
ATOM 22685 O O . ARG A 1 53 ? -0.516 10.341 -0.998 1.00 61.00 53 ARG A O 15
ATOM 22706 N N . GLU A 1 54 ? -0.137 9.409 1.013 1.00 61.00 54 GLU A N 15
ATOM 22707 C CA . GLU A 1 54 ? 1.242 9.030 0.716 1.00 61.00 54 GLU A CA 15
ATOM 22708 C C . GLU A 1 54 ? 1.258 8.078 -0.468 1.00 61.00 54 GLU A C 15
ATOM 22709 O O . GLU A 1 54 ? 2.014 8.264 -1.423 1.00 61.00 54 GLU A O 15
ATOM 22721 N N . ALA A 1 55 ? 0.391 7.074 -0.404 1.00 61.00 55 ALA A N 15
ATOM 22722 C CA . ALA A 1 55 ? 0.278 6.093 -1.474 1.00 61.00 55 ALA A CA 15
ATOM 22723 C C . ALA A 1 55 ? -0.315 6.718 -2.735 1.00 61.00 55 ALA A C 15
ATOM 22724 O O . ALA A 1 55 ? 0.228 6.567 -3.832 1.00 61.00 55 ALA A O 15
ATOM 22731 N N . LEU A 1 56 ? -1.421 7.438 -2.566 1.00 61.00 56 LEU A N 15
ATOM 22732 C CA . LEU A 1 56 ? -2.137 8.047 -3.688 1.00 61.00 56 LEU A CA 15
ATOM 22733 C C . LEU A 1 56 ? -1.237 8.982 -4.491 1.00 61.00 56 LEU A C 15
ATOM 22734 O O . LEU A 1 56 ? -1.300 9.004 -5.718 1.00 61.00 56 LEU A O 15
ATOM 22750 N N . ASP A 1 57 ? -0.400 9.747 -3.802 1.00 61.00 57 ASP A N 15
ATOM 22751 C CA . ASP A 1 57 ? 0.487 10.694 -4.470 1.00 61.00 57 ASP A CA 15
ATOM 22752 C C . ASP A 1 57 ? 1.553 9.984 -5.291 1.00 61.00 57 ASP A C 15
ATOM 22753 O O . ASP A 1 57 ? 1.677 10.219 -6.492 1.00 61.00 57 ASP A O 15
ATOM 22762 N N . ARG A 1 58 ? 2.306 9.101 -4.648 1.00 61.00 58 ARG A N 15
ATOM 22763 C CA . ARG A 1 58 ? 3.453 8.465 -5.290 1.00 61.00 58 ARG A CA 15
ATOM 22764 C C . ARG A 1 58 ? 3.036 7.546 -6.440 1.00 61.00 58 ARG A C 15
ATOM 22765 O O . ARG A 1 58 ? 3.788 7.358 -7.397 1.00 61.00 58 ARG A O 15
ATOM 22786 N N . TYR A 1 59 ? 1.843 6.977 -6.351 1.00 61.00 59 TYR A N 15
ATOM 22787 C CA . TYR A 1 59 ? 1.368 6.070 -7.386 1.00 61.00 59 TYR A CA 15
ATOM 22788 C C . TYR A 1 59 ? 0.378 6.756 -8.323 1.00 61.00 59 TYR A C 15
ATOM 22789 O O . TYR A 1 59 ? -0.107 6.141 -9.274 1.00 61.00 59 TYR A O 15
ATOM 22807 N N . SER A 1 60 ? 0.089 8.030 -8.050 1.00 61.00 60 SER A N 15
ATOM 22808 C CA . SER A 1 60 ? -0.846 8.814 -8.856 1.00 61.00 60 SER A CA 15
ATOM 22809 C C . SER A 1 60 ? -2.223 8.139 -8.887 1.00 61.00 60 SER A C 15
ATOM 22810 O O . SER A 1 60 ? -2.912 8.134 -9.911 1.00 61.00 60 SER A O 15
ATOM 22818 N N . LEU A 1 61 ? -2.631 7.598 -7.744 1.00 61.00 61 LEU A N 15
ATOM 22819 C CA . LEU A 1 61 ? -3.896 6.879 -7.635 1.00 61.00 61 LEU A CA 15
ATOM 22820 C C . LEU A 1 61 ? -5.011 7.796 -7.158 1.00 61.00 61 LEU A C 15
ATOM 22821 O O . LEU A 1 61 ? -4.767 8.918 -6.712 1.00 61.00 61 LEU A O 15
ATOM 22837 N N . SER A 1 62 ? -6.232 7.298 -7.253 1.00 61.00 62 SER A N 15
ATOM 22838 C CA . SER A 1 62 ? -7.397 8.005 -6.751 1.00 61.00 62 SER A CA 15
ATOM 22839 C C . SER A 1 62 ? -7.981 7.250 -5.565 1.00 61.00 62 SER A C 15
ATOM 22840 O O . SER A 1 62 ? -7.731 6.051 -5.397 1.00 61.00 62 SER A O 15
ATOM 22848 N N . GLU A 1 63 ? -8.752 7.953 -4.750 1.00 61.00 63 GLU A N 15
ATOM 22849 C CA . GLU A 1 63 ? -9.344 7.381 -3.560 1.00 61.00 63 GLU A CA 15
ATOM 22850 C C . GLU A 1 63 ? -10.202 6.161 -3.896 1.00 61.00 63 GLU A C 15
ATOM 22851 O O . GLU A 1 63 ? -10.156 5.150 -3.195 1.00 61.00 63 GLU A O 15
ATOM 22863 N N . GLU A 1 64 ? -10.968 6.262 -4.980 1.00 61.00 64 GLU A N 15
ATOM 22864 C CA . GLU A 1 64 ? -11.845 5.174 -5.414 1.00 61.00 64 GLU A CA 15
ATOM 22865 C C . GLU A 1 64 ? -11.063 3.880 -5.648 1.00 61.00 64 GLU A C 15
ATOM 22866 O O . GLU A 1 64 ? -11.541 2.797 -5.319 1.00 61.00 64 GLU A O 15
ATOM 22878 N N . GLU A 1 65 ? -9.861 4.007 -6.200 1.00 61.00 65 GLU A N 15
ATOM 22879 C CA . GLU A 1 65 ? -9.005 2.854 -6.469 1.00 61.00 65 GLU A CA 15
ATOM 22880 C C . GLU A 1 65 ? -8.595 2.202 -5.148 1.00 61.00 65 GLU A C 15
ATOM 22881 O O . GLU A 1 65 ? -8.840 1.015 -4.919 1.00 61.00 65 GLU A O 15
ATOM 22893 N N . PHE A 1 66 ? -8.018 3.005 -4.263 1.00 61.00 66 PHE A N 15
ATOM 22894 C CA . PHE A 1 66 ? -7.550 2.521 -2.972 1.00 61.00 66 PHE A CA 15
ATOM 22895 C C . PHE A 1 66 ? -8.710 1.953 -2.152 1.00 61.00 66 PHE A C 15
ATOM 22896 O O . PHE A 1 66 ? -8.561 0.943 -1.458 1.00 61.00 66 PHE A O 15
ATOM 22913 N N . ALA A 1 67 ? -9.864 2.609 -2.244 1.00 61.00 67 ALA A N 15
ATOM 22914 C CA . ALA A 1 67 ? -11.080 2.146 -1.589 1.00 61.00 67 ALA A CA 15
ATOM 22915 C C . ALA A 1 67 ? -11.431 0.731 -2.028 1.00 61.00 67 ALA A C 15
ATOM 22916 O O . ALA A 1 67 ? -11.871 -0.086 -1.221 1.00 61.00 67 ALA A O 15
ATOM 22923 N N . LEU A 1 68 ? -11.216 0.441 -3.303 1.00 61.00 68 LEU A N 15
ATOM 22924 C CA . LEU A 1 68 ? -11.491 -0.884 -3.844 1.00 61.00 68 LEU A CA 15
ATOM 22925 C C . LEU A 1 68 ? -10.523 -1.901 -3.264 1.00 61.00 68 LEU A C 15
ATOM 22926 O O . LEU A 1 68 ? -10.926 -2.994 -2.856 1.00 61.00 68 LEU A O 15
ATOM 22942 N N . TRP A 1 69 ? -9.247 -1.525 -3.217 1.00 61.00 69 TRP A N 15
ATOM 22943 C CA . TRP A 1 69 ? -8.206 -2.400 -2.679 1.00 61.00 69 TRP A CA 15
ATOM 22944 C C . TRP A 1 69 ? -8.563 -2.855 -1.270 1.00 61.00 69 TRP A C 15
ATOM 22945 O O . TRP A 1 69 ? -8.555 -4.049 -0.975 1.00 61.00 69 TRP A O 15
ATOM 22966 N N . ARG A 1 70 ? -8.896 -1.904 -0.404 1.00 61.00 70 ARG A N 15
ATOM 22967 C CA . ARG A 1 70 ? -9.235 -2.230 0.977 1.00 61.00 70 ARG A CA 15
ATOM 22968 C C . ARG A 1 70 ? -10.553 -2.991 1.064 1.00 61.00 70 ARG A C 15
ATOM 22969 O O . ARG A 1 70 ? -10.728 -3.830 1.943 1.00 61.00 70 ARG A O 15
ATOM 22990 N N . SER A 1 71 ? -11.466 -2.719 0.141 1.00 61.00 71 SER A N 15
ATOM 22991 C CA . SER A 1 71 ? -12.736 -3.437 0.106 1.00 61.00 71 SER A CA 15
ATOM 22992 C C . SER A 1 71 ? -12.511 -4.913 -0.218 1.00 61.00 71 SER A C 15
ATOM 22993 O O . SER A 1 71 ? -13.245 -5.783 0.251 1.00 61.00 71 SER A O 15
ATOM 23001 N N . ALA A 1 72 ? -11.489 -5.190 -1.018 1.00 61.00 72 ALA A N 15
ATOM 23002 C CA . ALA A 1 72 ? -11.172 -6.558 -1.403 1.00 61.00 72 ALA A CA 15
ATOM 23003 C C . ALA A 1 72 ? -10.249 -7.239 -0.391 1.00 61.00 72 ALA A C 15
ATOM 23004 O O . ALA A 1 72 ? -10.507 -8.362 0.031 1.00 61.00 72 ALA A O 15
ATOM 23011 N N . VAL A 1 73 ? -9.181 -6.552 -0.004 1.00 61.00 73 VAL A N 15
ATOM 23012 C CA . VAL A 1 73 ? -8.149 -7.147 0.844 1.00 61.00 73 VAL A CA 15
ATOM 23013 C C . VAL A 1 73 ? -8.578 -7.232 2.312 1.00 61.00 73 VAL A C 15
ATOM 23014 O O . VAL A 1 73 ? -8.408 -8.271 2.954 1.00 61.00 73 VAL A O 15
ATOM 23027 N N . ALA A 1 74 ? -9.137 -6.156 2.848 1.00 61.00 74 ALA A N 15
ATOM 23028 C CA . ALA A 1 74 ? -9.511 -6.134 4.257 1.00 61.00 74 ALA A CA 15
ATOM 23029 C C . ALA A 1 74 ? -10.694 -7.058 4.520 1.00 61.00 74 ALA A C 15
ATOM 23030 O O . ALA A 1 74 ? -10.683 -7.839 5.471 1.00 61.00 74 ALA A O 15
ATOM 23037 N N . ALA A 1 75 ? -11.695 -6.987 3.650 1.00 61.00 75 ALA A N 15
ATOM 23038 C CA . ALA A 1 75 ? -12.904 -7.797 3.788 1.00 61.00 75 ALA A CA 15
ATOM 23039 C C . ALA A 1 75 ? -12.705 -9.190 3.198 1.00 61.00 75 ALA A C 15
ATOM 23040 O O . ALA A 1 75 ? -13.661 -9.951 3.039 1.00 61.00 75 ALA A O 15
ATOM 23047 N N . HIS A 1 76 ? -11.459 -9.517 2.882 1.00 61.00 76 HIS A N 15
ATOM 23048 C CA . HIS A 1 76 ? -11.118 -10.821 2.338 1.00 61.00 76 HIS A CA 15
ATOM 23049 C C . HIS A 1 76 ? -11.212 -11.874 3.435 1.00 61.00 76 HIS A C 15
ATOM 23050 O O . HIS A 1 76 ? -10.335 -11.966 4.297 1.00 61.00 76 HIS A O 15
ATOM 23065 N N . GLY A 1 77 ? -12.290 -12.642 3.412 1.00 61.00 77 GLY A N 15
ATOM 23066 C CA . GLY A 1 77 ? -12.503 -13.654 4.426 1.00 61.00 77 GLY A CA 15
ATOM 23067 C C . GLY A 1 77 ? -12.971 -13.057 5.737 1.00 61.00 77 GLY A C 15
ATOM 23068 O O . GLY A 1 77 ? -12.561 -13.501 6.810 1.00 61.00 77 GLY A O 15
ATOM 23072 N N . GLU A 1 78 ? -13.850 -12.062 5.649 1.00 61.00 78 GLU A N 15
ATOM 23073 C CA . GLU A 1 78 ? -14.354 -11.357 6.828 1.00 61.00 78 GLU A CA 15
ATOM 23074 C C . GLU A 1 78 ? -15.225 -12.270 7.684 1.00 61.00 78 GLU A C 15
ATOM 23075 O O . GLU A 1 78 ? -15.481 -11.985 8.855 1.00 61.00 78 GLU A O 15
ATOM 23087 N N . LYS A 1 79 ? -15.681 -13.364 7.089 1.00 61.00 79 LYS A N 15
ATOM 23088 C CA . LYS A 1 79 ? -16.570 -14.295 7.765 1.00 61.00 79 LYS A CA 15
ATOM 23089 C C . LYS A 1 79 ? -15.805 -15.215 8.716 1.00 61.00 79 LYS A C 15
ATOM 23090 O O . LYS A 1 79 ? -16.406 -15.933 9.517 1.00 61.00 79 LYS A O 15
ATOM 23109 N N . ALA A 1 80 ? -14.485 -15.197 8.627 1.00 61.00 80 ALA A N 15
ATOM 23110 C CA . ALA A 1 80 ? -13.656 -16.050 9.465 1.00 61.00 80 ALA A CA 15
ATOM 23111 C C . ALA A 1 80 ? -12.930 -15.230 10.520 1.00 61.00 80 ALA A C 15
ATOM 23112 O O . ALA A 1 80 ? -11.872 -14.660 10.256 1.00 61.00 80 ALA A O 15
ATOM 23119 N N . LEU A 1 81 ? -13.501 -15.163 11.712 1.00 61.00 81 LEU A N 15
ATOM 23120 C CA . LEU A 1 81 ? -12.923 -14.361 12.779 1.00 61.00 81 LEU A CA 15
ATOM 23121 C C . LEU A 1 81 ? -12.098 -15.218 13.730 1.00 61.00 81 LEU A C 15
ATOM 23122 O O . LEU A 1 81 ? -12.609 -15.733 14.724 1.00 61.00 81 LEU A O 15
ATOM 23138 N N . LYS A 1 82 ? -10.827 -15.393 13.403 1.00 61.00 82 LYS A N 15
ATOM 23139 C CA . LYS A 1 82 ? -9.893 -16.031 14.315 1.00 61.00 82 LYS A CA 15
ATOM 23140 C C . LYS A 1 82 ? -9.301 -14.957 15.224 1.00 61.00 82 LYS A C 15
ATOM 23141 O O . LYS A 1 82 ? -9.375 -13.780 14.894 1.00 61.00 82 LYS A O 15
ATOM 23160 N N . VAL A 1 83 ? -8.728 -15.360 16.354 1.00 61.00 83 VAL A N 15
ATOM 23161 C CA . VAL A 1 83 ? -8.172 -14.424 17.341 1.00 61.00 83 VAL A CA 15
ATOM 23162 C C . VAL A 1 83 ? -7.291 -13.340 16.701 1.00 61.00 83 VAL A C 15
ATOM 23163 O O . VAL A 1 83 ? -7.365 -12.169 17.073 1.00 61.00 83 VAL A O 15
ATOM 23176 N N . THR A 1 84 ? -6.487 -13.724 15.721 1.00 61.00 84 THR A N 15
ATOM 23177 C CA . THR A 1 84 ? -5.581 -12.792 15.065 1.00 61.00 84 THR A CA 15
ATOM 23178 C C . THR A 1 84 ? -6.305 -11.967 13.996 1.00 61.00 84 THR A C 15
ATOM 23179 O O . THR A 1 84 ? -5.833 -10.908 13.578 1.00 61.00 84 THR A O 15
ATOM 23190 N N . MET A 1 85 ? -7.475 -12.438 13.584 1.00 61.00 85 MET A N 15
ATOM 23191 C CA . MET A 1 85 ? -8.224 -11.806 12.503 1.00 61.00 85 MET A CA 15
ATOM 23192 C C . MET A 1 85 ? -8.834 -10.490 12.964 1.00 61.00 85 MET A C 15
ATOM 23193 O O . MET A 1 85 ? -9.087 -9.597 12.158 1.00 61.00 85 MET A O 15
ATOM 23207 N N . ILE A 1 86 ? -9.053 -10.368 14.268 1.00 61.00 86 ILE A N 15
ATOM 23208 C CA . ILE A 1 86 ? -9.642 -9.159 14.837 1.00 61.00 86 ILE A CA 15
ATOM 23209 C C . ILE A 1 86 ? -8.738 -7.945 14.590 1.00 61.00 86 ILE A C 15
ATOM 23210 O O . ILE A 1 86 ? -9.210 -6.806 14.535 1.00 61.00 86 ILE A O 15
ATOM 23226 N N . GLN A 1 87 ? -7.449 -8.201 14.391 1.00 61.00 87 GLN A N 15
ATOM 23227 C CA . GLN A 1 87 ? -6.484 -7.138 14.139 1.00 61.00 87 GLN A CA 15
ATOM 23228 C C . GLN A 1 87 ? -6.872 -6.319 12.910 1.00 61.00 87 GLN A C 15
ATOM 23229 O O . GLN A 1 87 ? -6.819 -5.092 12.940 1.00 61.00 87 GLN A O 15
ATOM 23243 N N . LYS A 1 88 ? -7.302 -6.990 11.842 1.00 61.00 88 LYS A N 15
ATOM 23244 C CA . LYS A 1 88 ? -7.628 -6.294 10.598 1.00 61.00 88 LYS A CA 15
ATOM 23245 C C . LYS A 1 88 ? -8.912 -5.481 10.748 1.00 61.00 88 LYS A C 15
ATOM 23246 O O . LYS A 1 88 ? -9.225 -4.645 9.906 1.00 61.00 88 LYS A O 15
ATOM 23265 N N . TYR A 1 89 ? -9.650 -5.733 11.821 1.00 61.00 89 TYR A N 15
ATOM 23266 C CA . TYR A 1 89 ? -10.899 -5.028 12.062 1.00 61.00 89 TYR A CA 15
ATOM 23267 C C . TYR A 1 89 ? -10.694 -3.863 13.028 1.00 61.00 89 TYR A C 15
ATOM 23268 O O . TYR A 1 89 ? -11.289 -2.801 12.866 1.00 61.00 89 TYR A O 15
ATOM 23286 N N . ARG A 1 90 ? -9.843 -4.066 14.029 1.00 61.00 90 ARG A N 15
ATOM 23287 C CA . ARG A 1 90 ? -9.628 -3.061 15.069 1.00 61.00 90 ARG A CA 15
ATOM 23288 C C . ARG A 1 90 ? -8.532 -2.070 14.685 1.00 61.00 90 ARG A C 15
ATOM 23289 O O . ARG A 1 90 ? -8.555 -0.913 15.104 1.00 61.00 90 ARG A O 15
ATOM 23310 N N . GLN A 1 91 ? -7.574 -2.519 13.886 1.00 61.00 91 GLN A N 15
ATOM 23311 C CA . GLN A 1 91 ? -6.479 -1.657 13.458 1.00 61.00 91 GLN A CA 15
ATOM 23312 C C . GLN A 1 91 ? -6.911 -0.864 12.233 1.00 61.00 91 GLN A C 15
ATOM 23313 O O . GLN A 1 91 ? -6.249 0.086 11.812 1.00 61.00 91 GLN A O 15
ATOM 23327 N N . LEU A 1 92 ? -8.047 -1.263 11.684 1.00 61.00 92 LEU A N 15
ATOM 23328 C CA . LEU A 1 92 ? -8.607 -0.620 10.514 1.00 61.00 92 LEU A CA 15
ATOM 23329 C C . LEU A 1 92 ? -9.178 0.746 10.877 1.00 61.00 92 LEU A C 15
ATOM 23330 O O . LEU A 1 92 ? -10.070 0.861 11.718 1.00 61.00 92 LEU A O 15
ATOM 23346 N N . HIS A 1 93 ? -8.634 1.779 10.259 1.00 61.00 93 HIS A N 15
ATOM 23347 C CA . HIS A 1 93 ? -9.191 3.117 10.377 1.00 61.00 93 HIS A CA 15
ATOM 23348 C C . HIS A 1 93 ? -10.044 3.417 9.153 1.00 61.00 93 HIS A C 15
ATOM 23349 O O . HIS A 1 93 ? -9.597 3.248 8.018 1.00 61.00 93 HIS A O 15
ATOM 23364 N N . HIS A 1 94 ? -11.271 3.849 9.394 1.00 61.00 94 HIS A N 15
ATOM 23365 C CA . HIS A 1 94 ? -12.273 3.968 8.344 1.00 61.00 94 HIS A CA 15
ATOM 23366 C C . HIS A 1 94 ? -12.056 5.215 7.491 1.00 61.00 94 HIS A C 15
ATOM 23367 O O . HIS A 1 94 ? -11.743 6.292 8.003 1.00 61.00 94 HIS A O 15
ATOM 23382 N N . HIS A 1 95 ? -12.225 5.051 6.188 1.00 61.00 95 HIS A N 15
ATOM 23383 C CA . HIS A 1 95 ? -12.194 6.162 5.258 1.00 61.00 95 HIS A CA 15
ATOM 23384 C C . HIS A 1 95 ? -13.185 5.900 4.131 1.00 61.00 95 HIS A C 15
ATOM 23385 O O . HIS A 1 95 ? -12.781 5.317 3.107 1.00 61.00 95 HIS A O 15
ATOM 23401 N N . MET A 1 1 ? 19.606 19.956 8.696 1.00 61.00 1 MET A N 16
ATOM 23402 C CA . MET A 1 1 ? 18.660 20.863 9.385 1.00 61.00 1 MET A CA 16
ATOM 23403 C C . MET A 1 1 ? 17.301 20.879 8.693 1.00 61.00 1 MET A C 16
ATOM 23404 O O . MET A 1 1 ? 16.318 21.363 9.258 1.00 61.00 1 MET A O 16
ATOM 23420 N N . TYR A 1 2 ? 17.239 20.357 7.474 1.00 61.00 2 TYR A N 16
ATOM 23421 C CA . TYR A 1 2 ? 16.005 20.396 6.701 1.00 61.00 2 TYR A CA 16
ATOM 23422 C C . TYR A 1 2 ? 15.227 19.102 6.873 1.00 61.00 2 TYR A C 16
ATOM 23423 O O . TYR A 1 2 ? 15.684 18.031 6.473 1.00 61.00 2 TYR A O 16
ATOM 23441 N N . LEU A 1 3 ? 14.052 19.203 7.470 1.00 61.00 3 LEU A N 16
ATOM 23442 C CA . LEU A 1 3 ? 13.220 18.034 7.715 1.00 61.00 3 LEU A CA 16
ATOM 23443 C C . LEU A 1 3 ? 12.410 17.668 6.479 1.00 61.00 3 LEU A C 16
ATOM 23444 O O . LEU A 1 3 ? 11.178 17.636 6.502 1.00 61.00 3 LEU A O 16
ATOM 23460 N N . LYS A 1 4 ? 13.117 17.406 5.394 1.00 61.00 4 LYS A N 16
ATOM 23461 C CA . LYS A 1 4 ? 12.499 16.921 4.174 1.00 61.00 4 LYS A CA 16
ATOM 23462 C C . LYS A 1 4 ? 12.339 15.412 4.265 1.00 61.00 4 LYS A C 16
ATOM 23463 O O . LYS A 1 4 ? 11.391 14.832 3.733 1.00 61.00 4 LYS A O 16
ATOM 23482 N N . ARG A 1 5 ? 13.269 14.784 4.968 1.00 61.00 5 ARG A N 16
ATOM 23483 C CA . ARG A 1 5 ? 13.228 13.350 5.166 1.00 61.00 5 ARG A CA 16
ATOM 23484 C C . ARG A 1 5 ? 12.358 13.003 6.345 1.00 61.00 5 ARG A C 16
ATOM 23485 O O . ARG A 1 5 ? 12.783 13.022 7.503 1.00 61.00 5 ARG A O 16
ATOM 23506 N N . VAL A 1 6 ? 11.125 12.727 6.019 1.00 61.00 6 VAL A N 16
ATOM 23507 C CA . VAL A 1 6 ? 10.126 12.360 7.009 1.00 61.00 6 VAL A CA 16
ATOM 23508 C C . VAL A 1 6 ? 10.241 10.874 7.338 1.00 61.00 6 VAL A C 16
ATOM 23509 O O . VAL A 1 6 ? 9.599 10.026 6.714 1.00 61.00 6 VAL A O 16
ATOM 23522 N N . ASP A 1 7 ? 11.093 10.564 8.300 1.00 61.00 7 ASP A N 16
ATOM 23523 C CA . ASP A 1 7 ? 11.356 9.183 8.669 1.00 61.00 7 ASP A CA 16
ATOM 23524 C C . ASP A 1 7 ? 10.511 8.793 9.880 1.00 61.00 7 ASP A C 16
ATOM 23525 O O . ASP A 1 7 ? 9.706 9.591 10.361 1.00 61.00 7 ASP A O 16
ATOM 23534 N N . GLY A 1 8 ? 10.702 7.580 10.369 1.00 61.00 8 GLY A N 16
ATOM 23535 C CA . GLY A 1 8 ? 9.903 7.076 11.467 1.00 61.00 8 GLY A CA 16
ATOM 23536 C C . GLY A 1 8 ? 9.680 5.584 11.346 1.00 61.00 8 GLY A C 16
ATOM 23537 O O . GLY A 1 8 ? 10.629 4.807 11.439 1.00 61.00 8 GLY A O 16
ATOM 23541 N N . PRO A 1 9 ? 8.433 5.146 11.126 1.00 61.00 9 PRO A N 16
ATOM 23542 C CA . PRO A 1 9 ? 8.129 3.732 10.920 1.00 61.00 9 PRO A CA 16
ATOM 23543 C C . PRO A 1 9 ? 8.607 3.243 9.555 1.00 61.00 9 PRO A C 16
ATOM 23544 O O . PRO A 1 9 ? 7.912 3.394 8.548 1.00 61.00 9 PRO A O 16
ATOM 23555 N N . ARG A 1 10 ? 9.807 2.678 9.518 1.00 61.00 10 ARG A N 16
ATOM 23556 C CA . ARG A 1 10 ? 10.384 2.186 8.272 1.00 61.00 10 ARG A CA 16
ATOM 23557 C C . ARG A 1 10 ? 9.853 0.800 7.945 1.00 61.00 10 ARG A C 16
ATOM 23558 O O . ARG A 1 10 ? 9.870 0.378 6.793 1.00 61.00 10 ARG A O 16
ATOM 23579 N N . GLN A 1 11 ? 9.393 0.098 8.969 1.00 61.00 11 GLN A N 16
ATOM 23580 C CA . GLN A 1 11 ? 8.860 -1.243 8.796 1.00 61.00 11 GLN A CA 16
ATOM 23581 C C . GLN A 1 11 ? 7.651 -1.466 9.697 1.00 61.00 11 GLN A C 16
ATOM 23582 O O . GLN A 1 11 ? 7.604 -0.974 10.827 1.00 61.00 11 GLN A O 16
ATOM 23596 N N . VAL A 1 12 ? 6.670 -2.191 9.182 1.00 61.00 12 VAL A N 16
ATOM 23597 C CA . VAL A 1 12 ? 5.513 -2.584 9.964 1.00 61.00 12 VAL A CA 16
ATOM 23598 C C . VAL A 1 12 ? 5.320 -4.088 9.891 1.00 61.00 12 VAL A C 16
ATOM 23599 O O . VAL A 1 12 ? 5.658 -4.718 8.886 1.00 61.00 12 VAL A O 16
ATOM 23612 N N . THR A 1 13 ? 4.791 -4.663 10.950 1.00 61.00 13 THR A N 16
ATOM 23613 C CA . THR A 1 13 ? 4.578 -6.095 11.000 1.00 61.00 13 THR A CA 16
ATOM 23614 C C . THR A 1 13 ? 3.203 -6.459 10.454 1.00 61.00 13 THR A C 16
ATOM 23615 O O . THR A 1 13 ? 2.190 -5.856 10.820 1.00 61.00 13 THR A O 16
ATOM 23626 N N . LEU A 1 14 ? 3.179 -7.422 9.550 1.00 61.00 14 LEU A N 16
ATOM 23627 C CA . LEU A 1 14 ? 1.934 -7.982 9.067 1.00 61.00 14 LEU A CA 16
ATOM 23628 C C . LEU A 1 14 ? 1.408 -8.966 10.101 1.00 61.00 14 LEU A C 16
ATOM 23629 O O . LEU A 1 14 ? 2.189 -9.685 10.720 1.00 61.00 14 LEU A O 16
ATOM 23645 N N . PRO A 1 15 ? 0.082 -9.041 10.284 1.00 61.00 15 PRO A N 16
ATOM 23646 C CA . PRO A 1 15 ? -0.527 -10.052 11.143 1.00 61.00 15 PRO A CA 16
ATOM 23647 C C . PRO A 1 15 ? -0.469 -11.402 10.448 1.00 61.00 15 PRO A C 16
ATOM 23648 O O . PRO A 1 15 ? -0.844 -12.438 10.999 1.00 61.00 15 PRO A O 16
ATOM 23659 N N . ASP A 1 16 ? 0.012 -11.348 9.211 1.00 61.00 16 ASP A N 16
ATOM 23660 C CA . ASP A 1 16 ? 0.289 -12.520 8.403 1.00 61.00 16 ASP A CA 16
ATOM 23661 C C . ASP A 1 16 ? 1.603 -13.142 8.870 1.00 61.00 16 ASP A C 16
ATOM 23662 O O . ASP A 1 16 ? 1.963 -14.245 8.461 1.00 61.00 16 ASP A O 16
ATOM 23671 N N . GLY A 1 17 ? 2.316 -12.410 9.732 1.00 61.00 17 GLY A N 16
ATOM 23672 C CA . GLY A 1 17 ? 3.608 -12.856 10.216 1.00 61.00 17 GLY A CA 16
ATOM 23673 C C . GLY A 1 17 ? 4.721 -12.507 9.254 1.00 61.00 17 GLY A C 16
ATOM 23674 O O . GLY A 1 17 ? 5.556 -13.349 8.918 1.00 61.00 17 GLY A O 16
ATOM 23678 N N . THR A 1 18 ? 4.732 -11.262 8.807 1.00 61.00 18 THR A N 16
ATOM 23679 C CA . THR A 1 18 ? 5.684 -10.810 7.803 1.00 61.00 18 THR A CA 16
ATOM 23680 C C . THR A 1 18 ? 6.122 -9.372 8.108 1.00 61.00 18 THR A C 16
ATOM 23681 O O . THR A 1 18 ? 5.508 -8.699 8.934 1.00 61.00 18 THR A O 16
ATOM 23692 N N . VAL A 1 19 ? 7.186 -8.909 7.460 1.00 61.00 19 VAL A N 16
ATOM 23693 C CA . VAL A 1 19 ? 7.654 -7.539 7.633 1.00 61.00 19 VAL A CA 16
ATOM 23694 C C . VAL A 1 19 ? 7.437 -6.730 6.357 1.00 61.00 19 VAL A C 16
ATOM 23695 O O . VAL A 1 19 ? 7.842 -7.148 5.271 1.00 61.00 19 VAL A O 16
ATOM 23708 N N . LEU A 1 20 ? 6.793 -5.583 6.491 1.00 61.00 20 LEU A N 16
ATOM 23709 C CA . LEU A 1 20 ? 6.569 -4.689 5.365 1.00 61.00 20 LEU A CA 16
ATOM 23710 C C . LEU A 1 20 ? 7.286 -3.373 5.604 1.00 61.00 20 LEU A C 16
ATOM 23711 O O . LEU A 1 20 ? 6.897 -2.592 6.469 1.00 61.00 20 LEU A O 16
ATOM 23727 N N . SER A 1 21 ? 8.351 -3.153 4.858 1.00 61.00 21 SER A N 16
ATOM 23728 C CA . SER A 1 21 ? 9.119 -1.931 4.982 1.00 61.00 21 SER A CA 16
ATOM 23729 C C . SER A 1 21 ? 8.741 -0.945 3.881 1.00 61.00 21 SER A C 16
ATOM 23730 O O . SER A 1 21 ? 8.132 -1.323 2.881 1.00 61.00 21 SER A O 16
ATOM 23738 N N . ARG A 1 22 ? 9.103 0.317 4.071 1.00 61.00 22 ARG A N 16
ATOM 23739 C CA . ARG A 1 22 ? 8.800 1.359 3.096 1.00 61.00 22 ARG A CA 16
ATOM 23740 C C . ARG A 1 22 ? 9.538 1.115 1.789 1.00 61.00 22 ARG A C 16
ATOM 23741 O O . ARG A 1 22 ? 9.086 1.530 0.724 1.00 61.00 22 ARG A O 16
ATOM 23762 N N . ALA A 1 23 ? 10.672 0.439 1.876 1.00 61.00 23 ALA A N 16
ATOM 23763 C CA . ALA A 1 23 ? 11.455 0.101 0.699 1.00 61.00 23 ALA A CA 16
ATOM 23764 C C . ALA A 1 23 ? 10.911 -1.156 0.026 1.00 61.00 23 ALA A C 16
ATOM 23765 O O . ALA A 1 23 ? 11.341 -1.520 -1.071 1.00 61.00 23 ALA A O 16
ATOM 23772 N N . ASP A 1 24 ? 9.962 -1.814 0.683 1.00 61.00 24 ASP A N 16
ATOM 23773 C CA . ASP A 1 24 ? 9.383 -3.040 0.157 1.00 61.00 24 ASP A CA 16
ATOM 23774 C C . ASP A 1 24 ? 8.131 -2.730 -0.652 1.00 61.00 24 ASP A C 16
ATOM 23775 O O . ASP A 1 24 ? 7.572 -3.602 -1.319 1.00 61.00 24 ASP A O 16
ATOM 23784 N N . LEU A 1 25 ? 7.693 -1.475 -0.580 1.00 61.00 25 LEU A N 16
ATOM 23785 C CA . LEU A 1 25 ? 6.568 -1.002 -1.378 1.00 61.00 25 LEU A CA 16
ATOM 23786 C C . LEU A 1 25 ? 6.863 -1.140 -2.872 1.00 61.00 25 LEU A C 16
ATOM 23787 O O . LEU A 1 25 ? 8.027 -1.140 -3.288 1.00 61.00 25 LEU A O 16
ATOM 23803 N N . PRO A 1 26 ? 5.813 -1.284 -3.695 1.00 61.00 26 PRO A N 16
ATOM 23804 C CA . PRO A 1 26 ? 5.960 -1.390 -5.148 1.00 61.00 26 PRO A CA 16
ATOM 23805 C C . PRO A 1 26 ? 6.446 -0.077 -5.768 1.00 61.00 26 PRO A C 16
ATOM 23806 O O . PRO A 1 26 ? 6.138 1.004 -5.265 1.00 61.00 26 PRO A O 16
ATOM 23817 N N . PRO A 1 27 ? 7.219 -0.157 -6.864 1.00 61.00 27 PRO A N 16
ATOM 23818 C CA . PRO A 1 27 ? 7.805 1.021 -7.513 1.00 61.00 27 PRO A CA 16
ATOM 23819 C C . PRO A 1 27 ? 6.750 1.952 -8.110 1.00 61.00 27 PRO A C 16
ATOM 23820 O O . PRO A 1 27 ? 5.632 1.528 -8.408 1.00 61.00 27 PRO A O 16
ATOM 23831 N N . LEU A 1 28 ? 7.125 3.211 -8.314 1.00 61.00 28 LEU A N 16
ATOM 23832 C CA . LEU A 1 28 ? 6.217 4.214 -8.870 1.00 61.00 28 LEU A CA 16
ATOM 23833 C C . LEU A 1 28 ? 5.953 3.944 -10.350 1.00 61.00 28 LEU A C 16
ATOM 23834 O O . LEU A 1 28 ? 5.067 4.545 -10.962 1.00 61.00 28 LEU A O 16
ATOM 23850 N N . ASP A 1 29 ? 6.725 3.026 -10.912 1.00 61.00 29 ASP A N 16
ATOM 23851 C CA . ASP A 1 29 ? 6.561 2.616 -12.301 1.00 61.00 29 ASP A CA 16
ATOM 23852 C C . ASP A 1 29 ? 5.399 1.639 -12.426 1.00 61.00 29 ASP A C 16
ATOM 23853 O O . ASP A 1 29 ? 5.020 1.225 -13.520 1.00 61.00 29 ASP A O 16
ATOM 23862 N N . THR A 1 30 ? 4.817 1.290 -11.293 1.00 61.00 30 THR A N 16
ATOM 23863 C CA . THR A 1 30 ? 3.749 0.317 -11.267 1.00 61.00 30 THR A CA 16
ATOM 23864 C C . THR A 1 30 ? 2.381 0.954 -11.506 1.00 61.00 30 THR A C 16
ATOM 23865 O O . THR A 1 30 ? 1.745 1.461 -10.586 1.00 61.00 30 THR A O 16
ATOM 23876 N N . ARG A 1 31 ? 1.972 0.978 -12.763 1.00 61.00 31 ARG A N 16
ATOM 23877 C CA . ARG A 1 31 ? 0.574 1.184 -13.108 1.00 61.00 31 ARG A CA 16
ATOM 23878 C C . ARG A 1 31 ? -0.030 -0.178 -13.404 1.00 61.00 31 ARG A C 16
ATOM 23879 O O . ARG A 1 31 ? -1.238 -0.396 -13.297 1.00 61.00 31 ARG A O 16
ATOM 23900 N N . ARG A 1 32 ? 0.858 -1.089 -13.777 1.00 61.00 32 ARG A N 16
ATOM 23901 C CA . ARG A 1 32 ? 0.556 -2.507 -13.886 1.00 61.00 32 ARG A CA 16
ATOM 23902 C C . ARG A 1 32 ? 0.401 -3.110 -12.491 1.00 61.00 32 ARG A C 16
ATOM 23903 O O . ARG A 1 32 ? 1.257 -3.858 -12.010 1.00 61.00 32 ARG A O 16
ATOM 23924 N N . TRP A 1 33 ? -0.686 -2.746 -11.838 1.00 61.00 33 TRP A N 16
ATOM 23925 C CA . TRP A 1 33 ? -0.947 -3.158 -10.469 1.00 61.00 33 TRP A CA 16
ATOM 23926 C C . TRP A 1 33 ? -1.402 -4.605 -10.390 1.00 61.00 33 TRP A C 16
ATOM 23927 O O . TRP A 1 33 ? -2.509 -4.948 -10.804 1.00 61.00 33 TRP A O 16
ATOM 23948 N N . VAL A 1 34 ? -0.531 -5.452 -9.870 1.00 61.00 34 VAL A N 16
ATOM 23949 C CA . VAL A 1 34 ? -0.886 -6.828 -9.590 1.00 61.00 34 VAL A CA 16
ATOM 23950 C C . VAL A 1 34 ? -1.461 -6.940 -8.182 1.00 61.00 34 VAL A C 16
ATOM 23951 O O . VAL A 1 34 ? -1.284 -6.032 -7.363 1.00 61.00 34 VAL A O 16
ATOM 23964 N N . ALA A 1 35 ? -2.140 -8.048 -7.911 1.00 61.00 35 ALA A N 16
ATOM 23965 C CA . ALA A 1 35 ? -2.861 -8.241 -6.656 1.00 61.00 35 ALA A CA 16
ATOM 23966 C C . ALA A 1 35 ? -1.972 -8.023 -5.433 1.00 61.00 35 ALA A C 16
ATOM 23967 O O . ALA A 1 35 ? -2.357 -7.320 -4.496 1.00 61.00 35 ALA A O 16
ATOM 23974 N N . SER A 1 36 ? -0.785 -8.616 -5.447 1.00 61.00 36 SER A N 16
ATOM 23975 C CA . SER A 1 36 ? 0.122 -8.539 -4.309 1.00 61.00 36 SER A CA 16
ATOM 23976 C C . SER A 1 36 ? 0.638 -7.114 -4.083 1.00 61.00 36 SER A C 16
ATOM 23977 O O . SER A 1 36 ? 0.796 -6.683 -2.941 1.00 61.00 36 SER A O 16
ATOM 23985 N N . ARG A 1 37 ? 0.875 -6.376 -5.164 1.00 61.00 37 ARG A N 16
ATOM 23986 C CA . ARG A 1 37 ? 1.367 -5.005 -5.048 1.00 61.00 37 ARG A CA 16
ATOM 23987 C C . ARG A 1 37 ? 0.284 -4.097 -4.487 1.00 61.00 37 ARG A C 16
ATOM 23988 O O . ARG A 1 37 ? 0.570 -3.186 -3.711 1.00 61.00 37 ARG A O 16
ATOM 24009 N N . LYS A 1 38 ? -0.960 -4.360 -4.867 1.00 61.00 38 LYS A N 16
ATOM 24010 C CA . LYS A 1 38 ? -2.092 -3.640 -4.291 1.00 61.00 38 LYS A CA 16
ATOM 24011 C C . LYS A 1 38 ? -2.217 -3.962 -2.804 1.00 61.00 38 LYS A C 16
ATOM 24012 O O . LYS A 1 38 ? -2.440 -3.074 -1.979 1.00 61.00 38 LYS A O 16
ATOM 24031 N N . ALA A 1 39 ? -2.051 -5.240 -2.472 1.00 61.00 39 ALA A N 16
ATOM 24032 C CA . ALA A 1 39 ? -2.162 -5.704 -1.095 1.00 61.00 39 ALA A CA 16
ATOM 24033 C C . ALA A 1 39 ? -1.082 -5.085 -0.214 1.00 61.00 39 ALA A C 16
ATOM 24034 O O . ALA A 1 39 ? -1.341 -4.726 0.931 1.00 61.00 39 ALA A O 16
ATOM 24041 N N . ALA A 1 40 ? 0.122 -4.959 -0.753 1.00 61.00 40 ALA A N 16
ATOM 24042 C CA . ALA A 1 40 ? 1.232 -4.372 -0.015 1.00 61.00 40 ALA A CA 16
ATOM 24043 C C . ALA A 1 40 ? 0.937 -2.925 0.358 1.00 61.00 40 ALA A C 16
ATOM 24044 O O . ALA A 1 40 ? 1.177 -2.506 1.488 1.00 61.00 40 ALA A O 16
ATOM 24051 N N . VAL A 1 41 ? 0.388 -2.173 -0.590 1.00 61.00 41 VAL A N 16
ATOM 24052 C CA . VAL A 1 41 ? 0.098 -0.762 -0.369 1.00 61.00 41 VAL A CA 16
ATOM 24053 C C . VAL A 1 41 ? -1.007 -0.577 0.663 1.00 61.00 41 VAL A C 16
ATOM 24054 O O . VAL A 1 41 ? -0.876 0.230 1.584 1.00 61.00 41 VAL A O 16
ATOM 24067 N N . VAL A 1 42 ? -2.089 -1.335 0.521 1.00 61.00 42 VAL A N 16
ATOM 24068 C CA . VAL A 1 42 ? -3.224 -1.197 1.426 1.00 61.00 42 VAL A CA 16
ATOM 24069 C C . VAL A 1 42 ? -2.845 -1.610 2.853 1.00 61.00 42 VAL A C 16
ATOM 24070 O O . VAL A 1 42 ? -3.250 -0.960 3.817 1.00 61.00 42 VAL A O 16
ATOM 24083 N N . LYS A 1 43 ? -2.043 -2.666 2.993 1.00 61.00 43 LYS A N 16
ATOM 24084 C CA . LYS A 1 43 ? -1.591 -3.089 4.313 1.00 61.00 43 LYS A CA 16
ATOM 24085 C C . LYS A 1 43 ? -0.627 -2.054 4.890 1.00 61.00 43 LYS A C 16
ATOM 24086 O O . LYS A 1 43 ? -0.599 -1.832 6.098 1.00 61.00 43 LYS A O 16
ATOM 24105 N N . ALA A 1 44 ? 0.146 -1.411 4.017 1.00 61.00 44 ALA A N 16
ATOM 24106 C CA . ALA A 1 44 ? 1.099 -0.389 4.443 1.00 61.00 44 ALA A CA 16
ATOM 24107 C C . ALA A 1 44 ? 0.385 0.768 5.130 1.00 61.00 44 ALA A C 16
ATOM 24108 O O . ALA A 1 44 ? 0.814 1.240 6.185 1.00 61.00 44 ALA A O 16
ATOM 24115 N N . VAL A 1 45 ? -0.714 1.212 4.539 1.00 61.00 45 VAL A N 16
ATOM 24116 C CA . VAL A 1 45 ? -1.492 2.312 5.097 1.00 61.00 45 VAL A CA 16
ATOM 24117 C C . VAL A 1 45 ? -2.186 1.889 6.387 1.00 61.00 45 VAL A C 16
ATOM 24118 O O . VAL A 1 45 ? -2.200 2.631 7.371 1.00 61.00 45 VAL A O 16
ATOM 24131 N N . ILE A 1 46 ? -2.742 0.687 6.379 1.00 61.00 46 ILE A N 16
ATOM 24132 C CA . ILE A 1 46 ? -3.509 0.187 7.513 1.00 61.00 46 ILE A CA 16
ATOM 24133 C C . ILE A 1 46 ? -2.607 -0.151 8.707 1.00 61.00 46 ILE A C 16
ATOM 24134 O O . ILE A 1 46 ? -3.021 -0.048 9.860 1.00 61.00 46 ILE A O 16
ATOM 24150 N N . HIS A 1 47 ? -1.364 -0.531 8.438 1.00 61.00 47 HIS A N 16
ATOM 24151 C CA . HIS A 1 47 ? -0.436 -0.864 9.515 1.00 61.00 47 HIS A CA 16
ATOM 24152 C C . HIS A 1 47 ? 0.330 0.361 9.988 1.00 61.00 47 HIS A C 16
ATOM 24153 O O . HIS A 1 47 ? 1.088 0.291 10.954 1.00 61.00 47 HIS A O 16
ATOM 24168 N N . GLY A 1 48 ? 0.128 1.482 9.309 1.00 61.00 48 GLY A N 16
ATOM 24169 C CA . GLY A 1 48 ? 0.746 2.721 9.736 1.00 61.00 48 GLY A CA 16
ATOM 24170 C C . GLY A 1 48 ? 2.163 2.877 9.231 1.00 61.00 48 GLY A C 16
ATOM 24171 O O . GLY A 1 48 ? 2.982 3.550 9.859 1.00 61.00 48 GLY A O 16
ATOM 24175 N N . LEU A 1 49 ? 2.454 2.253 8.102 1.00 61.00 49 LEU A N 16
ATOM 24176 C CA . LEU A 1 49 ? 3.758 2.379 7.469 1.00 61.00 49 LEU A CA 16
ATOM 24177 C C . LEU A 1 49 ? 3.817 3.687 6.696 1.00 61.00 49 LEU A C 16
ATOM 24178 O O . LEU A 1 49 ? 4.776 4.455 6.797 1.00 61.00 49 LEU A O 16
ATOM 24194 N N . ILE A 1 50 ? 2.770 3.921 5.925 1.00 61.00 50 ILE A N 16
ATOM 24195 C CA . ILE A 1 50 ? 2.609 5.159 5.186 1.00 61.00 50 ILE A CA 16
ATOM 24196 C C . ILE A 1 50 ? 1.213 5.706 5.454 1.00 61.00 50 ILE A C 16
ATOM 24197 O O . ILE A 1 50 ? 0.443 5.100 6.202 1.00 61.00 50 ILE A O 16
ATOM 24213 N N . THR A 1 51 ? 0.882 6.836 4.855 1.00 61.00 51 THR A N 16
ATOM 24214 C CA . THR A 1 51 ? -0.443 7.404 5.014 1.00 61.00 51 THR A CA 16
ATOM 24215 C C . THR A 1 51 ? -1.271 7.217 3.743 1.00 61.00 51 THR A C 16
ATOM 24216 O O . THR A 1 51 ? -0.727 7.012 2.653 1.00 61.00 51 THR A O 16
ATOM 24227 N N . GLU A 1 52 ? -2.584 7.272 3.898 1.00 61.00 52 GLU A N 16
ATOM 24228 C CA . GLU A 1 52 ? -3.519 7.032 2.806 1.00 61.00 52 GLU A CA 16
ATOM 24229 C C . GLU A 1 52 ? -3.343 8.082 1.715 1.00 61.00 52 GLU A C 16
ATOM 24230 O O . GLU A 1 52 ? -3.379 7.777 0.522 1.00 61.00 52 GLU A O 16
ATOM 24242 N N . ARG A 1 53 ? -3.101 9.312 2.146 1.00 61.00 53 ARG A N 16
ATOM 24243 C CA . ARG A 1 53 ? -2.871 10.424 1.234 1.00 61.00 53 ARG A CA 16
ATOM 24244 C C . ARG A 1 53 ? -1.595 10.161 0.434 1.00 61.00 53 ARG A C 16
ATOM 24245 O O . ARG A 1 53 ? -1.521 10.450 -0.759 1.00 61.00 53 ARG A O 16
ATOM 24266 N N . GLU A 1 54 ? -0.608 9.581 1.110 1.00 61.00 54 GLU A N 16
ATOM 24267 C CA . GLU A 1 54 ? 0.666 9.219 0.498 1.00 61.00 54 GLU A CA 16
ATOM 24268 C C . GLU A 1 54 ? 0.448 8.243 -0.649 1.00 61.00 54 GLU A C 16
ATOM 24269 O O . GLU A 1 54 ? 0.939 8.458 -1.753 1.00 61.00 54 GLU A O 16
ATOM 24281 N N . ALA A 1 55 ? -0.314 7.187 -0.387 1.00 61.00 55 ALA A N 16
ATOM 24282 C CA . ALA A 1 55 ? -0.533 6.138 -1.377 1.00 61.00 55 ALA A CA 16
ATOM 24283 C C . ALA A 1 55 ? -1.171 6.697 -2.643 1.00 61.00 55 ALA A C 16
ATOM 24284 O O . ALA A 1 55 ? -0.759 6.370 -3.758 1.00 61.00 55 ALA A O 16
ATOM 24291 N N . LEU A 1 56 ? -2.159 7.561 -2.467 1.00 61.00 56 LEU A N 16
ATOM 24292 C CA . LEU A 1 56 ? -2.872 8.140 -3.595 1.00 61.00 56 LEU A CA 16
ATOM 24293 C C . LEU A 1 56 ? -1.990 9.133 -4.346 1.00 61.00 56 LEU A C 16
ATOM 24294 O O . LEU A 1 56 ? -2.102 9.282 -5.559 1.00 61.00 56 LEU A O 16
ATOM 24310 N N . ASP A 1 57 ? -1.104 9.801 -3.620 1.00 61.00 57 ASP A N 16
ATOM 24311 C CA . ASP A 1 57 ? -0.266 10.839 -4.207 1.00 61.00 57 ASP A CA 16
ATOM 24312 C C . ASP A 1 57 ? 0.929 10.241 -4.939 1.00 61.00 57 ASP A C 16
ATOM 24313 O O . ASP A 1 57 ? 1.185 10.573 -6.096 1.00 61.00 57 ASP A O 16
ATOM 24322 N N . ARG A 1 58 ? 1.647 9.349 -4.270 1.00 61.00 58 ARG A N 16
ATOM 24323 C CA . ARG A 1 58 ? 2.870 8.776 -4.827 1.00 61.00 58 ARG A CA 16
ATOM 24324 C C . ARG A 1 58 ? 2.584 7.908 -6.053 1.00 61.00 58 ARG A C 16
ATOM 24325 O O . ARG A 1 58 ? 3.340 7.933 -7.022 1.00 61.00 58 ARG A O 16
ATOM 24346 N N . TYR A 1 59 ? 1.488 7.162 -6.021 1.00 61.00 59 TYR A N 16
ATOM 24347 C CA . TYR A 1 59 ? 1.159 6.257 -7.121 1.00 61.00 59 TYR A CA 16
ATOM 24348 C C . TYR A 1 59 ? 0.169 6.897 -8.085 1.00 61.00 59 TYR A C 16
ATOM 24349 O O . TYR A 1 59 ? -0.214 6.285 -9.086 1.00 61.00 59 TYR A O 16
ATOM 24367 N N . SER A 1 60 ? -0.240 8.127 -7.775 1.00 61.00 60 SER A N 16
ATOM 24368 C CA . SER A 1 60 ? -1.172 8.876 -8.615 1.00 61.00 60 SER A CA 16
ATOM 24369 C C . SER A 1 60 ? -2.508 8.139 -8.725 1.00 61.00 60 SER A C 16
ATOM 24370 O O . SER A 1 60 ? -3.186 8.201 -9.751 1.00 61.00 60 SER A O 16
ATOM 24378 N N . LEU A 1 61 ? -2.893 7.478 -7.639 1.00 61.00 61 LEU A N 16
ATOM 24379 C CA . LEU A 1 61 ? -4.109 6.672 -7.607 1.00 61.00 61 LEU A CA 16
ATOM 24380 C C . LEU A 1 61 ? -5.345 7.538 -7.399 1.00 61.00 61 LEU A C 16
ATOM 24381 O O . LEU A 1 61 ? -5.258 8.764 -7.311 1.00 61.00 61 LEU A O 16
ATOM 24397 N N . SER A 1 62 ? -6.494 6.885 -7.310 1.00 61.00 62 SER A N 16
ATOM 24398 C CA . SER A 1 62 ? -7.748 7.566 -7.046 1.00 61.00 62 SER A CA 16
ATOM 24399 C C . SER A 1 62 ? -8.421 6.964 -5.823 1.00 61.00 62 SER A C 16
ATOM 24400 O O . SER A 1 62 ? -8.167 5.809 -5.469 1.00 61.00 62 SER A O 16
ATOM 24408 N N . GLU A 1 63 ? -9.283 7.751 -5.199 1.00 61.00 63 GLU A N 16
ATOM 24409 C CA . GLU A 1 63 ? -9.979 7.355 -3.994 1.00 61.00 63 GLU A CA 16
ATOM 24410 C C . GLU A 1 63 ? -10.772 6.072 -4.226 1.00 61.00 63 GLU A C 16
ATOM 24411 O O . GLU A 1 63 ? -10.738 5.147 -3.413 1.00 61.00 63 GLU A O 16
ATOM 24423 N N . GLU A 1 64 ? -11.467 6.028 -5.352 1.00 61.00 64 GLU A N 16
ATOM 24424 C CA . GLU A 1 64 ? -12.287 4.879 -5.724 1.00 61.00 64 GLU A CA 16
ATOM 24425 C C . GLU A 1 64 ? -11.444 3.615 -5.897 1.00 61.00 64 GLU A C 16
ATOM 24426 O O . GLU A 1 64 ? -11.869 2.523 -5.521 1.00 61.00 64 GLU A O 16
ATOM 24438 N N . GLU A 1 65 ? -10.242 3.778 -6.438 1.00 61.00 65 GLU A N 16
ATOM 24439 C CA . GLU A 1 65 ? -9.352 2.652 -6.688 1.00 61.00 65 GLU A CA 16
ATOM 24440 C C . GLU A 1 65 ? -8.899 2.045 -5.361 1.00 61.00 65 GLU A C 16
ATOM 24441 O O . GLU A 1 65 ? -9.112 0.859 -5.106 1.00 61.00 65 GLU A O 16
ATOM 24453 N N . PHE A 1 66 ? -8.329 2.877 -4.493 1.00 61.00 66 PHE A N 16
ATOM 24454 C CA . PHE A 1 66 ? -7.838 2.411 -3.197 1.00 61.00 66 PHE A CA 16
ATOM 24455 C C . PHE A 1 66 ? -8.983 1.851 -2.353 1.00 61.00 66 PHE A C 16
ATOM 24456 O O . PHE A 1 66 ? -8.787 0.935 -1.550 1.00 61.00 66 PHE A O 16
ATOM 24473 N N . ALA A 1 67 ? -10.179 2.404 -2.537 1.00 61.00 67 ALA A N 16
ATOM 24474 C CA . ALA A 1 67 ? -11.364 1.916 -1.844 1.00 61.00 67 ALA A CA 16
ATOM 24475 C C . ALA A 1 67 ? -11.641 0.466 -2.217 1.00 61.00 67 ALA A C 16
ATOM 24476 O O . ALA A 1 67 ? -12.046 -0.337 -1.376 1.00 61.00 67 ALA A O 16
ATOM 24483 N N . LEU A 1 68 ? -11.405 0.135 -3.479 1.00 61.00 68 LEU A N 16
ATOM 24484 C CA . LEU A 1 68 ? -11.562 -1.228 -3.957 1.00 61.00 68 LEU A CA 16
ATOM 24485 C C . LEU A 1 68 ? -10.491 -2.123 -3.350 1.00 61.00 68 LEU A C 16
ATOM 24486 O O . LEU A 1 68 ? -10.778 -3.239 -2.915 1.00 61.00 68 LEU A O 16
ATOM 24502 N N . TRP A 1 69 ? -9.260 -1.613 -3.303 1.00 61.00 69 TRP A N 16
ATOM 24503 C CA . TRP A 1 69 ? -8.141 -2.353 -2.710 1.00 61.00 69 TRP A CA 16
ATOM 24504 C C . TRP A 1 69 ? -8.476 -2.786 -1.289 1.00 61.00 69 TRP A C 16
ATOM 24505 O O . TRP A 1 69 ? -8.372 -3.963 -0.939 1.00 61.00 69 TRP A O 16
ATOM 24526 N N . ARG A 1 70 ? -8.895 -1.826 -0.475 1.00 61.00 70 ARG A N 16
ATOM 24527 C CA . ARG A 1 70 ? -9.144 -2.081 0.934 1.00 61.00 70 ARG A CA 16
ATOM 24528 C C . ARG A 1 70 ? -10.376 -2.967 1.128 1.00 61.00 70 ARG A C 16
ATOM 24529 O O . ARG A 1 70 ? -10.490 -3.666 2.131 1.00 61.00 70 ARG A O 16
ATOM 24550 N N . SER A 1 71 ? -11.280 -2.954 0.162 1.00 61.00 71 SER A N 16
ATOM 24551 C CA . SER A 1 71 ? -12.476 -3.777 0.244 1.00 61.00 71 SER A CA 16
ATOM 24552 C C . SER A 1 71 ? -12.176 -5.215 -0.177 1.00 61.00 71 SER A C 16
ATOM 24553 O O . SER A 1 71 ? -12.802 -6.158 0.306 1.00 61.00 71 SER A O 16
ATOM 24561 N N . ALA A 1 72 ? -11.203 -5.380 -1.062 1.00 61.00 72 ALA A N 16
ATOM 24562 C CA . ALA A 1 72 ? -10.830 -6.703 -1.544 1.00 61.00 72 ALA A CA 16
ATOM 24563 C C . ALA A 1 72 ? -9.872 -7.399 -0.580 1.00 61.00 72 ALA A C 16
ATOM 24564 O O . ALA A 1 72 ? -9.684 -8.614 -0.650 1.00 61.00 72 ALA A O 16
ATOM 24571 N N . VAL A 1 73 ? -9.261 -6.630 0.314 1.00 61.00 73 VAL A N 16
ATOM 24572 C CA . VAL A 1 73 ? -8.302 -7.187 1.260 1.00 61.00 73 VAL A CA 16
ATOM 24573 C C . VAL A 1 73 ? -8.781 -7.042 2.706 1.00 61.00 73 VAL A C 16
ATOM 24574 O O . VAL A 1 73 ? -9.006 -8.036 3.397 1.00 61.00 73 VAL A O 16
ATOM 24587 N N . ALA A 1 74 ? -8.943 -5.805 3.161 1.00 61.00 74 ALA A N 16
ATOM 24588 C CA . ALA A 1 74 ? -9.297 -5.551 4.554 1.00 61.00 74 ALA A CA 16
ATOM 24589 C C . ALA A 1 74 ? -10.747 -5.926 4.837 1.00 61.00 74 ALA A C 16
ATOM 24590 O O . ALA A 1 74 ? -11.062 -6.467 5.895 1.00 61.00 74 ALA A O 16
ATOM 24597 N N . ALA A 1 75 ? -11.625 -5.649 3.885 1.00 61.00 75 ALA A N 16
ATOM 24598 C CA . ALA A 1 75 ? -13.040 -5.955 4.051 1.00 61.00 75 ALA A CA 16
ATOM 24599 C C . ALA A 1 75 ? -13.324 -7.418 3.736 1.00 61.00 75 ALA A C 16
ATOM 24600 O O . ALA A 1 75 ? -14.424 -7.913 3.976 1.00 61.00 75 ALA A O 16
ATOM 24607 N N . HIS A 1 76 ? -12.323 -8.115 3.215 1.00 61.00 76 HIS A N 16
ATOM 24608 C CA . HIS A 1 76 ? -12.486 -9.511 2.843 1.00 61.00 76 HIS A CA 16
ATOM 24609 C C . HIS A 1 76 ? -12.288 -10.416 4.058 1.00 61.00 76 HIS A C 16
ATOM 24610 O O . HIS A 1 76 ? -11.219 -10.995 4.256 1.00 61.00 76 HIS A O 16
ATOM 24625 N N . GLY A 1 77 ? -13.319 -10.491 4.886 1.00 61.00 77 GLY A N 16
ATOM 24626 C CA . GLY A 1 77 ? -13.298 -11.364 6.045 1.00 61.00 77 GLY A CA 16
ATOM 24627 C C . GLY A 1 77 ? -14.698 -11.614 6.558 1.00 61.00 77 GLY A C 16
ATOM 24628 O O . GLY A 1 77 ? -14.903 -11.926 7.728 1.00 61.00 77 GLY A O 16
ATOM 24632 N N . GLU A 1 78 ? -15.653 -11.513 5.642 1.00 61.00 78 GLU A N 16
ATOM 24633 C CA . GLU A 1 78 ? -17.077 -11.559 5.966 1.00 61.00 78 GLU A CA 16
ATOM 24634 C C . GLU A 1 78 ? -17.560 -12.972 6.308 1.00 61.00 78 GLU A C 16
ATOM 24635 O O . GLU A 1 78 ? -18.763 -13.208 6.427 1.00 61.00 78 GLU A O 16
ATOM 24647 N N . LYS A 1 79 ? -16.633 -13.905 6.456 1.00 61.00 79 LYS A N 16
ATOM 24648 C CA . LYS A 1 79 ? -16.991 -15.280 6.773 1.00 61.00 79 LYS A CA 16
ATOM 24649 C C . LYS A 1 79 ? -16.977 -15.497 8.281 1.00 61.00 79 LYS A C 16
ATOM 24650 O O . LYS A 1 79 ? -17.965 -15.942 8.866 1.00 61.00 79 LYS A O 16
ATOM 24669 N N . ALA A 1 80 ? -15.855 -15.170 8.906 1.00 61.00 80 ALA A N 16
ATOM 24670 C CA . ALA A 1 80 ? -15.722 -15.278 10.348 1.00 61.00 80 ALA A CA 16
ATOM 24671 C C . ALA A 1 80 ? -14.783 -14.198 10.868 1.00 61.00 80 ALA A C 16
ATOM 24672 O O . ALA A 1 80 ? -13.571 -14.264 10.655 1.00 61.00 80 ALA A O 16
ATOM 24679 N N . LEU A 1 81 ? -15.352 -13.205 11.539 1.00 61.00 81 LEU A N 16
ATOM 24680 C CA . LEU A 1 81 ? -14.592 -12.072 12.036 1.00 61.00 81 LEU A CA 16
ATOM 24681 C C . LEU A 1 81 ? -13.713 -12.472 13.214 1.00 61.00 81 LEU A C 16
ATOM 24682 O O . LEU A 1 81 ? -14.143 -12.462 14.370 1.00 61.00 81 LEU A O 16
ATOM 24698 N N . LYS A 1 82 ? -12.499 -12.873 12.893 1.00 61.00 82 LYS A N 16
ATOM 24699 C CA . LYS A 1 82 ? -11.477 -13.117 13.901 1.00 61.00 82 LYS A CA 16
ATOM 24700 C C . LYS A 1 82 ? -11.067 -11.786 14.523 1.00 61.00 82 LYS A C 16
ATOM 24701 O O . LYS A 1 82 ? -11.195 -10.752 13.880 1.00 61.00 82 LYS A O 16
ATOM 24720 N N . VAL A 1 83 ? -10.583 -11.809 15.763 1.00 61.00 83 VAL A N 16
ATOM 24721 C CA . VAL A 1 83 ? -10.238 -10.583 16.496 1.00 61.00 83 VAL A CA 16
ATOM 24722 C C . VAL A 1 83 ? -9.309 -9.666 15.686 1.00 61.00 83 VAL A C 16
ATOM 24723 O O . VAL A 1 83 ? -9.409 -8.442 15.759 1.00 61.00 83 VAL A O 16
ATOM 24736 N N . THR A 1 84 ? -8.437 -10.264 14.890 1.00 61.00 84 THR A N 16
ATOM 24737 C CA . THR A 1 84 ? -7.506 -9.515 14.057 1.00 61.00 84 THR A CA 16
ATOM 24738 C C . THR A 1 84 ? -8.220 -8.871 12.859 1.00 61.00 84 THR A C 16
ATOM 24739 O O . THR A 1 84 ? -7.671 -8.008 12.173 1.00 61.00 84 THR A O 16
ATOM 24750 N N . MET A 1 85 ? -9.452 -9.292 12.621 1.00 61.00 85 MET A N 16
ATOM 24751 C CA . MET A 1 85 ? -10.225 -8.833 11.474 1.00 61.00 85 MET A CA 16
ATOM 24752 C C . MET A 1 85 ? -11.122 -7.657 11.839 1.00 61.00 85 MET A C 16
ATOM 24753 O O . MET A 1 85 ? -11.493 -6.868 10.973 1.00 61.00 85 MET A O 16
ATOM 24767 N N . ILE A 1 86 ? -11.457 -7.526 13.119 1.00 61.00 86 ILE A N 16
ATOM 24768 C CA . ILE A 1 86 ? -12.317 -6.432 13.561 1.00 61.00 86 ILE A CA 16
ATOM 24769 C C . ILE A 1 86 ? -11.603 -5.089 13.415 1.00 61.00 86 ILE A C 16
ATOM 24770 O O . ILE A 1 86 ? -12.219 -4.092 13.042 1.00 61.00 86 ILE A O 16
ATOM 24786 N N . GLN A 1 87 ? -10.296 -5.067 13.676 1.00 61.00 87 GLN A N 16
ATOM 24787 C CA . GLN A 1 87 ? -9.522 -3.837 13.543 1.00 61.00 87 GLN A CA 16
ATOM 24788 C C . GLN A 1 87 ? -9.516 -3.361 12.090 1.00 61.00 87 GLN A C 16
ATOM 24789 O O . GLN A 1 87 ? -9.432 -2.161 11.826 1.00 61.00 87 GLN A O 16
ATOM 24803 N N . LYS A 1 88 ? -9.638 -4.306 11.154 1.00 61.00 88 LYS A N 16
ATOM 24804 C CA . LYS A 1 88 ? -9.758 -3.971 9.736 1.00 61.00 88 LYS A CA 16
ATOM 24805 C C . LYS A 1 88 ? -10.958 -3.064 9.524 1.00 61.00 88 LYS A C 16
ATOM 24806 O O . LYS A 1 88 ? -10.872 -2.034 8.862 1.00 61.00 88 LYS A O 16
ATOM 24825 N N . TYR A 1 89 ? -12.072 -3.452 10.126 1.00 61.00 89 TYR A N 16
ATOM 24826 C CA . TYR A 1 89 ? -13.332 -2.749 9.942 1.00 61.00 89 TYR A CA 16
ATOM 24827 C C . TYR A 1 89 ? -13.422 -1.519 10.840 1.00 61.00 89 TYR A C 16
ATOM 24828 O O . TYR A 1 89 ? -14.269 -0.652 10.632 1.00 61.00 89 TYR A O 16
ATOM 24846 N N . ARG A 1 90 ? -12.554 -1.446 11.838 1.00 61.00 90 ARG A N 16
ATOM 24847 C CA . ARG A 1 90 ? -12.552 -0.312 12.758 1.00 61.00 90 ARG A CA 16
ATOM 24848 C C . ARG A 1 90 ? -11.626 0.795 12.277 1.00 61.00 90 ARG A C 16
ATOM 24849 O O . ARG A 1 90 ? -11.706 1.927 12.749 1.00 61.00 90 ARG A O 16
ATOM 24870 N N . GLN A 1 91 ? -10.741 0.472 11.346 1.00 61.00 91 GLN A N 16
ATOM 24871 C CA . GLN A 1 91 ? -9.840 1.468 10.798 1.00 61.00 91 GLN A CA 16
ATOM 24872 C C . GLN A 1 91 ? -10.219 1.778 9.354 1.00 61.00 91 GLN A C 16
ATOM 24873 O O . GLN A 1 91 ? -9.639 2.656 8.713 1.00 61.00 91 GLN A O 16
ATOM 24887 N N . LEU A 1 92 ? -11.201 1.051 8.848 1.00 61.00 92 LEU A N 16
ATOM 24888 C CA . LEU A 1 92 ? -11.635 1.215 7.472 1.00 61.00 92 LEU A CA 16
ATOM 24889 C C . LEU A 1 92 ? -12.623 2.370 7.375 1.00 61.00 92 LEU A C 16
ATOM 24890 O O . LEU A 1 92 ? -13.750 2.282 7.860 1.00 61.00 92 LEU A O 16
ATOM 24906 N N . HIS A 1 93 ? -12.182 3.455 6.766 1.00 61.00 93 HIS A N 16
ATOM 24907 C CA . HIS A 1 93 ? -13.051 4.598 6.526 1.00 61.00 93 HIS A CA 16
ATOM 24908 C C . HIS A 1 93 ? -13.305 4.746 5.030 1.00 61.00 93 HIS A C 16
ATOM 24909 O O . HIS A 1 93 ? -12.366 4.712 4.236 1.00 61.00 93 HIS A O 16
ATOM 24924 N N . HIS A 1 94 ? -14.579 4.858 4.664 1.00 61.00 94 HIS A N 16
ATOM 24925 C CA . HIS A 1 94 ? -14.993 5.098 3.281 1.00 61.00 94 HIS A CA 16
ATOM 24926 C C . HIS A 1 94 ? -14.669 3.919 2.363 1.00 61.00 94 HIS A C 16
ATOM 24927 O O . HIS A 1 94 ? -13.509 3.660 2.026 1.00 61.00 94 HIS A O 16
ATOM 24942 N N . HIS A 1 95 ? -15.702 3.217 1.942 1.00 61.00 95 HIS A N 16
ATOM 24943 C CA . HIS A 1 95 ? -15.563 2.212 0.904 1.00 61.00 95 HIS A CA 16
ATOM 24944 C C . HIS A 1 95 ? -16.753 2.307 -0.044 1.00 61.00 95 HIS A C 16
ATOM 24945 O O . HIS A 1 95 ? -17.717 1.533 0.099 1.00 61.00 95 HIS A O 16
ATOM 24961 N N . MET A 1 1 ? 11.863 19.512 21.534 1.00 61.00 1 MET A N 17
ATOM 24962 C CA . MET A 1 1 ? 12.433 19.949 20.238 1.00 61.00 1 MET A CA 17
ATOM 24963 C C . MET A 1 1 ? 12.581 18.768 19.295 1.00 61.00 1 MET A C 17
ATOM 24964 O O . MET A 1 1 ? 12.190 17.647 19.625 1.00 61.00 1 MET A O 17
ATOM 24980 N N . TYR A 1 2 ? 13.135 19.024 18.119 1.00 61.00 2 TYR A N 17
ATOM 24981 C CA . TYR A 1 2 ? 13.358 17.982 17.134 1.00 61.00 2 TYR A CA 17
ATOM 24982 C C . TYR A 1 2 ? 14.646 18.230 16.366 1.00 61.00 2 TYR A C 17
ATOM 24983 O O . TYR A 1 2 ? 14.760 19.208 15.629 1.00 61.00 2 TYR A O 17
ATOM 25001 N N . LEU A 1 3 ? 15.617 17.356 16.564 1.00 61.00 3 LEU A N 17
ATOM 25002 C CA . LEU A 1 3 ? 16.841 17.382 15.784 1.00 61.00 3 LEU A CA 17
ATOM 25003 C C . LEU A 1 3 ? 16.637 16.565 14.515 1.00 61.00 3 LEU A C 17
ATOM 25004 O O . LEU A 1 3 ? 17.069 16.954 13.427 1.00 61.00 3 LEU A O 17
ATOM 25020 N N . LYS A 1 4 ? 15.946 15.446 14.670 1.00 61.00 4 LYS A N 17
ATOM 25021 C CA . LYS A 1 4 ? 15.653 14.563 13.556 1.00 61.00 4 LYS A CA 17
ATOM 25022 C C . LYS A 1 4 ? 14.373 13.789 13.832 1.00 61.00 4 LYS A C 17
ATOM 25023 O O . LYS A 1 4 ? 14.367 12.836 14.615 1.00 61.00 4 LYS A O 17
ATOM 25042 N N . ARG A 1 5 ? 13.285 14.232 13.220 1.00 61.00 5 ARG A N 17
ATOM 25043 C CA . ARG A 1 5 ? 12.008 13.550 13.352 1.00 61.00 5 ARG A CA 17
ATOM 25044 C C . ARG A 1 5 ? 11.960 12.312 12.466 1.00 61.00 5 ARG A C 17
ATOM 25045 O O . ARG A 1 5 ? 12.389 12.342 11.311 1.00 61.00 5 ARG A O 17
ATOM 25066 N N . VAL A 1 6 ? 11.447 11.227 13.018 1.00 61.00 6 VAL A N 17
ATOM 25067 C CA . VAL A 1 6 ? 11.175 10.034 12.242 1.00 61.00 6 VAL A CA 17
ATOM 25068 C C . VAL A 1 6 ? 9.786 9.487 12.598 1.00 61.00 6 VAL A C 17
ATOM 25069 O O . VAL A 1 6 ? 9.628 8.593 13.429 1.00 61.00 6 VAL A O 17
ATOM 25082 N N . ASP A 1 7 ? 8.769 10.082 11.988 1.00 61.00 7 ASP A N 17
ATOM 25083 C CA . ASP A 1 7 ? 7.382 9.700 12.245 1.00 61.00 7 ASP A CA 17
ATOM 25084 C C . ASP A 1 7 ? 6.883 8.733 11.179 1.00 61.00 7 ASP A C 17
ATOM 25085 O O . ASP A 1 7 ? 5.792 8.166 11.291 1.00 61.00 7 ASP A O 17
ATOM 25094 N N . GLY A 1 8 ? 7.693 8.553 10.148 1.00 61.00 8 GLY A N 17
ATOM 25095 C CA . GLY A 1 8 ? 7.390 7.577 9.129 1.00 61.00 8 GLY A CA 17
ATOM 25096 C C . GLY A 1 8 ? 8.121 6.278 9.389 1.00 61.00 8 GLY A C 17
ATOM 25097 O O . GLY A 1 8 ? 9.352 6.241 9.334 1.00 61.00 8 GLY A O 17
ATOM 25101 N N . PRO A 1 9 ? 7.395 5.198 9.712 1.00 61.00 9 PRO A N 17
ATOM 25102 C CA . PRO A 1 9 ? 7.997 3.895 9.994 1.00 61.00 9 PRO A CA 17
ATOM 25103 C C . PRO A 1 9 ? 8.714 3.324 8.779 1.00 61.00 9 PRO A C 17
ATOM 25104 O O . PRO A 1 9 ? 8.261 3.490 7.647 1.00 61.00 9 PRO A O 17
ATOM 25115 N N . ARG A 1 10 ? 9.837 2.670 9.014 1.00 61.00 10 ARG A N 17
ATOM 25116 C CA . ARG A 1 10 ? 10.578 2.031 7.939 1.00 61.00 10 ARG A CA 17
ATOM 25117 C C . ARG A 1 10 ? 10.045 0.628 7.699 1.00 61.00 10 ARG A C 17
ATOM 25118 O O . ARG A 1 10 ? 10.133 0.096 6.592 1.00 61.00 10 ARG A O 17
ATOM 25139 N N . GLN A 1 11 ? 9.483 0.041 8.746 1.00 61.00 11 GLN A N 17
ATOM 25140 C CA . GLN A 1 11 ? 8.944 -1.308 8.677 1.00 61.00 11 GLN A CA 17
ATOM 25141 C C . GLN A 1 11 ? 7.789 -1.484 9.659 1.00 61.00 11 GLN A C 17
ATOM 25142 O O . GLN A 1 11 ? 7.822 -0.958 10.774 1.00 61.00 11 GLN A O 17
ATOM 25156 N N . VAL A 1 12 ? 6.771 -2.215 9.225 1.00 61.00 12 VAL A N 17
ATOM 25157 C CA . VAL A 1 12 ? 5.642 -2.574 10.076 1.00 61.00 12 VAL A CA 17
ATOM 25158 C C . VAL A 1 12 ? 5.412 -4.082 10.014 1.00 61.00 12 VAL A C 17
ATOM 25159 O O . VAL A 1 12 ? 6.014 -4.772 9.191 1.00 61.00 12 VAL A O 17
ATOM 25172 N N . THR A 1 13 ? 4.545 -4.592 10.868 1.00 61.00 13 THR A N 17
ATOM 25173 C CA . THR A 1 13 ? 4.315 -6.024 10.941 1.00 61.00 13 THR A CA 17
ATOM 25174 C C . THR A 1 13 ? 2.934 -6.390 10.395 1.00 61.00 13 THR A C 17
ATOM 25175 O O . THR A 1 13 ? 1.940 -5.724 10.696 1.00 61.00 13 THR A O 17
ATOM 25186 N N . LEU A 1 14 ? 2.881 -7.434 9.576 1.00 61.00 14 LEU A N 17
ATOM 25187 C CA . LEU A 1 14 ? 1.614 -7.953 9.076 1.00 61.00 14 LEU A CA 17
ATOM 25188 C C . LEU A 1 14 ? 0.951 -8.799 10.156 1.00 61.00 14 LEU A C 17
ATOM 25189 O O . LEU A 1 14 ? 1.635 -9.346 11.020 1.00 61.00 14 LEU A O 17
ATOM 25205 N N . PRO A 1 15 ? -0.385 -8.933 10.124 1.00 61.00 15 PRO A N 17
ATOM 25206 C CA . PRO A 1 15 ? -1.121 -9.733 11.115 1.00 61.00 15 PRO A CA 17
ATOM 25207 C C . PRO A 1 15 ? -0.825 -11.223 10.989 1.00 61.00 15 PRO A C 17
ATOM 25208 O O . PRO A 1 15 ? -1.216 -12.019 11.841 1.00 61.00 15 PRO A O 17
ATOM 25219 N N . ASP A 1 16 ? -0.142 -11.586 9.914 1.00 61.00 16 ASP A N 17
ATOM 25220 C CA . ASP A 1 16 ? 0.220 -12.973 9.661 1.00 61.00 16 ASP A CA 17
ATOM 25221 C C . ASP A 1 16 ? 1.567 -13.294 10.306 1.00 61.00 16 ASP A C 17
ATOM 25222 O O . ASP A 1 16 ? 1.848 -14.442 10.662 1.00 61.00 16 ASP A O 17
ATOM 25231 N N . GLY A 1 17 ? 2.384 -12.261 10.483 1.00 61.00 17 GLY A N 17
ATOM 25232 C CA . GLY A 1 17 ? 3.713 -12.437 11.042 1.00 61.00 17 GLY A CA 17
ATOM 25233 C C . GLY A 1 17 ? 4.795 -11.913 10.117 1.00 61.00 17 GLY A C 17
ATOM 25234 O O . GLY A 1 17 ? 5.963 -11.826 10.494 1.00 61.00 17 GLY A O 17
ATOM 25238 N N . THR A 1 18 ? 4.400 -11.558 8.902 1.00 61.00 18 THR A N 17
ATOM 25239 C CA . THR A 1 18 ? 5.331 -11.055 7.902 1.00 61.00 18 THR A CA 17
ATOM 25240 C C . THR A 1 18 ? 5.769 -9.622 8.229 1.00 61.00 18 THR A C 17
ATOM 25241 O O . THR A 1 18 ? 5.138 -8.942 9.041 1.00 61.00 18 THR A O 17
ATOM 25252 N N . VAL A 1 19 ? 6.845 -9.173 7.592 1.00 61.00 19 VAL A N 17
ATOM 25253 C CA . VAL A 1 19 ? 7.333 -7.812 7.771 1.00 61.00 19 VAL A CA 17
ATOM 25254 C C . VAL A 1 19 ? 7.068 -6.993 6.513 1.00 61.00 19 VAL A C 17
ATOM 25255 O O . VAL A 1 19 ? 7.248 -7.480 5.399 1.00 61.00 19 VAL A O 17
ATOM 25268 N N . LEU A 1 20 ? 6.615 -5.765 6.692 1.00 61.00 20 LEU A N 17
ATOM 25269 C CA . LEU A 1 20 ? 6.345 -4.874 5.576 1.00 61.00 20 LEU A CA 17
ATOM 25270 C C . LEU A 1 20 ? 7.161 -3.602 5.717 1.00 61.00 20 LEU A C 17
ATOM 25271 O O . LEU A 1 20 ? 6.840 -2.738 6.530 1.00 61.00 20 LEU A O 17
ATOM 25287 N N . SER A 1 21 ? 8.223 -3.494 4.947 1.00 61.00 21 SER A N 17
ATOM 25288 C CA . SER A 1 21 ? 9.055 -2.311 4.986 1.00 61.00 21 SER A CA 17
ATOM 25289 C C . SER A 1 21 ? 8.658 -1.362 3.862 1.00 61.00 21 SER A C 17
ATOM 25290 O O . SER A 1 21 ? 7.896 -1.734 2.968 1.00 61.00 21 SER A O 17
ATOM 25298 N N . ARG A 1 22 ? 9.172 -0.140 3.900 1.00 61.00 22 ARG A N 17
ATOM 25299 C CA . ARG A 1 22 ? 8.927 0.810 2.825 1.00 61.00 22 ARG A CA 17
ATOM 25300 C C . ARG A 1 22 ? 9.714 0.417 1.579 1.00 61.00 22 ARG A C 17
ATOM 25301 O O . ARG A 1 22 ? 9.562 1.018 0.516 1.00 61.00 22 ARG A O 17
ATOM 25322 N N . ALA A 1 23 ? 10.547 -0.606 1.717 1.00 61.00 23 ALA A N 17
ATOM 25323 C CA . ALA A 1 23 ? 11.268 -1.169 0.587 1.00 61.00 23 ALA A CA 17
ATOM 25324 C C . ALA A 1 23 ? 10.417 -2.236 -0.091 1.00 61.00 23 ALA A C 17
ATOM 25325 O O . ALA A 1 23 ? 10.692 -2.642 -1.221 1.00 61.00 23 ALA A O 17
ATOM 25332 N N . ASP A 1 24 ? 9.376 -2.682 0.607 1.00 61.00 24 ASP A N 17
ATOM 25333 C CA . ASP A 1 24 ? 8.432 -3.653 0.060 1.00 61.00 24 ASP A CA 17
ATOM 25334 C C . ASP A 1 24 ? 7.399 -2.953 -0.810 1.00 61.00 24 ASP A C 17
ATOM 25335 O O . ASP A 1 24 ? 6.764 -3.577 -1.660 1.00 61.00 24 ASP A O 17
ATOM 25344 N N . LEU A 1 25 ? 7.225 -1.655 -0.572 1.00 61.00 25 LEU A N 17
ATOM 25345 C CA . LEU A 1 25 ? 6.323 -0.840 -1.372 1.00 61.00 25 LEU A CA 17
ATOM 25346 C C . LEU A 1 25 ? 6.727 -0.873 -2.841 1.00 61.00 25 LEU A C 17
ATOM 25347 O O . LEU A 1 25 ? 7.889 -0.636 -3.179 1.00 61.00 25 LEU A O 17
ATOM 25363 N N . PRO A 1 26 ? 5.767 -1.173 -3.725 1.00 61.00 26 PRO A N 17
ATOM 25364 C CA . PRO A 1 26 ? 6.005 -1.251 -5.170 1.00 61.00 26 PRO A CA 17
ATOM 25365 C C . PRO A 1 26 ? 6.470 0.085 -5.759 1.00 61.00 26 PRO A C 17
ATOM 25366 O O . PRO A 1 26 ? 6.205 1.149 -5.192 1.00 61.00 26 PRO A O 17
ATOM 25377 N N . PRO A 1 27 ? 7.190 0.040 -6.888 1.00 61.00 27 PRO A N 17
ATOM 25378 C CA . PRO A 1 27 ? 7.700 1.241 -7.553 1.00 61.00 27 PRO A CA 17
ATOM 25379 C C . PRO A 1 27 ? 6.587 2.159 -8.061 1.00 61.00 27 PRO A C 17
ATOM 25380 O O . PRO A 1 27 ? 5.433 1.750 -8.195 1.00 61.00 27 PRO A O 17
ATOM 25391 N N . LEU A 1 28 ? 6.954 3.395 -8.372 1.00 61.00 28 LEU A N 17
ATOM 25392 C CA . LEU A 1 28 ? 5.982 4.416 -8.749 1.00 61.00 28 LEU A CA 17
ATOM 25393 C C . LEU A 1 28 ? 5.627 4.316 -10.230 1.00 61.00 28 LEU A C 17
ATOM 25394 O O . LEU A 1 28 ? 4.708 4.984 -10.706 1.00 61.00 28 LEU A O 17
ATOM 25410 N N . ASP A 1 29 ? 6.364 3.487 -10.951 1.00 61.00 29 ASP A N 17
ATOM 25411 C CA . ASP A 1 29 ? 6.141 3.299 -12.381 1.00 61.00 29 ASP A CA 17
ATOM 25412 C C . ASP A 1 29 ? 5.163 2.159 -12.635 1.00 61.00 29 ASP A C 17
ATOM 25413 O O . ASP A 1 29 ? 4.849 1.841 -13.784 1.00 61.00 29 ASP A O 17
ATOM 25422 N N . THR A 1 30 ? 4.680 1.548 -11.567 1.00 61.00 30 THR A N 17
ATOM 25423 C CA . THR A 1 30 ? 3.765 0.428 -11.682 1.00 61.00 30 THR A CA 17
ATOM 25424 C C . THR A 1 30 ? 2.347 0.900 -11.985 1.00 61.00 30 THR A C 17
ATOM 25425 O O . THR A 1 30 ? 1.695 1.510 -11.143 1.00 61.00 30 THR A O 17
ATOM 25436 N N . ARG A 1 31 ? 1.884 0.642 -13.202 1.00 61.00 31 ARG A N 17
ATOM 25437 C CA . ARG A 1 31 ? 0.480 0.853 -13.529 1.00 61.00 31 ARG A CA 17
ATOM 25438 C C . ARG A 1 31 ? -0.236 -0.486 -13.615 1.00 61.00 31 ARG A C 17
ATOM 25439 O O . ARG A 1 31 ? -1.437 -0.579 -13.354 1.00 61.00 31 ARG A O 17
ATOM 25460 N N . ARG A 1 32 ? 0.504 -1.527 -13.979 1.00 61.00 32 ARG A N 17
ATOM 25461 C CA . ARG A 1 32 ? -0.032 -2.879 -13.945 1.00 61.00 32 ARG A CA 17
ATOM 25462 C C . ARG A 1 32 ? -0.069 -3.361 -12.502 1.00 61.00 32 ARG A C 17
ATOM 25463 O O . ARG A 1 32 ? 0.801 -4.107 -12.048 1.00 61.00 32 ARG A O 17
ATOM 25484 N N . TRP A 1 33 ? -1.054 -2.871 -11.774 1.00 61.00 33 TRP A N 17
ATOM 25485 C CA . TRP A 1 33 ? -1.198 -3.184 -10.370 1.00 61.00 33 TRP A CA 17
ATOM 25486 C C . TRP A 1 33 ? -1.667 -4.609 -10.155 1.00 61.00 33 TRP A C 17
ATOM 25487 O O . TRP A 1 33 ? -2.825 -4.948 -10.414 1.00 61.00 33 TRP A O 17
ATOM 25508 N N . VAL A 1 34 ? -0.755 -5.446 -9.692 1.00 61.00 34 VAL A N 17
ATOM 25509 C CA . VAL A 1 34 ? -1.088 -6.807 -9.331 1.00 61.00 34 VAL A CA 17
ATOM 25510 C C . VAL A 1 34 ? -1.501 -6.860 -7.864 1.00 61.00 34 VAL A C 17
ATOM 25511 O O . VAL A 1 34 ? -1.172 -5.953 -7.094 1.00 61.00 34 VAL A O 17
ATOM 25524 N N . ALA A 1 35 ? -2.214 -7.915 -7.487 1.00 61.00 35 ALA A N 17
ATOM 25525 C CA . ALA A 1 35 ? -2.765 -8.048 -6.142 1.00 61.00 35 ALA A CA 17
ATOM 25526 C C . ALA A 1 35 ? -1.690 -7.915 -5.069 1.00 61.00 35 ALA A C 17
ATOM 25527 O O . ALA A 1 35 ? -1.904 -7.267 -4.047 1.00 61.00 35 ALA A O 17
ATOM 25534 N N . SER A 1 36 ? -0.533 -8.513 -5.318 1.00 61.00 36 SER A N 17
ATOM 25535 C CA . SER A 1 36 ? 0.562 -8.495 -4.358 1.00 61.00 36 SER A CA 17
ATOM 25536 C C . SER A 1 36 ? 1.080 -7.072 -4.120 1.00 61.00 36 SER A C 17
ATOM 25537 O O . SER A 1 36 ? 1.450 -6.718 -3.001 1.00 61.00 36 SER A O 17
ATOM 25545 N N . ARG A 1 37 ? 1.082 -6.250 -5.166 1.00 61.00 37 ARG A N 17
ATOM 25546 C CA . ARG A 1 37 ? 1.566 -4.879 -5.049 1.00 61.00 37 ARG A CA 17
ATOM 25547 C C . ARG A 1 37 ? 0.491 -3.981 -4.449 1.00 61.00 37 ARG A C 17
ATOM 25548 O O . ARG A 1 37 ? 0.794 -3.066 -3.686 1.00 61.00 37 ARG A O 17
ATOM 25569 N N . LYS A 1 38 ? -0.762 -4.261 -4.782 1.00 61.00 38 LYS A N 17
ATOM 25570 C CA . LYS A 1 38 ? -1.886 -3.552 -4.181 1.00 61.00 38 LYS A CA 17
ATOM 25571 C C . LYS A 1 38 ? -1.928 -3.811 -2.679 1.00 61.00 38 LYS A C 17
ATOM 25572 O O . LYS A 1 38 ? -2.131 -2.894 -1.882 1.00 61.00 38 LYS A O 17
ATOM 25591 N N . ALA A 1 39 ? -1.721 -5.073 -2.312 1.00 61.00 39 ALA A N 17
ATOM 25592 C CA . ALA A 1 39 ? -1.732 -5.487 -0.918 1.00 61.00 39 ALA A CA 17
ATOM 25593 C C . ALA A 1 39 ? -0.686 -4.733 -0.110 1.00 61.00 39 ALA A C 17
ATOM 25594 O O . ALA A 1 39 ? -0.995 -4.184 0.944 1.00 61.00 39 ALA A O 17
ATOM 25601 N N . ALA A 1 40 ? 0.542 -4.699 -0.612 1.00 61.00 40 ALA A N 17
ATOM 25602 C CA . ALA A 1 40 ? 1.635 -4.033 0.087 1.00 61.00 40 ALA A CA 17
ATOM 25603 C C . ALA A 1 40 ? 1.323 -2.559 0.337 1.00 61.00 40 ALA A C 17
ATOM 25604 O O . ALA A 1 40 ? 1.674 -2.011 1.382 1.00 61.00 40 ALA A O 17
ATOM 25611 N N . VAL A 1 41 ? 0.651 -1.923 -0.616 1.00 61.00 41 VAL A N 17
ATOM 25612 C CA . VAL A 1 41 ? 0.292 -0.516 -0.486 1.00 61.00 41 VAL A CA 17
ATOM 25613 C C . VAL A 1 41 ? -0.783 -0.315 0.575 1.00 61.00 41 VAL A C 17
ATOM 25614 O O . VAL A 1 41 ? -0.617 0.483 1.498 1.00 61.00 41 VAL A O 17
ATOM 25627 N N . VAL A 1 42 ? -1.882 -1.046 0.445 1.00 61.00 42 VAL A N 17
ATOM 25628 C CA . VAL A 1 42 ? -3.011 -0.884 1.351 1.00 61.00 42 VAL A CA 17
ATOM 25629 C C . VAL A 1 42 ? -2.642 -1.311 2.774 1.00 61.00 42 VAL A C 17
ATOM 25630 O O . VAL A 1 42 ? -3.024 -0.655 3.742 1.00 61.00 42 VAL A O 17
ATOM 25643 N N . LYS A 1 43 ? -1.865 -2.390 2.899 1.00 61.00 43 LYS A N 17
ATOM 25644 C CA . LYS A 1 43 ? -1.443 -2.874 4.208 1.00 61.00 43 LYS A CA 17
ATOM 25645 C C . LYS A 1 43 ? -0.511 -1.869 4.870 1.00 61.00 43 LYS A C 17
ATOM 25646 O O . LYS A 1 43 ? -0.486 -1.747 6.094 1.00 61.00 43 LYS A O 17
ATOM 25665 N N . ALA A 1 44 ? 0.250 -1.146 4.055 1.00 61.00 44 ALA A N 17
ATOM 25666 C CA . ALA A 1 44 ? 1.149 -0.121 4.562 1.00 61.00 44 ALA A CA 17
ATOM 25667 C C . ALA A 1 44 ? 0.361 0.963 5.282 1.00 61.00 44 ALA A C 17
ATOM 25668 O O . ALA A 1 44 ? 0.701 1.350 6.397 1.00 61.00 44 ALA A O 17
ATOM 25675 N N . VAL A 1 45 ? -0.704 1.427 4.643 1.00 61.00 45 VAL A N 17
ATOM 25676 C CA . VAL A 1 45 ? -1.579 2.436 5.231 1.00 61.00 45 VAL A CA 17
ATOM 25677 C C . VAL A 1 45 ? -2.238 1.898 6.496 1.00 61.00 45 VAL A C 17
ATOM 25678 O O . VAL A 1 45 ? -2.275 2.569 7.525 1.00 61.00 45 VAL A O 17
ATOM 25691 N N . ILE A 1 46 ? -2.732 0.669 6.408 1.00 61.00 46 ILE A N 17
ATOM 25692 C CA . ILE A 1 46 ? -3.441 0.030 7.512 1.00 61.00 46 ILE A CA 17
ATOM 25693 C C . ILE A 1 46 ? -2.558 -0.105 8.763 1.00 61.00 46 ILE A C 17
ATOM 25694 O O . ILE A 1 46 ? -3.055 -0.074 9.891 1.00 61.00 46 ILE A O 17
ATOM 25710 N N . HIS A 1 47 ? -1.249 -0.237 8.568 1.00 61.00 47 HIS A N 17
ATOM 25711 C CA . HIS A 1 47 ? -0.334 -0.403 9.697 1.00 61.00 47 HIS A CA 17
ATOM 25712 C C . HIS A 1 47 ? 0.333 0.912 10.082 1.00 61.00 47 HIS A C 17
ATOM 25713 O O . HIS A 1 47 ? 1.033 0.985 11.091 1.00 61.00 47 HIS A O 17
ATOM 25728 N N . GLY A 1 48 ? 0.125 1.944 9.278 1.00 61.00 48 GLY A N 17
ATOM 25729 C CA . GLY A 1 48 ? 0.703 3.241 9.579 1.00 61.00 48 GLY A CA 17
ATOM 25730 C C . GLY A 1 48 ? 2.091 3.417 8.992 1.00 61.00 48 GLY A C 17
ATOM 25731 O O . GLY A 1 48 ? 2.787 4.381 9.314 1.00 61.00 48 GLY A O 17
ATOM 25735 N N . LEU A 1 49 ? 2.491 2.481 8.134 1.00 61.00 49 LEU A N 17
ATOM 25736 C CA . LEU A 1 49 ? 3.775 2.558 7.442 1.00 61.00 49 LEU A CA 17
ATOM 25737 C C . LEU A 1 49 ? 3.779 3.784 6.541 1.00 61.00 49 LEU A C 17
ATOM 25738 O O . LEU A 1 49 ? 4.741 4.556 6.501 1.00 61.00 49 LEU A O 17
ATOM 25754 N N . ILE A 1 50 ? 2.680 3.945 5.822 1.00 61.00 50 ILE A N 17
ATOM 25755 C CA . ILE A 1 50 ? 2.429 5.137 5.036 1.00 61.00 50 ILE A CA 17
ATOM 25756 C C . ILE A 1 50 ? 1.010 5.599 5.320 1.00 61.00 50 ILE A C 17
ATOM 25757 O O . ILE A 1 50 ? 0.250 4.891 5.981 1.00 61.00 50 ILE A O 17
ATOM 25773 N N . THR A 1 51 ? 0.645 6.771 4.842 1.00 61.00 51 THR A N 17
ATOM 25774 C CA . THR A 1 51 ? -0.713 7.244 5.013 1.00 61.00 51 THR A CA 17
ATOM 25775 C C . THR A 1 51 ? -1.478 7.122 3.699 1.00 61.00 51 THR A C 17
ATOM 25776 O O . THR A 1 51 ? -0.872 7.059 2.626 1.00 61.00 51 THR A O 17
ATOM 25787 N N . GLU A 1 52 ? -2.803 7.066 3.789 1.00 61.00 52 GLU A N 17
ATOM 25788 C CA . GLU A 1 52 ? -3.655 6.913 2.612 1.00 61.00 52 GLU A CA 17
ATOM 25789 C C . GLU A 1 52 ? -3.382 8.031 1.615 1.00 61.00 52 GLU A C 17
ATOM 25790 O O . GLU A 1 52 ? -3.304 7.808 0.407 1.00 61.00 52 GLU A O 17
ATOM 25802 N N . ARG A 1 53 ? -3.195 9.231 2.149 1.00 61.00 53 ARG A N 17
ATOM 25803 C CA . ARG A 1 53 ? -2.951 10.409 1.335 1.00 61.00 53 ARG A CA 17
ATOM 25804 C C . ARG A 1 53 ? -1.624 10.261 0.594 1.00 61.00 53 ARG A C 17
ATOM 25805 O O . ARG A 1 53 ? -1.473 10.725 -0.534 1.00 61.00 53 ARG A O 17
ATOM 25826 N N . GLU A 1 54 ? -0.682 9.577 1.226 1.00 61.00 54 GLU A N 17
ATOM 25827 C CA . GLU A 1 54 ? 0.634 9.359 0.642 1.00 61.00 54 GLU A CA 17
ATOM 25828 C C . GLU A 1 54 ? 0.548 8.328 -0.475 1.00 61.00 54 GLU A C 17
ATOM 25829 O O . GLU A 1 54 ? 1.205 8.465 -1.504 1.00 61.00 54 GLU A O 17
ATOM 25841 N N . ALA A 1 55 ? -0.284 7.314 -0.280 1.00 61.00 55 ALA A N 17
ATOM 25842 C CA . ALA A 1 55 ? -0.437 6.255 -1.269 1.00 61.00 55 ALA A CA 17
ATOM 25843 C C . ALA A 1 55 ? -1.054 6.808 -2.545 1.00 61.00 55 ALA A C 17
ATOM 25844 O O . ALA A 1 55 ? -0.575 6.538 -3.648 1.00 61.00 55 ALA A O 17
ATOM 25851 N N . LEU A 1 56 ? -2.110 7.598 -2.381 1.00 61.00 56 LEU A N 17
ATOM 25852 C CA . LEU A 1 56 ? -2.771 8.249 -3.507 1.00 61.00 56 LEU A CA 17
ATOM 25853 C C . LEU A 1 56 ? -1.803 9.204 -4.195 1.00 61.00 56 LEU A C 17
ATOM 25854 O O . LEU A 1 56 ? -1.817 9.356 -5.416 1.00 61.00 56 LEU A O 17
ATOM 25870 N N . ASP A 1 57 ? -0.949 9.819 -3.389 1.00 61.00 57 ASP A N 17
ATOM 25871 C CA . ASP A 1 57 ? 0.049 10.769 -3.865 1.00 61.00 57 ASP A CA 17
ATOM 25872 C C . ASP A 1 57 ? 1.107 10.087 -4.733 1.00 61.00 57 ASP A C 17
ATOM 25873 O O . ASP A 1 57 ? 1.259 10.406 -5.915 1.00 61.00 57 ASP A O 17
ATOM 25882 N N . ARG A 1 58 ? 1.811 9.131 -4.144 1.00 61.00 58 ARG A N 17
ATOM 25883 C CA . ARG A 1 58 ? 2.962 8.505 -4.796 1.00 61.00 58 ARG A CA 17
ATOM 25884 C C . ARG A 1 58 ? 2.567 7.629 -5.986 1.00 61.00 58 ARG A C 17
ATOM 25885 O O . ARG A 1 58 ? 3.343 7.480 -6.929 1.00 61.00 58 ARG A O 17
ATOM 25906 N N . TYR A 1 59 ? 1.370 7.062 -5.962 1.00 61.00 59 TYR A N 17
ATOM 25907 C CA . TYR A 1 59 ? 0.961 6.144 -7.023 1.00 61.00 59 TYR A CA 17
ATOM 25908 C C . TYR A 1 59 ? -0.079 6.766 -7.945 1.00 61.00 59 TYR A C 17
ATOM 25909 O O . TYR A 1 59 ? -0.599 6.094 -8.836 1.00 61.00 59 TYR A O 17
ATOM 25927 N N . SER A 1 60 ? -0.364 8.053 -7.737 1.00 61.00 60 SER A N 17
ATOM 25928 C CA . SER A 1 60 ? -1.358 8.766 -8.540 1.00 61.00 60 SER A CA 17
ATOM 25929 C C . SER A 1 60 ? -2.691 8.020 -8.526 1.00 61.00 60 SER A C 17
ATOM 25930 O O . SER A 1 60 ? -3.281 7.737 -9.572 1.00 61.00 60 SER A O 17
ATOM 25938 N N . LEU A 1 61 ? -3.157 7.706 -7.328 1.00 61.00 61 LEU A N 17
ATOM 25939 C CA . LEU A 1 61 ? -4.371 6.926 -7.162 1.00 61.00 61 LEU A CA 17
ATOM 25940 C C . LEU A 1 61 ? -5.517 7.796 -6.680 1.00 61.00 61 LEU A C 17
ATOM 25941 O O . LEU A 1 61 ? -5.311 8.803 -6.001 1.00 61.00 61 LEU A O 17
ATOM 25957 N N . SER A 1 62 ? -6.720 7.401 -7.049 1.00 61.00 62 SER A N 17
ATOM 25958 C CA . SER A 1 62 ? -7.921 8.025 -6.541 1.00 61.00 62 SER A CA 17
ATOM 25959 C C . SER A 1 62 ? -8.563 7.106 -5.515 1.00 61.00 62 SER A C 17
ATOM 25960 O O . SER A 1 62 ? -8.243 5.914 -5.452 1.00 61.00 62 SER A O 17
ATOM 25968 N N . GLU A 1 63 ? -9.448 7.658 -4.703 1.00 61.00 63 GLU A N 17
ATOM 25969 C CA . GLU A 1 63 ? -10.092 6.904 -3.651 1.00 61.00 63 GLU A CA 17
ATOM 25970 C C . GLU A 1 63 ? -10.878 5.727 -4.224 1.00 61.00 63 GLU A C 17
ATOM 25971 O O . GLU A 1 63 ? -10.937 4.658 -3.618 1.00 61.00 63 GLU A O 17
ATOM 25983 N N . GLU A 1 64 ? -11.455 5.930 -5.406 1.00 61.00 64 GLU A N 17
ATOM 25984 C CA . GLU A 1 64 ? -12.184 4.880 -6.118 1.00 61.00 64 GLU A CA 17
ATOM 25985 C C . GLU A 1 64 ? -11.328 3.618 -6.284 1.00 61.00 64 GLU A C 17
ATOM 25986 O O . GLU A 1 64 ? -11.844 2.503 -6.270 1.00 61.00 64 GLU A O 17
ATOM 25998 N N . GLU A 1 65 ? -10.024 3.811 -6.423 1.00 61.00 65 GLU A N 17
ATOM 25999 C CA . GLU A 1 65 ? -9.093 2.710 -6.609 1.00 61.00 65 GLU A CA 17
ATOM 26000 C C . GLU A 1 65 ? -8.732 2.101 -5.253 1.00 61.00 65 GLU A C 17
ATOM 26001 O O . GLU A 1 65 ? -8.963 0.914 -5.002 1.00 61.00 65 GLU A O 17
ATOM 26013 N N . PHE A 1 66 ? -8.209 2.942 -4.365 1.00 61.00 66 PHE A N 17
ATOM 26014 C CA . PHE A 1 66 ? -7.714 2.491 -3.066 1.00 61.00 66 PHE A CA 17
ATOM 26015 C C . PHE A 1 66 ? -8.822 1.833 -2.241 1.00 61.00 66 PHE A C 17
ATOM 26016 O O . PHE A 1 66 ? -8.572 0.886 -1.490 1.00 61.00 66 PHE A O 17
ATOM 26033 N N . ALA A 1 67 ? -10.046 2.333 -2.384 1.00 61.00 67 ALA A N 17
ATOM 26034 C CA . ALA A 1 67 ? -11.190 1.759 -1.688 1.00 61.00 67 ALA A CA 17
ATOM 26035 C C . ALA A 1 67 ? -11.398 0.307 -2.100 1.00 61.00 67 ALA A C 17
ATOM 26036 O O . ALA A 1 67 ? -11.698 -0.544 -1.267 1.00 61.00 67 ALA A O 17
ATOM 26043 N N . LEU A 1 68 ? -11.217 0.030 -3.386 1.00 61.00 68 LEU A N 17
ATOM 26044 C CA . LEU A 1 68 ? -11.364 -1.324 -3.908 1.00 61.00 68 LEU A CA 17
ATOM 26045 C C . LEU A 1 68 ? -10.251 -2.214 -3.382 1.00 61.00 68 LEU A C 17
ATOM 26046 O O . LEU A 1 68 ? -10.490 -3.362 -3.009 1.00 61.00 68 LEU A O 17
ATOM 26062 N N . TRP A 1 69 ? -9.037 -1.669 -3.337 1.00 61.00 69 TRP A N 17
ATOM 26063 C CA . TRP A 1 69 ? -7.880 -2.411 -2.837 1.00 61.00 69 TRP A CA 17
ATOM 26064 C C . TRP A 1 69 ? -8.144 -2.945 -1.434 1.00 61.00 69 TRP A C 17
ATOM 26065 O O . TRP A 1 69 ? -7.968 -4.130 -1.171 1.00 61.00 69 TRP A O 17
ATOM 26086 N N . ARG A 1 70 ? -8.592 -2.074 -0.536 1.00 61.00 70 ARG A N 17
ATOM 26087 C CA . ARG A 1 70 ? -8.848 -2.479 0.838 1.00 61.00 70 ARG A CA 17
ATOM 26088 C C . ARG A 1 70 ? -10.094 -3.356 0.947 1.00 61.00 70 ARG A C 17
ATOM 26089 O O . ARG A 1 70 ? -10.204 -4.163 1.865 1.00 61.00 70 ARG A O 17
ATOM 26110 N N . SER A 1 71 ? -11.012 -3.219 0.002 1.00 61.00 71 SER A N 17
ATOM 26111 C CA . SER A 1 71 ? -12.205 -4.058 -0.013 1.00 61.00 71 SER A CA 17
ATOM 26112 C C . SER A 1 71 ? -11.862 -5.464 -0.501 1.00 61.00 71 SER A C 17
ATOM 26113 O O . SER A 1 71 ? -12.534 -6.432 -0.159 1.00 61.00 71 SER A O 17
ATOM 26121 N N . ALA A 1 72 ? -10.809 -5.569 -1.301 1.00 61.00 72 ALA A N 17
ATOM 26122 C CA . ALA A 1 72 ? -10.384 -6.855 -1.832 1.00 61.00 72 ALA A CA 17
ATOM 26123 C C . ALA A 1 72 ? -9.357 -7.526 -0.925 1.00 61.00 72 ALA A C 17
ATOM 26124 O O . ALA A 1 72 ? -9.488 -8.701 -0.592 1.00 61.00 72 ALA A O 17
ATOM 26131 N N . VAL A 1 73 ? -8.343 -6.772 -0.520 1.00 61.00 73 VAL A N 17
ATOM 26132 C CA . VAL A 1 73 ? -7.241 -7.322 0.259 1.00 61.00 73 VAL A CA 17
ATOM 26133 C C . VAL A 1 73 ? -7.602 -7.453 1.736 1.00 61.00 73 VAL A C 17
ATOM 26134 O O . VAL A 1 73 ? -7.457 -8.524 2.323 1.00 61.00 73 VAL A O 17
ATOM 26147 N N . ALA A 1 74 ? -8.097 -6.372 2.330 1.00 61.00 74 ALA A N 17
ATOM 26148 C CA . ALA A 1 74 ? -8.380 -6.356 3.761 1.00 61.00 74 ALA A CA 17
ATOM 26149 C C . ALA A 1 74 ? -9.686 -7.082 4.078 1.00 61.00 74 ALA A C 17
ATOM 26150 O O . ALA A 1 74 ? -10.076 -7.213 5.236 1.00 61.00 74 ALA A O 17
ATOM 26157 N N . ALA A 1 75 ? -10.357 -7.548 3.039 1.00 61.00 75 ALA A N 17
ATOM 26158 C CA . ALA A 1 75 ? -11.569 -8.332 3.205 1.00 61.00 75 ALA A CA 17
ATOM 26159 C C . ALA A 1 75 ? -11.445 -9.651 2.458 1.00 61.00 75 ALA A C 17
ATOM 26160 O O . ALA A 1 75 ? -12.443 -10.296 2.142 1.00 61.00 75 ALA A O 17
ATOM 26167 N N . HIS A 1 76 ? -10.205 -10.044 2.177 1.00 61.00 76 HIS A N 17
ATOM 26168 C CA . HIS A 1 76 ? -9.933 -11.309 1.504 1.00 61.00 76 HIS A CA 17
ATOM 26169 C C . HIS A 1 76 ? -10.212 -12.471 2.448 1.00 61.00 76 HIS A C 17
ATOM 26170 O O . HIS A 1 76 ? -9.486 -12.683 3.421 1.00 61.00 76 HIS A O 17
ATOM 26185 N N . GLY A 1 77 ? -11.260 -13.218 2.154 1.00 61.00 77 GLY A N 17
ATOM 26186 C CA . GLY A 1 77 ? -11.636 -14.321 3.002 1.00 61.00 77 GLY A CA 17
ATOM 26187 C C . GLY A 1 77 ? -12.134 -15.509 2.214 1.00 61.00 77 GLY A C 17
ATOM 26188 O O . GLY A 1 77 ? -13.316 -15.600 1.891 1.00 61.00 77 GLY A O 17
ATOM 26192 N N . GLU A 1 78 ? -11.231 -16.423 1.900 1.00 61.00 78 GLU A N 17
ATOM 26193 C CA . GLU A 1 78 ? -11.607 -17.681 1.273 1.00 61.00 78 GLU A CA 17
ATOM 26194 C C . GLU A 1 78 ? -12.169 -18.613 2.335 1.00 61.00 78 GLU A C 17
ATOM 26195 O O . GLU A 1 78 ? -12.826 -19.609 2.035 1.00 61.00 78 GLU A O 17
ATOM 26207 N N . LYS A 1 79 ? -11.898 -18.258 3.581 1.00 61.00 79 LYS A N 17
ATOM 26208 C CA . LYS A 1 79 ? -12.327 -19.039 4.723 1.00 61.00 79 LYS A CA 17
ATOM 26209 C C . LYS A 1 79 ? -13.718 -18.604 5.175 1.00 61.00 79 LYS A C 17
ATOM 26210 O O . LYS A 1 79 ? -14.659 -19.398 5.167 1.00 61.00 79 LYS A O 17
ATOM 26229 N N . ALA A 1 80 ? -13.847 -17.335 5.555 1.00 61.00 80 ALA A N 17
ATOM 26230 C CA . ALA A 1 80 ? -15.127 -16.787 5.998 1.00 61.00 80 ALA A CA 17
ATOM 26231 C C . ALA A 1 80 ? -15.065 -15.267 6.088 1.00 61.00 80 ALA A C 17
ATOM 26232 O O . ALA A 1 80 ? -13.980 -14.689 6.171 1.00 61.00 80 ALA A O 17
ATOM 26239 N N . LEU A 1 81 ? -16.230 -14.629 6.056 1.00 61.00 81 LEU A N 17
ATOM 26240 C CA . LEU A 1 81 ? -16.333 -13.188 6.240 1.00 61.00 81 LEU A CA 17
ATOM 26241 C C . LEU A 1 81 ? -17.456 -12.876 7.220 1.00 61.00 81 LEU A C 17
ATOM 26242 O O . LEU A 1 81 ? -18.493 -12.323 6.850 1.00 61.00 81 LEU A O 17
ATOM 26258 N N . LYS A 1 82 ? -17.259 -13.277 8.462 1.00 61.00 82 LYS A N 17
ATOM 26259 C CA . LYS A 1 82 ? -18.225 -13.012 9.516 1.00 61.00 82 LYS A CA 17
ATOM 26260 C C . LYS A 1 82 ? -18.259 -11.509 9.787 1.00 61.00 82 LYS A C 17
ATOM 26261 O O . LYS A 1 82 ? -17.216 -10.866 9.750 1.00 61.00 82 LYS A O 17
ATOM 26280 N N . VAL A 1 83 ? -19.445 -10.956 10.047 1.00 61.00 83 VAL A N 17
ATOM 26281 C CA . VAL A 1 83 ? -19.619 -9.498 10.164 1.00 61.00 83 VAL A CA 17
ATOM 26282 C C . VAL A 1 83 ? -18.608 -8.870 11.137 1.00 61.00 83 VAL A C 17
ATOM 26283 O O . VAL A 1 83 ? -18.059 -7.799 10.873 1.00 61.00 83 VAL A O 17
ATOM 26296 N N . THR A 1 84 ? -18.347 -9.554 12.238 1.00 61.00 84 THR A N 17
ATOM 26297 C CA . THR A 1 84 ? -17.371 -9.096 13.216 1.00 61.00 84 THR A CA 17
ATOM 26298 C C . THR A 1 84 ? -15.946 -9.401 12.750 1.00 61.00 84 THR A C 17
ATOM 26299 O O . THR A 1 84 ? -14.998 -8.670 13.050 1.00 61.00 84 THR A O 17
ATOM 26310 N N . MET A 1 85 ? -15.821 -10.478 11.987 1.00 61.00 85 MET A N 17
ATOM 26311 C CA . MET A 1 85 ? -14.528 -10.974 11.534 1.00 61.00 85 MET A CA 17
ATOM 26312 C C . MET A 1 85 ? -13.894 -9.996 10.551 1.00 61.00 85 MET A C 17
ATOM 26313 O O . MET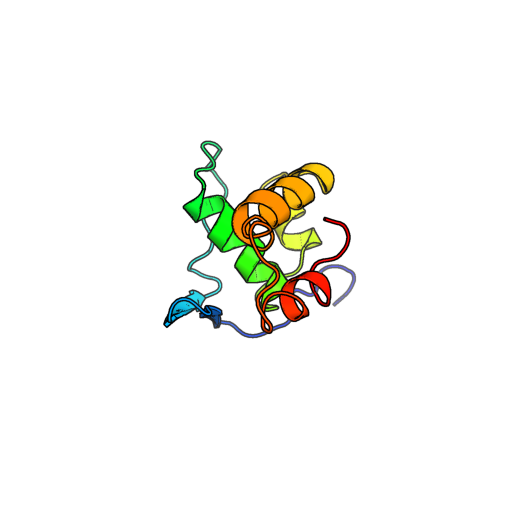 A 1 85 ? -12.680 -9.824 10.540 1.00 61.00 85 MET A O 17
ATOM 26327 N N . ILE A 1 86 ? -14.731 -9.351 9.738 1.00 61.00 86 ILE A N 17
ATOM 26328 C CA . ILE A 1 86 ? -14.259 -8.394 8.740 1.00 61.00 86 ILE A CA 17
ATOM 26329 C C . ILE A 1 86 ? -13.540 -7.226 9.406 1.00 61.00 86 ILE A C 17
ATOM 26330 O O . ILE A 1 86 ? -12.491 -6.781 8.936 1.00 61.00 86 ILE A O 17
ATOM 26346 N N . GLN A 1 87 ? -14.100 -6.748 10.511 1.00 61.00 87 GLN A N 17
ATOM 26347 C CA . GLN A 1 87 ? -13.495 -5.655 11.254 1.00 61.00 87 GLN A CA 17
ATOM 26348 C C . GLN A 1 87 ? -12.095 -6.044 11.706 1.00 61.00 87 GLN A C 17
ATOM 26349 O O . GLN A 1 87 ? -11.143 -5.276 11.564 1.00 61.00 87 GLN A O 17
ATOM 26363 N N . LYS A 1 88 ? -11.968 -7.259 12.215 1.00 61.00 88 LYS A N 17
ATOM 26364 C CA . LYS A 1 88 ? -10.689 -7.751 12.692 1.00 61.00 88 LYS A CA 17
ATOM 26365 C C . LYS A 1 88 ? -9.925 -8.468 11.585 1.00 61.00 88 LYS A C 17
ATOM 26366 O O . LYS A 1 88 ? -8.997 -9.222 11.846 1.00 61.00 88 LYS A O 17
ATOM 26385 N N . TYR A 1 89 ? -10.345 -8.238 10.350 1.00 61.00 89 TYR A N 17
ATOM 26386 C CA . TYR A 1 89 ? -9.523 -8.536 9.187 1.00 61.00 89 TYR A CA 17
ATOM 26387 C C . TYR A 1 89 ? -8.744 -7.291 8.813 1.00 61.00 89 TYR A C 17
ATOM 26388 O O . TYR A 1 89 ? -7.515 -7.297 8.747 1.00 61.00 89 TYR A O 17
ATOM 26406 N N . ARG A 1 90 ? -9.487 -6.211 8.613 1.00 61.00 90 ARG A N 17
ATOM 26407 C CA . ARG A 1 90 ? -8.916 -4.938 8.199 1.00 61.00 90 ARG A CA 17
ATOM 26408 C C . ARG A 1 90 ? -8.098 -4.316 9.325 1.00 61.00 90 ARG A C 17
ATOM 26409 O O . ARG A 1 90 ? -7.195 -3.522 9.082 1.00 61.00 90 ARG A O 17
ATOM 26430 N N . GLN A 1 91 ? -8.422 -4.677 10.558 1.00 61.00 91 GLN A N 17
ATOM 26431 C CA . GLN A 1 91 ? -7.777 -4.087 11.721 1.00 61.00 91 GLN A CA 17
ATOM 26432 C C . GLN A 1 91 ? -7.199 -5.172 12.617 1.00 61.00 91 GLN A C 17
ATOM 26433 O O . GLN A 1 91 ? -7.012 -4.962 13.813 1.00 61.00 91 GLN A O 17
ATOM 26447 N N . LEU A 1 92 ? -6.905 -6.330 12.018 1.00 61.00 92 LEU A N 17
ATOM 26448 C CA . LEU A 1 92 ? -6.346 -7.466 12.749 1.00 61.00 92 LEU A CA 17
ATOM 26449 C C . LEU A 1 92 ? -5.089 -7.033 13.502 1.00 61.00 92 LEU A C 17
ATOM 26450 O O . LEU A 1 92 ? -5.018 -7.126 14.728 1.00 61.00 92 LEU A O 17
ATOM 26466 N N . HIS A 1 93 ? -4.104 -6.555 12.762 1.00 61.00 93 HIS A N 17
ATOM 26467 C CA . HIS A 1 93 ? -2.911 -5.998 13.371 1.00 61.00 93 HIS A CA 17
ATOM 26468 C C . HIS A 1 93 ? -2.948 -4.483 13.217 1.00 61.00 93 HIS A C 17
ATOM 26469 O O . HIS A 1 93 ? -2.404 -3.929 12.264 1.00 61.00 93 HIS A O 17
ATOM 26484 N N . HIS A 1 94 ? -3.626 -3.830 14.144 1.00 61.00 94 HIS A N 17
ATOM 26485 C CA . HIS A 1 94 ? -3.822 -2.389 14.081 1.00 61.00 94 HIS A CA 17
ATOM 26486 C C . HIS A 1 94 ? -2.716 -1.667 14.842 1.00 61.00 94 HIS A C 17
ATOM 26487 O O . HIS A 1 94 ? -2.461 -0.484 14.615 1.00 61.00 94 HIS A O 17
ATOM 26502 N N . HIS A 1 95 ? -2.060 -2.384 15.740 1.00 61.00 95 HIS A N 17
ATOM 26503 C CA . HIS A 1 95 ? -0.968 -1.815 16.513 1.00 61.00 95 HIS A CA 17
ATOM 26504 C C . HIS A 1 95 ? 0.199 -2.795 16.584 1.00 61.00 95 HIS A C 17
ATOM 26505 O O . HIS A 1 95 ? 0.962 -2.864 15.598 1.00 61.00 95 HIS A O 17
ATOM 26521 N N . MET A 1 1 ? 12.653 13.834 3.566 1.00 61.00 1 MET A N 18
ATOM 26522 C CA . MET A 1 1 ? 13.695 12.909 4.075 1.00 61.00 1 MET A CA 18
ATOM 26523 C C . MET A 1 1 ? 14.588 13.618 5.083 1.00 61.00 1 MET A C 18
ATOM 26524 O O . MET A 1 1 ? 14.357 14.788 5.394 1.00 61.00 1 MET A O 18
ATOM 26540 N N . TYR A 1 2 ? 15.614 12.905 5.572 1.00 61.00 2 TYR A N 18
ATOM 26541 C CA . TYR A 1 2 ? 16.510 13.404 6.620 1.00 61.00 2 TYR A CA 18
ATOM 26542 C C . TYR A 1 2 ? 15.739 13.566 7.928 1.00 61.00 2 TYR A C 18
ATOM 26543 O O . TYR A 1 2 ? 15.809 12.708 8.810 1.00 61.00 2 TYR A O 18
ATOM 26561 N N . LEU A 1 3 ? 15.000 14.658 8.045 1.00 61.00 3 LEU A N 18
ATOM 26562 C CA . LEU A 1 3 ? 14.041 14.824 9.123 1.00 61.00 3 LEU A CA 18
ATOM 26563 C C . LEU A 1 3 ? 12.700 15.230 8.534 1.00 61.00 3 LEU A C 18
ATOM 26564 O O . LEU A 1 3 ? 11.921 14.365 8.134 1.00 61.00 3 LEU A O 18
ATOM 26580 N N . LYS A 1 4 ? 12.462 16.542 8.450 1.00 61.00 4 LYS A N 18
ATOM 26581 C CA . LYS A 1 4 ? 11.256 17.103 7.851 1.00 61.00 4 LYS A CA 18
ATOM 26582 C C . LYS A 1 4 ? 10.035 16.716 8.676 1.00 61.00 4 LYS A C 18
ATOM 26583 O O . LYS A 1 4 ? 9.532 17.519 9.462 1.00 61.00 4 LYS A O 18
ATOM 26602 N N . ARG A 1 5 ? 9.603 15.475 8.503 1.00 61.00 5 ARG A N 18
ATOM 26603 C CA . ARG A 1 5 ? 8.406 14.950 9.130 1.00 61.00 5 ARG A CA 18
ATOM 26604 C C . ARG A 1 5 ? 8.086 13.590 8.537 1.00 61.00 5 ARG A C 18
ATOM 26605 O O . ARG A 1 5 ? 8.086 13.422 7.314 1.00 61.00 5 ARG A O 18
ATOM 26626 N N . VAL A 1 6 ? 7.836 12.614 9.393 1.00 61.00 6 VAL A N 18
ATOM 26627 C CA . VAL A 1 6 ? 7.497 11.280 8.930 1.00 61.00 6 VAL A CA 18
ATOM 26628 C C . VAL A 1 6 ? 6.099 10.916 9.410 1.00 61.00 6 VAL A C 18
ATOM 26629 O O . VAL A 1 6 ? 5.800 11.006 10.603 1.00 61.00 6 VAL A O 18
ATOM 26642 N N . ASP A 1 7 ? 5.236 10.538 8.473 1.00 61.00 7 ASP A N 18
ATOM 26643 C CA . ASP A 1 7 ? 3.845 10.223 8.788 1.00 61.00 7 ASP A CA 18
ATOM 26644 C C . ASP A 1 7 ? 3.726 8.923 9.575 1.00 61.00 7 ASP A C 18
ATOM 26645 O O . ASP A 1 7 ? 2.931 8.831 10.507 1.00 61.00 7 ASP A O 18
ATOM 26654 N N . GLY A 1 8 ? 4.529 7.933 9.220 1.00 61.00 8 GLY A N 18
ATOM 26655 C CA . GLY A 1 8 ? 4.464 6.654 9.894 1.00 61.00 8 GLY A CA 18
ATOM 26656 C C . GLY A 1 8 ? 5.842 6.092 10.170 1.00 61.00 8 GLY A C 18
ATOM 26657 O O . GLY A 1 8 ? 6.837 6.763 9.910 1.00 61.00 8 GLY A O 18
ATOM 26661 N N . PRO A 1 9 ? 5.931 4.874 10.715 1.00 61.00 9 PRO A N 18
ATOM 26662 C CA . PRO A 1 9 ? 7.213 4.212 10.962 1.00 61.00 9 PRO A CA 18
ATOM 26663 C C . PRO A 1 9 ? 7.929 3.862 9.663 1.00 61.00 9 PRO A C 18
ATOM 26664 O O . PRO A 1 9 ? 7.344 3.924 8.582 1.00 61.00 9 PRO A O 18
ATOM 26675 N N . ARG A 1 10 ? 9.197 3.497 9.767 1.00 61.00 10 ARG A N 18
ATOM 26676 C CA . ARG A 1 10 ? 9.973 3.110 8.596 1.00 61.00 10 ARG A CA 18
ATOM 26677 C C . ARG A 1 10 ? 9.593 1.709 8.126 1.00 61.00 10 ARG A C 18
ATOM 26678 O O . ARG A 1 10 ? 9.715 1.389 6.940 1.00 61.00 10 ARG A O 18
ATOM 26699 N N . GLN A 1 11 ? 9.124 0.879 9.055 1.00 61.00 11 GLN A N 18
ATOM 26700 C CA . GLN A 1 11 ? 8.695 -0.475 8.727 1.00 61.00 11 GLN A CA 18
ATOM 26701 C C . GLN A 1 11 ? 7.676 -0.998 9.730 1.00 61.00 11 GLN A C 18
ATOM 26702 O O . GLN A 1 11 ? 7.723 -0.661 10.914 1.00 61.00 11 GLN A O 18
ATOM 26716 N N . VAL A 1 12 ? 6.750 -1.814 9.238 1.00 61.00 12 VAL A N 18
ATOM 26717 C CA . VAL A 1 12 ? 5.729 -2.432 10.072 1.00 61.00 12 VAL A CA 18
ATOM 26718 C C . VAL A 1 12 ? 5.743 -3.945 9.907 1.00 61.00 12 VAL A C 18
ATOM 26719 O O . VAL A 1 12 ? 6.392 -4.476 9.003 1.00 61.00 12 VAL A O 18
ATOM 26732 N N . THR A 1 13 ? 5.024 -4.637 10.780 1.00 61.00 13 THR A N 18
ATOM 26733 C CA . THR A 1 13 ? 4.965 -6.088 10.737 1.00 61.00 13 THR A CA 18
ATOM 26734 C C . THR A 1 13 ? 3.618 -6.562 10.190 1.00 61.00 13 THR A C 18
ATOM 26735 O O . THR A 1 13 ? 2.570 -5.991 10.504 1.00 61.00 13 THR A O 18
ATOM 26746 N N . LEU A 1 14 ? 3.656 -7.590 9.357 1.00 61.00 14 LEU A N 18
ATOM 26747 C CA . LEU A 1 14 ? 2.442 -8.183 8.813 1.00 61.00 14 LEU A CA 18
ATOM 26748 C C . LEU A 1 14 ? 1.943 -9.283 9.737 1.00 61.00 14 LEU A C 18
ATOM 26749 O O . LEU A 1 14 ? 2.742 -9.981 10.357 1.00 61.00 14 LEU A O 18
ATOM 26765 N N . PRO A 1 15 ? 0.616 -9.466 9.821 1.00 61.00 15 PRO A N 18
ATOM 26766 C CA . PRO A 1 15 ? 0.017 -10.595 10.541 1.00 61.00 15 PRO A CA 18
ATOM 26767 C C . PRO A 1 15 ? 0.353 -11.910 9.848 1.00 61.00 15 PRO A C 18
ATOM 26768 O O . PRO A 1 15 ? 0.138 -12.995 10.386 1.00 61.00 15 PRO A O 18
ATOM 26779 N N . ASP A 1 16 ? 0.893 -11.785 8.641 1.00 61.00 16 ASP A N 18
ATOM 26780 C CA . ASP A 1 16 ? 1.333 -12.923 7.857 1.00 61.00 16 ASP A CA 18
ATOM 26781 C C . ASP A 1 16 ? 2.716 -13.374 8.325 1.00 61.00 16 ASP A C 18
ATOM 26782 O O . ASP A 1 16 ? 3.218 -14.419 7.911 1.00 61.00 16 ASP A O 18
ATOM 26791 N N . GLY A 1 17 ? 3.322 -12.574 9.198 1.00 61.00 17 GLY A N 18
ATOM 26792 C CA . GLY A 1 17 ? 4.651 -12.876 9.701 1.00 61.00 17 GLY A CA 18
ATOM 26793 C C . GLY A 1 17 ? 5.736 -12.365 8.778 1.00 61.00 17 GLY A C 18
ATOM 26794 O O . GLY A 1 17 ? 6.734 -13.043 8.537 1.00 61.00 17 GLY A O 18
ATOM 26798 N N . THR A 1 18 ? 5.536 -11.164 8.267 1.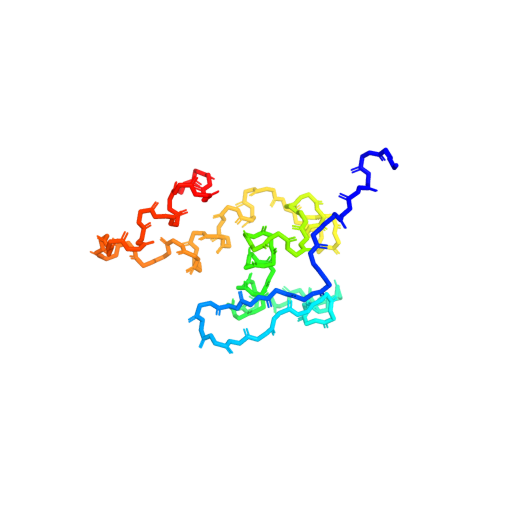00 61.00 18 THR A N 18
ATOM 26799 C CA . THR A 1 18 ? 6.462 -10.560 7.322 1.00 61.00 18 THR A CA 18
ATOM 26800 C C . THR A 1 18 ? 6.776 -9.123 7.753 1.00 61.00 18 THR A C 18
ATOM 26801 O O . THR A 1 18 ? 6.104 -8.580 8.632 1.00 61.00 18 THR A O 18
ATOM 26812 N N . VAL A 1 19 ? 7.791 -8.516 7.154 1.00 61.00 19 VAL A N 18
ATOM 26813 C CA . VAL A 1 19 ? 8.143 -7.130 7.446 1.00 61.00 19 VAL A CA 18
ATOM 26814 C C . VAL A 1 19 ? 7.887 -6.253 6.224 1.00 61.00 19 VAL A C 18
ATOM 26815 O O . VAL A 1 19 ? 8.289 -6.594 5.111 1.00 61.00 19 VAL A O 18
ATOM 26828 N N . LEU A 1 20 ? 7.214 -5.137 6.433 1.00 61.00 20 LEU A N 18
ATOM 26829 C CA . LEU A 1 20 ? 6.905 -4.214 5.355 1.00 61.00 20 LEU A CA 18
ATOM 26830 C C . LEU A 1 20 ? 7.449 -2.831 5.671 1.00 61.00 20 LEU A C 18
ATOM 26831 O O . LEU A 1 20 ? 6.896 -2.109 6.499 1.00 61.00 20 LEU A O 18
ATOM 26847 N N . SER A 1 21 ? 8.552 -2.485 5.036 1.00 61.00 21 SER A N 18
ATOM 26848 C CA . SER A 1 21 ? 9.120 -1.163 5.186 1.00 61.00 21 SER A CA 18
ATOM 26849 C C . SER A 1 21 ? 8.569 -0.245 4.103 1.00 61.00 21 SER A C 18
ATOM 26850 O O . SER A 1 21 ? 7.988 -0.714 3.123 1.00 61.00 21 SER A O 18
ATOM 26858 N N . ARG A 1 22 ? 8.752 1.055 4.271 1.00 61.00 22 ARG A N 18
ATOM 26859 C CA . ARG A 1 22 ? 8.300 2.022 3.272 1.00 61.00 22 ARG A CA 18
ATOM 26860 C C . ARG A 1 22 ? 9.065 1.839 1.961 1.00 61.00 22 ARG A C 18
ATOM 26861 O O . ARG A 1 22 ? 8.647 2.318 0.910 1.00 61.00 22 ARG A O 18
ATOM 26882 N N . ALA A 1 23 ? 10.185 1.130 2.039 1.00 61.00 23 ALA A N 18
ATOM 26883 C CA . ALA A 1 23 ? 10.991 0.835 0.865 1.00 61.00 23 ALA A CA 18
ATOM 26884 C C . ALA A 1 23 ? 10.685 -0.559 0.318 1.00 61.00 23 ALA A C 18
ATOM 26885 O O . ALA A 1 23 ? 11.208 -0.950 -0.723 1.00 61.00 23 ALA A O 18
ATOM 26892 N N . ASP A 1 24 ? 9.837 -1.306 1.020 1.00 61.00 24 ASP A N 18
ATOM 26893 C CA . ASP A 1 24 ? 9.458 -2.652 0.578 1.00 61.00 24 ASP A CA 18
ATOM 26894 C C . ASP A 1 24 ? 8.185 -2.599 -0.250 1.00 61.00 24 ASP A C 18
ATOM 26895 O O . ASP A 1 24 ? 7.691 -3.621 -0.729 1.00 61.00 24 ASP A O 18
ATOM 26904 N N . LEU A 1 25 ? 7.661 -1.394 -0.412 1.00 61.00 25 LEU A N 18
ATOM 26905 C CA . LEU A 1 25 ? 6.480 -1.167 -1.228 1.00 61.00 25 LEU A CA 18
ATOM 26906 C C . LEU A 1 25 ? 6.790 -1.422 -2.705 1.00 61.00 25 LEU A C 18
ATOM 26907 O O . LEU A 1 25 ? 7.950 -1.362 -3.120 1.00 61.00 25 LEU A O 18
ATOM 26923 N N . PRO A 1 26 ? 5.758 -1.726 -3.513 1.00 61.00 26 PRO A N 18
ATOM 26924 C CA . PRO A 1 26 ? 5.912 -1.921 -4.961 1.00 61.00 26 PRO A CA 18
ATOM 26925 C C . PRO A 1 26 ? 6.488 -0.676 -5.643 1.00 61.00 26 PRO A C 18
ATOM 26926 O O . PRO A 1 26 ? 6.356 0.433 -5.127 1.00 61.00 26 PRO A O 18
ATOM 26937 N N . PRO A 1 27 ? 7.137 -0.849 -6.809 1.00 61.00 27 PRO A N 18
ATOM 26938 C CA . PRO A 1 27 ? 7.746 0.260 -7.554 1.00 61.00 27 PRO A CA 18
ATOM 26939 C C . PRO A 1 27 ? 6.737 1.352 -7.906 1.00 61.00 27 PRO A C 18
ATOM 26940 O O . PRO A 1 27 ? 5.566 1.070 -8.165 1.00 61.00 27 PRO A O 18
ATOM 26951 N N . LEU A 1 28 ? 7.210 2.593 -7.935 1.00 61.00 28 LEU A N 18
ATOM 26952 C CA . LEU A 1 28 ? 6.356 3.750 -8.189 1.00 61.00 28 LEU A CA 18
ATOM 26953 C C . LEU A 1 28 ? 5.780 3.721 -9.602 1.00 61.00 28 LEU A C 18
ATOM 26954 O O . LEU A 1 28 ? 4.727 4.299 -9.866 1.00 61.00 28 LEU A O 18
ATOM 26970 N N . ASP A 1 29 ? 6.469 3.037 -10.503 1.00 61.00 29 ASP A N 18
ATOM 26971 C CA . ASP A 1 29 ? 6.039 2.963 -11.891 1.00 61.00 29 ASP A CA 18
ATOM 26972 C C . ASP A 1 29 ? 5.185 1.719 -12.127 1.00 61.00 29 ASP A C 18
ATOM 26973 O O . ASP A 1 29 ? 5.099 1.198 -13.240 1.00 61.00 29 ASP A O 18
ATOM 26982 N N . THR A 1 30 ? 4.550 1.240 -11.073 1.00 61.00 30 THR A N 18
ATOM 26983 C CA . THR A 1 30 ? 3.602 0.150 -11.201 1.00 61.00 30 THR A CA 18
ATOM 26984 C C . THR A 1 30 ? 2.254 0.687 -11.661 1.00 61.00 30 THR A C 18
ATOM 26985 O O . THR A 1 30 ? 1.533 1.322 -10.898 1.00 61.00 30 THR A O 18
ATOM 26996 N N . ARG A 1 31 ? 1.947 0.468 -12.926 1.00 61.00 31 ARG A N 18
ATOM 26997 C CA . ARG A 1 31 ? 0.659 0.846 -13.477 1.00 61.00 31 ARG A CA 18
ATOM 26998 C C . ARG A 1 31 ? -0.140 -0.412 -13.778 1.00 61.00 31 ARG A C 18
ATOM 26999 O O . ARG A 1 31 ? 0.441 -1.499 -13.846 1.00 61.00 31 ARG A O 18
ATOM 27020 N N . ARG A 1 32 ? -1.461 -0.268 -13.919 1.00 61.00 32 ARG A N 18
ATOM 27021 C CA . ARG A 1 32 ? -2.373 -1.403 -14.150 1.00 61.00 32 ARG A CA 18
ATOM 27022 C C . ARG A 1 32 ? -2.577 -2.174 -12.843 1.00 61.00 32 ARG A C 18
ATOM 27023 O O . ARG A 1 32 ? -3.714 -2.390 -12.415 1.00 61.00 32 ARG A O 18
ATOM 27044 N N . TRP A 1 33 ? -1.460 -2.575 -12.226 1.00 61.00 33 TRP A N 18
ATOM 27045 C CA . TRP A 1 33 ? -1.445 -3.190 -10.895 1.00 61.00 33 TRP A CA 18
ATOM 27046 C C . TRP A 1 33 ? -1.939 -4.628 -10.892 1.00 61.00 33 TRP A C 18
ATOM 27047 O O . TRP A 1 33 ? -2.662 -5.073 -11.785 1.00 61.00 33 TRP A O 18
ATOM 27068 N N . VAL A 1 34 ? -1.507 -5.358 -9.874 1.00 61.00 34 VAL A N 18
ATOM 27069 C CA . VAL A 1 34 ? -1.970 -6.713 -9.626 1.00 61.00 34 VAL A CA 18
ATOM 27070 C C . VAL A 1 34 ? -2.285 -6.857 -8.140 1.00 61.00 34 VAL A C 18
ATOM 27071 O O . VAL A 1 34 ? -1.863 -6.019 -7.338 1.00 61.00 34 VAL A O 18
ATOM 27084 N N . ALA A 1 35 ? -3.008 -7.911 -7.776 1.00 61.00 35 ALA A N 18
ATOM 27085 C CA . ALA A 1 35 ? -3.519 -8.069 -6.414 1.00 61.00 35 ALA A CA 18
ATOM 27086 C C . ALA A 1 35 ? -2.405 -8.034 -5.370 1.00 61.00 35 ALA A C 18
ATOM 27087 O O . ALA A 1 35 ? -2.525 -7.351 -4.353 1.00 61.00 35 ALA A O 18
ATOM 27094 N N . SER A 1 36 ? -1.323 -8.755 -5.629 1.00 61.00 36 SER A N 18
ATOM 27095 C CA . SER A 1 36 ? -0.218 -8.855 -4.679 1.00 61.00 36 SER A CA 18
ATOM 27096 C C . SER A 1 36 ? 0.395 -7.490 -4.369 1.00 61.00 36 SER A C 18
ATOM 27097 O O . SER A 1 36 ? 0.715 -7.195 -3.216 1.00 61.00 36 SER A O 18
ATOM 27105 N N . ARG A 1 37 ? 0.538 -6.649 -5.387 1.00 61.00 37 ARG A N 18
ATOM 27106 C CA . ARG A 1 37 ? 1.137 -5.332 -5.198 1.00 61.00 37 ARG A CA 18
ATOM 27107 C C . ARG A 1 37 ? 0.156 -4.399 -4.499 1.00 61.00 37 ARG A C 18
ATOM 27108 O O . ARG A 1 37 ? 0.549 -3.578 -3.671 1.00 61.00 37 ARG A O 18
ATOM 27129 N N . LYS A 1 38 ? -1.120 -4.546 -4.828 1.00 61.00 38 LYS A N 18
ATOM 27130 C CA . LYS A 1 38 ? -2.173 -3.770 -4.177 1.00 61.00 38 LYS A CA 18
ATOM 27131 C C . LYS A 1 38 ? -2.221 -4.093 -2.692 1.00 61.00 38 LYS A C 18
ATOM 27132 O O . LYS A 1 38 ? -2.330 -3.197 -1.854 1.00 61.00 38 LYS A O 18
ATOM 27151 N N . ALA A 1 39 ? -2.122 -5.382 -2.382 1.00 61.00 39 ALA A N 18
ATOM 27152 C CA . ALA A 1 39 ? -2.153 -5.856 -1.006 1.00 61.00 39 ALA A CA 18
ATOM 27153 C C . ALA A 1 39 ? -1.033 -5.230 -0.185 1.00 61.00 39 ALA A C 18
ATOM 27154 O O . ALA A 1 39 ? -1.241 -4.838 0.957 1.00 61.00 39 ALA A O 18
ATOM 27161 N N . ALA A 1 40 ? 0.145 -5.122 -0.782 1.00 61.00 40 ALA A N 18
ATOM 27162 C CA . ALA A 1 40 ? 1.294 -4.538 -0.100 1.00 61.00 40 ALA A CA 18
ATOM 27163 C C . ALA A 1 40 ? 1.040 -3.072 0.244 1.00 61.00 40 ALA A C 18
ATOM 27164 O O . ALA A 1 40 ? 1.424 -2.600 1.314 1.00 61.00 40 ALA A O 18
ATOM 27171 N N . VAL A 1 41 ? 0.376 -2.363 -0.659 1.00 61.00 41 VAL A N 18
ATOM 27172 C CA . VAL A 1 41 ? 0.084 -0.948 -0.455 1.00 61.00 41 VAL A CA 18
ATOM 27173 C C . VAL A 1 41 ? -0.978 -0.754 0.622 1.00 61.00 41 VAL A C 18
ATOM 27174 O O . VAL A 1 41 ? -0.811 0.062 1.530 1.00 61.00 41 VAL A O 18
ATOM 27187 N N . VAL A 1 42 ? -2.064 -1.514 0.531 1.00 61.00 42 VAL A N 18
ATOM 27188 C CA . VAL A 1 42 ? -3.166 -1.365 1.471 1.00 61.00 42 VAL A CA 18
ATOM 27189 C C . VAL A 1 42 ? -2.758 -1.817 2.876 1.00 61.00 42 VAL A C 18
ATOM 27190 O O . VAL A 1 42 ? -3.148 -1.197 3.869 1.00 61.00 42 VAL A O 18
ATOM 27203 N N . LYS A 1 43 ? -1.947 -2.870 2.961 1.00 61.00 43 LYS A N 18
ATOM 27204 C CA . LYS A 1 43 ? -1.456 -3.340 4.253 1.00 61.00 43 LYS A CA 18
ATOM 27205 C C . LYS A 1 43 ? -0.599 -2.266 4.909 1.00 61.00 43 LYS A C 18
ATOM 27206 O O . LYS A 1 43 ? -0.649 -2.077 6.125 1.00 61.00 43 LYS A O 18
ATOM 27225 N N . ALA A 1 44 ? 0.172 -1.553 4.097 1.00 61.00 44 ALA A N 18
ATOM 27226 C CA . ALA A 1 44 ? 1.039 -0.493 4.594 1.00 61.00 44 ALA A CA 18
ATOM 27227 C C . ALA A 1 44 ? 0.232 0.580 5.315 1.00 61.00 44 ALA A C 18
ATOM 27228 O O . ALA A 1 44 ? 0.580 0.993 6.419 1.00 61.00 44 ALA A O 18
ATOM 27235 N N . VAL A 1 45 ? -0.857 1.011 4.702 1.00 61.00 45 VAL A N 18
ATOM 27236 C CA . VAL A 1 45 ? -1.694 2.054 5.285 1.00 61.00 45 VAL A CA 18
ATOM 27237 C C . VAL A 1 45 ? -2.436 1.546 6.522 1.00 61.00 45 VAL A C 18
ATOM 27238 O O . VAL A 1 45 ? -2.489 2.227 7.549 1.00 61.00 45 VAL A O 18
ATOM 27251 N N . ILE A 1 46 ? -2.986 0.340 6.425 1.00 61.00 46 ILE A N 18
ATOM 27252 C CA . ILE A 1 46 ? -3.791 -0.232 7.503 1.00 61.00 46 ILE A CA 18
ATOM 27253 C C . ILE A 1 46 ? -2.943 -0.533 8.746 1.00 61.00 46 ILE A C 18
ATOM 27254 O O . ILE A 1 46 ? -3.444 -0.511 9.870 1.00 61.00 46 ILE A O 18
ATOM 27270 N N . HIS A 1 47 ? -1.654 -0.788 8.546 1.00 61.00 47 HIS A N 18
ATOM 27271 C CA . HIS A 1 47 ? -0.764 -1.066 9.672 1.00 61.00 47 HIS A CA 18
ATOM 27272 C C . HIS A 1 47 ? -0.178 0.219 10.240 1.00 61.00 47 HIS A C 18
ATOM 27273 O O . HIS A 1 47 ? 0.477 0.204 11.280 1.00 61.00 47 HIS A O 18
ATOM 27288 N N . GLY A 1 48 ? -0.417 1.326 9.555 1.00 61.00 48 GLY A N 18
ATOM 27289 C CA . GLY A 1 48 ? 0.062 2.608 10.033 1.00 61.00 48 GLY A CA 18
ATOM 27290 C C . GLY A 1 48 ? 1.425 2.966 9.482 1.00 61.00 48 GLY A C 18
ATOM 27291 O O . GLY A 1 48 ? 2.040 3.933 9.928 1.00 61.00 48 GLY A O 18
ATOM 27295 N N . LEU A 1 49 ? 1.895 2.197 8.510 1.00 61.00 49 LEU A N 18
ATOM 27296 C CA . LEU A 1 49 ? 3.196 2.441 7.895 1.00 61.00 49 LEU A CA 18
ATOM 27297 C C . LEU A 1 49 ? 3.173 3.740 7.106 1.00 61.00 49 LEU A C 18
ATOM 27298 O O . LEU A 1 49 ? 3.898 4.686 7.417 1.00 61.00 49 LEU A O 18
ATOM 27314 N N . ILE A 1 50 ? 2.326 3.784 6.092 1.00 61.00 50 ILE A N 18
ATOM 27315 C CA . ILE A 1 50 ? 2.193 4.971 5.264 1.00 61.00 50 ILE A CA 18
ATOM 27316 C C . ILE A 1 50 ? 0.767 5.490 5.322 1.00 61.00 50 ILE A C 18
ATOM 27317 O O . ILE A 1 50 ? -0.152 4.761 5.697 1.00 61.00 50 ILE A O 18
ATOM 27333 N N . THR A 1 51 ? 0.592 6.744 4.959 1.00 61.00 51 THR A N 18
ATOM 27334 C CA . THR A 1 51 ? -0.724 7.344 4.901 1.00 61.00 51 THR A CA 18
ATOM 27335 C C . THR A 1 51 ? -1.360 7.115 3.534 1.00 61.00 51 THR A C 18
ATOM 27336 O O . THR A 1 51 ? -0.663 6.908 2.531 1.00 61.00 51 THR A O 18
ATOM 27347 N N . GLU A 1 52 ? -2.687 7.131 3.503 1.00 61.00 52 GLU A N 18
ATOM 27348 C CA . GLU A 1 52 ? -3.438 7.008 2.259 1.00 61.00 52 GLU A CA 18
ATOM 27349 C C . GLU A 1 52 ? -2.961 8.023 1.237 1.00 61.00 52 GLU A C 18
ATOM 27350 O O . GLU A 1 52 ? -2.767 7.700 0.066 1.00 61.00 52 GLU A O 18
ATOM 27362 N N . ARG A 1 53 ? -2.741 9.244 1.702 1.00 61.00 53 ARG A N 18
ATOM 27363 C CA . ARG A 1 53 ? -2.335 10.336 0.832 1.00 61.00 53 ARG A CA 18
ATOM 27364 C C . ARG A 1 53 ? -0.965 10.060 0.218 1.00 61.00 53 ARG A C 18
ATOM 27365 O O . ARG A 1 53 ? -0.667 10.520 -0.880 1.00 61.00 53 ARG A O 18
ATOM 27386 N N . GLU A 1 54 ? -0.148 9.297 0.935 1.00 61.00 54 GLU A N 18
ATOM 27387 C CA . GLU A 1 54 ? 1.156 8.872 0.438 1.00 61.00 54 GLU A CA 18
ATOM 27388 C C . GLU A 1 54 ? 0.971 7.897 -0.718 1.00 61.00 54 GLU A C 18
ATOM 27389 O O . GLU A 1 54 ? 1.506 8.100 -1.807 1.00 61.00 54 GLU A O 18
ATOM 27401 N N . ALA A 1 55 ? 0.176 6.859 -0.480 1.00 61.00 55 ALA A N 18
ATOM 27402 C CA . ALA A 1 55 ? -0.072 5.832 -1.492 1.00 61.00 55 ALA A CA 18
ATOM 27403 C C . ALA A 1 55 ? -0.685 6.431 -2.755 1.00 61.00 55 ALA A C 18
ATOM 27404 O O . ALA A 1 55 ? -0.272 6.111 -3.872 1.00 61.00 55 ALA A O 18
ATOM 27411 N N . LEU A 1 56 ? -1.659 7.311 -2.566 1.00 61.00 56 LEU A N 18
ATOM 27412 C CA . LEU A 1 56 ? -2.354 7.953 -3.678 1.00 61.00 56 LEU A CA 18
ATOM 27413 C C . LEU A 1 56 ? -1.411 8.866 -4.461 1.00 61.00 56 LEU A C 18
ATOM 27414 O O . LEU A 1 56 ? -1.519 8.991 -5.680 1.00 61.00 56 LEU A O 18
ATOM 27430 N N . ASP A 1 57 ? -0.472 9.479 -3.756 1.00 61.00 57 ASP A N 18
ATOM 27431 C CA . ASP A 1 57 ? 0.437 10.446 -4.356 1.00 61.00 57 ASP A CA 18
ATOM 27432 C C . ASP A 1 57 ? 1.548 9.757 -5.137 1.00 61.00 57 ASP A C 18
ATOM 27433 O O . ASP A 1 57 ? 1.801 10.078 -6.299 1.00 61.00 57 ASP A O 18
ATOM 27442 N N . ARG A 1 58 ? 2.196 8.802 -4.490 1.00 61.00 58 ARG A N 18
ATOM 27443 C CA . ARG A 1 58 ? 3.385 8.165 -5.048 1.00 61.00 58 ARG A CA 18
ATOM 27444 C C . ARG A 1 58 ? 3.049 7.250 -6.227 1.00 61.00 58 ARG A C 18
ATOM 27445 O O . ARG A 1 58 ? 3.834 7.130 -7.166 1.00 61.00 58 ARG A O 18
ATOM 27466 N N . TYR A 1 59 ? 1.879 6.627 -6.199 1.00 61.00 59 TYR A N 18
ATOM 27467 C CA . TYR A 1 59 ? 1.508 5.687 -7.254 1.00 61.00 59 TYR A CA 18
ATOM 27468 C C . TYR A 1 59 ? 0.517 6.299 -8.230 1.00 61.00 59 TYR A C 18
ATOM 27469 O O . TYR A 1 59 ? 0.134 5.656 -9.212 1.00 61.00 59 TYR A O 18
ATOM 27487 N N . SER A 1 60 ? 0.116 7.539 -7.963 1.00 61.00 60 SER A N 18
ATOM 27488 C CA . SER A 1 60 ? -0.888 8.218 -8.773 1.00 61.00 60 SER A CA 18
ATOM 27489 C C . SER A 1 60 ? -2.206 7.447 -8.735 1.00 61.00 60 SER A C 18
ATOM 27490 O O . SER A 1 60 ? -2.600 6.796 -9.705 1.00 61.00 60 SER A O 18
ATOM 27498 N N . LEU A 1 61 ? -2.862 7.502 -7.588 1.00 61.00 61 LEU A N 18
ATOM 27499 C CA . LEU A 1 61 ? -4.096 6.765 -7.377 1.00 61.00 61 LEU A CA 18
ATOM 27500 C C . LEU A 1 61 ? -5.193 7.694 -6.880 1.00 61.00 61 LEU A C 18
ATOM 27501 O O . LEU A 1 61 ? -4.919 8.718 -6.252 1.00 61.00 61 LEU A O 18
ATOM 27517 N N . SER A 1 62 ? -6.429 7.329 -7.169 1.00 61.00 62 SER A N 18
ATOM 27518 C CA . SER A 1 62 ? -7.582 8.072 -6.694 1.00 61.00 62 SER A CA 18
ATOM 27519 C C . SER A 1 62 ? -8.139 7.403 -5.445 1.00 61.00 62 SER A C 18
ATOM 27520 O O . SER A 1 62 ? -7.843 6.235 -5.177 1.00 61.00 62 SER A O 18
ATOM 27528 N N . GLU A 1 63 ? -8.939 8.136 -4.685 1.00 61.00 63 GLU A N 18
ATOM 27529 C CA . GLU A 1 63 ? -9.535 7.615 -3.472 1.00 61.00 63 GLU A CA 18
ATOM 27530 C C . GLU A 1 63 ? -10.371 6.373 -3.776 1.00 61.00 63 GLU A C 18
ATOM 27531 O O . GLU A 1 63 ? -10.278 5.359 -3.085 1.00 61.00 63 GLU A O 18
ATOM 27543 N N . GLU A 1 64 ? -11.167 6.465 -4.838 1.00 61.00 64 GLU A N 18
ATOM 27544 C CA . GLU A 1 64 ? -12.044 5.374 -5.259 1.00 61.00 64 GLU A CA 18
ATOM 27545 C C . GLU A 1 64 ? -11.247 4.120 -5.618 1.00 61.00 64 GLU A C 18
ATOM 27546 O O . GLU A 1 64 ? -11.754 3.002 -5.521 1.00 61.00 64 GLU A O 18
ATOM 27558 N N . GLU A 1 65 ? -9.996 4.313 -6.016 1.00 61.00 65 GLU A N 18
ATOM 27559 C CA . GLU A 1 65 ? -9.114 3.202 -6.343 1.00 61.00 65 GLU A CA 18
ATOM 27560 C C . GLU A 1 65 ? -8.746 2.451 -5.068 1.00 61.00 65 GLU A C 18
ATOM 27561 O O . GLU A 1 65 ? -9.016 1.258 -4.929 1.00 61.00 65 GLU A O 18
ATOM 27573 N N . PHE A 1 66 ? -8.167 3.175 -4.118 1.00 61.00 66 PHE A N 18
ATOM 27574 C CA . PHE A 1 66 ? -7.718 2.580 -2.868 1.00 61.00 66 PHE A CA 18
ATOM 27575 C C . PHE A 1 66 ? -8.905 2.026 -2.079 1.00 61.00 66 PHE A C 18
ATOM 27576 O O . PHE A 1 66 ? -8.769 1.046 -1.347 1.00 61.00 66 PHE A O 18
ATOM 27593 N N . ALA A 1 67 ? -10.065 2.661 -2.232 1.00 61.00 67 ALA A N 18
ATOM 27594 C CA . ALA A 1 67 ? -11.290 2.191 -1.596 1.00 61.00 67 ALA A CA 18
ATOM 27595 C C . ALA A 1 67 ? -11.620 0.772 -2.050 1.00 61.00 67 ALA A C 18
ATOM 27596 O O . ALA A 1 67 ? -12.032 -0.069 -1.249 1.00 61.00 67 ALA A O 18
ATOM 27603 N N . LEU A 1 68 ? -11.417 0.511 -3.336 1.00 61.00 68 LEU A N 18
ATOM 27604 C CA . LEU A 1 68 ? -11.631 -0.815 -3.889 1.00 61.00 68 LEU A CA 18
ATOM 27605 C C . LEU A 1 68 ? -10.592 -1.783 -3.350 1.00 61.00 68 LEU A C 18
ATOM 27606 O O . LEU A 1 68 ? -10.926 -2.891 -2.932 1.00 61.00 68 LEU A O 18
ATOM 27622 N N . TRP A 1 69 ? -9.336 -1.350 -3.342 1.00 61.00 69 TRP A N 18
ATOM 27623 C CA . TRP A 1 69 ? -8.236 -2.177 -2.837 1.00 61.00 69 TRP A CA 18
ATOM 27624 C C . TRP A 1 69 ? -8.515 -2.645 -1.411 1.00 61.00 69 TRP A C 18
ATOM 27625 O O . TRP A 1 69 ? -8.460 -3.841 -1.114 1.00 61.00 69 TRP A O 18
ATOM 27646 N N . ARG A 1 70 ? -8.837 -1.696 -0.540 1.00 61.00 70 ARG A N 18
ATOM 27647 C CA . ARG A 1 70 ? -9.039 -1.989 0.873 1.00 61.00 70 ARG A CA 18
ATOM 27648 C C . ARG A 1 70 ? -10.303 -2.815 1.099 1.00 61.00 70 ARG A C 18
ATOM 27649 O O . ARG A 1 70 ? -10.421 -3.509 2.104 1.00 61.00 70 ARG A O 18
ATOM 27670 N N . SER A 1 71 ? -11.238 -2.757 0.159 1.00 61.00 71 SER A N 18
ATOM 27671 C CA . SER A 1 71 ? -12.436 -3.580 0.240 1.00 61.00 71 SER A CA 18
ATOM 27672 C C . SER A 1 71 ? -12.144 -4.998 -0.241 1.00 61.00 71 SER A C 18
ATOM 27673 O O . SER A 1 71 ? -12.556 -5.971 0.387 1.00 61.00 71 SER A O 18
ATOM 27681 N N . ALA A 1 72 ? -11.402 -5.113 -1.335 1.00 61.00 72 ALA A N 18
ATOM 27682 C CA . ALA A 1 72 ? -11.132 -6.409 -1.944 1.00 61.00 72 ALA A CA 18
ATOM 27683 C C . ALA A 1 72 ? -10.266 -7.276 -1.046 1.00 61.00 72 ALA A C 18
ATOM 27684 O O . ALA A 1 72 ? -10.420 -8.498 -1.006 1.00 61.00 72 ALA A O 18
ATOM 27691 N N . VAL A 1 73 ? -9.359 -6.640 -0.322 1.00 61.00 73 VAL A N 18
ATOM 27692 C CA . VAL A 1 73 ? -8.465 -7.349 0.577 1.00 61.00 73 VAL A CA 18
ATOM 27693 C C . VAL A 1 73 ? -9.153 -7.657 1.908 1.00 61.00 73 VAL A C 18
ATOM 27694 O O . VAL A 1 73 ? -9.210 -8.811 2.332 1.00 61.00 73 VAL A O 18
ATOM 27707 N N . ALA A 1 74 ? -9.696 -6.628 2.548 1.00 61.00 74 ALA A N 18
ATOM 27708 C CA . ALA A 1 74 ? -10.261 -6.774 3.886 1.00 61.00 74 ALA A CA 18
ATOM 27709 C C . ALA A 1 74 ? -11.483 -7.685 3.895 1.00 61.00 74 ALA A C 18
ATOM 27710 O O . ALA A 1 74 ? -11.620 -8.540 4.773 1.00 61.00 74 ALA A O 18
ATOM 27717 N N . ALA A 1 75 ? -12.364 -7.517 2.913 1.00 61.00 75 ALA A N 18
ATOM 27718 C CA . ALA A 1 75 ? -13.585 -8.313 2.845 1.00 61.00 75 ALA A CA 18
ATOM 27719 C C . ALA A 1 75 ? -13.278 -9.743 2.420 1.00 61.00 75 ALA A C 18
ATOM 27720 O O . ALA A 1 75 ? -14.124 -10.628 2.522 1.00 61.00 75 ALA A O 18
ATOM 27727 N N . HIS A 1 76 ? -12.061 -9.967 1.950 1.00 61.00 76 HIS A N 18
ATOM 27728 C CA . HIS A 1 76 ? -11.642 -11.301 1.560 1.00 61.00 76 HIS A CA 18
ATOM 27729 C C . HIS A 1 76 ? -10.977 -11.998 2.742 1.00 61.00 76 HIS A C 18
ATOM 27730 O O . HIS A 1 76 ? -10.908 -13.223 2.798 1.00 61.00 76 HIS A O 18
ATOM 27745 N N . GLY A 1 77 ? -10.493 -11.204 3.688 1.00 61.00 77 GLY A N 18
ATOM 27746 C CA . GLY A 1 77 ? -9.795 -11.752 4.831 1.00 61.00 77 GLY A CA 18
ATOM 27747 C C . GLY A 1 77 ? -10.704 -11.971 6.021 1.00 61.00 77 GLY A C 18
ATOM 27748 O O . GLY A 1 77 ? -10.306 -12.596 7.004 1.00 61.00 77 GLY A O 18
ATOM 27752 N N . GLU A 1 78 ? -11.934 -11.475 5.931 1.00 61.00 78 GLU A N 18
ATOM 27753 C CA . GLU A 1 78 ? -12.893 -11.603 7.029 1.00 61.00 78 GLU A CA 18
ATOM 27754 C C . GLU A 1 78 ? -13.575 -12.972 7.013 1.00 61.00 78 GLU A C 18
ATOM 27755 O O . GLU A 1 78 ? -14.674 -13.139 7.546 1.00 61.00 78 GLU A O 18
ATOM 27767 N N . LYS A 1 79 ? -12.913 -13.944 6.406 1.00 61.00 79 LYS A N 18
ATOM 27768 C CA . LYS A 1 79 ? -13.376 -15.323 6.436 1.00 61.00 79 LYS A CA 18
ATOM 27769 C C . LYS A 1 79 ? -12.587 -16.110 7.477 1.00 61.00 79 LYS A C 18
ATOM 27770 O O . LYS A 1 79 ? -12.880 -17.274 7.758 1.00 61.00 79 LYS A O 18
ATOM 27789 N N . ALA A 1 80 ? -11.586 -15.450 8.051 1.00 61.00 80 ALA A N 18
ATOM 27790 C CA . ALA A 1 80 ? -10.744 -16.046 9.074 1.00 61.00 80 ALA A CA 18
ATOM 27791 C C . ALA A 1 80 ? -10.619 -15.103 10.260 1.00 61.00 80 ALA A C 18
ATOM 27792 O O . ALA A 1 80 ? -9.847 -14.142 10.225 1.00 61.00 80 ALA A O 18
ATOM 27799 N N . LEU A 1 81 ? -11.382 -15.373 11.306 1.00 61.00 81 LEU A N 18
ATOM 27800 C CA . LEU A 1 81 ? -11.449 -14.478 12.447 1.00 61.00 81 LEU A CA 18
ATOM 27801 C C . LEU A 1 81 ? -10.638 -15.010 13.619 1.00 61.00 81 LEU A C 18
ATOM 27802 O O . LEU A 1 81 ? -11.169 -15.690 14.499 1.00 61.00 81 LEU A O 18
ATOM 27818 N N . LYS A 1 82 ? -9.345 -14.729 13.610 1.00 61.00 82 LYS A N 18
ATOM 27819 C CA . LYS A 1 82 ? -8.499 -14.990 14.766 1.00 61.00 82 LYS A CA 18
ATOM 27820 C C . LYS A 1 82 ? -8.961 -14.098 15.916 1.00 61.00 82 LYS A C 18
ATOM 27821 O O . LYS A 1 82 ? -9.530 -13.036 15.674 1.00 61.00 82 LYS A O 18
ATOM 27840 N N . VAL A 1 83 ? -8.721 -14.515 17.154 1.00 61.00 83 VAL A N 18
ATOM 27841 C CA . VAL A 1 83 ? -9.143 -13.733 18.320 1.00 61.00 83 VAL A CA 18
ATOM 27842 C C . VAL A 1 83 ? -8.565 -12.309 18.277 1.00 61.00 83 VAL A C 18
ATOM 27843 O O . VAL A 1 83 ? -9.196 -11.354 18.727 1.00 61.00 83 VAL A O 18
ATOM 27856 N N . THR A 1 84 ? -7.385 -12.172 17.694 1.00 61.00 84 THR A N 18
ATOM 27857 C CA . THR A 1 84 ? -6.726 -10.879 17.587 1.00 61.00 84 THR A CA 18
ATOM 27858 C C . THR A 1 84 ? -7.093 -10.181 16.268 1.00 61.00 84 THR A C 18
ATOM 27859 O O . THR A 1 84 ? -6.646 -9.066 15.985 1.00 61.00 84 THR A O 18
ATOM 27870 N N . MET A 1 85 ? -7.922 -10.836 15.466 1.00 61.00 85 MET A N 18
ATOM 27871 C CA . MET A 1 85 ? -8.274 -10.313 14.153 1.00 61.00 85 MET A CA 18
ATOM 27872 C C . MET A 1 85 ? -9.472 -9.372 14.247 1.00 61.00 85 MET A C 18
ATOM 27873 O O . MET A 1 85 ? -9.630 -8.480 13.418 1.00 61.00 85 MET A O 18
ATOM 27887 N N . ILE A 1 86 ? -10.303 -9.561 15.272 1.00 61.00 86 ILE A N 18
ATOM 27888 C CA . ILE A 1 86 ? -11.499 -8.740 15.438 1.00 61.00 86 ILE A CA 18
ATOM 27889 C C . ILE A 1 86 ? -11.118 -7.281 15.669 1.00 61.00 86 ILE A C 18
ATOM 27890 O O . ILE A 1 86 ? -11.762 -6.368 15.149 1.00 61.00 86 ILE A O 18
ATOM 27906 N N . GLN A 1 87 ? -10.055 -7.063 16.433 1.00 61.00 87 GLN A N 18
ATOM 27907 C CA . GLN A 1 87 ? -9.555 -5.717 16.667 1.00 61.00 87 GLN A CA 18
ATOM 27908 C C . GLN A 1 87 ? -9.137 -5.082 15.348 1.00 61.00 87 GLN A C 18
ATOM 27909 O O . GLN A 1 87 ? -9.393 -3.904 15.103 1.00 61.00 87 GLN A O 18
ATOM 27923 N N . LYS A 1 88 ? -8.531 -5.887 14.486 1.00 61.00 88 LYS A N 18
ATOM 27924 C CA . LYS A 1 88 ? -8.090 -5.416 13.185 1.00 61.00 88 LYS A CA 18
ATOM 27925 C C . LYS A 1 88 ? -9.285 -5.075 12.307 1.00 61.00 88 LYS A C 18
ATOM 27926 O O . LYS A 1 88 ? -9.207 -4.182 11.474 1.00 61.00 88 LYS A O 18
ATOM 27945 N N . TYR A 1 89 ? -10.393 -5.777 12.507 1.00 61.00 89 TYR A N 18
ATOM 27946 C CA . TYR A 1 89 ? -11.629 -5.456 11.803 1.00 61.00 89 TYR A CA 18
ATOM 27947 C C . TYR A 1 89 ? -12.190 -4.127 12.295 1.00 61.00 89 TYR A C 18
ATOM 27948 O O . TYR A 1 89 ? -12.681 -3.317 11.509 1.00 61.00 89 TYR A O 18
ATOM 27966 N N . ARG A 1 90 ? -12.104 -3.905 13.601 1.00 61.00 90 ARG A N 18
ATOM 27967 C CA . ARG A 1 90 ? -12.665 -2.709 14.217 1.00 61.00 90 ARG A CA 18
ATOM 27968 C C . ARG A 1 90 ? -11.805 -1.478 13.941 1.00 61.00 90 ARG A C 18
ATOM 27969 O O . ARG A 1 90 ? -12.267 -0.349 14.092 1.00 61.00 90 ARG A O 18
ATOM 27990 N N . GLN A 1 91 ? -10.558 -1.692 13.538 1.00 61.00 91 GLN A N 18
ATOM 27991 C CA . GLN A 1 91 ? -9.662 -0.573 13.248 1.00 61.00 91 GLN A CA 18
ATOM 27992 C C . GLN A 1 91 ? -9.535 -0.358 11.743 1.00 61.00 91 GLN A C 18
ATOM 27993 O O . GLN A 1 91 ? -8.981 0.642 11.291 1.00 61.00 91 GLN A O 18
ATOM 28007 N N . LEU A 1 92 ? -10.072 -1.293 10.975 1.00 61.00 92 LEU A N 18
ATOM 28008 C CA . LEU A 1 92 ? -9.912 -1.280 9.531 1.00 61.00 92 LEU A CA 18
ATOM 28009 C C . LEU A 1 92 ? -11.055 -0.522 8.864 1.00 61.00 92 LEU A C 18
ATOM 28010 O O . LEU A 1 92 ? -12.229 -0.871 9.018 1.00 61.00 92 LEU A O 18
ATOM 28026 N N . HIS A 1 93 ? -10.705 0.521 8.125 1.00 61.00 93 HIS A N 18
ATOM 28027 C CA . HIS A 1 93 ? -11.683 1.298 7.380 1.00 61.00 93 HIS A CA 18
ATOM 28028 C C . HIS A 1 93 ? -11.806 0.734 5.964 1.00 61.00 93 HIS A C 18
ATOM 28029 O O . HIS A 1 93 ? -10.814 0.636 5.243 1.00 61.00 93 HIS A O 18
ATOM 28044 N N . HIS A 1 94 ? -13.018 0.351 5.587 1.00 61.00 94 HIS A N 18
ATOM 28045 C CA . HIS A 1 94 ? -13.247 -0.365 4.332 1.00 61.00 94 HIS A CA 18
ATOM 28046 C C . HIS A 1 94 ? -13.465 0.572 3.144 1.00 61.00 94 HIS A C 18
ATOM 28047 O O . HIS A 1 94 ? -13.244 0.185 2.002 1.00 61.00 94 HIS A O 18
ATOM 28062 N N . HIS A 1 95 ? -13.907 1.793 3.403 1.00 61.00 95 HIS A N 18
ATOM 28063 C CA . HIS A 1 95 ? -14.123 2.765 2.332 1.00 61.00 95 HIS A CA 18
ATOM 28064 C C . HIS A 1 95 ? -13.597 4.131 2.734 1.00 61.00 95 HIS A C 18
ATOM 28065 O O . HIS A 1 95 ? -12.469 4.480 2.339 1.00 61.00 95 HIS A O 18
ATOM 28081 N N . MET A 1 1 ? 7.315 15.055 10.884 1.00 61.00 1 MET A N 19
ATOM 28082 C CA . MET A 1 1 ? 6.815 16.313 10.276 1.00 61.00 1 MET A CA 19
ATOM 28083 C C . MET A 1 1 ? 6.918 17.471 11.260 1.00 61.00 1 MET A C 19
ATOM 28084 O O . MET A 1 1 ? 7.642 18.439 11.019 1.00 61.00 1 MET A O 19
ATOM 28100 N N . TYR A 1 2 ? 6.198 17.361 12.368 1.00 61.00 2 TYR A N 19
ATOM 28101 C CA . TYR A 1 2 ? 6.121 18.434 13.349 1.00 61.00 2 TYR A CA 19
ATOM 28102 C C . TYR A 1 2 ? 7.349 18.427 14.251 1.00 61.00 2 TYR A C 19
ATOM 28103 O O . TYR A 1 2 ? 7.904 19.478 14.574 1.00 61.00 2 TYR A O 19
ATOM 28121 N N . LEU A 1 3 ? 7.775 17.238 14.640 1.00 61.00 3 LEU A N 19
ATOM 28122 C CA . LEU A 1 3 ? 8.936 17.086 15.504 1.00 61.00 3 LEU A CA 19
ATOM 28123 C C . LEU A 1 3 ? 10.076 16.437 14.734 1.00 61.00 3 LEU A C 19
ATOM 28124 O O . LEU A 1 3 ? 10.777 15.569 15.261 1.00 61.00 3 LEU A O 19
ATOM 28140 N N . LYS A 1 4 ? 10.258 16.887 13.490 1.00 61.00 4 LYS A N 19
ATOM 28141 C CA . LYS A 1 4 ? 11.227 16.295 12.570 1.00 61.00 4 LYS A CA 19
ATOM 28142 C C . LYS A 1 4 ? 10.804 14.854 12.284 1.00 61.00 4 LYS A C 19
ATOM 28143 O O . LYS A 1 4 ? 9.662 14.484 12.573 1.00 61.00 4 LYS A O 19
ATOM 28162 N N . ARG A 1 5 ? 11.691 14.071 11.669 1.00 61.00 5 ARG A N 19
ATOM 28163 C CA . ARG A 1 5 ? 11.504 12.624 11.553 1.00 61.00 5 ARG A CA 19
ATOM 28164 C C . ARG A 1 5 ? 10.364 12.263 10.592 1.00 61.00 5 ARG A C 19
ATOM 28165 O O . ARG A 1 5 ? 9.533 13.103 10.231 1.00 61.00 5 ARG A O 19
ATOM 28186 N N . VAL A 1 6 ? 10.360 11.014 10.147 1.00 61.00 6 VAL A N 19
ATOM 28187 C CA . VAL A 1 6 ? 9.252 10.482 9.375 1.00 61.00 6 VAL A CA 19
ATOM 28188 C C . VAL A 1 6 ? 8.126 10.081 10.328 1.00 61.00 6 VAL A C 19
ATOM 28189 O O . VAL A 1 6 ? 8.371 9.429 11.344 1.00 61.00 6 VAL A O 19
ATOM 28202 N N . ASP A 1 7 ? 6.905 10.486 10.004 1.00 61.00 7 ASP A N 19
ATOM 28203 C CA . ASP A 1 7 ? 5.765 10.278 10.896 1.00 61.00 7 ASP A CA 19
ATOM 28204 C C . ASP A 1 7 ? 5.229 8.861 10.784 1.00 61.00 7 ASP A C 19
ATOM 28205 O O . ASP A 1 7 ? 4.475 8.395 11.643 1.00 61.00 7 ASP A O 19
ATOM 28214 N N . GLY A 1 8 ? 5.608 8.187 9.719 1.00 61.00 8 GLY A N 19
ATOM 28215 C CA . GLY A 1 8 ? 5.227 6.807 9.547 1.00 61.00 8 GLY A CA 19
ATOM 28216 C C . GLY A 1 8 ? 6.427 5.898 9.641 1.00 61.00 8 GLY A C 19
ATOM 28217 O O . GLY A 1 8 ? 7.499 6.250 9.154 1.00 61.00 8 GLY A O 19
ATOM 28221 N N . PRO A 1 9 ? 6.288 4.728 10.275 1.00 61.00 9 PRO A N 19
ATOM 28222 C CA . PRO A 1 9 ? 7.381 3.760 10.402 1.00 61.00 9 PRO A CA 19
ATOM 28223 C C . PRO A 1 9 ? 7.978 3.394 9.045 1.00 61.00 9 PRO A C 19
ATOM 28224 O O . PRO A 1 9 ? 7.307 3.479 8.014 1.00 61.00 9 PRO A O 19
ATOM 28235 N N . ARG A 1 10 ? 9.237 2.985 9.047 1.00 61.00 10 ARG A N 19
ATOM 28236 C CA . ARG A 1 10 ? 9.912 2.613 7.814 1.00 61.00 10 ARG A CA 19
ATOM 28237 C C . ARG A 1 10 ? 9.647 1.145 7.512 1.00 61.00 10 ARG A C 19
ATOM 28238 O O . ARG A 1 10 ? 9.847 0.686 6.389 1.00 61.00 10 ARG A O 19
ATOM 28259 N N . GLN A 1 11 ? 9.204 0.413 8.530 1.00 61.00 11 GLN A N 19
ATOM 28260 C CA . GLN A 1 11 ? 8.822 -0.983 8.367 1.00 61.00 11 GLN A CA 19
ATOM 28261 C C . GLN A 1 11 ? 7.817 -1.394 9.432 1.00 61.00 11 GLN A C 19
ATOM 28262 O O . GLN A 1 11 ? 7.966 -1.061 10.610 1.00 61.00 11 GLN A O 19
ATOM 28276 N N . VAL A 1 12 ? 6.789 -2.109 9.007 1.00 61.00 12 VAL A N 19
ATOM 28277 C CA . VAL A 1 12 ? 5.776 -2.616 9.917 1.00 61.00 12 VAL A CA 19
ATOM 28278 C C . VAL A 1 12 ? 5.722 -4.135 9.855 1.00 61.00 12 VAL A C 19
ATOM 28279 O O . VAL A 1 12 ? 5.983 -4.734 8.809 1.00 61.00 12 VAL A O 19
ATOM 28292 N N . THR A 1 13 ? 5.406 -4.755 10.977 1.00 61.00 13 THR A N 19
ATOM 28293 C CA . THR A 1 13 ? 5.322 -6.201 11.048 1.00 61.00 13 THR A CA 19
ATOM 28294 C C . THR A 1 13 ? 3.905 -6.673 10.738 1.00 61.00 13 THR A C 19
ATOM 28295 O O . THR A 1 13 ? 2.947 -6.265 11.396 1.00 61.00 13 THR A O 19
ATOM 28306 N N . LEU A 1 14 ? 3.780 -7.520 9.726 1.00 61.00 14 LEU A N 19
ATOM 28307 C CA . LEU A 1 14 ? 2.492 -8.089 9.342 1.00 61.00 14 LEU A CA 19
ATOM 28308 C C . LEU A 1 14 ? 1.961 -8.963 10.472 1.00 61.00 14 LEU A C 19
ATOM 28309 O O . LEU A 1 14 ? 2.741 -9.450 11.290 1.00 61.00 14 LEU A O 19
ATOM 28325 N N . PRO A 1 15 ? 0.637 -9.171 10.544 1.00 61.00 15 PRO A N 19
ATOM 28326 C CA . PRO A 1 15 ? 0.035 -10.064 11.546 1.00 61.00 15 PRO A CA 19
ATOM 28327 C C . PRO A 1 15 ? 0.575 -11.488 11.438 1.00 61.00 15 PRO A C 19
ATOM 28328 O O . PRO A 1 15 ? 0.526 -12.261 12.394 1.00 61.00 15 PRO A O 19
ATOM 28339 N N . ASP A 1 16 ? 1.080 -11.821 10.255 1.00 61.00 16 ASP A N 19
ATOM 28340 C CA . ASP A 1 16 ? 1.731 -13.107 10.012 1.00 61.00 16 ASP A CA 19
ATOM 28341 C C . ASP A 1 16 ? 3.067 -13.168 10.741 1.00 61.00 16 ASP A C 19
ATOM 28342 O O . ASP A 1 16 ? 3.446 -14.199 11.299 1.00 61.00 16 ASP A O 19
ATOM 28351 N N . GLY A 1 17 ? 3.756 -12.037 10.759 1.00 61.00 17 GLY A N 19
ATOM 28352 C CA . GLY A 1 17 ? 5.120 -11.994 11.243 1.00 61.00 17 GLY A CA 19
ATOM 28353 C C . GLY A 1 17 ? 6.068 -11.562 10.146 1.00 61.00 17 GLY A C 19
ATOM 28354 O O . GLY A 1 17 ? 7.280 -11.511 10.339 1.00 61.00 17 GLY A O 19
ATOM 28358 N N . THR A 1 18 ? 5.501 -11.274 8.983 1.00 61.00 18 THR A N 19
ATOM 28359 C CA . THR A 1 18 ? 6.262 -10.816 7.833 1.00 61.00 18 THR A CA 19
ATOM 28360 C C . THR A 1 18 ? 6.682 -9.352 8.019 1.00 61.00 18 THR A C 19
ATOM 28361 O O . THR A 1 18 ? 6.148 -8.656 8.887 1.00 61.00 18 THR A O 19
ATOM 28372 N N . VAL A 1 19 ? 7.621 -8.883 7.210 1.00 61.00 19 VAL A N 19
ATOM 28373 C CA . VAL A 1 19 ? 8.091 -7.510 7.307 1.00 61.00 19 VAL A CA 19
ATOM 28374 C C . VAL A 1 19 ? 7.699 -6.711 6.069 1.00 61.00 19 VAL A C 19
ATOM 28375 O O . VAL A 1 19 ? 8.021 -7.092 4.940 1.00 61.00 19 VAL A O 19
ATOM 28388 N N . LEU A 1 20 ? 6.994 -5.610 6.291 1.00 61.00 20 LEU A N 19
ATOM 28389 C CA . LEU A 1 20 ? 6.612 -4.708 5.217 1.00 61.00 20 LEU A CA 19
ATOM 28390 C C . LEU A 1 20 ? 7.269 -3.356 5.432 1.00 61.00 20 LEU A C 19
ATOM 28391 O O . LEU A 1 20 ? 6.822 -2.558 6.260 1.00 61.00 20 LEU A O 19
ATOM 28407 N N . SER A 1 21 ? 8.353 -3.116 4.718 1.00 61.00 21 SER A N 19
ATOM 28408 C CA . SER A 1 21 ? 9.060 -1.860 4.834 1.00 61.00 21 SER A CA 19
ATOM 28409 C C . SER A 1 21 ? 8.672 -0.920 3.704 1.00 61.00 21 SER A C 19
ATOM 28410 O O . SER A 1 21 ? 7.980 -1.308 2.764 1.00 61.00 21 SER A O 19
ATOM 28418 N N . ARG A 1 22 ? 9.129 0.316 3.799 1.00 61.00 22 ARG A N 19
ATOM 28419 C CA . ARG A 1 22 ? 8.926 1.292 2.739 1.00 61.00 22 ARG A CA 19
ATOM 28420 C C . ARG A 1 22 ? 9.803 0.960 1.537 1.00 61.00 22 ARG A C 19
ATOM 28421 O O . ARG A 1 22 ? 9.764 1.640 0.516 1.00 61.00 22 ARG A O 19
ATOM 28442 N N . ALA A 1 23 ? 10.596 -0.097 1.683 1.00 61.00 23 ALA A N 19
ATOM 28443 C CA . ALA A 1 23 ? 11.378 -0.643 0.587 1.00 61.00 23 ALA A CA 19
ATOM 28444 C C . ALA A 1 23 ? 10.675 -1.868 0.006 1.00 61.00 23 ALA A C 19
ATOM 28445 O O . ALA A 1 23 ? 11.111 -2.438 -0.996 1.00 61.00 23 ALA A O 19
ATOM 28452 N N . ASP A 1 24 ? 9.593 -2.282 0.660 1.00 61.00 24 ASP A N 19
ATOM 28453 C CA . ASP A 1 24 ? 8.761 -3.377 0.167 1.00 61.00 24 ASP A CA 19
ATOM 28454 C C . ASP A 1 24 ? 7.618 -2.820 -0.658 1.00 61.00 24 ASP A C 19
ATOM 28455 O O . ASP A 1 24 ? 7.000 -3.541 -1.444 1.00 61.00 24 ASP A O 19
ATOM 28464 N N . LEU A 1 25 ? 7.338 -1.535 -0.462 1.00 61.00 25 LEU A N 19
ATOM 28465 C CA . LEU A 1 25 ? 6.357 -0.825 -1.272 1.00 61.00 25 LEU A CA 19
ATOM 28466 C C . LEU A 1 25 ? 6.708 -0.953 -2.750 1.00 61.00 25 LEU A C 19
ATOM 28467 O O . LEU A 1 25 ? 7.864 -0.770 -3.136 1.00 61.00 25 LEU A O 19
ATOM 28483 N N . PRO A 1 26 ? 5.722 -1.284 -3.591 1.00 61.00 26 PRO A N 19
ATOM 28484 C CA . PRO A 1 26 ? 5.938 -1.427 -5.032 1.00 61.00 26 PRO A CA 19
ATOM 28485 C C . PRO A 1 26 ? 6.386 -0.109 -5.664 1.00 61.00 26 PRO A C 19
ATOM 28486 O O . PRO A 1 26 ? 6.002 0.969 -5.207 1.00 61.00 26 PRO A O 19
ATOM 28497 N N . PRO A 1 27 ? 7.225 -0.178 -6.706 1.00 61.00 27 PRO A N 19
ATOM 28498 C CA . PRO A 1 27 ? 7.745 1.014 -7.378 1.00 61.00 27 PRO A CA 19
ATOM 28499 C C . PRO A 1 27 ? 6.650 1.800 -8.089 1.00 61.00 27 PRO A C 19
ATOM 28500 O O . PRO A 1 27 ? 5.635 1.234 -8.499 1.00 61.00 27 PRO A O 19
ATOM 28511 N N . LEU A 1 28 ? 6.871 3.101 -8.252 1.00 61.00 28 LEU A N 19
ATOM 28512 C CA . LEU A 1 28 ? 5.914 3.963 -8.944 1.00 61.00 28 LEU A CA 19
ATOM 28513 C C . LEU A 1 28 ? 5.828 3.583 -10.419 1.00 61.00 28 LEU A C 19
ATOM 28514 O O . LEU A 1 28 ? 4.913 3.999 -11.130 1.00 61.00 28 LEU A O 19
ATOM 28530 N N . ASP A 1 29 ? 6.798 2.788 -10.861 1.00 61.00 29 ASP A N 19
ATOM 28531 C CA . ASP A 1 29 ? 6.826 2.264 -12.225 1.00 61.00 29 ASP A CA 19
ATOM 28532 C C . ASP A 1 29 ? 5.733 1.219 -12.421 1.00 61.00 29 ASP A C 19
ATOM 28533 O O . ASP A 1 29 ? 5.434 0.816 -13.543 1.00 61.00 29 ASP A O 19
ATOM 28542 N N . THR A 1 30 ? 5.143 0.774 -11.321 1.00 61.00 30 THR A N 19
ATOM 28543 C CA . THR A 1 30 ? 4.113 -0.240 -11.379 1.00 61.00 30 THR A CA 19
ATOM 28544 C C . THR A 1 30 ? 2.754 0.373 -11.645 1.00 61.00 30 THR A C 19
ATOM 28545 O O . THR A 1 30 ? 2.120 0.928 -10.750 1.00 61.00 30 THR A O 19
ATOM 28556 N N . ARG A 1 31 ? 2.327 0.304 -12.890 1.00 61.00 31 ARG A N 19
ATOM 28557 C CA . ARG A 1 31 ? 0.969 0.666 -13.223 1.00 61.00 31 ARG A CA 19
ATOM 28558 C C . ARG A 1 31 ? 0.155 -0.598 -13.468 1.00 61.00 31 ARG A C 19
ATOM 28559 O O . ARG A 1 31 ? -1.065 -0.610 -13.316 1.00 61.00 31 ARG A O 19
ATOM 28580 N N . ARG A 1 32 ? 0.849 -1.674 -13.829 1.00 61.00 32 ARG A N 19
ATOM 28581 C CA . ARG A 1 32 ? 0.208 -2.972 -13.980 1.00 61.00 32 ARG A CA 19
ATOM 28582 C C . ARG A 1 32 ? 0.042 -3.620 -12.606 1.00 61.00 32 ARG A C 19
ATOM 28583 O O . ARG A 1 32 ? 0.746 -4.560 -12.238 1.00 61.00 32 ARG A O 19
ATOM 28604 N N . TRP A 1 33 ? -0.867 -3.062 -11.834 1.00 61.00 33 TRP A N 19
ATOM 28605 C CA . TRP A 1 33 ? -1.087 -3.494 -10.465 1.00 61.00 33 TRP A CA 19
ATOM 28606 C C . TRP A 1 33 ? -1.582 -4.933 -10.387 1.00 61.00 33 TRP A C 19
ATOM 28607 O O . TRP A 1 33 ? -2.578 -5.300 -11.011 1.00 61.00 33 TRP A O 19
ATOM 28628 N N . VAL A 1 34 ? -0.857 -5.739 -9.627 1.00 61.00 34 VAL A N 19
ATOM 28629 C CA . VAL A 1 34 ? -1.278 -7.095 -9.313 1.00 61.00 34 VAL A CA 19
ATOM 28630 C C . VAL A 1 34 ? -1.741 -7.153 -7.862 1.00 61.00 34 VAL A C 19
ATOM 28631 O O . VAL A 1 34 ? -1.523 -6.201 -7.105 1.00 61.00 34 VAL A O 19
ATOM 28644 N N . ALA A 1 35 ? -2.352 -8.267 -7.474 1.00 61.00 35 ALA A N 19
ATOM 28645 C CA . ALA A 1 35 ? -2.933 -8.409 -6.142 1.00 61.00 35 ALA A CA 19
ATOM 28646 C C . ALA A 1 35 ? -1.906 -8.161 -5.040 1.00 61.00 35 ALA A C 19
ATOM 28647 O O . ALA A 1 35 ? -2.160 -7.395 -4.112 1.00 61.00 35 ALA A O 19
ATOM 28654 N N . SER A 1 36 ? -0.748 -8.798 -5.157 1.00 61.00 36 SER A N 19
ATOM 28655 C CA . SER A 1 36 ? 0.299 -8.692 -4.146 1.00 61.00 36 SER A CA 19
ATOM 28656 C C . SER A 1 36 ? 0.764 -7.244 -3.955 1.00 61.00 36 SER A C 19
ATOM 28657 O O . SER A 1 36 ? 0.906 -6.776 -2.823 1.00 61.00 36 SER A O 19
ATOM 28665 N N . ARG A 1 37 ? 0.985 -6.531 -5.057 1.00 61.00 37 ARG A N 19
ATOM 28666 C CA . ARG A 1 37 ? 1.498 -5.166 -4.975 1.00 61.00 37 ARG A CA 19
ATOM 28667 C C . ARG A 1 37 ? 0.429 -4.219 -4.431 1.00 61.00 37 ARG A C 19
ATOM 28668 O O . ARG A 1 37 ? 0.737 -3.300 -3.676 1.00 61.00 37 ARG A O 19
ATOM 28689 N N . LYS A 1 38 ? -0.830 -4.468 -4.786 1.00 61.00 38 LYS A N 19
ATOM 28690 C CA . LYS A 1 38 ? -1.940 -3.707 -4.215 1.00 61.00 38 LYS A CA 19
ATOM 28691 C C . LYS A 1 38 ? -2.052 -3.979 -2.722 1.00 61.00 38 LYS A C 19
ATOM 28692 O O . LYS A 1 38 ? -2.197 -3.056 -1.917 1.00 61.00 38 LYS A O 19
ATOM 28711 N N . ALA A 1 39 ? -1.981 -5.260 -2.370 1.00 61.00 39 ALA A N 19
ATOM 28712 C CA . ALA A 1 39 ? -2.098 -5.700 -0.988 1.00 61.00 39 ALA A CA 19
ATOM 28713 C C . ALA A 1 39 ? -1.060 -5.025 -0.105 1.00 61.00 39 ALA A C 19
ATOM 28714 O O . ALA A 1 39 ? -1.382 -4.540 0.973 1.00 61.00 39 ALA A O 19
ATOM 28721 N N . ALA A 1 40 ? 0.180 -4.991 -0.575 1.00 61.00 40 ALA A N 19
ATOM 28722 C CA . ALA A 1 40 ? 1.259 -4.361 0.173 1.00 61.00 40 ALA A CA 19
ATOM 28723 C C . ALA A 1 40 ? 0.939 -2.898 0.471 1.00 61.00 40 ALA A C 19
ATOM 28724 O O . ALA A 1 40 ? 1.125 -2.434 1.594 1.00 61.00 40 ALA A O 19
ATOM 28731 N N . VAL A 1 41 ? 0.437 -2.183 -0.534 1.00 61.00 41 VAL A N 19
ATOM 28732 C CA . VAL A 1 41 ? 0.106 -0.766 -0.377 1.00 61.00 41 VAL A CA 19
ATOM 28733 C C . VAL A 1 41 ? -1.019 -0.559 0.637 1.00 61.00 41 VAL A C 19
ATOM 28734 O O . VAL A 1 41 ? -0.892 0.244 1.562 1.00 61.00 41 VAL A O 19
ATOM 28747 N N . VAL A 1 42 ? -2.119 -1.284 0.467 1.00 61.00 42 VAL A N 19
ATOM 28748 C CA . VAL A 1 42 ? -3.268 -1.128 1.353 1.00 61.00 42 VAL A CA 19
ATOM 28749 C C . VAL A 1 42 ? -2.931 -1.590 2.777 1.00 61.00 42 VAL A C 19
ATOM 28750 O O . VAL A 1 42 ? -3.315 -0.936 3.747 1.00 61.00 42 VAL A O 19
ATOM 28763 N N . LYS A 1 43 ? -2.183 -2.689 2.907 1.00 61.00 43 LYS A N 19
ATOM 28764 C CA . LYS A 1 43 ? -1.749 -3.165 4.223 1.00 61.00 43 LYS A CA 19
ATOM 28765 C C . LYS A 1 43 ? -0.843 -2.130 4.881 1.00 61.00 43 LYS A C 19
ATOM 28766 O O . LYS A 1 43 ? -0.852 -1.975 6.101 1.00 61.00 43 LYS A O 19
ATOM 28785 N N . ALA A 1 44 ? -0.067 -1.424 4.063 1.00 61.00 44 ALA A N 19
ATOM 28786 C CA . ALA A 1 44 ? 0.841 -0.399 4.560 1.00 61.00 44 ALA A CA 19
ATOM 28787 C C . ALA A 1 44 ? 0.071 0.723 5.241 1.00 61.00 44 ALA A C 19
ATOM 28788 O O . ALA A 1 44 ? 0.430 1.164 6.329 1.00 61.00 44 ALA A O 19
ATOM 28795 N N . VAL A 1 45 ? -1.001 1.171 4.601 1.00 61.00 45 VAL A N 19
ATOM 28796 C CA . VAL A 1 45 ? -1.830 2.238 5.147 1.00 61.00 45 VAL A CA 19
ATOM 28797 C C . VAL A 1 45 ? -2.614 1.746 6.362 1.00 61.00 45 VAL A C 19
ATOM 28798 O O . VAL A 1 45 ? -2.730 2.449 7.368 1.00 61.00 45 VAL A O 19
ATOM 28811 N N . ILE A 1 46 ? -3.133 0.530 6.261 1.00 61.00 46 ILE A N 19
ATOM 28812 C CA . ILE A 1 46 ? -3.925 -0.066 7.333 1.00 61.00 46 ILE A CA 19
ATOM 28813 C C . ILE A 1 46 ? -3.084 -0.288 8.594 1.00 61.00 46 ILE A C 19
ATOM 28814 O O . ILE A 1 46 ? -3.559 -0.079 9.710 1.00 61.00 46 ILE A O 19
ATOM 28830 N N . HIS A 1 47 ? -1.830 -0.692 8.415 1.00 61.00 47 HIS A N 19
ATOM 28831 C CA . HIS A 1 47 ? -0.951 -0.950 9.555 1.00 61.00 47 HIS A CA 19
ATOM 28832 C C . HIS A 1 47 ? -0.329 0.338 10.084 1.00 61.00 47 HIS A C 19
ATOM 28833 O O . HIS A 1 47 ? 0.045 0.413 11.251 1.00 61.00 47 HIS A O 19
ATOM 28848 N N . GLY A 1 48 ? -0.216 1.347 9.230 1.00 61.00 48 GLY A N 19
ATOM 28849 C CA . GLY A 1 48 ? 0.322 2.621 9.668 1.00 61.00 48 GLY A CA 19
ATOM 28850 C C . GLY A 1 48 ? 1.701 2.912 9.101 1.00 61.00 48 GLY A C 19
ATOM 28851 O O . GLY A 1 48 ? 2.317 3.917 9.454 1.00 61.00 48 GLY A O 19
ATOM 28855 N N . LEU A 1 49 ? 2.175 2.038 8.218 1.00 61.00 49 LEU A N 19
ATOM 28856 C CA . LEU A 1 49 ? 3.464 2.221 7.556 1.00 61.00 49 LEU A CA 19
ATOM 28857 C C . LEU A 1 49 ? 3.482 3.556 6.826 1.00 61.00 49 LEU A C 19
ATOM 28858 O O . LEU A 1 49 ? 4.324 4.415 7.085 1.00 61.00 49 LEU A O 19
ATOM 28874 N N . ILE A 1 50 ? 2.526 3.725 5.923 1.00 61.00 50 ILE A N 19
ATOM 28875 C CA . ILE A 1 50 ? 2.368 4.973 5.198 1.00 61.00 50 ILE A CA 19
ATOM 28876 C C . ILE A 1 50 ? 0.944 5.470 5.360 1.00 61.00 50 ILE A C 19
ATOM 28877 O O . ILE A 1 50 ? 0.060 4.706 5.750 1.00 61.00 50 ILE A O 19
ATOM 28893 N N . THR A 1 51 ? 0.711 6.738 5.075 1.00 61.00 51 THR A N 19
ATOM 28894 C CA . THR A 1 51 ? -0.636 7.266 5.136 1.00 61.00 51 THR A CA 19
ATOM 28895 C C . THR A 1 51 ? -1.349 7.070 3.799 1.00 61.00 51 THR A C 19
ATOM 28896 O O . THR A 1 51 ? -0.716 6.925 2.746 1.00 61.00 51 THR A O 19
ATOM 28907 N N . GLU A 1 52 ? -2.670 7.047 3.863 1.00 61.00 52 GLU A N 19
ATOM 28908 C CA . GLU A 1 52 ? -3.515 6.850 2.697 1.00 61.00 52 GLU A CA 19
ATOM 28909 C C . GLU A 1 52 ? -3.200 7.892 1.630 1.00 61.00 52 GLU A C 19
ATOM 28910 O O . GLU A 1 52 ? -3.074 7.578 0.446 1.00 61.00 52 GLU A O 19
ATOM 28922 N N . ARG A 1 53 ? -3.026 9.131 2.070 1.00 61.00 53 ARG A N 19
ATOM 28923 C CA . ARG A 1 53 ? -2.739 10.238 1.166 1.00 61.00 53 ARG A CA 19
ATOM 28924 C C . ARG A 1 53 ? -1.350 10.091 0.548 1.00 61.00 53 ARG A C 19
ATOM 28925 O O . ARG A 1 53 ? -1.103 10.568 -0.553 1.00 61.00 53 ARG A O 19
ATOM 28946 N N . GLU A 1 54 ? -0.462 9.408 1.258 1.00 61.00 54 GLU A N 19
ATOM 28947 C CA . GLU A 1 54 ? 0.888 9.152 0.772 1.00 61.00 54 GLU A CA 19
ATOM 28948 C C . GLU A 1 54 ? 0.831 8.209 -0.419 1.00 61.00 54 GLU A C 19
ATOM 28949 O O . GLU A 1 54 ? 1.477 8.435 -1.442 1.00 61.00 54 GLU A O 19
ATOM 28961 N N . ALA A 1 55 ? 0.034 7.156 -0.286 1.00 61.00 55 ALA A N 19
ATOM 28962 C CA . ALA A 1 55 ? -0.118 6.179 -1.352 1.00 61.00 55 ALA A CA 19
ATOM 28963 C C . ALA A 1 55 ? -0.804 6.804 -2.559 1.00 61.00 55 ALA A C 19
ATOM 28964 O O . ALA A 1 55 ? -0.349 6.649 -3.694 1.00 61.00 55 ALA A O 19
ATOM 28971 N N . LEU A 1 56 ? -1.889 7.527 -2.304 1.00 61.00 56 LEU A N 19
ATOM 28972 C CA . LEU A 1 56 ? -2.648 8.183 -3.363 1.00 61.00 56 LEU A CA 19
ATOM 28973 C C . LEU A 1 56 ? -1.788 9.206 -4.096 1.00 61.00 56 LEU A C 19
ATOM 28974 O O . LEU A 1 56 ? -1.950 9.423 -5.299 1.00 61.00 56 LEU A O 19
ATOM 28990 N N . ASP A 1 57 ? -0.876 9.825 -3.364 1.00 61.00 57 ASP A N 19
ATOM 28991 C CA . ASP A 1 57 ? -0.001 10.848 -3.923 1.00 61.00 57 ASP A CA 19
ATOM 28992 C C . ASP A 1 57 ? 1.055 10.233 -4.830 1.00 61.00 57 ASP A C 19
ATOM 28993 O O . ASP A 1 57 ? 1.131 10.552 -6.017 1.00 61.00 57 ASP A O 19
ATOM 29002 N N . ARG A 1 58 ? 1.845 9.330 -4.274 1.00 61.00 58 ARG A N 19
ATOM 29003 C CA . ARG A 1 58 ? 2.990 8.775 -4.985 1.00 61.00 58 ARG A CA 19
ATOM 29004 C C . ARG A 1 58 ? 2.563 7.873 -6.141 1.00 61.00 58 ARG A C 19
ATOM 29005 O O . ARG A 1 58 ? 3.142 7.931 -7.226 1.00 61.00 58 ARG A O 19
ATOM 29026 N N . TYR A 1 59 ? 1.539 7.061 -5.924 1.00 61.00 59 TYR A N 19
ATOM 29027 C CA . TYR A 1 59 ? 1.124 6.097 -6.933 1.00 61.00 59 TYR A CA 19
ATOM 29028 C C . TYR A 1 59 ? 0.117 6.704 -7.895 1.00 61.00 59 TYR A C 19
ATOM 29029 O O . TYR A 1 59 ? -0.331 6.038 -8.825 1.00 61.00 59 TYR A O 19
ATOM 29047 N N . SER A 1 60 ? -0.224 7.970 -7.671 1.00 61.00 60 SER A N 19
ATOM 29048 C CA . SER A 1 60 ? -1.214 8.659 -8.487 1.00 61.00 60 SER A CA 19
ATOM 29049 C C . SER A 1 60 ? -2.515 7.859 -8.501 1.00 61.00 60 SER A C 19
ATOM 29050 O O . SER A 1 60 ? -2.935 7.322 -9.532 1.00 61.00 60 SER A O 19
ATOM 29058 N N . LEU A 1 61 ? -3.125 7.754 -7.330 1.00 61.00 61 LEU A N 19
ATOM 29059 C CA . LEU A 1 61 ? -4.352 6.995 -7.169 1.00 61.00 61 LEU A CA 19
ATOM 29060 C C . LEU A 1 61 ? -5.484 7.906 -6.733 1.00 61.00 61 LEU A C 19
ATOM 29061 O O . LEU A 1 61 ? -5.258 9.034 -6.291 1.00 61.00 61 LEU A O 19
ATOM 29077 N N . SER A 1 62 ? -6.699 7.416 -6.870 1.00 61.00 62 SER A N 19
ATOM 29078 C CA . SER A 1 62 ? -7.873 8.146 -6.437 1.00 61.00 62 SER A CA 19
ATOM 29079 C C . SER A 1 62 ? -8.541 7.404 -5.283 1.00 61.00 62 SER A C 19
ATOM 29080 O O . SER A 1 62 ? -8.276 6.219 -5.068 1.00 61.00 62 SER A O 19
ATOM 29088 N N . GLU A 1 63 ? -9.401 8.093 -4.545 1.00 61.00 63 GLU A N 19
ATOM 29089 C CA . GLU A 1 63 ? -10.099 7.486 -3.420 1.00 61.00 63 GLU A CA 19
ATOM 29090 C C . GLU A 1 63 ? -10.999 6.350 -3.873 1.00 61.00 63 GLU A C 19
ATOM 29091 O O . GLU A 1 63 ? -11.127 5.350 -3.175 1.00 61.00 63 GLU A O 19
ATOM 29103 N N . GLU A 1 64 ? -11.614 6.501 -5.037 1.00 61.00 64 GLU A N 19
ATOM 29104 C CA . GLU A 1 64 ? -12.428 5.432 -5.606 1.00 61.00 64 GLU A CA 19
ATOM 29105 C C . GLU A 1 64 ? -11.579 4.184 -5.837 1.00 61.00 64 GLU A C 19
ATOM 29106 O O . GLU A 1 64 ? -12.039 3.066 -5.638 1.00 61.00 64 GLU A O 19
ATOM 29118 N N . GLU A 1 65 ? -10.328 4.398 -6.221 1.00 61.00 65 GLU A N 19
ATOM 29119 C CA . GLU A 1 65 ? -9.400 3.311 -6.498 1.00 61.00 65 GLU A CA 19
ATOM 29120 C C . GLU A 1 65 ? -8.992 2.627 -5.196 1.00 61.00 65 GLU A C 19
ATOM 29121 O O . GLU A 1 65 ? -9.172 1.421 -5.035 1.00 61.00 65 GLU A O 19
ATOM 29133 N N . PHE A 1 66 ? -8.478 3.410 -4.254 1.00 61.00 66 PHE A N 19
ATOM 29134 C CA . PHE A 1 66 ? -8.000 2.863 -2.987 1.00 61.00 66 PHE A CA 19
ATOM 29135 C C . PHE A 1 66 ? -9.143 2.212 -2.211 1.00 61.00 66 PHE A C 19
ATOM 29136 O O . PHE A 1 66 ? -8.942 1.214 -1.514 1.00 61.00 66 PHE A O 19
ATOM 29153 N N . ALA A 1 67 ? -10.340 2.778 -2.337 1.00 61.00 67 ALA A N 19
ATOM 29154 C CA . ALA A 1 67 ? -11.517 2.221 -1.689 1.00 61.00 67 ALA A CA 19
ATOM 29155 C C . ALA A 1 67 ? -11.835 0.836 -2.253 1.00 61.00 67 ALA A C 19
ATOM 29156 O O . ALA A 1 67 ? -12.319 -0.044 -1.538 1.00 61.00 67 ALA A O 19
ATOM 29163 N N . LEU A 1 68 ? -11.526 0.637 -3.530 1.00 61.00 68 LEU A N 19
ATOM 29164 C CA . LEU A 1 68 ? -11.697 -0.662 -4.160 1.00 61.00 68 LEU A CA 19
ATOM 29165 C C . LEU A 1 68 ? -10.609 -1.616 -3.686 1.00 61.00 68 LEU A C 19
ATOM 29166 O O . LEU A 1 68 ? -10.861 -2.800 -3.478 1.00 61.00 68 LEU A O 19
ATOM 29182 N N . TRP A 1 69 ? -9.397 -1.093 -3.512 1.00 61.00 69 TRP A N 19
ATOM 29183 C CA . TRP A 1 69 ? -8.275 -1.892 -3.019 1.00 61.00 69 TRP A CA 19
ATOM 29184 C C . TRP A 1 69 ? -8.586 -2.486 -1.649 1.00 61.00 69 TRP A C 19
ATOM 29185 O O . TRP A 1 69 ? -8.487 -3.693 -1.452 1.00 61.00 69 TRP A O 19
ATOM 29206 N N . ARG A 1 70 ? -8.973 -1.637 -0.706 1.00 61.00 70 ARG A N 19
ATOM 29207 C CA . ARG A 1 70 ? -9.278 -2.096 0.645 1.00 61.00 70 ARG A CA 19
ATOM 29208 C C . ARG A 1 70 ? -10.467 -3.058 0.651 1.00 61.00 70 ARG A C 19
ATOM 29209 O O . ARG A 1 70 ? -10.511 -3.990 1.452 1.00 61.00 70 ARG A O 19
ATOM 29230 N N . SER A 1 71 ? -11.408 -2.858 -0.262 1.00 61.00 71 SER A N 19
ATOM 29231 C CA . SER A 1 71 ? -12.578 -3.724 -0.344 1.00 61.00 71 SER A CA 19
ATOM 29232 C C . SER A 1 71 ? -12.241 -5.066 -1.001 1.00 61.00 71 SER A C 19
ATOM 29233 O O . SER A 1 71 ? -12.872 -6.084 -0.713 1.00 61.00 71 SER A O 19
ATOM 29241 N N . ALA A 1 72 ? -11.247 -5.068 -1.879 1.00 61.00 72 ALA A N 19
ATOM 29242 C CA . ALA A 1 72 ? -10.879 -6.275 -2.608 1.00 61.00 72 ALA A CA 19
ATOM 29243 C C . ALA A 1 72 ? -9.791 -7.064 -1.890 1.00 61.00 72 ALA A C 19
ATOM 29244 O O . ALA A 1 72 ? -9.649 -8.264 -2.107 1.00 61.00 72 ALA A O 19
ATOM 29251 N N . VAL A 1 73 ? -9.015 -6.389 -1.050 1.00 61.00 73 VAL A N 19
ATOM 29252 C CA . VAL A 1 73 ? -7.939 -7.051 -0.319 1.00 61.00 73 VAL A CA 19
ATOM 29253 C C . VAL A 1 73 ? -8.319 -7.282 1.137 1.00 61.00 73 VAL A C 19
ATOM 29254 O O . VAL A 1 73 ? -8.413 -8.424 1.586 1.00 61.00 73 VAL A O 19
ATOM 29267 N N . ALA A 1 74 ? -8.541 -6.200 1.870 1.00 61.00 74 ALA A N 19
ATOM 29268 C CA . ALA A 1 74 ? -8.822 -6.292 3.295 1.00 61.00 74 ALA A CA 19
ATOM 29269 C C . ALA A 1 74 ? -10.207 -6.877 3.535 1.00 61.00 74 ALA A C 19
ATOM 29270 O O . ALA A 1 74 ? -10.383 -7.775 4.354 1.00 61.00 74 ALA A O 19
ATOM 29277 N N . ALA A 1 75 ? -11.177 -6.397 2.775 1.00 61.00 75 ALA A N 19
ATOM 29278 C CA . ALA A 1 75 ? -12.557 -6.833 2.930 1.00 61.00 75 ALA A CA 19
ATOM 29279 C C . ALA A 1 75 ? -12.850 -8.028 2.029 1.00 61.00 75 ALA A C 19
ATOM 29280 O O . ALA A 1 75 ? -13.995 -8.264 1.642 1.00 61.00 75 ALA A O 19
ATOM 29287 N N . HIS A 1 76 ? -11.816 -8.803 1.725 1.00 61.00 76 HIS A N 19
ATOM 29288 C CA . HIS A 1 76 ? -11.961 -9.947 0.836 1.00 61.00 76 HIS A CA 19
ATOM 29289 C C . HIS A 1 76 ? -12.393 -11.185 1.617 1.00 61.00 76 HIS A C 19
ATOM 29290 O O . HIS A 1 76 ? -12.248 -12.316 1.150 1.00 61.00 76 HIS A O 19
ATOM 29305 N N . GLY A 1 77 ? -12.927 -10.968 2.811 1.00 61.00 77 GLY A N 19
ATOM 29306 C CA . GLY A 1 77 ? -13.521 -12.049 3.570 1.00 61.00 77 GLY A CA 19
ATOM 29307 C C . GLY A 1 77 ? -14.888 -12.398 3.024 1.00 61.00 77 GLY A C 19
ATOM 29308 O O . GLY A 1 77 ? -15.888 -12.320 3.733 1.00 61.00 77 GLY A O 19
ATOM 29312 N N . GLU A 1 78 ? -14.904 -12.812 1.762 1.00 61.00 78 GLU A N 19
ATOM 29313 C CA . GLU A 1 78 ? -16.128 -12.990 0.987 1.00 61.00 78 GLU A CA 19
ATOM 29314 C C . GLU A 1 78 ? -16.963 -14.179 1.458 1.00 61.00 78 GLU A C 19
ATOM 29315 O O . GLU A 1 78 ? -17.946 -14.546 0.814 1.00 61.00 78 GLU A O 19
ATOM 29327 N N . LYS A 1 79 ? -16.580 -14.778 2.571 1.00 61.00 79 LYS A N 19
ATOM 29328 C CA . LYS A 1 79 ? -17.288 -15.938 3.077 1.00 61.00 79 LYS A CA 19
ATOM 29329 C C . LYS A 1 79 ? -18.308 -15.543 4.141 1.00 61.00 79 LYS A C 19
ATOM 29330 O O . LYS A 1 79 ? -19.348 -16.188 4.271 1.00 61.00 79 LYS A O 19
ATOM 29349 N N . ALA A 1 80 ? -18.022 -14.476 4.881 1.00 61.00 80 ALA A N 19
ATOM 29350 C CA . ALA A 1 80 ? -18.928 -14.010 5.925 1.00 61.00 80 ALA A CA 19
ATOM 29351 C C . ALA A 1 80 ? -18.623 -12.570 6.316 1.00 61.00 80 ALA A C 19
ATOM 29352 O O . ALA A 1 80 ? -17.811 -12.316 7.206 1.00 61.00 80 ALA A O 19
ATOM 29359 N N . LEU A 1 81 ? -19.269 -11.629 5.646 1.00 61.00 81 LEU A N 19
ATOM 29360 C CA . LEU A 1 81 ? -19.083 -10.220 5.956 1.00 61.00 81 LEU A CA 19
ATOM 29361 C C . LEU A 1 81 ? -20.143 -9.756 6.946 1.00 61.00 81 LEU A C 19
ATOM 29362 O O . LEU A 1 81 ? -21.010 -8.940 6.621 1.00 61.00 81 LEU A O 19
ATOM 29378 N N . LYS A 1 82 ? -20.089 -10.315 8.143 1.00 61.00 82 LYS A N 19
ATOM 29379 C CA . LYS A 1 82 ? -20.991 -9.930 9.214 1.00 61.00 82 LYS A CA 19
ATOM 29380 C C . LYS A 1 82 ? -20.524 -8.600 9.798 1.00 61.00 82 LYS A C 19
ATOM 29381 O O . LYS A 1 82 ? -19.325 -8.320 9.779 1.00 61.00 82 LYS A O 19
ATOM 29400 N N . VAL A 1 83 ? -21.463 -7.796 10.309 1.00 61.00 83 VAL A N 19
ATOM 29401 C CA . VAL A 1 83 ? -21.167 -6.453 10.831 1.00 61.00 83 VAL A CA 19
ATOM 29402 C C . VAL A 1 83 ? -19.906 -6.433 11.706 1.00 61.00 83 VAL A C 19
ATOM 29403 O O . VAL A 1 83 ? -19.091 -5.514 11.620 1.00 61.00 83 VAL A O 19
ATOM 29416 N N . THR A 1 84 ? -19.747 -7.463 12.517 1.00 61.00 84 THR A N 19
ATOM 29417 C CA . THR A 1 84 ? -18.609 -7.575 13.413 1.00 61.00 84 THR A CA 19
ATOM 29418 C C . THR A 1 84 ? -17.335 -7.966 12.656 1.00 61.00 84 THR A C 19
ATOM 29419 O O . THR A 1 84 ? -16.265 -7.397 12.874 1.00 61.00 84 THR A O 19
ATOM 29430 N N . MET A 1 85 ? -17.477 -8.931 11.757 1.00 61.00 85 MET A N 19
ATOM 29431 C CA . MET A 1 85 ? -16.346 -9.520 11.045 1.00 61.00 85 MET A CA 19
ATOM 29432 C C . MET A 1 85 ? -15.628 -8.498 10.170 1.00 61.00 85 MET A C 19
ATOM 29433 O O . MET A 1 85 ? -14.412 -8.572 9.995 1.00 61.00 85 MET A O 19
ATOM 29447 N N . ILE A 1 86 ? -16.381 -7.542 9.638 1.00 61.00 86 ILE A N 19
ATOM 29448 C CA . ILE A 1 86 ? -15.814 -6.512 8.766 1.00 61.00 86 ILE A CA 19
ATOM 29449 C C . ILE A 1 86 ? -14.718 -5.737 9.486 1.00 61.00 86 ILE A C 19
ATOM 29450 O O . ILE A 1 86 ? -13.706 -5.381 8.888 1.00 61.00 86 ILE A O 19
ATOM 29466 N N . GLN A 1 87 ? -14.915 -5.506 10.778 1.00 61.00 87 GLN A N 19
ATOM 29467 C CA . GLN A 1 87 ? -13.927 -4.818 11.603 1.00 61.00 87 GLN A CA 19
ATOM 29468 C C . GLN A 1 87 ? -12.570 -5.511 11.519 1.00 61.00 87 GLN A C 19
ATOM 29469 O O . GLN A 1 87 ? -11.528 -4.860 11.393 1.00 61.00 87 GLN A O 19
ATOM 29483 N N . LYS A 1 88 ? -12.596 -6.835 11.553 1.00 61.00 88 LYS A N 19
ATOM 29484 C CA . LYS A 1 88 ? -11.372 -7.623 11.564 1.00 61.00 88 LYS A CA 19
ATOM 29485 C C . LYS A 1 88 ? -10.913 -7.937 10.148 1.00 61.00 88 LYS A C 19
ATOM 29486 O O . LYS A 1 88 ? -9.902 -8.606 9.947 1.00 61.00 88 LYS A O 19
ATOM 29505 N N . TYR A 1 89 ? -11.674 -7.457 9.173 1.00 61.00 89 TYR A N 19
ATOM 29506 C CA . TYR A 1 89 ? -11.235 -7.475 7.788 1.00 61.00 89 TYR A CA 19
ATOM 29507 C C . TYR A 1 89 ? -10.573 -6.146 7.452 1.00 61.00 89 TYR A C 19
ATOM 29508 O O . TYR A 1 89 ? -9.581 -6.099 6.729 1.00 61.00 89 TYR A O 19
ATOM 29526 N N . ARG A 1 90 ? -11.130 -5.064 8.001 1.00 61.00 90 ARG A N 19
ATOM 29527 C CA . ARG A 1 90 ? -10.524 -3.739 7.891 1.00 61.00 90 ARG A CA 19
ATOM 29528 C C . ARG A 1 90 ? -9.115 -3.782 8.462 1.00 61.00 90 ARG A C 19
ATOM 29529 O O . ARG A 1 90 ? -8.174 -3.246 7.882 1.00 61.00 90 ARG A O 19
ATOM 29550 N N . GLN A 1 91 ? -8.997 -4.420 9.617 1.00 61.00 91 GLN A N 19
ATOM 29551 C CA . GLN A 1 91 ? -7.703 -4.725 10.202 1.00 61.00 91 GLN A CA 19
ATOM 29552 C C . GLN A 1 91 ? -7.436 -6.212 10.054 1.00 61.00 91 GLN A C 19
ATOM 29553 O O . GLN A 1 91 ? -7.311 -6.941 11.047 1.00 61.00 91 GLN A O 19
ATOM 29567 N N . LEU A 1 92 ? -7.397 -6.657 8.800 1.00 61.00 92 LEU A N 19
ATOM 29568 C CA . LEU A 1 9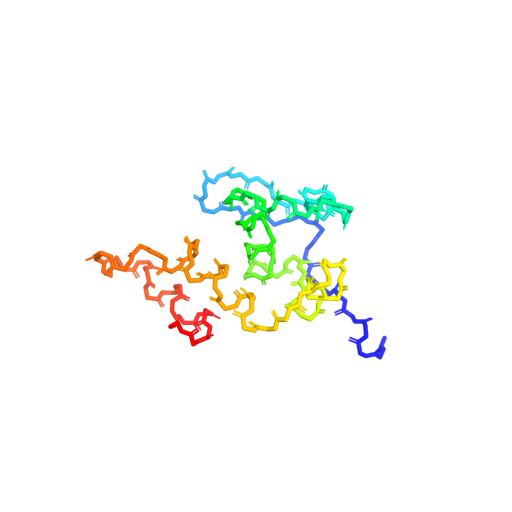2 ? -7.193 -8.062 8.481 1.00 61.00 92 LEU A CA 19
ATOM 29569 C C . LEU A 1 92 ? -5.925 -8.575 9.147 1.00 61.00 92 LEU A C 19
ATOM 29570 O O . LEU A 1 92 ? -4.851 -7.981 9.030 1.00 61.00 92 LEU A O 19
ATOM 29586 N N . HIS A 1 93 ? -6.042 -9.661 9.875 1.00 61.00 93 HIS A N 19
ATOM 29587 C CA . HIS A 1 93 ? -4.901 -10.156 10.600 1.00 61.00 93 HIS A CA 19
ATOM 29588 C C . HIS A 1 93 ? -4.731 -11.658 10.407 1.00 61.00 93 HIS A C 19
ATOM 29589 O O . HIS A 1 93 ? -5.424 -12.472 11.018 1.00 61.00 93 HIS A O 19
ATOM 29604 N N . HIS A 1 94 ? -3.828 -12.000 9.503 1.00 61.00 94 HIS A N 19
ATOM 29605 C CA . HIS A 1 94 ? -3.466 -13.382 9.227 1.00 61.00 94 HIS A CA 19
ATOM 29606 C C . HIS A 1 94 ? -2.117 -13.382 8.532 1.00 61.00 94 HIS A C 19
ATOM 29607 O O . HIS A 1 94 ? -1.171 -14.021 8.984 1.00 61.00 94 HIS A O 19
ATOM 29622 N N . HIS A 1 95 ? -2.047 -12.649 7.429 1.00 61.00 95 HIS A N 19
ATOM 29623 C CA . HIS A 1 95 ? -0.792 -12.396 6.744 1.00 61.00 95 HIS A CA 19
ATOM 29624 C C . HIS A 1 95 ? -0.705 -10.918 6.385 1.00 61.00 95 HIS A C 19
ATOM 29625 O O . HIS A 1 95 ? -1.282 -10.519 5.352 1.00 61.00 95 HIS A O 19
ATOM 29641 N N . MET A 1 1 ? 13.481 19.082 7.295 1.00 99.99 1 MET A N 20
ATOM 29642 C CA . MET A 1 1 ? 13.424 18.083 6.205 1.00 99.99 1 MET A CA 20
ATOM 29643 C C . MET A 1 1 ? 12.071 17.388 6.188 1.00 99.99 1 MET A C 20
ATOM 29644 O O . MET A 1 1 ? 11.411 17.322 5.151 1.00 99.99 1 MET A O 20
ATOM 29660 N N . TYR A 1 2 ? 11.651 16.875 7.336 1.00 99.99 2 TYR A N 20
ATOM 29661 C CA . TYR A 1 2 ? 10.353 16.230 7.437 1.00 99.99 2 TYR A CA 20
ATOM 29662 C C . TYR A 1 2 ? 9.257 17.286 7.490 1.00 99.99 2 TYR A C 20
ATOM 29663 O O . TYR A 1 2 ? 9.214 18.124 8.397 1.00 99.99 2 TYR A O 20
ATOM 29681 N N . LEU A 1 3 ? 8.400 17.266 6.482 1.00 99.99 3 LEU A N 20
ATOM 29682 C CA . LEU A 1 3 ? 7.356 18.266 6.331 1.00 99.99 3 LEU A CA 20
ATOM 29683 C C . LEU A 1 3 ? 6.318 17.749 5.346 1.00 99.99 3 LEU A C 20
ATOM 29684 O O . LEU A 1 3 ? 5.149 17.568 5.685 1.00 99.99 3 LEU A O 20
ATOM 29700 N N . LYS A 1 4 ? 6.772 17.486 4.127 1.00 99.99 4 LYS A N 20
ATOM 29701 C CA . LYS A 1 4 ? 5.916 16.939 3.079 1.00 99.99 4 LYS A CA 20
ATOM 29702 C C . LYS A 1 4 ? 5.986 15.417 3.100 1.00 99.99 4 LYS A C 20
ATOM 29703 O O . LYS A 1 4 ? 5.708 14.746 2.105 1.00 99.99 4 LYS A O 20
ATOM 29722 N N . ARG A 1 5 ? 6.354 14.891 4.255 1.00 99.99 5 ARG A N 20
ATOM 29723 C CA . ARG A 1 5 ? 6.522 13.463 4.451 1.00 99.99 5 ARG A CA 20
ATOM 29724 C C . ARG A 1 5 ? 6.584 13.186 5.945 1.00 99.99 5 ARG A C 20
ATOM 29725 O O . ARG A 1 5 ? 7.542 13.578 6.616 1.00 99.99 5 ARG A O 20
ATOM 29746 N N . VAL A 1 6 ? 5.542 12.550 6.466 1.00 61.00 6 VAL A N 20
ATOM 29747 C CA . VAL A 1 6 ? 5.418 12.312 7.900 1.00 99.99 6 VAL A CA 20
ATOM 29748 C C . VAL A 1 6 ? 6.503 11.364 8.411 1.00 99.99 6 VAL A C 20
ATOM 29749 O O . VAL A 1 6 ? 6.806 10.345 7.779 1.00 99.99 6 VAL A O 20
ATOM 29762 N N . ASP A 1 7 ? 7.099 11.713 9.547 1.00 99.99 7 ASP A N 20
ATOM 29763 C CA . ASP A 1 7 ? 8.100 10.862 10.177 1.00 99.99 7 ASP A CA 20
ATOM 29764 C C . ASP A 1 7 ? 7.405 9.771 10.982 1.00 75.33 7 ASP A C 20
ATOM 29765 O O . ASP A 1 7 ? 7.204 9.893 12.195 1.00 99.99 7 ASP A O 20
ATOM 29774 N N . GLY A 1 8 ? 6.987 8.730 10.287 1.00 47.10 8 GLY A N 20
ATOM 29775 C CA . GLY A 1 8 ? 6.334 7.618 10.936 1.00 41.39 8 GLY A CA 20
ATOM 29776 C C . GLY A 1 8 ? 7.224 6.399 10.967 1.00 20.86 8 GLY A C 20
ATOM 29777 O O . GLY A 1 8 ? 8.447 6.524 10.921 1.00 25.49 8 GLY A O 20
ATOM 29781 N N . PRO A 1 9 ? 6.647 5.201 11.046 1.00 10.63 9 PRO A N 20
ATOM 29782 C CA . PRO A 1 9 ? 7.424 3.971 11.052 1.00 4.97 9 PRO A CA 20
ATOM 29783 C C . PRO A 1 9 ? 8.094 3.722 9.707 1.00 4.76 9 PRO A C 20
ATOM 29784 O O . PRO A 1 9 ? 7.520 3.996 8.649 1.00 12.53 9 PRO A O 20
ATOM 29795 N N . ARG A 1 10 ? 9.316 3.218 9.751 1.00 2.80 10 ARG A N 20
ATOM 29796 C CA . ARG A 1 10 ? 10.039 2.876 8.540 1.00 61.00 10 ARG A CA 20
ATOM 29797 C C . ARG A 1 10 ? 9.677 1.462 8.105 1.00 1.76 10 ARG A C 20
ATOM 29798 O O . ARG A 1 10 ? 9.841 1.090 6.942 1.00 2.16 10 ARG A O 20
ATOM 29819 N N . GLN A 1 11 ? 9.170 0.685 9.053 1.00 1.33 11 GLN A N 20
ATOM 29820 C CA . GLN A 1 11 ? 8.748 -0.680 8.792 1.00 1.06 11 GLN A CA 20
ATOM 29821 C C . GLN A 1 11 ? 7.557 -1.047 9.671 1.00 0.67 11 GLN A C 20
ATOM 29822 O O . GLN A 1 11 ? 7.402 -0.520 10.776 1.00 1.25 11 GLN A O 20
ATOM 29836 N N . VAL A 1 12 ? 6.713 -1.934 9.165 1.00 0.42 12 VAL A N 20
ATOM 29837 C CA . VAL A 1 12 ? 5.615 -2.495 9.940 1.00 0.31 12 VAL A CA 20
ATOM 29838 C C . VAL A 1 12 ? 5.581 -4.008 9.768 1.00 0.51 12 VAL A C 20
ATOM 29839 O O . VAL A 1 12 ? 6.339 -4.565 8.969 1.00 1.12 12 VAL A O 20
ATOM 29852 N N . THR A 1 13 ? 4.705 -4.670 10.503 1.00 1.00 13 THR A N 20
ATOM 29853 C CA . THR A 1 13 ? 4.642 -6.122 10.489 1.00 1.56 13 THR A CA 20
ATOM 29854 C C . THR A 1 13 ? 3.290 -6.607 9.965 1.00 1.77 13 THR A C 20
ATOM 29855 O O . THR A 1 13 ? 2.254 -5.991 10.210 1.00 2.60 13 THR A O 20
ATOM 29866 N N . LEU A 1 14 ? 3.313 -7.698 9.222 1.00 1.65 14 LEU A N 20
ATOM 29867 C CA . LEU A 1 14 ? 2.095 -8.310 8.724 1.00 2.09 14 LEU A CA 20
ATOM 29868 C C . LEU A 1 14 ? 1.641 -9.399 9.681 1.00 3.42 14 LEU A C 20
ATOM 29869 O O . LEU A 1 14 ? 2.473 -10.076 10.289 1.00 4.39 14 LEU A O 20
ATOM 29885 N N . PRO A 1 15 ? 0.319 -9.599 9.811 1.00 4.38 15 PRO A N 20
ATOM 29886 C CA . PRO A 1 15 ? -0.239 -10.718 10.580 1.00 6.67 15 PRO A CA 20
ATOM 29887 C C . PRO A 1 15 ? 0.162 -12.057 9.967 1.00 8.65 15 PRO A C 20
ATOM 29888 O O . PRO A 1 15 ? -0.063 -13.126 10.539 1.00 12.70 15 PRO A O 20
ATOM 29899 N N . ASP A 1 16 ? 0.756 -11.969 8.785 1.00 7.66 16 ASP A N 20
ATOM 29900 C CA . ASP A 1 16 ? 1.264 -13.122 8.064 1.00 11.20 16 ASP A CA 20
ATOM 29901 C C . ASP A 1 16 ? 2.614 -13.554 8.632 1.00 11.76 16 ASP A C 20
ATOM 29902 O O . ASP A 1 16 ? 3.060 -14.676 8.412 1.00 18.76 16 ASP A O 20
ATOM 29911 N N . GLY A 1 17 ? 3.249 -12.657 9.381 1.00 7.51 17 GLY A N 20
ATOM 29912 C CA . GLY A 1 17 ? 4.566 -12.936 9.923 1.00 8.36 17 GLY A CA 20
ATOM 29913 C C . GLY A 1 17 ? 5.664 -12.308 9.090 1.00 6.87 17 GLY A C 20
ATOM 29914 O O . GLY A 1 17 ? 6.851 -12.499 9.357 1.00 11.60 17 GLY A O 20
ATOM 29918 N N . THR A 1 18 ? 5.258 -11.559 8.077 1.00 4.96 18 THR A N 20
ATOM 29919 C CA . THR A 1 18 ? 6.188 -10.919 7.163 1.00 4.00 18 THR A CA 20
ATOM 29920 C C . THR A 1 18 ? 6.397 -9.449 7.556 1.00 2.64 18 THR A C 20
ATOM 29921 O O . THR A 1 18 ? 5.646 -8.908 8.370 1.00 2.30 18 THR A O 20
ATOM 29932 N N . VAL A 1 19 ? 7.418 -8.813 6.988 1.00 2.41 19 VAL A N 20
ATOM 29933 C CA . VAL A 1 19 ? 7.753 -7.435 7.324 1.00 1.79 19 VAL A CA 20
ATOM 29934 C C . VAL A 1 19 ? 7.553 -6.524 6.118 1.00 1.50 19 VAL A C 20
ATOM 29935 O O . VAL A 1 19 ? 7.968 -6.847 5.003 1.00 2.18 19 VAL A O 20
ATOM 29948 N N . LEU A 1 20 ? 6.910 -5.391 6.345 1.00 1.00 20 LEU A N 20
ATOM 29949 C CA . LEU A 1 20 ? 6.649 -4.433 5.282 1.00 0.89 20 LEU A CA 20
ATOM 29950 C C . LEU A 1 20 ? 7.309 -3.101 5.601 1.00 0.71 20 LEU A C 20
ATOM 29951 O O . LEU A 1 20 ? 6.849 -2.360 6.468 1.00 0.49 20 LEU A O 20
ATOM 29967 N N . SER A 1 21 ? 8.401 -2.815 4.921 1.00 1.23 21 SER A N 20
ATOM 29968 C CA . SER A 1 21 ? 9.110 -1.568 5.119 1.00 1.35 21 SER A CA 20
ATOM 29969 C C . SER A 1 21 ? 8.755 -0.588 4.006 1.00 1.37 21 SER A C 20
ATOM 29970 O O . SER A 1 21 ? 8.128 -0.968 3.013 1.00 61.00 21 SER A O 20
ATOM 29978 N N . ARG A 1 22 ? 9.153 0.665 4.164 1.00 1.72 22 ARG A N 20
ATOM 29979 C CA . ARG A 1 22 ? 8.841 1.693 3.178 1.00 2.16 22 ARG A CA 20
ATOM 29980 C C . ARG A 1 22 ? 9.638 1.488 1.896 1.00 2.47 22 ARG A C 20
ATOM 29981 O O . ARG A 1 22 ? 9.243 1.950 0.824 1.00 3.18 22 ARG A O 20
ATOM 30002 N N . ALA A 1 23 ? 10.752 0.785 2.006 1.00 2.81 23 ALA A N 20
ATOM 30003 C CA . ALA A 1 23 ? 11.544 0.434 0.839 1.00 3.60 23 ALA A CA 20
ATOM 30004 C C . ALA A 1 23 ? 11.034 -0.861 0.212 1.00 2.91 23 ALA A C 20
ATOM 30005 O O . ALA A 1 23 ? 11.378 -1.191 -0.922 1.00 3.61 23 ALA A O 20
ATOM 30012 N N . ASP A 1 24 ? 10.202 -1.586 0.953 1.00 2.23 24 ASP A N 20
ATOM 30013 C CA . ASP A 1 24 ? 9.640 -2.844 0.469 1.00 2.45 24 ASP A CA 20
ATOM 30014 C C . ASP A 1 24 ? 8.421 -2.581 -0.407 1.00 1.44 24 ASP A C 20
ATOM 30015 O O . ASP A 1 24 ? 8.046 -3.419 -1.232 1.00 61.00 24 ASP A O 20
ATOM 30024 N N . LEU A 1 25 ? 7.814 -1.407 -0.216 1.00 0.66 25 LEU A N 20
ATOM 30025 C CA . LEU A 1 25 ? 6.665 -0.971 -1.013 1.00 0.58 25 LEU A CA 20
ATOM 30026 C C . LEU A 1 25 ? 6.930 -1.132 -2.510 1.00 0.56 25 LEU A C 20
ATOM 30027 O O . LEU A 1 25 ? 8.065 -0.972 -2.967 1.00 0.93 25 LEU A O 20
ATOM 30043 N N . PRO A 1 26 ? 5.884 -1.468 -3.285 1.00 0.48 26 PRO A N 20
ATOM 30044 C CA . PRO A 1 26 ? 5.987 -1.656 -4.736 1.00 0.58 26 PRO A CA 20
ATOM 30045 C C . PRO A 1 26 ? 6.519 -0.410 -5.449 1.00 61.00 26 PRO A C 20
ATOM 30046 O O . PRO A 1 26 ? 6.469 0.701 -4.911 1.00 0.77 26 PRO A O 20
ATOM 30057 N N . PRO A 1 27 ? 7.058 -0.585 -6.660 1.00 1.17 27 PRO A N 20
ATOM 30058 C CA . PRO A 1 27 ? 7.586 0.525 -7.455 1.00 1.63 27 PRO A CA 20
ATOM 30059 C C . PRO A 1 27 ? 6.493 1.478 -7.929 1.00 1.33 27 PRO A C 20
ATOM 30060 O O . PRO A 1 27 ? 5.319 1.109 -8.010 1.00 1.60 27 PRO A O 20
ATOM 30071 N N . LEU A 1 28 ? 6.888 2.699 -8.262 1.00 1.68 28 LEU A N 20
ATOM 30072 C CA . LEU A 1 28 ? 5.950 3.706 -8.744 1.00 2.65 28 LEU A CA 20
ATOM 30073 C C . LEU A 1 28 ? 5.728 3.528 -10.241 1.00 3.96 28 LEU A C 20
ATOM 30074 O O . LEU A 1 28 ? 4.916 4.222 -10.857 1.00 6.60 28 LEU A O 20
ATOM 30090 N N . ASP A 1 29 ? 6.469 2.591 -10.817 1.00 4.17 29 ASP A N 20
ATOM 30091 C CA . ASP A 1 29 ? 6.415 2.321 -12.249 1.00 7.17 29 ASP A CA 20
ATOM 30092 C C . ASP A 1 29 ? 5.217 1.464 -12.606 1.00 4.45 29 ASP A C 20
ATOM 30093 O O . ASP A 1 29 ? 4.794 1.420 -13.762 1.00 4.09 29 ASP A O 20
ATOM 30102 N N . THR A 1 30 ? 4.673 0.784 -11.616 1.00 4.18 30 THR A N 20
ATOM 30103 C CA . THR A 1 30 ? 3.575 -0.130 -11.847 1.00 3.42 30 THR A CA 20
ATOM 30104 C C . THR A 1 30 ? 2.275 0.607 -12.138 1.00 3.97 30 THR A C 20
ATOM 30105 O O . THR A 1 30 ? 1.787 1.381 -11.315 1.00 11.08 30 THR A O 20
ATOM 30116 N N . ARG A 1 31 ? 1.744 0.387 -13.334 1.00 4.09 31 ARG A N 20
ATOM 30117 C CA . ARG A 1 31 ? 0.423 0.883 -13.687 1.00 61.00 31 ARG A CA 20
ATOM 30118 C C . ARG A 1 31 ? -0.529 -0.294 -13.811 1.00 3.66 31 ARG A C 20
ATOM 30119 O O . ARG A 1 31 ? -1.660 -0.252 -13.324 1.00 9.10 31 ARG A O 20
ATOM 30140 N N . ARG A 1 32 ? -0.063 -1.362 -14.446 1.00 9.92 32 ARG A N 20
ATOM 30141 C CA . ARG A 1 32 ? -0.838 -2.589 -14.500 1.00 11.66 32 ARG A CA 20
ATOM 30142 C C . ARG A 1 32 ? -0.660 -3.340 -13.189 1.00 10.45 32 ARG A C 20
ATOM 30143 O O . ARG A 1 32 ? 0.148 -4.265 -13.085 1.00 27.22 32 ARG A O 20
ATOM 30164 N N . TRP A 1 33 ? -1.378 -2.880 -12.177 1.00 2.38 33 TRP A N 20
ATOM 30165 C CA . TRP A 1 33 ? -1.275 -3.435 -10.834 1.00 1.77 33 TRP A CA 20
ATOM 30166 C C . TRP A 1 33 ? -1.735 -4.884 -10.763 1.00 2.40 33 TRP A C 20
ATOM 30167 O O . TRP A 1 33 ? -2.590 -5.328 -11.530 1.00 5.29 33 TRP A O 20
ATOM 30188 N N . VAL A 1 34 ? -1.149 -5.612 -9.825 1.00 1.90 34 VAL A N 20
ATOM 30189 C CA . VAL A 1 34 ? -1.571 -6.967 -9.513 1.00 2.30 34 VAL A CA 20
ATOM 30190 C C . VAL A 1 34 ? -1.930 -7.043 -8.032 1.00 1.64 34 VAL A C 20
ATOM 30191 O O . VAL A 1 34 ? -1.518 -6.176 -7.256 1.00 1.22 34 VAL A O 20
ATOM 30204 N N . ALA A 1 35 ? -2.680 -8.067 -7.645 1.00 1.94 35 ALA A N 20
ATOM 30205 C CA . ALA A 1 35 ? -3.220 -8.166 -6.288 1.00 1.78 35 ALA A CA 20
ATOM 30206 C C . ALA A 1 35 ? -2.129 -8.093 -5.222 1.00 1.40 35 ALA A C 20
ATOM 30207 O O . ALA A 1 35 ? -2.288 -7.410 -4.211 1.00 1.43 35 ALA A O 20
ATOM 30214 N N . SER A 1 36 ? -1.016 -8.776 -5.461 1.00 1.50 36 SER A N 20
ATOM 30215 C CA . SER A 1 36 ? 0.075 -8.827 -4.498 1.00 1.74 36 SER A CA 20
ATOM 30216 C C . SER A 1 36 ? 0.628 -7.428 -4.203 1.00 1.14 36 SER A C 20
ATOM 30217 O O . SER A 1 36 ? 0.901 -7.087 -3.049 1.00 1.27 36 SER A O 20
ATOM 30225 N N . ARG A 1 37 ? 0.770 -6.612 -5.244 1.00 0.87 37 ARG A N 20
ATOM 30226 C CA . ARG A 1 37 ? 1.322 -5.269 -5.084 1.00 0.72 37 ARG A CA 20
ATOM 30227 C C . ARG A 1 37 ? 0.298 -4.345 -4.432 1.00 61.00 37 ARG A C 20
ATOM 30228 O O . ARG A 1 37 ? 0.649 -3.489 -3.622 1.00 0.51 37 ARG A O 20
ATOM 30249 N N . LYS A 1 38 ? -0.967 -4.538 -4.783 1.00 0.39 38 LYS A N 20
ATOM 30250 C CA . LYS A 1 38 ? -2.053 -3.772 -4.175 1.00 0.33 38 LYS A CA 20
ATOM 30251 C C . LYS A 1 38 ? -2.114 -4.036 -2.677 1.00 0.35 38 LYS A C 20
ATOM 30252 O O . LYS A 1 38 ? -2.258 -3.110 -1.878 1.00 0.40 38 LYS A O 20
ATOM 30271 N N . ALA A 1 39 ? -2.002 -5.309 -2.315 1.00 0.41 39 ALA A N 20
ATOM 30272 C CA . ALA A 1 39 ? -2.038 -5.726 -0.924 1.00 0.55 39 ALA A CA 20
ATOM 30273 C C . ALA A 1 39 ? -0.960 -5.022 -0.113 1.00 0.59 39 ALA A C 20
ATOM 30274 O O . ALA A 1 39 ? -1.215 -4.552 0.990 1.00 0.79 39 ALA A O 20
ATOM 30281 N N . ALA A 1 40 ? 0.239 -4.940 -0.675 1.00 0.55 40 ALA A N 20
ATOM 30282 C CA . ALA A 1 40 ? 1.358 -4.290 -0.003 1.00 0.66 40 ALA A CA 20
ATOM 30283 C C . ALA A 1 40 ? 1.028 -2.837 0.339 1.00 0.65 40 ALA A C 20
ATOM 30284 O O . ALA A 1 40 ? 1.228 -2.396 1.470 1.00 0.95 40 ALA A O 20
ATOM 30291 N N . VAL A 1 41 ? 0.494 -2.111 -0.635 1.00 0.47 41 VAL A N 20
ATOM 30292 C CA . VAL A 1 41 ? 0.177 -0.697 -0.460 1.00 0.45 41 VAL A CA 20
ATOM 30293 C C . VAL A 1 41 ? -0.891 -0.493 0.612 1.00 0.45 41 VAL A C 20
ATOM 30294 O O . VAL A 1 41 ? -0.719 0.306 1.533 1.00 0.51 41 VAL A O 20
ATOM 30307 N N . VAL A 1 42 ? -1.988 -1.224 0.494 1.00 0.42 42 VAL A N 20
ATOM 30308 C CA . VAL A 1 42 ? -3.112 -1.051 1.404 1.00 0.47 42 VAL A CA 20
ATOM 30309 C C . VAL A 1 42 ? -2.753 -1.501 2.825 1.00 0.48 42 VAL A C 20
ATOM 30310 O O . VAL A 1 42 ? -3.150 -0.865 3.800 1.00 0.56 42 VAL A O 20
ATOM 30323 N N . LYS A 1 43 ? -1.970 -2.576 2.944 1.00 0.46 43 LYS A N 20
ATOM 30324 C CA . LYS A 1 43 ? -1.560 -3.072 4.253 1.00 0.49 43 LYS A CA 20
ATOM 30325 C C . LYS A 1 43 ? -0.618 -2.086 4.926 1.00 0.42 43 LYS A C 20
ATOM 30326 O O . LYS A 1 43 ? -0.597 -1.975 6.153 1.00 0.47 43 LYS A O 20
ATOM 30345 N N . ALA A 1 44 ? 0.151 -1.367 4.118 1.00 0.42 44 ALA A N 20
ATOM 30346 C CA . ALA A 1 44 ? 1.047 -0.346 4.632 1.00 0.40 44 ALA A CA 20
ATOM 30347 C C . ALA A 1 44 ? 0.250 0.750 5.321 1.00 0.41 44 ALA A C 20
ATOM 30348 O O . ALA A 1 44 ? 0.607 1.202 6.406 1.00 0.40 44 ALA A O 20
ATOM 30355 N N . VAL A 1 45 ? -0.844 1.154 4.694 1.00 0.50 45 VAL A N 20
ATOM 30356 C CA . VAL A 1 45 ? -1.708 2.190 5.249 1.00 0.53 45 VAL A CA 20
ATOM 30357 C C . VAL A 1 45 ? -2.464 1.676 6.472 1.00 0.61 45 VAL A C 20
ATOM 30358 O O . VAL A 1 45 ? -2.594 2.379 7.475 1.00 0.83 45 VAL A O 20
ATOM 30371 N N . ILE A 1 46 ? -2.956 0.446 6.386 1.00 0.61 46 ILE A N 20
ATOM 30372 C CA . ILE A 1 46 ? -3.737 -0.149 7.465 1.00 0.75 46 ILE A CA 20
ATOM 30373 C C . ILE A 1 46 ? -2.889 -0.354 8.724 1.00 0.76 46 ILE A C 20
ATOM 30374 O O . ILE A 1 46 ? -3.384 -0.218 9.844 1.00 1.16 46 ILE A O 20
ATOM 30390 N N . HIS A 1 47 ? -1.605 -0.649 8.548 1.00 0.84 47 HIS A N 20
ATOM 30391 C CA . HIS A 1 47 ? -0.714 -0.840 9.690 1.00 0.97 47 HIS A CA 20
ATOM 30392 C C . HIS A 1 47 ? -0.130 0.485 10.165 1.00 1.22 47 HIS A C 20
ATOM 30393 O O . HIS A 1 47 ? 0.558 0.542 11.183 1.00 2.09 47 HIS A O 20
ATOM 30408 N N . GLY A 1 48 ? -0.400 1.546 9.419 1.00 1.13 48 GLY A N 20
ATOM 30409 C CA . GLY A 1 48 ? 0.067 2.862 9.808 1.00 1.47 48 GLY A CA 20
ATOM 30410 C C . GLY A 1 48 ? 1.510 3.104 9.422 1.00 1.36 48 GLY A C 20
ATOM 30411 O O . GLY A 1 48 ? 2.204 3.893 10.061 1.00 2.56 48 GLY A O 20
ATOM 30415 N N . LEU A 1 49 ? 1.965 2.411 8.386 1.00 0.83 49 LEU A N 20
ATOM 30416 C CA . LEU A 1 49 ? 3.307 2.610 7.849 1.00 0.77 49 LEU A CA 20
ATOM 30417 C C . LEU A 1 49 ? 3.333 3.890 7.033 1.00 0.88 49 LEU A C 20
ATOM 30418 O O . LEU A 1 49 ? 4.137 4.791 7.272 1.00 1.66 49 LEU A O 20
ATOM 30434 N N . ILE A 1 50 ? 2.434 3.949 6.065 1.00 0.57 50 ILE A N 20
ATOM 30435 C CA . ILE A 1 50 ? 2.256 5.130 5.245 1.00 0.59 50 ILE A CA 20
ATOM 30436 C C . ILE A 1 50 ? 0.817 5.598 5.379 1.00 0.61 50 ILE A C 20
ATOM 30437 O O . ILE A 1 50 ? -0.038 4.848 5.855 1.00 0.96 50 ILE A O 20
ATOM 30453 N N . THR A 1 51 ? 0.536 6.820 4.971 1.00 61.00 51 THR A N 20
ATOM 30454 C CA . THR A 1 51 ? -0.827 7.300 5.012 1.00 0.94 51 THR A CA 20
ATOM 30455 C C . THR A 1 51 ? -1.502 7.061 3.663 1.00 0.65 51 THR A C 20
ATOM 30456 O O . THR A 1 51 ? -0.836 6.997 2.623 1.00 0.52 51 THR A O 20
ATOM 30467 N N . GLU A 1 52 ? -2.819 6.899 3.691 1.00 0.87 52 GLU A N 20
ATOM 30468 C CA . GLU A 1 52 ? -3.603 6.642 2.487 1.00 0.99 52 GLU A CA 20
ATOM 30469 C C . GLU A 1 52 ? -3.294 7.672 1.408 1.00 1.00 52 GLU A C 20
ATOM 30470 O O . GLU A 1 52 ? -3.107 7.336 0.240 1.00 1.39 52 GLU A O 20
ATOM 30482 N N . ARG A 1 53 ? -3.198 8.925 1.829 1.00 1.03 53 ARG A N 20
ATOM 30483 C CA . ARG A 1 53 ? -3.011 10.038 0.907 1.00 1.45 53 ARG A CA 20
ATOM 30484 C C . ARG A 1 53 ? -1.618 9.991 0.292 1.00 1.11 53 ARG A C 20
ATOM 30485 O O . ARG A 1 53 ? -1.396 10.477 -0.813 1.00 1.79 53 ARG A O 20
ATOM 30506 N N . GLU A 1 54 ? -0.691 9.375 1.014 1.00 0.76 54 GLU A N 20
ATOM 30507 C CA . GLU A 1 54 ? 0.680 9.229 0.553 1.00 0.92 54 GLU A CA 20
ATOM 30508 C C . GLU A 1 54 ? 0.738 8.194 -0.556 1.00 0.87 54 GLU A C 20
ATOM 30509 O O . GLU A 1 54 ? 1.428 8.374 -1.560 1.00 1.37 54 GLU A O 20
ATOM 30521 N N . ALA A 1 55 ? -0.004 7.112 -0.374 1.00 0.68 55 ALA A N 20
ATOM 30522 C CA . ALA A 1 55 ? -0.106 6.080 -1.392 1.00 0.74 55 ALA A CA 20
ATOM 30523 C C . ALA A 1 55 ? -0.769 6.637 -2.645 1.00 0.73 55 ALA A C 20
ATOM 30524 O O . ALA A 1 55 ? -0.305 6.402 -3.763 1.00 1.04 55 ALA A O 20
ATOM 30531 N N . LEU A 1 56 ? -1.845 7.389 -2.441 1.00 0.61 56 LEU A N 20
ATOM 30532 C CA . LEU A 1 56 ? -2.560 8.045 -3.534 1.00 0.67 56 LEU A CA 20
ATOM 30533 C C . LEU A 1 56 ? -1.638 8.998 -4.289 1.00 0.82 56 LEU A C 20
ATOM 30534 O O . LEU A 1 56 ? -1.703 9.102 -5.512 1.00 1.54 56 LEU A O 20
ATOM 30550 N N . ASP A 1 57 ? -0.777 9.684 -3.548 1.00 0.77 57 ASP A N 20
ATOM 30551 C CA . ASP A 1 57 ? 0.125 10.671 -4.128 1.00 1.04 57 ASP A CA 20
ATOM 30552 C C . ASP A 1 57 ? 1.247 10.010 -4.922 1.00 1.07 57 ASP A C 20
ATOM 30553 O O . ASP A 1 57 ? 1.407 10.262 -6.116 1.00 1.93 57 ASP A O 20
ATOM 30562 N N . ARG A 1 58 ? 2.009 9.147 -4.261 1.00 0.95 58 ARG A N 20
ATOM 30563 C CA . ARG A 1 58 ? 3.209 8.581 -4.865 1.00 1.05 58 ARG A CA 20
ATOM 30564 C C . ARG A 1 58 ? 2.880 7.611 -6.001 1.00 1.02 58 ARG A C 20
ATOM 30565 O O . ARG A 1 58 ? 3.585 7.572 -7.009 1.00 1.73 58 ARG A O 20
ATOM 30586 N N . TYR A 1 59 ? 1.805 6.844 -5.854 1.00 0.84 59 TYR A N 20
ATOM 30587 C CA . TYR A 1 59 ? 1.440 5.861 -6.868 1.00 0.99 59 TYR A CA 20
ATOM 30588 C C . TYR A 1 59 ? 0.460 6.447 -7.873 1.00 1.32 59 TYR A C 20
ATOM 30589 O O . TYR A 1 59 ? 0.073 5.777 -8.831 1.00 1.86 59 TYR A O 20
ATOM 30607 N N . SER A 1 60 ? 0.076 7.699 -7.646 1.00 1.26 60 SER A N 20
ATOM 30608 C CA . SER A 1 60 ? -0.895 8.382 -8.491 1.00 1.69 60 SER A CA 20
ATOM 30609 C C . SER A 1 60 ? -2.189 7.573 -8.562 1.00 1.73 60 SER A C 20
ATOM 30610 O O . SER A 1 60 ? -2.539 7.016 -9.607 1.00 4.73 60 SER A O 20
ATOM 30618 N N . LEU A 1 61 ? -2.872 7.489 -7.431 1.00 1.19 61 LEU A N 20
ATOM 30619 C CA . LEU A 1 61 ? -4.105 6.726 -7.329 1.00 1.23 61 LEU A CA 20
ATOM 30620 C C . LEU A 1 61 ? -5.221 7.605 -6.794 1.00 1.28 61 LEU A C 20
ATOM 30621 O O . LEU A 1 61 ? -4.977 8.522 -6.013 1.00 3.00 61 LEU A O 20
ATOM 30637 N N . SER A 1 62 ? -6.436 7.332 -7.222 1.00 1.34 62 SER A N 20
ATOM 30638 C CA . SER A 1 62 ? -7.597 8.045 -6.724 1.00 1.57 62 SER A CA 20
ATOM 30639 C C . SER A 1 62 ? -8.254 7.244 -5.604 1.00 1.39 62 SER A C 20
ATOM 30640 O O . SER A 1 62 ? -7.983 6.053 -5.447 1.00 1.16 62 SER A O 20
ATOM 30648 N N . GLU A 1 63 ? -9.118 7.892 -4.829 1.00 2.07 63 GLU A N 20
ATOM 30649 C CA . GLU A 1 63 ? -9.794 7.226 -3.720 1.00 2.76 63 GLU A CA 20
ATOM 30650 C C . GLU A 1 63 ? -10.673 6.095 -4.217 1.00 2.53 63 GLU A C 20
ATOM 30651 O O . GLU A 1 63 ? -10.757 5.050 -3.584 1.00 2.91 63 GLU A O 20
ATOM 30663 N N . GLU A 1 64 ? -11.306 6.298 -5.367 1.00 2.72 64 GLU A N 20
ATOM 30664 C CA . GLU A 1 64 ? -12.144 5.271 -5.977 1.00 3.63 64 GLU A CA 20
ATOM 30665 C C . GLU A 1 64 ? -11.343 3.998 -6.248 1.00 2.45 64 GLU A C 20
ATOM 30666 O O . GLU A 1 64 ? -11.910 2.916 -6.375 1.00 3.20 64 GLU A O 20
ATOM 30678 N N . GLU A 1 65 ? -10.027 4.143 -6.331 1.00 1.49 65 GLU A N 20
ATOM 30679 C CA . GLU A 1 65 ? -9.133 3.015 -6.539 1.00 1.21 65 GLU A CA 20
ATOM 30680 C C . GLU A 1 65 ? -8.786 2.374 -5.195 1.00 0.72 65 GLU A C 20
ATOM 30681 O O . GLU A 1 65 ? -9.112 1.211 -4.939 1.00 0.59 65 GLU A O 20
ATOM 30693 N N . PHE A 1 66 ? -8.165 3.162 -4.322 1.00 0.69 66 PHE A N 20
ATOM 30694 C CA . PHE A 1 66 ? -7.696 2.669 -3.028 1.00 0.52 66 PHE A CA 20
ATOM 30695 C C . PHE A 1 66 ? -8.847 2.130 -2.179 1.00 0.48 66 PHE A C 20
ATOM 30696 O O . PHE A 1 66 ? -8.681 1.158 -1.439 1.00 0.43 66 PHE A O 20
ATOM 30713 N N . ALA A 1 67 ? -10.013 2.760 -2.289 1.00 0.74 67 ALA A N 20
ATOM 30714 C CA . ALA A 1 67 ? -11.186 2.322 -1.547 1.00 1.00 67 ALA A CA 20
ATOM 30715 C C . ALA A 1 67 ? -11.575 0.903 -1.948 1.00 61.00 67 ALA A C 20
ATOM 30716 O O . ALA A 1 67 ? -12.062 0.130 -1.126 1.00 1.31 67 ALA A O 20
ATOM 30723 N N . LEU A 1 68 ? -11.333 0.559 -3.206 1.00 0.87 68 LEU A N 20
ATOM 30724 C CA . LEU A 1 68 ? -11.596 -0.790 -3.684 1.00 1.06 68 LEU A CA 20
ATOM 30725 C C . LEU A 1 68 ? -10.530 -1.744 -3.170 1.00 0.94 68 LEU A C 20
ATOM 30726 O O . LEU A 1 68 ? -10.833 -2.873 -2.777 1.00 1.29 68 LEU A O 20
ATOM 30742 N N . TRP A 1 69 ? -9.283 -1.279 -3.169 1.00 0.67 69 TRP A N 20
ATOM 30743 C CA . TRP A 1 69 ? -8.164 -2.071 -2.654 1.00 0.72 69 TRP A CA 20
ATOM 30744 C C . TRP A 1 69 ? -8.444 -2.539 -1.231 1.00 0.79 69 TRP A C 20
ATOM 30745 O O . TRP A 1 69 ? -8.379 -3.730 -0.933 1.00 1.15 69 TRP A O 20
ATOM 30766 N N . ARG A 1 70 ? -8.781 -1.598 -0.357 1.00 0.67 70 ARG A N 20
ATOM 30767 C CA . ARG A 1 70 ? -9.035 -1.926 1.039 1.00 1.02 70 ARG A CA 20
ATOM 30768 C C . ARG A 1 70 ? -10.279 -2.802 1.184 1.00 1.59 70 ARG A C 20
ATOM 30769 O O . ARG A 1 70 ? -10.336 -3.658 2.056 1.00 2.40 70 ARG A O 20
ATOM 30790 N N . SER A 1 71 ? -11.258 -2.614 0.306 1.00 1.74 71 SER A N 20
ATOM 30791 C CA . SER A 1 71 ? -12.484 -3.404 0.360 1.00 2.68 71 SER A CA 20
ATOM 30792 C C . SER A 1 71 ? -12.241 -4.847 -0.089 1.00 2.90 71 SER A C 20
ATOM 30793 O O . SER A 1 71 ? -12.926 -5.768 0.355 1.00 4.54 71 SER A O 20
ATOM 30801 N N . ALA A 1 72 ? -11.262 -5.042 -0.966 1.00 2.41 72 ALA A N 20
ATOM 30802 C CA . ALA A 1 72 ? -10.981 -6.366 -1.514 1.00 3.33 72 ALA A CA 20
ATOM 30803 C C . ALA A 1 72 ? -9.898 -7.103 -0.722 1.00 4.18 72 ALA A C 20
ATOM 30804 O O . ALA A 1 72 ? -10.001 -8.310 -0.489 1.00 8.77 72 ALA A O 20
ATOM 30811 N N . VAL A 1 73 ? -8.862 -6.383 -0.315 1.00 2.61 73 VAL A N 20
ATOM 30812 C CA . VAL A 1 73 ? -7.726 -7.005 0.356 1.00 3.47 73 VAL A CA 20
ATOM 30813 C C . VAL A 1 73 ? -7.978 -7.193 1.853 1.00 4.52 73 VAL A C 20
ATOM 30814 O O . VAL A 1 73 ? -7.667 -8.246 2.414 1.00 6.73 73 VAL A O 20
ATOM 30827 N N . ALA A 1 74 ? -8.547 -6.184 2.502 1.00 4.89 74 ALA A N 20
ATOM 30828 C CA . ALA A 1 74 ? -8.753 -6.240 3.946 1.00 7.45 74 ALA A CA 20
ATOM 30829 C C . ALA A 1 74 ? -9.883 -7.196 4.308 1.00 9.21 74 ALA A C 20
ATOM 30830 O O . ALA A 1 74 ? -9.862 -7.813 5.370 1.00 15.53 74 ALA A O 20
ATOM 30837 N N . ALA A 1 75 ? -10.860 -7.327 3.415 1.00 9.17 75 ALA A N 20
ATOM 30838 C CA . ALA A 1 75 ? -11.991 -8.223 3.641 1.00 14.07 75 ALA A CA 20
ATOM 30839 C C . ALA A 1 75 ? -11.630 -9.656 3.275 1.00 16.42 75 ALA A C 20
ATOM 30840 O O . ALA A 1 75 ? -12.442 -10.573 3.416 1.00 25.31 75 ALA A O 20
ATOM 30847 N N . HIS A 1 76 ? -10.408 -9.844 2.804 1.00 15.99 76 HIS A N 20
ATOM 30848 C CA . HIS A 1 76 ? -9.931 -11.161 2.430 1.00 24.09 76 HIS A CA 20
ATOM 30849 C C . HIS A 1 76 ? -9.483 -11.910 3.682 1.00 37.42 76 HIS A C 20
ATOM 30850 O O . HIS A 1 76 ? -8.473 -11.569 4.304 1.00 68.95 76 HIS A O 20
ATOM 30865 N N . GLY A 1 77 ? -10.264 -12.903 4.063 1.00 46.24 77 GLY A N 20
ATOM 30866 C CA . GLY A 1 77 ? -10.007 -13.645 5.280 1.00 67.06 77 GLY A CA 20
ATOM 30867 C C . GLY A 1 77 ? -11.243 -14.389 5.729 1.00 81.24 77 GLY A C 20
ATOM 30868 O O . GLY A 1 77 ? -11.698 -14.245 6.863 1.00 97.98 77 GLY A O 20
ATOM 30872 N N . GLU A 1 78 ? -11.772 -15.198 4.828 1.00 99.99 78 GLU A N 20
ATOM 30873 C CA . GLU A 1 78 ? -13.048 -15.865 5.035 1.00 99.99 78 GLU A CA 20
ATOM 30874 C C . GLU A 1 78 ? -12.872 -17.191 5.764 1.00 99.99 78 GLU A C 20
ATOM 30875 O O . GLU A 1 78 ? -13.841 -17.921 5.977 1.00 99.99 78 GLU A O 20
ATOM 30887 N N . LYS A 1 79 ? -11.638 -17.508 6.134 1.00 99.99 79 LYS A N 20
ATOM 30888 C CA . LYS A 1 79 ? -11.354 -18.759 6.824 1.00 99.99 79 LYS A CA 20
ATOM 30889 C C . LYS A 1 79 ? -11.704 -18.673 8.307 1.00 99.99 79 LYS A C 20
ATOM 30890 O O . LYS A 1 79 ? -12.361 -19.561 8.847 1.00 99.99 79 LYS A O 20
ATOM 30909 N N . ALA A 1 80 ? -11.268 -17.605 8.959 1.00 99.99 80 ALA A N 20
ATOM 30910 C CA . ALA A 1 80 ? -11.502 -17.440 10.386 1.00 99.99 80 ALA A CA 20
ATOM 30911 C C . ALA A 1 80 ? -11.578 -15.967 10.752 1.00 99.99 80 ALA A C 20
ATOM 30912 O O . ALA A 1 80 ? -10.749 -15.167 10.313 1.00 99.99 80 ALA A O 20
ATOM 30919 N N . LEU A 1 81 ? -12.575 -15.615 11.552 1.00 99.99 81 LEU A N 20
ATOM 30920 C CA . LEU A 1 81 ? -12.767 -14.237 11.978 1.00 99.99 81 LEU A CA 20
ATOM 30921 C C . LEU A 1 81 ? -12.581 -14.110 13.486 1.00 99.99 81 LEU A C 20
ATOM 30922 O O . LEU A 1 81 ? -13.550 -13.986 14.237 1.00 99.99 81 LEU A O 20
ATOM 30938 N N . LYS A 1 82 ? -11.330 -14.169 13.922 1.00 99.99 82 LYS A N 20
ATOM 30939 C CA . LYS A 1 82 ? -10.999 -14.002 15.330 1.00 99.99 82 LYS A CA 20
ATOM 30940 C C . LYS A 1 82 ? -10.897 -12.510 15.647 1.00 99.99 82 LYS A C 20
ATOM 30941 O O . LYS A 1 82 ? -10.881 -11.699 14.728 1.00 99.99 82 LYS A O 20
ATOM 30960 N N . VAL A 1 83 ? -10.830 -12.157 16.932 1.00 99.99 83 VAL A N 20
ATOM 30961 C CA . VAL A 1 83 ? -10.768 -10.754 17.368 1.00 99.99 83 VAL A CA 20
ATOM 30962 C C . VAL A 1 83 ? -9.723 -9.944 16.582 1.00 99.99 83 VAL A C 20
ATOM 30963 O O . VAL A 1 83 ? -9.959 -8.787 16.229 1.00 99.99 83 VAL A O 20
ATOM 30976 N N . THR A 1 84 ? -8.592 -10.570 16.288 1.00 99.99 84 THR A N 20
ATOM 30977 C CA . THR A 1 84 ? -7.529 -9.944 15.513 1.00 99.99 84 THR A CA 20
ATOM 30978 C C . THR A 1 84 ? -8.012 -9.580 14.108 1.00 99.99 84 THR A C 20
ATOM 30979 O O . THR A 1 84 ? -7.624 -8.557 13.545 1.00 99.99 84 THR A O 20
ATOM 30990 N N . MET A 1 85 ? -8.888 -10.417 13.565 1.00 99.99 85 MET A N 20
ATOM 30991 C CA . MET A 1 85 ? -9.360 -10.271 12.195 1.00 99.99 85 MET A CA 20
ATOM 30992 C C . MET A 1 85 ? -10.342 -9.121 12.072 1.00 89.84 85 MET A C 20
ATOM 30993 O O . MET A 1 85 ? -10.438 -8.494 11.018 1.00 67.83 85 MET A O 20
ATOM 31007 N N . ILE A 1 86 ? -11.059 -8.831 13.151 1.00 99.99 86 ILE A N 20
ATOM 31008 C CA . ILE A 1 86 ? -12.040 -7.754 13.137 1.00 99.99 86 ILE A CA 20
ATOM 31009 C C . ILE A 1 86 ? -11.373 -6.412 12.833 1.00 89.03 86 ILE A C 20
ATOM 31010 O O . ILE A 1 86 ? -11.974 -5.556 12.187 1.00 81.25 86 ILE A O 20
ATOM 31026 N N . GLN A 1 87 ? -10.118 -6.252 13.255 1.00 99.99 87 GLN A N 20
ATOM 31027 C CA . GLN A 1 87 ? -9.360 -5.033 12.962 1.00 93.53 87 GLN A CA 20
ATOM 31028 C C . GLN A 1 87 ? -9.381 -4.748 11.461 1.00 62.98 87 GLN A C 20
ATOM 31029 O O . GLN A 1 87 ? -9.612 -3.617 11.039 1.00 56.73 87 GLN A O 20
ATOM 31043 N N . LYS A 1 88 ? -9.175 -5.794 10.674 1.00 65.55 88 LYS A N 20
ATOM 31044 C CA . LYS A 1 88 ? -9.154 -5.686 9.219 1.00 76.06 88 LYS A CA 20
ATOM 31045 C C . LYS A 1 88 ? -10.474 -5.140 8.686 1.00 75.95 88 LYS A C 20
ATOM 31046 O O . LYS A 1 88 ? -10.498 -4.210 7.883 1.00 99.99 88 LYS A O 20
ATOM 31065 N N . TYR A 1 89 ? -11.571 -5.717 9.156 1.00 63.92 89 TYR A N 20
ATOM 31066 C CA . TYR A 1 89 ? -12.885 -5.448 8.587 1.00 97.49 89 TYR A CA 20
ATOM 31067 C C . TYR A 1 89 ? -13.487 -4.163 9.154 1.00 99.99 89 TYR A C 20
ATOM 31068 O O . TYR A 1 89 ? -14.212 -3.449 8.463 1.00 99.99 89 TYR A O 20
ATOM 31086 N N . ARG A 1 90 ? -13.163 -3.856 10.405 1.00 96.33 90 ARG A N 20
ATOM 31087 C CA . ARG A 1 90 ? -13.703 -2.669 11.055 1.00 99.99 90 ARG A CA 20
ATOM 31088 C C . ARG A 1 90 ? -12.937 -1.420 10.626 1.00 99.99 90 ARG A C 20
ATOM 31089 O O . ARG A 1 90 ? -13.451 -0.306 10.722 1.00 99.99 90 ARG A O 20
ATOM 31110 N N . GLN A 1 91 ? -11.705 -1.613 10.169 1.00 83.78 91 GLN A N 20
ATOM 31111 C CA . GLN A 1 91 ? -10.884 -0.504 9.696 1.00 99.51 91 GLN A CA 20
ATOM 31112 C C . GLN A 1 91 ? -11.140 -0.296 8.210 1.00 99.99 91 GLN A C 20
ATOM 31113 O O . GLN A 1 91 ? -10.917 0.784 7.662 1.00 99.99 91 GLN A O 20
ATOM 31127 N N . LEU A 1 92 ? -11.612 -1.357 7.573 1.00 99.99 92 LEU A N 20
ATOM 31128 C CA . LEU A 1 92 ? -12.036 -1.312 6.186 1.00 99.99 92 LEU A CA 20
ATOM 31129 C C . LEU A 1 92 ? -13.213 -0.354 6.047 1.00 99.99 92 LEU A C 20
ATOM 31130 O O . LEU A 1 92 ? -13.182 0.574 5.241 1.00 99.99 92 LEU A O 20
ATOM 31146 N N . HIS A 1 93 ? -14.239 -0.590 6.853 1.00 99.99 93 HIS A N 20
ATOM 31147 C CA . HIS A 1 93 ? -15.462 0.190 6.788 1.00 99.99 93 HIS A CA 20
ATOM 31148 C C . HIS A 1 93 ? -15.337 1.465 7.613 1.00 99.99 93 HIS A C 20
ATOM 31149 O O . HIS A 1 93 ? -15.254 1.416 8.839 1.00 99.99 93 HIS A O 20
ATOM 31164 N N . HIS A 1 94 ? -15.325 2.604 6.939 1.00 99.99 94 HIS A N 20
ATOM 31165 C CA . HIS A 1 94 ? -15.315 3.884 7.627 1.00 99.99 94 HIS A CA 20
ATOM 31166 C C . HIS A 1 94 ? -16.586 4.662 7.300 1.00 99.99 94 HIS A C 20
ATOM 31167 O O . HIS A 1 94 ? -16.614 5.446 6.351 1.00 99.99 94 HIS A O 20
ATOM 31182 N N . HIS A 1 95 ? -17.636 4.408 8.069 1.00 99.99 95 HIS A N 20
ATOM 31183 C CA . HIS A 1 95 ? -18.917 5.087 7.898 1.00 99.99 95 HIS A CA 20
ATOM 31184 C C . HIS A 1 95 ? -19.914 4.555 8.915 1.00 99.99 95 HIS A C 20
ATOM 31185 O O . HIS A 1 95 ? -20.642 3.592 8.590 1.00 99.99 95 HIS A O 20
#

Sequence (95 aa):
MYLKRVDGPRQVTLPDGTVLSRADLPPLDTRRWVASRKAAVVKAVIHGLITEREALDRYSLSEEEFALWRSAVAAHGEKALKVTMIQKYRQLHHHMYLKRVDGPRQVTLPDGTVLSRADLPPLDTRRWVASRKAAVVKAVIHGLITEREALDRYSLSEEEFALWRSAVAAHGEKALKVTMIQKYRQLHHHMYLKRVDGPRQVTLPDGTVLSRADLPPLDTRRWVASRKAAVVKAVIHGLITEREALDRYSLSEEEFALWRSAVAAHGEKALKVTMIQKYRQLHHHMYLKRVDGPRQVTLPDGTVLSRADLPPLDTRRWVASRKAAVVKAVIHGLITEREALDRYSLSEEEFALWRSAVAAHGEKALKVTMIQKYRQLHHHMYLKRVDGPRQVTLPDGTVLSRADLPPLDTRRWVASRKAAVVKAVIHGLITEREALDRYSLSEEEFALWRSAVAAHGEKALKVTMIQKYRQLHHHMYLKRVDGPRQVTLPDGTVLSRADLPPLDTRRWVASRKAAVVKAVIHGLITEREALDRYSLSEEEFALWRSAVAAHGEKALKVTMIQKYRQLHHHMYLKRVDGPRQVTLPDGTVLSRADLPPLDTRRWVASRKAAVVKAVIHGLITEREALDRYSLSEEEFALWRSAVAAHGEKALKVTMIQKYRQLHHHMYLKRVDGPRQVTLPDGTVLSRADLPPLDTRRWVASRKAAVVKAVIHGLITEREALDRYSLSEEEFALWRSAVAAHGEKALKVTMIQKYRQLHHHMYLKRVDGPRQVTLPDGTVLSRADLPPLDTRRWVASRKAAVVKAVIHGLITEREALDRYSLSEEEFALWRSAVAAHGEKALKVTMIQKYRQLHHHMYLKRVDGPRQVTLPDGTVLSRADLPPLDTRRWVASRKAAVVKAVIHGLITEREALDRYSLSEEEFALWRSAVAAHGEKALKVTMIQKYRQLHHHMYLKRVDGPRQVTLPDGTVLSRADLPPLDTRRWVASRKAAVVKAVIHGLITEREALDRYSLSEEEFALWRSAVAAHGEKALKVTMIQKYRQLHHHMYLKRVDGPRQVTLPDGTVLSRADLPPLDTRRWVASRKAAVVKAVIHGLITEREALDRYSLSEEEFALWRSAVAAHGEKALKVTMIQKYRQLHHHMYLKRVDGPRQVTLPDGTVLSRADLPPLDTRRWVASRKAAVVKAVIHGLITEREALDRYSLSEEEFALWRSAVAAHGEKALKVTMIQKYRQLHHHMYLKRVDGPRQVTLPDGTVLSRADLPPLDTRRWVASRKAAVVKAVIHGLITEREALDRYSLSEEEFALWRSAVAAHGEKALKVTMIQKYRQLHHHMYLKRVDGPRQVTLPDGTVLSRADLPPLDTRRWVASRKAAVVKAVIHGLITEREALDRYSLSEEEFALWRSAVAAHGEKALKVTMIQKYRQLHHHMYLKRVDGPRQVTLPDGTVLSRADLPPLDTRRWVASRKAAVVKAVIHGLITEREALDRYSLSEEEFALWRSAVAAHGEKALKVTMIQKYRQLHHHMYLKRVDGPRQVTLPDGTVLSRADLPPLDTRRWVASRKAAVVKAVIHGLITEREALDRYSLSEEEFALWRSAVAAHGEKALKVTMIQKYRQLHHHMYLKRVDGPRQVTLPDGTVLSRADLPPLDTRRWVASRKAAVVKAVIHGLITEREALDRYSLSEEEFALWRSAVAAHGEKALKVTMIQKYRQLHHHMYLKRVDGPRQVTLPDGTVLSRADLPPLDTRRWVASRKAAVVKAVIHGLITEREALDRYSLSEEEFALWRSAVAAHGEKALKVTMIQKYRQLHHHMYLKRVDGPRQVTLPDGTVLSRADLPPLDTRRWVASRKAAVVKAVIHGLITEREALDRYSLSEEEFALWRSAVAAHGEKALKVTMIQKYRQLHHH

Radius of gyration: 13.11 Å; Cα contacts (8 Å, |Δi|>4): 104; chains: 1; bounding box: 29×36×30 Å

Nearest PDB structures (foldseek):
  2jrt-assembly1_A  TM=8.874E-01  e=2.602E-15  Cereibacter sphaeroides
  2oa4-assembly1_A  TM=5.969E-01  e=7.492E-08  Ruegeria pomeroyi
  8gcn-assembly1_A  TM=3.978E-01  e=9.120E+00  Homo sapiens
  2jrt-assembly1_A  TM=8.725E-01  e=1.109E-15  Cereibacter sphaeroides
  2oa4-assembly1_A  TM=6.180E-01  e=2.771E-08  Ruegeria pomeroyi

Secondary structure (DSSP, 8-state):
--S----S-SEEE-TTS-EEETTTSPPSS-----HHHHHHHHHHHHTTSS-HHHHHHHTT--HHHHHHHHHHTTT--TTS--TTHHHHHHHS---

B-factor: mean 55.51, std 14.59, range [7.21, 61.0]